Protein 2KTL (pdb70)

Solvent-accessible surface area: 11667 Å² total; per-residue (Å²): 192,119,231,100,67,79,136,83,109,117,158,105,101,78,78,72,169,108,105,81,183,107,28,140,74,141,75,99,147,66,104,118,41,83,112,13,72,33,111,57,96,18,63,37,64,79,0,128,82,59,1,4,6,8,0,3,69,51,12,19,47,62,67,7,97,91,89,0,77,154,12,7,106,73,71,31,11,93,0,6,0,120,18,42,106,122,175,104,140,54,71,67,58,125,28,55,19,69,14,133,2,79,1,131,112,42,79,62,89,46,0,82,49,0,1,40,0,38,93,35,0,34,0,72,11,74,55,154,57,23,0,30,0,34,0,81,2,102,111,126,98,74,124,132,13,107,119,48,114,31,41,85,83,58,101,58,96,56,168,50,173,112,95,170

Organism: Emericella nidulans (strain FGSC A4 / ATCC 38163 / CBS 112.46 / NRRL 194 / M139) (NCBI:txid227321)

InterPro domains:
  IPR002305 Aminoacyl-tRNA synthetase, class Ic [PF00579] (32-252)
  IPR002307 Tyrosine-tRNA ligase [PR01040] (77-92)
  IPR002307 Tyrosine-tRNA ligase [PR01040] (97-119)
  IPR002307 Tyrosine-tRNA ligase [PR01040] (145-157)
  IPR002307 Tyrosine-tRNA ligase [TIGR00234] (33-342)
  IPR014729 Rossmann-like alpha/beta/alpha sandwich fold [G3DSA:3.40.50.620] (1-151)
  IPR024088 Tyrosine-tRNA ligase, bacterial-type [PTHR11766] (2-399)
  IPR032005 Tyrosyl-tRNA synthetase, C-terminal [PF16714] (293-415)
  IPR036986 RNA-binding S4 domain superfamily [G3DSA:3.10.290.10] (290-406)

Structure (mmCIF, N/CA/C/O backbone):
data_2KTL
#
_entry.id   2KTL
#
loop_
_atom_site.group_PDB
_atom_site.id
_atom_site.type_symbol
_atom_site.label_atom_id
_atom_site.label_alt_id
_atom_site.label_comp_id
_atom_site.label_asym_id
_atom_site.label_entity_id
_atom_site.label_seq_id
_atom_site.pdbx_PDB_ins_code
_atom_site.Cartn_x
_atom_site.Cartn_y
_atom_site.Cartn_z
_atom_site.occupancy
_atom_site.B_iso_or_equiv
_atom_site.auth_seq_id
_atom_site.auth_comp_id
_atom_site.auth_asym_id
_atom_site.auth_atom_id
_atom_site.pdbx_PDB_model_num
ATOM 1 N N . MET A 1 1 ? -22.124 19.666 -49.625 1.00 0.00 454 MET A N 1
ATOM 2 C CA . MET A 1 1 ? -21.421 19.716 -48.310 1.00 0.00 454 MET A CA 1
ATOM 3 C C . MET A 1 1 ? -21.386 18.341 -47.641 1.00 0.00 454 MET A C 1
ATOM 4 O O . MET A 1 1 ? -20.313 17.802 -47.372 1.00 0.00 454 MET A O 1
ATOM 20 N N . PRO A 1 2 ? -22.564 17.754 -47.362 1.00 0.00 455 PRO A N 1
ATOM 21 C CA . PRO A 1 2 ? -22.654 16.439 -46.722 1.00 0.00 455 PRO A CA 1
ATOM 22 C C . PRO A 1 2 ? -22.283 15.305 -47.672 1.00 0.00 455 PRO A C 1
ATOM 23 O O . PRO A 1 2 ? -21.555 14.384 -47.300 1.00 0.00 455 PRO A O 1
ATOM 34 N N . ARG A 1 3 ? -22.787 15.379 -48.899 1.00 0.00 456 ARG A N 1
ATOM 35 C CA . ARG A 1 3 ? -22.507 14.358 -49.902 1.00 0.00 456 ARG A CA 1
ATOM 36 C C . ARG A 1 3 ? -21.095 14.511 -50.459 1.00 0.00 456 ARG A C 1
ATOM 37 O O . ARG A 1 3 ? -20.489 13.541 -50.916 1.00 0.00 456 ARG A O 1
ATOM 58 N N . THR A 1 4 ? -20.574 15.734 -50.418 1.00 0.00 457 THR A N 1
ATOM 59 C CA . THR A 1 4 ? -19.233 16.010 -50.918 1.00 0.00 457 THR A CA 1
ATOM 60 C C . THR A 1 4 ? -18.256 16.227 -49.767 1.00 0.00 457 THR A C 1
ATOM 61 O O . THR A 1 4 ? -17.308 17.003 -49.881 1.00 0.00 457 THR A O 1
ATOM 72 N N . ALA A 1 5 ? -18.495 15.535 -48.657 1.00 0.00 458 ALA A N 1
ATOM 73 C CA . ALA A 1 5 ? -17.638 15.651 -47.484 1.00 0.00 458 ALA A CA 1
ATOM 74 C C . ALA A 1 5 ? -16.219 15.186 -47.793 1.00 0.00 458 ALA A C 1
ATOM 75 O O . ALA A 1 5 ? -15.958 14.617 -48.853 1.00 0.00 458 ALA A O 1
ATOM 82 N N . SER A 1 6 ? -15.304 15.433 -46.861 1.00 0.00 459 SER A N 1
ATOM 83 C CA . SER A 1 6 ? -13.911 15.039 -47.033 1.00 0.00 459 SER A CA 1
ATOM 84 C C . SER A 1 6 ? -13.546 13.899 -46.084 1.00 0.00 459 SER A C 1
ATOM 85 O O . SER A 1 6 ? -13.227 14.131 -44.918 1.00 0.00 459 SER A O 1
ATOM 93 N N . PRO A 1 7 ? -13.586 12.646 -46.572 1.00 0.00 460 PRO A N 1
ATOM 94 C CA . PRO A 1 7 ? -13.257 11.471 -45.757 1.00 0.00 460 PRO A CA 1
ATOM 95 C C . PRO A 1 7 ? -11.904 11.607 -45.066 1.00 0.00 460 PRO A C 1
ATOM 96 O O . PRO A 1 7 ? -10.867 11.698 -45.723 1.00 0.00 460 PRO A O 1
ATOM 107 N N . GLY A 1 8 ? -11.922 11.618 -43.737 1.00 0.00 461 GLY A N 1
ATOM 108 C CA . GLY A 1 8 ? -10.691 11.742 -42.980 1.00 0.00 461 GLY A CA 1
ATOM 109 C C . GLY A 1 8 ? -10.290 13.187 -42.756 1.00 0.00 461 GLY A C 1
ATOM 110 O O . GLY A 1 8 ? -9.188 13.596 -43.122 1.00 0.00 461 GLY A O 1
ATOM 114 N N . ASN A 1 9 ? -11.187 13.961 -42.153 1.00 0.00 462 ASN A N 1
ATOM 115 C CA . ASN A 1 9 ? -10.921 15.369 -41.881 1.00 0.00 462 ASN A CA 1
ATOM 116 C C . ASN A 1 9 ? -10.513 15.574 -40.424 1.00 0.00 462 ASN A C 1
ATOM 117 O O . ASN A 1 9 ? -10.950 14.838 -39.539 1.00 0.00 462 ASN A O 1
ATOM 128 N N . PRO A 1 10 ? -9.666 16.583 -40.155 1.00 0.00 463 PRO A N 1
ATOM 129 C CA . PRO A 1 10 ? -9.201 16.882 -38.797 1.00 0.00 463 PRO A CA 1
ATOM 130 C C . PRO A 1 10 ? -10.305 17.469 -37.923 1.00 0.00 463 PRO A C 1
ATOM 131 O O . PRO A 1 10 ? -11.462 17.546 -38.335 1.00 0.00 463 PRO A O 1
ATOM 142 N N . LYS A 1 11 ? -9.938 17.882 -36.714 1.00 0.00 464 LYS A N 1
ATOM 143 C CA . LYS A 1 11 ? -10.897 18.463 -35.781 1.00 0.00 464 LYS A CA 1
ATOM 144 C C . LYS A 1 11 ? -10.780 19.984 -35.757 1.00 0.00 464 LYS A C 1
ATOM 145 O O . LYS A 1 11 ? -10.002 20.569 -36.512 1.00 0.00 464 LYS A O 1
ATOM 164 N N . SER A 1 12 ? -11.558 20.619 -34.887 1.00 0.00 465 SER A N 1
ATOM 165 C CA . SER A 1 12 ? -11.542 22.072 -34.765 1.00 0.00 465 SER A CA 1
ATOM 166 C C . SER A 1 12 ? -10.767 22.507 -33.525 1.00 0.00 465 SER A C 1
ATOM 167 O O . SER A 1 12 ? -9.650 23.013 -33.626 1.00 0.00 465 SER A O 1
ATOM 175 N N . SER A 1 13 ? -11.368 22.305 -32.357 1.00 0.00 466 SER A N 1
ATOM 176 C CA . SER A 1 13 ? -10.734 22.676 -31.097 1.00 0.00 466 SER A CA 1
ATOM 177 C C . SER A 1 13 ? -9.411 21.940 -30.916 1.00 0.00 466 SER A C 1
ATOM 178 O O . SER A 1 13 ? -8.451 22.490 -30.376 1.00 0.00 466 SER A O 1
ATOM 186 N N . LEU A 1 14 ? -9.368 20.692 -31.372 1.00 0.00 467 LEU A N 1
ATOM 187 C CA . LEU A 1 14 ? -8.162 19.879 -31.262 1.00 0.00 467 LEU A CA 1
ATOM 188 C C . LEU A 1 14 ? -7.595 19.561 -32.642 1.00 0.00 467 LEU A C 1
ATOM 189 O O . LEU A 1 14 ? -7.661 18.422 -33.106 1.00 0.00 467 LEU A O 1
ATOM 205 N N . SER A 1 15 ? -7.038 20.576 -33.294 1.00 0.00 468 SER A N 1
ATOM 206 C CA . SER A 1 15 ? -6.458 20.407 -34.621 1.00 0.00 468 SER A CA 1
ATOM 207 C C . SER A 1 15 ? -4.942 20.261 -34.536 1.00 0.00 468 SER A C 1
ATOM 208 O O . SER A 1 15 ? -4.205 20.855 -35.324 1.00 0.00 468 SER A O 1
ATOM 216 N N . GLY A 1 16 ? -4.482 19.469 -33.573 1.00 0.00 469 GLY A N 1
ATOM 217 C CA . GLY A 1 16 ? -3.057 19.261 -33.401 1.00 0.00 469 GLY A CA 1
ATOM 218 C C . GLY A 1 16 ? -2.612 19.492 -31.971 1.00 0.00 469 GLY A C 1
ATOM 219 O O . GLY A 1 16 ? -1.740 18.787 -31.464 1.00 0.00 469 GLY A O 1
ATOM 223 N N . PHE A 1 17 ? -3.218 20.478 -31.319 1.00 0.00 470 PHE A N 1
ATOM 224 C CA . PHE A 1 17 ? -2.885 20.796 -29.936 1.00 0.00 470 PHE A CA 1
ATOM 225 C C . PHE A 1 17 ? -4.036 20.428 -29.009 1.00 0.00 470 PHE A C 1
ATOM 226 O O . PHE A 1 17 ? -5.133 20.976 -29.116 1.00 0.00 470 PHE A O 1
ATOM 243 N N . VAL A 1 18 ? -3.778 19.498 -28.097 1.00 0.00 471 VAL A N 1
ATOM 244 C CA . VAL A 1 18 ? -4.792 19.058 -27.149 1.00 0.00 471 VAL A CA 1
ATOM 245 C C . VAL A 1 18 ? -4.426 19.462 -25.726 1.00 0.00 471 VAL A C 1
ATOM 246 O O . VAL A 1 18 ? -3.505 18.907 -25.127 1.00 0.00 471 VAL A O 1
ATOM 259 N N . ASN A 1 19 ? -5.154 20.435 -25.194 1.00 0.00 472 ASN A N 1
ATOM 260 C CA . ASN A 1 19 ? -4.911 20.921 -23.841 1.00 0.00 472 ASN A CA 1
ATOM 261 C C . ASN A 1 19 ? -6.113 21.708 -23.319 1.00 0.00 472 ASN A C 1
ATOM 262 O O . ASN A 1 19 ? -6.279 22.884 -23.641 1.00 0.00 472 ASN A O 1
ATOM 273 N N . PRO A 1 20 ? -6.971 21.068 -22.502 1.00 0.00 473 PRO A N 1
ATOM 274 C CA . PRO A 1 20 ? -8.157 21.722 -21.940 1.00 0.00 473 PRO A CA 1
ATOM 275 C C . PRO A 1 20 ? -7.796 22.797 -20.921 1.00 0.00 473 PRO A C 1
ATOM 276 O O . PRO A 1 20 ? -6.637 23.195 -20.807 1.00 0.00 473 PRO A O 1
ATOM 287 N N . GLN A 1 21 ? -8.797 23.265 -20.182 1.00 0.00 474 GLN A N 1
ATOM 288 C CA . GLN A 1 21 ? -8.584 24.296 -19.172 1.00 0.00 474 GLN A CA 1
ATOM 289 C C . GLN A 1 21 ? -9.328 23.957 -17.884 1.00 0.00 474 GLN A C 1
ATOM 290 O O . GLN A 1 21 ? -9.854 24.841 -17.208 1.00 0.00 474 GLN A O 1
ATOM 304 N N . SER A 1 22 ? -9.368 22.671 -17.550 1.00 0.00 475 SER A N 1
ATOM 305 C CA . SER A 1 22 ? -10.047 22.216 -16.342 1.00 0.00 475 SER A CA 1
ATOM 306 C C . SER A 1 22 ? -9.048 21.951 -15.221 1.00 0.00 475 SER A C 1
ATOM 307 O O . SER A 1 22 ? -9.365 22.115 -14.042 1.00 0.00 475 SER A O 1
ATOM 315 N N . GLY A 1 23 ? -7.840 21.541 -15.594 1.00 0.00 476 GLY A N 1
ATOM 316 C CA . GLY A 1 23 ? -6.814 21.259 -14.607 1.00 0.00 476 GLY A CA 1
ATOM 317 C C . GLY A 1 23 ? -6.317 19.826 -14.668 1.00 0.00 476 GLY A C 1
ATOM 318 O O . GLY A 1 23 ? -5.313 19.485 -14.043 1.00 0.00 476 GLY A O 1
ATOM 322 N N . ASN A 1 24 ? -7.021 18.983 -15.421 1.00 0.00 477 ASN A N 1
ATOM 323 C CA . ASN A 1 24 ? -6.644 17.579 -15.559 1.00 0.00 477 ASN A CA 1
ATOM 324 C C . ASN A 1 24 ? -5.165 17.429 -15.921 1.00 0.00 477 ASN A C 1
ATOM 325 O O . ASN A 1 24 ? -4.435 16.683 -15.269 1.00 0.00 477 ASN A O 1
ATOM 336 N N . PRO A 1 25 ? -4.701 18.134 -16.970 1.00 0.00 478 PRO A N 1
ATOM 337 C CA . PRO A 1 25 ? -3.305 18.064 -17.405 1.00 0.00 478 PRO A CA 1
ATOM 338 C C . PRO A 1 25 ? -2.367 18.840 -16.486 1.00 0.00 478 PRO A C 1
ATOM 339 O O . PRO A 1 25 ? -1.175 18.545 -16.408 1.00 0.00 478 PRO A O 1
ATOM 350 N N . HIS A 1 26 ? -2.912 19.834 -15.792 1.00 0.00 479 HIS A N 1
ATOM 351 C CA . HIS A 1 26 ? -2.121 20.650 -14.878 1.00 0.00 479 HIS A CA 1
ATOM 352 C C . HIS A 1 26 ? -1.559 19.804 -13.740 1.00 0.00 479 HIS A C 1
ATOM 353 O O . HIS A 1 26 ? -2.143 19.732 -12.659 1.00 0.00 479 HIS A O 1
ATOM 368 N N . ALA A 1 27 ? -0.420 19.166 -13.990 1.00 0.00 480 ALA A N 1
ATOM 369 C CA . ALA A 1 27 ? 0.223 18.326 -12.987 1.00 0.00 480 ALA A CA 1
ATOM 370 C C . ALA A 1 27 ? 0.948 19.176 -11.944 1.00 0.00 480 ALA A C 1
ATOM 371 O O . ALA A 1 27 ? 1.926 19.853 -12.260 1.00 0.00 480 ALA A O 1
ATOM 378 N N . PRO A 1 28 ? 0.478 19.157 -10.682 1.00 0.00 481 PRO A N 1
ATOM 379 C CA . PRO A 1 28 ? 1.093 19.936 -9.602 1.00 0.00 481 PRO A CA 1
ATOM 380 C C . PRO A 1 28 ? 2.608 19.739 -9.529 1.00 0.00 481 PRO A C 1
ATOM 381 O O . PRO A 1 28 ? 3.372 20.596 -9.973 1.00 0.00 481 PRO A O 1
ATOM 392 N N . GLN A 1 29 ? 3.039 18.610 -8.973 1.00 0.00 482 GLN A N 1
ATOM 393 C CA . GLN A 1 29 ? 4.462 18.312 -8.854 1.00 0.00 482 GLN A CA 1
ATOM 394 C C . GLN A 1 29 ? 4.746 16.869 -9.254 1.00 0.00 482 GLN A C 1
ATOM 395 O O . GLN A 1 29 ? 5.313 16.605 -10.314 1.00 0.00 482 GLN A O 1
ATOM 409 N N . THR A 1 30 ? 4.341 15.940 -8.395 1.00 0.00 483 THR A N 1
ATOM 410 C CA . THR A 1 30 ? 4.543 14.520 -8.650 1.00 0.00 483 THR A CA 1
ATOM 411 C C . THR A 1 30 ? 3.292 13.725 -8.294 1.00 0.00 483 THR A C 1
ATOM 412 O O . THR A 1 30 ? 2.640 13.993 -7.285 1.00 0.00 483 THR A O 1
ATOM 423 N N . ASN A 1 31 ? 2.963 12.747 -9.130 1.00 0.00 484 ASN A N 1
ATOM 424 C CA . ASN A 1 31 ? 1.789 11.908 -8.908 1.00 0.00 484 ASN A CA 1
ATOM 425 C C . ASN A 1 31 ? 1.779 11.341 -7.491 1.00 0.00 484 ASN A C 1
ATOM 426 O O . ASN A 1 31 ? 0.825 11.535 -6.751 1.00 0.00 484 ASN A O 1
ATOM 437 N N . PHE A 1 32 ? 2.860 10.654 -7.130 1.00 0.00 485 PHE A N 1
ATOM 438 C CA . PHE A 1 32 ? 3.012 10.046 -5.804 1.00 0.00 485 PHE A CA 1
ATOM 439 C C . PHE A 1 32 ? 2.687 11.026 -4.681 1.00 0.00 485 PHE A C 1
ATOM 440 O O . PHE A 1 32 ? 2.032 10.672 -3.701 1.00 0.00 485 PHE A O 1
ATOM 457 N N . ALA A 1 33 ? 3.210 12.233 -4.798 1.00 0.00 486 ALA A N 1
ATOM 458 C CA . ALA A 1 33 ? 3.048 13.251 -3.774 1.00 0.00 486 ALA A CA 1
ATOM 459 C C . ALA A 1 33 ? 1.602 13.474 -3.315 1.00 0.00 486 ALA A C 1
ATOM 460 O O . ALA A 1 33 ? 1.284 13.204 -2.162 1.00 0.00 486 ALA A O 1
ATOM 467 N N . ASN A 1 34 ? 0.746 14.048 -4.157 1.00 0.00 487 ASN A N 1
ATOM 468 C CA . ASN A 1 34 ? -0.616 14.361 -3.703 1.00 0.00 487 ASN A CA 1
ATOM 469 C C . ASN A 1 34 ? -1.568 13.160 -3.522 1.00 0.00 487 ASN A C 1
ATOM 470 O O . ASN A 1 34 ? -1.860 12.769 -2.392 1.00 0.00 487 ASN A O 1
ATOM 481 N N . MET A 1 35 ? -2.089 12.612 -4.623 1.00 0.00 488 MET A N 1
ATOM 482 C CA . MET A 1 35 ? -3.053 11.499 -4.553 1.00 0.00 488 MET A CA 1
ATOM 483 C C . MET A 1 35 ? -2.561 10.283 -3.757 1.00 0.00 488 MET A C 1
ATOM 484 O O . MET A 1 35 ? -3.255 9.785 -2.870 1.00 0.00 488 MET A O 1
ATOM 498 N N . PRO A 1 36 ? -1.380 9.760 -4.114 1.00 0.00 489 PRO A N 1
ATOM 499 C CA . PRO A 1 36 ? -0.784 8.561 -3.511 1.00 0.00 489 PRO A CA 1
ATOM 500 C C . PRO A 1 36 ? 0.077 8.838 -2.280 1.00 0.00 489 PRO A C 1
ATOM 501 O O . PRO A 1 36 ? 1.151 8.255 -2.130 1.00 0.00 489 PRO A O 1
ATOM 512 N N . SER A 1 37 ? -0.379 9.724 -1.405 1.00 0.00 490 SER A N 1
ATOM 513 C CA . SER A 1 37 ? 0.387 10.051 -0.206 1.00 0.00 490 SER A CA 1
ATOM 514 C C . SER A 1 37 ? -0.391 9.760 1.071 1.00 0.00 490 SER A C 1
ATOM 515 O O . SER A 1 37 ? -0.316 10.517 2.039 1.00 0.00 490 SER A O 1
ATOM 523 N N . ALA A 1 38 ? -1.130 8.661 1.082 1.00 0.00 491 ALA A N 1
ATOM 524 C CA . ALA A 1 38 ? -1.898 8.302 2.270 1.00 0.00 491 ALA A CA 1
ATOM 525 C C . ALA A 1 38 ? -1.245 7.132 3.001 1.00 0.00 491 ALA A C 1
ATOM 526 O O . ALA A 1 38 ? -0.833 6.150 2.383 1.00 0.00 491 ALA A O 1
ATOM 533 N N . ARG A 1 39 ? -1.153 7.251 4.324 1.00 0.00 492 ARG A N 1
ATOM 534 C CA . ARG A 1 39 ? -0.553 6.220 5.150 1.00 0.00 492 ARG A CA 1
ATOM 535 C C . ARG A 1 39 ? -1.388 5.938 6.392 1.00 0.00 492 ARG A C 1
ATOM 536 O O . ARG A 1 39 ? -1.843 6.856 7.074 1.00 0.00 492 ARG A O 1
ATOM 557 N N . VAL A 1 40 ? -1.555 4.661 6.690 1.00 0.00 493 VAL A N 1
ATOM 558 C CA . VAL A 1 40 ? -2.301 4.238 7.864 1.00 0.00 493 VAL A CA 1
ATOM 559 C C . VAL A 1 40 ? -1.547 3.144 8.627 1.00 0.00 493 VAL A C 1
ATOM 560 O O . VAL A 1 40 ? -0.639 2.515 8.080 1.00 0.00 493 VAL A O 1
ATOM 573 N N . THR A 1 41 ? -1.925 2.896 9.883 1.00 0.00 494 THR A N 1
ATOM 574 C CA . THR A 1 41 ? -1.269 1.847 10.660 1.00 0.00 494 THR A CA 1
ATOM 575 C C . THR A 1 41 ? -2.277 0.819 11.170 1.00 0.00 494 THR A C 1
ATOM 576 O O . THR A 1 41 ? -3.335 1.169 11.694 1.00 0.00 494 THR A O 1
ATOM 587 N N . LEU A 1 42 ? -1.922 -0.455 11.018 1.00 0.00 495 LEU A N 1
ATOM 588 C CA . LEU A 1 42 ? -2.759 -1.562 11.464 1.00 0.00 495 LEU A CA 1
ATOM 589 C C . LEU A 1 42 ? -1.913 -2.614 12.187 1.00 0.00 495 LEU A C 1
ATOM 590 O O . LEU A 1 42 ? -0.689 -2.628 12.052 1.00 0.00 495 LEU A O 1
ATOM 606 N N . PRO A 1 43 ? -2.546 -3.519 12.953 1.00 0.00 496 PRO A N 1
ATOM 607 C CA . PRO A 1 43 ? -1.825 -4.576 13.675 1.00 0.00 496 PRO A CA 1
ATOM 608 C C . PRO A 1 43 ? -1.012 -5.470 12.733 1.00 0.00 496 PRO A C 1
ATOM 609 O O . PRO A 1 43 ? -1.557 -6.100 11.827 1.00 0.00 496 PRO A O 1
ATOM 620 N N . LYS A 1 44 ? 0.298 -5.495 12.954 1.00 0.00 497 LYS A N 1
ATOM 621 C CA . LYS A 1 44 ? 1.232 -6.278 12.142 1.00 0.00 497 LYS A CA 1
ATOM 622 C C . LYS A 1 44 ? 0.914 -7.777 12.110 1.00 0.00 497 LYS A C 1
ATOM 623 O O . LYS A 1 44 ? 1.256 -8.465 11.147 1.00 0.00 497 LYS A O 1
ATOM 642 N N . SER A 1 45 ? 0.327 -8.293 13.180 1.00 0.00 498 SER A N 1
ATOM 643 C CA . SER A 1 45 ? 0.048 -9.730 13.279 1.00 0.00 498 SER A CA 1
ATOM 644 C C . SER A 1 45 ? -0.891 -10.269 12.192 1.00 0.00 498 SER A C 1
ATOM 645 O O . SER A 1 45 ? -0.597 -11.294 11.577 1.00 0.00 498 SER A O 1
ATOM 653 N N . LEU A 1 46 ? -2.020 -9.608 11.966 1.00 0.00 499 LEU A N 1
ATOM 654 C CA . LEU A 1 46 ? -2.982 -10.073 10.962 1.00 0.00 499 LEU A CA 1
ATOM 655 C C . LEU A 1 46 ? -2.509 -9.815 9.531 1.00 0.00 499 LEU A C 1
ATOM 656 O O . LEU A 1 46 ? -3.138 -10.267 8.575 1.00 0.00 499 LEU A O 1
ATOM 672 N N . VAL A 1 47 ? -1.417 -9.078 9.385 1.00 0.00 500 VAL A N 1
ATOM 673 C CA . VAL A 1 47 ? -0.887 -8.754 8.067 1.00 0.00 500 VAL A CA 1
ATOM 674 C C . VAL A 1 47 ? -0.232 -9.967 7.419 1.00 0.00 500 VAL A C 1
ATOM 675 O O . VAL A 1 47 ? -0.128 -10.060 6.198 1.00 0.00 500 VAL A O 1
ATOM 688 N N . TYR A 1 48 ? 0.225 -10.875 8.262 1.00 0.00 501 TYR A N 1
ATOM 689 C CA . TYR A 1 48 ? 0.905 -12.086 7.831 1.00 0.00 501 TYR A CA 1
ATOM 690 C C . TYR A 1 48 ? 0.110 -12.915 6.812 1.00 0.00 501 TYR A C 1
ATOM 691 O O . TYR A 1 48 ? 0.699 -13.666 6.043 1.00 0.00 501 TYR A O 1
ATOM 709 N N . ASP A 1 49 ? -1.216 -12.863 6.863 1.00 0.00 502 ASP A N 1
ATOM 710 C CA . ASP A 1 49 ? -2.028 -13.708 5.973 1.00 0.00 502 ASP A CA 1
ATOM 711 C C . ASP A 1 49 ? -2.025 -13.283 4.492 1.00 0.00 502 ASP A C 1
ATOM 712 O O . ASP A 1 49 ? -1.793 -14.120 3.620 1.00 0.00 502 ASP A O 1
ATOM 721 N N . LYS A 1 50 ? -2.277 -12.008 4.191 1.00 0.00 503 LYS A N 1
ATOM 722 C CA . LYS A 1 50 ? -2.288 -11.548 2.810 1.00 0.00 503 LYS A CA 1
ATOM 723 C C . LYS A 1 50 ? -1.235 -10.473 2.581 1.00 0.00 503 LYS A C 1
ATOM 724 O O . LYS A 1 50 ? -1.087 -9.548 3.375 1.00 0.00 503 LYS A O 1
ATOM 743 N N . THR A 1 51 ? -0.493 -10.608 1.506 1.00 0.00 504 THR A N 1
ATOM 744 C CA . THR A 1 51 ? 0.548 -9.640 1.193 1.00 0.00 504 THR A CA 1
ATOM 745 C C . THR A 1 51 ? -0.013 -8.302 0.691 1.00 0.00 504 THR A C 1
ATOM 746 O O . THR A 1 51 ? -0.039 -7.315 1.425 1.00 0.00 504 THR A O 1
ATOM 757 N N . PHE A 1 52 ? -0.450 -8.278 -0.572 1.00 0.00 505 PHE A N 1
ATOM 758 C CA . PHE A 1 52 ? -0.999 -7.069 -1.186 1.00 0.00 505 PHE A CA 1
ATOM 759 C C . PHE A 1 52 ? -2.417 -6.725 -0.730 1.00 0.00 505 PHE A C 1
ATOM 760 O O . PHE A 1 52 ? -2.672 -5.630 -0.235 1.00 0.00 505 PHE A O 1
ATOM 777 N N . SER A 1 53 ? -3.344 -7.644 -0.978 1.00 0.00 506 SER A N 1
ATOM 778 C CA . SER A 1 53 ? -4.759 -7.442 -0.684 1.00 0.00 506 SER A CA 1
ATOM 779 C C . SER A 1 53 ? -5.053 -6.923 0.721 1.00 0.00 506 SER A C 1
ATOM 780 O O . SER A 1 53 ? -5.450 -5.774 0.893 1.00 0.00 506 SER A O 1
ATOM 788 N N . LYS A 1 54 ? -4.898 -7.776 1.719 1.00 0.00 507 LYS A N 1
ATOM 789 C CA . LYS A 1 54 ? -5.218 -7.397 3.091 1.00 0.00 507 LYS A CA 1
ATOM 790 C C . LYS A 1 54 ? -4.602 -6.062 3.483 1.00 0.00 507 LYS A C 1
ATOM 791 O O . LYS A 1 54 ? -5.288 -5.200 4.039 1.00 0.00 507 LYS A O 1
ATOM 810 N N . VAL A 1 55 ? -3.323 -5.886 3.210 1.00 0.00 508 VAL A N 1
ATOM 811 C CA . VAL A 1 55 ? -2.642 -4.648 3.562 1.00 0.00 508 VAL A CA 1
ATOM 812 C C . VAL A 1 55 ? -3.342 -3.420 2.984 1.00 0.00 508 VAL A C 1
ATOM 813 O O . VAL A 1 55 ? -3.713 -2.504 3.718 1.00 0.00 508 VAL A O 1
ATOM 826 N N . LEU A 1 56 ? -3.472 -3.384 1.673 1.00 0.00 509 LEU A N 1
ATOM 827 C CA . LEU A 1 56 ? -4.062 -2.244 0.985 1.00 0.00 509 LEU A CA 1
ATOM 828 C C . LEU A 1 56 ? -5.482 -1.873 1.429 1.00 0.00 509 LEU A C 1
ATOM 829 O O . LEU A 1 56 ? -5.721 -0.734 1.832 1.00 0.00 509 LEU A O 1
ATOM 845 N N . TRP A 1 57 ? -6.436 -2.785 1.290 1.00 0.00 510 TRP A N 1
ATOM 846 C CA . TRP A 1 57 ? -7.826 -2.468 1.612 1.00 0.00 510 TRP A CA 1
ATOM 847 C C . TRP A 1 57 ? -8.121 -2.339 3.099 1.00 0.00 510 TRP A C 1
ATOM 848 O O . TRP A 1 57 ? -8.740 -1.374 3.547 1.00 0.00 510 TRP A O 1
ATOM 869 N N . SER A 1 58 ? -7.729 -3.340 3.840 1.00 0.00 511 SER A N 1
ATOM 870 C CA . SER A 1 58 ? -7.995 -3.400 5.261 1.00 0.00 511 SER A CA 1
ATOM 871 C C . SER A 1 58 ? -7.268 -2.332 6.045 1.00 0.00 511 SER A C 1
ATOM 872 O O . SER A 1 58 ? -7.828 -1.718 6.954 1.00 0.00 511 SER A O 1
ATOM 880 N N . ALA A 1 59 ? -5.995 -2.197 5.763 1.00 0.00 512 ALA A N 1
ATOM 881 C CA . ALA A 1 59 ? -5.151 -1.304 6.514 1.00 0.00 512 ALA A CA 1
ATOM 882 C C . ALA A 1 59 ? -5.352 0.185 6.322 1.00 0.00 512 ALA A C 1
ATOM 883 O O . ALA A 1 59 ? -5.759 0.874 7.258 1.00 0.00 512 ALA A O 1
ATOM 890 N N . GLY A 1 60 ? -4.937 0.710 5.183 1.00 0.00 513 GLY A N 1
ATOM 891 C CA . GLY A 1 60 ? -4.964 2.150 5.042 1.00 0.00 513 GLY A CA 1
ATOM 892 C C . GLY A 1 60 ? -5.866 2.821 4.049 1.00 0.00 513 GLY A C 1
ATOM 893 O O . GLY A 1 60 ? -6.240 3.974 4.273 1.00 0.00 513 GLY A O 1
ATOM 897 N N . LEU A 1 61 ? -6.089 2.232 2.892 1.00 0.00 514 LEU A N 1
ATOM 898 C CA . LEU A 1 61 ? -6.795 3.000 1.875 1.00 0.00 514 LEU A CA 1
ATOM 899 C C . LEU A 1 61 ? -8.223 2.647 1.523 1.00 0.00 514 LEU A C 1
ATOM 900 O O . LEU A 1 61 ? -9.013 3.574 1.338 1.00 0.00 514 LEU A O 1
ATOM 916 N N . VAL A 1 62 ? -8.579 1.391 1.299 1.00 0.00 515 VAL A N 1
ATOM 917 C CA . VAL A 1 62 ? -9.936 1.183 0.807 1.00 0.00 515 VAL A CA 1
ATOM 918 C C . VAL A 1 62 ? -10.598 -0.169 1.128 1.00 0.00 515 VAL A C 1
ATOM 919 O O . VAL A 1 62 ? -9.977 -1.118 1.572 1.00 0.00 515 VAL A O 1
ATOM 932 N N . ALA A 1 63 ? -11.888 -0.210 0.794 1.00 0.00 516 ALA A N 1
ATOM 933 C CA . ALA A 1 63 ? -12.770 -1.363 0.891 1.00 0.00 516 ALA A CA 1
ATOM 934 C C . ALA A 1 63 ? -12.353 -2.408 -0.142 1.00 0.00 516 ALA A C 1
ATOM 935 O O . ALA A 1 63 ? -13.060 -3.384 -0.394 1.00 0.00 516 ALA A O 1
ATOM 942 N N . SER A 1 64 ? -11.273 -2.082 -0.839 1.00 0.00 517 SER A N 1
ATOM 943 C CA . SER A 1 64 ? -10.763 -2.796 -1.967 1.00 0.00 517 SER A CA 1
ATOM 944 C C . SER A 1 64 ? -10.410 -4.257 -1.712 1.00 0.00 517 SER A C 1
ATOM 945 O O . SER A 1 64 ? -9.880 -4.900 -2.613 1.00 0.00 517 SER A O 1
ATOM 953 N N . LYS A 1 65 ? -10.738 -4.841 -0.564 1.00 0.00 518 LYS A N 1
ATOM 954 C CA . LYS A 1 65 ? -10.449 -6.269 -0.436 1.00 0.00 518 LYS A CA 1
ATOM 955 C C . LYS A 1 65 ? -10.942 -6.872 -1.745 1.00 0.00 518 LYS A C 1
ATOM 956 O O . LYS A 1 65 ? -10.223 -7.599 -2.431 1.00 0.00 518 LYS A O 1
ATOM 975 N N . SER A 1 66 ? -12.141 -6.445 -2.130 1.00 0.00 519 SER A N 1
ATOM 976 C CA . SER A 1 66 ? -12.719 -6.804 -3.412 1.00 0.00 519 SER A CA 1
ATOM 977 C C . SER A 1 66 ? -12.019 -6.017 -4.536 1.00 0.00 519 SER A C 1
ATOM 978 O O . SER A 1 66 ? -11.485 -6.597 -5.491 1.00 0.00 519 SER A O 1
ATOM 986 N N . GLU A 1 67 ? -12.039 -4.672 -4.410 1.00 0.00 520 GLU A N 1
ATOM 987 C CA . GLU A 1 67 ? -11.434 -3.787 -5.408 1.00 0.00 520 GLU A CA 1
ATOM 988 C C . GLU A 1 67 ? -9.924 -3.984 -5.507 1.00 0.00 520 GLU A C 1
ATOM 989 O O . GLU A 1 67 ? -9.369 -4.126 -6.596 1.00 0.00 520 GLU A O 1
ATOM 1001 N N . GLY A 1 68 ? -9.277 -3.994 -4.361 1.00 0.00 521 GLY A N 1
ATOM 1002 C CA . GLY A 1 68 ? -7.848 -4.177 -4.286 1.00 0.00 521 GLY A CA 1
ATOM 1003 C C . GLY A 1 68 ? -7.419 -5.433 -4.983 1.00 0.00 521 GLY A C 1
ATOM 1004 O O . GLY A 1 68 ? -6.568 -5.385 -5.858 1.00 0.00 521 GLY A O 1
ATOM 1008 N N . GLN A 1 69 ? -8.023 -6.560 -4.617 1.00 0.00 522 GLN A N 1
ATOM 1009 C CA . GLN A 1 69 ? -7.697 -7.833 -5.242 1.00 0.00 522 GLN A CA 1
ATOM 1010 C C . GLN A 1 69 ? -7.691 -7.673 -6.762 1.00 0.00 522 GLN A C 1
ATOM 1011 O O . GLN A 1 69 ? -6.741 -8.075 -7.433 1.00 0.00 522 GLN A O 1
ATOM 1025 N N . ARG A 1 70 ? -8.743 -7.053 -7.294 1.00 0.00 523 ARG A N 1
ATOM 1026 C CA . ARG A 1 70 ? -8.841 -6.803 -8.727 1.00 0.00 523 ARG A CA 1
ATOM 1027 C C . ARG A 1 70 ? -7.563 -6.137 -9.232 1.00 0.00 523 ARG A C 1
ATOM 1028 O O . ARG A 1 70 ? -6.982 -6.570 -10.221 1.00 0.00 523 ARG A O 1
ATOM 1049 N N . ILE A 1 71 ? -7.127 -5.092 -8.534 1.00 0.00 524 ILE A N 1
ATOM 1050 C CA . ILE A 1 71 ? -5.907 -4.377 -8.898 1.00 0.00 524 ILE A CA 1
ATOM 1051 C C . ILE A 1 71 ? -4.738 -5.347 -8.975 1.00 0.00 524 ILE A C 1
ATOM 1052 O O . ILE A 1 71 ? -4.064 -5.457 -9.998 1.00 0.00 524 ILE A O 1
ATOM 1068 N N . ILE A 1 72 ? -4.543 -6.081 -7.894 1.00 0.00 525 ILE A N 1
ATOM 1069 C CA . ILE A 1 72 ? -3.503 -7.089 -7.818 1.00 0.00 525 ILE A CA 1
ATOM 1070 C C . ILE A 1 72 ? -3.633 -7.974 -9.051 1.00 0.00 525 ILE A C 1
ATOM 1071 O O . ILE A 1 72 ? -2.667 -8.236 -9.767 1.00 0.00 525 ILE A O 1
ATOM 1087 N N . ASN A 1 73 ? -4.879 -8.382 -9.297 1.00 0.00 526 ASN A N 1
ATOM 1088 C CA . ASN A 1 73 ? -5.237 -9.195 -10.456 1.00 0.00 526 ASN A CA 1
ATOM 1089 C C . ASN A 1 73 ? -4.800 -8.466 -11.708 1.00 0.00 526 ASN A C 1
ATOM 1090 O O . ASN A 1 73 ? -4.118 -9.012 -12.576 1.00 0.00 526 ASN A O 1
ATOM 1101 N N . ASN A 1 74 ? -5.163 -7.194 -11.739 1.00 0.00 527 ASN A N 1
ATOM 1102 C CA . ASN A 1 74 ? -4.793 -6.293 -12.815 1.00 0.00 527 ASN A CA 1
ATOM 1103 C C . ASN A 1 74 ? -3.299 -6.446 -13.064 1.00 0.00 527 ASN A C 1
ATOM 1104 O O . ASN A 1 74 ? -2.831 -6.413 -14.202 1.00 0.00 527 ASN A O 1
ATOM 1115 N N . ASN A 1 75 ? -2.559 -6.588 -11.967 1.00 0.00 528 ASN A N 1
ATOM 1116 C CA . ASN A 1 75 ? -1.113 -6.720 -12.017 1.00 0.00 528 ASN A CA 1
ATOM 1117 C C . ASN A 1 75 ? -0.451 -5.389 -12.323 1.00 0.00 528 ASN A C 1
ATOM 1118 O O . ASN A 1 75 ? 0.533 -5.311 -13.059 1.00 0.00 528 ASN A O 1
ATOM 1129 N N . GLY A 1 76 ? -0.999 -4.344 -11.709 1.00 0.00 529 GLY A N 1
ATOM 1130 C CA . GLY A 1 76 ? -0.454 -3.008 -11.872 1.00 0.00 529 GLY A CA 1
ATOM 1131 C C . GLY A 1 76 ? 0.008 -2.420 -10.547 1.00 0.00 529 GLY A C 1
ATOM 1132 O O . GLY A 1 76 ? -0.172 -1.229 -10.293 1.00 0.00 529 GLY A O 1
ATOM 1136 N N . ALA A 1 77 ? 0.591 -3.266 -9.694 1.00 0.00 530 ALA A N 1
ATOM 1137 C CA . ALA A 1 77 ? 1.065 -2.838 -8.382 1.00 0.00 530 ALA A CA 1
ATOM 1138 C C . ALA A 1 77 ? 2.490 -3.337 -8.081 1.00 0.00 530 ALA A C 1
ATOM 1139 O O . ALA A 1 77 ? 3.019 -4.227 -8.744 1.00 0.00 530 ALA A O 1
ATOM 1146 N N . TYR A 1 78 ? 3.084 -2.724 -7.069 1.00 0.00 531 TYR A N 1
ATOM 1147 C CA . TYR A 1 78 ? 4.432 -3.018 -6.589 1.00 0.00 531 TYR A CA 1
ATOM 1148 C C . TYR A 1 78 ? 4.413 -3.093 -5.060 1.00 0.00 531 TYR A C 1
ATOM 1149 O O . TYR A 1 78 ? 3.583 -2.442 -4.424 1.00 0.00 531 TYR A O 1
ATOM 1167 N N . VAL A 1 79 ? 5.326 -3.853 -4.459 1.00 0.00 532 VAL A N 1
ATOM 1168 C CA . VAL A 1 79 ? 5.370 -3.937 -2.999 1.00 0.00 532 VAL A CA 1
ATOM 1169 C C . VAL A 1 79 ? 6.790 -3.781 -2.472 1.00 0.00 532 VAL A C 1
ATOM 1170 O O . VAL A 1 79 ? 7.748 -4.367 -2.994 1.00 0.00 532 VAL A O 1
ATOM 1183 N N . GLY A 1 80 ? 6.901 -2.979 -1.423 1.00 0.00 533 GLY A N 1
ATOM 1184 C CA . GLY A 1 80 ? 8.185 -2.731 -0.813 1.00 0.00 533 GLY A CA 1
ATOM 1185 C C . GLY A 1 80 ? 8.166 -2.845 0.696 1.00 0.00 533 GLY A C 1
ATOM 1186 O O . GLY A 1 80 ? 7.153 -2.576 1.343 1.00 0.00 533 GLY A O 1
ATOM 1190 N N . SER A 1 81 ? 9.298 -3.239 1.251 1.00 0.00 534 SER A N 1
ATOM 1191 C CA . SER A 1 81 ? 9.437 -3.371 2.703 1.00 0.00 534 SER A CA 1
ATOM 1192 C C . SER A 1 81 ? 10.745 -2.760 3.192 1.00 0.00 534 SER A C 1
ATOM 1193 O O . SER A 1 81 ? 11.791 -2.965 2.581 1.00 0.00 534 SER A O 1
ATOM 1201 N N . ARG A 1 82 ? 10.693 -2.029 4.302 1.00 0.00 535 ARG A N 1
ATOM 1202 C CA . ARG A 1 82 ? 11.904 -1.427 4.855 1.00 0.00 535 ARG A CA 1
ATOM 1203 C C . ARG A 1 82 ? 11.746 -1.073 6.333 1.00 0.00 535 ARG A C 1
ATOM 1204 O O . ARG A 1 82 ? 11.347 0.039 6.672 1.00 0.00 535 ARG A O 1
ATOM 1225 N N . PRO A 1 83 ? 12.092 -2.009 7.235 1.00 0.00 536 PRO A N 1
ATOM 1226 C CA . PRO A 1 83 ? 12.004 -1.786 8.679 1.00 0.00 536 PRO A CA 1
ATOM 1227 C C . PRO A 1 83 ? 13.164 -0.951 9.211 1.00 0.00 536 PRO A C 1
ATOM 1228 O O . PRO A 1 83 ? 12.968 -0.044 10.021 1.00 0.00 536 PRO A O 1
ATOM 1239 N N . GLY A 1 84 ? 14.372 -1.263 8.752 1.00 0.00 537 GLY A N 1
ATOM 1240 C CA . GLY A 1 84 ? 15.545 -0.532 9.195 1.00 0.00 537 GLY A CA 1
ATOM 1241 C C . GLY A 1 84 ? 16.210 -1.177 10.395 1.00 0.00 537 GLY A C 1
ATOM 1242 O O . GLY A 1 84 ? 16.483 -0.511 11.394 1.00 0.00 537 GLY A O 1
ATOM 1246 N N . VAL A 1 85 ? 16.469 -2.477 10.298 1.00 0.00 538 VAL A N 1
ATOM 1247 C CA . VAL A 1 85 ? 17.104 -3.213 11.383 1.00 0.00 538 VAL A CA 1
ATOM 1248 C C . VAL A 1 85 ? 18.458 -3.750 10.967 1.00 0.00 538 VAL A C 1
ATOM 1249 O O . VAL A 1 85 ? 19.434 -3.654 11.710 1.00 0.00 538 VAL A O 1
ATOM 1262 N N . LYS A 1 86 ? 18.502 -4.340 9.788 1.00 0.00 539 LYS A N 1
ATOM 1263 C CA . LYS A 1 86 ? 19.726 -4.923 9.284 1.00 0.00 539 LYS A CA 1
ATOM 1264 C C . LYS A 1 86 ? 20.326 -4.110 8.150 1.00 0.00 539 LYS A C 1
ATOM 1265 O O . LYS A 1 86 ? 19.658 -3.286 7.526 1.00 0.00 539 LYS A O 1
ATOM 1284 N N . LYS A 1 87 ? 21.599 -4.362 7.899 1.00 0.00 540 LYS A N 1
ATOM 1285 C CA . LYS A 1 87 ? 22.334 -3.675 6.843 1.00 0.00 540 LYS A CA 1
ATOM 1286 C C . LYS A 1 87 ? 22.568 -4.604 5.655 1.00 0.00 540 LYS A C 1
ATOM 1287 O O . LYS A 1 87 ? 23.569 -4.486 4.949 1.00 0.00 540 LYS A O 1
ATOM 1306 N N . ASN A 1 88 ? 21.637 -5.529 5.444 1.00 0.00 541 ASN A N 1
ATOM 1307 C CA . ASN A 1 88 ? 21.735 -6.480 4.350 1.00 0.00 541 ASN A CA 1
ATOM 1308 C C . ASN A 1 88 ? 20.982 -5.973 3.129 1.00 0.00 541 ASN A C 1
ATOM 1309 O O . ASN A 1 88 ? 19.759 -6.086 3.042 1.00 0.00 541 ASN A O 1
ATOM 1320 N N . GLU A 1 89 ? 21.731 -5.415 2.190 1.00 0.00 542 GLU A N 1
ATOM 1321 C CA . GLU A 1 89 ? 21.163 -4.880 0.954 1.00 0.00 542 GLU A CA 1
ATOM 1322 C C . GLU A 1 89 ? 20.218 -5.890 0.299 1.00 0.00 542 GLU A C 1
ATOM 1323 O O . GLU A 1 89 ? 20.062 -7.010 0.784 1.00 0.00 542 GLU A O 1
ATOM 1335 N N . PRO A 1 90 ? 19.569 -5.507 -0.818 1.00 0.00 543 PRO A N 1
ATOM 1336 C CA . PRO A 1 90 ? 18.637 -6.386 -1.529 1.00 0.00 543 PRO A CA 1
ATOM 1337 C C . PRO A 1 90 ? 19.172 -7.808 -1.681 1.00 0.00 543 PRO A C 1
ATOM 1338 O O . PRO A 1 90 ? 18.501 -8.777 -1.329 1.00 0.00 543 PRO A O 1
ATOM 1349 N N . GLY A 1 91 ? 20.390 -7.924 -2.198 1.00 0.00 544 GLY A N 1
ATOM 1350 C CA . GLY A 1 91 ? 21.005 -9.228 -2.380 1.00 0.00 544 GLY A CA 1
ATOM 1351 C C . GLY A 1 91 ? 20.088 -10.245 -3.040 1.00 0.00 544 GLY A C 1
ATOM 1352 O O . GLY A 1 91 ? 20.292 -11.446 -2.885 1.00 0.00 544 GLY A O 1
ATOM 1356 N N . GLY A 1 92 ? 19.098 -9.761 -3.793 1.00 0.00 545 GLY A N 1
ATOM 1357 C CA . GLY A 1 92 ? 18.152 -10.633 -4.493 1.00 0.00 545 GLY A CA 1
ATOM 1358 C C . GLY A 1 92 ? 17.457 -11.683 -3.623 1.00 0.00 545 GLY A C 1
ATOM 1359 O O . GLY A 1 92 ? 16.242 -11.833 -3.710 1.00 0.00 545 GLY A O 1
ATOM 1363 N N . GLY A 1 93 ? 18.222 -12.420 -2.819 1.00 0.00 546 GLY A N 1
ATOM 1364 C CA . GLY A 1 93 ? 17.681 -13.471 -1.956 1.00 0.00 546 GLY A CA 1
ATOM 1365 C C . GLY A 1 93 ? 16.491 -13.065 -1.088 1.00 0.00 546 GLY A C 1
ATOM 1366 O O . GLY A 1 93 ? 16.534 -13.236 0.131 1.00 0.00 546 GLY A O 1
ATOM 1370 N N . MET A 1 94 ? 15.427 -12.547 -1.696 1.00 0.00 547 ME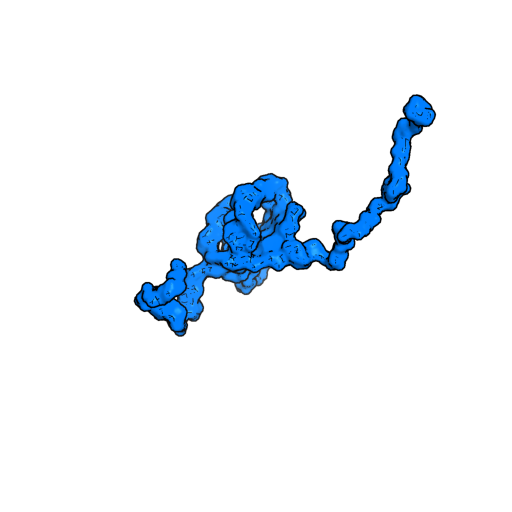T A N 1
ATOM 1371 C CA . MET A 1 94 ? 14.236 -12.146 -0.949 1.00 0.00 547 MET A CA 1
ATOM 1372 C C . MET A 1 94 ? 14.587 -11.224 0.219 1.00 0.00 547 MET A C 1
ATOM 1373 O O . MET A 1 94 ? 14.214 -11.485 1.363 1.00 0.00 547 MET A O 1
ATOM 1387 N N . PRO A 1 95 ? 15.306 -10.126 -0.061 1.00 0.00 548 PRO A N 1
ATOM 1388 C CA . PRO A 1 95 ? 15.707 -9.150 0.957 1.00 0.00 548 PRO A CA 1
ATOM 1389 C C . PRO A 1 95 ? 14.551 -8.742 1.865 1.00 0.00 548 PRO A C 1
ATOM 1390 O O . PRO A 1 95 ? 13.387 -9.009 1.567 1.00 0.00 548 PRO A O 1
ATOM 1401 N N . ASP A 1 96 ? 14.885 -8.080 2.968 1.00 0.00 549 ASP A N 1
ATOM 1402 C CA . ASP A 1 96 ? 13.893 -7.614 3.919 1.00 0.00 549 ASP A CA 1
ATOM 1403 C C . ASP A 1 96 ? 14.042 -6.113 4.113 1.00 0.00 549 ASP A C 1
ATOM 1404 O O . ASP A 1 96 ? 13.088 -5.423 4.472 1.00 0.00 549 ASP A O 1
ATOM 1413 N N . ASP A 1 97 ? 15.249 -5.611 3.854 1.00 0.00 550 ASP A N 1
ATOM 1414 C CA . ASP A 1 97 ? 15.519 -4.195 3.981 1.00 0.00 550 ASP A CA 1
ATOM 1415 C C . ASP A 1 97 ? 14.707 -3.429 2.948 1.00 0.00 550 ASP A C 1
ATOM 1416 O O . ASP A 1 97 ? 14.063 -2.430 3.254 1.00 0.00 550 ASP A O 1
ATOM 1425 N N . LEU A 1 98 ? 14.736 -3.931 1.722 1.00 0.00 551 LEU A N 1
ATOM 1426 C CA . LEU A 1 98 ? 13.993 -3.337 0.622 1.00 0.00 551 LEU A CA 1
ATOM 1427 C C . LEU A 1 98 ? 13.223 -4.423 -0.113 1.00 0.00 551 LEU A C 1
ATOM 1428 O O . LEU A 1 98 ? 13.726 -5.528 -0.290 1.00 0.00 551 LEU A O 1
ATOM 1444 N N . THR A 1 99 ? 12.013 -4.118 -0.552 1.00 0.00 552 THR A N 1
ATOM 1445 C CA . THR A 1 99 ? 11.228 -5.103 -1.278 1.00 0.00 552 THR A CA 1
ATOM 1446 C C . THR A 1 99 ? 10.633 -4.514 -2.546 1.00 0.00 552 THR A C 1
ATOM 1447 O O . THR A 1 99 ? 10.291 -3.336 -2.607 1.00 0.00 552 THR A O 1
ATOM 1458 N N . PHE A 1 100 ? 10.507 -5.372 -3.540 1.00 0.00 553 PHE A N 1
ATOM 1459 C CA . PHE A 1 100 ? 9.947 -5.031 -4.833 1.00 0.00 553 PHE A CA 1
ATOM 1460 C C . PHE A 1 100 ? 8.929 -6.102 -5.200 1.00 0.00 553 PHE A C 1
ATOM 1461 O O . PHE A 1 100 ? 9.164 -7.280 -4.940 1.00 0.00 553 PHE A O 1
ATOM 1478 N N . THR A 1 101 ? 7.793 -5.727 -5.772 1.00 0.00 554 THR A N 1
ATOM 1479 C CA . THR A 1 101 ? 6.790 -6.736 -6.107 1.00 0.00 554 THR A CA 1
ATOM 1480 C C . THR A 1 101 ? 6.271 -6.637 -7.533 1.00 0.00 554 THR A C 1
ATOM 1481 O O . THR A 1 101 ? 6.033 -5.548 -8.056 1.00 0.00 554 THR A O 1
ATOM 1492 N N . PRO A 1 102 ? 6.043 -7.806 -8.160 1.00 0.00 555 PRO A N 1
ATOM 1493 C CA . PRO A 1 102 ? 5.497 -7.891 -9.498 1.00 0.00 555 PRO A CA 1
ATOM 1494 C C . PRO A 1 102 ? 3.973 -7.899 -9.444 1.00 0.00 555 PRO A C 1
ATOM 1495 O O . PRO A 1 102 ? 3.307 -7.976 -10.475 1.00 0.00 555 PRO A O 1
ATOM 1506 N N . ILE A 1 103 ? 3.437 -7.805 -8.216 1.00 0.00 556 ILE A N 1
ATOM 1507 C CA . ILE A 1 103 ? 2.000 -7.773 -7.987 1.00 0.00 556 ILE A CA 1
ATOM 1508 C C . ILE A 1 103 ? 1.280 -9.041 -8.432 1.00 0.00 556 ILE A C 1
ATOM 1509 O O . ILE A 1 103 ? 0.137 -8.984 -8.885 1.00 0.00 556 ILE A O 1
ATOM 1525 N N . LYS A 1 104 ? 1.933 -10.182 -8.303 1.00 0.00 557 LYS A N 1
ATOM 1526 C CA . LYS A 1 104 ? 1.316 -11.437 -8.700 1.00 0.00 557 LYS A CA 1
ATOM 1527 C C . LYS A 1 104 ? 0.897 -12.109 -7.415 1.00 0.00 557 LYS A C 1
ATOM 1528 O O . LYS A 1 104 ? 1.522 -11.912 -6.380 1.00 0.00 557 LYS A O 1
ATOM 1547 N N . THR A 1 105 ? -0.248 -12.764 -7.434 1.00 0.00 558 THR A N 1
ATOM 1548 C CA . THR A 1 105 ? -0.793 -13.271 -6.193 1.00 0.00 558 THR A CA 1
ATOM 1549 C C . THR A 1 105 ? 0.124 -14.220 -5.428 1.00 0.00 558 THR A C 1
ATOM 1550 O O . THR A 1 105 ? 0.391 -15.350 -5.836 1.00 0.00 558 THR A O 1
ATOM 1561 N N . TRP A 1 106 ? 0.492 -13.739 -4.243 1.00 0.00 559 TRP A N 1
ATOM 1562 C CA . TRP A 1 106 ? 1.267 -14.473 -3.253 1.00 0.00 559 TRP A CA 1
ATOM 1563 C C . TRP A 1 106 ? 0.646 -14.133 -1.905 1.00 0.00 559 TRP A C 1
ATOM 1564 O O . TRP A 1 106 ? 0.694 -12.973 -1.500 1.00 0.00 559 TRP A O 1
ATOM 1585 N N . ASN A 1 107 ? 0.009 -15.071 -1.223 1.00 0.00 560 ASN A N 1
ATOM 1586 C CA . ASN A 1 107 ? -0.638 -14.692 0.027 1.00 0.00 560 ASN A CA 1
ATOM 1587 C C . ASN A 1 107 ? 0.307 -14.686 1.225 1.00 0.00 560 ASN A C 1
ATOM 1588 O O . ASN A 1 107 ? 0.712 -13.623 1.683 1.00 0.00 560 ASN A O 1
ATOM 1599 N N . ALA A 1 108 ? 0.631 -15.864 1.736 1.00 0.00 561 ALA A N 1
ATOM 1600 C CA . ALA A 1 108 ? 1.504 -15.994 2.903 1.00 0.00 561 ALA A CA 1
ATOM 1601 C C . ALA A 1 108 ? 2.993 -15.765 2.637 1.00 0.00 561 ALA A C 1
ATOM 1602 O O . ALA A 1 108 ? 3.663 -15.038 3.374 1.00 0.00 561 ALA A O 1
ATOM 1609 N N . SER A 1 109 ? 3.522 -16.436 1.628 1.00 0.00 562 SER A N 1
ATOM 1610 C CA . SER A 1 109 ? 4.945 -16.351 1.314 1.00 0.00 562 SER A CA 1
ATOM 1611 C C . SER A 1 109 ? 5.457 -14.914 1.230 1.00 0.00 562 SER A C 1
ATOM 1612 O O . SER A 1 109 ? 6.428 -14.548 1.902 1.00 0.00 562 SER A O 1
ATOM 1620 N N . LYS A 1 110 ? 4.821 -14.107 0.397 1.00 0.00 563 LYS A N 1
ATOM 1621 C CA . LYS A 1 110 ? 5.247 -12.726 0.214 1.00 0.00 563 LYS A CA 1
ATOM 1622 C C . LYS A 1 110 ? 4.955 -11.873 1.433 1.00 0.00 563 LYS A C 1
ATOM 1623 O O . LYS A 1 110 ? 5.813 -11.124 1.885 1.00 0.00 563 LYS A O 1
ATOM 1642 N N . THR A 1 111 ? 3.745 -11.966 1.953 1.00 0.00 564 THR A N 1
ATOM 1643 C CA . THR A 1 111 ? 3.354 -11.169 3.110 1.00 0.00 564 THR A CA 1
ATOM 1644 C C . THR A 1 111 ? 4.389 -11.261 4.231 1.00 0.00 564 THR A C 1
ATOM 1645 O O . THR A 1 111 ? 5.114 -10.306 4.491 1.00 0.00 564 THR A O 1
ATOM 1656 N N . GLN A 1 112 ? 4.464 -12.410 4.882 1.00 0.00 565 GLN A N 1
ATOM 1657 C CA . GLN A 1 112 ? 5.413 -12.617 5.964 1.00 0.00 565 GLN A CA 1
ATOM 1658 C C . GLN A 1 112 ? 6.822 -12.187 5.563 1.00 0.00 565 GLN A C 1
ATOM 1659 O O . GLN A 1 112 ? 7.519 -11.523 6.328 1.00 0.00 565 GLN A O 1
ATOM 1673 N N . GLU A 1 113 ? 7.246 -12.601 4.376 1.00 0.00 566 GLU A N 1
ATOM 1674 C CA . GLU A 1 113 ? 8.587 -12.293 3.888 1.00 0.00 566 GLU A CA 1
ATOM 1675 C C . GLU A 1 113 ? 8.938 -10.811 4.027 1.00 0.00 566 GLU A C 1
ATOM 1676 O O . GLU A 1 113 ? 9.912 -10.459 4.693 1.00 0.00 566 GLU A O 1
ATOM 1688 N N . PHE A 1 114 ? 8.177 -9.956 3.361 1.00 0.00 567 PHE A N 1
ATOM 1689 C CA . PHE A 1 114 ? 8.448 -8.527 3.375 1.00 0.00 567 PHE A CA 1
ATOM 1690 C C . PHE A 1 114 ? 7.608 -7.768 4.405 1.00 0.00 567 PHE A C 1
ATOM 1691 O O . PHE A 1 114 ? 8.098 -6.867 5.082 1.00 0.00 567 PHE A O 1
ATOM 1708 N N . ILE A 1 115 ? 6.349 -8.142 4.511 1.00 0.00 568 ILE A N 1
ATOM 1709 C CA . ILE A 1 115 ? 5.407 -7.516 5.434 1.00 0.00 568 ILE A CA 1
ATOM 1710 C C . ILE A 1 115 ? 5.781 -7.674 6.883 1.00 0.00 568 ILE A C 1
ATOM 1711 O O . ILE A 1 115 ? 5.010 -7.298 7.767 1.00 0.00 568 ILE A O 1
ATOM 1727 N N . ILE A 1 116 ? 6.957 -8.192 7.145 1.00 0.00 569 ILE A N 1
ATOM 1728 C CA . ILE A 1 116 ? 7.374 -8.333 8.516 1.00 0.00 569 ILE A CA 1
ATOM 1729 C C . ILE A 1 116 ? 7.252 -6.950 9.104 1.00 0.00 569 ILE A C 1
ATOM 1730 O O . ILE A 1 116 ? 6.705 -6.758 10.190 1.00 0.00 569 ILE A O 1
ATOM 1746 N N . ASP A 1 117 ? 7.653 -5.979 8.291 1.00 0.00 570 ASP A N 1
ATOM 1747 C CA . ASP A 1 117 ? 7.484 -4.578 8.616 1.00 0.00 570 ASP A CA 1
ATOM 1748 C C . ASP A 1 117 ? 7.612 -4.307 10.094 1.00 0.00 570 ASP A C 1
ATOM 1749 O O . ASP A 1 117 ? 6.651 -3.828 10.702 1.00 0.00 570 ASP A O 1
ATOM 1758 N N . GLY A 1 118 ? 8.753 -4.586 10.701 1.00 0.00 571 GLY A N 1
ATOM 1759 C CA . GLY A 1 118 ? 8.827 -4.300 12.110 1.00 0.00 571 GLY A CA 1
ATOM 1760 C C . GLY A 1 118 ? 8.397 -2.873 12.324 1.00 0.00 571 GLY A C 1
ATOM 1761 O O . GLY A 1 118 ? 7.556 -2.584 13.176 1.00 0.00 571 GLY A O 1
ATOM 1765 N N . ASP A 1 119 ? 8.920 -1.987 11.481 1.00 0.00 572 ASP A N 1
ATOM 1766 C CA . ASP A 1 119 ? 8.526 -0.598 11.514 1.00 0.00 572 ASP A CA 1
ATOM 1767 C C . ASP A 1 119 ? 7.927 -0.112 10.184 1.00 0.00 572 ASP A C 1
ATOM 1768 O O . ASP A 1 119 ? 7.339 0.970 10.147 1.00 0.00 572 ASP A O 1
ATOM 1777 N N . LEU A 1 120 ? 8.118 -0.852 9.066 1.00 0.00 573 LEU A N 1
ATOM 1778 C CA . LEU A 1 120 ? 7.616 -0.351 7.787 1.00 0.00 573 LEU A CA 1
ATOM 1779 C C . LEU A 1 120 ? 6.989 -1.369 6.860 1.00 0.00 573 LEU A C 1
ATOM 1780 O O . LEU A 1 120 ? 7.539 -2.432 6.594 1.00 0.00 573 LEU A O 1
ATOM 1796 N N . LEU A 1 121 ? 5.881 -0.950 6.289 1.00 0.00 574 LEU A N 1
ATOM 1797 C CA . LEU A 1 121 ? 5.192 -1.699 5.269 1.00 0.00 574 LEU A CA 1
ATOM 1798 C C . LEU A 1 121 ? 4.827 -0.687 4.181 1.00 0.00 574 LEU A C 1
ATOM 1799 O O . LEU A 1 121 ? 4.289 0.371 4.498 1.00 0.00 574 LEU A O 1
ATOM 1815 N N . ILE A 1 122 ? 5.066 -0.987 2.922 1.00 0.00 575 ILE A N 1
ATOM 1816 C CA . ILE A 1 122 ? 4.682 -0.051 1.855 1.00 0.00 575 ILE A CA 1
ATOM 1817 C C . ILE A 1 122 ? 4.000 -0.767 0.710 1.00 0.00 575 ILE A C 1
ATOM 1818 O O . ILE A 1 122 ? 4.440 -1.831 0.270 1.00 0.00 575 ILE A O 1
ATOM 1834 N N . LEU A 1 123 ? 2.952 -0.152 0.203 1.00 0.00 576 LEU A N 1
ATOM 1835 C CA . LEU A 1 123 ? 2.225 -0.688 -0.921 1.00 0.00 576 LEU A CA 1
ATOM 1836 C C . LEU A 1 123 ? 2.010 0.418 -1.924 1.00 0.00 576 LEU A C 1
ATOM 1837 O O . LEU A 1 123 ? 1.618 1.525 -1.555 1.00 0.00 576 LEU A O 1
ATOM 1853 N N . LYS A 1 124 ? 2.225 0.135 -3.185 1.00 0.00 577 LYS A N 1
ATOM 1854 C CA . LYS A 1 124 ? 1.997 1.149 -4.195 1.00 0.00 577 LYS A CA 1
ATOM 1855 C C . LYS A 1 124 ? 1.193 0.584 -5.343 1.00 0.00 577 LYS A C 1
ATOM 1856 O O . LYS A 1 124 ? 1.482 -0.500 -5.837 1.00 0.00 577 LYS A O 1
ATOM 1875 N N . LEU A 1 125 ? 0.212 1.338 -5.797 1.00 0.00 578 LEU A N 1
ATOM 1876 C CA . LEU A 1 125 ? -0.586 0.916 -6.926 1.00 0.00 578 LEU A CA 1
ATOM 1877 C C . LEU A 1 125 ? -0.572 2.031 -7.954 1.00 0.00 578 LEU A C 1
ATOM 1878 O O . LEU A 1 125 ? -0.806 3.206 -7.624 1.00 0.00 578 LEU A O 1
ATOM 1894 N N . GLY A 1 126 ? -0.308 1.655 -9.199 1.00 0.00 579 GLY A N 1
ATOM 1895 C CA . GLY A 1 126 ? -0.238 2.624 -10.263 1.00 0.00 579 GLY A CA 1
ATOM 1896 C C . GLY A 1 126 ? -1.552 2.854 -10.947 1.00 0.00 579 GLY A C 1
ATOM 1897 O O . GLY A 1 126 ? -1.644 3.697 -11.840 1.00 0.00 579 GLY A O 1
ATOM 1901 N N . LYS A 1 127 ? -2.583 2.129 -10.540 1.00 0.00 580 LYS A N 1
ATOM 1902 C CA . LYS A 1 127 ? -3.867 2.329 -11.161 1.00 0.00 580 LYS A CA 1
ATOM 1903 C C . LYS A 1 127 ? -4.449 3.641 -10.683 1.00 0.00 580 LYS A C 1
ATOM 1904 O O . LYS A 1 127 ? -4.870 4.464 -11.493 1.00 0.00 580 LYS A O 1
ATOM 1923 N N . TRP A 1 128 ? -4.431 3.865 -9.370 1.00 0.00 581 TRP A N 1
ATOM 1924 C CA . TRP A 1 128 ? -4.929 5.121 -8.841 1.00 0.00 581 TRP A CA 1
ATOM 1925 C C . TRP A 1 128 ? -4.091 5.711 -7.709 1.00 0.00 581 TRP A C 1
ATOM 1926 O O . TRP A 1 128 ? -3.780 6.902 -7.721 1.00 0.00 581 TRP A O 1
ATOM 1947 N N . LYS A 1 129 ? -3.821 4.910 -6.674 1.00 0.00 582 LYS A N 1
ATOM 1948 C CA . LYS A 1 129 ? -3.138 5.429 -5.503 1.00 0.00 582 LYS A CA 1
ATOM 1949 C C . LYS A 1 129 ? -2.098 4.505 -4.912 1.00 0.00 582 LYS A C 1
ATOM 1950 O O . LYS A 1 129 ? -2.091 3.294 -5.141 1.00 0.00 582 LYS A O 1
ATOM 1969 N N . MET A 1 130 ? -1.288 5.093 -4.057 1.00 0.00 583 MET A N 1
ATOM 1970 C CA . MET A 1 130 ? -0.306 4.376 -3.290 1.00 0.00 583 MET A CA 1
ATOM 1971 C C . MET A 1 130 ? -0.682 4.558 -1.834 1.00 0.00 583 MET A C 1
ATOM 1972 O O . MET A 1 130 ? -0.961 5.670 -1.376 1.00 0.00 583 MET A O 1
ATOM 1986 N N . LYS A 1 131 ? -0.651 3.473 -1.114 1.00 0.00 584 LYS A N 1
ATOM 1987 C CA . LYS A 1 131 ? -0.948 3.492 0.294 1.00 0.00 584 LYS A CA 1
ATOM 1988 C C . LYS A 1 131 ? 0.187 2.799 0.992 1.00 0.00 584 LYS A C 1
ATOM 1989 O O . LYS A 1 131 ? 0.623 1.725 0.582 1.00 0.00 584 LYS A O 1
ATOM 2008 N N . LEU A 1 132 ? 0.661 3.403 2.043 1.00 0.00 585 LEU A N 1
ATOM 2009 C CA . LEU A 1 132 ? 1.749 2.841 2.802 1.00 0.00 585 LEU A CA 1
ATOM 2010 C C . LEU A 1 132 ? 1.321 2.746 4.243 1.00 0.00 585 LEU A C 1
ATOM 2011 O O . LEU A 1 132 ? 0.667 3.644 4.772 1.00 0.00 585 LEU A O 1
ATOM 2027 N N . VAL A 1 133 ? 1.632 1.635 4.858 1.00 0.00 586 VAL A N 1
ATOM 2028 C CA . VAL A 1 133 ? 1.222 1.403 6.217 1.00 0.00 586 VAL A CA 1
ATOM 2029 C C . VAL A 1 133 ? 2.362 0.929 7.095 1.00 0.00 586 VAL A C 1
ATOM 2030 O O . VAL A 1 133 ? 3.213 0.155 6.667 1.00 0.00 586 VAL A O 1
ATOM 2043 N N . SER A 1 134 ? 2.337 1.356 8.345 1.00 0.00 587 SER A N 1
ATOM 2044 C CA . SER A 1 134 ? 3.339 0.923 9.308 1.00 0.00 587 SER A CA 1
ATOM 2045 C C . SER A 1 134 ? 2.664 -0.049 10.265 1.00 0.00 587 SER A C 1
ATOM 2046 O O . SER A 1 134 ? 1.538 0.197 10.699 1.00 0.00 587 SER A O 1
ATOM 2054 N N . ILE A 1 135 ? 3.315 -1.162 10.578 1.00 0.00 588 ILE A N 1
ATOM 2055 C CA . ILE A 1 135 ? 2.707 -2.142 11.458 1.00 0.00 588 ILE A CA 1
ATOM 2056 C C . ILE A 1 135 ? 3.643 -2.635 12.538 1.00 0.00 588 ILE A C 1
ATOM 2057 O O . ILE A 1 135 ? 4.815 -2.924 12.298 1.00 0.00 588 ILE A O 1
ATOM 2073 N N . VAL A 1 136 ? 3.086 -2.746 13.732 1.00 0.00 589 VAL A N 1
ATOM 2074 C CA . VAL A 1 136 ? 3.827 -3.228 14.886 1.00 0.00 589 VAL A CA 1
ATOM 2075 C C . VAL A 1 136 ? 3.026 -4.283 15.634 1.00 0.00 589 VAL A C 1
ATOM 2076 O O . VAL A 1 136 ? 1.820 -4.138 15.833 1.00 0.00 589 VAL A O 1
ATOM 2089 N N . SER A 1 137 ? 3.702 -5.348 16.042 1.00 0.00 590 SER A N 1
ATOM 2090 C CA . SER A 1 137 ? 3.052 -6.429 16.764 1.00 0.00 590 SER A CA 1
ATOM 2091 C C . SER A 1 137 ? 2.731 -6.008 18.191 1.00 0.00 590 SER A C 1
ATOM 2092 O O . SER A 1 137 ? 3.588 -5.483 18.902 1.00 0.00 590 SER A O 1
ATOM 2100 N N . ASP A 1 138 ? 1.493 -6.248 18.608 1.00 0.00 591 ASP A N 1
ATOM 2101 C CA . ASP A 1 138 ? 1.059 -5.902 19.955 1.00 0.00 591 ASP A CA 1
ATOM 2102 C C . ASP A 1 138 ? 2.041 -6.440 20.983 1.00 0.00 591 ASP A C 1
ATOM 2103 O O . ASP A 1 138 ? 2.480 -5.721 21.878 1.00 0.00 591 ASP A O 1
ATOM 2112 N N . GLU A 1 139 ? 2.380 -7.714 20.841 1.00 0.00 592 GLU A N 1
ATOM 2113 C CA . GLU A 1 139 ? 3.317 -8.376 21.748 1.00 0.00 592 GLU A CA 1
ATOM 2114 C C . GLU A 1 139 ? 4.607 -7.571 21.887 1.00 0.00 592 GLU A C 1
ATOM 2115 O O . GLU A 1 139 ? 5.061 -7.292 22.999 1.00 0.00 592 GLU A O 1
ATOM 2127 N N . LYS A 1 140 ? 5.184 -7.182 20.752 1.00 0.00 593 LYS A N 1
ATOM 2128 C CA . LYS A 1 140 ? 6.412 -6.387 20.754 1.00 0.00 593 LYS A CA 1
ATOM 2129 C C . LYS A 1 140 ? 6.229 -5.179 21.659 1.00 0.00 593 LYS A C 1
ATOM 2130 O O . LYS A 1 140 ? 7.054 -4.891 22.532 1.00 0.00 593 LYS A O 1
ATOM 2149 N N . PHE A 1 141 ? 5.112 -4.494 21.451 1.00 0.00 594 PHE A N 1
ATOM 2150 C CA . PHE A 1 141 ? 4.762 -3.333 22.245 1.00 0.00 594 PHE A CA 1
ATOM 2151 C C . PHE A 1 141 ? 4.879 -3.665 23.725 1.00 0.00 594 PHE A C 1
ATOM 2152 O O . PHE A 1 141 ? 5.494 -2.931 24.488 1.00 0.00 594 PHE A O 1
ATOM 2169 N N . LYS A 1 142 ? 4.302 -4.785 24.129 1.00 0.00 595 LYS A N 1
ATOM 2170 C CA . LYS A 1 142 ? 4.370 -5.210 25.517 1.00 0.00 595 LYS A CA 1
ATOM 2171 C C . LYS A 1 142 ? 5.812 -5.157 26.006 1.00 0.00 595 LYS A C 1
ATOM 2172 O O . LYS A 1 142 ? 6.095 -4.631 27.077 1.00 0.00 595 LYS A O 1
ATOM 2191 N N . GLU A 1 143 ? 6.716 -5.710 25.207 1.00 0.00 596 GLU A N 1
ATOM 2192 C CA . GLU A 1 143 ? 8.137 -5.738 25.546 1.00 0.00 596 GLU A CA 1
ATOM 2193 C C . GLU A 1 143 ? 8.694 -4.345 25.879 1.00 0.00 596 GLU A C 1
ATOM 2194 O O . GLU A 1 143 ? 9.226 -4.135 26.968 1.00 0.00 596 GLU A O 1
ATOM 2206 N N . LEU A 1 144 ? 8.603 -3.404 24.936 1.00 0.00 597 LEU A N 1
ATOM 2207 C CA . LEU A 1 144 ? 9.144 -2.049 25.158 1.00 0.00 597 LEU A CA 1
ATOM 2208 C C . LEU A 1 144 ? 8.481 -1.347 26.348 1.00 0.00 597 LEU A C 1
ATOM 2209 O O . LEU A 1 144 ? 9.146 -0.942 27.302 1.00 0.00 597 LEU A O 1
ATOM 2225 N N . GLY A 1 145 ? 7.170 -1.214 26.268 1.00 0.00 598 GLY A N 1
ATOM 2226 C CA . GLY A 1 145 ? 6.374 -0.575 27.300 1.00 0.00 598 GLY A CA 1
ATOM 2227 C C . GLY A 1 145 ? 6.049 -1.503 28.454 1.00 0.00 598 GLY A C 1
ATOM 2228 O O . GLY A 1 145 ? 5.136 -1.226 29.231 1.00 0.00 598 GLY A O 1
ATOM 2232 N N . LEU A 1 146 ? 6.732 -2.646 28.520 1.00 0.00 599 LEU A N 1
ATOM 2233 C CA . LEU A 1 146 ? 6.439 -3.667 29.531 1.00 0.00 599 LEU A CA 1
ATOM 2234 C C . LEU A 1 146 ? 6.323 -3.104 30.947 1.00 0.00 599 LEU A C 1
ATOM 2235 O O . LEU A 1 146 ? 5.835 -3.796 31.840 1.00 0.00 599 LEU A O 1
ATOM 2251 N N . THR A 1 147 ? 6.714 -1.853 31.161 1.00 0.00 600 THR A N 1
ATOM 2252 C CA . THR A 1 147 ? 6.569 -1.264 32.483 1.00 0.00 600 THR A CA 1
ATOM 2253 C C . THR A 1 147 ? 6.123 0.181 32.385 1.00 0.00 600 THR A C 1
ATOM 2254 O O . THR A 1 147 ? 6.836 1.111 32.763 1.00 0.00 600 THR A O 1
ATOM 2265 N N . ALA A 1 148 ? 4.907 0.334 31.888 1.00 0.00 601 ALA A N 1
ATOM 2266 C CA . ALA A 1 148 ? 4.275 1.625 31.733 1.00 0.00 601 ALA A CA 1
ATOM 2267 C C . ALA A 1 148 ? 2.857 1.563 32.289 1.00 0.00 601 ALA A C 1
ATOM 2268 O O . ALA A 1 148 ? 2.415 0.507 32.741 1.00 0.00 601 ALA A O 1
ATOM 2275 N N . PRO A 1 149 ? 2.106 2.670 32.240 1.00 0.00 602 PRO A N 1
ATOM 2276 C CA . PRO A 1 149 ? 0.726 2.688 32.718 1.00 0.00 602 PRO A CA 1
ATOM 2277 C C . PRO A 1 149 ? -0.225 2.072 31.691 1.00 0.00 602 PRO A C 1
ATOM 2278 O O . PRO A 1 149 ? -1.412 1.884 31.959 1.00 0.00 602 PRO A O 1
ATOM 2289 N N . GLY A 1 150 ? 0.314 1.773 30.507 1.00 0.00 603 GLY A N 1
ATOM 2290 C CA . GLY A 1 150 ? -0.480 1.196 29.440 1.00 0.00 603 GLY A CA 1
ATOM 2291 C C . GLY A 1 150 ? -0.886 -0.246 29.688 1.00 0.00 603 GLY A C 1
ATOM 2292 O O . GLY A 1 150 ? -2.060 -0.589 29.551 1.00 0.00 603 GLY A O 1
ATOM 2296 N N . TRP A 1 151 ? 0.073 -1.099 30.042 1.00 0.00 604 TRP A N 1
ATOM 2297 C CA . TRP A 1 151 ? -0.219 -2.505 30.289 1.00 0.00 604 TRP A CA 1
ATOM 2298 C C . TRP A 1 151 ? -0.997 -2.696 31.576 1.00 0.00 604 TRP A C 1
ATOM 2299 O O . TRP A 1 151 ? -1.973 -3.441 31.614 1.00 0.00 604 TRP A O 1
ATOM 2320 N N . ASP A 1 152 ? -0.557 -2.039 32.632 1.00 0.00 605 ASP A N 1
ATOM 2321 C CA . ASP A 1 152 ? -1.208 -2.155 33.921 1.00 0.00 605 ASP A CA 1
ATOM 2322 C C . ASP A 1 152 ? -2.699 -1.918 33.779 1.00 0.00 605 ASP A C 1
ATOM 2323 O O . ASP A 1 152 ? -3.514 -2.760 34.165 1.00 0.00 605 ASP A O 1
ATOM 2332 N N . GLU A 1 153 ? -3.042 -0.778 33.208 1.00 0.00 606 GLU A N 1
ATOM 2333 C CA . GLU A 1 153 ? -4.430 -0.406 32.997 1.00 0.00 606 GLU A CA 1
ATOM 2334 C C . GLU A 1 153 ? -5.173 -1.391 32.096 1.00 0.00 606 GLU A C 1
ATOM 2335 O O . GLU A 1 153 ? -6.132 -2.034 32.528 1.00 0.00 606 GLU A O 1
ATOM 2347 N N . VAL A 1 154 ? -4.736 -1.488 30.851 1.00 0.00 607 VAL A N 1
ATOM 2348 C CA . VAL A 1 154 ? -5.369 -2.364 29.861 1.00 0.00 607 VAL A CA 1
ATOM 2349 C C . VAL A 1 154 ? -5.568 -3.804 30.339 1.00 0.00 607 VAL A C 1
ATOM 2350 O O . VAL A 1 154 ? -6.693 -4.254 30.555 1.00 0.00 607 VAL A O 1
ATOM 2363 N N . VAL A 1 155 ? -4.469 -4.522 30.444 1.00 0.00 608 VAL A N 1
ATOM 2364 C CA . VAL A 1 155 ? -4.466 -5.926 30.829 1.00 0.00 608 VAL A CA 1
ATOM 2365 C C . VAL A 1 155 ? -4.852 -6.156 32.292 1.00 0.00 608 VAL A C 1
ATOM 2366 O O . VAL A 1 155 ? -5.813 -6.867 32.584 1.00 0.00 608 VAL A O 1
ATOM 2379 N N . GLY A 1 156 ? -4.087 -5.572 33.205 1.00 0.00 609 GLY A N 1
ATOM 2380 C CA . GLY A 1 156 ? -4.348 -5.745 34.621 1.00 0.00 609 GLY A CA 1
ATOM 2381 C C . GLY A 1 156 ? -5.737 -5.303 35.028 1.00 0.00 609 GLY A C 1
ATOM 2382 O O . GLY A 1 156 ? -6.547 -6.112 35.479 1.00 0.00 609 GLY A O 1
ATOM 2386 N N . LYS A 1 157 ? -6.011 -4.016 34.870 1.00 0.00 610 LYS A N 1
ATOM 2387 C CA . LYS A 1 157 ? -7.313 -3.464 35.224 1.00 0.00 610 LYS A CA 1
ATOM 2388 C C . LYS A 1 157 ? -8.393 -3.966 34.271 1.00 0.00 610 LYS A C 1
ATOM 2389 O O . LYS A 1 157 ? -9.369 -4.586 34.693 1.00 0.00 610 LYS A O 1
ATOM 2408 N N . GLY A 1 158 ? -8.212 -3.694 32.982 1.00 0.00 611 GLY A N 1
ATOM 2409 C CA . GLY A 1 158 ? -9.178 -4.125 31.989 1.00 0.00 611 GLY A CA 1
ATOM 2410 C C . GLY A 1 158 ? -10.571 -3.592 32.263 1.00 0.00 611 GLY A C 1
ATOM 2411 O O . GLY A 1 158 ? -11.566 -4.222 31.905 1.00 0.00 611 GLY A O 1
ATOM 2415 N N . LYS A 1 159 ? -10.641 -2.429 32.902 1.00 0.00 612 LYS A N 1
ATOM 2416 C CA . LYS A 1 159 ? -11.922 -1.811 33.226 1.00 0.00 612 LYS A CA 1
ATOM 2417 C C . LYS A 1 159 ? -11.981 -0.377 32.709 1.00 0.00 612 LYS A C 1
ATOM 2418 O O . LYS A 1 159 ? -12.515 0.512 33.373 1.00 0.00 612 LYS A O 1
ATOM 2437 N N . GLU A 1 160 ? -11.429 -0.159 31.520 1.00 0.00 613 GLU A N 1
ATOM 2438 C CA . GLU A 1 160 ? -11.419 1.168 30.914 1.00 0.00 613 GLU A CA 1
ATOM 2439 C C . GLU A 1 160 ? -12.547 1.309 29.897 1.00 0.00 613 GLU A C 1
ATOM 2440 O O . GLU A 1 160 ? -13.047 0.316 29.368 1.00 0.00 613 GLU A O 1
ATOM 2452 N N . GLU A 1 161 ? -12.943 2.549 29.628 1.00 0.00 614 GLU A N 1
ATOM 2453 C CA . GLU A 1 161 ? -14.012 2.820 28.674 1.00 0.00 614 GLU A CA 1
ATOM 2454 C C . GLU A 1 161 ? -13.655 2.283 27.289 1.00 0.00 614 GLU A C 1
ATOM 2455 O O . GLU A 1 161 ? -14.354 1.427 26.748 1.00 0.00 614 GLU A O 1
ATOM 2467 N N . PRO A 1 162 ? -12.557 2.782 26.694 1.00 0.00 615 PRO A N 1
ATOM 2468 C CA . PRO A 1 162 ? -12.114 2.346 25.366 1.00 0.00 615 PRO A CA 1
ATOM 2469 C C . PRO A 1 162 ? -11.528 0.938 25.385 1.00 0.00 615 PRO A C 1
ATOM 2470 O O . PRO A 1 162 ? -10.351 0.749 25.692 1.00 0.00 615 PRO A O 1
ATOM 2481 N N . SER A 1 163 ? -12.358 -0.046 25.055 1.00 0.00 616 SER A N 1
ATOM 2482 C CA . SER A 1 163 ? -11.922 -1.438 25.035 1.00 0.00 616 SER A CA 1
ATOM 2483 C C . SER A 1 163 ? -10.910 -1.675 23.916 1.00 0.00 616 SER A C 1
ATOM 2484 O O . SER A 1 163 ? -10.956 -1.018 22.876 1.00 0.00 616 SER A O 1
ATOM 2492 N N . PRO A 1 164 ? -9.977 -2.623 24.117 1.00 0.00 617 PRO A N 1
ATOM 2493 C CA . PRO A 1 164 ? -8.952 -2.944 23.120 1.00 0.00 617 PRO A CA 1
ATOM 2494 C C . PRO A 1 164 ? -9.533 -3.645 21.896 1.00 0.00 617 PRO A C 1
ATOM 2495 O O . PRO A 1 164 ? -10.317 -4.599 22.079 1.00 0.00 617 PRO A O 1
ATOM 2507 N N . MET A 1 1 ? -13.021 49.523 -14.722 1.00 0.00 454 MET A N 2
ATOM 2508 C CA . MET A 1 1 ? -14.141 49.054 -15.585 1.00 0.00 454 MET A CA 2
ATOM 2509 C C . MET A 1 1 ? -14.995 50.223 -16.078 1.00 0.00 454 MET A C 2
ATOM 2510 O O . MET A 1 1 ? -15.227 50.367 -17.277 1.00 0.00 454 MET A O 2
ATOM 2526 N N . PRO A 1 2 ? -15.476 51.076 -15.155 1.00 0.00 455 PRO A N 2
ATOM 2527 C CA . PRO A 1 2 ? -16.307 52.233 -15.510 1.00 0.00 455 PRO A CA 2
ATOM 2528 C C . PRO A 1 2 ? -15.683 53.076 -16.618 1.00 0.00 455 PRO A C 2
ATOM 2529 O O . PRO A 1 2 ? -14.500 52.938 -16.926 1.00 0.00 455 PRO A O 2
ATOM 2540 N N . ARG A 1 3 ? -16.489 53.949 -17.214 1.00 0.00 456 ARG A N 2
ATOM 2541 C CA . ARG A 1 3 ? -16.017 54.815 -18.288 1.00 0.00 456 ARG A CA 2
ATOM 2542 C C . ARG A 1 3 ? -15.309 56.046 -17.727 1.00 0.00 456 ARG A C 2
ATOM 2543 O O . ARG A 1 3 ? -14.446 56.629 -18.383 1.00 0.00 456 ARG A O 2
ATOM 2564 N N . THR A 1 4 ? -15.679 56.434 -16.510 1.00 0.00 457 THR A N 2
ATOM 2565 C CA . THR A 1 4 ? -15.077 57.595 -15.864 1.00 0.00 457 THR A CA 2
ATOM 2566 C C . THR A 1 4 ? -14.382 57.196 -14.567 1.00 0.00 457 THR A C 2
ATOM 2567 O O . THR A 1 4 ? -14.392 57.944 -13.589 1.00 0.00 457 THR A O 2
ATOM 2578 N N . ALA A 1 5 ? -13.778 56.012 -14.566 1.00 0.00 458 ALA A N 2
ATOM 2579 C CA . ALA A 1 5 ? -13.077 55.513 -13.389 1.00 0.00 458 ALA A CA 2
ATOM 2580 C C . ALA A 1 5 ? -11.655 56.056 -13.326 1.00 0.00 458 ALA A C 2
ATOM 2581 O O . ALA A 1 5 ? -10.913 55.998 -14.307 1.00 0.00 458 ALA A O 2
ATOM 2588 N N . SER A 1 6 ? -11.279 56.584 -12.165 1.00 0.00 459 SER A N 2
ATOM 2589 C CA . SER A 1 6 ? -9.943 57.138 -11.974 1.00 0.00 459 SER A CA 2
ATOM 2590 C C . SER A 1 6 ? -8.912 56.025 -11.801 1.00 0.00 459 SER A C 2
ATOM 2591 O O . SER A 1 6 ? -9.263 54.846 -11.737 1.00 0.00 459 SER A O 2
ATOM 2599 N N . PRO A 1 7 ? -7.620 56.386 -11.723 1.00 0.00 460 PRO A N 2
ATOM 2600 C CA . PRO A 1 7 ? -6.536 55.412 -11.556 1.00 0.00 460 PRO A CA 2
ATOM 2601 C C . PRO A 1 7 ? -6.776 54.476 -10.376 1.00 0.00 460 PRO A C 2
ATOM 2602 O O . PRO A 1 7 ? -7.233 54.903 -9.316 1.00 0.00 460 PRO A O 2
ATOM 2613 N N . GLY A 1 8 ? -6.464 53.198 -10.566 1.00 0.00 461 GLY A N 2
ATOM 2614 C CA . GLY A 1 8 ? -6.652 52.222 -9.510 1.00 0.00 461 GLY A CA 2
ATOM 2615 C C . GLY A 1 8 ? -7.396 50.989 -9.984 1.00 0.00 461 GLY A C 2
ATOM 2616 O O . GLY A 1 8 ? -8.283 50.488 -9.294 1.00 0.00 461 GLY A O 2
ATOM 2620 N N . ASN A 1 9 ? -7.032 50.500 -11.165 1.00 0.00 462 ASN A N 2
ATOM 2621 C CA . ASN A 1 9 ? -7.671 49.317 -11.731 1.00 0.00 462 ASN A CA 2
ATOM 2622 C C . ASN A 1 9 ? -6.715 48.126 -11.725 1.00 0.00 462 ASN A C 2
ATOM 2623 O O . ASN A 1 9 ? -5.497 48.298 -11.727 1.00 0.00 462 ASN A O 2
ATOM 2634 N N . PRO A 1 10 ? -7.259 46.897 -11.719 1.00 0.00 463 PRO A N 2
ATOM 2635 C CA . PRO A 1 10 ? -6.450 45.675 -11.713 1.00 0.00 463 PRO A CA 2
ATOM 2636 C C . PRO A 1 10 ? -5.735 45.447 -13.041 1.00 0.00 463 PRO A C 2
ATOM 2637 O O . PRO A 1 10 ? -6.184 45.916 -14.087 1.00 0.00 463 PRO A O 2
ATOM 2648 N N . LYS A 1 11 ? -4.621 44.725 -12.991 1.00 0.00 464 LYS A N 2
ATOM 2649 C CA . LYS A 1 11 ? -3.844 44.434 -14.191 1.00 0.00 464 LYS A CA 2
ATOM 2650 C C . LYS A 1 11 ? -4.682 43.669 -15.209 1.00 0.00 464 LYS A C 2
ATOM 2651 O O . LYS A 1 11 ? -5.614 42.950 -14.846 1.00 0.00 464 LYS A O 2
ATOM 2670 N N . SER A 1 12 ? -4.347 43.828 -16.485 1.00 0.00 465 SER A N 2
ATOM 2671 C CA . SER A 1 12 ? -5.071 43.151 -17.555 1.00 0.00 465 SER A CA 2
ATOM 2672 C C . SER A 1 12 ? -4.358 41.869 -17.978 1.00 0.00 465 SER A C 2
ATOM 2673 O O . SER A 1 12 ? -4.557 41.376 -19.088 1.00 0.00 465 SER A O 2
ATOM 2681 N N . SER A 1 13 ? -3.530 41.332 -17.086 1.00 0.00 466 SER A N 2
ATOM 2682 C CA . SER A 1 13 ? -2.793 40.106 -17.372 1.00 0.00 466 SER A CA 2
ATOM 2683 C C . SER A 1 13 ? -3.731 38.902 -17.423 1.00 0.00 466 SER A C 2
ATOM 2684 O O . SER A 1 13 ? -3.399 37.871 -18.009 1.00 0.00 466 SER A O 2
ATOM 2692 N N . LEU A 1 14 ? -4.902 39.038 -16.806 1.00 0.00 467 LEU A N 2
ATOM 2693 C CA . LEU A 1 14 ? -5.883 37.959 -16.783 1.00 0.00 467 LEU A CA 2
ATOM 2694 C C . LEU A 1 14 ? -6.515 37.768 -18.159 1.00 0.00 467 LEU A C 2
ATOM 2695 O O . LEU A 1 14 ? -7.664 38.146 -18.384 1.00 0.00 467 LEU A O 2
ATOM 2711 N N . SER A 1 15 ? -5.755 37.177 -19.075 1.00 0.00 468 SER A N 2
ATOM 2712 C CA . SER A 1 15 ? -6.239 36.932 -20.428 1.00 0.00 468 SER A CA 2
ATOM 2713 C C . SER A 1 15 ? -6.110 35.457 -20.793 1.00 0.00 468 SER A C 2
ATOM 2714 O O . SER A 1 15 ? -5.686 35.112 -21.896 1.00 0.00 468 SER A O 2
ATOM 2722 N N . GLY A 1 16 ? -6.475 34.588 -19.854 1.00 0.00 469 GLY A N 2
ATOM 2723 C CA . GLY A 1 16 ? -6.390 33.159 -20.092 1.00 0.00 469 GLY A CA 2
ATOM 2724 C C . GLY A 1 16 ? -5.652 32.435 -18.984 1.00 0.00 469 GLY A C 2
ATOM 2725 O O . GLY A 1 16 ? -6.011 31.318 -18.613 1.00 0.00 469 GLY A O 2
ATOM 2729 N N . PHE A 1 17 ? -4.618 33.078 -18.451 1.00 0.00 470 PHE A N 2
ATOM 2730 C CA . PHE A 1 17 ? -3.826 32.495 -17.374 1.00 0.00 470 PHE A CA 2
ATOM 2731 C C . PHE A 1 17 ? -3.936 33.336 -16.109 1.00 0.00 470 PHE A C 2
ATOM 2732 O O . PHE A 1 17 ? -3.543 34.503 -16.090 1.00 0.00 470 PHE A O 2
ATOM 2749 N N . VAL A 1 18 ? -4.476 32.738 -15.053 1.00 0.00 471 VAL A N 2
ATOM 2750 C CA . VAL A 1 18 ? -4.639 33.433 -13.784 1.00 0.00 471 VAL A CA 2
ATOM 2751 C C . VAL A 1 18 ? -3.741 32.833 -12.708 1.00 0.00 471 VAL A C 2
ATOM 2752 O O . VAL A 1 18 ? -3.985 31.728 -12.223 1.00 0.00 471 VAL A O 2
ATOM 2765 N N . ASN A 1 19 ? -2.702 33.572 -12.344 1.00 0.00 472 ASN A N 2
ATOM 2766 C CA . ASN A 1 19 ? -1.758 33.122 -11.327 1.00 0.00 472 ASN A CA 2
ATOM 2767 C C . ASN A 1 19 ? -1.878 33.969 -10.061 1.00 0.00 472 ASN A C 2
ATOM 2768 O O . ASN A 1 19 ? -1.226 35.005 -9.935 1.00 0.00 472 ASN A O 2
ATOM 2779 N N . PRO A 1 20 ? -2.716 33.537 -9.101 1.00 0.00 473 PRO A N 2
ATOM 2780 C CA . PRO A 1 20 ? -2.915 34.264 -7.843 1.00 0.00 473 PRO A CA 2
ATOM 2781 C C . PRO A 1 20 ? -1.673 34.237 -6.956 1.00 0.00 473 PRO A C 2
ATOM 2782 O O . PRO A 1 20 ? -0.662 33.628 -7.307 1.00 0.00 473 PRO A O 2
ATOM 2793 N N . GLN A 1 21 ? -1.757 34.900 -5.809 1.00 0.00 474 GLN A N 2
ATOM 2794 C CA . GLN A 1 21 ? -0.640 34.953 -4.872 1.00 0.00 474 GLN A CA 2
ATOM 2795 C C . GLN A 1 21 ? -0.810 33.920 -3.763 1.00 0.00 474 GLN A C 2
ATOM 2796 O O . GLN A 1 21 ? -0.461 34.170 -2.609 1.00 0.00 474 GLN A O 2
ATOM 2810 N N . SER A 1 22 ? -1.348 32.758 -4.121 1.00 0.00 475 SER A N 2
ATOM 2811 C CA . SER A 1 22 ? -1.564 31.686 -3.156 1.00 0.00 475 SER A CA 2
ATOM 2812 C C . SER A 1 22 ? -0.245 31.247 -2.527 1.00 0.00 475 SER A C 2
ATOM 2813 O O . SER A 1 22 ? -0.208 30.819 -1.374 1.00 0.00 475 SER A O 2
ATOM 2821 N N . GLY A 1 23 ? 0.835 31.357 -3.294 1.00 0.00 476 GLY A N 2
ATOM 2822 C CA . GLY A 1 23 ? 2.141 30.967 -2.795 1.00 0.00 476 GLY A CA 2
ATOM 2823 C C . GLY A 1 23 ? 2.771 29.861 -3.619 1.00 0.00 476 GLY A C 2
ATOM 2824 O O . GLY A 1 23 ? 3.994 29.774 -3.724 1.00 0.00 476 GLY A O 2
ATOM 2828 N N . ASN A 1 24 ? 1.931 29.013 -4.208 1.00 0.00 477 ASN A N 2
ATOM 2829 C CA . ASN A 1 24 ? 2.408 27.904 -5.028 1.00 0.00 477 ASN A CA 2
ATOM 2830 C C . ASN A 1 24 ? 3.466 27.082 -4.289 1.00 0.00 477 ASN A C 2
ATOM 2831 O O . ASN A 1 24 ? 4.562 26.860 -4.805 1.00 0.00 477 ASN A O 2
ATOM 2842 N N . PRO A 1 25 ? 3.152 26.619 -3.066 1.00 0.00 478 PRO A N 2
ATOM 2843 C CA . PRO A 1 25 ? 4.078 25.823 -2.258 1.00 0.00 478 PRO A CA 2
ATOM 2844 C C . PRO A 1 25 ? 4.042 24.336 -2.604 1.00 0.00 478 PRO A C 2
ATOM 2845 O O . PRO A 1 25 ? 4.210 23.485 -1.730 1.00 0.00 478 PRO A O 2
ATOM 2856 N N . HIS A 1 26 ? 3.823 24.024 -3.878 1.00 0.00 479 HIS A N 2
ATOM 2857 C CA . HIS A 1 26 ? 3.768 22.638 -4.326 1.00 0.00 479 HIS A CA 2
ATOM 2858 C C . HIS A 1 26 ? 5.048 22.249 -5.059 1.00 0.00 479 HIS A C 2
ATOM 2859 O O . HIS A 1 26 ? 5.119 22.323 -6.286 1.00 0.00 479 HIS A O 2
ATOM 2874 N N . ALA A 1 27 ? 6.057 21.835 -4.300 1.00 0.00 480 ALA A N 2
ATOM 2875 C CA . ALA A 1 27 ? 7.334 21.434 -4.875 1.00 0.00 480 ALA A CA 2
ATOM 2876 C C . ALA A 1 27 ? 7.626 19.964 -4.589 1.00 0.00 480 ALA A C 2
ATOM 2877 O O . ALA A 1 27 ? 7.195 19.424 -3.570 1.00 0.00 480 ALA A O 2
ATOM 2884 N N . PRO A 1 28 ? 8.363 19.292 -5.491 1.00 0.00 481 PRO A N 2
ATOM 2885 C CA . PRO A 1 28 ? 8.709 17.879 -5.337 1.00 0.00 481 PRO A CA 2
ATOM 2886 C C . PRO A 1 28 ? 9.958 17.663 -4.486 1.00 0.00 481 PRO A C 2
ATOM 2887 O O . PRO A 1 28 ? 10.782 16.800 -4.790 1.00 0.00 481 PRO A O 2
ATOM 2898 N N . GLN A 1 29 ? 10.094 18.444 -3.418 1.00 0.00 482 GLN A N 2
ATOM 2899 C CA . GLN A 1 29 ? 11.244 18.326 -2.526 1.00 0.00 482 GLN A CA 2
ATOM 2900 C C . GLN A 1 29 ? 11.424 16.884 -2.068 1.00 0.00 482 GLN A C 2
ATOM 2901 O O . GLN A 1 29 ? 12.544 16.383 -1.971 1.00 0.00 482 GLN A O 2
ATOM 2915 N N . THR A 1 30 ? 10.306 16.226 -1.788 1.00 0.00 483 THR A N 2
ATOM 2916 C CA . THR A 1 30 ? 10.321 14.842 -1.338 1.00 0.00 483 THR A CA 2
ATOM 2917 C C . THR A 1 30 ? 9.252 14.033 -2.062 1.00 0.00 483 THR A C 2
ATOM 2918 O O . THR A 1 30 ? 8.418 14.586 -2.777 1.00 0.00 483 THR A O 2
ATOM 2929 N N . ASN A 1 31 ? 9.278 12.723 -1.861 1.00 0.00 484 ASN A N 2
ATOM 2930 C CA . ASN A 1 31 ? 8.307 11.835 -2.482 1.00 0.00 484 ASN A CA 2
ATOM 2931 C C . ASN A 1 31 ? 7.280 11.382 -1.454 1.00 0.00 484 ASN A C 2
ATOM 2932 O O . ASN A 1 31 ? 6.188 10.960 -1.806 1.00 0.00 484 ASN A O 2
ATOM 2943 N N . PHE A 1 32 ? 7.647 11.488 -0.179 1.00 0.00 485 PHE A N 2
ATOM 2944 C CA . PHE A 1 32 ? 6.775 11.101 0.923 1.00 0.00 485 PHE A CA 2
ATOM 2945 C C . PHE A 1 32 ? 5.381 11.706 0.775 1.00 0.00 485 PHE A C 2
ATOM 2946 O O . PHE A 1 32 ? 4.372 11.032 0.967 1.00 0.00 485 PHE A O 2
ATOM 2963 N N . ALA A 1 33 ? 5.334 12.994 0.481 1.00 0.00 486 ALA A N 2
ATOM 2964 C CA . ALA A 1 33 ? 4.070 13.705 0.350 1.00 0.00 486 ALA A CA 2
ATOM 2965 C C . ALA A 1 33 ? 3.284 13.337 -0.916 1.00 0.00 486 ALA A C 2
ATOM 2966 O O . ALA A 1 33 ? 2.071 13.134 -0.854 1.00 0.00 486 ALA A O 2
ATOM 2973 N N . ASN A 1 34 ? 3.950 13.319 -2.072 1.00 0.00 487 ASN A N 2
ATOM 2974 C CA . ASN A 1 34 ? 3.256 13.053 -3.339 1.00 0.00 487 ASN A CA 2
ATOM 2975 C C . ASN A 1 34 ? 2.779 11.605 -3.526 1.00 0.00 487 ASN A C 2
ATOM 2976 O O . ASN A 1 34 ? 1.579 11.337 -3.456 1.00 0.00 487 ASN A O 2
ATOM 2987 N N . MET A 1 35 ? 3.699 10.676 -3.803 1.00 0.00 488 MET A N 2
ATOM 2988 C CA . MET A 1 35 ? 3.311 9.275 -4.037 1.00 0.00 488 MET A CA 2
ATOM 2989 C C . MET A 1 35 ? 2.446 8.723 -2.903 1.00 0.00 488 MET A C 2
ATOM 2990 O O . MET A 1 35 ? 1.368 8.177 -3.141 1.00 0.00 488 MET A O 2
ATOM 3004 N N . PRO A 1 36 ? 2.918 8.851 -1.654 1.00 0.00 489 PRO A N 2
ATOM 3005 C CA . PRO A 1 36 ? 2.218 8.366 -0.453 1.00 0.00 489 PRO A CA 2
ATOM 3006 C C . PRO A 1 36 ? 1.025 9.240 -0.070 1.00 0.00 489 PRO A C 2
ATOM 3007 O O . PRO A 1 36 ? 0.824 9.544 1.106 1.00 0.00 489 PRO A O 2
ATOM 3018 N N . SER A 1 37 ? 0.248 9.654 -1.071 1.00 0.00 490 SER A N 2
ATOM 3019 C CA . SER A 1 37 ? -0.918 10.508 -0.855 1.00 0.00 490 SER A CA 2
ATOM 3020 C C . SER A 1 37 ? -1.676 10.137 0.417 1.00 0.00 490 SER A C 2
ATOM 3021 O O . SER A 1 37 ? -2.192 11.011 1.113 1.00 0.00 490 SER A O 2
ATOM 3029 N N . ALA A 1 38 ? -1.740 8.847 0.724 1.00 0.00 491 ALA A N 2
ATOM 3030 C CA . ALA A 1 38 ? -2.441 8.402 1.925 1.00 0.00 491 ALA A CA 2
ATOM 3031 C C . ALA A 1 38 ? -1.618 7.399 2.732 1.00 0.00 491 ALA A C 2
ATOM 3032 O O . ALA A 1 38 ? -1.038 6.467 2.176 1.00 0.00 491 ALA A O 2
ATOM 3039 N N . ARG A 1 39 ? -1.596 7.586 4.053 1.00 0.00 492 ARG A N 2
ATOM 3040 C CA . ARG A 1 39 ? -0.875 6.692 4.945 1.00 0.00 492 ARG A CA 2
ATOM 3041 C C . ARG A 1 39 ? -1.717 6.342 6.169 1.00 0.00 492 ARG A C 2
ATOM 3042 O O . ARG A 1 39 ? -2.305 7.217 6.803 1.00 0.00 492 ARG A O 2
ATOM 3063 N N . VAL A 1 40 ? -1.745 5.063 6.508 1.00 0.00 493 VAL A N 2
ATOM 3064 C CA . VAL A 1 40 ? -2.482 4.589 7.669 1.00 0.00 493 VAL A CA 2
ATOM 3065 C C . VAL A 1 40 ? -1.661 3.576 8.477 1.00 0.00 493 VAL A C 2
ATOM 3066 O O . VAL A 1 40 ? -0.700 3.002 7.962 1.00 0.00 493 VAL A O 2
ATOM 3079 N N . THR A 1 41 ? -2.057 3.317 9.725 1.00 0.00 494 THR A N 2
ATOM 3080 C CA . THR A 1 41 ? -1.357 2.320 10.535 1.00 0.00 494 THR A CA 2
ATOM 3081 C C . THR A 1 41 ? -2.343 1.275 11.059 1.00 0.00 494 THR A C 2
ATOM 3082 O O . THR A 1 41 ? -3.414 1.609 11.568 1.00 0.00 494 THR A O 2
ATOM 3093 N N . LEU A 1 42 ? -1.960 0.006 10.931 1.00 0.00 495 LEU A N 2
ATOM 3094 C CA . LEU A 1 42 ? -2.781 -1.112 11.386 1.00 0.00 495 LEU A CA 2
ATOM 3095 C C . LEU A 1 42 ? -1.924 -2.144 12.122 1.00 0.00 495 LEU A C 2
ATOM 3096 O O . LEU A 1 42 ? -0.701 -2.139 11.997 1.00 0.00 495 LEU A O 2
ATOM 3112 N N . PRO A 1 43 ? -2.546 -3.058 12.884 1.00 0.00 496 PRO A N 2
ATOM 3113 C CA . PRO A 1 43 ? -1.807 -4.100 13.604 1.00 0.00 496 PRO A CA 2
ATOM 3114 C C . PRO A 1 43 ? -0.904 -4.902 12.661 1.00 0.00 496 PRO A C 2
ATOM 3115 O O . PRO A 1 43 ? -1.382 -5.518 11.708 1.00 0.00 496 PRO A O 2
ATOM 3126 N N . LYS A 1 44 ? 0.401 -4.875 12.921 1.00 0.00 497 LYS A N 2
ATOM 3127 C CA . LYS A 1 44 ? 1.375 -5.584 12.088 1.00 0.00 497 LYS A CA 2
ATOM 3128 C C . LYS A 1 44 ? 1.149 -7.095 12.086 1.00 0.00 497 LYS A C 2
ATOM 3129 O O . LYS A 1 44 ? 1.475 -7.778 11.117 1.00 0.00 497 LYS A O 2
ATOM 3148 N N . SER A 1 45 ? 0.626 -7.610 13.188 1.00 0.00 498 SER A N 2
ATOM 3149 C CA . SER A 1 45 ? 0.397 -9.049 13.332 1.00 0.00 498 SER A CA 2
ATOM 3150 C C . SER A 1 45 ? -0.521 -9.620 12.247 1.00 0.00 498 SER A C 2
ATOM 3151 O O . SER A 1 45 ? -0.220 -10.661 11.662 1.00 0.00 498 SER A O 2
ATOM 3159 N N . LEU A 1 46 ? -1.643 -8.957 11.995 1.00 0.00 499 LEU A N 2
ATOM 3160 C CA . LEU A 1 46 ? -2.603 -9.427 10.997 1.00 0.00 499 LEU A CA 2
ATOM 3161 C C . LEU A 1 46 ? -2.103 -9.225 9.566 1.00 0.00 499 LEU A C 2
ATOM 3162 O O . LEU A 1 46 ? -2.730 -9.691 8.613 1.00 0.00 499 LEU A O 2
ATOM 3178 N N . VAL A 1 47 ? -0.984 -8.528 9.414 1.00 0.00 500 VAL A N 2
ATOM 3179 C CA . VAL A 1 47 ? -0.418 -8.269 8.095 1.00 0.00 500 VAL A CA 2
ATOM 3180 C C . VAL A 1 47 ? 0.242 -9.520 7.521 1.00 0.00 500 VAL A C 2
ATOM 3181 O O . VAL A 1 47 ? 0.382 -9.671 6.309 1.00 0.00 500 VAL A O 2
ATOM 3194 N N . TYR A 1 48 ? 0.668 -10.389 8.421 1.00 0.00 501 TYR A N 2
ATOM 3195 C CA . TYR A 1 48 ? 1.353 -11.628 8.080 1.00 0.00 501 TYR A CA 2
ATOM 3196 C C . TYR A 1 48 ? 0.599 -12.522 7.082 1.00 0.00 501 TYR A C 2
ATOM 3197 O O . TYR A 1 48 ? 1.220 -13.327 6.400 1.00 0.00 501 TYR A O 2
ATOM 3215 N N . ASP A 1 49 ? -0.729 -12.473 7.069 1.00 0.00 502 ASP A N 2
ATOM 3216 C CA . ASP A 1 49 ? -1.501 -13.384 6.207 1.00 0.00 502 ASP A CA 2
ATOM 3217 C C . ASP A 1 49 ? -1.509 -13.027 4.706 1.00 0.00 502 ASP A C 2
ATOM 3218 O O . ASP A 1 49 ? -1.243 -13.896 3.877 1.00 0.00 502 ASP A O 2
ATOM 3227 N N . LYS A 1 50 ? -1.812 -11.779 4.342 1.00 0.00 503 LYS A N 2
ATOM 3228 C CA . LYS A 1 50 ? -1.841 -11.392 2.938 1.00 0.00 503 LYS A CA 2
ATOM 3229 C C . LYS A 1 50 ? -0.831 -10.293 2.647 1.00 0.00 503 LYS A C 2
ATOM 3230 O O . LYS A 1 50 ? -0.700 -9.331 3.401 1.00 0.00 503 LYS A O 2
ATOM 3249 N N . THR A 1 51 ? -0.104 -10.448 1.563 1.00 0.00 504 THR A N 2
ATOM 3250 C CA . THR A 1 51 ? 0.898 -9.459 1.191 1.00 0.00 504 THR A CA 2
ATOM 3251 C C . THR A 1 51 ? 0.284 -8.161 0.646 1.00 0.00 504 THR A C 2
ATOM 3252 O O . THR A 1 51 ? 0.243 -7.147 1.340 1.00 0.00 504 THR A O 2
ATOM 3263 N N . PHE A 1 52 ? -0.179 -8.198 -0.608 1.00 0.00 505 PHE A N 2
ATOM 3264 C CA . PHE A 1 52 ? -0.776 -7.026 -1.250 1.00 0.00 505 PHE A CA 2
ATOM 3265 C C . PHE A 1 52 ? -2.194 -6.707 -0.777 1.00 0.00 505 PHE A C 2
ATOM 3266 O O . PHE A 1 52 ? -2.471 -5.605 -0.310 1.00 0.00 505 PHE A O 2
ATOM 3283 N N . SER A 1 53 ? -3.100 -7.659 -0.982 1.00 0.00 506 SER A N 2
ATOM 3284 C CA . SER A 1 53 ? -4.513 -7.482 -0.669 1.00 0.00 506 SER A CA 2
ATOM 3285 C C . SER A 1 53 ? -4.793 -6.927 0.725 1.00 0.00 506 SER A C 2
ATOM 3286 O O . SER A 1 53 ? -5.212 -5.780 0.869 1.00 0.00 506 SER A O 2
ATOM 3294 N N . LYS A 1 54 ? -4.601 -7.746 1.747 1.00 0.00 507 LYS A N 2
ATOM 3295 C CA . LYS A 1 54 ? -4.904 -7.325 3.111 1.00 0.00 507 LYS A CA 2
ATOM 3296 C C . LYS A 1 54 ? -4.294 -5.973 3.440 1.00 0.00 507 LYS A C 2
ATOM 3297 O O . LYS A 1 54 ? -4.976 -5.095 3.973 1.00 0.00 507 LYS A O 2
ATOM 3316 N N . VAL A 1 55 ? -3.024 -5.800 3.134 1.00 0.00 508 VAL A N 2
ATOM 3317 C CA . VAL A 1 55 ? -2.342 -4.548 3.416 1.00 0.00 508 VAL A CA 2
ATOM 3318 C C . VAL A 1 55 ? -3.104 -3.342 2.872 1.00 0.00 508 VAL A C 2
ATOM 3319 O O . VAL A 1 55 ? -3.472 -2.439 3.624 1.00 0.00 508 VAL A O 2
ATOM 3332 N N . LEU A 1 56 ? -3.293 -3.312 1.567 1.00 0.00 509 LEU A N 2
ATOM 3333 C CA . LEU A 1 56 ? -3.945 -2.189 0.906 1.00 0.00 509 LEU A CA 2
ATOM 3334 C C . LEU A 1 56 ? -5.365 -1.870 1.382 1.00 0.00 509 LEU A C 2
ATOM 3335 O O . LEU A 1 56 ? -5.627 -0.748 1.813 1.00 0.00 509 LEU A O 2
ATOM 3351 N N . TRP A 1 57 ? -6.296 -2.803 1.240 1.00 0.00 510 TRP A N 2
ATOM 3352 C CA . TRP A 1 57 ? -7.685 -2.524 1.596 1.00 0.00 510 TRP A CA 2
ATOM 3353 C C . TRP A 1 57 ? -7.948 -2.432 3.091 1.00 0.00 510 TRP A C 2
ATOM 3354 O O . TRP A 1 57 ? -8.564 -1.483 3.576 1.00 0.00 510 TRP A O 2
ATOM 3375 N N . SER A 1 58 ? -7.524 -3.442 3.801 1.00 0.00 511 SER A N 2
ATOM 3376 C CA . SER A 1 58 ? -7.750 -3.534 5.226 1.00 0.00 511 SER A CA 2
ATOM 3377 C C . SER A 1 58 ? -7.044 -2.449 6.008 1.00 0.00 511 SER A C 2
ATOM 3378 O O . SER A 1 58 ? -7.606 -1.867 6.935 1.00 0.00 511 SER A O 2
ATOM 3386 N N . ALA A 1 59 ? -5.781 -2.262 5.701 1.00 0.00 512 ALA A N 2
ATOM 3387 C CA . ALA A 1 59 ? -4.957 -1.343 6.445 1.00 0.00 512 ALA A CA 2
ATOM 3388 C C . ALA A 1 59 ? -5.218 0.139 6.269 1.00 0.00 512 ALA A C 2
ATOM 3389 O O . ALA A 1 59 ? -5.637 0.806 7.217 1.00 0.00 512 ALA A O 2
ATOM 3396 N N . GLY A 1 60 ? -4.843 0.687 5.127 1.00 0.00 513 GLY A N 2
ATOM 3397 C CA . GLY A 1 60 ? -4.927 2.128 4.993 1.00 0.00 513 GLY A CA 2
ATOM 3398 C C . GLY A 1 60 ? -5.874 2.766 4.016 1.00 0.00 513 GLY A C 2
ATOM 3399 O O . GLY A 1 60 ? -6.285 3.905 4.246 1.00 0.00 513 GLY A O 2
ATOM 3403 N N . LEU A 1 61 ? -6.102 2.166 2.865 1.00 0.00 514 LEU A N 2
ATOM 3404 C CA . LEU A 1 61 ? -6.857 2.900 1.857 1.00 0.00 514 LEU A CA 2
ATOM 3405 C C . LEU A 1 61 ? -8.284 2.492 1.555 1.00 0.00 514 LEU A C 2
ATOM 3406 O O . LEU A 1 61 ? -9.112 3.383 1.352 1.00 0.00 514 LEU A O 2
ATOM 3422 N N . VAL A 1 62 ? -8.603 1.217 1.374 1.00 0.00 515 VAL A N 2
ATOM 3423 C CA . VAL A 1 62 ? -9.962 0.961 0.925 1.00 0.00 515 VAL A CA 2
ATOM 3424 C C . VAL A 1 62 ? -10.578 -0.411 1.259 1.00 0.00 515 VAL A C 2
ATOM 3425 O O . VAL A 1 62 ? -9.926 -1.326 1.726 1.00 0.00 515 VAL A O 2
ATOM 3438 N N . ALA A 1 63 ? -11.868 -0.503 0.939 1.00 0.00 516 ALA A N 2
ATOM 3439 C CA . ALA A 1 63 ? -12.716 -1.681 1.077 1.00 0.00 516 ALA A CA 2
ATOM 3440 C C . ALA A 1 63 ? -12.268 -2.760 0.096 1.00 0.00 516 ALA A C 2
ATOM 3441 O O . ALA A 1 63 ? -12.959 -3.754 -0.127 1.00 0.00 516 ALA A O 2
ATOM 3448 N N . SER A 1 64 ? -11.183 -2.450 -0.596 1.00 0.00 517 SER A N 2
ATOM 3449 C CA . SER A 1 64 ? -10.651 -3.206 -1.687 1.00 0.00 517 SER A CA 2
ATOM 3450 C C . SER A 1 64 ? -10.297 -4.659 -1.388 1.00 0.00 517 SER A C 2
ATOM 3451 O O . SER A 1 64 ? -9.747 -5.319 -2.264 1.00 0.00 517 SER A O 2
ATOM 3459 N N . LYS A 1 65 ? -10.647 -5.220 -0.235 1.00 0.00 518 LYS A N 2
ATOM 3460 C CA . LYS A 1 65 ? -10.359 -6.640 -0.076 1.00 0.00 518 LYS A CA 2
ATOM 3461 C C . LYS A 1 65 ? -10.818 -7.266 -1.389 1.00 0.00 518 LYS A C 2
ATOM 3462 O O . LYS A 1 65 ? -10.066 -7.968 -2.064 1.00 0.00 518 LYS A O 2
ATOM 3481 N N . SER A 1 66 ? -12.027 -6.881 -1.792 1.00 0.00 519 SER A N 2
ATOM 3482 C CA . SER A 1 66 ? -12.578 -7.261 -3.084 1.00 0.00 519 SER A CA 2
ATOM 3483 C C . SER A 1 66 ? -11.909 -6.444 -4.209 1.00 0.00 519 SER A C 2
ATOM 3484 O O . SER A 1 66 ? -11.319 -6.996 -5.150 1.00 0.00 519 SER A O 2
ATOM 3492 N N . GLU A 1 67 ? -12.026 -5.104 -4.097 1.00 0.00 520 GLU A N 2
ATOM 3493 C CA . GLU A 1 67 ? -11.470 -4.186 -5.090 1.00 0.00 520 GLU A CA 2
ATOM 3494 C C . GLU A 1 67 ? -9.960 -4.344 -5.222 1.00 0.00 520 GLU A C 2
ATOM 3495 O O . GLU A 1 67 ? -9.422 -4.438 -6.323 1.00 0.00 520 GLU A O 2
ATOM 3507 N N . GLY A 1 68 ? -9.290 -4.373 -4.091 1.00 0.00 521 GLY A N 2
ATOM 3508 C CA . GLY A 1 68 ? -7.854 -4.521 -4.054 1.00 0.00 521 GLY A CA 2
ATOM 3509 C C . GLY A 1 68 ? -7.408 -5.667 -4.901 1.00 0.00 521 GLY A C 2
ATOM 3510 O O . GLY A 1 68 ? -6.601 -5.487 -5.801 1.00 0.00 521 GLY A O 2
ATOM 3514 N N . GLN A 1 69 ? -7.952 -6.848 -4.638 1.00 0.00 522 GLN A N 2
ATOM 3515 C CA . GLN A 1 69 ? -7.613 -8.026 -5.413 1.00 0.00 522 GLN A CA 2
ATOM 3516 C C . GLN A 1 69 ? -7.683 -7.698 -6.903 1.00 0.00 522 GLN A C 2
ATOM 3517 O O . GLN A 1 69 ? -6.756 -7.996 -7.655 1.00 0.00 522 GLN A O 2
ATOM 3531 N N . ARG A 1 70 ? -8.774 -7.055 -7.320 1.00 0.00 523 ARG A N 2
ATOM 3532 C CA . ARG A 1 70 ? -8.938 -6.659 -8.717 1.00 0.00 523 ARG A CA 2
ATOM 3533 C C . ARG A 1 70 ? -7.701 -5.905 -9.210 1.00 0.00 523 ARG A C 2
ATOM 3534 O O . ARG A 1 70 ? -7.156 -6.222 -10.263 1.00 0.00 523 ARG A O 2
ATOM 3555 N N . ILE A 1 71 ? -7.258 -4.917 -8.435 1.00 0.00 524 ILE A N 2
ATOM 3556 C CA . ILE A 1 71 ? -6.075 -4.134 -8.788 1.00 0.00 524 ILE A CA 2
ATOM 3557 C C . ILE A 1 71 ? -4.882 -5.056 -8.975 1.00 0.00 524 ILE A C 2
ATOM 3558 O O . ILE A 1 71 ? -4.253 -5.082 -10.031 1.00 0.00 524 ILE A O 2
ATOM 3574 N N . ILE A 1 72 ? -4.612 -5.846 -7.951 1.00 0.00 525 ILE A N 2
ATOM 3575 C CA . ILE A 1 72 ? -3.537 -6.817 -7.989 1.00 0.00 525 ILE A CA 2
ATOM 3576 C C . ILE A 1 72 ? -3.696 -7.623 -9.273 1.00 0.00 525 ILE A C 2
ATOM 3577 O O . ILE A 1 72 ? -2.758 -7.806 -10.048 1.00 0.00 525 ILE A O 2
ATOM 3593 N N . ASN A 1 73 ? -4.940 -8.051 -9.488 1.00 0.00 526 ASN A N 2
ATOM 3594 C CA . ASN A 1 73 ? -5.335 -8.797 -10.679 1.00 0.00 526 ASN A CA 2
ATOM 3595 C C . ASN A 1 73 ? -4.946 -7.994 -11.899 1.00 0.00 526 ASN A C 2
ATOM 3596 O O . ASN A 1 73 ? -4.298 -8.489 -12.823 1.00 0.00 526 ASN A O 2
ATOM 3607 N N . ASN A 1 74 ? -5.310 -6.722 -11.844 1.00 0.00 527 ASN A N 2
ATOM 3608 C CA . ASN A 1 74 ? -4.979 -5.766 -12.886 1.00 0.00 527 ASN A CA 2
ATOM 3609 C C . ASN A 1 74 ? -3.497 -5.915 -13.198 1.00 0.00 527 ASN A C 2
ATOM 3610 O O . ASN A 1 74 ? -3.073 -5.849 -14.352 1.00 0.00 527 ASN A O 2
ATOM 3621 N N . ASN A 1 75 ? -2.717 -6.107 -12.136 1.00 0.00 528 ASN A N 2
ATOM 3622 C CA . ASN A 1 75 ? -1.277 -6.256 -12.247 1.00 0.00 528 ASN A CA 2
ATOM 3623 C C . ASN A 1 75 ? -0.606 -4.929 -12.551 1.00 0.00 528 ASN A C 2
ATOM 3624 O O . ASN A 1 75 ? 0.342 -4.852 -13.332 1.00 0.00 528 ASN A O 2
ATOM 3635 N N . GLY A 1 76 ? -1.105 -3.884 -11.897 1.00 0.00 529 GLY A N 2
ATOM 3636 C CA . GLY A 1 76 ? -0.538 -2.556 -12.078 1.00 0.00 529 GLY A CA 2
ATOM 3637 C C . GLY A 1 76 ? 0.002 -1.968 -10.780 1.00 0.00 529 GLY A C 2
ATOM 3638 O O . GLY A 1 76 ? -0.057 -0.757 -10.573 1.00 0.00 529 GLY A O 2
ATOM 3642 N N . ALA A 1 77 ? 0.515 -2.829 -9.899 1.00 0.00 530 ALA A N 2
ATOM 3643 C CA . ALA A 1 77 ? 1.047 -2.389 -8.612 1.00 0.00 530 ALA A CA 2
ATOM 3644 C C . ALA A 1 77 ? 2.417 -3.020 -8.295 1.00 0.00 530 ALA A C 2
ATOM 3645 O O . ALA A 1 77 ? 2.816 -4.013 -8.898 1.00 0.00 530 ALA A O 2
ATOM 3652 N N . TYR A 1 78 ? 3.108 -2.442 -7.318 1.00 0.00 531 TYR A N 2
ATOM 3653 C CA . TYR A 1 78 ? 4.404 -2.935 -6.848 1.00 0.00 531 TYR A CA 2
ATOM 3654 C C . TYR A 1 78 ? 4.395 -2.957 -5.317 1.00 0.00 531 TYR A C 2
ATOM 3655 O O . TYR A 1 78 ? 3.632 -2.213 -4.696 1.00 0.00 531 TYR A O 2
ATOM 3673 N N . VAL A 1 79 ? 5.230 -3.796 -4.695 1.00 0.00 532 VAL A N 2
ATOM 3674 C CA . VAL A 1 79 ? 5.257 -3.850 -3.235 1.00 0.00 532 VAL A CA 2
ATOM 3675 C C . VAL A 1 79 ? 6.675 -3.720 -2.687 1.00 0.00 532 VAL A C 2
ATOM 3676 O O . VAL A 1 79 ? 7.629 -4.327 -3.194 1.00 0.00 532 VAL A O 2
ATOM 3689 N N . GLY A 1 80 ? 6.788 -2.908 -1.641 1.00 0.00 533 GLY A N 2
ATOM 3690 C CA . GLY A 1 80 ? 8.071 -2.675 -1.017 1.00 0.00 533 GLY A CA 2
ATOM 3691 C C . GLY A 1 80 ? 8.039 -2.794 0.493 1.00 0.00 533 GLY A C 2
ATOM 3692 O O . GLY A 1 80 ? 7.040 -2.476 1.135 1.00 0.00 533 GLY A O 2
ATOM 3696 N N . SER A 1 81 ? 9.151 -3.262 1.048 1.00 0.00 534 SER A N 2
ATOM 3697 C CA . SER A 1 81 ? 9.283 -3.427 2.498 1.00 0.00 534 SER A CA 2
ATOM 3698 C C . SER A 1 81 ? 10.621 -2.894 3.000 1.00 0.00 534 SER A C 2
ATOM 3699 O O . SER A 1 81 ? 11.659 -3.156 2.396 1.00 0.00 534 SER A O 2
ATOM 3707 N N . ARG A 1 82 ? 10.605 -2.174 4.118 1.00 0.00 535 ARG A N 2
ATOM 3708 C CA . ARG A 1 82 ? 11.843 -1.656 4.688 1.00 0.00 535 ARG A CA 2
ATOM 3709 C C . ARG A 1 82 ? 11.686 -1.297 6.163 1.00 0.00 535 ARG A C 2
ATOM 3710 O O . ARG A 1 82 ? 11.322 -0.171 6.501 1.00 0.00 535 ARG A O 2
ATOM 3731 N N . PRO A 1 83 ? 11.974 -2.251 7.067 1.00 0.00 536 PRO A N 2
ATOM 3732 C CA . PRO A 1 83 ? 11.874 -2.025 8.510 1.00 0.00 536 PRO A CA 2
ATOM 3733 C C . PRO A 1 83 ? 13.060 -1.233 9.052 1.00 0.00 536 PRO A C 2
ATOM 3734 O O . PRO A 1 83 ? 12.921 -0.459 10.000 1.00 0.00 536 PRO A O 2
ATOM 3745 N N . GLY A 1 84 ? 14.225 -1.432 8.442 1.00 0.00 537 GLY A N 2
ATOM 3746 C CA . GLY A 1 84 ? 15.420 -0.730 8.873 1.00 0.00 537 GLY A CA 2
ATOM 3747 C C . GLY A 1 84 ? 15.949 -1.241 10.200 1.00 0.00 537 GLY A C 2
ATOM 3748 O O . GLY A 1 84 ? 16.134 -0.469 11.140 1.00 0.00 537 GLY A O 2
ATOM 3752 N N . VAL A 1 85 ? 16.190 -2.547 10.276 1.00 0.00 538 VAL A N 2
ATOM 3753 C CA . VAL A 1 85 ? 16.699 -3.158 11.498 1.00 0.00 538 VAL A CA 2
ATOM 3754 C C . VAL A 1 85 ? 18.079 -3.754 11.294 1.00 0.00 538 VAL A C 2
ATOM 3755 O O . VAL A 1 85 ? 18.973 -3.580 12.121 1.00 0.00 538 VAL A O 2
ATOM 3768 N N . LYS A 1 86 ? 18.235 -4.480 10.203 1.00 0.00 539 LYS A N 2
ATOM 3769 C CA . LYS A 1 86 ? 19.494 -5.131 9.903 1.00 0.00 539 LYS A CA 2
ATOM 3770 C C . LYS A 1 86 ? 20.226 -4.452 8.754 1.00 0.00 539 LYS A C 2
ATOM 3771 O O . LYS A 1 86 ? 19.612 -3.847 7.875 1.00 0.00 539 LYS A O 2
ATOM 3790 N N . LYS A 1 87 ? 21.544 -4.567 8.774 1.00 0.00 540 LYS A N 2
ATOM 3791 C CA . LYS A 1 87 ? 22.390 -3.978 7.742 1.00 0.00 540 LYS A CA 2
ATOM 3792 C C . LYS A 1 87 ? 22.773 -5.022 6.696 1.00 0.00 540 LYS A C 2
ATOM 3793 O O . LYS A 1 87 ? 23.847 -4.953 6.097 1.00 0.00 540 LYS A O 2
ATOM 3812 N N . ASN A 1 88 ? 21.885 -5.987 6.483 1.00 0.00 541 ASN A N 2
ATOM 3813 C CA . ASN A 1 88 ? 22.115 -7.046 5.516 1.00 0.00 541 ASN A CA 2
ATOM 3814 C C . ASN A 1 88 ? 21.612 -6.632 4.142 1.00 0.00 541 ASN A C 2
ATOM 3815 O O . ASN A 1 88 ? 20.415 -6.693 3.858 1.00 0.00 541 ASN A O 2
ATOM 3826 N N . GLU A 1 89 ? 22.537 -6.205 3.298 1.00 0.00 542 GLU A N 2
ATOM 3827 C CA . GLU A 1 89 ? 22.207 -5.767 1.945 1.00 0.00 542 GLU A CA 2
ATOM 3828 C C . GLU A 1 89 ? 21.305 -6.783 1.245 1.00 0.00 542 GLU A C 2
ATOM 3829 O O . GLU A 1 89 ? 21.315 -7.969 1.578 1.00 0.00 542 GLU A O 2
ATOM 3841 N N . PRO A 1 90 ? 20.499 -6.325 0.272 1.00 0.00 543 PRO A N 2
ATOM 3842 C CA . PRO A 1 90 ? 19.574 -7.195 -0.462 1.00 0.00 543 PRO A CA 2
ATOM 3843 C C . PRO A 1 90 ? 20.244 -8.453 -1.008 1.00 0.00 543 PRO A C 2
ATOM 3844 O O . PRO A 1 90 ? 19.771 -9.564 -0.772 1.00 0.00 543 PRO A O 2
ATOM 3855 N N . GLY A 1 91 ? 21.345 -8.272 -1.733 1.00 0.00 544 GLY A N 2
ATOM 3856 C CA . GLY A 1 91 ? 22.064 -9.404 -2.303 1.00 0.00 544 GLY A CA 2
ATOM 3857 C C . GLY A 1 91 ? 21.142 -10.483 -2.850 1.00 0.00 544 GLY A C 2
ATOM 3858 O O . GLY A 1 91 ? 21.406 -11.671 -2.675 1.00 0.00 544 GLY A O 2
ATOM 3862 N N . GLY A 1 92 ? 20.067 -10.059 -3.518 1.00 0.00 545 GLY A N 2
ATOM 3863 C CA . GLY A 1 92 ? 19.086 -10.982 -4.096 1.00 0.00 545 GLY A CA 2
ATOM 3864 C C . GLY A 1 92 ? 18.495 -12.007 -3.121 1.00 0.00 545 GLY A C 2
ATOM 3865 O O . GLY A 1 92 ? 17.353 -12.423 -3.301 1.00 0.00 545 GLY A O 2
ATOM 3869 N N . GLY A 1 93 ? 19.256 -12.412 -2.106 1.00 0.00 546 GLY A N 2
ATOM 3870 C CA . GLY A 1 93 ? 18.799 -13.379 -1.112 1.00 0.00 546 GLY A CA 2
ATOM 3871 C C . GLY A 1 93 ? 17.458 -13.053 -0.455 1.00 0.00 546 GLY A C 2
ATOM 3872 O O . GLY A 1 93 ? 17.385 -12.979 0.772 1.00 0.00 546 GLY A O 2
ATOM 3876 N N . MET A 1 94 ? 16.397 -12.856 -1.237 1.00 0.00 547 MET A N 2
ATOM 3877 C CA . MET A 1 94 ? 15.088 -12.539 -0.664 1.00 0.00 547 MET A CA 2
ATOM 3878 C C . MET A 1 94 ? 15.185 -11.355 0.301 1.00 0.00 547 MET A C 2
ATOM 3879 O O . MET A 1 94 ? 14.805 -11.457 1.468 1.00 0.00 547 MET A O 2
ATOM 3893 N N . PRO A 1 95 ? 15.723 -10.219 -0.176 1.00 0.00 548 PRO A N 2
ATOM 3894 C CA . PRO A 1 95 ? 15.901 -9.014 0.639 1.00 0.00 548 PRO A CA 2
ATOM 3895 C C . PRO A 1 95 ? 14.674 -8.659 1.473 1.00 0.00 548 PRO A C 2
ATOM 3896 O O . PRO A 1 95 ? 13.541 -8.967 1.104 1.00 0.00 548 PRO A O 2
ATOM 3907 N N . ASP A 1 96 ? 14.924 -7.987 2.591 1.00 0.00 549 ASP A N 2
ATOM 3908 C CA . ASP A 1 96 ? 13.875 -7.547 3.491 1.00 0.00 549 ASP A CA 2
ATOM 3909 C C . ASP A 1 96 ? 13.993 -6.046 3.699 1.00 0.00 549 ASP A C 2
ATOM 3910 O O . ASP A 1 96 ? 13.007 -5.361 3.970 1.00 0.00 549 ASP A O 2
ATOM 3919 N N . ASP A 1 97 ? 15.220 -5.539 3.555 1.00 0.00 550 ASP A N 2
ATOM 3920 C CA . ASP A 1 97 ? 15.481 -4.121 3.711 1.00 0.00 550 ASP A CA 2
ATOM 3921 C C . ASP A 1 97 ? 14.640 -3.341 2.716 1.00 0.00 550 ASP A C 2
ATOM 3922 O O . ASP A 1 97 ? 13.968 -2.380 3.068 1.00 0.00 550 ASP A O 2
ATOM 3931 N N . LEU A 1 98 ? 14.669 -3.791 1.471 1.00 0.00 551 LEU A N 2
ATOM 3932 C CA . LEU A 1 98 ? 13.891 -3.177 0.408 1.00 0.00 551 LEU A CA 2
ATOM 3933 C C . LEU A 1 98 ? 13.149 -4.262 -0.350 1.00 0.00 551 LEU A C 2
ATOM 3934 O O . LEU A 1 98 ? 13.681 -5.349 -0.554 1.00 0.00 551 LEU A O 2
ATOM 3950 N N . THR A 1 99 ? 11.927 -3.986 -0.769 1.00 0.00 552 THR A N 2
ATOM 3951 C CA . THR A 1 99 ? 11.170 -4.983 -1.504 1.00 0.00 552 THR A CA 2
ATOM 3952 C C . THR A 1 99 ? 10.518 -4.411 -2.752 1.00 0.00 552 THR A C 2
ATOM 3953 O O . THR A 1 99 ? 10.083 -3.261 -2.786 1.00 0.00 552 THR A O 2
ATOM 3964 N N . PHE A 1 100 ? 10.415 -5.260 -3.752 1.00 0.00 553 PHE A N 2
ATOM 3965 C CA . PHE A 1 100 ? 9.766 -4.932 -4.996 1.00 0.00 553 PHE A CA 2
ATOM 3966 C C . PHE A 1 100 ? 8.854 -6.085 -5.346 1.00 0.00 553 PHE A C 2
ATOM 3967 O O . PHE A 1 100 ? 9.239 -7.238 -5.207 1.00 0.00 553 PHE A O 2
ATOM 3984 N N . THR A 1 101 ? 7.657 -5.806 -5.793 1.00 0.00 554 THR A N 2
ATOM 3985 C CA . THR A 1 101 ? 6.753 -6.878 -6.145 1.00 0.00 554 THR A CA 2
ATOM 3986 C C . THR A 1 101 ? 6.100 -6.603 -7.485 1.00 0.00 554 THR A C 2
ATOM 3987 O O . THR A 1 101 ? 5.705 -5.476 -7.769 1.00 0.00 554 THR A O 2
ATOM 3998 N N . PRO A 1 102 ? 5.966 -7.626 -8.332 1.00 0.00 555 PRO A N 2
ATOM 3999 C CA . PRO A 1 102 ? 5.344 -7.468 -9.631 1.00 0.00 555 PRO A CA 2
ATOM 4000 C C . PRO A 1 102 ? 3.822 -7.553 -9.544 1.00 0.00 555 PRO A C 2
ATOM 4001 O O . PRO A 1 102 ? 3.147 -7.754 -10.552 1.00 0.00 555 PRO A O 2
ATOM 4012 N N . ILE A 1 103 ? 3.298 -7.351 -8.327 1.00 0.00 556 ILE A N 2
ATOM 4013 C CA . ILE A 1 103 ? 1.863 -7.333 -8.078 1.00 0.00 556 ILE A CA 2
ATOM 4014 C C . ILE A 1 103 ? 1.133 -8.642 -8.372 1.00 0.00 556 ILE A C 2
ATOM 4015 O O . ILE A 1 103 ? -0.021 -8.623 -8.799 1.00 0.00 556 ILE A O 2
ATOM 4031 N N . LYS A 1 104 ? 1.780 -9.773 -8.147 1.00 0.00 557 LYS A N 2
ATOM 4032 C CA . LYS A 1 104 ? 1.133 -11.052 -8.407 1.00 0.00 557 LYS A CA 2
ATOM 4033 C C . LYS A 1 104 ? 0.735 -11.615 -7.059 1.00 0.00 557 LYS A C 2
ATOM 4034 O O . LYS A 1 104 ? 1.514 -11.621 -6.115 1.00 0.00 557 LYS A O 2
ATOM 4053 N N . THR A 1 105 ? -0.543 -11.944 -6.945 1.00 0.00 558 THR A N 2
ATOM 4054 C CA . THR A 1 105 ? -1.105 -12.345 -5.669 1.00 0.00 558 THR A CA 2
ATOM 4055 C C . THR A 1 105 ? -0.437 -13.548 -5.008 1.00 0.00 558 THR A C 2
ATOM 4056 O O . THR A 1 105 ? -0.491 -14.679 -5.492 1.00 0.00 558 THR A O 2
ATOM 4067 N N . TRP A 1 106 ? 0.106 -13.259 -3.831 1.00 0.00 559 TRP A N 2
ATOM 4068 C CA . TRP A 1 106 ? 0.720 -14.231 -2.936 1.00 0.00 559 TRP A CA 2
ATOM 4069 C C . TRP A 1 106 ? 0.263 -13.853 -1.536 1.00 0.00 559 TRP A C 2
ATOM 4070 O O . TRP A 1 106 ? 0.321 -12.672 -1.189 1.00 0.00 559 TRP A O 2
ATOM 4091 N N . ASN A 1 107 ? -0.236 -14.784 -0.739 1.00 0.00 560 ASN A N 2
ATOM 4092 C CA . ASN A 1 107 ? -0.724 -14.381 0.573 1.00 0.00 560 ASN A CA 2
ATOM 4093 C C . ASN A 1 107 ? 0.329 -14.447 1.678 1.00 0.00 560 ASN A C 2
ATOM 4094 O O . ASN A 1 107 ? 0.827 -13.416 2.117 1.00 0.00 560 ASN A O 2
ATOM 4105 N N . ALA A 1 108 ? 0.629 -15.651 2.147 1.00 0.00 561 ALA A N 2
ATOM 4106 C CA . ALA A 1 108 ? 1.585 -15.852 3.240 1.00 0.00 561 ALA A CA 2
ATOM 4107 C C . ALA A 1 108 ? 3.066 -15.697 2.885 1.00 0.00 561 ALA A C 2
ATOM 4108 O O . ALA A 1 108 ? 3.793 -14.938 3.528 1.00 0.00 561 ALA A O 2
ATOM 4115 N N . SER A 1 109 ? 3.529 -16.475 1.923 1.00 0.00 562 SER A N 2
ATOM 4116 C CA . SER A 1 109 ? 4.943 -16.472 1.555 1.00 0.00 562 SER A CA 2
ATOM 4117 C C . SER A 1 109 ? 5.507 -15.071 1.339 1.00 0.00 562 SER A C 2
ATOM 4118 O O . SER A 1 109 ? 6.541 -14.711 1.914 1.00 0.00 562 SER A O 2
ATOM 4126 N N . LYS A 1 110 ? 4.848 -14.290 0.504 1.00 0.00 563 LYS A N 2
ATOM 4127 C CA . LYS A 1 110 ? 5.320 -12.945 0.200 1.00 0.00 563 LYS A CA 2
ATOM 4128 C C . LYS A 1 110 ? 5.153 -11.995 1.375 1.00 0.00 563 LYS A C 2
ATOM 4129 O O . LYS A 1 110 ? 6.077 -11.263 1.722 1.00 0.00 563 LYS A O 2
ATOM 4148 N N . THR A 1 111 ? 3.976 -11.992 1.976 1.00 0.00 564 THR A N 2
ATOM 4149 C CA . THR A 1 111 ? 3.702 -11.108 3.100 1.00 0.00 564 THR A CA 2
ATOM 4150 C C . THR A 1 111 ? 4.800 -11.197 4.155 1.00 0.00 564 THR A C 2
ATOM 4151 O O . THR A 1 111 ? 5.570 -10.260 4.343 1.00 0.00 564 THR A O 2
ATOM 4162 N N . GLN A 1 112 ? 4.877 -12.324 4.838 1.00 0.00 565 GLN A N 2
ATOM 4163 C CA . GLN A 1 112 ? 5.884 -12.515 5.863 1.00 0.00 565 GLN A CA 2
ATOM 4164 C C . GLN A 1 112 ? 7.280 -12.159 5.361 1.00 0.00 565 GLN A C 2
ATOM 4165 O O . GLN A 1 112 ? 8.036 -11.484 6.048 1.00 0.00 565 GLN A O 2
ATOM 4179 N N . GLU A 1 113 ? 7.634 -12.637 4.177 1.00 0.00 566 GLU A N 2
ATOM 4180 C CA . GLU A 1 113 ? 8.963 -12.379 3.628 1.00 0.00 566 GLU A CA 2
ATOM 4181 C C . GLU A 1 113 ? 9.331 -10.896 3.700 1.00 0.00 566 GLU A C 2
ATOM 4182 O O . GLU A 1 113 ? 10.271 -10.514 4.399 1.00 0.00 566 GLU A O 2
ATOM 4194 N N . PHE A 1 114 ? 8.603 -10.075 2.961 1.00 0.00 567 PHE A N 2
ATOM 4195 C CA . PHE A 1 114 ? 8.862 -8.638 2.920 1.00 0.00 567 PHE A CA 2
ATOM 4196 C C . PHE A 1 114 ? 7.955 -7.870 3.862 1.00 0.00 567 PHE A C 2
ATOM 4197 O O . PHE A 1 114 ? 8.401 -7.057 4.671 1.00 0.00 567 PHE A O 2
ATOM 4214 N N . ILE A 1 115 ? 6.675 -8.140 3.722 1.00 0.00 568 ILE A N 2
ATOM 4215 C CA . ILE A 1 115 ? 5.627 -7.513 4.511 1.00 0.00 568 ILE A CA 2
ATOM 4216 C C . ILE A 1 115 ? 5.804 -7.702 5.996 1.00 0.00 568 ILE A C 2
ATOM 4217 O O . ILE A 1 115 ? 4.919 -7.352 6.776 1.00 0.00 568 ILE A O 2
ATOM 4233 N N . ILE A 1 116 ? 6.951 -8.221 6.407 1.00 0.00 569 ILE A N 2
ATOM 4234 C CA . ILE A 1 116 ? 7.188 -8.386 7.822 1.00 0.00 569 ILE A CA 2
ATOM 4235 C C . ILE A 1 116 ? 6.945 -7.020 8.400 1.00 0.00 569 ILE A C 2
ATOM 4236 O O . ILE A 1 116 ? 6.281 -6.861 9.425 1.00 0.00 569 ILE A O 2
ATOM 4252 N N . ASP A 1 117 ? 7.398 -6.030 7.640 1.00 0.00 570 ASP A N 2
ATOM 4253 C CA . ASP A 1 117 ? 7.152 -4.649 7.955 1.00 0.00 570 ASP A CA 2
ATOM 4254 C C . ASP A 1 117 ? 7.160 -4.417 9.439 1.00 0.00 570 ASP A C 2
ATOM 4255 O O . ASP A 1 117 ? 6.231 -3.816 9.983 1.00 0.00 570 ASP A O 2
ATOM 4264 N N . GLY A 1 118 ? 8.192 -4.897 10.106 1.00 0.00 571 GLY A N 2
ATOM 4265 C CA . GLY A 1 118 ? 8.234 -4.705 11.532 1.00 0.00 571 GLY A CA 2
ATOM 4266 C C . GLY A 1 118 ? 7.993 -3.253 11.839 1.00 0.00 571 GLY A C 2
ATOM 4267 O O . GLY A 1 118 ? 7.174 -2.920 12.695 1.00 0.00 571 GLY A O 2
ATOM 4271 N N . ASP A 1 119 ? 8.643 -2.377 11.077 1.00 0.00 572 ASP A N 2
ATOM 4272 C CA . ASP A 1 119 ? 8.406 -0.962 11.232 1.00 0.00 572 ASP A CA 2
ATOM 4273 C C . ASP A 1 119 ? 7.844 -0.326 9.954 1.00 0.00 572 ASP A C 2
ATOM 4274 O O . ASP A 1 119 ? 7.285 0.769 10.017 1.00 0.00 572 ASP A O 2
ATOM 4283 N N . LEU A 1 120 ? 7.979 -0.988 8.782 1.00 0.00 573 LEU A N 2
ATOM 4284 C CA . LEU A 1 120 ? 7.450 -0.394 7.559 1.00 0.00 573 LEU A CA 2
ATOM 4285 C C . LEU A 1 120 ? 6.809 -1.365 6.603 1.00 0.00 573 LEU A C 2
ATOM 4286 O O . LEU A 1 120 ? 7.353 -2.416 6.289 1.00 0.00 573 LEU A O 2
ATOM 4302 N N . LEU A 1 121 ? 5.693 -0.934 6.069 1.00 0.00 574 LEU A N 2
ATOM 4303 C CA . LEU A 1 121 ? 4.994 -1.666 5.045 1.00 0.00 574 LEU A CA 2
ATOM 4304 C C . LEU A 1 121 ? 4.628 -0.650 3.976 1.00 0.00 574 LEU A C 2
ATOM 4305 O O . LEU A 1 121 ? 4.087 0.400 4.303 1.00 0.00 574 LEU A O 2
ATOM 4321 N N . ILE A 1 122 ? 4.885 -0.939 2.721 1.00 0.00 575 ILE A N 2
ATOM 4322 C CA . ILE A 1 122 ? 4.523 0.004 1.657 1.00 0.00 575 ILE A CA 2
ATOM 4323 C C . ILE A 1 122 ? 3.857 -0.695 0.498 1.00 0.00 575 ILE A C 2
ATOM 4324 O O . ILE A 1 122 ? 4.315 -1.743 0.036 1.00 0.00 575 ILE A O 2
ATOM 4340 N N . LEU A 1 123 ? 2.809 -0.081 -0.004 1.00 0.00 576 LEU A N 2
ATOM 4341 C CA . LEU A 1 123 ? 2.111 -0.605 -1.146 1.00 0.00 576 LEU A CA 2
ATOM 4342 C C . LEU A 1 123 ? 1.877 0.515 -2.127 1.00 0.00 576 LEU A C 2
ATOM 4343 O O . LEU A 1 123 ? 1.446 1.601 -1.739 1.00 0.00 576 LEU A O 2
ATOM 4359 N N . LYS A 1 124 ? 2.112 0.263 -3.388 1.00 0.00 577 LYS A N 2
ATOM 4360 C CA . LYS A 1 124 ? 1.855 1.287 -4.378 1.00 0.00 577 LYS A CA 2
ATOM 4361 C C . LYS A 1 124 ? 1.038 0.720 -5.518 1.00 0.00 577 LYS A C 2
ATOM 4362 O O . LYS A 1 124 ? 1.336 -0.357 -6.027 1.00 0.00 577 LYS A O 2
ATOM 4381 N N . LEU A 1 125 ? 0.033 1.458 -5.948 1.00 0.00 578 LEU A N 2
ATOM 4382 C CA . LEU A 1 125 ? -0.781 1.026 -7.064 1.00 0.00 578 LEU A CA 2
ATOM 4383 C C . LEU A 1 125 ? -0.775 2.124 -8.110 1.00 0.00 578 LEU A C 2
ATOM 4384 O O . LEU A 1 125 ? -0.996 3.306 -7.797 1.00 0.00 578 LEU A O 2
ATOM 4400 N N . GLY A 1 126 ? -0.532 1.722 -9.350 1.00 0.00 579 GLY A N 2
ATOM 4401 C CA . GLY A 1 126 ? -0.471 2.669 -10.435 1.00 0.00 579 GLY A CA 2
ATOM 4402 C C . GLY A 1 126 ? -1.799 2.908 -11.087 1.00 0.00 579 GLY A C 2
ATOM 4403 O O . GLY A 1 126 ? -1.901 3.737 -11.993 1.00 0.00 579 GLY A O 2
ATOM 4407 N N . LYS A 1 127 ? -2.833 2.211 -10.637 1.00 0.00 580 LYS A N 2
ATOM 4408 C CA . LYS A 1 127 ? -4.128 2.425 -11.228 1.00 0.00 580 LYS A CA 2
ATOM 4409 C C . LYS A 1 127 ? -4.656 3.767 -10.773 1.00 0.00 580 LYS A C 2
ATOM 4410 O O . LYS A 1 127 ? -5.068 4.582 -11.597 1.00 0.00 580 LYS A O 2
ATOM 4429 N N . TRP A 1 128 ? -4.596 4.028 -9.468 1.00 0.00 581 TRP A N 2
ATOM 4430 C CA . TRP A 1 128 ? -5.033 5.317 -8.966 1.00 0.00 581 TRP A CA 2
ATOM 4431 C C . TRP A 1 128 ? -4.146 5.902 -7.870 1.00 0.00 581 TRP A C 2
ATOM 4432 O O . TRP A 1 128 ? -3.771 7.073 -7.932 1.00 0.00 581 TRP A O 2
ATOM 4453 N N . LYS A 1 129 ? -3.897 5.123 -6.815 1.00 0.00 582 LYS A N 2
ATOM 4454 C CA . LYS A 1 129 ? -3.160 5.642 -5.676 1.00 0.00 582 LYS A CA 2
ATOM 4455 C C . LYS A 1 129 ? -2.172 4.675 -5.062 1.00 0.00 582 LYS A C 2
ATOM 4456 O O . LYS A 1 129 ? -2.254 3.456 -5.237 1.00 0.00 582 LYS A O 2
ATOM 4475 N N . MET A 1 130 ? -1.304 5.239 -4.247 1.00 0.00 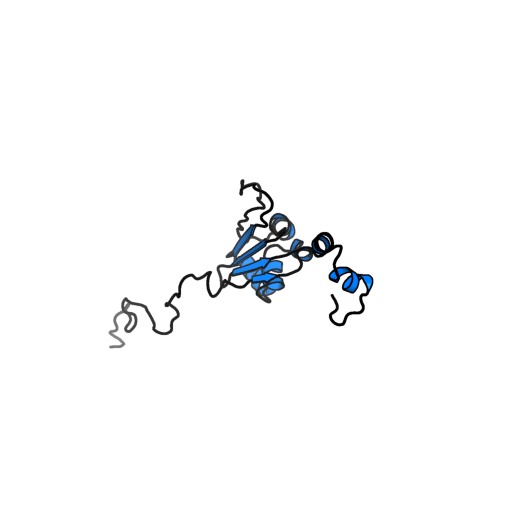583 MET A N 2
ATOM 4476 C CA . MET A 1 130 ? -0.360 4.486 -3.467 1.00 0.00 583 MET A CA 2
ATOM 4477 C C . MET A 1 130 ? -0.743 4.683 -2.010 1.00 0.00 583 MET A C 2
ATOM 4478 O O . MET A 1 130 ? -0.986 5.806 -1.558 1.00 0.00 583 MET A O 2
ATOM 4492 N N . LYS A 1 131 ? -0.753 3.600 -1.280 1.00 0.00 584 LYS A N 2
ATOM 4493 C CA . LYS A 1 131 ? -1.054 3.643 0.130 1.00 0.00 584 LYS A CA 2
ATOM 4494 C C . LYS A 1 131 ? 0.142 3.084 0.866 1.00 0.00 584 LYS A C 2
ATOM 4495 O O . LYS A 1 131 ? 0.683 2.042 0.501 1.00 0.00 584 LYS A O 2
ATOM 4514 N N . LEU A 1 132 ? 0.542 3.774 1.899 1.00 0.00 585 LEU A N 2
ATOM 4515 C CA . LEU A 1 132 ? 1.669 3.359 2.701 1.00 0.00 585 LEU A CA 2
ATOM 4516 C C . LEU A 1 132 ? 1.173 3.118 4.102 1.00 0.00 585 LEU A C 2
ATOM 4517 O O . LEU A 1 132 ? 0.365 3.885 4.620 1.00 0.00 585 LEU A O 2
ATOM 4533 N N . VAL A 1 133 ? 1.613 2.039 4.701 1.00 0.00 586 VAL A N 2
ATOM 4534 C CA . VAL A 1 133 ? 1.160 1.701 6.027 1.00 0.00 586 VAL A CA 2
ATOM 4535 C C . VAL A 1 133 ? 2.304 1.325 6.950 1.00 0.00 586 VAL A C 2
ATOM 4536 O O . VAL A 1 133 ? 3.192 0.563 6.581 1.00 0.00 586 VAL A O 2
ATOM 4549 N N . SER A 1 134 ? 2.245 1.825 8.173 1.00 0.00 587 SER A N 2
ATOM 4550 C CA . SER A 1 134 ? 3.248 1.489 9.172 1.00 0.00 587 SER A CA 2
ATOM 4551 C C . SER A 1 134 ? 2.585 0.595 10.207 1.00 0.00 587 SER A C 2
ATOM 4552 O O . SER A 1 134 ? 1.461 0.870 10.629 1.00 0.00 587 SER A O 2
ATOM 4560 N N . ILE A 1 135 ? 3.246 -0.482 10.602 1.00 0.00 588 ILE A N 2
ATOM 4561 C CA . ILE A 1 135 ? 2.649 -1.387 11.566 1.00 0.00 588 ILE A CA 2
ATOM 4562 C C . ILE A 1 135 ? 3.595 -1.811 12.667 1.00 0.00 588 ILE A C 2
ATOM 4563 O O . ILE A 1 135 ? 4.812 -1.868 12.494 1.00 0.00 588 ILE A O 2
ATOM 4579 N N . VAL A 1 136 ? 2.994 -2.127 13.801 1.00 0.00 589 VAL A N 2
ATOM 4580 C CA . VAL A 1 136 ? 3.732 -2.580 14.972 1.00 0.00 589 VAL A CA 2
ATOM 4581 C C . VAL A 1 136 ? 3.242 -3.950 15.423 1.00 0.00 589 VAL A C 2
ATOM 4582 O O . VAL A 1 136 ? 2.041 -4.223 15.423 1.00 0.00 589 VAL A O 2
ATOM 4595 N N . SER A 1 137 ? 4.180 -4.810 15.800 1.00 0.00 590 SER A N 2
ATOM 4596 C CA . SER A 1 137 ? 3.848 -6.156 16.247 1.00 0.00 590 SER A CA 2
ATOM 4597 C C . SER A 1 137 ? 3.099 -6.126 17.574 1.00 0.00 590 SER A C 2
ATOM 4598 O O . SER A 1 137 ? 3.377 -5.294 18.439 1.00 0.00 590 SER A O 2
ATOM 4606 N N . ASP A 1 138 ? 2.149 -7.043 17.729 1.00 0.00 591 ASP A N 2
ATOM 4607 C CA . ASP A 1 138 ? 1.357 -7.131 18.951 1.00 0.00 591 ASP A CA 2
ATOM 4608 C C . ASP A 1 138 ? 2.256 -7.212 20.178 1.00 0.00 591 ASP A C 2
ATOM 4609 O O . ASP A 1 138 ? 2.092 -6.456 21.132 1.00 0.00 591 ASP A O 2
ATOM 4618 N N . GLU A 1 139 ? 3.200 -8.143 20.142 1.00 0.00 592 GLU A N 2
ATOM 4619 C CA . GLU A 1 139 ? 4.137 -8.347 21.249 1.00 0.00 592 GLU A CA 2
ATOM 4620 C C . GLU A 1 139 ? 4.797 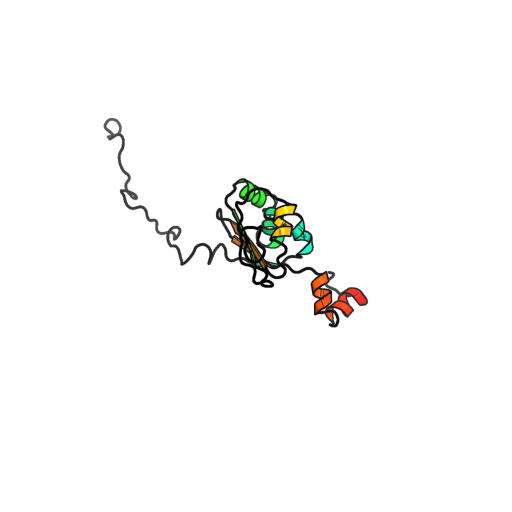-7.034 21.662 1.00 0.00 592 GLU A C 2
ATOM 4621 O O . GLU A 1 139 ? 4.796 -6.672 22.840 1.00 0.00 592 GLU A O 2
ATOM 4633 N N . LYS A 1 140 ? 5.339 -6.310 20.684 1.00 0.00 593 LYS A N 2
ATOM 4634 C CA . LYS A 1 140 ? 5.977 -5.020 20.955 1.00 0.00 593 LYS A CA 2
ATOM 4635 C C . LYS A 1 140 ? 5.034 -4.163 21.781 1.00 0.00 593 LYS A C 2
ATOM 4636 O O . LYS A 1 140 ? 5.405 -3.596 22.815 1.00 0.00 593 LYS A O 2
ATOM 4655 N N . PHE A 1 141 ? 3.792 -4.104 21.318 1.00 0.00 594 PHE A N 2
ATOM 4656 C CA . PHE A 1 141 ? 2.755 -3.362 21.999 1.00 0.00 594 PHE A CA 2
ATOM 4657 C C . PHE A 1 141 ? 2.732 -3.748 23.470 1.00 0.00 594 PHE A C 2
ATOM 4658 O O . PHE A 1 141 ? 2.730 -2.889 24.343 1.00 0.00 594 PHE A O 2
ATOM 4675 N N . LYS A 1 142 ? 2.738 -5.041 23.751 1.00 0.00 595 LYS A N 2
ATOM 4676 C CA . LYS A 1 142 ? 2.739 -5.511 25.127 1.00 0.00 595 LYS A CA 2
ATOM 4677 C C . LYS A 1 142 ? 3.824 -4.789 25.915 1.00 0.00 595 LYS A C 2
ATOM 4678 O O . LYS A 1 142 ? 3.583 -4.291 27.008 1.00 0.00 595 LYS A O 2
ATOM 4697 N N . GLU A 1 143 ? 5.019 -4.733 25.339 1.00 0.00 596 GLU A N 2
ATOM 4698 C CA . GLU A 1 143 ? 6.153 -4.068 25.974 1.00 0.00 596 GLU A CA 2
ATOM 4699 C C . GLU A 1 143 ? 5.808 -2.647 26.437 1.00 0.00 596 GLU A C 2
ATOM 4700 O O . GLU A 1 143 ? 5.910 -2.338 27.624 1.00 0.00 596 GLU A O 2
ATOM 4712 N N . LEU A 1 144 ? 5.423 -1.775 25.501 1.00 0.00 597 LEU A N 2
ATOM 4713 C CA . LEU A 1 144 ? 5.097 -0.377 25.850 1.00 0.00 597 LEU A CA 2
ATOM 4714 C C . LEU A 1 144 ? 3.894 -0.284 26.800 1.00 0.00 597 LEU A C 2
ATOM 4715 O O . LEU A 1 144 ? 4.010 0.176 27.936 1.00 0.00 597 LEU A O 2
ATOM 4731 N N . GLY A 1 145 ? 2.754 -0.729 26.306 1.00 0.00 598 GLY A N 2
ATOM 4732 C CA . GLY A 1 145 ? 1.503 -0.730 27.044 1.00 0.00 598 GLY A CA 2
ATOM 4733 C C . GLY A 1 145 ? 1.420 -1.817 28.101 1.00 0.00 598 GLY A C 2
ATOM 4734 O O . GLY A 1 145 ? 0.327 -2.144 28.564 1.00 0.00 598 GLY A O 2
ATOM 4738 N N . LEU A 1 146 ? 2.553 -2.441 28.432 1.00 0.00 599 LEU A N 2
ATOM 4739 C CA . LEU A 1 146 ? 2.564 -3.567 29.372 1.00 0.00 599 LEU A CA 2
ATOM 4740 C C . LEU A 1 146 ? 1.766 -3.286 30.643 1.00 0.00 599 LEU A C 2
ATOM 4741 O O . LEU A 1 146 ? 1.411 -4.221 31.361 1.00 0.00 599 LEU A O 2
ATOM 4757 N N . THR A 1 147 ? 1.428 -2.029 30.904 1.00 0.00 600 THR A N 2
ATOM 4758 C CA . THR A 1 147 ? 0.613 -1.720 32.069 1.00 0.00 600 THR A CA 2
ATOM 4759 C C . THR A 1 147 ? -0.540 -0.801 31.689 1.00 0.00 600 THR A C 2
ATOM 4760 O O . THR A 1 147 ? -0.608 0.351 32.121 1.00 0.00 600 THR A O 2
ATOM 4771 N N . ALA A 1 148 ? -1.456 -1.332 30.889 1.00 0.00 601 ALA A N 2
ATOM 4772 C CA . ALA A 1 148 ? -2.627 -0.587 30.454 1.00 0.00 601 ALA A CA 2
ATOM 4773 C C . ALA A 1 148 ? -3.891 -1.416 30.656 1.00 0.00 601 ALA A C 2
ATOM 4774 O O . ALA A 1 148 ? -3.818 -2.626 30.868 1.00 0.00 601 ALA A O 2
ATOM 4781 N N . PRO A 1 149 ? -5.073 -0.787 30.567 1.00 0.00 602 PRO A N 2
ATOM 4782 C CA . PRO A 1 149 ? -6.345 -1.495 30.715 1.00 0.00 602 PRO A CA 2
ATOM 4783 C C . PRO A 1 149 ? -6.597 -2.442 29.542 1.00 0.00 602 PRO A C 2
ATOM 4784 O O . PRO A 1 149 ? -7.479 -3.298 29.595 1.00 0.00 602 PRO A O 2
ATOM 4795 N N . GLY A 1 150 ? -5.805 -2.270 28.484 1.00 0.00 603 GLY A N 2
ATOM 4796 C CA . GLY A 1 150 ? -5.932 -3.097 27.300 1.00 0.00 603 GLY A CA 2
ATOM 4797 C C . GLY A 1 150 ? -5.505 -4.534 27.527 1.00 0.00 603 GLY A C 2
ATOM 4798 O O . GLY A 1 150 ? -6.223 -5.464 27.161 1.00 0.00 603 GLY A O 2
ATOM 4802 N N . TRP A 1 151 ? -4.331 -4.722 28.122 1.00 0.00 604 TRP A N 2
ATOM 4803 C CA . TRP A 1 151 ? -3.810 -6.057 28.385 1.00 0.00 604 TRP A CA 2
ATOM 4804 C C . TRP A 1 151 ? -4.694 -6.809 29.364 1.00 0.00 604 TRP A C 2
ATOM 4805 O O . TRP A 1 151 ? -5.009 -7.979 29.157 1.00 0.00 604 TRP A O 2
ATOM 4826 N N . ASP A 1 152 ? -5.067 -6.145 30.441 1.00 0.00 605 ASP A N 2
ATOM 4827 C CA . ASP A 1 152 ? -5.889 -6.755 31.468 1.00 0.00 605 ASP A CA 2
ATOM 4828 C C . ASP A 1 152 ? -7.119 -7.424 30.870 1.00 0.00 605 ASP A C 2
ATOM 4829 O O . ASP A 1 152 ? -7.306 -8.633 31.019 1.00 0.00 605 ASP A O 2
ATOM 4838 N N . GLU A 1 153 ? -7.947 -6.643 30.197 1.00 0.00 606 GLU A N 2
ATOM 4839 C CA . GLU A 1 153 ? -9.164 -7.167 29.585 1.00 0.00 606 GLU A CA 2
ATOM 4840 C C . GLU A 1 153 ? -8.875 -8.233 28.527 1.00 0.00 606 GLU A C 2
ATOM 4841 O O . GLU A 1 153 ? -9.344 -9.367 28.645 1.00 0.00 606 GLU A O 2
ATOM 4853 N N . VAL A 1 154 ? -8.118 -7.871 27.502 1.00 0.00 607 VAL A N 2
ATOM 4854 C CA . VAL A 1 154 ? -7.794 -8.794 26.408 1.00 0.00 607 VAL A CA 2
ATOM 4855 C C . VAL A 1 154 ? -7.251 -10.145 26.880 1.00 0.00 607 VAL A C 2
ATOM 4856 O O . VAL A 1 154 ? -7.915 -11.173 26.761 1.00 0.00 607 VAL A O 2
ATOM 4869 N N . VAL A 1 155 ? -6.028 -10.128 27.371 1.00 0.00 608 VAL A N 2
ATOM 4870 C CA . VAL A 1 155 ? -5.336 -11.326 27.824 1.00 0.00 608 VAL A CA 2
ATOM 4871 C C . VAL A 1 155 ? -5.915 -11.903 29.117 1.00 0.00 608 VAL A C 2
ATOM 4872 O O . VAL A 1 155 ? -6.354 -13.054 29.154 1.00 0.00 608 VAL A O 2
ATOM 4885 N N . GLY A 1 156 ? -5.890 -11.107 30.178 1.00 0.00 609 GLY A N 2
ATOM 4886 C CA . GLY A 1 156 ? -6.385 -11.552 31.466 1.00 0.00 609 GLY A CA 2
ATOM 4887 C C . GLY A 1 156 ? -7.813 -12.050 31.425 1.00 0.00 609 GLY A C 2
ATOM 4888 O O . GLY A 1 156 ? -8.073 -13.228 31.672 1.00 0.00 609 GLY A O 2
ATOM 4892 N N . LYS A 1 157 ? -8.744 -11.156 31.119 1.00 0.00 610 LYS A N 2
ATOM 4893 C CA . LYS A 1 157 ? -10.156 -11.524 31.055 1.00 0.00 610 LYS A CA 2
ATOM 4894 C C . LYS A 1 157 ? -10.434 -12.413 29.846 1.00 0.00 610 LYS A C 2
ATOM 4895 O O . LYS A 1 157 ? -10.835 -13.566 29.992 1.00 0.00 610 LYS A O 2
ATOM 4914 N N . GLY A 1 158 ? -10.218 -11.869 28.652 1.00 0.00 611 GLY A N 2
ATOM 4915 C CA . GLY A 1 158 ? -10.451 -12.631 27.440 1.00 0.00 611 GLY A CA 2
ATOM 4916 C C . GLY A 1 158 ? -11.917 -12.687 27.057 1.00 0.00 611 GLY A C 2
ATOM 4917 O O . GLY A 1 158 ? -12.486 -13.770 26.912 1.00 0.00 611 GLY A O 2
ATOM 4921 N N . LYS A 1 159 ? -12.530 -11.519 26.893 1.00 0.00 612 LYS A N 2
ATOM 4922 C CA . LYS A 1 159 ? -13.938 -11.441 26.524 1.00 0.00 612 LYS A CA 2
ATOM 4923 C C . LYS A 1 159 ? -14.098 -11.261 25.017 1.00 0.00 612 LYS A C 2
ATOM 4924 O O . LYS A 1 159 ? -14.984 -10.540 24.558 1.00 0.00 612 LYS A O 2
ATOM 4943 N N . GLU A 1 160 ? -13.235 -11.922 24.251 1.00 0.00 613 GLU A N 2
ATOM 4944 C CA . GLU A 1 160 ? -13.280 -11.835 22.796 1.00 0.00 613 GLU A CA 2
ATOM 4945 C C . GLU A 1 160 ? -13.509 -13.212 22.178 1.00 0.00 613 GLU A C 2
ATOM 4946 O O . GLU A 1 160 ? -13.743 -14.190 22.886 1.00 0.00 613 GLU A O 2
ATOM 4958 N N . GLU A 1 161 ? -13.439 -13.278 20.853 1.00 0.00 614 GLU A N 2
ATOM 4959 C CA . GLU A 1 161 ? -13.639 -14.534 20.140 1.00 0.00 614 GLU A CA 2
ATOM 4960 C C . GLU A 1 161 ? -12.487 -15.502 20.405 1.00 0.00 614 GLU A C 2
ATOM 4961 O O . GLU A 1 161 ? -12.692 -16.592 20.937 1.00 0.00 614 GLU A O 2
ATOM 4973 N N . PRO A 1 162 ? -11.253 -15.113 20.036 1.00 0.00 615 PRO A N 2
ATOM 4974 C CA . PRO A 1 162 ? -10.068 -15.953 20.238 1.00 0.00 615 PRO A CA 2
ATOM 4975 C C . PRO A 1 162 ? -9.658 -16.031 21.705 1.00 0.00 615 PRO A C 2
ATOM 4976 O O . PRO A 1 162 ? -9.198 -15.047 22.284 1.00 0.00 615 PRO A O 2
ATOM 4987 N N . SER A 1 163 ? -9.827 -17.208 22.299 1.00 0.00 616 SER A N 2
ATOM 4988 C CA . SER A 1 163 ? -9.474 -17.414 23.699 1.00 0.00 616 SER A CA 2
ATOM 4989 C C . SER A 1 163 ? -8.608 -18.662 23.864 1.00 0.00 616 SER A C 2
ATOM 4990 O O . SER A 1 163 ? -8.734 -19.620 23.101 1.00 0.00 616 SER A O 2
ATOM 4998 N N . PRO A 1 164 ? -7.715 -18.666 24.868 1.00 0.00 617 PRO A N 2
ATOM 4999 C CA . PRO A 1 164 ? -6.827 -19.803 25.130 1.00 0.00 617 PRO A CA 2
ATOM 5000 C C . PRO A 1 164 ? -7.581 -21.013 25.670 1.00 0.00 617 PRO A C 2
ATOM 5001 O O . PRO A 1 164 ? -7.744 -21.994 24.914 1.00 0.00 617 PRO A O 2
ATOM 5013 N N . MET A 1 1 ? 26.626 20.463 1.894 1.00 0.00 454 MET A N 3
ATOM 5014 C CA . MET A 1 1 ? 27.083 20.004 3.232 1.00 0.00 454 MET A CA 3
ATOM 5015 C C . MET A 1 1 ? 26.094 20.408 4.322 1.00 0.00 454 MET A C 3
ATOM 5016 O O . MET A 1 1 ? 25.287 21.319 4.134 1.00 0.00 454 MET A O 3
ATOM 5032 N N . PRO A 1 2 ? 26.143 19.732 5.483 1.00 0.00 455 PRO A N 3
ATOM 5033 C CA . PRO A 1 2 ? 25.246 20.025 6.606 1.00 0.00 455 PRO A CA 3
ATOM 5034 C C . PRO A 1 2 ? 25.552 21.370 7.259 1.00 0.00 455 PRO A C 3
ATOM 5035 O O . PRO A 1 2 ? 24.675 21.997 7.851 1.00 0.00 455 PRO A O 3
ATOM 5046 N N . ARG A 1 3 ? 26.803 21.806 7.147 1.00 0.00 456 ARG A N 3
ATOM 5047 C CA . ARG A 1 3 ? 27.225 23.076 7.727 1.00 0.00 456 ARG A CA 3
ATOM 5048 C C . ARG A 1 3 ? 26.383 24.231 7.189 1.00 0.00 456 ARG A C 3
ATOM 5049 O O . ARG A 1 3 ? 26.222 25.256 7.853 1.00 0.00 456 ARG A O 3
ATOM 5070 N N . THR A 1 4 ? 25.848 24.059 5.984 1.00 0.00 457 THR A N 3
ATOM 5071 C CA . THR A 1 4 ? 25.022 25.087 5.361 1.00 0.00 457 THR A CA 3
ATOM 5072 C C . THR A 1 4 ? 23.540 24.802 5.581 1.00 0.00 457 THR A C 3
ATOM 5073 O O . THR A 1 4 ? 22.719 25.001 4.686 1.00 0.00 457 THR A O 3
ATOM 5084 N N . ALA A 1 5 ? 23.204 24.335 6.780 1.00 0.00 458 ALA A N 3
ATOM 5085 C CA . ALA A 1 5 ? 21.821 24.023 7.117 1.00 0.00 458 ALA A CA 3
ATOM 5086 C C . ALA A 1 5 ? 21.120 25.228 7.736 1.00 0.00 458 ALA A C 3
ATOM 5087 O O . ALA A 1 5 ? 21.535 25.730 8.780 1.00 0.00 458 ALA A O 3
ATOM 5094 N N . SER A 1 6 ? 20.057 25.686 7.085 1.00 0.00 459 SER A N 3
ATOM 5095 C CA . SER A 1 6 ? 19.298 26.832 7.571 1.00 0.00 459 SER A CA 3
ATOM 5096 C C . SER A 1 6 ? 18.692 26.542 8.944 1.00 0.00 459 SER A C 3
ATOM 5097 O O . SER A 1 6 ? 17.788 25.715 9.066 1.00 0.00 459 SER A O 3
ATOM 5105 N N . PRO A 1 7 ? 19.180 27.218 10.001 1.00 0.00 460 PRO A N 3
ATOM 5106 C CA . PRO A 1 7 ? 18.675 27.020 11.363 1.00 0.00 460 PRO A CA 3
ATOM 5107 C C . PRO A 1 7 ? 17.156 27.122 11.439 1.00 0.00 460 PRO A C 3
ATOM 5108 O O . PRO A 1 7 ? 16.516 27.685 10.550 1.00 0.00 460 PRO A O 3
ATOM 5119 N N . GLY A 1 8 ? 16.584 26.571 12.504 1.00 0.00 461 GLY A N 3
ATOM 5120 C CA . GLY A 1 8 ? 15.143 26.610 12.676 1.00 0.00 461 GLY A CA 3
ATOM 5121 C C . GLY A 1 8 ? 14.496 25.259 12.446 1.00 0.00 461 GLY A C 3
ATOM 5122 O O . GLY A 1 8 ? 13.534 25.144 11.686 1.00 0.00 461 GLY A O 3
ATOM 5126 N N . ASN A 1 9 ? 15.024 24.232 13.105 1.00 0.00 462 ASN A N 3
ATOM 5127 C CA . ASN A 1 9 ? 14.493 22.882 12.970 1.00 0.00 462 ASN A CA 3
ATOM 5128 C C . ASN A 1 9 ? 13.660 22.497 14.192 1.00 0.00 462 ASN A C 3
ATOM 5129 O O . ASN A 1 9 ? 14.190 21.977 15.174 1.00 0.00 462 ASN A O 3
ATOM 5140 N N . PRO A 1 10 ? 12.340 22.752 14.148 1.00 0.00 463 PRO A N 3
ATOM 5141 C CA . PRO A 1 10 ? 11.439 22.427 15.260 1.00 0.00 463 PRO A CA 3
ATOM 5142 C C . PRO A 1 10 ? 11.279 20.924 15.455 1.00 0.00 463 PRO A C 3
ATOM 5143 O O . PRO A 1 10 ? 11.226 20.164 14.488 1.00 0.00 463 PRO A O 3
ATOM 5154 N N . LYS A 1 11 ? 11.204 20.501 16.713 1.00 0.00 464 LYS A N 3
ATOM 5155 C CA . LYS A 1 11 ? 11.050 19.088 17.036 1.00 0.00 464 LYS A CA 3
ATOM 5156 C C . LYS A 1 11 ? 9.769 18.525 16.429 1.00 0.00 464 LYS A C 3
ATOM 5157 O O . LYS A 1 11 ? 8.675 19.032 16.681 1.00 0.00 464 LYS A O 3
ATOM 5176 N N . SER A 1 12 ? 9.912 17.475 15.627 1.00 0.00 465 SER A N 3
ATOM 5177 C CA . SER A 1 12 ? 8.766 16.842 14.984 1.00 0.00 465 SER A CA 3
ATOM 5178 C C . SER A 1 12 ? 8.552 15.431 15.523 1.00 0.00 465 SER A C 3
ATOM 5179 O O . SER A 1 12 ? 7.427 15.039 15.836 1.00 0.00 465 SER A O 3
ATOM 5187 N N . SER A 1 13 ? 9.638 14.673 15.629 1.00 0.00 466 SER A N 3
ATOM 5188 C CA . SER A 1 13 ? 9.570 13.304 16.132 1.00 0.00 466 SER A CA 3
ATOM 5189 C C . SER A 1 13 ? 10.492 13.121 17.332 1.00 0.00 466 SER A C 3
ATOM 5190 O O . SER A 1 13 ? 11.030 12.036 17.555 1.00 0.00 466 SER A O 3
ATOM 5198 N N . LEU A 1 14 ? 10.671 14.188 18.104 1.00 0.00 467 LEU A N 3
ATOM 5199 C CA . LEU A 1 14 ? 11.528 14.146 19.283 1.00 0.00 467 LEU A CA 3
ATOM 5200 C C . LEU A 1 14 ? 10.696 14.189 20.562 1.00 0.00 467 LEU A C 3
ATOM 5201 O O . LEU A 1 14 ? 10.465 15.257 21.129 1.00 0.00 467 LEU A O 3
ATOM 5217 N N . SER A 1 15 ? 10.248 13.021 21.008 1.00 0.00 468 SER A N 3
ATOM 5218 C CA . SER A 1 15 ? 9.441 12.920 22.219 1.00 0.00 468 SER A CA 3
ATOM 5219 C C . SER A 1 15 ? 10.129 12.037 23.255 1.00 0.00 468 SER A C 3
ATOM 5220 O O . SER A 1 15 ? 9.493 11.197 23.892 1.00 0.00 468 SER A O 3
ATOM 5228 N N . GLY A 1 16 ? 11.435 12.230 23.416 1.00 0.00 469 GLY A N 3
ATOM 5229 C CA . GLY A 1 16 ? 12.190 11.440 24.370 1.00 0.00 469 GLY A CA 3
ATOM 5230 C C . GLY A 1 16 ? 13.427 10.827 23.749 1.00 0.00 469 GLY A C 3
ATOM 5231 O O . GLY A 1 16 ? 14.475 10.740 24.390 1.00 0.00 469 GLY A O 3
ATOM 5235 N N . PHE A 1 17 ? 13.309 10.412 22.493 1.00 0.00 470 PHE A N 3
ATOM 5236 C CA . PHE A 1 17 ? 14.429 9.814 21.778 1.00 0.00 470 PHE A CA 3
ATOM 5237 C C . PHE A 1 17 ? 14.982 10.788 20.747 1.00 0.00 470 PHE A C 3
ATOM 5238 O O . PHE A 1 17 ? 14.283 11.184 19.814 1.00 0.00 470 PHE A O 3
ATOM 5255 N N . VAL A 1 18 ? 16.239 11.176 20.924 1.00 0.00 471 VAL A N 3
ATOM 5256 C CA . VAL A 1 18 ? 16.883 12.109 20.009 1.00 0.00 471 VAL A CA 3
ATOM 5257 C C . VAL A 1 18 ? 18.008 11.434 19.234 1.00 0.00 471 VAL A C 3
ATOM 5258 O O . VAL A 1 18 ? 19.064 11.127 19.786 1.00 0.00 471 VAL A O 3
ATOM 5271 N N . ASN A 1 19 ? 17.768 11.208 17.949 1.00 0.00 472 ASN A N 3
ATOM 5272 C CA . ASN A 1 19 ? 18.754 10.570 17.085 1.00 0.00 472 ASN A CA 3
ATOM 5273 C C . ASN A 1 19 ? 18.523 10.951 15.625 1.00 0.00 472 ASN A C 3
ATOM 5274 O O . ASN A 1 19 ? 17.814 10.254 14.899 1.00 0.00 472 ASN A O 3
ATOM 5285 N N . PRO A 1 20 ? 19.117 12.070 15.176 1.00 0.00 473 PRO A N 3
ATOM 5286 C CA . PRO A 1 20 ? 18.972 12.548 13.795 1.00 0.00 473 PRO A CA 3
ATOM 5287 C C . PRO A 1 20 ? 19.491 11.540 12.773 1.00 0.00 473 PRO A C 3
ATOM 5288 O O . PRO A 1 20 ? 20.584 11.698 12.228 1.00 0.00 473 PRO A O 3
ATOM 5299 N N . GLN A 1 21 ? 18.699 10.505 12.515 1.00 0.00 474 GLN A N 3
ATOM 5300 C CA . GLN A 1 21 ? 19.076 9.472 11.558 1.00 0.00 474 GLN A CA 3
ATOM 5301 C C . GLN A 1 21 ? 17.899 9.107 10.660 1.00 0.00 474 GLN A C 3
ATOM 5302 O O . GLN A 1 21 ? 17.786 7.972 10.197 1.00 0.00 474 GLN A O 3
ATOM 5316 N N . SER A 1 22 ? 17.022 10.076 10.419 1.00 0.00 475 SER A N 3
ATOM 5317 C CA . SER A 1 22 ? 15.851 9.855 9.577 1.00 0.00 475 SER A CA 3
ATOM 5318 C C . SER A 1 22 ? 16.169 10.142 8.113 1.00 0.00 475 SER A C 3
ATOM 5319 O O . SER A 1 22 ? 15.922 9.311 7.241 1.00 0.00 475 SER A O 3
ATOM 5327 N N . GLY A 1 23 ? 16.719 11.324 7.852 1.00 0.00 476 GLY A N 3
ATOM 5328 C CA . GLY A 1 23 ? 17.061 11.698 6.492 1.00 0.00 476 GLY A CA 3
ATOM 5329 C C . GLY A 1 23 ? 16.115 12.739 5.923 1.00 0.00 476 GLY A C 3
ATOM 5330 O O . GLY A 1 23 ? 15.679 12.632 4.779 1.00 0.00 476 GLY A O 3
ATOM 5334 N N . ASN A 1 24 ? 15.799 13.748 6.726 1.00 0.00 477 ASN A N 3
ATOM 5335 C CA . ASN A 1 24 ? 14.897 14.818 6.303 1.00 0.00 477 ASN A CA 3
ATOM 5336 C C . ASN A 1 24 ? 15.310 15.405 4.950 1.00 0.00 477 ASN A C 3
ATOM 5337 O O . ASN A 1 24 ? 14.473 15.579 4.063 1.00 0.00 477 ASN A O 3
ATOM 5348 N N . PRO A 1 25 ? 16.604 15.733 4.776 1.00 0.00 478 PRO A N 3
ATOM 5349 C CA . PRO A 1 25 ? 17.115 16.316 3.531 1.00 0.00 478 PRO A CA 3
ATOM 5350 C C . PRO A 1 25 ? 16.599 15.613 2.276 1.00 0.00 478 PRO A C 3
ATOM 5351 O O . PRO A 1 25 ? 15.843 16.196 1.499 1.00 0.00 478 PRO A O 3
ATOM 5362 N N . HIS A 1 26 ? 17.014 14.365 2.072 1.00 0.00 479 HIS A N 3
ATOM 5363 C CA . HIS A 1 26 ? 16.590 13.604 0.900 1.00 0.00 479 HIS A CA 3
ATOM 5364 C C . HIS A 1 26 ? 15.941 12.284 1.303 1.00 0.00 479 HIS A C 3
ATOM 5365 O O . HIS A 1 26 ? 15.902 11.935 2.482 1.00 0.00 479 HIS A O 3
ATOM 5380 N N . ALA A 1 27 ? 15.434 11.552 0.315 1.00 0.00 480 ALA A N 3
ATOM 5381 C CA . ALA A 1 27 ? 14.786 10.269 0.566 1.00 0.00 480 ALA A CA 3
ATOM 5382 C C . ALA A 1 27 ? 15.727 9.313 1.297 1.00 0.00 480 ALA A C 3
ATOM 5383 O O . ALA A 1 27 ? 16.692 8.815 0.716 1.00 0.00 480 ALA A O 3
ATOM 5390 N N . PRO A 1 28 ? 15.465 9.046 2.591 1.00 0.00 481 PRO A N 3
ATOM 5391 C CA . PRO A 1 28 ? 16.302 8.149 3.396 1.00 0.00 481 PRO A CA 3
ATOM 5392 C C . PRO A 1 28 ? 16.517 6.789 2.728 1.00 0.00 481 PRO A C 3
ATOM 5393 O O . PRO A 1 28 ? 17.563 6.542 2.128 1.00 0.00 481 PRO A O 3
ATOM 5404 N N . GLN A 1 29 ? 15.519 5.918 2.827 1.00 0.00 482 GLN A N 3
ATOM 5405 C CA . GLN A 1 29 ? 15.587 4.593 2.229 1.00 0.00 482 GLN A CA 3
ATOM 5406 C C . GLN A 1 29 ? 14.270 4.278 1.538 1.00 0.00 482 GLN A C 3
ATOM 5407 O O . GLN A 1 29 ? 14.237 3.877 0.374 1.00 0.00 482 GLN A O 3
ATOM 5421 N N . THR A 1 30 ? 13.188 4.475 2.278 1.00 0.00 483 THR A N 3
ATOM 5422 C CA . THR A 1 30 ? 11.848 4.233 1.772 1.00 0.00 483 THR A CA 3
ATOM 5423 C C . THR A 1 30 ? 10.999 5.491 1.911 1.00 0.00 483 THR A C 3
ATOM 5424 O O . THR A 1 30 ? 11.423 6.473 2.520 1.00 0.00 483 THR A O 3
ATOM 5435 N N . ASN A 1 31 ? 9.807 5.456 1.338 1.00 0.00 484 ASN A N 3
ATOM 5436 C CA . ASN A 1 31 ? 8.898 6.597 1.388 1.00 0.00 484 ASN A CA 3
ATOM 5437 C C . ASN A 1 31 ? 8.059 6.598 2.667 1.00 0.00 484 ASN A C 3
ATOM 5438 O O . ASN A 1 31 ? 7.024 7.262 2.733 1.00 0.00 484 ASN A O 3
ATOM 5449 N N . PHE A 1 32 ? 8.505 5.863 3.685 1.00 0.00 485 PHE A N 3
ATOM 5450 C CA . PHE A 1 32 ? 7.782 5.804 4.950 1.00 0.00 485 PHE A CA 3
ATOM 5451 C C . PHE A 1 32 ? 7.638 7.201 5.547 1.00 0.00 485 PHE A C 3
ATOM 5452 O O . PHE A 1 32 ? 6.533 7.635 5.874 1.00 0.00 485 PHE A O 3
ATOM 5469 N N . ALA A 1 33 ? 8.757 7.909 5.664 1.00 0.00 486 ALA A N 3
ATOM 5470 C CA . ALA A 1 33 ? 8.752 9.266 6.193 1.00 0.00 486 ALA A CA 3
ATOM 5471 C C . ALA A 1 33 ? 8.143 10.221 5.175 1.00 0.00 486 ALA A C 3
ATOM 5472 O O . ALA A 1 33 ? 7.286 11.042 5.500 1.00 0.00 486 ALA A O 3
ATOM 5479 N N . ASN A 1 34 ? 8.601 10.092 3.935 1.00 0.00 487 ASN A N 3
ATOM 5480 C CA . ASN A 1 34 ? 8.127 10.922 2.832 1.00 0.00 487 ASN A CA 3
ATOM 5481 C C . ASN A 1 34 ? 6.602 10.950 2.764 1.00 0.00 487 ASN A C 3
ATOM 5482 O O . ASN A 1 34 ? 6.000 12.015 2.632 1.00 0.00 487 ASN A O 3
ATOM 5493 N N . MET A 1 35 ? 5.978 9.773 2.829 1.00 0.00 488 MET A N 3
ATOM 5494 C CA . MET A 1 35 ? 4.522 9.681 2.745 1.00 0.00 488 MET A CA 3
ATOM 5495 C C . MET A 1 35 ? 4.013 10.413 1.503 1.00 0.00 488 MET A C 3
ATOM 5496 O O . MET A 1 35 ? 3.123 11.260 1.584 1.00 0.00 488 MET A O 3
ATOM 5510 N N . PRO A 1 36 ? 4.600 10.091 0.332 1.00 0.00 489 PRO A N 3
ATOM 5511 C CA . PRO A 1 36 ? 4.251 10.701 -0.950 1.00 0.00 489 PRO A CA 3
ATOM 5512 C C . PRO A 1 36 ? 2.779 11.086 -1.086 1.00 0.00 489 PRO A C 3
ATOM 5513 O O . PRO A 1 36 ? 2.464 12.244 -1.361 1.00 0.00 489 PRO A O 3
ATOM 5524 N N . SER A 1 37 ? 1.876 10.121 -0.920 1.00 0.00 490 SER A N 3
ATOM 5525 C CA . SER A 1 37 ? 0.451 10.408 -1.062 1.00 0.00 490 SER A CA 3
ATOM 5526 C C . SER A 1 37 ? -0.344 10.116 0.208 1.00 0.00 490 SER A C 3
ATOM 5527 O O . SER A 1 37 ? -0.880 11.032 0.832 1.00 0.00 490 SER A O 3
ATOM 5535 N N . ALA A 1 38 ? -0.441 8.843 0.582 1.00 0.00 491 ALA A N 3
ATOM 5536 C CA . ALA A 1 38 ? -1.207 8.472 1.774 1.00 0.00 491 ALA A CA 3
ATOM 5537 C C . ALA A 1 38 ? -0.467 7.485 2.673 1.00 0.00 491 ALA A C 3
ATOM 5538 O O . ALA A 1 38 ? 0.146 6.532 2.196 1.00 0.00 491 ALA A O 3
ATOM 5545 N N . ARG A 1 39 ? -0.574 7.697 3.985 1.00 0.00 492 ARG A N 3
ATOM 5546 C CA . ARG A 1 39 ? 0.032 6.803 4.965 1.00 0.00 492 ARG A CA 3
ATOM 5547 C C . ARG A 1 39 ? -0.972 6.499 6.076 1.00 0.00 492 ARG A C 3
ATOM 5548 O O . ARG A 1 39 ? -1.615 7.404 6.608 1.00 0.00 492 ARG A O 3
ATOM 5569 N N . VAL A 1 40 ? -1.096 5.228 6.424 1.00 0.00 493 VAL A N 3
ATOM 5570 C CA . VAL A 1 40 ? -2.008 4.803 7.474 1.00 0.00 493 VAL A CA 3
ATOM 5571 C C . VAL A 1 40 ? -1.375 3.760 8.401 1.00 0.00 493 VAL A C 3
ATOM 5572 O O . VAL A 1 40 ? -0.382 3.118 8.045 1.00 0.00 493 VAL A O 3
ATOM 5585 N N . THR A 1 41 ? -1.983 3.554 9.573 1.00 0.00 494 THR A N 3
ATOM 5586 C CA . THR A 1 41 ? -1.495 2.540 10.499 1.00 0.00 494 THR A CA 3
ATOM 5587 C C . THR A 1 41 ? -2.565 1.467 10.717 1.00 0.00 494 THR A C 3
ATOM 5588 O O . THR A 1 41 ? -3.739 1.772 10.928 1.00 0.00 494 THR A O 3
ATOM 5599 N N . LEU A 1 42 ? -2.138 0.210 10.662 1.00 0.00 495 LEU A N 3
ATOM 5600 C CA . LEU A 1 42 ? -3.024 -0.939 10.848 1.00 0.00 495 LEU A CA 3
ATOM 5601 C C . LEU A 1 42 ? -2.375 -1.967 11.774 1.00 0.00 495 LEU A C 3
ATOM 5602 O O . LEU A 1 42 ? -1.171 -1.918 12.005 1.00 0.00 495 LEU A O 3
ATOM 5618 N N . PRO A 1 43 ? -3.156 -2.923 12.309 1.00 0.00 496 PRO A N 3
ATOM 5619 C CA . PRO A 1 43 ? -2.617 -3.970 13.182 1.00 0.00 496 PRO A CA 3
ATOM 5620 C C . PRO A 1 43 ? -1.737 -4.950 12.395 1.00 0.00 496 PRO A C 3
ATOM 5621 O O . PRO A 1 43 ? -2.197 -5.588 11.449 1.00 0.00 496 PRO A O 3
ATOM 5632 N N . LYS A 1 44 ? -0.465 -5.040 12.777 1.00 0.00 497 LYS A N 3
ATOM 5633 C CA . LYS A 1 44 ? 0.505 -5.909 12.102 1.00 0.00 497 LYS A CA 3
ATOM 5634 C C . LYS A 1 44 ? 0.091 -7.381 12.072 1.00 0.00 497 LYS A C 3
ATOM 5635 O O . LYS A 1 44 ? 0.488 -8.123 11.174 1.00 0.00 497 LYS A O 3
ATOM 5654 N N . SER A 1 45 ? -0.647 -7.814 13.079 1.00 0.00 498 SER A N 3
ATOM 5655 C CA . SER A 1 45 ? -1.042 -9.220 13.190 1.00 0.00 498 SER A CA 3
ATOM 5656 C C . SER A 1 45 ? -1.857 -9.746 12.000 1.00 0.00 498 SER A C 3
ATOM 5657 O O . SER A 1 45 ? -1.565 -10.823 11.482 1.00 0.00 498 SER A O 3
ATOM 5665 N N . LEU A 1 46 ? -2.890 -9.020 11.586 1.00 0.00 499 LEU A N 3
ATOM 5666 C CA . LEU A 1 46 ? -3.740 -9.473 10.480 1.00 0.00 499 LEU A CA 3
ATOM 5667 C C . LEU A 1 46 ? -3.071 -9.333 9.114 1.00 0.00 499 LEU A C 3
ATOM 5668 O O . LEU A 1 46 ? -3.585 -9.835 8.114 1.00 0.00 499 LEU A O 3
ATOM 5684 N N . VAL A 1 47 ? -1.939 -8.650 9.065 1.00 0.00 500 VAL A N 3
ATOM 5685 C CA . VAL A 1 47 ? -1.226 -8.447 7.811 1.00 0.00 500 VAL A CA 3
ATOM 5686 C C . VAL A 1 47 ? -0.471 -9.698 7.378 1.00 0.00 500 VAL A C 3
ATOM 5687 O O . VAL A 1 47 ? -0.200 -9.905 6.195 1.00 0.00 500 VAL A O 3
ATOM 5700 N N . TYR A 1 48 ? -0.104 -10.497 8.361 1.00 0.00 501 TYR A N 3
ATOM 5701 C CA . TYR A 1 48 ? 0.668 -11.715 8.153 1.00 0.00 501 TYR A CA 3
ATOM 5702 C C . TYR A 1 48 ? 0.060 -12.693 7.136 1.00 0.00 501 TYR A C 3
ATOM 5703 O O . TYR A 1 48 ? 0.792 -13.472 6.536 1.00 0.00 501 TYR A O 3
ATOM 5721 N N . ASP A 1 49 ? -1.262 -12.734 7.004 1.00 0.00 502 ASP A N 3
ATOM 5722 C CA . ASP A 1 49 ? -1.884 -13.722 6.110 1.00 0.00 502 ASP A CA 3
ATOM 5723 C C . ASP A 1 49 ? -1.770 -13.394 4.612 1.00 0.00 502 ASP A C 3
ATOM 5724 O O . ASP A 1 49 ? -1.323 -14.241 3.838 1.00 0.00 502 ASP A O 3
ATOM 5733 N N . LYS A 1 50 ? -2.145 -12.185 4.189 1.00 0.00 503 LYS A N 3
ATOM 5734 C CA . LYS A 1 50 ? -2.034 -11.820 2.784 1.00 0.00 503 LYS A CA 3
ATOM 5735 C C . LYS A 1 50 ? -1.133 -10.614 2.617 1.00 0.00 503 LYS A C 3
ATOM 5736 O O . LYS A 1 50 ? -1.144 -9.691 3.433 1.00 0.00 503 LYS A O 3
ATOM 5755 N N . THR A 1 51 ? -0.334 -10.649 1.579 1.00 0.00 504 THR A N 3
ATOM 5756 C CA . THR A 1 51 ? 0.617 -9.579 1.308 1.00 0.00 504 THR A CA 3
ATOM 5757 C C . THR A 1 51 ? -0.012 -8.273 0.801 1.00 0.00 504 THR A C 3
ATOM 5758 O O . THR A 1 51 ? -0.058 -7.281 1.524 1.00 0.00 504 THR A O 3
ATOM 5769 N N . PHE A 1 52 ? -0.443 -8.262 -0.462 1.00 0.00 505 PHE A N 3
ATOM 5770 C CA . PHE A 1 52 ? -1.006 -7.057 -1.074 1.00 0.00 505 PHE A CA 3
ATOM 5771 C C . PHE A 1 52 ? -2.406 -6.692 -0.589 1.00 0.00 505 PHE A C 3
ATOM 5772 O O . PHE A 1 52 ? -2.639 -5.571 -0.141 1.00 0.00 505 PHE A O 3
ATOM 5789 N N . SER A 1 53 ? -3.350 -7.608 -0.744 1.00 0.00 506 SER A N 3
ATOM 5790 C CA . SER A 1 53 ? -4.738 -7.350 -0.392 1.00 0.00 506 SER A CA 3
ATOM 5791 C C . SER A 1 53 ? -4.925 -6.739 1.000 1.00 0.00 506 SER A C 3
ATOM 5792 O O . SER A 1 53 ? -5.384 -5.608 1.127 1.00 0.00 506 SER A O 3
ATOM 5800 N N . LYS A 1 54 ? -4.609 -7.492 2.041 1.00 0.00 507 LYS A N 3
ATOM 5801 C CA . LYS A 1 54 ? -4.823 -7.008 3.413 1.00 0.00 507 LYS A CA 3
ATOM 5802 C C . LYS A 1 54 ? -4.274 -5.612 3.619 1.00 0.00 507 LYS A C 3
ATOM 5803 O O . LYS A 1 54 ? -4.995 -4.706 4.038 1.00 0.00 507 LYS A O 3
ATOM 5822 N N . VAL A 1 55 ? -3.003 -5.445 3.340 1.00 0.00 508 VAL A N 3
ATOM 5823 C CA . VAL A 1 55 ? -2.349 -4.164 3.510 1.00 0.00 508 VAL A CA 3
ATOM 5824 C C . VAL A 1 55 ? -3.120 -3.021 2.860 1.00 0.00 508 VAL A C 3
ATOM 5825 O O . VAL A 1 55 ? -3.511 -2.066 3.530 1.00 0.00 508 VAL A O 3
ATOM 5838 N N . LEU A 1 56 ? -3.293 -3.100 1.558 1.00 0.00 509 LEU A N 3
ATOM 5839 C CA . LEU A 1 56 ? -3.956 -2.047 0.801 1.00 0.00 509 LEU A CA 3
ATOM 5840 C C . LEU A 1 56 ? -5.351 -1.651 1.298 1.00 0.00 509 LEU A C 3
ATOM 5841 O O . LEU A 1 56 ? -5.571 -0.490 1.645 1.00 0.00 509 LEU A O 3
ATOM 5857 N N . TRP A 1 57 ? -6.309 -2.567 1.263 1.00 0.00 510 TRP A N 3
ATOM 5858 C CA . TRP A 1 57 ? -7.680 -2.227 1.640 1.00 0.00 510 TRP A CA 3
ATOM 5859 C C . TRP A 1 57 ? -7.905 -2.018 3.130 1.00 0.00 510 TRP A C 3
ATOM 5860 O O . TRP A 1 57 ? -8.506 -1.032 3.557 1.00 0.00 510 TRP A O 3
ATOM 5881 N N . SER A 1 58 ? -7.473 -2.977 3.898 1.00 0.00 511 SER A N 3
ATOM 5882 C CA . SER A 1 58 ? -7.666 -2.973 5.331 1.00 0.00 511 SER A CA 3
ATOM 5883 C C . SER A 1 58 ? -6.947 -1.841 6.028 1.00 0.00 511 SER A C 3
ATOM 5884 O O . SER A 1 58 ? -7.484 -1.217 6.942 1.00 0.00 511 SER A O 3
ATOM 5892 N N . ALA A 1 59 ? -5.696 -1.666 5.675 1.00 0.00 512 ALA A N 3
ATOM 5893 C CA . ALA A 1 59 ? -4.859 -0.709 6.352 1.00 0.00 512 ALA A CA 3
ATOM 5894 C C . ALA A 1 59 ? -5.133 0.765 6.129 1.00 0.00 512 ALA A C 3
ATOM 5895 O O . ALA A 1 59 ? -5.542 1.463 7.059 1.00 0.00 512 ALA A O 3
ATOM 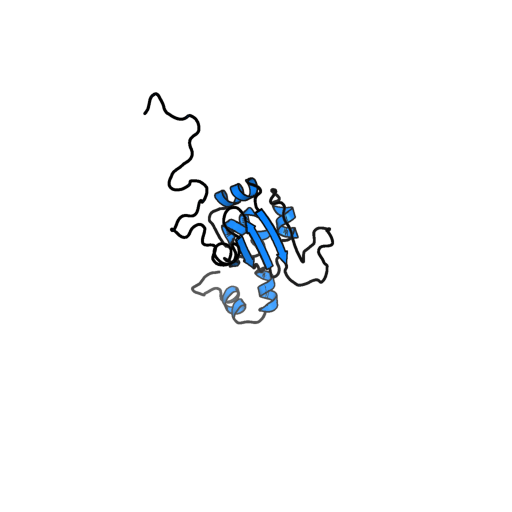5902 N N . GLY A 1 60 ? -4.779 1.272 4.962 1.00 0.00 513 GLY A N 3
ATOM 5903 C CA . GLY A 1 60 ? -4.875 2.704 4.768 1.00 0.00 513 GLY A CA 3
ATOM 5904 C C . GLY A 1 60 ? -5.827 3.282 3.762 1.00 0.00 513 GLY A C 3
ATOM 5905 O O . GLY A 1 60 ? -6.243 4.430 3.920 1.00 0.00 513 GLY A O 3
ATOM 5909 N N . LEU A 1 61 ? -6.032 2.611 2.648 1.00 0.00 514 LEU A N 3
ATOM 5910 C CA . LEU A 1 61 ? -6.771 3.265 1.580 1.00 0.00 514 LEU A CA 3
ATOM 5911 C C . LEU A 1 61 ? -8.192 2.836 1.287 1.00 0.00 514 LEU A C 3
ATOM 5912 O O . LEU A 1 61 ? -9.015 3.712 1.009 1.00 0.00 514 LEU A O 3
ATOM 5928 N N . VAL A 1 62 ? -8.513 1.553 1.192 1.00 0.00 515 VAL A N 3
ATOM 5929 C CA . VAL A 1 62 ? -9.865 1.281 0.742 1.00 0.00 515 VAL A CA 3
ATOM 5930 C C . VAL A 1 62 ? -10.511 -0.055 1.159 1.00 0.00 515 VAL A C 3
ATOM 5931 O O . VAL A 1 62 ? -9.883 -0.952 1.691 1.00 0.00 515 VAL A O 3
ATOM 5944 N N . ALA A 1 63 ? -11.802 -0.136 0.835 1.00 0.00 516 ALA A N 3
ATOM 5945 C CA . ALA A 1 63 ? -12.682 -1.279 1.040 1.00 0.00 516 ALA A CA 3
ATOM 5946 C C . ALA A 1 63 ? -12.270 -2.426 0.123 1.00 0.00 516 ALA A C 3
ATOM 5947 O O . ALA A 1 63 ? -12.988 -3.412 -0.039 1.00 0.00 516 ALA A O 3
ATOM 5954 N N . SER A 1 64 ? -11.183 -2.186 -0.592 1.00 0.00 517 SER A N 3
ATOM 5955 C CA . SER A 1 64 ? -10.683 -3.018 -1.640 1.00 0.00 517 SER A CA 3
ATOM 5956 C C . SER A 1 64 ? -10.365 -4.458 -1.260 1.00 0.00 517 SER A C 3
ATOM 5957 O O . SER A 1 64 ? -9.840 -5.182 -2.101 1.00 0.00 517 SER A O 3
ATOM 5965 N N . LYS A 1 65 ? -10.714 -4.945 -0.074 1.00 0.00 518 LYS A N 3
ATOM 5966 C CA . LYS A 1 65 ? -10.459 -6.360 0.159 1.00 0.00 518 LYS A CA 3
ATOM 5967 C C . LYS A 1 65 ? -10.948 -7.046 -1.116 1.00 0.00 518 LYS A C 3
ATOM 5968 O O . LYS A 1 65 ? -10.221 -7.807 -1.754 1.00 0.00 518 LYS A O 3
ATOM 5987 N N . SER A 1 66 ? -12.147 -6.648 -1.536 1.00 0.00 519 SER A N 3
ATOM 5988 C CA . SER A 1 66 ? -12.718 -7.080 -2.805 1.00 0.00 519 SER A CA 3
ATOM 5989 C C . SER A 1 66 ? -12.033 -6.342 -3.975 1.00 0.00 519 SER A C 3
ATOM 5990 O O . SER A 1 66 ? -11.434 -6.955 -4.871 1.00 0.00 519 SER A O 3
ATOM 5998 N N . GLU A 1 67 ? -12.147 -4.999 -3.951 1.00 0.00 520 GLU A N 3
ATOM 5999 C CA . GLU A 1 67 ? -11.576 -4.145 -4.991 1.00 0.00 520 GLU A CA 3
ATOM 6000 C C . GLU A 1 67 ? -10.074 -4.354 -5.122 1.00 0.00 520 GLU A C 3
ATOM 6001 O O . GLU A 1 67 ? -9.546 -4.515 -6.223 1.00 0.00 520 GLU A O 3
ATOM 6013 N N . GLY A 1 68 ? -9.404 -4.350 -3.990 1.00 0.00 521 GLY A N 3
ATOM 6014 C CA . GLY A 1 68 ? -7.973 -4.536 -3.938 1.00 0.00 521 GLY A CA 3
ATOM 6015 C C . GLY A 1 68 ? -7.558 -5.726 -4.738 1.00 0.00 521 GLY A C 3
ATOM 6016 O O . GLY A 1 68 ? -6.736 -5.604 -5.633 1.00 0.00 521 GLY A O 3
ATOM 6020 N N . GLN A 1 69 ? -8.152 -6.875 -4.448 1.00 0.00 522 GLN A N 3
ATOM 6021 C CA . GLN A 1 69 ? -7.848 -8.088 -5.186 1.00 0.00 522 GLN A CA 3
ATOM 6022 C C . GLN A 1 69 ? -7.883 -7.781 -6.680 1.00 0.00 522 GLN A C 3
ATOM 6023 O O . GLN A 1 69 ? -6.964 -8.131 -7.419 1.00 0.00 522 GLN A O 3
ATOM 6037 N N . ARG A 1 70 ? -8.938 -7.093 -7.110 1.00 0.00 523 ARG A N 3
ATOM 6038 C CA . ARG A 1 70 ? -9.083 -6.699 -8.508 1.00 0.00 523 ARG A CA 3
ATOM 6039 C C . ARG A 1 70 ? -7.814 -6.011 -9.014 1.00 0.00 523 ARG A C 3
ATOM 6040 O O . ARG A 1 70 ? -7.295 -6.355 -10.072 1.00 0.00 523 ARG A O 3
ATOM 6061 N N . ILE A 1 71 ? -7.318 -5.044 -8.248 1.00 0.00 524 ILE A N 3
ATOM 6062 C CA . ILE A 1 71 ? -6.103 -4.322 -8.616 1.00 0.00 524 ILE A CA 3
ATOM 6063 C C . ILE A 1 71 ? -4.950 -5.299 -8.771 1.00 0.00 524 ILE A C 3
ATOM 6064 O O . ILE A 1 71 ? -4.319 -5.384 -9.823 1.00 0.00 524 ILE A O 3
ATOM 6080 N N . ILE A 1 72 ? -4.717 -6.067 -7.722 1.00 0.00 525 ILE A N 3
ATOM 6081 C CA . ILE A 1 72 ? -3.686 -7.084 -7.721 1.00 0.00 525 ILE A CA 3
ATOM 6082 C C . ILE A 1 72 ? -3.857 -7.931 -8.976 1.00 0.00 525 ILE A C 3
ATOM 6083 O O . ILE A 1 72 ? -2.912 -8.173 -9.727 1.00 0.00 525 ILE A O 3
ATOM 6099 N N . ASN A 1 73 ? -5.109 -8.333 -9.202 1.00 0.00 526 ASN A N 3
ATOM 6100 C CA . ASN A 1 73 ? -5.490 -9.112 -10.379 1.00 0.00 526 ASN A CA 3
ATOM 6101 C C . ASN A 1 73 ? -5.072 -8.344 -11.609 1.00 0.00 526 ASN A C 3
ATOM 6102 O O . ASN A 1 73 ? -4.413 -8.866 -12.508 1.00 0.00 526 ASN A O 3
ATOM 6113 N N . ASN A 1 74 ? -5.424 -7.067 -11.592 1.00 0.00 527 ASN A N 3
ATOM 6114 C CA . ASN A 1 74 ? -5.058 -6.143 -12.648 1.00 0.00 527 ASN A CA 3
ATOM 6115 C C . ASN A 1 74 ? -3.570 -6.325 -12.922 1.00 0.00 527 ASN A C 3
ATOM 6116 O O . ASN A 1 74 ? -3.120 -6.303 -14.068 1.00 0.00 527 ASN A O 3
ATOM 6127 N N . ASN A 1 75 ? -2.818 -6.498 -11.837 1.00 0.00 528 ASN A N 3
ATOM 6128 C CA . ASN A 1 75 ? -1.378 -6.679 -11.910 1.00 0.00 528 ASN A CA 3
ATOM 6129 C C . ASN A 1 75 ? -0.672 -5.380 -12.245 1.00 0.00 528 ASN A C 3
ATOM 6130 O O . ASN A 1 75 ? 0.297 -5.352 -13.005 1.00 0.00 528 ASN A O 3
ATOM 6141 N N . GLY A 1 76 ? -1.161 -4.304 -11.641 1.00 0.00 529 GLY A N 3
ATOM 6142 C CA . GLY A 1 76 ? -0.559 -2.997 -11.852 1.00 0.00 529 GLY A CA 3
ATOM 6143 C C . GLY A 1 76 ? 0.033 -2.417 -10.575 1.00 0.00 529 GLY A C 3
ATOM 6144 O O . GLY A 1 76 ? 0.032 -1.202 -10.382 1.00 0.00 529 GLY A O 3
ATOM 6148 N N . ALA A 1 77 ? 0.523 -3.289 -9.691 1.00 0.00 530 ALA A N 3
ATOM 6149 C CA . ALA A 1 77 ? 1.097 -2.856 -8.421 1.00 0.00 530 ALA A CA 3
ATOM 6150 C C . ALA A 1 77 ? 2.445 -3.539 -8.112 1.00 0.00 530 ALA A C 3
ATOM 6151 O O . ALA A 1 77 ? 2.798 -4.557 -8.699 1.00 0.00 530 ALA A O 3
ATOM 6158 N N . TYR A 1 78 ? 3.163 -2.962 -7.155 1.00 0.00 531 TYR A N 3
ATOM 6159 C CA . TYR A 1 78 ? 4.446 -3.474 -6.675 1.00 0.00 531 TYR A CA 3
ATOM 6160 C C . TYR A 1 78 ? 4.435 -3.432 -5.140 1.00 0.00 531 TYR A C 3
ATOM 6161 O O . TYR A 1 78 ? 3.668 -2.665 -4.553 1.00 0.00 531 TYR A O 3
ATOM 6179 N N . VAL A 1 79 ? 5.273 -4.236 -4.480 1.00 0.00 532 VAL A N 3
ATOM 6180 C CA . VAL A 1 79 ? 5.300 -4.229 -3.016 1.00 0.00 532 VAL A CA 3
ATOM 6181 C C . VAL A 1 79 ? 6.721 -4.157 -2.468 1.00 0.00 532 VAL A C 3
ATOM 6182 O O . VAL A 1 79 ? 7.639 -4.841 -2.938 1.00 0.00 532 VAL A O 3
ATOM 6195 N N . GLY A 1 80 ? 6.870 -3.314 -1.456 1.00 0.00 533 GLY A N 3
ATOM 6196 C CA . GLY A 1 80 ? 8.147 -3.125 -0.816 1.00 0.00 533 GLY A CA 3
ATOM 6197 C C . GLY A 1 80 ? 8.071 -3.270 0.687 1.00 0.00 533 GLY A C 3
ATOM 6198 O O . GLY A 1 80 ? 7.050 -2.965 1.301 1.00 0.00 533 GLY A O 3
ATOM 6202 N N . SER A 1 81 ? 9.156 -3.746 1.268 1.00 0.00 534 SER A N 3
ATOM 6203 C CA . SER A 1 81 ? 9.250 -3.940 2.717 1.00 0.00 534 SER A CA 3
ATOM 6204 C C . SER A 1 81 ? 10.585 -3.411 3.246 1.00 0.00 534 SER A C 3
ATOM 6205 O O . SER A 1 81 ? 11.598 -3.486 2.559 1.00 0.00 534 SER A O 3
ATOM 6213 N N . ARG A 1 82 ? 10.584 -2.890 4.471 1.00 0.00 535 ARG A N 3
ATOM 6214 C CA . ARG A 1 82 ? 11.815 -2.378 5.075 1.00 0.00 535 ARG A CA 3
ATOM 6215 C C . ARG A 1 82 ? 11.716 -2.299 6.598 1.00 0.00 535 ARG A C 3
ATOM 6216 O O . ARG A 1 82 ? 11.349 -1.260 7.142 1.00 0.00 535 ARG A O 3
ATOM 6237 N N . PRO A 1 83 ? 12.089 -3.377 7.310 1.00 0.00 536 PRO A N 3
ATOM 6238 C CA . PRO A 1 83 ? 12.064 -3.397 8.777 1.00 0.00 536 PRO A CA 3
ATOM 6239 C C . PRO A 1 83 ? 13.036 -2.387 9.379 1.00 0.00 536 PRO A C 3
ATOM 6240 O O . PRO A 1 83 ? 12.756 -1.782 10.414 1.00 0.00 536 PRO A O 3
ATOM 6251 N N . GLY A 1 84 ? 14.178 -2.207 8.721 1.00 0.00 537 GLY A N 3
ATOM 6252 C CA . GLY A 1 84 ? 15.174 -1.267 9.202 1.00 0.00 537 GLY A CA 3
ATOM 6253 C C . GLY A 1 84 ? 16.195 -1.913 10.118 1.00 0.00 537 GLY A C 3
ATOM 6254 O O . GLY A 1 84 ? 16.369 -1.487 11.260 1.00 0.00 537 GLY A O 3
ATOM 6258 N N . VAL A 1 85 ? 16.872 -2.943 9.619 1.00 0.00 538 VAL A N 3
ATOM 6259 C CA . VAL A 1 85 ? 17.880 -3.645 10.404 1.00 0.00 538 VAL A CA 3
ATOM 6260 C C . VAL A 1 85 ? 19.259 -3.507 9.796 1.00 0.00 538 VAL A C 3
ATOM 6261 O O . VAL A 1 85 ? 20.239 -3.245 10.495 1.00 0.00 538 VAL A O 3
ATOM 6274 N N . LYS A 1 86 ? 19.336 -3.709 8.497 1.00 0.00 539 LYS A N 3
ATOM 6275 C CA . LYS A 1 86 ? 20.597 -3.633 7.796 1.00 0.00 539 LYS A CA 3
ATOM 6276 C C . LYS A 1 86 ? 20.688 -2.389 6.922 1.00 0.00 539 LYS A C 3
ATOM 6277 O O . LYS A 1 86 ? 19.896 -2.202 6.000 1.00 0.00 539 LYS A O 3
ATOM 6296 N N . LYS A 1 87 ? 21.666 -1.544 7.221 1.00 0.00 540 LYS A N 3
ATOM 6297 C CA . LYS A 1 87 ? 21.875 -0.315 6.464 1.00 0.00 540 LYS A CA 3
ATOM 6298 C C . LYS A 1 87 ? 22.210 -0.624 5.010 1.00 0.00 540 LYS A C 3
ATOM 6299 O O . LYS A 1 87 ? 21.531 -0.160 4.095 1.00 0.00 540 LYS A O 3
ATOM 6318 N N . ASN A 1 88 ? 23.252 -1.422 4.803 1.00 0.00 541 ASN A N 3
ATOM 6319 C CA . ASN A 1 88 ? 23.660 -1.803 3.464 1.00 0.00 541 ASN A CA 3
ATOM 6320 C C . ASN A 1 88 ? 23.064 -3.155 3.108 1.00 0.00 541 ASN A C 3
ATOM 6321 O O . ASN A 1 88 ? 23.578 -4.201 3.505 1.00 0.00 541 ASN A O 3
ATOM 6332 N N . GLU A 1 89 ? 21.971 -3.119 2.368 1.00 0.00 542 GLU A N 3
ATOM 6333 C CA . GLU A 1 89 ? 21.279 -4.335 1.958 1.00 0.00 542 GLU A CA 3
ATOM 6334 C C . GLU A 1 89 ? 21.149 -4.420 0.436 1.00 0.00 542 GLU A C 3
ATOM 6335 O O . GLU A 1 89 ? 20.396 -3.659 -0.172 1.00 0.00 542 GLU A O 3
ATOM 6347 N N . PRO A 1 90 ? 21.874 -5.362 -0.203 1.00 0.00 543 PRO A N 3
ATOM 6348 C CA . PRO A 1 90 ? 21.825 -5.556 -1.661 1.00 0.00 543 PRO A CA 3
ATOM 6349 C C . PRO A 1 90 ? 20.399 -5.684 -2.203 1.00 0.00 543 PRO A C 3
ATOM 6350 O O . PRO A 1 90 ? 20.181 -5.641 -3.414 1.00 0.00 543 PRO A O 3
ATOM 6361 N N . GLY A 1 91 ? 19.432 -5.852 -1.302 1.00 0.00 544 GLY A N 3
ATOM 6362 C CA . GLY A 1 91 ? 18.043 -5.997 -1.703 1.00 0.00 544 GLY A CA 3
ATOM 6363 C C . GLY A 1 91 ? 17.820 -7.079 -2.746 1.00 0.00 544 GLY A C 3
ATOM 6364 O O . GLY A 1 91 ? 16.773 -7.104 -3.388 1.00 0.00 544 GLY A O 3
ATOM 6368 N N . GLY A 1 92 ? 18.797 -7.976 -2.899 1.00 0.00 545 GLY A N 3
ATOM 6369 C CA . GLY A 1 92 ? 18.698 -9.088 -3.844 1.00 0.00 545 GLY A CA 3
ATOM 6370 C C . GLY A 1 92 ? 17.428 -9.919 -3.686 1.00 0.00 545 GLY A C 3
ATOM 6371 O O . GLY A 1 92 ? 17.514 -11.129 -3.494 1.00 0.00 545 GLY A O 3
ATOM 6375 N N . GLY A 1 93 ? 16.263 -9.276 -3.744 1.00 0.00 546 GLY A N 3
ATOM 6376 C CA . GLY A 1 93 ? 14.981 -9.958 -3.570 1.00 0.00 546 GLY A CA 3
ATOM 6377 C C . GLY A 1 93 ? 14.878 -10.776 -2.284 1.00 0.00 546 GLY A C 3
ATOM 6378 O O . GLY A 1 93 ? 13.941 -10.580 -1.509 1.00 0.00 546 GLY A O 3
ATOM 6382 N N . MET A 1 94 ? 15.829 -11.670 -2.032 1.00 0.00 547 MET A N 3
ATOM 6383 C CA . MET A 1 94 ? 15.818 -12.478 -0.814 1.00 0.00 547 MET A CA 3
ATOM 6384 C C . MET A 1 94 ? 15.650 -11.598 0.428 1.00 0.00 547 MET A C 3
ATOM 6385 O O . MET A 1 94 ? 14.782 -11.846 1.264 1.00 0.00 547 MET A O 3
ATOM 6399 N N . PRO A 1 95 ? 16.487 -10.550 0.557 1.00 0.00 548 PRO A N 3
ATOM 6400 C CA . PRO A 1 95 ? 16.445 -9.620 1.691 1.00 0.00 548 PRO A CA 3
ATOM 6401 C C . PRO A 1 95 ? 15.033 -9.148 2.020 1.00 0.00 548 PRO A C 3
ATOM 6402 O O . PRO A 1 95 ? 14.101 -9.340 1.240 1.00 0.00 548 PRO A O 3
ATOM 6413 N N . ASP A 1 96 ? 14.890 -8.520 3.183 1.00 0.00 549 ASP A N 3
ATOM 6414 C CA . ASP A 1 96 ? 13.609 -8.005 3.632 1.00 0.00 549 ASP A CA 3
ATOM 6415 C C . ASP A 1 96 ? 13.705 -6.500 3.836 1.00 0.00 549 ASP A C 3
ATOM 6416 O O . ASP A 1 96 ? 12.692 -5.808 3.924 1.00 0.00 549 ASP A O 3
ATOM 6425 N N . ASP A 1 97 ? 14.940 -5.994 3.889 1.00 0.00 550 ASP A N 3
ATOM 6426 C CA . ASP A 1 97 ? 15.167 -4.572 4.057 1.00 0.00 550 ASP A CA 3
ATOM 6427 C C . ASP A 1 97 ? 14.454 -3.823 2.943 1.00 0.00 550 ASP A C 3
ATOM 6428 O O . ASP A 1 97 ? 13.869 -2.765 3.148 1.00 0.00 550 ASP A O 3
ATOM 6437 N N . LEU A 1 98 ? 14.490 -4.421 1.766 1.00 0.00 551 LEU A N 3
ATOM 6438 C CA . LEU A 1 98 ? 13.836 -3.880 0.594 1.00 0.00 551 LEU A CA 3
ATOM 6439 C C . LEU A 1 98 ? 13.039 -4.982 -0.076 1.00 0.00 551 LEU A C 3
ATOM 6440 O O . LEU A 1 98 ? 13.500 -6.120 -0.159 1.00 0.00 551 LEU A O 3
ATOM 6456 N N . THR A 1 99 ? 11.857 -4.659 -0.566 1.00 0.00 552 THR A N 3
ATOM 6457 C CA . THR A 1 99 ? 11.050 -5.660 -1.234 1.00 0.00 552 THR A CA 3
ATOM 6458 C C . THR A 1 99 ? 10.496 -5.148 -2.550 1.00 0.00 552 THR A C 3
ATOM 6459 O O . THR A 1 99 ? 10.228 -3.960 -2.720 1.00 0.00 552 THR A O 3
ATOM 6470 N N . PHE A 1 100 ? 10.307 -6.078 -3.459 1.00 0.00 553 PHE A N 3
ATOM 6471 C CA . PHE A 1 100 ? 9.751 -5.802 -4.762 1.00 0.00 553 PHE A CA 3
ATOM 6472 C C . PHE A 1 100 ? 8.677 -6.832 -5.045 1.00 0.00 553 PHE A C 3
ATOM 6473 O O . PHE A 1 100 ? 8.849 -8.008 -4.741 1.00 0.00 553 PHE A O 3
ATOM 6490 N N . THR A 1 101 ? 7.572 -6.408 -5.611 1.00 0.00 554 THR A N 3
ATOM 6491 C CA . THR A 1 101 ? 6.501 -7.334 -5.905 1.00 0.00 554 THR A CA 3
ATOM 6492 C C . THR A 1 101 ? 6.011 -7.169 -7.326 1.00 0.00 554 THR A C 3
ATOM 6493 O O . THR A 1 101 ? 5.878 -6.051 -7.825 1.00 0.00 554 THR A O 3
ATOM 6504 N N . PRO A 1 102 ? 5.703 -8.280 -7.990 1.00 0.00 555 PRO A N 3
ATOM 6505 C CA . PRO A 1 102 ? 5.188 -8.254 -9.332 1.00 0.00 555 PRO A CA 3
ATOM 6506 C C . PRO A 1 102 ? 3.663 -8.210 -9.314 1.00 0.00 555 PRO A C 3
ATOM 6507 O O . PRO A 1 102 ? 3.017 -8.291 -10.355 1.00 0.00 555 PRO A O 3
ATOM 6518 N N . ILE A 1 103 ? 3.112 -8.041 -8.101 1.00 0.00 556 ILE A N 3
ATOM 6519 C CA . ILE A 1 103 ? 1.677 -7.921 -7.890 1.00 0.00 556 ILE A CA 3
ATOM 6520 C C . ILE A 1 103 ? 0.876 -9.154 -8.300 1.00 0.00 556 ILE A C 3
ATOM 6521 O O . ILE A 1 103 ? -0.266 -9.037 -8.743 1.00 0.00 556 ILE A O 3
ATOM 6537 N N . LYS A 1 104 ? 1.457 -10.332 -8.145 1.00 0.00 557 LYS A N 3
ATOM 6538 C CA . LYS A 1 104 ? 0.757 -11.558 -8.499 1.00 0.00 557 LYS A CA 3
ATOM 6539 C C . LYS A 1 104 ? 0.330 -12.186 -7.191 1.00 0.00 557 LYS A C 3
ATOM 6540 O O . LYS A 1 104 ? 1.002 -12.030 -6.182 1.00 0.00 557 LYS A O 3
ATO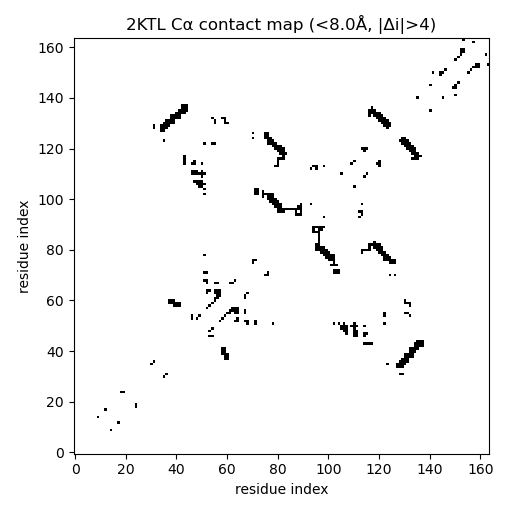M 6559 N N . THR A 1 105 ? -0.856 -12.761 -7.161 1.00 0.00 558 THR A N 3
ATOM 6560 C CA . THR A 1 105 ? -1.388 -13.222 -5.905 1.00 0.00 558 THR A CA 3
ATOM 6561 C C . THR A 1 105 ? -0.508 -14.231 -5.180 1.00 0.00 558 THR A C 3
ATOM 6562 O O . THR A 1 105 ? -0.331 -15.377 -5.595 1.00 0.00 558 THR A O 3
ATOM 6573 N N . TRP A 1 106 ? -0.060 -13.769 -4.024 1.00 0.00 559 TRP A N 3
ATOM 6574 C CA . TRP A 1 106 ? 0.716 -14.543 -3.059 1.00 0.00 559 TRP A CA 3
ATOM 6575 C C . TRP A 1 106 ? 0.187 -14.174 -1.679 1.00 0.00 559 TRP A C 3
ATOM 6576 O O . TRP A 1 106 ? 0.178 -12.993 -1.338 1.00 0.00 559 TRP A O 3
ATOM 6597 N N . ASN A 1 107 ? -0.298 -15.120 -0.890 1.00 0.00 560 ASN A N 3
ATOM 6598 C CA . ASN A 1 107 ? -0.846 -14.726 0.404 1.00 0.00 560 ASN A CA 3
ATOM 6599 C C . ASN A 1 107 ? 0.176 -14.747 1.543 1.00 0.00 560 ASN A C 3
ATOM 6600 O O . ASN A 1 107 ? 0.634 -13.698 1.986 1.00 0.00 560 ASN A O 3
ATOM 6611 N N . ALA A 1 108 ? 0.493 -15.940 2.031 1.00 0.00 561 ALA A N 3
ATOM 6612 C CA . ALA A 1 108 ? 1.423 -16.107 3.150 1.00 0.00 561 ALA A CA 3
ATOM 6613 C C . ALA A 1 108 ? 2.905 -15.923 2.822 1.00 0.00 561 ALA A C 3
ATOM 6614 O O . ALA A 1 108 ? 3.628 -15.237 3.548 1.00 0.00 561 ALA A O 3
ATOM 6621 N N . SER A 1 109 ? 3.372 -16.588 1.779 1.00 0.00 562 SER A N 3
ATOM 6622 C CA . SER A 1 109 ? 4.786 -16.545 1.416 1.00 0.00 562 SER A CA 3
ATOM 6623 C C . SER A 1 109 ? 5.349 -15.132 1.365 1.00 0.00 562 SER A C 3
ATOM 6624 O O . SER A 1 109 ? 6.348 -14.823 2.022 1.00 0.00 562 SER A O 3
ATOM 6632 N N . LYS A 1 110 ? 4.726 -14.285 0.574 1.00 0.00 563 LYS A N 3
ATOM 6633 C CA . LYS A 1 110 ? 5.193 -12.919 0.415 1.00 0.00 563 LYS A CA 3
ATOM 6634 C C . LYS A 1 110 ? 4.957 -12.076 1.659 1.00 0.00 563 LYS A C 3
ATOM 6635 O O . LYS A 1 110 ? 5.854 -11.368 2.113 1.00 0.00 563 LYS A O 3
ATOM 6654 N N . THR A 1 111 ? 3.754 -12.136 2.198 1.00 0.00 564 THR A N 3
ATOM 6655 C CA . THR A 1 111 ? 3.414 -11.357 3.381 1.00 0.00 564 THR A CA 3
ATOM 6656 C C . THR A 1 111 ? 4.452 -11.532 4.491 1.00 0.00 564 THR A C 3
ATOM 6657 O O . THR A 1 111 ? 5.232 -10.625 4.772 1.00 0.00 564 THR A O 3
ATOM 6668 N N . GLN A 1 112 ? 4.466 -12.694 5.115 1.00 0.00 565 GLN A N 3
ATOM 6669 C CA . GLN A 1 112 ? 5.406 -12.971 6.185 1.00 0.00 565 GLN A CA 3
ATOM 6670 C C . GLN A 1 112 ? 6.842 -12.645 5.792 1.00 0.00 565 GLN A C 3
ATOM 6671 O O . GLN A 1 112 ? 7.577 -12.037 6.564 1.00 0.00 565 GLN A O 3
ATOM 6685 N N . GLU A 1 113 ? 7.256 -13.078 4.609 1.00 0.00 566 GLU A N 3
ATOM 6686 C CA . GLU A 1 113 ? 8.627 -12.847 4.163 1.00 0.00 566 GLU A CA 3
ATOM 6687 C C . GLU A 1 113 ? 9.040 -11.387 4.340 1.00 0.00 566 GLU A C 3
ATOM 6688 O O . GLU A 1 113 ? 9.924 -11.073 5.137 1.00 0.00 566 GLU A O 3
ATOM 6700 N N . PHE A 1 114 ? 8.406 -10.504 3.584 1.00 0.00 567 PHE A N 3
ATOM 6701 C CA . PHE A 1 114 ? 8.712 -9.079 3.640 1.00 0.00 567 PHE A CA 3
ATOM 6702 C C . PHE A 1 114 ? 7.744 -8.333 4.535 1.00 0.00 567 PHE A C 3
ATOM 6703 O O . PHE A 1 114 ? 8.139 -7.615 5.453 1.00 0.00 567 PHE A O 3
ATOM 6720 N N . ILE A 1 115 ? 6.472 -8.518 4.239 1.00 0.00 568 ILE A N 3
ATOM 6721 C CA . ILE A 1 115 ? 5.376 -7.895 4.967 1.00 0.00 568 ILE A CA 3
ATOM 6722 C C . ILE A 1 115 ? 5.415 -8.137 6.450 1.00 0.00 568 ILE A C 3
ATOM 6723 O O . ILE A 1 115 ? 4.464 -7.804 7.151 1.00 0.00 568 ILE A O 3
ATOM 6739 N N . ILE A 1 116 ? 6.508 -8.681 6.953 1.00 0.00 569 ILE A N 3
ATOM 6740 C CA . ILE A 1 116 ? 6.598 -8.880 8.374 1.00 0.00 569 ILE A CA 3
ATOM 6741 C C . ILE A 1 116 ? 6.360 -7.510 8.944 1.00 0.00 569 ILE A C 3
ATOM 6742 O O . ILE A 1 116 ? 5.696 -7.341 9.966 1.00 0.00 569 ILE A O 3
ATOM 6758 N N . ASP A 1 117 ? 6.842 -6.525 8.179 1.00 0.00 570 ASP A N 3
ATOM 6759 C CA . ASP A 1 117 ? 6.631 -5.136 8.476 1.00 0.00 570 ASP A CA 3
ATOM 6760 C C . ASP A 1 117 ? 6.617 -4.911 9.951 1.00 0.00 570 ASP A C 3
ATOM 6761 O O . ASP A 1 117 ? 5.777 -4.167 10.462 1.00 0.00 570 ASP A O 3
ATOM 6770 N N . GLY A 1 118 ? 7.541 -5.549 10.646 1.00 0.00 571 GLY A N 3
ATOM 6771 C CA . GLY A 1 118 ? 7.567 -5.359 12.069 1.00 0.00 571 GLY A CA 3
ATOM 6772 C C . GLY A 1 118 ? 7.523 -3.882 12.314 1.00 0.00 571 GLY A C 3
ATOM 6773 O O . GLY A 1 118 ? 6.732 -3.395 13.121 1.00 0.00 571 GLY A O 3
ATOM 6777 N N . ASP A 1 119 ? 8.309 -3.156 11.526 1.00 0.00 572 ASP A N 3
ATOM 6778 C CA . ASP A 1 119 ? 8.274 -1.722 11.581 1.00 0.00 572 ASP A CA 3
ATOM 6779 C C . ASP A 1 119 ? 7.858 -1.097 10.240 1.00 0.00 572 ASP A C 3
ATOM 6780 O O . ASP A 1 119 ? 7.483 0.077 10.220 1.00 0.00 572 ASP A O 3
ATOM 6789 N N . LEU A 1 120 ? 7.929 -1.834 9.097 1.00 0.00 573 LEU A N 3
ATOM 6790 C CA . LEU A 1 120 ? 7.549 -1.197 7.834 1.00 0.00 573 LEU A CA 3
ATOM 6791 C C . LEU A 1 120 ? 6.807 -2.062 6.850 1.00 0.00 573 LEU A C 3
ATOM 6792 O O . LEU A 1 120 ? 7.210 -3.179 6.537 1.00 0.00 573 LEU A O 3
ATOM 6808 N N . LEU A 1 121 ? 5.788 -1.474 6.276 1.00 0.00 574 LEU A N 3
ATOM 6809 C CA . LEU A 1 121 ? 5.056 -2.100 5.212 1.00 0.00 574 LEU A CA 3
ATOM 6810 C C . LEU A 1 121 ? 4.811 -1.045 4.137 1.00 0.00 574 LEU A C 3
ATOM 6811 O O . LEU A 1 121 ? 4.382 0.062 4.453 1.00 0.00 574 LEU A O 3
ATOM 6827 N N . ILE A 1 122 ? 5.042 -1.371 2.885 1.00 0.00 575 ILE A N 3
ATOM 6828 C CA . ILE A 1 122 ? 4.789 -0.412 1.801 1.00 0.00 575 ILE A CA 3
ATOM 6829 C C . ILE A 1 122 ? 4.045 -1.071 0.667 1.00 0.00 575 ILE A C 3
ATOM 6830 O O . ILE A 1 122 ? 4.387 -2.177 0.240 1.00 0.00 575 ILE A O 3
ATOM 6846 N N . LEU A 1 123 ? 3.069 -0.368 0.146 1.00 0.00 576 LEU A N 3
ATOM 6847 C CA . LEU A 1 123 ? 2.312 -0.851 -0.973 1.00 0.00 576 LEU A CA 3
ATOM 6848 C C . LEU A 1 123 ? 2.190 0.253 -1.987 1.00 0.00 576 LEU A C 3
ATOM 6849 O O . LEU A 1 123 ? 1.860 1.383 -1.634 1.00 0.00 576 LEU A O 3
ATOM 6865 N N . LYS A 1 124 ? 2.393 -0.055 -3.239 1.00 0.00 577 LYS A N 3
ATOM 6866 C CA . LYS A 1 124 ? 2.222 0.962 -4.252 1.00 0.00 577 LYS A CA 3
ATOM 6867 C C . LYS A 1 124 ? 1.396 0.417 -5.398 1.00 0.00 577 LYS A C 3
ATOM 6868 O O . LYS A 1 124 ? 1.639 -0.685 -5.876 1.00 0.00 577 LYS A O 3
ATOM 6887 N N . LEU A 1 125 ? 0.442 1.202 -5.860 1.00 0.00 578 LEU A N 3
ATOM 6888 C CA . LEU A 1 125 ? -0.379 0.793 -6.980 1.00 0.00 578 LEU A CA 3
ATOM 6889 C C . LEU A 1 125 ? -0.297 1.866 -8.049 1.00 0.00 578 LEU A C 3
ATOM 6890 O O . LEU A 1 125 ? -0.457 3.065 -7.765 1.00 0.00 578 LEU A O 3
ATOM 6906 N N . GLY A 1 126 ? -0.060 1.425 -9.278 1.00 0.00 579 GLY A N 3
ATOM 6907 C CA . GLY A 1 126 ? 0.065 2.344 -10.382 1.00 0.00 579 GLY A CA 3
ATOM 6908 C C . GLY A 1 126 ? -1.241 2.633 -11.060 1.00 0.00 579 GLY A C 3
ATOM 6909 O O . GLY A 1 126 ? -1.289 3.445 -11.986 1.00 0.00 579 GLY A O 3
ATOM 6913 N N . LYS A 1 127 ? -2.312 1.997 -10.610 1.00 0.00 580 LYS A N 3
ATOM 6914 C CA . LYS A 1 127 ? -3.591 2.256 -11.221 1.00 0.00 580 LYS A CA 3
ATOM 6915 C C . LYS A 1 127 ? -4.068 3.627 -10.797 1.00 0.00 580 LYS A C 3
ATOM 6916 O O . LYS A 1 127 ? -4.453 4.441 -11.638 1.00 0.00 580 LYS A O 3
ATOM 6935 N N . TRP A 1 128 ? -4.005 3.909 -9.498 1.00 0.00 581 TRP A N 3
ATOM 6936 C CA . TRP A 1 128 ? -4.399 5.220 -9.027 1.00 0.00 581 TRP A CA 3
ATOM 6937 C C . TRP A 1 128 ? -3.506 5.797 -7.932 1.00 0.00 581 TRP A C 3
ATOM 6938 O O . TRP A 1 128 ? -3.087 6.950 -8.015 1.00 0.00 581 TRP A O 3
ATOM 6959 N N . LYS A 1 129 ? -3.293 5.032 -6.858 1.00 0.00 582 LYS A N 3
ATOM 6960 C CA . LYS A 1 129 ? -2.544 5.550 -5.727 1.00 0.00 582 LYS A CA 3
ATOM 6961 C C . LYS A 1 129 ? -1.593 4.561 -5.090 1.00 0.00 582 LYS A C 3
ATOM 6962 O O . LYS A 1 129 ? -1.720 3.344 -5.240 1.00 0.00 582 LYS A O 3
ATOM 6981 N N . MET A 1 130 ? -0.705 5.110 -4.286 1.00 0.00 583 MET A N 3
ATOM 6982 C CA . MET A 1 130 ? 0.210 4.337 -3.489 1.00 0.00 583 MET A CA 3
ATOM 6983 C C . MET A 1 130 ? -0.173 4.575 -2.040 1.00 0.00 583 MET A C 3
ATOM 6984 O O . MET A 1 130 ? -0.394 5.710 -1.611 1.00 0.00 583 MET A O 3
ATOM 6998 N N . LYS A 1 131 ? -0.225 3.504 -1.299 1.00 0.00 584 LYS A N 3
ATOM 6999 C CA . LYS A 1 131 ? -0.552 3.560 0.103 1.00 0.00 584 LYS A CA 3
ATOM 7000 C C . LYS A 1 131 ? 0.594 2.928 0.863 1.00 0.00 584 LYS A C 3
ATOM 7001 O O . LYS A 1 131 ? 1.072 1.853 0.507 1.00 0.00 584 LYS A O 3
ATOM 7020 N N . LEU A 1 132 ? 1.024 3.585 1.908 1.00 0.00 585 LEU A N 3
ATOM 7021 C CA . LEU A 1 132 ? 2.112 3.089 2.723 1.00 0.00 585 LEU A CA 3
ATOM 7022 C C . LEU A 1 132 ? 1.591 2.916 4.121 1.00 0.00 585 LEU A C 3
ATOM 7023 O O . LEU A 1 132 ? 0.859 3.766 4.621 1.00 0.00 585 LEU A O 3
ATOM 7039 N N . VAL A 1 133 ? 1.918 1.809 4.742 1.00 0.00 586 VAL A N 3
ATOM 7040 C CA . VAL A 1 133 ? 1.420 1.547 6.069 1.00 0.00 586 VAL A CA 3
ATOM 7041 C C . VAL A 1 133 ? 2.497 1.049 7.020 1.00 0.00 586 VAL A C 3
ATOM 7042 O O . VAL A 1 133 ? 3.365 0.260 6.648 1.00 0.00 586 VAL A O 3
ATOM 7055 N N . SER A 1 134 ? 2.385 1.468 8.271 1.00 0.00 587 SER A N 3
ATOM 7056 C CA . SER A 1 134 ? 3.296 1.008 9.309 1.00 0.00 587 SER A CA 3
ATOM 7057 C C . SER A 1 134 ? 2.500 0.053 10.186 1.00 0.00 587 SER A C 3
ATOM 7058 O O . SER A 1 134 ? 1.339 0.325 10.492 1.00 0.00 587 SER A O 3
ATOM 7066 N N . ILE A 1 135 ? 3.077 -1.083 10.553 1.00 0.00 588 ILE A N 3
ATOM 7067 C CA . ILE A 1 135 ? 2.336 -2.052 11.341 1.00 0.00 588 ILE A CA 3
ATOM 7068 C C . ILE A 1 135 ? 3.123 -2.569 12.525 1.00 0.00 588 ILE A C 3
ATOM 7069 O O . ILE A 1 135 ? 4.307 -2.891 12.424 1.00 0.00 588 ILE A O 3
ATOM 7085 N N . VAL A 1 136 ? 2.426 -2.658 13.648 1.00 0.00 589 VAL A N 3
ATOM 7086 C CA . VAL A 1 136 ? 3.016 -3.152 14.881 1.00 0.00 589 VAL A CA 3
ATOM 7087 C C . VAL A 1 136 ? 2.203 -4.309 15.445 1.00 0.00 589 VAL A C 3
ATOM 7088 O O . VAL A 1 136 ? 0.992 -4.391 15.244 1.00 0.00 589 VAL A O 3
ATOM 7101 N N . SER A 1 137 ? 2.886 -5.205 16.144 1.00 0.00 590 SER A N 3
ATOM 7102 C CA . SER A 1 137 ? 2.239 -6.370 16.733 1.00 0.00 590 SER A CA 3
ATOM 7103 C C . SER A 1 137 ? 1.399 -5.980 17.943 1.00 0.00 590 SER A C 3
ATOM 7104 O O . SER A 1 137 ? 1.643 -4.956 18.581 1.00 0.00 590 SER A O 3
ATOM 7112 N N . ASP A 1 138 ? 0.413 -6.812 18.256 1.00 0.00 591 ASP A N 3
ATOM 7113 C CA . ASP A 1 138 ? -0.471 -6.581 19.389 1.00 0.00 591 ASP A CA 3
ATOM 7114 C C . ASP A 1 138 ? 0.323 -6.303 20.657 1.00 0.00 591 ASP A C 3
ATOM 7115 O O . ASP A 1 138 ? 0.036 -5.357 21.386 1.00 0.00 591 ASP A O 3
ATOM 7124 N N . GLU A 1 139 ? 1.307 -7.148 20.922 1.00 0.00 592 GLU A N 3
ATOM 7125 C CA . GLU A 1 139 ? 2.139 -7.014 22.115 1.00 0.00 592 GLU A CA 3
ATOM 7126 C C . GLU A 1 139 ? 2.766 -5.623 22.224 1.00 0.00 592 GLU A C 3
ATOM 7127 O O . GLU A 1 139 ? 2.720 -4.990 23.280 1.00 0.00 592 GLU A O 3
ATOM 7139 N N . LYS A 1 140 ? 3.373 -5.165 21.138 1.00 0.00 593 LYS A N 3
ATOM 7140 C CA . LYS A 1 140 ? 4.039 -3.860 21.121 1.00 0.00 593 LYS A CA 3
ATOM 7141 C C . LYS A 1 140 ? 3.065 -2.706 21.377 1.00 0.00 593 LYS A C 3
ATOM 7142 O O . LYS A 1 140 ? 3.238 -1.930 22.323 1.00 0.00 593 LYS A O 3
ATOM 7161 N N . PHE A 1 141 ? 2.054 -2.586 20.521 1.00 0.00 594 PHE A N 3
ATOM 7162 C CA . PHE A 1 141 ? 1.069 -1.516 20.648 1.00 0.00 594 PHE A CA 3
ATOM 7163 C C . PHE A 1 141 ? 0.518 -1.440 22.061 1.00 0.00 594 PHE A C 3
ATOM 7164 O O . PHE A 1 141 ? 0.478 -0.370 22.655 1.00 0.00 594 PHE A O 3
ATOM 7181 N N . LYS A 1 142 ? 0.105 -2.569 22.606 1.00 0.00 595 LYS A N 3
ATOM 7182 C CA . LYS A 1 142 ? -0.420 -2.599 23.960 1.00 0.00 595 LYS A CA 3
ATOM 7183 C C . LYS A 1 142 ? 0.573 -1.944 24.914 1.00 0.00 595 LYS A C 3
ATOM 7184 O O . LYS A 1 142 ? 0.197 -1.121 25.735 1.00 0.00 595 LYS A O 3
ATOM 7203 N N . GLU A 1 143 ? 1.841 -2.324 24.797 1.00 0.00 596 GLU A N 3
ATOM 7204 C CA . GLU A 1 143 ? 2.895 -1.781 25.651 1.00 0.00 596 GLU A CA 3
ATOM 7205 C C . GLU A 1 143 ? 2.867 -0.250 25.693 1.00 0.00 596 GLU A C 3
ATOM 7206 O O . GLU A 1 143 ? 2.619 0.340 26.743 1.00 0.00 596 GLU A O 3
ATOM 7218 N N . LEU A 1 144 ? 3.137 0.390 24.557 1.00 0.00 597 LEU A N 3
ATOM 7219 C CA . LEU A 1 144 ? 3.152 1.860 24.500 1.00 0.00 597 LEU A CA 3
ATOM 7220 C C . LEU A 1 144 ? 1.826 2.452 24.988 1.00 0.00 597 LEU A C 3
ATOM 7221 O O . LEU A 1 144 ? 1.786 3.214 25.955 1.00 0.00 597 LEU A O 3
ATOM 7237 N N . GLY A 1 145 ? 0.754 2.080 24.309 1.00 0.00 598 GLY A N 3
ATOM 7238 C CA . GLY A 1 145 ? -0.584 2.539 24.641 1.00 0.00 598 GLY A CA 3
ATOM 7239 C C . GLY A 1 145 ? -1.185 1.815 25.836 1.00 0.00 598 GLY A C 3
ATOM 7240 O O . GLY A 1 145 ? -2.390 1.898 26.065 1.00 0.00 598 GLY A O 3
ATOM 7244 N N . LEU A 1 146 ? -0.361 1.057 26.562 1.00 0.00 599 LEU A N 3
ATOM 7245 C CA . LEU A 1 146 ? -0.824 0.257 27.703 1.00 0.00 599 LEU A CA 3
ATOM 7246 C C . LEU A 1 146 ? -1.653 1.040 28.725 1.00 0.00 599 LEU A C 3
ATOM 7247 O O . LEU A 1 146 ? -2.077 0.467 29.729 1.00 0.00 599 LEU A O 3
ATOM 7263 N N . THR A 1 147 ? -1.921 2.320 28.485 1.00 0.00 600 THR A N 3
ATOM 7264 C CA . THR A 1 147 ? -2.742 3.080 29.417 1.00 0.00 600 THR A CA 3
ATOM 7265 C C . THR A 1 147 ? -4.154 3.235 28.857 1.00 0.00 600 THR A C 3
ATOM 7266 O O . THR A 1 147 ? -4.592 4.338 28.532 1.00 0.00 600 THR A O 3
ATOM 7277 N N . ALA A 1 148 ? -4.858 2.113 28.758 1.00 0.00 601 ALA A N 3
ATOM 7278 C CA . ALA A 1 148 ? -6.224 2.097 28.251 1.00 0.00 601 ALA A CA 3
ATOM 7279 C C . ALA A 1 148 ? -7.133 1.304 29.184 1.00 0.00 601 ALA A C 3
ATOM 7280 O O . ALA A 1 148 ? -6.671 0.729 30.168 1.00 0.00 601 ALA A O 3
ATOM 7287 N N . PRO A 1 149 ? -8.441 1.246 28.883 1.00 0.00 602 PRO A N 3
ATOM 7288 C CA . PRO A 1 149 ? -9.400 0.500 29.701 1.00 0.00 602 PRO A CA 3
ATOM 7289 C C . PRO A 1 149 ? -9.011 -0.970 29.825 1.00 0.00 602 PRO A C 3
ATOM 7290 O O . PRO A 1 149 ? -9.046 -1.545 30.913 1.00 0.00 602 PRO A O 3
ATOM 7301 N N . GLY A 1 150 ? -8.633 -1.568 28.699 1.00 0.00 603 GLY A N 3
ATOM 7302 C CA . GLY A 1 150 ? -8.231 -2.961 28.684 1.00 0.00 603 GLY A CA 3
ATOM 7303 C C . GLY A 1 150 ? -6.889 -3.188 29.354 1.00 0.00 603 GLY A C 3
ATOM 7304 O O . GLY A 1 150 ? -6.743 -4.080 30.190 1.00 0.00 603 GLY A O 3
ATOM 7308 N N . TRP A 1 151 ? -5.906 -2.379 28.975 1.00 0.00 604 TRP A N 3
ATOM 7309 C CA . TRP A 1 151 ? -4.564 -2.482 29.522 1.00 0.00 604 TRP A CA 3
ATOM 7310 C C . TRP A 1 151 ? -4.549 -2.149 31.001 1.00 0.00 604 TRP A C 3
ATOM 7311 O O . TRP A 1 151 ? -3.947 -2.858 31.802 1.00 0.00 604 TRP A O 3
ATOM 7332 N N . ASP A 1 152 ? -5.196 -1.056 31.353 1.00 0.00 605 ASP A N 3
ATOM 7333 C CA . ASP A 1 152 ? -5.244 -0.607 32.731 1.00 0.00 605 ASP A CA 3
ATOM 7334 C C . ASP A 1 152 ? -5.670 -1.734 33.662 1.00 0.00 605 ASP A C 3
ATOM 7335 O O . ASP A 1 152 ? -4.943 -2.085 34.593 1.00 0.00 605 ASP A O 3
ATOM 7344 N N . GLU A 1 153 ? -6.841 -2.296 33.406 1.00 0.00 606 GLU A N 3
ATOM 7345 C CA . GLU A 1 153 ? -7.363 -3.378 34.231 1.00 0.00 606 GLU A CA 3
ATOM 7346 C C . GLU A 1 153 ? -6.443 -4.603 34.253 1.00 0.00 606 GLU A C 3
ATOM 7347 O O . GLU A 1 153 ? -6.017 -5.034 35.326 1.00 0.00 606 GLU A O 3
ATOM 7359 N N . VAL A 1 154 ? -6.146 -5.163 33.088 1.00 0.00 607 VAL A N 3
ATOM 7360 C CA . VAL A 1 154 ? -5.300 -6.360 33.001 1.00 0.00 607 VAL A CA 3
ATOM 7361 C C . VAL A 1 154 ? -3.905 -6.186 33.606 1.00 0.00 607 VAL A C 3
ATOM 7362 O O . VAL A 1 154 ? -3.588 -6.761 34.647 1.00 0.00 607 VAL A O 3
ATOM 7375 N N . VAL A 1 155 ? -3.075 -5.426 32.920 1.00 0.00 608 VAL A N 3
ATOM 7376 C CA . VAL A 1 155 ? -1.697 -5.185 33.322 1.00 0.00 608 VAL A CA 3
ATOM 7377 C C . VAL A 1 155 ? -1.579 -4.407 34.634 1.00 0.00 608 VAL A C 3
ATOM 7378 O O . VAL A 1 155 ? -0.954 -4.869 35.588 1.00 0.00 608 VAL A O 3
ATOM 7391 N N . GLY A 1 156 ? -2.159 -3.216 34.661 1.00 0.00 609 GLY A N 3
ATOM 7392 C CA . GLY A 1 156 ? -2.091 -2.371 35.836 1.00 0.00 609 GLY A CA 3
ATOM 7393 C C . GLY A 1 156 ? -2.691 -3.003 37.074 1.00 0.00 609 GLY A C 3
ATOM 7394 O O . GLY A 1 156 ? -1.997 -3.211 38.070 1.00 0.00 609 GLY A O 3
ATOM 7398 N N . LYS A 1 157 ? -3.982 -3.304 37.022 1.00 0.00 610 LYS A N 3
ATOM 7399 C CA . LYS A 1 157 ? -4.668 -3.910 38.159 1.00 0.00 610 LYS A CA 3
ATOM 7400 C C . LYS A 1 157 ? -4.017 -5.235 38.541 1.00 0.00 610 LYS A C 3
ATOM 7401 O O . LYS A 1 157 ? -3.703 -5.469 39.709 1.00 0.00 610 LYS A O 3
ATOM 7420 N N . GLY A 1 158 ? -3.814 -6.096 37.552 1.00 0.00 611 GLY A N 3
ATOM 7421 C CA . GLY A 1 158 ? -3.197 -7.383 37.807 1.00 0.00 611 GLY A CA 3
ATOM 7422 C C . GLY A 1 158 ? -4.182 -8.532 37.711 1.00 0.00 611 GLY A C 3
ATOM 7423 O O . GLY A 1 158 ? -4.344 -9.299 38.659 1.00 0.00 611 GLY A O 3
ATOM 7427 N N . LYS A 1 159 ? -4.839 -8.652 36.563 1.00 0.00 612 LYS A N 3
ATOM 7428 C CA . LYS A 1 159 ? -5.813 -9.717 36.347 1.00 0.00 612 LYS A CA 3
ATOM 7429 C C . LYS A 1 159 ? -5.159 -10.928 35.687 1.00 0.00 612 LYS A C 3
ATOM 7430 O O . LYS A 1 159 ? -5.753 -11.571 34.820 1.00 0.00 612 LYS A O 3
ATOM 7449 N N . GLU A 1 160 ? -3.935 -11.237 36.103 1.00 0.00 613 GLU A N 3
ATOM 7450 C CA . GLU A 1 160 ? -3.202 -12.371 35.554 1.00 0.00 613 GLU A CA 3
ATOM 7451 C C . GLU A 1 160 ? -3.177 -13.532 36.546 1.00 0.00 613 GLU A C 3
ATOM 7452 O O . GLU A 1 160 ? -3.922 -13.539 37.525 1.00 0.00 613 GLU A O 3
ATOM 7464 N N . GLU A 1 161 ? -2.318 -14.513 36.283 1.00 0.00 614 GLU A N 3
ATOM 7465 C CA . GLU A 1 161 ? -2.200 -15.680 37.153 1.00 0.00 614 GLU A CA 3
ATOM 7466 C C . GLU A 1 161 ? -1.916 -15.266 38.597 1.00 0.00 614 GLU A C 3
ATOM 7467 O O . GLU A 1 161 ? -2.720 -15.526 39.493 1.00 0.00 614 GLU A O 3
ATOM 7479 N N . PRO A 1 162 ? -0.766 -14.615 38.846 1.00 0.00 615 PRO A N 3
ATOM 7480 C CA . PRO A 1 162 ? -0.387 -14.170 40.191 1.00 0.00 615 PRO A CA 3
ATOM 7481 C C . PRO A 1 162 ? -1.294 -13.059 40.709 1.00 0.00 615 PRO A C 3
ATOM 7482 O O . PRO A 1 162 ? -1.652 -12.141 39.971 1.00 0.00 615 PRO A O 3
ATOM 7493 N N . SER A 1 163 ? -1.662 -13.149 41.983 1.00 0.00 616 SER A N 3
ATOM 7494 C CA . SER A 1 163 ? -2.528 -12.151 42.601 1.00 0.00 616 SER A CA 3
ATOM 7495 C C . SER A 1 163 ? -1.739 -11.263 43.559 1.00 0.00 616 SER A C 3
ATOM 7496 O O . SER A 1 163 ? -0.710 -11.674 44.094 1.00 0.00 616 SER A O 3
ATOM 7504 N N . PRO A 1 164 ? -2.214 -10.026 43.789 1.00 0.00 617 PRO A N 3
ATOM 7505 C CA . PRO A 1 164 ? -1.547 -9.079 44.688 1.00 0.00 617 PRO A CA 3
ATOM 7506 C C . PRO A 1 164 ? -1.273 -9.680 46.063 1.00 0.00 617 PRO A C 3
ATOM 7507 O O . PRO A 1 164 ? -1.644 -10.853 46.280 1.00 0.00 617 PRO A O 3
ATOM 7519 N N . MET A 1 1 ? 29.232 42.317 -25.886 1.00 0.00 454 MET A N 4
ATOM 7520 C CA . MET A 1 1 ? 28.468 43.131 -26.869 1.00 0.00 454 MET A CA 4
ATOM 7521 C C . MET A 1 1 ? 28.636 44.624 -26.597 1.00 0.00 454 MET A C 4
ATOM 7522 O O . MET A 1 1 ? 27.849 45.222 -25.863 1.00 0.00 454 MET A O 4
ATOM 7538 N N . PRO A 1 2 ? 29.668 45.248 -27.191 1.00 0.00 455 PRO A N 4
ATOM 7539 C CA . PRO A 1 2 ? 29.934 46.679 -27.011 1.00 0.00 455 PRO A CA 4
ATOM 7540 C C . PRO A 1 2 ? 28.887 47.553 -27.689 1.00 0.00 455 PRO A C 4
ATOM 7541 O O . PRO A 1 2 ? 27.902 47.051 -28.234 1.00 0.00 455 PRO A O 4
ATOM 7552 N N . ARG A 1 3 ? 29.103 48.863 -27.654 1.00 0.00 456 ARG A N 4
ATOM 7553 C CA . ARG A 1 3 ? 28.176 49.809 -28.265 1.00 0.00 456 ARG A CA 4
ATOM 7554 C C . ARG A 1 3 ? 28.036 49.547 -29.762 1.00 0.00 456 ARG A C 4
ATOM 7555 O O . ARG A 1 3 ? 27.009 49.862 -30.364 1.00 0.00 456 ARG A O 4
ATOM 7576 N N . THR A 1 4 ? 29.074 48.968 -30.359 1.00 0.00 457 THR A N 4
ATOM 7577 C CA . THR A 1 4 ? 29.063 48.664 -31.786 1.00 0.00 457 THR A CA 4
ATOM 7578 C C . THR A 1 4 ? 28.782 47.184 -32.024 1.00 0.00 457 THR A C 4
ATOM 7579 O O . THR A 1 4 ? 29.322 46.581 -32.951 1.00 0.00 457 THR A O 4
ATOM 7590 N N . ALA A 1 5 ? 27.933 46.605 -31.181 1.00 0.00 458 ALA A N 4
ATOM 7591 C CA . ALA A 1 5 ? 27.580 45.196 -31.300 1.00 0.00 458 ALA A CA 4
ATOM 7592 C C . ALA A 1 5 ? 26.471 44.992 -32.326 1.00 0.00 458 ALA A C 4
ATOM 7593 O O . ALA A 1 5 ? 25.490 45.735 -32.349 1.00 0.00 458 ALA A O 4
ATOM 7600 N N . SER A 1 6 ? 26.633 43.981 -33.173 1.00 0.00 459 SER A N 4
ATOM 7601 C CA . SER A 1 6 ? 25.644 43.679 -34.202 1.00 0.00 459 SER A CA 4
ATOM 7602 C C . SER A 1 6 ? 24.421 42.995 -33.597 1.00 0.00 459 SER A C 4
ATOM 7603 O O . SER A 1 6 ? 24.469 42.504 -32.470 1.00 0.00 459 SER A O 4
ATOM 7611 N N . PRO A 1 7 ? 23.304 42.953 -34.344 1.00 0.00 460 PRO A N 4
ATOM 7612 C CA . PRO A 1 7 ? 22.064 42.324 -33.874 1.00 0.00 460 PRO A CA 4
ATOM 7613 C C . PRO A 1 7 ? 22.289 40.900 -33.381 1.00 0.00 460 PRO A C 4
ATOM 7614 O O . PRO A 1 7 ? 23.322 40.291 -33.659 1.00 0.00 460 PRO A O 4
ATOM 7625 N N . GLY A 1 8 ? 21.313 40.372 -32.647 1.00 0.00 461 GLY A N 4
ATOM 7626 C CA . GLY A 1 8 ? 21.423 39.022 -32.126 1.00 0.00 461 GLY A CA 4
ATOM 7627 C C . GLY A 1 8 ? 21.418 38.984 -30.610 1.00 0.00 461 GLY A C 4
ATOM 7628 O O . GLY A 1 8 ? 22.345 38.460 -29.993 1.00 0.00 461 GLY A O 4
ATOM 7632 N N . ASN A 1 9 ? 20.371 39.540 -30.009 1.00 0.00 462 ASN A N 4
ATOM 7633 C CA . ASN A 1 9 ? 20.250 39.567 -28.557 1.00 0.00 462 ASN A CA 4
ATOM 7634 C C . ASN A 1 9 ? 19.561 38.304 -28.044 1.00 0.00 462 ASN A C 4
ATOM 7635 O O . ASN A 1 9 ? 18.920 37.582 -28.808 1.00 0.00 462 ASN A O 4
ATOM 7646 N N . PRO A 1 10 ? 19.685 38.021 -26.735 1.00 0.00 463 PRO A N 4
ATOM 7647 C CA . PRO A 1 10 ? 19.072 36.838 -26.122 1.00 0.00 463 PRO A CA 4
ATOM 7648 C C . PRO A 1 10 ? 17.552 36.942 -26.058 1.00 0.00 463 PRO A C 4
ATOM 7649 O O . PRO A 1 10 ? 16.963 37.900 -26.558 1.00 0.00 463 PRO A O 4
ATOM 7660 N N . LYS A 1 11 ? 16.922 35.948 -25.438 1.00 0.00 464 LYS A N 4
ATOM 7661 C CA . LYS A 1 11 ? 15.470 35.927 -25.307 1.00 0.00 464 LYS A CA 4
ATOM 7662 C C . LYS A 1 11 ? 15.022 36.716 -24.081 1.00 0.00 464 LYS A C 4
ATOM 7663 O O . LYS A 1 11 ? 15.825 37.015 -23.196 1.00 0.00 464 LYS A O 4
ATOM 7682 N N . SER A 1 12 ? 13.737 37.049 -24.035 1.00 0.00 465 SER A N 4
ATOM 7683 C CA . SER A 1 12 ? 13.181 37.803 -22.916 1.00 0.00 465 SER A CA 4
ATOM 7684 C C . SER A 1 12 ? 12.148 36.977 -22.154 1.00 0.00 465 SER A C 4
ATOM 7685 O O . SER A 1 12 ? 11.291 37.526 -21.462 1.00 0.00 465 SER A O 4
ATOM 7693 N N . SER A 1 13 ? 12.235 35.656 -22.283 1.00 0.00 466 SER A N 4
ATOM 7694 C CA . SER A 1 13 ? 11.306 34.759 -21.603 1.00 0.00 466 SER A CA 4
ATOM 7695 C C . SER A 1 13 ? 11.333 34.984 -20.094 1.00 0.00 466 SER A C 4
ATOM 7696 O O . SER A 1 13 ? 10.333 34.777 -19.407 1.00 0.00 466 SER A O 4
ATOM 7704 N N . LEU A 1 14 ? 12.485 35.410 -19.584 1.00 0.00 467 LEU A N 4
ATOM 7705 C CA . LEU A 1 14 ? 12.642 35.665 -18.157 1.00 0.00 467 LEU A CA 4
ATOM 7706 C C . LEU A 1 14 ? 12.719 37.163 -17.877 1.00 0.00 467 LEU A C 4
ATOM 7707 O O . LEU A 1 14 ? 12.724 37.978 -18.800 1.00 0.00 467 LEU A O 4
ATOM 7723 N N . SER A 1 15 ? 12.768 37.519 -16.597 1.00 0.00 468 SER A N 4
ATOM 7724 C CA . SER A 1 15 ? 12.833 38.920 -16.188 1.00 0.00 468 SER A CA 4
ATOM 7725 C C . SER A 1 15 ? 14.258 39.472 -16.267 1.00 0.00 468 SER A C 4
ATOM 7726 O O . SER A 1 15 ? 14.707 40.176 -15.361 1.00 0.00 468 SER A O 4
ATOM 7734 N N . GLY A 1 16 ? 14.964 39.161 -17.352 1.00 0.00 469 GLY A N 4
ATOM 7735 C CA . GLY A 1 16 ? 16.322 39.649 -17.513 1.00 0.00 469 GLY A CA 4
ATOM 7736 C C . GLY A 1 16 ? 17.306 38.547 -17.855 1.00 0.00 469 GLY A C 4
ATOM 7737 O O . GLY A 1 16 ? 18.229 38.755 -18.643 1.00 0.00 469 GLY A O 4
ATOM 7741 N N . PHE A 1 17 ? 17.110 37.373 -17.267 1.00 0.00 470 PHE A N 4
ATOM 7742 C CA . PHE A 1 17 ? 17.990 36.238 -17.521 1.00 0.00 470 PHE A CA 4
ATOM 7743 C C . PHE A 1 17 ? 17.187 34.952 -17.671 1.00 0.00 470 PHE A C 4
ATOM 7744 O O . PHE A 1 17 ? 16.512 34.518 -16.738 1.00 0.00 470 PHE A O 4
ATOM 7761 N N . VAL A 1 18 ? 17.267 34.345 -18.849 1.00 0.00 471 VAL A N 4
ATOM 7762 C CA . VAL A 1 18 ? 16.550 33.106 -19.119 1.00 0.00 471 VAL A CA 4
ATOM 7763 C C . VAL A 1 18 ? 17.515 31.944 -19.315 1.00 0.00 471 VAL A C 4
ATOM 7764 O O . VAL A 1 18 ? 18.199 31.852 -20.334 1.00 0.00 471 VAL A O 4
ATOM 7777 N N . ASN A 1 19 ? 17.565 31.059 -18.327 1.00 0.00 472 ASN A N 4
ATOM 7778 C CA . ASN A 1 19 ? 18.446 29.896 -18.380 1.00 0.00 472 ASN A CA 4
ATOM 7779 C C . ASN A 1 19 ? 18.373 29.096 -17.079 1.00 0.00 472 ASN A C 4
ATOM 7780 O O . ASN A 1 19 ? 18.865 29.542 -16.042 1.00 0.00 472 ASN A O 4
ATOM 7791 N N . PRO A 1 20 ? 17.759 27.898 -17.112 1.00 0.00 473 PRO A N 4
ATOM 7792 C CA . PRO A 1 20 ? 17.635 27.047 -15.924 1.00 0.00 473 PRO A CA 4
ATOM 7793 C C . PRO A 1 20 ? 18.981 26.500 -15.464 1.00 0.00 473 PRO A C 4
ATOM 7794 O O . PRO A 1 20 ? 19.974 26.579 -16.189 1.00 0.00 473 PRO A O 4
ATOM 7805 N N . GLN A 1 21 ? 19.011 25.946 -14.256 1.00 0.00 474 GLN A N 4
ATOM 7806 C CA . GLN A 1 21 ? 20.240 25.389 -13.704 1.00 0.00 474 GLN A CA 4
ATOM 7807 C C . GLN A 1 21 ? 20.489 23.984 -14.240 1.00 0.00 474 GLN A C 4
ATOM 7808 O O . GLN A 1 21 ? 21.434 23.753 -14.994 1.00 0.00 474 GLN A O 4
ATOM 7822 N N . SER A 1 22 ? 19.631 23.051 -13.847 1.00 0.00 475 SER A N 4
ATOM 7823 C CA . SER A 1 22 ? 19.749 21.667 -14.289 1.00 0.00 475 SER A CA 4
ATOM 7824 C C . SER A 1 22 ? 18.380 21.094 -14.630 1.00 0.00 475 SER A C 4
ATOM 7825 O O . SER A 1 22 ? 18.192 20.487 -15.684 1.00 0.00 475 SER A O 4
ATOM 7833 N N . GLY A 1 23 ? 17.425 21.292 -13.727 1.00 0.00 476 GLY A N 4
ATOM 7834 C CA . GLY A 1 23 ? 16.079 20.793 -13.941 1.00 0.00 476 GLY A CA 4
ATOM 7835 C C . GLY A 1 23 ? 15.893 19.370 -13.444 1.00 0.00 476 GLY A C 4
ATOM 7836 O O . GLY A 1 23 ? 14.869 19.046 -12.843 1.00 0.00 476 GLY A O 4
ATOM 7840 N N . ASN A 1 24 ? 16.883 18.517 -13.698 1.00 0.00 477 ASN A N 4
ATOM 7841 C CA . ASN A 1 24 ? 16.825 17.120 -13.275 1.00 0.00 477 ASN A CA 4
ATOM 7842 C C . ASN A 1 24 ? 16.459 17.000 -11.794 1.00 0.00 477 ASN A C 4
ATOM 7843 O O . ASN A 1 24 ? 15.545 16.259 -11.432 1.00 0.00 477 ASN A O 4
ATOM 7854 N N . PRO A 1 25 ? 17.178 17.722 -10.916 1.00 0.00 478 PRO A N 4
ATOM 7855 C CA . PRO A 1 25 ? 16.935 17.688 -9.474 1.00 0.00 478 PRO A CA 4
ATOM 7856 C C . PRO A 1 25 ? 15.842 18.657 -9.027 1.00 0.00 478 PRO A C 4
ATOM 7857 O O . PRO A 1 25 ? 15.915 19.223 -7.935 1.00 0.00 478 PRO A O 4
ATOM 7868 N N . HIS A 1 26 ? 14.831 18.848 -9.869 1.00 0.00 479 HIS A N 4
ATOM 7869 C CA . HIS A 1 26 ? 13.733 19.752 -9.546 1.00 0.00 479 HIS A CA 4
ATOM 7870 C C . HIS A 1 26 ? 12.669 19.041 -8.712 1.00 0.00 479 HIS A C 4
ATOM 7871 O O . HIS A 1 26 ? 11.674 18.551 -9.245 1.00 0.00 479 HIS A O 4
ATOM 7886 N N . ALA A 1 27 ? 12.887 18.995 -7.401 1.00 0.00 480 ALA A N 4
ATOM 7887 C CA . ALA A 1 27 ? 11.946 18.350 -6.491 1.00 0.00 480 ALA A CA 4
ATOM 7888 C C . ALA A 1 27 ? 11.807 19.150 -5.198 1.00 0.00 480 ALA A C 4
ATOM 7889 O O . ALA A 1 27 ? 12.798 19.638 -4.653 1.00 0.00 480 ALA A O 4
ATOM 7896 N N . PRO A 1 28 ? 10.572 19.303 -4.684 1.00 0.00 481 PRO A N 4
ATOM 7897 C CA . PRO A 1 28 ? 10.321 20.056 -3.450 1.00 0.00 481 PRO A CA 4
ATOM 7898 C C . PRO A 1 28 ? 11.275 19.660 -2.320 1.00 0.00 481 PRO A C 4
ATOM 7899 O O . PRO A 1 28 ? 12.263 20.349 -2.062 1.00 0.00 481 PRO A O 4
ATOM 7910 N N . GLN A 1 29 ? 10.986 18.542 -1.661 1.00 0.00 482 GLN A N 4
ATOM 7911 C CA . GLN A 1 29 ? 11.824 18.046 -0.581 1.00 0.00 482 GLN A CA 4
ATOM 7912 C C . GLN A 1 29 ? 12.008 16.544 -0.726 1.00 0.00 482 GLN A C 4
ATOM 7913 O O . GLN A 1 29 ? 13.096 16.059 -1.039 1.00 0.00 482 GLN A O 4
ATOM 7927 N N . THR A 1 30 ? 10.919 15.820 -0.507 1.00 0.00 483 THR A N 4
ATOM 7928 C CA . THR A 1 30 ? 10.913 14.370 -0.619 1.00 0.00 483 THR A CA 4
ATOM 7929 C C . THR A 1 30 ? 9.657 13.907 -1.350 1.00 0.00 483 THR A C 4
ATOM 7930 O O . THR A 1 30 ? 8.749 14.699 -1.604 1.00 0.00 483 THR A O 4
ATOM 7941 N N . ASN A 1 31 ? 9.603 12.624 -1.673 1.00 0.00 484 ASN A N 4
ATOM 7942 C CA . ASN A 1 31 ? 8.451 12.057 -2.360 1.00 0.00 484 ASN A CA 4
ATOM 7943 C C . ASN A 1 31 ? 7.471 11.462 -1.355 1.00 0.00 484 ASN A C 4
ATOM 7944 O O . ASN A 1 31 ? 6.442 10.914 -1.734 1.00 0.00 484 ASN A O 4
ATOM 7955 N N . PHE A 1 32 ? 7.802 11.585 -0.071 1.00 0.00 485 PHE A N 4
ATOM 7956 C CA . PHE A 1 32 ? 6.966 11.069 1.007 1.00 0.00 485 PHE A CA 4
ATOM 7957 C C . PHE A 1 32 ? 5.512 11.509 0.849 1.00 0.00 485 PHE A C 4
ATOM 7958 O O . PHE A 1 32 ? 4.587 10.717 1.015 1.00 0.00 485 PHE A O 4
ATOM 7975 N N . ALA A 1 33 ? 5.322 12.790 0.581 1.00 0.00 486 ALA A N 4
ATOM 7976 C CA . ALA A 1 33 ? 3.987 13.360 0.447 1.00 0.00 486 ALA A CA 4
ATOM 7977 C C . ALA A 1 33 ? 3.241 12.915 -0.820 1.00 0.00 486 ALA A C 4
ATOM 7978 O O . ALA A 1 33 ? 2.056 12.590 -0.753 1.00 0.00 486 ALA A O 4
ATOM 7985 N N . ASN A 1 34 ? 3.899 12.966 -1.981 1.00 0.00 487 ASN A N 4
ATOM 7986 C CA . ASN A 1 34 ? 3.221 12.633 -3.241 1.00 0.00 487 ASN A CA 4
ATOM 7987 C C . ASN A 1 34 ? 2.887 11.145 -3.421 1.00 0.00 487 ASN A C 4
ATOM 7988 O O . ASN A 1 34 ? 1.723 10.759 -3.319 1.00 0.00 487 ASN A O 4
ATOM 7999 N N . MET A 1 35 ? 3.888 10.308 -3.713 1.00 0.00 488 MET A N 4
ATOM 8000 C CA . MET A 1 35 ? 3.632 8.877 -3.927 1.00 0.00 488 MET A CA 4
ATOM 8001 C C . MET A 1 35 ? 2.857 8.267 -2.758 1.00 0.00 488 MET A C 4
ATOM 8002 O O . MET A 1 35 ? 1.814 7.641 -2.944 1.00 0.00 488 MET A O 4
ATOM 8016 N N . PRO A 1 36 ? 3.367 8.456 -1.533 1.00 0.00 489 PRO A N 4
ATOM 8017 C CA . PRO A 1 36 ? 2.764 7.952 -0.294 1.00 0.00 489 PRO A CA 4
ATOM 8018 C C . PRO A 1 36 ? 1.610 8.832 0.184 1.00 0.00 489 PRO A C 4
ATOM 8019 O O . PRO A 1 36 ? 1.518 9.154 1.370 1.00 0.00 489 PRO A O 4
ATOM 8030 N N . SER A 1 37 ? 0.756 9.248 -0.752 1.00 0.00 490 SER A N 4
ATOM 8031 C CA . SER A 1 37 ? -0.374 10.128 -0.445 1.00 0.00 490 SER A CA 4
ATOM 8032 C C . SER A 1 37 ? -1.011 9.808 0.904 1.00 0.00 490 SER A C 4
ATOM 8033 O O . SER A 1 37 ? -0.953 10.626 1.823 1.00 0.00 490 SER A O 4
ATOM 8041 N N . ALA A 1 38 ? -1.623 8.637 1.034 1.00 0.00 491 ALA A N 4
ATOM 8042 C CA . ALA A 1 38 ? -2.259 8.282 2.302 1.00 0.00 491 ALA A CA 4
ATOM 8043 C C . ALA A 1 38 ? -1.627 7.049 2.943 1.00 0.00 491 ALA A C 4
ATOM 8044 O O . ALA A 1 38 ? -1.379 6.044 2.277 1.00 0.00 491 ALA A O 4
ATOM 8051 N N . ARG A 1 39 ? -1.388 7.134 4.254 1.00 0.00 492 ARG A N 4
ATOM 8052 C CA . ARG A 1 39 ? -0.810 6.036 5.017 1.00 0.00 492 ARG A CA 4
ATOM 8053 C C . ARG A 1 39 ? -1.545 5.841 6.343 1.00 0.00 492 ARG A C 4
ATOM 8054 O O . ARG A 1 39 ? -1.857 6.809 7.038 1.00 0.00 492 ARG A O 4
ATOM 8075 N N . VAL A 1 40 ? -1.808 4.589 6.692 1.00 0.00 493 VAL A N 4
ATOM 8076 C CA . VAL A 1 40 ? -2.494 4.270 7.940 1.00 0.00 493 VAL A CA 4
ATOM 8077 C C . VAL A 1 40 ? -1.784 3.142 8.694 1.00 0.00 493 VAL A C 4
ATOM 8078 O O . VAL A 1 40 ? -0.965 2.418 8.118 1.00 0.00 493 VAL A O 4
ATOM 8091 N N . THR A 1 41 ? -2.098 2.984 9.983 1.00 0.00 494 THR A N 4
ATOM 8092 C CA . THR A 1 41 ? -1.482 1.927 10.776 1.00 0.00 494 THR A CA 4
ATOM 8093 C C . THR A 1 41 ? -2.510 0.884 11.228 1.00 0.00 494 THR A C 4
ATOM 8094 O O . THR A 1 41 ? -3.607 1.216 11.675 1.00 0.00 494 THR A O 4
ATOM 8105 N N . LEU A 1 42 ? -2.118 -0.380 11.099 1.00 0.00 495 LEU A N 4
ATOM 8106 C CA . LEU A 1 42 ? -2.946 -1.524 11.474 1.00 0.00 495 LEU A CA 4
ATOM 8107 C C . LEU A 1 42 ? -2.117 -2.534 12.272 1.00 0.00 495 LEU A C 4
ATOM 8108 O O . LEU A 1 42 ? -0.893 -2.464 12.267 1.00 0.00 495 LEU A O 4
ATOM 8124 N N . PRO A 1 43 ? -2.761 -3.489 12.967 1.00 0.00 496 PRO A N 4
ATOM 8125 C CA . PRO A 1 43 ? -2.039 -4.509 13.742 1.00 0.00 496 PRO A CA 4
ATOM 8126 C C . PRO A 1 43 ? -1.184 -5.412 12.837 1.00 0.00 496 PRO A C 4
ATOM 8127 O O . PRO A 1 43 ? -1.702 -6.077 11.941 1.00 0.00 496 PRO A O 4
ATOM 8138 N N . LYS A 1 44 ? 0.130 -5.412 13.069 1.00 0.00 497 LYS A N 4
ATOM 8139 C CA . LYS A 1 44 ? 1.076 -6.205 12.274 1.00 0.00 497 LYS A CA 4
ATOM 8140 C C . LYS A 1 44 ? 0.706 -7.684 12.186 1.00 0.00 497 LYS A C 4
ATOM 8141 O O . LYS A 1 44 ? 1.052 -8.356 11.216 1.00 0.00 497 LYS A O 4
ATOM 8160 N N . SER A 1 45 ? 0.055 -8.201 13.210 1.00 0.00 498 SER A N 4
ATOM 8161 C CA . SER A 1 45 ? -0.294 -9.619 13.245 1.00 0.00 498 SER A CA 4
ATOM 8162 C C . SER A 1 45 ? -1.146 -10.064 12.050 1.00 0.00 498 SER A C 4
ATOM 8163 O O . SER A 1 45 ? -0.855 -11.084 11.426 1.00 0.00 498 SER A O 4
ATOM 8171 N N . LEU A 1 46 ? -2.204 -9.321 11.748 1.00 0.00 499 LEU A N 4
ATOM 8172 C CA . LEU A 1 46 ? -3.095 -9.676 10.643 1.00 0.00 499 LEU A CA 4
ATOM 8173 C C . LEU A 1 46 ? -2.492 -9.392 9.262 1.00 0.00 499 LEU A C 4
ATOM 8174 O O . LEU A 1 46 ? -3.066 -9.783 8.245 1.00 0.00 499 LEU A O 4
ATOM 8190 N N . VAL A 1 47 ? -1.354 -8.707 9.216 1.00 0.00 500 VAL A N 4
ATOM 8191 C CA . VAL A 1 47 ? -0.721 -8.380 7.940 1.00 0.00 500 VAL A CA 4
ATOM 8192 C C . VAL A 1 47 ? -0.028 -9.592 7.327 1.00 0.00 500 VAL A C 4
ATOM 8193 O O . VAL A 1 47 ? 0.157 -9.678 6.113 1.00 0.00 500 VAL A O 4
ATOM 8206 N N . TYR A 1 48 ? 0.369 -10.504 8.191 1.00 0.00 501 TYR A N 4
ATOM 8207 C CA . TYR A 1 48 ? 1.072 -11.716 7.802 1.00 0.00 501 TYR A CA 4
ATOM 8208 C C . TYR A 1 48 ? 0.345 -12.539 6.730 1.00 0.00 501 TYR A C 4
ATOM 8209 O O . TYR A 1 48 ? 0.978 -13.297 6.006 1.00 0.00 501 TYR A O 4
ATOM 8227 N N . ASP A 1 49 ? -0.981 -12.480 6.695 1.00 0.00 502 ASP A N 4
ATOM 8228 C CA . ASP A 1 49 ? -1.748 -13.316 5.759 1.00 0.00 502 ASP A CA 4
ATOM 8229 C C . ASP A 1 49 ? -1.736 -12.850 4.290 1.00 0.00 502 ASP A C 4
ATOM 8230 O O . ASP A 1 49 ? -1.480 -13.662 3.400 1.00 0.00 502 ASP A O 4
ATOM 8239 N N . LYS A 1 50 ? -2.021 -11.574 4.013 1.00 0.00 503 LYS A N 4
ATOM 8240 C CA . LYS A 1 50 ? -2.040 -11.094 2.637 1.00 0.00 503 LYS A CA 4
ATOM 8241 C C . LYS A 1 50 ? -1.020 -9.989 2.402 1.00 0.00 503 LYS A C 4
ATOM 8242 O O . LYS A 1 50 ? -0.893 -9.055 3.188 1.00 0.00 503 LYS A O 4
ATOM 8261 N N . THR A 1 51 ? -0.289 -10.112 1.319 1.00 0.00 504 THR A N 4
ATOM 8262 C CA . THR A 1 51 ? 0.721 -9.120 0.971 1.00 0.00 504 THR A CA 4
ATOM 8263 C C . THR A 1 51 ? 0.115 -7.805 0.451 1.00 0.00 504 THR A C 4
ATOM 8264 O O . THR A 1 51 ? 0.104 -6.795 1.152 1.00 0.00 504 THR A O 4
ATOM 8275 N N . PHE A 1 52 ? -0.367 -7.831 -0.794 1.00 0.00 505 PHE A N 4
ATOM 8276 C CA . PHE A 1 52 ? -0.956 -6.655 -1.441 1.00 0.00 505 PHE A CA 4
ATOM 8277 C C . PHE A 1 52 ? -2.351 -6.301 -0.927 1.00 0.00 505 PHE A C 4
ATOM 8278 O O . PHE A 1 52 ? -2.592 -5.201 -0.428 1.00 0.00 505 PHE A O 4
ATOM 8295 N N . SER A 1 53 ? -3.275 -7.228 -1.143 1.00 0.00 506 SER A N 4
ATOM 8296 C CA . SER A 1 53 ? -4.681 -7.044 -0.809 1.00 0.00 506 SER A CA 4
ATOM 8297 C C . SER A 1 53 ? -4.948 -6.532 0.603 1.00 0.00 506 SER A C 4
ATOM 8298 O O . SER A 1 53 ? -5.367 -5.392 0.790 1.00 0.00 506 SER A O 4
ATOM 8306 N N . LYS A 1 54 ? -4.754 -7.388 1.590 1.00 0.00 507 LYS A N 4
ATOM 8307 C CA . LYS A 1 54 ? -5.055 -7.025 2.970 1.00 0.00 507 LYS A CA 4
ATOM 8308 C C . LYS A 1 54 ? -4.461 -5.683 3.367 1.00 0.00 507 LYS A C 4
ATOM 8309 O O . LYS A 1 54 ? -5.156 -4.844 3.941 1.00 0.00 507 LYS A O 4
ATOM 8328 N N . VAL A 1 55 ? -3.192 -5.477 3.079 1.00 0.00 508 VAL A N 4
ATOM 8329 C CA . VAL A 1 55 ? -2.537 -4.228 3.435 1.00 0.00 508 VAL A CA 4
ATOM 8330 C C . VAL A 1 55 ? -3.297 -3.008 2.927 1.00 0.00 508 VAL A C 4
ATOM 8331 O O . VAL A 1 55 ? -3.666 -2.128 3.706 1.00 0.00 508 VAL A O 4
ATOM 8344 N N . LEU A 1 56 ? -3.481 -2.936 1.622 1.00 0.00 509 LEU A N 4
ATOM 8345 C CA . LEU A 1 56 ? -4.133 -1.788 1.004 1.00 0.00 509 LEU A CA 4
ATOM 8346 C C . LEU A 1 56 ? -5.579 -1.520 1.461 1.00 0.00 509 LEU A C 4
ATOM 8347 O O . LEU A 1 56 ? -5.869 -0.437 1.966 1.00 0.00 509 LEU A O 4
ATOM 8363 N N . TRP A 1 57 ? -6.496 -2.454 1.229 1.00 0.00 510 TRP A N 4
ATOM 8364 C CA . TRP A 1 57 ? -7.906 -2.222 1.565 1.00 0.00 510 TRP A CA 4
ATOM 8365 C C . TRP A 1 57 ? -8.213 -2.235 3.052 1.00 0.00 510 TRP A C 4
ATOM 8366 O O . TRP A 1 57 ? -8.902 -1.358 3.573 1.00 0.00 510 TRP A O 4
ATOM 8387 N N . SER A 1 58 ? -7.745 -3.262 3.706 1.00 0.00 511 SER A N 4
ATOM 8388 C CA . SER A 1 58 ? -7.994 -3.468 5.113 1.00 0.00 511 SER A CA 4
ATOM 8389 C C . SER A 1 58 ? -7.371 -2.404 5.981 1.00 0.00 511 SER A C 4
ATOM 8390 O O . SER A 1 58 ? -7.982 -1.928 6.939 1.00 0.00 511 SER A O 4
ATOM 8398 N N . ALA A 1 59 ? -6.118 -2.116 5.713 1.00 0.00 512 ALA A N 4
ATOM 8399 C CA . ALA A 1 59 ? -5.375 -1.209 6.544 1.00 0.00 512 ALA A CA 4
ATOM 8400 C C . ALA A 1 59 ? -5.742 0.260 6.475 1.00 0.00 512 ALA A C 4
ATOM 8401 O O . ALA A 1 59 ? -6.246 0.814 7.453 1.00 0.00 512 ALA A O 4
ATOM 8408 N N . GLY A 1 60 ? -5.367 0.926 5.394 1.00 0.00 513 GLY A N 4
ATOM 8409 C CA . GLY A 1 60 ? -5.562 2.363 5.375 1.00 0.00 513 GLY A CA 4
ATOM 8410 C C . GLY A 1 60 ? -6.498 3.024 4.393 1.00 0.00 513 GLY A C 4
ATOM 8411 O O . GLY A 1 60 ? -7.010 4.104 4.692 1.00 0.00 513 GLY A O 4
ATOM 8415 N N . LEU A 1 61 ? -6.586 2.524 3.171 1.00 0.00 514 LEU A N 4
ATOM 8416 C CA . LEU A 1 61 ? -7.311 3.298 2.162 1.00 0.00 514 LEU A CA 4
ATOM 8417 C C . LEU A 1 61 ? -8.661 2.826 1.655 1.00 0.00 514 LEU A C 4
ATOM 8418 O O . LEU A 1 61 ? -9.478 3.685 1.317 1.00 0.00 514 LEU A O 4
ATOM 8434 N N . VAL A 1 62 ? -8.905 1.540 1.437 1.00 0.00 515 VAL A N 4
ATOM 8435 C CA . VAL A 1 62 ? -10.168 1.244 0.783 1.00 0.00 515 VAL A CA 4
ATOM 8436 C C . VAL A 1 62 ? -10.814 -0.128 1.044 1.00 0.00 515 VAL A C 4
ATOM 8437 O O . VAL A 1 62 ? -10.236 -1.032 1.632 1.00 0.00 515 VAL A O 4
ATOM 8450 N N . ALA A 1 63 ? -12.044 -0.222 0.529 1.00 0.00 516 ALA A N 4
ATOM 8451 C CA . ALA A 1 63 ? -12.917 -1.385 0.556 1.00 0.00 516 ALA A CA 4
ATOM 8452 C C . ALA A 1 63 ? -12.370 -2.491 -0.336 1.00 0.00 516 ALA A C 4
ATOM 8453 O O . ALA A 1 63 ? -13.045 -3.485 -0.605 1.00 0.00 516 ALA A O 4
ATOM 8460 N N . SER A 1 64 ? -11.208 -2.225 -0.912 1.00 0.00 517 SER A N 4
ATOM 8461 C CA . SER A 1 64 ? -10.596 -3.054 -1.909 1.00 0.00 517 SER A CA 4
ATOM 8462 C C . SER A 1 64 ? -10.336 -4.497 -1.485 1.00 0.00 517 SER A C 4
ATOM 8463 O O . SER A 1 64 ? -9.743 -5.241 -2.259 1.00 0.00 517 SER A O 4
ATOM 8471 N N . LYS A 1 65 ? -10.819 -4.959 -0.334 1.00 0.00 518 LYS A N 4
ATOM 8472 C CA . LYS A 1 65 ? -10.624 -6.377 -0.052 1.00 0.00 518 LYS A CA 4
ATOM 8473 C C . LYS A 1 65 ? -11.025 -7.080 -1.348 1.00 0.00 518 LYS A C 4
ATOM 8474 O O . LYS A 1 65 ? -10.237 -7.809 -1.950 1.00 0.00 518 LYS A O 4
ATOM 8493 N N . SER A 1 66 ? -12.220 -6.737 -1.824 1.00 0.00 519 SER A N 4
ATOM 8494 C CA . SER A 1 66 ? -12.709 -7.197 -3.116 1.00 0.00 519 SER A CA 4
ATOM 8495 C C . SER A 1 66 ? -12.008 -6.426 -4.255 1.00 0.00 519 SER A C 4
ATOM 8496 O O . SER A 1 66 ? -11.377 -7.011 -5.148 1.00 0.00 519 SER A O 4
ATOM 8504 N N . GLU A 1 67 ? -12.148 -5.085 -4.203 1.00 0.00 520 GLU A N 4
ATOM 8505 C CA . GLU A 1 67 ? -11.573 -4.191 -5.205 1.00 0.00 520 GLU A CA 4
ATOM 8506 C C . GLU A 1 67 ? -10.071 -4.393 -5.344 1.00 0.00 520 GLU A C 4
ATOM 8507 O O . GLU A 1 67 ? -9.541 -4.511 -6.449 1.00 0.00 520 GLU A O 4
ATOM 8519 N N . GLY A 1 68 ? -9.402 -4.427 -4.210 1.00 0.00 521 GLY A N 4
ATOM 8520 C CA . GLY A 1 68 ? -7.970 -4.608 -4.158 1.00 0.00 521 GLY A CA 4
ATOM 8521 C C . GLY A 1 68 ? -7.534 -5.767 -4.989 1.00 0.00 521 GLY A C 4
ATOM 8522 O O . GLY A 1 68 ? -6.714 -5.607 -5.879 1.00 0.00 521 GLY A O 4
ATOM 8526 N N . GLN A 1 69 ? -8.102 -6.935 -4.726 1.00 0.00 522 GLN A N 4
ATOM 8527 C CA . GLN A 1 69 ? -7.767 -8.120 -5.492 1.00 0.00 522 GLN A CA 4
ATOM 8528 C C . GLN A 1 69 ? -7.813 -7.784 -6.977 1.00 0.00 522 GLN A C 4
ATOM 8529 O O . GLN A 1 69 ? -6.887 -8.095 -7.725 1.00 0.00 522 GLN A O 4
ATOM 8543 N N . ARG A 1 70 ? -8.889 -7.119 -7.389 1.00 0.00 523 ARG A N 4
ATOM 8544 C CA . ARG A 1 70 ? -9.044 -6.705 -8.781 1.00 0.00 523 ARG A CA 4
ATOM 8545 C C . ARG A 1 70 ? -7.796 -5.970 -9.277 1.00 0.00 523 ARG A C 4
ATOM 8546 O O . ARG A 1 70 ? -7.268 -6.284 -10.340 1.00 0.00 523 ARG A O 4
ATOM 8567 N N . ILE A 1 71 ? -7.331 -4.996 -8.497 1.00 0.00 524 ILE A N 4
ATOM 8568 C CA . ILE A 1 71 ? -6.144 -4.222 -8.852 1.00 0.00 524 ILE A CA 4
ATOM 8569 C C . ILE A 1 71 ? -4.941 -5.141 -9.000 1.00 0.00 524 ILE A C 4
ATOM 8570 O O . ILE A 1 71 ? -4.298 -5.186 -10.047 1.00 0.00 524 ILE A O 4
ATOM 8586 N N . ILE A 1 72 ? -4.676 -5.901 -7.952 1.00 0.00 525 ILE A N 4
ATOM 8587 C CA . ILE A 1 72 ? -3.594 -6.863 -7.946 1.00 0.00 525 ILE A CA 4
ATOM 8588 C C . ILE A 1 72 ? -3.724 -7.710 -9.205 1.00 0.00 525 ILE A C 4
ATOM 8589 O O . ILE A 1 72 ? -2.771 -7.900 -9.960 1.00 0.00 525 ILE A O 4
ATOM 8605 N N . ASN A 1 73 ? -4.957 -8.166 -9.430 1.00 0.00 526 ASN A N 4
ATOM 8606 C CA . ASN A 1 73 ? -5.312 -8.949 -10.609 1.00 0.00 526 ASN A CA 4
ATOM 8607 C C . ASN A 1 73 ? -4.935 -8.153 -11.838 1.00 0.00 526 ASN A C 4
ATOM 8608 O O . ASN A 1 73 ? -4.246 -8.632 -12.737 1.00 0.00 526 ASN A O 4
ATOM 8619 N N . ASN A 1 74 ? -5.355 -6.898 -11.810 1.00 0.00 527 ASN A N 4
ATOM 8620 C CA . ASN A 1 74 ? -5.043 -5.941 -12.852 1.00 0.00 527 ASN A CA 4
ATOM 8621 C C . ASN A 1 74 ? -3.546 -6.017 -13.120 1.00 0.00 527 ASN A C 4
ATOM 8622 O O . ASN A 1 74 ? -3.091 -5.931 -14.260 1.00 0.00 527 ASN A O 4
ATOM 8633 N N . ASN A 1 75 ? -2.791 -6.161 -12.033 1.00 0.00 528 ASN A N 4
ATOM 8634 C CA . ASN A 1 75 ? -1.341 -6.231 -12.096 1.00 0.00 528 ASN A CA 4
ATOM 8635 C C . ASN A 1 75 ? -0.737 -4.868 -12.376 1.00 0.00 528 ASN A C 4
ATOM 8636 O O . ASN A 1 75 ? 0.239 -4.734 -13.113 1.00 0.00 528 ASN A O 4
ATOM 8647 N N . GLY A 1 76 ? -1.320 -3.862 -11.734 1.00 0.00 529 GLY A N 4
ATOM 8648 C CA . GLY A 1 76 ? -0.828 -2.505 -11.867 1.00 0.00 529 GLY A CA 4
ATOM 8649 C C . GLY A 1 76 ? -0.308 -1.967 -10.544 1.00 0.00 529 GLY A C 4
ATOM 8650 O O . GLY A 1 76 ? -0.482 -0.788 -10.234 1.00 0.00 529 GLY A O 4
ATOM 8654 N N . ALA A 1 77 ? 0.320 -2.842 -9.754 1.00 0.00 530 ALA A N 4
ATOM 8655 C CA . ALA A 1 77 ? 0.851 -2.459 -8.450 1.00 0.00 530 ALA A CA 4
ATOM 8656 C C . ALA A 1 77 ? 2.292 -2.957 -8.235 1.00 0.00 530 ALA A C 4
ATOM 8657 O O . ALA A 1 77 ? 2.794 -3.813 -8.961 1.00 0.00 530 ALA A O 4
ATOM 8664 N N . TYR A 1 78 ? 2.932 -2.388 -7.225 1.00 0.00 531 TYR A N 4
ATOM 8665 C CA . TYR A 1 78 ? 4.300 -2.701 -6.829 1.00 0.00 531 TYR A CA 4
ATOM 8666 C C . TYR A 1 78 ? 4.351 -2.860 -5.305 1.00 0.00 531 TYR A C 4
ATOM 8667 O O . TYR A 1 78 ? 3.574 -2.205 -4.608 1.00 0.00 531 TYR A O 4
ATOM 8685 N N . VAL A 1 79 ? 5.244 -3.699 -4.758 1.00 0.00 532 VAL A N 4
ATOM 8686 C CA . VAL A 1 79 ? 5.295 -3.834 -3.299 1.00 0.00 532 VAL A CA 4
ATOM 8687 C C . VAL A 1 79 ? 6.711 -3.687 -2.756 1.00 0.00 532 VAL A C 4
ATOM 8688 O O . VAL A 1 79 ? 7.681 -4.242 -3.292 1.00 0.00 532 VAL A O 4
ATOM 8701 N N . GLY A 1 80 ? 6.797 -2.927 -1.670 1.00 0.00 533 GLY A N 4
ATOM 8702 C CA . GLY A 1 80 ? 8.064 -2.686 -1.028 1.00 0.00 533 GLY A CA 4
ATOM 8703 C C . GLY A 1 80 ? 8.009 -2.867 0.472 1.00 0.00 533 GLY A C 4
ATOM 8704 O O . GLY A 1 80 ? 6.989 -2.597 1.109 1.00 0.00 533 GLY A O 4
ATOM 8708 N N . SER A 1 81 ? 9.114 -3.321 1.032 1.00 0.00 534 SER A N 4
ATOM 8709 C CA . SER A 1 81 ? 9.213 -3.524 2.476 1.00 0.00 534 SER A CA 4
ATOM 8710 C C . SER A 1 81 ? 10.524 -2.974 3.017 1.00 0.00 534 SER A C 4
ATOM 8711 O O . SER A 1 81 ? 11.558 -3.086 2.365 1.00 0.00 534 SER A O 4
ATOM 8719 N N . ARG A 1 82 ? 10.493 -2.405 4.219 1.00 0.00 535 ARG A N 4
ATOM 8720 C CA . ARG A 1 82 ? 11.715 -1.884 4.823 1.00 0.00 535 ARG A CA 4
ATOM 8721 C C . ARG A 1 82 ? 11.603 -1.748 6.340 1.00 0.00 535 ARG A C 4
ATOM 8722 O O . ARG A 1 82 ? 11.238 -0.691 6.852 1.00 0.00 535 ARG A O 4
ATOM 8743 N N . PRO A 1 83 ? 11.953 -2.820 7.074 1.00 0.00 536 PRO A N 4
ATOM 8744 C CA . PRO A 1 83 ? 11.924 -2.858 8.523 1.00 0.00 536 PRO A CA 4
ATOM 8745 C C . PRO A 1 83 ? 13.319 -2.711 9.132 1.00 0.00 536 PRO A C 4
ATOM 8746 O O . PRO A 1 83 ? 13.918 -3.695 9.566 1.00 0.00 536 PRO A O 4
ATOM 8757 N N . GLY A 1 84 ? 13.838 -1.488 9.156 1.00 0.00 537 GLY A N 4
ATOM 8758 C CA . GLY A 1 84 ? 15.163 -1.269 9.710 1.00 0.00 537 GLY A CA 4
ATOM 8759 C C . GLY A 1 84 ? 16.157 -0.779 8.674 1.00 0.00 537 GLY A C 4
ATOM 8760 O O . GLY A 1 84 ? 16.526 -1.517 7.760 1.00 0.00 537 GLY A O 4
ATOM 8764 N N . VAL A 1 85 ? 16.584 0.473 8.815 1.00 0.00 538 VAL A N 4
ATOM 8765 C CA . VAL A 1 85 ? 17.539 1.085 7.888 1.00 0.00 538 VAL A CA 4
ATOM 8766 C C . VAL A 1 85 ? 18.686 0.149 7.529 1.00 0.00 538 VAL A C 4
ATOM 8767 O O . VAL A 1 85 ? 19.307 0.286 6.475 1.00 0.00 538 VAL A O 4
ATOM 8780 N N . LYS A 1 86 ? 18.960 -0.797 8.408 1.00 0.00 539 LYS A N 4
ATOM 8781 C CA . LYS A 1 86 ? 20.029 -1.762 8.194 1.00 0.00 539 LYS A CA 4
ATOM 8782 C C . LYS A 1 86 ? 19.982 -2.338 6.779 1.00 0.00 539 LYS A C 4
ATOM 8783 O O . LYS A 1 86 ? 18.908 -2.483 6.193 1.00 0.00 539 LYS A O 4
ATOM 8802 N N . LYS A 1 87 ? 21.153 -2.655 6.231 1.00 0.00 540 LYS A N 4
ATOM 8803 C CA . LYS A 1 87 ? 21.242 -3.203 4.881 1.00 0.00 540 LYS A CA 4
ATOM 8804 C C . LYS A 1 87 ? 22.053 -4.496 4.852 1.00 0.00 540 LYS A C 4
ATOM 8805 O O . LYS A 1 87 ? 22.700 -4.808 3.853 1.00 0.00 540 LYS A O 4
ATOM 8824 N N . ASN A 1 88 ? 22.010 -5.249 5.946 1.00 0.00 541 ASN A N 4
ATOM 8825 C CA . ASN A 1 88 ? 22.735 -6.505 6.032 1.00 0.00 541 ASN A CA 4
ATOM 8826 C C . ASN A 1 88 ? 22.070 -7.555 5.157 1.00 0.00 541 ASN A C 4
ATOM 8827 O O . ASN A 1 88 ? 21.071 -8.165 5.540 1.00 0.00 541 ASN A O 4
ATOM 8838 N N . GLU A 1 89 ? 22.629 -7.746 3.976 1.00 0.00 542 GLU A N 4
ATOM 8839 C CA . GLU A 1 89 ? 22.099 -8.711 3.017 1.00 0.00 542 GLU A CA 4
ATOM 8840 C C . GLU A 1 89 ? 23.039 -9.907 2.844 1.00 0.00 542 GLU A C 4
ATOM 8841 O O . GLU A 1 89 ? 23.994 -9.838 2.075 1.00 0.00 542 GLU A O 4
ATOM 8853 N N . PRO A 1 90 ? 22.766 -11.018 3.562 1.00 0.00 543 PRO A N 4
ATOM 8854 C CA . PRO A 1 90 ? 23.565 -12.264 3.501 1.00 0.00 543 PRO A CA 4
ATOM 8855 C C . PRO A 1 90 ? 23.798 -12.794 2.079 1.00 0.00 543 PRO A C 4
ATOM 8856 O O . PRO A 1 90 ? 23.472 -13.942 1.790 1.00 0.00 543 PRO A O 4
ATOM 8867 N N . GLY A 1 91 ? 24.354 -11.956 1.202 1.00 0.00 544 GLY A N 4
ATOM 8868 C CA . GLY A 1 91 ? 24.613 -12.334 -0.188 1.00 0.00 544 GLY A CA 4
ATOM 8869 C C . GLY A 1 91 ? 23.395 -12.876 -0.932 1.00 0.00 544 GLY A C 4
ATOM 8870 O O . GLY A 1 91 ? 23.066 -12.371 -2.005 1.00 0.00 544 GLY A O 4
ATOM 8874 N N . GLY A 1 92 ? 22.722 -13.884 -0.378 1.00 0.00 545 GLY A N 4
ATOM 8875 C CA . GLY A 1 92 ? 21.528 -14.455 -1.001 1.00 0.00 545 GLY A CA 4
ATOM 8876 C C . GLY A 1 92 ? 20.436 -13.436 -1.348 1.00 0.00 545 GLY A C 4
ATOM 8877 O O . GLY A 1 92 ? 19.277 -13.814 -1.485 1.00 0.00 545 GLY A O 4
ATOM 8881 N N . GLY A 1 93 ? 20.802 -12.161 -1.474 1.00 0.00 546 GLY A N 4
ATOM 8882 C CA . GLY A 1 93 ? 19.858 -11.089 -1.776 1.00 0.00 546 GLY A CA 4
ATOM 8883 C C . GLY A 1 93 ? 18.659 -11.027 -0.836 1.00 0.00 546 GLY A C 4
ATOM 8884 O O . GLY A 1 93 ? 18.432 -9.984 -0.224 1.00 0.00 546 GLY A O 4
ATOM 8888 N N . MET A 1 94 ? 17.919 -12.135 -0.685 1.00 0.00 547 MET A N 4
ATOM 8889 C CA . MET A 1 94 ? 16.760 -12.202 0.222 1.00 0.00 547 MET A CA 4
ATOM 8890 C C . MET A 1 94 ? 16.290 -10.818 0.680 1.00 0.00 547 MET A C 4
ATOM 8891 O O . MET A 1 94 ? 16.255 -10.541 1.879 1.00 0.00 547 MET A O 4
ATOM 8905 N N . PRO A 1 95 ? 15.957 -9.906 -0.257 1.00 0.00 548 PRO A N 4
ATOM 8906 C CA . PRO A 1 95 ? 15.544 -8.550 0.104 1.00 0.00 548 PRO A CA 4
ATOM 8907 C C . PRO A 1 95 ? 14.522 -8.515 1.235 1.00 0.00 548 PRO A C 4
ATOM 8908 O O . PRO A 1 95 ? 13.412 -9.032 1.114 1.00 0.00 548 PRO A O 4
ATOM 8919 N N . ASP A 1 96 ? 14.913 -7.860 2.321 1.00 0.00 549 ASP A N 4
ATOM 8920 C CA . ASP A 1 96 ? 14.069 -7.685 3.485 1.00 0.00 549 ASP A CA 4
ATOM 8921 C C . ASP A 1 96 ? 13.998 -6.203 3.803 1.00 0.00 549 ASP A C 4
ATOM 8922 O O . ASP A 1 96 ? 12.960 -5.681 4.205 1.00 0.00 549 ASP A O 4
ATOM 8931 N N . ASP A 1 97 ? 15.134 -5.534 3.603 1.00 0.00 550 ASP A N 4
ATOM 8932 C CA . ASP A 1 97 ? 15.242 -4.111 3.848 1.00 0.00 550 ASP A CA 4
ATOM 8933 C C . ASP A 1 97 ? 14.460 -3.342 2.794 1.00 0.00 550 ASP A C 4
ATOM 8934 O O . ASP A 1 97 ? 13.770 -2.374 3.094 1.00 0.00 550 ASP A O 4
ATOM 8943 N N . LEU A 1 98 ? 14.563 -3.795 1.554 1.00 0.00 551 LEU A N 4
ATOM 8944 C CA . LEU A 1 98 ? 13.844 -3.171 0.455 1.00 0.00 551 LEU A CA 4
ATOM 8945 C C . LEU A 1 98 ? 13.132 -4.242 -0.356 1.00 0.00 551 LEU A C 4
ATOM 8946 O O . LEU A 1 98 ? 13.682 -5.314 -0.588 1.00 0.00 551 LEU A O 4
ATOM 8962 N N . THR A 1 99 ? 11.916 -3.959 -0.796 1.00 0.00 552 THR A N 4
ATOM 8963 C CA . THR A 1 99 ? 11.185 -4.931 -1.591 1.00 0.00 552 THR A CA 4
ATOM 8964 C C . THR A 1 99 ? 10.557 -4.302 -2.821 1.00 0.00 552 THR A C 4
ATOM 8965 O O . THR A 1 99 ? 10.109 -3.158 -2.801 1.00 0.00 552 THR A O 4
ATOM 8976 N N . PHE A 1 100 ? 10.490 -5.101 -3.865 1.00 0.00 553 PHE A N 4
ATOM 8977 C CA . PHE A 1 100 ? 9.874 -4.725 -5.116 1.00 0.00 553 PHE A CA 4
ATOM 8978 C C . PHE A 1 100 ? 8.972 -5.880 -5.516 1.00 0.00 553 PHE A C 4
ATOM 8979 O O . PHE A 1 100 ? 9.373 -7.027 -5.386 1.00 0.00 553 PHE A O 4
ATOM 8996 N N . THR A 1 101 ? 7.767 -5.624 -5.972 1.00 0.00 554 THR A N 4
ATOM 8997 C CA . THR A 1 101 ? 6.902 -6.739 -6.339 1.00 0.00 554 THR A CA 4
ATOM 8998 C C . THR A 1 101 ? 6.187 -6.533 -7.668 1.00 0.00 554 THR A C 4
ATOM 8999 O O . THR A 1 101 ? 5.714 -5.436 -7.963 1.00 0.00 554 THR A O 4
ATOM 9010 N N . PRO A 1 102 ? 6.081 -7.597 -8.488 1.00 0.00 555 PRO A N 4
ATOM 9011 C CA . PRO A 1 102 ? 5.405 -7.535 -9.778 1.00 0.00 555 PRO A CA 4
ATOM 9012 C C . PRO A 1 102 ? 3.877 -7.565 -9.650 1.00 0.00 555 PRO A C 4
ATOM 9013 O O . PRO A 1 102 ? 3.184 -7.714 -10.654 1.00 0.00 555 PRO A O 4
ATOM 9024 N N . ILE A 1 103 ? 3.357 -7.393 -8.423 1.00 0.00 556 ILE A N 4
ATOM 9025 C CA . ILE A 1 103 ? 1.911 -7.354 -8.195 1.00 0.00 556 ILE A CA 4
ATOM 9026 C C . ILE A 1 103 ? 1.164 -8.636 -8.554 1.00 0.00 556 ILE A C 4
ATOM 9027 O O . ILE A 1 103 ? 0.023 -8.581 -9.009 1.00 0.00 556 ILE A O 4
ATOM 9043 N N . LYS A 1 104 ? 1.782 -9.784 -8.357 1.00 0.00 557 LYS A N 4
ATOM 9044 C CA . LYS A 1 104 ? 1.113 -11.038 -8.677 1.00 0.00 557 LYS A CA 4
ATOM 9045 C C . LYS A 1 104 ? 0.669 -11.626 -7.357 1.00 0.00 557 LYS A C 4
ATOM 9046 O O . LYS A 1 104 ? 1.376 -11.547 -6.363 1.00 0.00 557 LYS A O 4
ATOM 9065 N N . THR A 1 105 ? -0.576 -12.069 -7.312 1.00 0.00 558 THR A N 4
ATOM 9066 C CA . THR A 1 105 ? -1.151 -12.491 -6.050 1.00 0.00 558 THR A CA 4
ATOM 9067 C C . THR A 1 105 ? -0.395 -13.611 -5.343 1.00 0.00 558 THR A C 4
ATOM 9068 O O . THR A 1 105 ? -0.350 -14.758 -5.790 1.00 0.00 558 THR A O 4
ATOM 9079 N N . TRP A 1 106 ? 0.108 -13.242 -4.170 1.00 0.00 559 TRP A N 4
ATOM 9080 C CA . TRP A 1 106 ? 0.786 -14.134 -3.239 1.00 0.00 559 TRP A CA 4
ATOM 9081 C C . TRP A 1 106 ? 0.316 -13.737 -1.850 1.00 0.00 559 TRP A C 4
ATOM 9082 O O . TRP A 1 106 ? 0.598 -12.619 -1.418 1.00 0.00 559 TRP A O 4
ATOM 9103 N N . ASN A 1 107 ? -0.437 -14.575 -1.163 1.00 0.00 560 ASN A N 4
ATOM 9104 C CA . ASN A 1 107 ? -0.941 -14.156 0.136 1.00 0.00 560 ASN A CA 4
ATOM 9105 C C . ASN A 1 107 ? 0.104 -14.235 1.244 1.00 0.00 560 ASN A C 4
ATOM 9106 O O . ASN A 1 107 ? 0.619 -13.212 1.683 1.00 0.00 560 ASN A O 4
ATOM 9117 N N . ALA A 1 108 ? 0.385 -15.443 1.711 1.00 0.00 561 ALA A N 4
ATOM 9118 C CA . ALA A 1 108 ? 1.337 -15.660 2.801 1.00 0.00 561 ALA A CA 4
ATOM 9119 C C . ALA A 1 108 ? 2.816 -15.524 2.435 1.00 0.00 561 ALA A C 4
ATOM 9120 O O . ALA A 1 108 ? 3.570 -14.832 3.119 1.00 0.00 561 ALA A O 4
ATOM 9127 N N . SER A 1 109 ? 3.246 -16.242 1.413 1.00 0.00 562 SER A N 4
ATOM 9128 C CA . SER A 1 109 ? 4.654 -16.248 1.026 1.00 0.00 562 SER A CA 4
ATOM 9129 C C . SER A 1 109 ? 5.256 -14.849 0.896 1.00 0.00 562 SER A C 4
ATOM 9130 O O . SER A 1 109 ? 6.285 -14.544 1.510 1.00 0.00 562 SER A O 4
ATOM 9138 N N . LYS A 1 110 ? 4.636 -14.012 0.085 1.00 0.00 563 LYS A N 4
ATOM 9139 C CA . LYS A 1 110 ? 5.147 -12.666 -0.143 1.00 0.00 563 LYS A CA 4
ATOM 9140 C C . LYS A 1 110 ? 4.978 -11.771 1.074 1.00 0.00 563 LYS A C 4
ATOM 9141 O O . LYS A 1 110 ? 5.912 -11.080 1.476 1.00 0.00 563 LYS A O 4
ATOM 9160 N N . THR A 1 111 ? 3.790 -11.769 1.652 1.00 0.00 564 THR A N 4
ATOM 9161 C CA . THR A 1 111 ? 3.514 -10.935 2.815 1.00 0.00 564 THR A CA 4
ATOM 9162 C C . THR A 1 111 ? 4.588 -11.107 3.888 1.00 0.00 564 THR A C 4
ATOM 9163 O O . THR A 1 111 ? 5.362 -10.194 4.155 1.00 0.00 564 THR A O 4
ATOM 9174 N N . GLN A 1 112 ? 4.640 -12.277 4.495 1.00 0.00 565 GLN A N 4
ATOM 9175 C CA . GLN A 1 112 ? 5.621 -12.552 5.526 1.00 0.00 565 GLN A CA 4
ATOM 9176 C C . GLN A 1 112 ? 7.031 -12.176 5.081 1.00 0.00 565 GLN A C 4
ATOM 9177 O O . GLN A 1 112 ? 7.774 -11.551 5.829 1.00 0.00 565 GLN A O 4
ATOM 9191 N N . GLU A 1 113 ? 7.413 -12.578 3.875 1.00 0.00 566 GLU A N 4
ATOM 9192 C CA . GLU A 1 113 ? 8.758 -12.291 3.381 1.00 0.00 566 GLU A CA 4
ATOM 9193 C C . GLU A 1 113 ? 9.127 -10.819 3.558 1.00 0.00 566 GLU A C 4
ATOM 9194 O O . GLU A 1 113 ? 10.088 -10.489 4.253 1.00 0.00 566 GLU A O 4
ATOM 9206 N N . PHE A 1 114 ? 8.372 -9.944 2.911 1.00 0.00 567 PHE A N 4
ATOM 9207 C CA . PHE A 1 114 ? 8.627 -8.509 2.974 1.00 0.00 567 PHE A CA 4
ATOM 9208 C C . PHE A 1 114 ? 7.751 -7.824 4.006 1.00 0.00 567 PHE A C 4
ATOM 9209 O O . PHE A 1 114 ? 8.229 -7.112 4.890 1.00 0.00 567 PHE A O 4
ATOM 9226 N N . ILE A 1 115 ? 6.460 -8.041 3.857 1.00 0.00 568 ILE A N 4
ATOM 9227 C CA . ILE A 1 115 ? 5.441 -7.472 4.722 1.00 0.00 568 ILE A CA 4
ATOM 9228 C C . ILE A 1 115 ? 5.635 -7.795 6.181 1.00 0.00 568 ILE A C 4
ATOM 9229 O O . ILE A 1 115 ? 4.781 -7.483 7.006 1.00 0.00 568 ILE A O 4
ATOM 9245 N N . ILE A 1 116 ? 6.765 -8.376 6.529 1.00 0.00 569 ILE A N 4
ATOM 9246 C CA . ILE A 1 116 ? 7.006 -8.646 7.927 1.00 0.00 569 ILE A CA 4
ATOM 9247 C C . ILE A 1 116 ? 6.829 -7.305 8.602 1.00 0.00 569 ILE A C 4
ATOM 9248 O O . ILE A 1 116 ? 6.235 -7.198 9.674 1.00 0.00 569 ILE A O 4
ATOM 9264 N N . ASP A 1 117 ? 7.274 -6.276 7.877 1.00 0.00 570 ASP A N 4
ATOM 9265 C CA . ASP A 1 117 ? 7.100 -4.896 8.279 1.00 0.00 570 ASP A CA 4
ATOM 9266 C C . ASP A 1 117 ? 7.165 -4.731 9.770 1.00 0.00 570 ASP A C 4
ATOM 9267 O O . ASP A 1 117 ? 6.217 -4.224 10.373 1.00 0.00 570 ASP A O 4
ATOM 9276 N N . GLY A 1 118 ? 8.260 -5.136 10.384 1.00 0.00 571 GLY A N 4
ATOM 9277 C CA . GLY A 1 118 ? 8.322 -4.966 11.811 1.00 0.00 571 GLY A CA 4
ATOM 9278 C C . GLY A 1 118 ? 7.971 -3.538 12.124 1.00 0.00 571 GLY A C 4
ATOM 9279 O O . GLY A 1 118 ? 7.128 -3.263 12.978 1.00 0.00 571 GLY A O 4
ATOM 9283 N N . ASP A 1 119 ? 8.559 -2.626 11.355 1.00 0.00 572 ASP A N 4
ATOM 9284 C CA . ASP A 1 119 ? 8.234 -1.225 11.480 1.00 0.00 572 ASP A CA 4
ATOM 9285 C C . ASP A 1 119 ? 7.680 -0.628 10.176 1.00 0.00 572 ASP A C 4
ATOM 9286 O O . ASP A 1 119 ? 7.121 0.469 10.203 1.00 0.00 572 ASP A O 4
ATOM 9295 N N . LEU A 1 120 ? 7.867 -1.301 9.015 1.00 0.00 573 LEU A N 4
ATOM 9296 C CA . LEU A 1 120 ? 7.394 -0.713 7.762 1.00 0.00 573 LEU A CA 4
ATOM 9297 C C . LEU A 1 120 ? 6.774 -1.675 6.773 1.00 0.00 573 LEU A C 4
ATOM 9298 O O . LEU A 1 120 ? 7.330 -2.719 6.454 1.00 0.00 573 LEU A O 4
ATOM 9314 N N . LEU A 1 121 ? 5.672 -1.235 6.211 1.00 0.00 574 LEU A N 4
ATOM 9315 C CA . LEU A 1 121 ? 5.013 -1.948 5.142 1.00 0.00 574 LEU A CA 4
ATOM 9316 C C . LEU A 1 121 ? 4.625 -0.908 4.094 1.00 0.00 574 LEU A C 4
ATOM 9317 O O . LEU A 1 121 ? 4.052 0.118 4.445 1.00 0.00 574 LEU A O 4
ATOM 9333 N N . ILE A 1 122 ? 4.897 -1.150 2.825 1.00 0.00 575 ILE A N 4
ATOM 9334 C CA . ILE A 1 122 ? 4.506 -0.181 1.789 1.00 0.00 575 ILE A CA 4
ATOM 9335 C C . ILE A 1 122 ? 3.856 -0.855 0.602 1.00 0.00 575 ILE A C 4
ATOM 9336 O O . ILE A 1 122 ? 4.305 -1.905 0.133 1.00 0.00 575 ILE A O 4
ATOM 9352 N N . LEU A 1 123 ? 2.825 -0.211 0.093 1.00 0.00 576 LEU A N 4
ATOM 9353 C CA . LEU A 1 123 ? 2.119 -0.691 -1.065 1.00 0.00 576 LEU A CA 4
ATOM 9354 C C . LEU A 1 123 ? 1.925 0.456 -2.025 1.00 0.00 576 LEU A C 4
ATOM 9355 O O . LEU A 1 123 ? 1.532 1.548 -1.619 1.00 0.00 576 LEU A O 4
ATOM 9371 N N . LYS A 1 124 ? 2.143 0.214 -3.287 1.00 0.00 577 LYS A N 4
ATOM 9372 C CA . LYS A 1 124 ? 1.921 1.248 -4.274 1.00 0.00 577 LYS A CA 4
ATOM 9373 C C . LYS A 1 124 ? 0.987 0.721 -5.343 1.00 0.00 577 LYS A C 4
ATOM 9374 O O . LYS A 1 124 ? 1.171 -0.390 -5.831 1.00 0.00 577 LYS A O 4
ATOM 9393 N N . LEU A 1 125 ? 0.011 1.512 -5.740 1.00 0.00 578 LEU A N 4
ATOM 9394 C CA . LEU A 1 125 ? -0.893 1.088 -6.791 1.00 0.00 578 LEU A CA 4
ATOM 9395 C C . LEU A 1 125 ? -0.922 2.161 -7.861 1.00 0.00 578 LEU A C 4
ATOM 9396 O O . LEU A 1 125 ? -1.077 3.358 -7.565 1.00 0.00 578 LEU A O 4
ATOM 9412 N N . GLY A 1 126 ? -0.779 1.720 -9.104 1.00 0.00 579 GLY A N 4
ATOM 9413 C CA . GLY A 1 126 ? -0.759 2.636 -10.216 1.00 0.00 579 GLY A CA 4
ATOM 9414 C C . GLY A 1 126 ? -2.114 2.895 -10.801 1.00 0.00 579 GLY A C 4
ATOM 9415 O O . GLY A 1 126 ? -2.241 3.705 -11.720 1.00 0.00 579 GLY A O 4
ATOM 9419 N N . LYS A 1 127 ? -3.142 2.239 -10.280 1.00 0.00 580 LYS A N 4
ATOM 9420 C CA . LYS A 1 127 ? -4.459 2.483 -10.809 1.00 0.00 580 LYS A CA 4
ATOM 9421 C C . LYS A 1 127 ? -4.897 3.868 -10.390 1.00 0.00 580 LYS A C 4
ATOM 9422 O O . LYS A 1 127 ? -5.316 4.669 -11.225 1.00 0.00 580 LYS A O 4
ATOM 9441 N N . TRP A 1 128 ? -4.744 4.179 -9.104 1.00 0.00 581 TRP A N 4
ATOM 9442 C CA . TRP A 1 128 ? -5.080 5.507 -8.633 1.00 0.00 581 TRP A CA 4
ATOM 9443 C C . TRP A 1 128 ? -4.099 6.073 -7.608 1.00 0.00 581 TRP A C 4
ATOM 9444 O O . TRP A 1 128 ? -3.646 7.210 -7.737 1.00 0.00 581 TRP A O 4
ATOM 9465 N N . LYS A 1 129 ? -3.850 5.314 -6.540 1.00 0.00 582 LYS A N 4
ATOM 9466 C CA . LYS A 1 129 ? -3.014 5.804 -5.458 1.00 0.00 582 LYS A CA 4
ATOM 9467 C C . LYS A 1 129 ? -2.079 4.771 -4.870 1.00 0.00 582 LYS A C 4
ATOM 9468 O O . LYS A 1 129 ? -2.275 3.562 -5.006 1.00 0.00 582 LYS A O 4
ATOM 9487 N N . MET A 1 130 ? -1.124 5.266 -4.114 1.00 0.00 583 MET A N 4
ATOM 9488 C CA . MET A 1 130 ? -0.222 4.429 -3.366 1.00 0.00 583 MET A CA 4
ATOM 9489 C C . MET A 1 130 ? -0.601 4.598 -1.905 1.00 0.00 583 MET A C 4
ATOM 9490 O O . MET A 1 130 ? -0.801 5.717 -1.420 1.00 0.00 583 MET A O 4
ATOM 9504 N N . LYS A 1 131 ? -0.673 3.495 -1.211 1.00 0.00 584 LYS A N 4
ATOM 9505 C CA . LYS A 1 131 ? -0.998 3.510 0.189 1.00 0.00 584 LYS A CA 4
ATOM 9506 C C . LYS A 1 131 ? 0.150 2.890 0.944 1.00 0.00 584 LYS A C 4
ATOM 9507 O O . LYS A 1 131 ? 0.659 1.831 0.582 1.00 0.00 584 LYS A O 4
ATOM 9526 N N . LEU A 1 132 ? 0.544 3.552 1.997 1.00 0.00 585 LEU A N 4
ATOM 9527 C CA . LEU A 1 132 ? 1.626 3.087 2.823 1.00 0.00 585 LEU A CA 4
ATOM 9528 C C . LEU A 1 132 ? 1.073 2.779 4.194 1.00 0.00 585 LEU A C 4
ATOM 9529 O O . LEU A 1 132 ? 0.260 3.529 4.729 1.00 0.00 585 LEU A O 4
ATOM 9545 N N . VAL A 1 133 ? 1.482 1.664 4.746 1.00 0.00 586 VAL A N 4
ATOM 9546 C CA . VAL A 1 133 ? 0.987 1.256 6.036 1.00 0.00 586 VAL A CA 4
ATOM 9547 C C . VAL A 1 133 ? 2.114 0.816 6.958 1.00 0.00 586 VAL A C 4
ATOM 9548 O O . VAL A 1 133 ? 3.014 0.083 6.554 1.00 0.00 586 VAL A O 4
ATOM 9561 N N . SER A 1 134 ? 2.036 1.236 8.210 1.00 0.00 587 SER A N 4
ATOM 9562 C CA . SER A 1 134 ? 3.033 0.842 9.198 1.00 0.00 587 SER A CA 4
ATOM 9563 C C . SER A 1 134 ? 2.390 -0.174 10.126 1.00 0.00 587 SER A C 4
ATOM 9564 O O . SER A 1 134 ? 1.236 -0.007 10.523 1.00 0.00 587 SER A O 4
ATOM 9572 N N . ILE A 1 135 ? 3.102 -1.249 10.441 1.00 0.00 588 ILE A N 4
ATOM 9573 C CA . ILE A 1 135 ? 2.533 -2.285 11.279 1.00 0.00 588 ILE A CA 4
ATOM 9574 C C . ILE A 1 135 ? 3.467 -2.733 12.384 1.00 0.00 588 ILE A C 4
ATOM 9575 O O . ILE A 1 135 ? 4.661 -2.949 12.173 1.00 0.00 588 ILE A O 4
ATOM 9591 N N . VAL A 1 136 ? 2.886 -2.890 13.564 1.00 0.00 589 VAL A N 4
ATOM 9592 C CA . VAL A 1 136 ? 3.623 -3.341 14.734 1.00 0.00 589 VAL A CA 4
ATOM 9593 C C . VAL A 1 136 ? 2.865 -4.451 15.451 1.00 0.00 589 VAL A C 4
ATOM 9594 O O . VAL A 1 136 ? 1.647 -4.378 15.616 1.00 0.00 589 VAL A O 4
ATOM 9607 N N . SER A 1 137 ? 3.591 -5.480 15.869 1.00 0.00 590 SER A N 4
ATOM 9608 C CA . SER A 1 137 ? 2.983 -6.607 16.564 1.00 0.00 590 SER A CA 4
ATOM 9609 C C . SER A 1 137 ? 2.473 -6.190 17.938 1.00 0.00 590 SER A C 4
ATOM 9610 O O . SER A 1 137 ? 2.868 -5.156 18.469 1.00 0.00 590 SER A O 4
ATOM 9618 N N . ASP A 1 138 ? 1.594 -7.004 18.505 1.00 0.00 591 ASP A N 4
ATOM 9619 C CA . ASP A 1 138 ? 1.019 -6.740 19.816 1.00 0.00 591 ASP A CA 4
ATOM 9620 C C . ASP A 1 138 ? 2.091 -6.439 20.856 1.00 0.00 591 ASP A C 4
ATOM 9621 O O . ASP A 1 138 ? 1.981 -5.475 21.611 1.00 0.00 591 ASP A O 4
ATOM 9630 N N . GLU A 1 139 ? 3.109 -7.285 20.910 1.00 0.00 592 GLU A N 4
ATOM 9631 C CA . GLU A 1 139 ? 4.193 -7.133 21.881 1.00 0.00 592 GLU A CA 4
ATOM 9632 C C . GLU A 1 139 ? 4.946 -5.814 21.711 1.00 0.00 592 GLU A C 4
ATOM 9633 O O . GLU A 1 139 ? 5.078 -5.037 22.659 1.00 0.00 592 GLU A O 4
ATOM 9645 N N . LYS A 1 140 ? 5.448 -5.571 20.506 1.00 0.00 593 LYS A N 4
ATOM 9646 C CA . LYS A 1 140 ? 6.203 -4.344 20.222 1.00 0.00 593 LYS A CA 4
ATOM 9647 C C . LYS A 1 140 ? 5.421 -3.112 20.665 1.00 0.00 593 LYS A C 4
ATOM 9648 O O . LYS A 1 140 ? 5.902 -2.293 21.453 1.00 0.00 593 LYS A O 4
ATOM 9667 N N . PHE A 1 141 ? 4.203 -3.008 20.157 1.00 0.00 594 PHE A N 4
ATOM 9668 C CA . PHE A 1 141 ? 3.308 -1.912 20.481 1.00 0.00 594 PHE A CA 4
ATOM 9669 C C . PHE A 1 141 ? 3.212 -1.727 21.991 1.00 0.00 594 PHE A C 4
ATOM 9670 O O . PHE A 1 141 ? 3.322 -0.617 22.500 1.00 0.00 594 PHE A O 4
ATOM 9687 N N . LYS A 1 142 ? 3.013 -2.824 22.700 1.00 0.00 595 LYS A N 4
ATOM 9688 C CA . LYS A 1 142 ? 2.914 -2.795 24.151 1.00 0.00 595 LYS A CA 4
ATOM 9689 C C . LYS A 1 142 ? 4.077 -2.010 24.745 1.00 0.00 595 LYS A C 4
ATOM 9690 O O . LYS A 1 142 ? 3.886 -1.153 25.602 1.00 0.00 595 LYS A O 4
ATOM 9709 N N . GLU A 1 143 ? 5.283 -2.325 24.285 1.00 0.00 596 GLU A N 4
ATOM 9710 C CA . GLU A 1 143 ? 6.495 -1.668 24.769 1.00 0.00 596 GLU A CA 4
ATOM 9711 C C . GLU A 1 143 ? 6.469 -0.151 24.551 1.00 0.00 596 GLU A C 4
ATOM 9712 O O . GLU A 1 143 ? 6.518 0.618 25.508 1.00 0.00 596 GLU A O 4
ATOM 9724 N N . LEU A 1 144 ? 6.418 0.277 23.290 1.00 0.00 597 LEU A N 4
ATOM 9725 C CA . LEU A 1 144 ? 6.420 1.712 22.969 1.00 0.00 597 LEU A CA 4
ATOM 9726 C C . LEU A 1 144 ? 5.401 2.488 23.799 1.00 0.00 597 LEU A C 4
ATOM 9727 O O . LEU A 1 144 ? 5.720 3.509 24.408 1.00 0.00 597 LEU A O 4
ATOM 9743 N N . GLY A 1 145 ? 4.179 1.995 23.797 1.00 0.00 598 GLY A N 4
ATOM 9744 C CA . GLY A 1 145 ? 3.097 2.622 24.522 1.00 0.00 598 GLY A CA 4
ATOM 9745 C C . GLY A 1 145 ? 2.910 2.044 25.905 1.00 0.00 598 GLY A C 4
ATOM 9746 O O . GLY A 1 145 ? 1.898 2.293 26.543 1.00 0.00 598 GLY A O 4
ATOM 9750 N N . LEU A 1 146 ? 3.863 1.235 26.358 1.00 0.00 599 LEU A N 4
ATOM 9751 C CA . LEU A 1 146 ? 3.751 0.571 27.661 1.00 0.00 599 LEU A CA 4
ATOM 9752 C C . LEU A 1 146 ? 3.390 1.527 28.806 1.00 0.00 599 LEU A C 4
ATOM 9753 O O . LEU A 1 146 ? 3.140 1.074 29.923 1.00 0.00 599 LEU A O 4
ATOM 9769 N N . THR A 1 147 ? 3.324 2.833 28.546 1.00 0.00 600 THR A N 4
ATOM 9770 C CA . THR A 1 147 ? 2.947 3.778 29.592 1.00 0.00 600 THR A CA 4
ATOM 9771 C C . THR A 1 147 ? 1.844 4.708 29.113 1.00 0.00 600 THR A C 4
ATOM 9772 O O . THR A 1 147 ? 2.036 5.914 28.960 1.00 0.00 600 THR A O 4
ATOM 9783 N N . ALA A 1 148 ? 0.680 4.114 28.900 1.00 0.00 601 ALA A N 4
ATOM 9784 C CA . ALA A 1 148 ? -0.504 4.829 28.457 1.00 0.00 601 ALA A CA 4
ATOM 9785 C C . ALA A 1 148 ? -1.695 4.439 29.336 1.00 0.00 601 ALA A C 4
ATOM 9786 O O . ALA A 1 148 ? -1.522 3.724 30.321 1.00 0.00 601 ALA A O 4
ATOM 9793 N N . PRO A 1 149 ? -2.922 4.889 29.012 1.00 0.00 602 PRO A N 4
ATOM 9794 C CA . PRO A 1 149 ? -4.101 4.549 29.813 1.00 0.00 602 PRO A CA 4
ATOM 9795 C C . PRO A 1 149 ? -4.499 3.078 29.680 1.00 0.00 602 PRO A C 4
ATOM 9796 O O . PRO A 1 149 ? -4.988 2.474 30.635 1.00 0.00 602 PRO A O 4
ATOM 9807 N N . GLY A 1 150 ? -4.292 2.507 28.495 1.00 0.00 603 GLY A N 4
ATOM 9808 C CA . GLY A 1 150 ? -4.638 1.116 28.267 1.00 0.00 603 GLY A CA 4
ATOM 9809 C C . GLY A 1 150 ? -3.714 0.143 28.978 1.00 0.00 603 GLY A C 4
ATOM 9810 O O . GLY A 1 150 ? -4.167 -0.788 29.644 1.00 0.00 603 GLY A O 4
ATOM 9814 N N . TRP A 1 151 ? -2.415 0.357 28.816 1.00 0.00 604 TRP A N 4
ATOM 9815 C CA . TRP A 1 151 ? -1.393 -0.496 29.411 1.00 0.00 604 TRP A CA 4
ATOM 9816 C C . TRP A 1 151 ? -1.317 -0.306 30.909 1.00 0.00 604 TRP A C 4
ATOM 9817 O O . TRP A 1 151 ? -1.255 -1.271 31.665 1.00 0.00 604 TRP A O 4
ATOM 9838 N N . ASP A 1 152 ? -1.302 0.937 31.332 1.00 0.00 605 ASP A N 4
ATOM 9839 C CA . ASP A 1 152 ? -1.213 1.254 32.744 1.00 0.00 605 ASP A CA 4
ATOM 9840 C C . ASP A 1 152 ? -2.248 0.465 33.528 1.00 0.00 605 ASP A C 4
ATOM 9841 O O . ASP A 1 152 ? -1.903 -0.300 34.432 1.00 0.00 605 ASP A O 4
ATOM 9850 N N . GLU A 1 153 ? -3.505 0.632 33.159 1.00 0.00 606 GLU A N 4
ATOM 9851 C CA . GLU A 1 153 ? -4.598 -0.068 33.813 1.00 0.00 606 GLU A CA 4
ATOM 9852 C C . GLU A 1 153 ? -4.478 -1.593 33.685 1.00 0.00 606 GLU A C 4
ATOM 9853 O O . GLU A 1 153 ? -4.365 -2.295 34.690 1.00 0.00 606 GLU A O 4
ATOM 9865 N N . VAL A 1 154 ? -4.524 -2.095 32.459 1.00 0.00 607 VAL A N 4
ATOM 9866 C CA . VAL A 1 154 ? -4.463 -3.540 32.202 1.00 0.00 607 VAL A CA 4
ATOM 9867 C C . VAL A 1 154 ? -3.225 -4.236 32.775 1.00 0.00 607 VAL A C 4
ATOM 9868 O O . VAL A 1 154 ? -3.311 -5.005 33.731 1.00 0.00 607 VAL A O 4
ATOM 9881 N N . VAL A 1 155 ? -2.096 -3.986 32.149 1.00 0.00 608 VAL A N 4
ATOM 9882 C CA . VAL A 1 155 ? -0.824 -4.589 32.516 1.00 0.00 608 VAL A CA 4
ATOM 9883 C C . VAL A 1 155 ? -0.338 -4.172 33.905 1.00 0.00 608 VAL A C 4
ATOM 9884 O O . VAL A 1 155 ? -0.022 -5.020 34.741 1.00 0.00 608 VAL A O 4
ATOM 9897 N N . GLY A 1 156 ? -0.252 -2.869 34.132 1.00 0.00 609 GLY A N 4
ATOM 9898 C CA . GLY A 1 156 ? 0.227 -2.358 35.401 1.00 0.00 609 GLY A CA 4
ATOM 9899 C C . GLY A 1 156 ? -0.636 -2.754 36.580 1.00 0.00 609 GLY A C 4
ATOM 9900 O O . GLY A 1 156 ? -0.181 -3.463 37.478 1.00 0.00 609 GLY A O 4
ATOM 9904 N N . LYS A 1 157 ? -1.878 -2.289 36.588 1.00 0.00 610 LYS A N 4
ATOM 9905 C CA . LYS A 1 157 ? -2.794 -2.598 37.682 1.00 0.00 610 LYS A CA 4
ATOM 9906 C C . LYS A 1 157 ? -3.157 -4.079 37.694 1.00 0.00 610 LYS A C 4
ATOM 9907 O O . LYS A 1 157 ? -3.056 -4.743 38.727 1.00 0.00 610 LYS A O 4
ATOM 9926 N N . GLY A 1 158 ? -3.578 -4.595 36.545 1.00 0.00 611 GLY A N 4
ATOM 9927 C CA . GLY A 1 158 ? -3.946 -5.996 36.453 1.00 0.00 611 GLY A CA 4
ATOM 9928 C C . GLY A 1 158 ? -5.352 -6.261 36.955 1.00 0.00 611 GLY A C 4
ATOM 9929 O O . GLY A 1 158 ? -5.553 -7.076 37.855 1.00 0.00 611 GLY A O 4
ATOM 9933 N N . LYS A 1 159 ? -6.326 -5.572 36.371 1.00 0.00 612 LYS A N 4
ATOM 9934 C CA . LYS A 1 159 ? -7.722 -5.736 36.763 1.00 0.00 612 LYS A CA 4
ATOM 9935 C C . LYS A 1 159 ? -8.158 -7.194 36.638 1.00 0.00 612 LYS A C 4
ATOM 9936 O O . LYS A 1 159 ? -9.044 -7.650 37.361 1.00 0.00 612 LYS A O 4
ATOM 9955 N N . GLU A 1 160 ? -7.530 -7.919 35.717 1.00 0.00 613 GLU A N 4
ATOM 9956 C CA . GLU A 1 160 ? -7.855 -9.323 35.498 1.00 0.00 613 GLU A CA 4
ATOM 9957 C C . GLU A 1 160 ? -7.623 -10.139 36.766 1.00 0.00 613 GLU A C 4
ATOM 9958 O O . GLU A 1 160 ? -7.305 -9.589 37.821 1.00 0.00 613 GLU A O 4
ATOM 9970 N N . GLU A 1 161 ? -7.784 -11.453 36.655 1.00 0.00 614 GLU A N 4
ATOM 9971 C CA . GLU A 1 161 ? -7.592 -12.346 37.793 1.00 0.00 614 GLU A CA 4
ATOM 9972 C C . GLU A 1 161 ? -6.110 -12.482 38.137 1.00 0.00 614 GLU A C 4
ATOM 9973 O O . GLU A 1 161 ? -5.687 -12.140 39.241 1.00 0.00 614 GLU A O 4
ATOM 9985 N N . PRO A 1 162 ? -5.297 -12.988 37.192 1.00 0.00 615 PRO A N 4
ATOM 9986 C CA . PRO A 1 162 ? -3.858 -13.168 37.404 1.00 0.00 615 PRO A CA 4
ATOM 9987 C C . PRO A 1 162 ? -3.106 -11.841 37.422 1.00 0.00 615 PRO A C 4
ATOM 9988 O O . PRO A 1 162 ? -2.737 -11.311 36.373 1.00 0.00 615 PRO A O 4
ATOM 9999 N N . SER A 1 163 ? -2.882 -11.310 38.620 1.00 0.00 616 SER A N 4
ATOM 10000 C CA . SER A 1 163 ? -2.172 -10.046 38.774 1.00 0.00 616 SER A CA 4
ATOM 10001 C C . SER A 1 163 ? -0.661 -10.252 38.665 1.00 0.00 616 SER A C 4
ATOM 10002 O O . SER A 1 163 ? -0.054 -10.896 39.520 1.00 0.00 616 SER A O 4
ATOM 10010 N N . PRO A 1 164 ? -0.029 -9.706 37.608 1.00 0.00 617 PRO A N 4
ATOM 10011 C CA . PRO A 1 164 ? 1.417 -9.840 37.402 1.00 0.00 617 PRO A CA 4
ATOM 10012 C C . PRO A 1 164 ? 2.218 -9.423 38.631 1.00 0.00 617 PRO A C 4
ATOM 10013 O O . PRO A 1 164 ? 1.940 -8.334 39.176 1.00 0.00 617 PRO A O 4
ATOM 10025 N N . MET A 1 1 ? 31.941 18.298 24.307 1.00 0.00 454 MET A N 5
ATOM 10026 C CA . MET A 1 1 ? 31.887 19.719 23.875 1.00 0.00 454 MET A CA 5
ATOM 10027 C C . MET A 1 1 ? 32.670 20.617 24.829 1.00 0.00 454 MET A C 5
ATOM 10028 O O . MET A 1 1 ? 32.114 21.154 25.787 1.00 0.00 454 MET A O 5
ATOM 10044 N N . PRO A 1 2 ? 33.979 20.793 24.578 1.00 0.00 455 PRO A N 5
ATOM 10045 C CA . PRO A 1 2 ? 34.838 21.631 25.420 1.00 0.00 455 PRO A CA 5
ATOM 10046 C C . PRO A 1 2 ? 34.510 23.115 25.286 1.00 0.00 455 PRO A C 5
ATOM 10047 O O . PRO A 1 2 ? 33.938 23.546 24.285 1.00 0.00 455 PRO A O 5
ATOM 10058 N N . ARG A 1 3 ? 34.877 23.890 26.301 1.00 0.00 456 ARG A N 5
ATOM 10059 C CA . ARG A 1 3 ? 34.621 25.326 26.298 1.00 0.00 456 ARG A CA 5
ATOM 10060 C C . ARG A 1 3 ? 35.536 26.044 25.309 1.00 0.00 456 ARG A C 5
ATOM 10061 O O . ARG A 1 3 ? 35.201 27.116 24.807 1.00 0.00 456 ARG A O 5
ATOM 10082 N N . THR A 1 4 ? 36.692 25.446 25.034 1.00 0.00 457 THR A N 5
ATOM 10083 C CA . THR A 1 4 ? 37.653 26.032 24.106 1.00 0.00 457 THR A CA 5
ATOM 10084 C C . THR A 1 4 ? 37.488 25.446 22.707 1.00 0.00 457 THR A C 5
ATOM 10085 O O . THR A 1 4 ? 38.471 25.191 22.011 1.00 0.00 457 THR A O 5
ATOM 10096 N N . ALA A 1 5 ? 36.240 25.236 22.300 1.00 0.00 458 ALA A N 5
ATOM 10097 C CA . ALA A 1 5 ? 35.949 24.682 20.984 1.00 0.00 458 ALA A CA 5
ATOM 10098 C C . ALA A 1 5 ? 35.476 25.768 20.024 1.00 0.00 458 ALA A C 5
ATOM 10099 O O . ALA A 1 5 ? 34.873 26.757 20.440 1.00 0.00 458 ALA A O 5
ATOM 10106 N N . SER A 1 6 ? 35.754 25.578 18.739 1.00 0.00 459 SER A N 5
ATOM 10107 C CA . SER A 1 6 ? 35.355 26.543 17.720 1.00 0.00 459 SER A CA 5
ATOM 10108 C C . SER A 1 6 ? 34.062 26.108 17.034 1.00 0.00 459 SER A C 5
ATOM 10109 O O . SER A 1 6 ? 33.795 24.915 16.894 1.00 0.00 459 SER A O 5
ATOM 10117 N N . PRO A 1 7 ? 33.239 27.076 16.596 1.00 0.00 460 PRO A N 5
ATOM 10118 C CA . PRO A 1 7 ? 31.969 26.787 15.922 1.00 0.00 460 PRO A CA 5
ATOM 10119 C C . PRO A 1 7 ? 32.142 25.833 14.745 1.00 0.00 460 PRO A C 5
ATOM 10120 O O . PRO A 1 7 ? 33.249 25.371 14.465 1.00 0.00 460 PRO A O 5
ATOM 10131 N N . GLY A 1 8 ? 31.043 25.541 14.058 1.00 0.00 461 GLY A N 5
ATOM 10132 C CA . GLY A 1 8 ? 31.095 24.643 12.919 1.00 0.00 461 GLY A CA 5
ATOM 10133 C C . GLY A 1 8 ? 30.778 23.209 13.296 1.00 0.00 461 GLY A C 5
ATOM 10134 O O . GLY A 1 8 ? 31.577 22.306 13.052 1.00 0.00 461 GLY A O 5
ATOM 10138 N N . ASN A 1 9 ? 29.608 23.000 13.891 1.00 0.00 462 ASN A N 5
ATOM 10139 C CA . ASN A 1 9 ? 29.187 21.666 14.302 1.00 0.00 462 ASN A CA 5
ATOM 10140 C C . ASN A 1 9 ? 28.579 20.902 13.126 1.00 0.00 462 ASN A C 5
ATOM 10141 O O . ASN A 1 9 ? 27.892 21.485 12.288 1.00 0.00 462 ASN A O 5
ATOM 10152 N N . PRO A 1 10 ? 28.826 19.582 13.048 1.00 0.00 463 PRO A N 5
ATOM 10153 C CA . PRO A 1 10 ? 28.298 18.745 11.966 1.00 0.00 463 PRO A CA 5
ATOM 10154 C C . PRO A 1 10 ? 26.795 18.516 12.092 1.00 0.00 463 PRO A C 5
ATOM 10155 O O . PRO A 1 10 ? 26.169 18.958 13.055 1.00 0.00 463 PRO A O 5
ATOM 10166 N N . LYS A 1 11 ? 26.223 17.824 11.113 1.00 0.00 464 LYS A N 5
ATOM 10167 C CA . LYS A 1 11 ? 24.793 17.535 11.114 1.00 0.00 464 LYS A CA 5
ATOM 10168 C C . LYS A 1 11 ? 24.542 16.030 11.128 1.00 0.00 464 LYS A C 5
ATOM 10169 O O . LYS A 1 11 ? 25.459 15.236 10.917 1.00 0.00 464 LYS A O 5
ATOM 10188 N N . SER A 1 12 ? 23.294 15.646 11.378 1.00 0.00 465 SER A N 5
ATOM 10189 C CA . SER A 1 12 ? 22.923 14.237 11.419 1.00 0.00 465 SER A CA 5
ATOM 10190 C C . SER A 1 12 ? 22.270 13.808 10.109 1.00 0.00 465 SER A C 5
ATOM 10191 O O . SER A 1 12 ? 22.727 12.871 9.453 1.00 0.00 465 SER A O 5
ATOM 10199 N N . SER A 1 13 ? 21.198 14.498 9.734 1.00 0.00 466 SER A N 5
ATOM 10200 C CA . SER A 1 13 ? 20.482 14.188 8.501 1.00 0.00 466 SER A CA 5
ATOM 10201 C C . SER A 1 13 ? 21.390 14.356 7.287 1.00 0.00 466 SER A C 5
ATOM 10202 O O . SER A 1 13 ? 21.347 13.557 6.352 1.00 0.00 466 SER A O 5
ATOM 10210 N N . LEU A 1 14 ? 22.210 15.403 7.308 1.00 0.00 467 LEU A N 5
ATOM 10211 C CA . LEU A 1 14 ? 23.128 15.677 6.208 1.00 0.00 467 LEU A CA 5
ATOM 10212 C C . LEU A 1 14 ? 24.578 15.624 6.683 1.00 0.00 467 LEU A C 5
ATOM 10213 O O . LEU A 1 14 ? 24.845 15.453 7.873 1.00 0.00 467 LEU A O 5
ATOM 10229 N N . SER A 1 15 ? 25.509 15.761 5.745 1.00 0.00 468 SER A N 5
ATOM 10230 C CA . SER A 1 15 ? 26.932 15.715 6.065 1.00 0.00 468 SER A CA 5
ATOM 10231 C C . SER A 1 15 ? 27.479 17.098 6.421 1.00 0.00 468 SER A C 5
ATOM 10232 O O . SER A 1 15 ? 28.566 17.475 5.984 1.00 0.00 468 SER A O 5
ATOM 10240 N N . GLY A 1 16 ? 26.729 17.848 7.225 1.00 0.00 469 GLY A N 5
ATOM 10241 C CA . GLY A 1 16 ? 27.174 19.172 7.626 1.00 0.00 469 GLY A CA 5
ATOM 10242 C C . GLY A 1 16 ? 26.125 20.241 7.396 1.00 0.00 469 GLY A C 5
ATOM 10243 O O . GLY A 1 16 ? 25.989 21.167 8.197 1.00 0.00 469 GLY A O 5
ATOM 10247 N N . PHE A 1 17 ? 25.381 20.118 6.303 1.00 0.00 470 PHE A N 5
ATOM 10248 C CA . PHE A 1 17 ? 24.341 21.086 5.978 1.00 0.00 470 PHE A CA 5
ATOM 10249 C C . PHE A 1 17 ? 23.040 20.381 5.618 1.00 0.00 470 PHE A C 5
ATOM 10250 O O . PHE A 1 17 ? 22.978 19.634 4.644 1.00 0.00 470 PHE A O 5
ATOM 10267 N N . VAL A 1 18 ? 22.003 20.627 6.411 1.00 0.00 471 VAL A N 5
ATOM 10268 C CA . VAL A 1 18 ? 20.701 20.018 6.176 1.00 0.00 471 VAL A CA 5
ATOM 10269 C C . VAL A 1 18 ? 19.668 21.063 5.777 1.00 0.00 471 VAL A C 5
ATOM 10270 O O . VAL A 1 18 ? 19.232 21.870 6.599 1.00 0.00 471 VAL A O 5
ATOM 10283 N N . ASN A 1 19 ? 19.282 21.042 4.508 1.00 0.00 472 ASN A N 5
ATOM 10284 C CA . ASN A 1 19 ? 18.299 21.985 3.989 1.00 0.00 472 ASN A CA 5
ATOM 10285 C C . ASN A 1 19 ? 17.993 21.700 2.520 1.00 0.00 472 ASN A C 5
ATOM 10286 O O . ASN A 1 19 ? 18.869 21.276 1.766 1.00 0.00 472 ASN A O 5
ATOM 10297 N N . PRO A 1 20 ? 16.739 21.930 2.091 1.00 0.00 473 PRO A N 5
ATOM 10298 C CA . PRO A 1 20 ? 16.323 21.696 0.706 1.00 0.00 473 PRO A CA 5
ATOM 10299 C C . PRO A 1 20 ? 16.871 22.751 -0.250 1.00 0.00 473 PRO A C 5
ATOM 10300 O O . PRO A 1 20 ? 16.289 23.824 -0.406 1.00 0.00 473 PRO A O 5
ATOM 10311 N N . GLN A 1 21 ? 17.995 22.438 -0.888 1.00 0.00 474 GLN A N 5
ATOM 10312 C CA . GLN A 1 21 ? 18.621 23.360 -1.829 1.00 0.00 474 GLN A CA 5
ATOM 10313 C C . GLN A 1 21 ? 19.073 22.629 -3.088 1.00 0.00 474 GLN A C 5
ATOM 10314 O O . GLN A 1 21 ? 20.091 22.976 -3.687 1.00 0.00 474 GLN A O 5
ATOM 10328 N N . SER A 1 22 ? 18.310 21.615 -3.485 1.00 0.00 475 SER A N 5
ATOM 10329 C CA . SER A 1 22 ? 18.633 20.834 -4.673 1.00 0.00 475 SER A CA 5
ATOM 10330 C C . SER A 1 22 ? 17.378 20.542 -5.489 1.00 0.00 475 SER A C 5
ATOM 10331 O O . SER A 1 22 ? 17.245 19.471 -6.080 1.00 0.00 475 SER A O 5
ATOM 10339 N N . GLY A 1 23 ? 16.460 21.503 -5.516 1.00 0.00 476 GLY A N 5
ATOM 10340 C CA . GLY A 1 23 ? 15.227 21.329 -6.263 1.00 0.00 476 GLY A CA 5
ATOM 10341 C C . GLY A 1 23 ? 14.002 21.725 -5.461 1.00 0.00 476 GLY A C 5
ATOM 10342 O O . GLY A 1 23 ? 13.120 20.902 -5.216 1.00 0.00 476 GLY A O 5
ATOM 10346 N N . ASN A 1 24 ? 13.950 22.988 -5.049 1.00 0.00 477 ASN A N 5
ATOM 10347 C CA . ASN A 1 24 ? 12.826 23.496 -4.266 1.00 0.00 477 ASN A CA 5
ATOM 10348 C C . ASN A 1 24 ? 11.489 23.147 -4.924 1.00 0.00 477 ASN A C 5
ATOM 10349 O O . ASN A 1 24 ? 10.597 22.599 -4.277 1.00 0.00 477 ASN A O 5
ATOM 10360 N N . PRO A 1 25 ? 11.333 23.464 -6.222 1.00 0.00 478 PRO A N 5
ATOM 10361 C CA . PRO A 1 25 ? 10.099 23.185 -6.957 1.00 0.00 478 PRO A CA 5
ATOM 10362 C C . PRO A 1 25 ? 10.024 21.742 -7.448 1.00 0.00 478 PRO A C 5
ATOM 10363 O O . PRO A 1 25 ? 8.964 21.119 -7.411 1.00 0.00 478 PRO A O 5
ATOM 10374 N N . HIS A 1 26 ? 11.155 21.220 -7.912 1.00 0.00 479 HIS A N 5
ATOM 10375 C CA . HIS A 1 26 ? 11.214 19.851 -8.414 1.00 0.00 479 HIS A CA 5
ATOM 10376 C C . HIS A 1 26 ? 11.573 18.873 -7.301 1.00 0.00 479 HIS A C 5
ATOM 10377 O O . HIS A 1 26 ? 12.642 18.969 -6.696 1.00 0.00 479 HIS A O 5
ATOM 10392 N N . ALA A 1 27 ? 10.675 17.929 -7.039 1.00 0.00 480 ALA A N 5
ATOM 10393 C CA . ALA A 1 27 ? 10.894 16.928 -6.003 1.00 0.00 480 ALA A CA 5
ATOM 10394 C C . ALA A 1 27 ? 11.890 15.866 -6.469 1.00 0.00 480 ALA A C 5
ATOM 10395 O O . ALA A 1 27 ? 11.656 15.188 -7.469 1.00 0.00 480 ALA A O 5
ATOM 10402 N N . PRO A 1 28 ? 13.022 15.706 -5.757 1.00 0.00 481 PRO A N 5
ATOM 10403 C CA . PRO A 1 28 ? 14.046 14.720 -6.122 1.00 0.00 481 PRO A CA 5
ATOM 10404 C C . PRO A 1 28 ? 13.509 13.288 -6.110 1.00 0.00 481 PRO A C 5
ATOM 10405 O O . PRO A 1 28 ? 13.213 12.724 -7.162 1.00 0.00 481 PRO A O 5
ATOM 10416 N N . GLN A 1 29 ? 13.382 12.702 -4.921 1.00 0.00 482 GLN A N 5
ATOM 10417 C CA . GLN A 1 29 ? 12.880 11.338 -4.794 1.00 0.00 482 GLN A CA 5
ATOM 10418 C C . GLN A 1 29 ? 11.863 11.231 -3.661 1.00 0.00 482 GLN A C 5
ATOM 10419 O O . GLN A 1 29 ? 11.688 10.163 -3.075 1.00 0.00 482 GLN A O 5
ATOM 10433 N N . THR A 1 30 ? 11.200 12.340 -3.351 1.00 0.00 483 THR A N 5
ATOM 10434 C CA . THR A 1 30 ? 10.210 12.355 -2.280 1.00 0.00 483 THR A CA 5
ATOM 10435 C C . THR A 1 30 ? 8.959 11.580 -2.682 1.00 0.00 483 THR A C 5
ATOM 10436 O O . THR A 1 30 ? 7.880 12.153 -2.831 1.00 0.00 483 THR A O 5
ATOM 10447 N N . ASN A 1 31 ? 9.111 10.271 -2.841 1.00 0.00 484 ASN A N 5
ATOM 10448 C CA . ASN A 1 31 ? 7.993 9.409 -3.211 1.00 0.00 484 ASN A CA 5
ATOM 10449 C C . ASN A 1 31 ? 7.913 8.204 -2.280 1.00 0.00 484 ASN A C 5
ATOM 10450 O O . ASN A 1 31 ? 6.995 8.093 -1.467 1.00 0.00 484 ASN A O 5
ATOM 10461 N N . PHE A 1 32 ? 8.888 7.310 -2.403 1.00 0.00 485 PHE A N 5
ATOM 10462 C CA . PHE A 1 32 ? 8.944 6.110 -1.574 1.00 0.00 485 PHE A CA 5
ATOM 10463 C C . PHE A 1 32 ? 9.298 6.461 -0.135 1.00 0.00 485 PHE A C 5
ATOM 10464 O O . PHE A 1 32 ? 8.636 6.023 0.804 1.00 0.00 485 PHE A O 5
ATOM 10481 N N . ALA A 1 33 ? 10.351 7.255 0.030 1.00 0.00 486 ALA A N 5
ATOM 10482 C CA . ALA A 1 33 ? 10.800 7.668 1.352 1.00 0.00 486 ALA A CA 5
ATOM 10483 C C . ALA A 1 33 ? 9.797 8.619 1.995 1.00 0.00 486 ALA A C 5
ATOM 10484 O O . ALA A 1 33 ? 9.423 8.454 3.156 1.00 0.00 486 ALA A O 5
ATOM 10491 N N . ASN A 1 34 ? 9.372 9.618 1.229 1.00 0.00 487 ASN A N 5
ATOM 10492 C CA . ASN A 1 34 ? 8.416 10.606 1.711 1.00 0.00 487 ASN A CA 5
ATOM 10493 C C . ASN A 1 34 ? 7.045 9.980 1.967 1.00 0.00 487 ASN A C 5
ATOM 10494 O O . ASN A 1 34 ? 6.448 10.194 3.022 1.00 0.00 487 ASN A O 5
ATOM 10505 N N . MET A 1 35 ? 6.540 9.213 1.000 1.00 0.00 488 MET A N 5
ATOM 10506 C CA . MET A 1 35 ? 5.230 8.571 1.140 1.00 0.00 488 MET A CA 5
ATOM 10507 C C . MET A 1 35 ? 4.161 9.596 1.529 1.00 0.00 488 MET A C 5
ATOM 10508 O O . MET A 1 35 ? 3.443 9.412 2.511 1.00 0.00 488 MET A O 5
ATOM 10522 N N . PRO A 1 36 ? 4.064 10.707 0.778 1.00 0.00 489 PRO A N 5
ATOM 10523 C CA . PRO A 1 36 ? 3.108 11.772 1.067 1.00 0.00 489 PRO A CA 5
ATOM 10524 C C . PRO A 1 36 ? 1.741 11.583 0.410 1.00 0.00 489 PRO A C 5
ATOM 10525 O O . PRO A 1 36 ? 1.011 12.556 0.225 1.00 0.00 489 PRO A O 5
ATOM 10536 N N . SER A 1 37 ? 1.378 10.348 0.061 1.00 0.00 490 SER A N 5
ATOM 10537 C CA . SER A 1 37 ? 0.075 10.122 -0.561 1.00 0.00 490 SER A CA 5
ATOM 10538 C C . SER A 1 37 ? -0.937 9.616 0.462 1.00 0.00 490 SER A C 5
ATOM 10539 O O . SER A 1 37 ? -1.848 10.347 0.851 1.00 0.00 490 SER A O 5
ATOM 10547 N N . ALA A 1 38 ? -0.759 8.384 0.933 1.00 0.00 491 ALA A N 5
ATOM 10548 C CA . ALA A 1 38 ? -1.653 7.835 1.948 1.00 0.00 491 ALA A CA 5
ATOM 10549 C C . ALA A 1 38 ? -0.868 7.112 3.040 1.00 0.00 491 ALA A C 5
ATOM 10550 O O . ALA A 1 38 ? 0.007 6.300 2.736 1.00 0.00 491 ALA A O 5
ATOM 10557 N N . ARG A 1 39 ? -1.210 7.346 4.306 1.00 0.00 492 ARG A N 5
ATOM 10558 C CA . ARG A 1 39 ? -0.555 6.642 5.400 1.00 0.00 492 ARG A CA 5
ATOM 10559 C C . ARG A 1 39 ? -1.576 6.213 6.447 1.00 0.00 492 ARG A C 5
ATOM 10560 O O . ARG A 1 39 ? -2.401 7.018 6.881 1.00 0.00 492 ARG A O 5
ATOM 10581 N N . VAL A 1 40 ? -1.502 4.966 6.874 1.00 0.00 493 VAL A N 5
ATOM 10582 C CA . VAL A 1 40 ? -2.406 4.462 7.900 1.00 0.00 493 VAL A CA 5
ATOM 10583 C C . VAL A 1 40 ? -1.689 3.581 8.924 1.00 0.00 493 VAL A C 5
ATOM 10584 O O . VAL A 1 40 ? -0.603 3.066 8.653 1.00 0.00 493 VAL A O 5
ATOM 10597 N N . THR A 1 41 ? -2.329 3.343 10.072 1.00 0.00 494 THR A N 5
ATOM 10598 C CA . THR A 1 41 ? -1.758 2.446 11.074 1.00 0.00 494 THR A CA 5
ATOM 10599 C C . THR A 1 41 ? -2.687 1.243 11.262 1.00 0.00 494 THR A C 5
ATOM 10600 O O . THR A 1 41 ? -3.901 1.395 11.401 1.00 0.00 494 THR A O 5
ATOM 10611 N N . LEU A 1 42 ? -2.100 0.053 11.252 1.00 0.00 495 LEU A N 5
ATOM 10612 C CA . LEU A 1 42 ? -2.846 -1.194 11.409 1.00 0.00 495 LEU A CA 5
ATOM 10613 C C . LEU A 1 42 ? -2.120 -2.160 12.351 1.00 0.00 495 LEU A C 5
ATOM 10614 O O . LEU A 1 42 ? -0.937 -1.981 12.627 1.00 0.00 495 LEU A O 5
ATOM 10630 N N . PRO A 1 43 ? -2.813 -3.205 12.848 1.00 0.00 496 PRO A N 5
ATOM 10631 C CA . PRO A 1 43 ? -2.215 -4.216 13.729 1.00 0.00 496 PRO A CA 5
ATOM 10632 C C . PRO A 1 43 ? -1.353 -5.206 12.925 1.00 0.00 496 PRO A C 5
ATOM 10633 O O . PRO A 1 43 ? -1.843 -5.860 12.004 1.00 0.00 496 PRO A O 5
ATOM 10644 N N . LYS A 1 44 ? -0.062 -5.273 13.254 1.00 0.00 497 LYS A N 5
ATOM 10645 C CA . LYS A 1 44 ? 0.898 -6.134 12.548 1.00 0.00 497 LYS A CA 5
ATOM 10646 C C . LYS A 1 44 ? 0.468 -7.596 12.457 1.00 0.00 497 LYS A C 5
ATOM 10647 O O . LYS A 1 44 ? 0.863 -8.304 11.530 1.00 0.00 497 LYS A O 5
ATOM 10666 N N . SER A 1 45 ? -0.286 -8.064 13.434 1.00 0.00 498 SER A N 5
ATOM 10667 C CA . SER A 1 45 ? -0.695 -9.470 13.466 1.00 0.00 498 SER A CA 5
ATOM 10668 C C . SER A 1 45 ? -1.535 -9.902 12.255 1.00 0.00 498 SER A C 5
ATOM 10669 O O . SER A 1 45 ? -1.259 -10.937 11.649 1.00 0.00 498 SER A O 5
ATOM 10677 N N . LEU A 1 46 ? -2.567 -9.136 11.916 1.00 0.00 499 LEU A N 5
ATOM 10678 C CA . LEU A 1 46 ? -3.443 -9.483 10.791 1.00 0.00 499 LEU A CA 5
ATOM 10679 C C . LEU A 1 46 ? -2.800 -9.233 9.423 1.00 0.00 499 LEU A C 5
ATOM 10680 O O . LEU A 1 46 ? -3.361 -9.611 8.394 1.00 0.00 499 LEU A O 5
ATOM 10696 N N . VAL A 1 47 ? -1.644 -8.584 9.407 1.00 0.00 500 VAL A N 5
ATOM 10697 C CA . VAL A 1 47 ? -0.958 -8.276 8.156 1.00 0.00 500 VAL A CA 5
ATOM 10698 C C . VAL A 1 47 ? -0.291 -9.516 7.557 1.00 0.00 500 VAL A C 5
ATOM 10699 O O . VAL A 1 47 ? -0.047 -9.596 6.352 1.00 0.00 500 VAL A O 5
ATOM 10712 N N . TYR A 1 48 ? 0.027 -10.455 8.430 1.00 0.00 501 TYR A N 5
ATOM 10713 C CA . TYR A 1 48 ? 0.701 -11.696 8.071 1.00 0.00 501 TYR A CA 5
ATOM 10714 C C . TYR A 1 48 ? -0.025 -12.548 7.013 1.00 0.00 501 TYR A C 5
ATOM 10715 O O . TYR A 1 48 ? 0.609 -13.348 6.340 1.00 0.00 501 TYR A O 5
ATOM 10733 N N . ASP A 1 49 ? -1.352 -12.479 6.947 1.00 0.00 502 ASP A N 5
ATOM 10734 C CA . ASP A 1 49 ? -2.105 -13.358 6.033 1.00 0.00 502 ASP A CA 5
ATOM 10735 C C . ASP A 1 49 ? -2.071 -12.979 4.536 1.00 0.00 502 ASP A C 5
ATOM 10736 O O . ASP A 1 49 ? -1.804 -13.845 3.701 1.00 0.00 502 ASP A O 5
ATOM 10745 N N . LYS A 1 50 ? -2.352 -11.723 4.173 1.00 0.00 503 LYS A N 5
ATOM 10746 C CA . LYS A 1 50 ? -2.356 -11.332 2.766 1.00 0.00 503 LYS A CA 5
ATOM 10747 C C . LYS A 1 50 ? -1.329 -10.247 2.467 1.00 0.00 503 LYS A C 5
ATOM 10748 O O . LYS A 1 50 ? -1.151 -9.303 3.234 1.00 0.00 503 LYS A O 5
ATOM 10767 N N . THR A 1 51 ? -0.645 -10.401 1.353 1.00 0.00 504 THR A N 5
ATOM 10768 C CA . THR A 1 51 ? 0.373 -9.435 0.948 1.00 0.00 504 THR A CA 5
ATOM 10769 C C . THR A 1 51 ? -0.212 -8.109 0.434 1.00 0.00 504 THR A C 5
ATOM 10770 O O . THR A 1 51 ? -0.195 -7.100 1.137 1.00 0.00 504 THR A O 5
ATOM 10781 N N . PHE A 1 52 ? -0.710 -8.121 -0.806 1.00 0.00 505 PHE A N 5
ATOM 10782 C CA . PHE A 1 52 ? -1.283 -6.927 -1.433 1.00 0.00 505 PHE A CA 5
ATOM 10783 C C . PHE A 1 52 ? -2.679 -6.566 -0.919 1.00 0.00 505 PHE A C 5
ATOM 10784 O O . PHE A 1 52 ? -2.912 -5.461 -0.428 1.00 0.00 505 PHE A O 5
ATOM 10801 N N . SER A 1 53 ? -3.616 -7.489 -1.119 1.00 0.00 506 SER A N 5
ATOM 10802 C CA . SER A 1 53 ? -5.020 -7.288 -0.775 1.00 0.00 506 SER A CA 5
ATOM 10803 C C . SER A 1 53 ? -5.266 -6.752 0.634 1.00 0.00 506 SER A C 5
ATOM 10804 O O . SER A 1 53 ? -5.664 -5.602 0.804 1.00 0.00 506 SER A O 5
ATOM 10812 N N . LYS A 1 54 ? -5.073 -7.592 1.636 1.00 0.00 507 LYS A N 5
ATOM 10813 C CA . LYS A 1 54 ? -5.350 -7.199 3.015 1.00 0.00 507 LYS A CA 5
ATOM 10814 C C . LYS A 1 54 ? -4.723 -5.861 3.377 1.00 0.00 507 LYS A C 5
ATOM 10815 O O . LYS A 1 54 ? -5.392 -5.000 3.949 1.00 0.00 507 LYS A O 5
ATOM 10834 N N . VAL A 1 55 ? -3.456 -5.680 3.064 1.00 0.00 508 VAL A N 5
ATOM 10835 C CA . VAL A 1 55 ? -2.774 -4.435 3.388 1.00 0.00 508 VAL A CA 5
ATOM 10836 C C . VAL A 1 55 ? -3.534 -3.214 2.879 1.00 0.00 508 VAL A C 5
ATOM 10837 O O . VAL A 1 55 ? -3.882 -2.318 3.651 1.00 0.00 508 VAL A O 5
ATOM 10850 N N . LEU A 1 56 ? -3.744 -3.162 1.576 1.00 0.00 509 LEU A N 5
ATOM 10851 C CA . LEU A 1 56 ? -4.401 -2.023 0.945 1.00 0.00 509 LEU A CA 5
ATOM 10852 C C . LEU A 1 56 ? -5.832 -1.738 1.428 1.00 0.00 509 LEU A C 5
ATOM 10853 O O . LEU A 1 56 ? -6.113 -0.634 1.895 1.00 0.00 509 LEU A O 5
ATOM 10869 N N . TRP A 1 57 ? -6.750 -2.684 1.252 1.00 0.00 510 TRP A N 5
ATOM 10870 C CA . TRP A 1 57 ? -8.150 -2.450 1.611 1.00 0.00 510 TRP A CA 5
ATOM 10871 C C . TRP A 1 57 ? -8.418 -2.414 3.108 1.00 0.00 510 TRP A C 5
ATOM 10872 O O . TRP A 1 57 ? -9.063 -1.499 3.622 1.00 0.00 510 TRP A O 5
ATOM 10893 N N . SER A 1 58 ? -7.964 -3.432 3.785 1.00 0.00 511 SER A N 5
ATOM 10894 C CA . SER A 1 58 ? -8.184 -3.581 5.204 1.00 0.00 511 SER A CA 5
ATOM 10895 C C . SER A 1 58 ? -7.527 -2.493 6.017 1.00 0.00 511 SER A C 5
ATOM 10896 O O . SER A 1 58 ? -8.118 -1.962 6.958 1.00 0.00 511 SER A O 5
ATOM 10904 N N . ALA A 1 59 ? -6.274 -2.240 5.721 1.00 0.00 512 ALA A N 5
ATOM 10905 C CA . ALA A 1 59 ? -5.508 -1.305 6.498 1.00 0.00 512 ALA A CA 5
ATOM 10906 C C . ALA A 1 59 ? -5.856 0.167 6.349 1.00 0.00 512 ALA A C 5
ATOM 10907 O O . ALA A 1 59 ? -6.346 0.780 7.298 1.00 0.00 512 ALA A O 5
ATOM 10914 N N . GLY A 1 60 ? -5.487 0.770 5.227 1.00 0.00 513 GLY A N 5
ATOM 10915 C CA . GLY A 1 60 ? -5.669 2.205 5.124 1.00 0.00 513 GLY A CA 5
ATOM 10916 C C . GLY A 1 60 ? -6.610 2.810 4.115 1.00 0.00 513 GLY A C 5
ATOM 10917 O O . GLY A 1 60 ? -7.101 3.918 4.341 1.00 0.00 513 GLY A O 5
ATOM 10921 N N . LEU A 1 61 ? -6.714 2.227 2.937 1.00 0.00 514 LEU A N 5
ATOM 10922 C CA . LEU A 1 61 ? -7.430 2.930 1.877 1.00 0.00 514 LEU A CA 5
ATOM 10923 C C . LEU A 1 61 ? -8.796 2.449 1.443 1.00 0.00 514 LEU A C 5
ATOM 10924 O O . LEU A 1 61 ? -9.642 3.295 1.144 1.00 0.00 514 LEU A O 5
ATOM 10940 N N . VAL A 1 62 ? -9.014 1.164 1.236 1.00 0.00 515 VAL A N 5
ATOM 10941 C CA . VAL A 1 62 ? -10.290 0.820 0.635 1.00 0.00 515 VAL A CA 5
ATOM 10942 C C . VAL A 1 62 ? -10.964 -0.490 1.076 1.00 0.00 515 VAL A C 5
ATOM 10943 O O . VAL A 1 62 ? -10.409 -1.311 1.783 1.00 0.00 515 VAL A O 5
ATOM 10956 N N . ALA A 1 63 ? -12.197 -0.635 0.594 1.00 0.00 516 ALA A N 5
ATOM 10957 C CA . ALA A 1 63 ? -13.073 -1.780 0.808 1.00 0.00 516 ALA A CA 5
ATOM 10958 C C . ALA A 1 63 ? -12.827 -2.797 -0.302 1.00 0.00 516 ALA A C 5
ATOM 10959 O O . ALA A 1 63 ? -13.525 -3.802 -0.433 1.00 0.00 516 ALA A O 5
ATOM 10966 N N . SER A 1 64 ? -11.897 -2.418 -1.165 1.00 0.00 517 SER A N 5
ATOM 10967 C CA . SER A 1 64 ? -11.543 -3.092 -2.371 1.00 0.00 517 SER A CA 5
ATOM 10968 C C . SER A 1 64 ? -11.011 -4.507 -2.193 1.00 0.00 517 SER A C 5
ATOM 10969 O O . SER A 1 64 ? -10.539 -5.082 -3.165 1.00 0.00 517 SER A O 5
ATOM 10977 N N . LYS A 1 65 ? -11.084 -5.122 -1.015 1.00 0.00 518 LYS A N 5
ATOM 10978 C CA . LYS A 1 65 ? -10.586 -6.495 -0.939 1.00 0.00 518 LYS A CA 5
ATOM 10979 C C . LYS A 1 65 ? -11.097 -7.182 -2.200 1.00 0.00 518 LYS A C 5
ATOM 10980 O O . LYS A 1 65 ? -10.355 -7.872 -2.898 1.00 0.00 518 LYS A O 5
ATOM 10999 N N . SER A 1 66 ? -12.338 -6.858 -2.550 1.00 0.00 519 SER A N 5
ATOM 11000 C CA . SER A 1 66 ? -12.918 -7.302 -3.801 1.00 0.00 519 SER A CA 5
ATOM 11001 C C . SER A 1 66 ? -12.281 -6.489 -4.942 1.00 0.00 519 SER A C 5
ATOM 11002 O O . SER A 1 66 ? -11.728 -7.044 -5.902 1.00 0.00 519 SER A O 5
ATOM 11010 N N . GLU A 1 67 ? -12.355 -5.147 -4.811 1.00 0.00 520 GLU A N 5
ATOM 11011 C CA . GLU A 1 67 ? -11.793 -4.241 -5.811 1.00 0.00 520 GLU A CA 5
ATOM 11012 C C . GLU A 1 67 ? -10.264 -4.320 -5.839 1.00 0.00 520 GLU A C 5
ATOM 11013 O O . GLU A 1 67 ? -9.660 -4.461 -6.904 1.00 0.00 520 GLU A O 5
ATOM 11025 N N . GLY A 1 68 ? -9.651 -4.253 -4.666 1.00 0.00 521 GLY A N 5
ATOM 11026 C CA . GLY A 1 68 ? -8.216 -4.339 -4.544 1.00 0.00 521 GLY A CA 5
ATOM 11027 C C . GLY A 1 68 ? -7.704 -5.519 -5.304 1.00 0.00 521 GLY A C 5
ATOM 11028 O O . GLY A 1 68 ? -6.841 -5.373 -6.156 1.00 0.00 521 GLY A O 5
ATOM 11032 N N . GLN A 1 69 ? -8.273 -6.688 -5.029 1.00 0.00 522 GLN A N 5
ATOM 11033 C CA . GLN A 1 69 ? -7.895 -7.905 -5.728 1.00 0.00 522 GLN A CA 5
ATOM 11034 C C . GLN A 1 69 ? -7.878 -7.642 -7.231 1.00 0.00 522 GLN A C 5
ATOM 11035 O O . GLN A 1 69 ? -6.920 -7.985 -7.920 1.00 0.00 522 GLN A O 5
ATOM 11049 N N . ARG A 1 70 ? -8.940 -7.008 -7.729 1.00 0.00 523 ARG A N 5
ATOM 11050 C CA . ARG A 1 70 ? -9.042 -6.671 -9.148 1.00 0.00 523 ARG A CA 5
ATOM 11051 C C . ARG A 1 70 ? -7.775 -5.967 -9.629 1.00 0.00 523 ARG A C 5
ATOM 11052 O O . ARG A 1 70 ? -7.200 -6.344 -10.645 1.00 0.00 523 ARG A O 5
ATOM 11073 N N . ILE A 1 71 ? -7.336 -4.952 -8.890 1.00 0.00 524 ILE A N 5
ATOM 11074 C CA . ILE A 1 71 ? -6.123 -4.221 -9.245 1.00 0.00 524 ILE A CA 5
ATOM 11075 C C . ILE A 1 71 ? -4.942 -5.184 -9.276 1.00 0.00 524 ILE A C 5
ATOM 11076 O O . ILE A 1 71 ? -4.218 -5.280 -10.265 1.00 0.00 524 ILE A O 5
ATOM 11092 N N . ILE A 1 72 ? -4.796 -5.924 -8.191 1.00 0.00 525 ILE A N 5
ATOM 11093 C CA . ILE A 1 72 ? -3.757 -6.924 -8.065 1.00 0.00 525 ILE A CA 5
ATOM 11094 C C . ILE A 1 72 ? -3.809 -7.814 -9.301 1.00 0.00 525 ILE A C 5
ATOM 11095 O O . ILE A 1 72 ? -2.800 -8.067 -9.960 1.00 0.00 525 ILE A O 5
ATOM 11111 N N . ASN A 1 73 ? -5.032 -8.237 -9.620 1.00 0.00 526 ASN A N 5
ATOM 11112 C CA . ASN A 1 73 ? -5.309 -9.055 -10.797 1.00 0.00 526 ASN A CA 5
ATOM 11113 C C . ASN A 1 73 ? -4.853 -8.295 -12.022 1.00 0.00 526 ASN A C 5
ATOM 11114 O O . ASN A 1 73 ? -4.115 -8.805 -12.865 1.00 0.00 526 ASN A O 5
ATOM 11125 N N . ASN A 1 74 ? -5.261 -7.034 -12.057 1.00 0.00 527 ASN A N 5
ATOM 11126 C CA . ASN A 1 74 ? -4.872 -6.113 -13.111 1.00 0.00 527 ASN A CA 5
ATOM 11127 C C . ASN A 1 74 ? -3.365 -6.229 -13.286 1.00 0.00 527 ASN A C 5
ATOM 11128 O O . ASN A 1 74 ? -2.843 -6.197 -14.401 1.00 0.00 527 ASN A O 5
ATOM 11139 N N . ASN A 1 75 ? -2.680 -6.358 -12.152 1.00 0.00 528 ASN A N 5
ATOM 11140 C CA . ASN A 1 75 ? -1.232 -6.473 -12.129 1.00 0.00 528 ASN A CA 5
ATOM 11141 C C . ASN A 1 75 ? -0.555 -5.145 -12.413 1.00 0.00 528 ASN A C 5
ATOM 11142 O O . ASN A 1 75 ? 0.456 -5.078 -13.114 1.00 0.00 528 ASN A O 5
ATOM 11153 N N . GLY A 1 76 ? -1.115 -4.091 -11.831 1.00 0.00 529 GLY A N 5
ATOM 11154 C CA . GLY A 1 76 ? -0.545 -2.762 -11.996 1.00 0.00 529 GLY A CA 5
ATOM 11155 C C . GLY A 1 76 ? 0.004 -2.196 -10.691 1.00 0.00 529 GLY A C 5
ATOM 11156 O O . GLY A 1 76 ? 0.005 -0.982 -10.490 1.00 0.00 529 GLY A O 5
ATOM 11160 N N . ALA A 1 77 ? 0.455 -3.079 -9.796 1.00 0.00 530 ALA A N 5
ATOM 11161 C CA . ALA A 1 77 ? 0.988 -2.662 -8.499 1.00 0.00 530 ALA A CA 5
ATOM 11162 C C . ALA A 1 77 ? 2.316 -3.366 -8.155 1.00 0.00 530 ALA A C 5
ATOM 11163 O O . ALA A 1 77 ? 2.669 -4.382 -8.746 1.00 0.00 530 ALA A O 5
ATOM 11170 N N . TYR A 1 78 ? 3.027 -2.822 -7.172 1.00 0.00 531 TYR A N 5
ATOM 11171 C CA . TYR A 1 78 ? 4.288 -3.389 -6.680 1.00 0.00 531 TYR A CA 5
ATOM 11172 C C . TYR A 1 78 ? 4.263 -3.385 -5.145 1.00 0.00 531 TYR A C 5
ATOM 11173 O O . TYR A 1 78 ? 3.590 -2.541 -4.550 1.00 0.00 531 TYR A O 5
ATOM 11191 N N . VAL A 1 79 ? 4.983 -4.305 -4.488 1.00 0.00 532 VAL A N 5
ATOM 11192 C CA . VAL A 1 79 ? 4.973 -4.319 -3.024 1.00 0.00 532 VAL A CA 5
ATOM 11193 C C . VAL A 1 79 ? 6.380 -4.344 -2.441 1.00 0.00 532 VAL A C 5
ATOM 11194 O O . VAL A 1 79 ? 7.267 -5.078 -2.898 1.00 0.00 532 VAL A O 5
ATOM 11207 N N . GLY A 1 80 ? 6.565 -3.511 -1.420 1.00 0.00 533 GLY A N 5
ATOM 11208 C CA . GLY A 1 80 ? 7.848 -3.412 -0.772 1.00 0.00 533 GLY A CA 5
ATOM 11209 C C . GLY A 1 80 ? 7.790 -3.433 0.743 1.00 0.00 533 GLY A C 5
ATOM 11210 O O . GLY A 1 80 ? 6.748 -3.176 1.349 1.00 0.00 533 GLY A O 5
ATOM 11214 N N . SER A 1 81 ? 8.939 -3.724 1.341 1.00 0.00 534 SER A N 5
ATOM 11215 C CA . SER A 1 81 ? 9.093 -3.761 2.798 1.00 0.00 534 SER A CA 5
ATOM 11216 C C . SER A 1 81 ? 10.357 -3.024 3.223 1.00 0.00 534 SER A C 5
ATOM 11217 O O . SER A 1 81 ? 11.387 -3.126 2.557 1.00 0.00 534 SER A O 5
ATOM 11225 N N . ARG A 1 82 ? 10.292 -2.306 4.338 1.00 0.00 535 ARG A N 5
ATOM 11226 C CA . ARG A 1 82 ? 11.471 -1.592 4.823 1.00 0.00 535 ARG A CA 5
ATOM 11227 C C . ARG A 1 82 ? 11.383 -1.248 6.311 1.00 0.00 535 ARG A C 5
ATOM 11228 O O . ARG A 1 82 ? 10.911 -0.176 6.679 1.00 0.00 535 ARG A O 5
ATOM 11249 N N . PRO A 1 83 ? 11.879 -2.141 7.185 1.00 0.00 536 PRO A N 5
ATOM 11250 C CA . PRO A 1 83 ? 11.878 -1.915 8.632 1.00 0.00 536 PRO A CA 5
ATOM 11251 C C . PRO A 1 83 ? 12.954 -0.923 9.067 1.00 0.00 536 PRO A C 5
ATOM 11252 O O . PRO A 1 83 ? 12.750 -0.137 9.992 1.00 0.00 536 PRO A O 5
ATOM 11263 N N . GLY A 1 84 ? 14.099 -0.965 8.392 1.00 0.00 537 GLY A N 5
ATOM 11264 C CA . GLY A 1 84 ? 15.191 -0.065 8.720 1.00 0.00 537 GLY A CA 5
ATOM 11265 C C . GLY A 1 84 ? 16.418 -0.797 9.236 1.00 0.00 537 GLY A C 5
ATOM 11266 O O . GLY A 1 84 ? 17.254 -0.212 9.926 1.00 0.00 537 GLY A O 5
ATOM 11270 N N . VAL A 1 85 ? 16.525 -2.080 8.903 1.00 0.00 538 VAL A N 5
ATOM 11271 C CA . VAL A 1 85 ? 17.655 -2.897 9.336 1.00 0.00 538 VAL A CA 5
ATOM 11272 C C . VAL A 1 85 ? 18.480 -3.376 8.144 1.00 0.00 538 VAL A C 5
ATOM 11273 O O . VAL A 1 85 ? 19.239 -4.339 8.251 1.00 0.00 538 VAL A O 5
ATOM 11286 N N . LYS A 1 86 ? 18.314 -2.711 7.007 1.00 0.00 539 LYS A N 5
ATOM 11287 C CA . LYS A 1 86 ? 19.028 -3.078 5.786 1.00 0.00 539 LYS A CA 5
ATOM 11288 C C . LYS A 1 86 ? 20.518 -3.309 6.044 1.00 0.00 539 LYS A C 5
ATOM 11289 O O . LYS A 1 86 ? 21.318 -2.375 6.092 1.00 0.00 539 LYS A O 5
ATOM 11308 N N . LYS A 1 87 ? 20.874 -4.572 6.198 1.00 0.00 540 LYS A N 5
ATOM 11309 C CA . LYS A 1 87 ? 22.258 -4.968 6.434 1.00 0.00 540 LYS A CA 5
ATOM 11310 C C . LYS A 1 87 ? 22.682 -6.053 5.445 1.00 0.00 540 LYS A C 5
ATOM 11311 O O . LYS A 1 87 ? 23.677 -6.747 5.657 1.00 0.00 540 LYS A O 5
ATOM 11330 N N . ASN A 1 88 ? 21.916 -6.198 4.366 1.00 0.00 541 ASN A N 5
ATOM 11331 C CA . ASN A 1 88 ? 22.197 -7.195 3.348 1.00 0.00 541 ASN A CA 5
ATOM 11332 C C . ASN A 1 88 ? 22.973 -6.589 2.189 1.00 0.00 541 ASN A C 5
ATOM 11333 O O . ASN A 1 88 ? 22.402 -5.947 1.309 1.00 0.00 541 ASN A O 5
ATOM 11344 N N . GLU A 1 89 ? 24.278 -6.809 2.198 1.00 0.00 542 GLU A N 5
ATOM 11345 C CA . GLU A 1 89 ? 25.162 -6.303 1.149 1.00 0.00 542 GLU A CA 5
ATOM 11346 C C . GLU A 1 89 ? 24.607 -6.636 -0.240 1.00 0.00 542 GLU A C 5
ATOM 11347 O O . GLU A 1 89 ? 23.574 -7.295 -0.356 1.00 0.00 542 GLU A O 5
ATOM 11359 N N . PRO A 1 90 ? 25.282 -6.185 -1.317 1.00 0.00 543 PRO A N 5
ATOM 11360 C CA . PRO A 1 90 ? 24.842 -6.439 -2.692 1.00 0.00 543 PRO A CA 5
ATOM 11361 C C . PRO A 1 90 ? 24.284 -7.848 -2.889 1.00 0.00 543 PRO A C 5
ATOM 11362 O O . PRO A 1 90 ? 23.276 -8.035 -3.570 1.00 0.00 543 PRO A O 5
ATOM 11373 N N . GLY A 1 91 ? 24.939 -8.833 -2.281 1.00 0.00 544 GLY A N 5
ATOM 11374 C CA . GLY A 1 91 ? 24.486 -10.212 -2.392 1.00 0.00 544 GLY A CA 5
ATOM 11375 C C . GLY A 1 91 ? 23.008 -10.373 -2.072 1.00 0.00 544 GLY A C 5
ATOM 11376 O O . GLY A 1 91 ? 22.381 -11.339 -2.501 1.00 0.00 544 GLY A O 5
ATOM 11380 N N . GLY A 1 92 ? 22.465 -9.414 -1.322 1.00 0.00 545 GLY A N 5
ATOM 11381 C CA . GLY A 1 92 ? 21.059 -9.423 -0.921 1.00 0.00 545 GLY A CA 5
ATOM 11382 C C . GLY A 1 92 ? 20.593 -10.708 -0.244 1.00 0.00 545 GLY A C 5
ATOM 11383 O O . GLY A 1 92 ? 20.044 -10.652 0.857 1.00 0.00 545 GLY A O 5
ATOM 11387 N N . GLY A 1 93 ? 20.809 -11.861 -0.868 1.00 0.00 546 GLY A N 5
ATOM 11388 C CA . GLY A 1 93 ? 20.391 -13.113 -0.260 1.00 0.00 546 GLY A CA 5
ATOM 11389 C C . GLY A 1 93 ? 18.934 -13.117 0.184 1.00 0.00 546 GLY A C 5
ATOM 11390 O O . GLY A 1 93 ? 18.642 -13.388 1.348 1.00 0.00 546 GLY A O 5
ATOM 11394 N N . MET A 1 94 ? 18.012 -12.816 -0.737 1.00 0.00 547 MET A N 5
ATOM 11395 C CA . MET A 1 94 ? 16.585 -12.795 -0.402 1.00 0.00 547 MET A CA 5
ATOM 11396 C C . MET A 1 94 ? 16.322 -11.901 0.810 1.00 0.00 547 MET A C 5
ATOM 11397 O O . MET A 1 94 ? 15.757 -12.339 1.813 1.00 0.00 547 MET A O 5
ATOM 11411 N N . PRO A 1 95 ? 16.748 -10.628 0.728 1.00 0.00 548 PRO A N 5
ATOM 11412 C CA . PRO A 1 95 ? 16.579 -9.657 1.813 1.00 0.00 548 PRO A CA 5
ATOM 11413 C C . PRO A 1 95 ? 15.129 -9.229 2.012 1.00 0.00 548 PRO A C 5
ATOM 11414 O O . PRO A 1 95 ? 14.272 -9.475 1.164 1.00 0.00 548 PRO A O 5
ATOM 11425 N N . ASP A 1 96 ? 14.873 -8.573 3.138 1.00 0.00 549 ASP A N 5
ATOM 11426 C CA . ASP A 1 96 ? 13.547 -8.086 3.469 1.00 0.00 549 ASP A CA 5
ATOM 11427 C C . ASP A 1 96 ? 13.599 -6.585 3.731 1.00 0.00 549 ASP A C 5
ATOM 11428 O O . ASP A 1 96 ? 12.570 -5.911 3.734 1.00 0.00 549 ASP A O 5
ATOM 11437 N N . ASP A 1 97 ? 14.813 -6.062 3.932 1.00 0.00 550 ASP A N 5
ATOM 11438 C CA . ASP A 1 97 ? 14.999 -4.641 4.170 1.00 0.00 550 ASP A CA 5
ATOM 11439 C C . ASP A 1 97 ? 14.277 -3.860 3.087 1.00 0.00 550 ASP A C 5
ATOM 11440 O O . ASP A 1 97 ? 13.681 -2.815 3.333 1.00 0.00 550 ASP A O 5
ATOM 11449 N N . LEU A 1 98 ? 14.318 -4.417 1.889 1.00 0.00 551 LEU A N 5
ATOM 11450 C CA . LEU A 1 98 ? 13.650 -3.846 0.739 1.00 0.00 551 LEU A CA 5
ATOM 11451 C C . LEU A 1 98 ? 12.862 -4.951 0.062 1.00 0.00 551 LEU A C 5
ATOM 11452 O O . LEU A 1 98 ? 13.347 -6.072 -0.056 1.00 0.00 551 LEU A O 5
ATOM 11468 N N . THR A 1 99 ? 11.659 -4.653 -0.387 1.00 0.00 552 THR A N 5
ATOM 11469 C CA . THR A 1 99 ? 10.864 -5.669 -1.049 1.00 0.00 552 THR A CA 5
ATOM 11470 C C . THR A 1 99 ? 10.236 -5.149 -2.331 1.00 0.00 552 THR A C 5
ATOM 11471 O O . THR A 1 99 ? 9.870 -3.981 -2.443 1.00 0.00 552 THR A O 5
ATOM 11482 N N . PHE A 1 100 ? 10.086 -6.050 -3.276 1.00 0.00 553 PHE A N 5
ATOM 11483 C CA . PHE A 1 100 ? 9.458 -5.756 -4.541 1.00 0.00 553 PHE A CA 5
ATOM 11484 C C . PHE A 1 100 ? 8.476 -6.866 -4.857 1.00 0.00 553 PHE A C 5
ATOM 11485 O O . PHE A 1 100 ? 8.784 -8.033 -4.673 1.00 0.00 553 PHE A O 5
ATOM 11502 N N . THR A 1 101 ? 7.314 -6.527 -5.349 1.00 0.00 554 THR A N 5
ATOM 11503 C CA . THR A 1 101 ? 6.348 -7.547 -5.704 1.00 0.00 554 THR A CA 5
ATOM 11504 C C . THR A 1 101 ? 5.811 -7.245 -7.086 1.00 0.00 554 THR A C 5
ATOM 11505 O O . THR A 1 101 ? 5.550 -6.091 -7.416 1.00 0.00 554 THR A O 5
ATOM 11516 N N . PRO A 1 102 ? 5.643 -8.265 -7.927 1.00 0.00 555 PRO A N 5
ATOM 11517 C CA . PRO A 1 102 ? 5.140 -8.068 -9.268 1.00 0.00 555 PRO A CA 5
ATOM 11518 C C . PRO A 1 102 ? 3.622 -8.028 -9.304 1.00 0.00 555 PRO A C 5
ATOM 11519 O O . PRO A 1 102 ? 3.018 -8.202 -10.359 1.00 0.00 555 PRO A O 5
ATOM 11530 N N . ILE A 1 103 ? 3.019 -7.775 -8.136 1.00 0.00 556 ILE A N 5
ATOM 11531 C CA . ILE A 1 103 ? 1.577 -7.661 -8.010 1.00 0.00 556 ILE A CA 5
ATOM 11532 C C . ILE A 1 103 ? 0.844 -8.932 -8.396 1.00 0.00 556 ILE A C 5
ATOM 11533 O O . ILE A 1 103 ? -0.284 -8.887 -8.884 1.00 0.00 556 ILE A O 5
ATOM 11549 N N . LYS A 1 104 ? 1.473 -10.065 -8.161 1.00 0.00 557 LYS A N 5
ATOM 11550 C CA . LYS A 1 104 ? 0.856 -11.337 -8.470 1.00 0.00 557 LYS A CA 5
ATOM 11551 C C . LYS A 1 104 ? 0.442 -11.884 -7.135 1.00 0.00 557 LYS A C 5
ATOM 11552 O O . LYS A 1 104 ? 1.245 -11.964 -6.204 1.00 0.00 557 LYS A O 5
ATOM 11571 N N . THR A 1 105 ? -0.853 -12.104 -6.995 1.00 0.00 558 THR A N 5
ATOM 11572 C CA . THR A 1 105 ? -1.389 -12.456 -5.706 1.00 0.00 558 THR A CA 5
ATOM 11573 C C . THR A 1 105 ? -0.759 -13.689 -5.090 1.00 0.00 558 THR A C 5
ATOM 11574 O O . THR A 1 105 ? -0.912 -14.815 -5.559 1.00 0.00 558 THR A O 5
ATOM 11585 N N . TRP A 1 106 ? -0.128 -13.418 -3.958 1.00 0.00 559 TRP A N 5
ATOM 11586 C CA . TRP A 1 106 ? 0.492 -14.402 -3.098 1.00 0.00 559 TRP A CA 5
ATOM 11587 C C . TRP A 1 106 ? 0.098 -13.981 -1.691 1.00 0.00 559 TRP A C 5
ATOM 11588 O O . TRP A 1 106 ? 0.485 -12.899 -1.250 1.00 0.00 559 TRP A O 5
ATOM 11609 N N . ASN A 1 107 ? -0.736 -14.754 -1.015 1.00 0.00 560 ASN A N 5
ATOM 11610 C CA . ASN A 1 107 ? -1.213 -14.315 0.288 1.00 0.00 560 ASN A CA 5
ATOM 11611 C C . ASN A 1 107 ? -0.207 -14.480 1.418 1.00 0.00 560 ASN A C 5
ATOM 11612 O O . ASN A 1 107 ? 0.353 -13.499 1.891 1.00 0.00 560 ASN A O 5
ATOM 11623 N N . ALA A 1 108 ? -0.020 -15.706 1.879 1.00 0.00 561 ALA A N 5
ATOM 11624 C CA . ALA A 1 108 ? 0.875 -15.979 3.001 1.00 0.00 561 ALA A CA 5
ATOM 11625 C C . ALA A 1 108 ? 2.371 -15.903 2.700 1.00 0.00 561 ALA A C 5
ATOM 11626 O O . ALA A 1 108 ? 3.106 -15.182 3.371 1.00 0.00 561 ALA A O 5
ATOM 11633 N N . SER A 1 109 ? 2.837 -16.684 1.743 1.00 0.00 562 SER A N 5
ATOM 11634 C CA . SER A 1 109 ? 4.263 -16.723 1.429 1.00 0.00 562 SER A CA 5
ATOM 11635 C C . SER A 1 109 ? 4.861 -15.329 1.246 1.00 0.00 562 SER A C 5
ATOM 11636 O O . SER A 1 109 ? 5.867 -14.979 1.875 1.00 0.00 562 SER A O 5
ATOM 11644 N N . LYS A 1 110 ? 4.251 -14.549 0.374 1.00 0.00 563 LYS A N 5
ATOM 11645 C CA . LYS A 1 110 ? 4.738 -13.209 0.080 1.00 0.00 563 LYS A CA 5
ATOM 11646 C C . LYS A 1 110 ? 4.548 -12.251 1.248 1.00 0.00 563 LYS A C 5
ATOM 11647 O O . LYS A 1 110 ? 5.472 -11.531 1.621 1.00 0.00 563 LYS A O 5
ATOM 11666 N N . THR A 1 111 ? 3.348 -12.223 1.806 1.00 0.00 564 THR A N 5
ATOM 11667 C CA . THR A 1 111 ? 3.045 -11.322 2.914 1.00 0.00 564 THR A CA 5
ATOM 11668 C C . THR A 1 111 ? 4.082 -11.441 4.031 1.00 0.00 564 THR A C 5
ATOM 11669 O O . THR A 1 111 ? 4.829 -10.505 4.290 1.00 0.00 564 THR A O 5
ATOM 11680 N N . GLN A 1 112 ? 4.145 -12.597 4.672 1.00 0.00 565 GLN A N 5
ATOM 11681 C CA . GLN A 1 112 ? 5.102 -12.835 5.741 1.00 0.00 565 GLN A CA 5
ATOM 11682 C C . GLN A 1 112 ? 6.509 -12.416 5.321 1.00 0.00 565 GLN A C 5
ATOM 11683 O O . GLN A 1 112 ? 7.220 -11.752 6.073 1.00 0.00 565 GLN A O 5
ATOM 11697 N N . GLU A 1 113 ? 6.911 -12.830 4.123 1.00 0.00 566 GLU A N 5
ATOM 11698 C CA . GLU A 1 113 ? 8.244 -12.519 3.613 1.00 0.00 566 GLU A CA 5
ATOM 11699 C C . GLU A 1 113 ? 8.582 -11.032 3.746 1.00 0.00 566 GLU A C 5
ATOM 11700 O O . GLU A 1 113 ? 9.609 -10.674 4.323 1.00 0.00 566 GLU A O 5
ATOM 11712 N N . PHE A 1 114 ? 7.738 -10.172 3.187 1.00 0.00 567 PHE A N 5
ATOM 11713 C CA . PHE A 1 114 ? 7.986 -8.736 3.224 1.00 0.00 567 PHE A CA 5
ATOM 11714 C C . PHE A 1 114 ? 7.235 -8.043 4.360 1.00 0.00 567 PHE A C 5
ATOM 11715 O O . PHE A 1 114 ? 7.772 -7.180 5.047 1.00 0.00 567 PHE A O 5
ATOM 11732 N N . ILE A 1 115 ? 5.993 -8.432 4.537 1.00 0.00 568 ILE A N 5
ATOM 11733 C CA . ILE A 1 115 ? 5.117 -7.880 5.563 1.00 0.00 568 ILE A CA 5
ATOM 11734 C C . ILE A 1 115 ? 5.612 -8.092 6.966 1.00 0.00 568 ILE A C 5
ATOM 11735 O O . ILE A 1 115 ? 4.893 -7.799 7.918 1.00 0.00 568 ILE A O 5
ATOM 11751 N N . ILE A 1 116 ? 6.824 -8.566 7.124 1.00 0.00 569 ILE A N 5
ATOM 11752 C CA . ILE A 1 116 ? 7.325 -8.739 8.465 1.00 0.00 569 ILE A CA 5
ATOM 11753 C C . ILE A 1 116 ? 7.153 -7.378 9.098 1.00 0.00 569 ILE A C 5
ATOM 11754 O O . ILE A 1 116 ? 6.640 -7.247 10.208 1.00 0.00 569 ILE A O 5
ATOM 11770 N N . ASP A 1 117 ? 7.453 -6.368 8.286 1.00 0.00 570 ASP A N 5
ATOM 11771 C CA . ASP A 1 117 ? 7.202 -4.982 8.627 1.00 0.00 570 ASP A CA 5
ATOM 11772 C C . ASP A 1 117 ? 7.320 -4.694 10.104 1.00 0.00 570 ASP A C 5
ATOM 11773 O O . ASP A 1 117 ? 6.360 -4.192 10.695 1.00 0.00 570 ASP A O 5
ATOM 11782 N N . GLY A 1 118 ? 8.447 -4.977 10.732 1.00 0.00 571 GLY A N 5
ATOM 11783 C CA . GLY A 1 118 ? 8.501 -4.673 12.139 1.00 0.00 571 GLY A CA 5
ATOM 11784 C C . GLY A 1 118 ? 8.069 -3.244 12.338 1.00 0.00 571 GLY A C 5
ATOM 11785 O O . GLY A 1 118 ? 7.228 -2.950 13.188 1.00 0.00 571 GLY A O 5
ATOM 11789 N N . ASP A 1 119 ? 8.589 -2.363 11.490 1.00 0.00 572 ASP A N 5
ATOM 11790 C CA . ASP A 1 119 ? 8.187 -0.977 11.520 1.00 0.00 572 ASP A CA 5
ATOM 11791 C C . ASP A 1 119 ? 7.573 -0.507 10.192 1.00 0.00 572 ASP A C 5
ATOM 11792 O O . ASP A 1 119 ? 6.979 0.572 10.152 1.00 0.00 572 ASP A O 5
ATOM 11801 N N . LEU A 1 120 ? 7.756 -1.256 9.080 1.00 0.00 573 LEU A N 5
ATOM 11802 C CA . LEU A 1 120 ? 7.238 -0.767 7.804 1.00 0.00 573 LEU A CA 5
ATOM 11803 C C . LEU A 1 120 ? 6.601 -1.788 6.887 1.00 0.00 573 LEU A C 5
ATOM 11804 O O . LEU A 1 120 ? 7.128 -2.868 6.641 1.00 0.00 573 LEU A O 5
ATOM 11820 N N . LEU A 1 121 ? 5.522 -1.337 6.286 1.00 0.00 574 LEU A N 5
ATOM 11821 C CA . LEU A 1 121 ? 4.830 -2.068 5.251 1.00 0.00 574 LEU A CA 5
ATOM 11822 C C . LEU A 1 121 ? 4.529 -1.052 4.155 1.00 0.00 574 LEU A C 5
ATOM 11823 O O . LEU A 1 121 ? 4.036 0.036 4.454 1.00 0.00 574 LEU A O 5
ATOM 11839 N N . ILE A 1 122 ? 4.784 -1.378 2.906 1.00 0.00 575 ILE A N 5
ATOM 11840 C CA . ILE A 1 122 ? 4.484 -0.438 1.822 1.00 0.00 575 ILE A CA 5
ATOM 11841 C C . ILE A 1 122 ? 3.783 -1.120 0.674 1.00 0.00 575 ILE A C 5
ATOM 11842 O O . ILE A 1 122 ? 4.178 -2.203 0.235 1.00 0.00 575 ILE A O 5
ATOM 11858 N N . LEU A 1 123 ? 2.778 -0.451 0.157 1.00 0.00 576 LEU A N 5
ATOM 11859 C CA . LEU A 1 123 ? 2.047 -0.944 -0.978 1.00 0.00 576 LEU A CA 5
ATOM 11860 C C . LEU A 1 123 ? 1.894 0.183 -1.965 1.00 0.00 576 LEU A C 5
ATOM 11861 O O . LEU A 1 123 ? 1.528 1.293 -1.582 1.00 0.00 576 LEU A O 5
ATOM 11877 N N . LYS A 1 124 ? 2.117 -0.082 -3.226 1.00 0.00 577 LYS A N 5
ATOM 11878 C CA . LYS A 1 124 ? 1.924 0.962 -4.209 1.00 0.00 577 LYS A CA 5
ATOM 11879 C C . LYS A 1 124 ? 1.092 0.442 -5.361 1.00 0.00 577 LYS A C 5
ATOM 11880 O O . LYS A 1 124 ? 1.350 -0.640 -5.880 1.00 0.00 577 LYS A O 5
ATOM 11899 N N . LEU A 1 125 ? 0.116 1.227 -5.787 1.00 0.00 578 LEU A N 5
ATOM 11900 C CA . LEU A 1 125 ? -0.710 0.839 -6.910 1.00 0.00 578 LEU A CA 5
ATOM 11901 C C . LEU A 1 125 ? -0.609 1.919 -7.971 1.00 0.00 578 LEU A C 5
ATOM 11902 O O . LEU A 1 125 ? -0.740 3.120 -7.679 1.00 0.00 578 LEU A O 5
ATOM 11918 N N . GLY A 1 126 ? -0.381 1.475 -9.200 1.00 0.00 579 GLY A N 5
ATOM 11919 C CA . GLY A 1 126 ? -0.230 2.390 -10.302 1.00 0.00 579 GLY A CA 5
ATOM 11920 C C . GLY A 1 126 ? -1.528 2.747 -10.962 1.00 0.00 579 GLY A C 5
ATOM 11921 O O . GLY A 1 126 ? -1.544 3.559 -11.887 1.00 0.00 579 GLY A O 5
ATOM 11925 N N . LYS A 1 127 ? -2.629 2.169 -10.502 1.00 0.00 580 LYS A N 5
ATOM 11926 C CA . LYS A 1 127 ? -3.893 2.507 -11.109 1.00 0.00 580 LYS A CA 5
ATOM 11927 C C . LYS A 1 127 ? -4.255 3.921 -10.706 1.00 0.00 580 LYS A C 5
ATOM 11928 O O . LYS A 1 127 ? -4.526 4.762 -11.564 1.00 0.00 580 LYS A O 5
ATOM 11947 N N . TRP A 1 128 ? -4.185 4.216 -9.410 1.00 0.00 581 TRP A N 5
ATOM 11948 C CA . TRP A 1 128 ? -4.430 5.574 -8.968 1.00 0.00 581 TRP A CA 5
ATOM 11949 C C . TRP A 1 128 ? -3.515 6.051 -7.839 1.00 0.00 581 TRP A C 5
ATOM 11950 O O . TRP A 1 128 ? -2.975 7.156 -7.906 1.00 0.00 581 TRP A O 5
ATOM 11971 N N . LYS A 1 129 ? -3.414 5.271 -6.758 1.00 0.00 582 LYS A N 5
ATOM 11972 C CA . LYS A 1 129 ? -2.647 5.711 -5.601 1.00 0.00 582 LYS A CA 5
ATOM 11973 C C . LYS A 1 129 ? -1.818 4.631 -4.944 1.00 0.00 582 LYS A C 5
ATOM 11974 O O . LYS A 1 129 ? -2.045 3.432 -5.125 1.00 0.00 582 LYS A O 5
ATOM 11993 N N . MET A 1 130 ? -0.905 5.083 -4.106 1.00 0.00 583 MET A N 5
ATOM 11994 C CA . MET A 1 130 ? -0.085 4.211 -3.306 1.00 0.00 583 MET A CA 5
ATOM 11995 C C . MET A 1 130 ? -0.531 4.372 -1.861 1.00 0.00 583 MET A C 5
ATOM 11996 O O . MET A 1 130 ? -0.715 5.488 -1.368 1.00 0.00 583 MET A O 5
ATOM 12010 N N . LYS A 1 131 ? -0.674 3.257 -1.192 1.00 0.00 584 LYS A N 5
ATOM 12011 C CA . LYS A 1 131 ? -1.067 3.242 0.196 1.00 0.00 584 LYS A CA 5
ATOM 12012 C C . LYS A 1 131 ? 0.078 2.647 0.989 1.00 0.00 584 LYS A C 5
ATOM 12013 O O . LYS A 1 131 ? 0.643 1.623 0.615 1.00 0.00 584 LYS A O 5
ATOM 12032 N N . LEU A 1 132 ? 0.417 3.293 2.079 1.00 0.00 585 LEU A N 5
ATOM 12033 C CA . LEU A 1 132 ? 1.493 2.844 2.923 1.00 0.00 585 LEU A CA 5
ATOM 12034 C C . LEU A 1 132 ? 0.948 2.583 4.301 1.00 0.00 585 LEU A C 5
ATOM 12035 O O . LEU A 1 132 ? 0.132 3.349 4.814 1.00 0.00 585 LEU A O 5
ATOM 12051 N N . VAL A 1 133 ? 1.371 1.492 4.885 1.00 0.00 586 VAL A N 5
ATOM 12052 C CA . VAL A 1 133 ? 0.891 1.121 6.189 1.00 0.00 586 VAL A CA 5
ATOM 12053 C C . VAL A 1 133 ? 2.032 0.744 7.125 1.00 0.00 586 VAL A C 5
ATOM 12054 O O . VAL A 1 133 ? 2.936 0.002 6.747 1.00 0.00 586 VAL A O 5
ATOM 12067 N N . SER A 1 134 ? 1.958 1.215 8.365 1.00 0.00 587 SER A N 5
ATOM 12068 C CA . SER A 1 134 ? 2.961 0.867 9.361 1.00 0.00 587 SER A CA 5
ATOM 12069 C C . SER A 1 134 ? 2.305 -0.100 10.330 1.00 0.00 587 SER A C 5
ATOM 12070 O O . SER A 1 134 ? 1.160 0.111 10.731 1.00 0.00 587 SER A O 5
ATOM 12078 N N . ILE A 1 135 ? 2.990 -1.177 10.676 1.00 0.00 588 ILE A N 5
ATOM 12079 C CA . ILE A 1 135 ? 2.398 -2.161 11.559 1.00 0.00 588 ILE A CA 5
ATOM 12080 C C . ILE A 1 135 ? 3.340 -2.647 12.640 1.00 0.00 588 ILE A C 5
ATOM 12081 O O . ILE A 1 135 ? 4.505 -2.958 12.390 1.00 0.00 588 ILE A O 5
ATOM 12097 N N . VAL A 1 136 ? 2.796 -2.740 13.842 1.00 0.00 589 VAL A N 5
ATOM 12098 C CA . VAL A 1 136 ? 3.545 -3.224 14.990 1.00 0.00 589 VAL A CA 5
ATOM 12099 C C . VAL A 1 136 ? 2.735 -4.246 15.777 1.00 0.00 589 VAL A C 5
ATOM 12100 O O . VAL A 1 136 ? 1.542 -4.058 16.015 1.00 0.00 589 VAL A O 5
ATOM 12113 N N . SER A 1 137 ? 3.394 -5.324 16.185 1.00 0.00 590 SER A N 5
ATOM 12114 C CA . SER A 1 137 ? 2.737 -6.374 16.953 1.00 0.00 590 SER A CA 5
ATOM 12115 C C . SER A 1 137 ? 2.681 -6.002 18.429 1.00 0.00 590 SER A C 5
ATOM 12116 O O . SER A 1 137 ? 3.414 -5.125 18.883 1.00 0.00 590 SER A O 5
ATOM 12124 N N . ASP A 1 138 ? 1.814 -6.675 19.174 1.00 0.00 591 ASP A N 5
ATOM 12125 C CA . ASP A 1 138 ? 1.661 -6.420 20.601 1.00 0.00 591 ASP A CA 5
ATOM 12126 C C . ASP A 1 138 ? 3.010 -6.437 21.313 1.00 0.00 591 ASP A C 5
ATOM 12127 O O . ASP A 1 138 ? 3.326 -5.530 22.080 1.00 0.00 591 ASP A O 5
ATOM 12136 N N . GLU A 1 139 ? 3.797 -7.479 21.064 1.00 0.00 592 GLU A N 5
ATOM 12137 C CA . GLU A 1 139 ? 5.111 -7.620 21.689 1.00 0.00 592 GLU A CA 5
ATOM 12138 C C . GLU A 1 139 ? 5.955 -6.361 21.499 1.00 0.00 592 GLU A C 5
ATOM 12139 O O . GLU A 1 139 ? 6.523 -5.826 22.456 1.00 0.00 592 GLU A O 5
ATOM 12151 N N . LYS A 1 140 ? 6.029 -5.891 20.259 1.00 0.00 593 LYS A N 5
ATOM 12152 C CA . LYS A 1 140 ? 6.803 -4.694 19.938 1.00 0.00 593 LYS A CA 5
ATOM 12153 C C . LYS A 1 140 ? 6.329 -3.511 20.773 1.00 0.00 593 LYS A C 5
ATOM 12154 O O . LYS A 1 140 ? 7.127 -2.811 21.399 1.00 0.00 593 LYS A O 5
ATOM 12173 N N . PHE A 1 141 ? 5.019 -3.305 20.784 1.00 0.00 594 PHE A N 5
ATOM 12174 C CA . PHE A 1 141 ? 4.417 -2.223 21.545 1.00 0.00 594 PHE A CA 5
ATOM 12175 C C . PHE A 1 141 ? 4.920 -2.237 22.982 1.00 0.00 594 PHE A C 5
ATOM 12176 O O . PHE A 1 141 ? 5.339 -1.218 23.514 1.00 0.00 594 PHE A O 5
ATOM 12193 N N . LYS A 1 142 ? 4.888 -3.401 23.606 1.00 0.00 595 LYS A N 5
ATOM 12194 C CA . LYS A 1 142 ? 5.363 -3.537 24.975 1.00 0.00 595 LYS A CA 5
ATOM 12195 C C . LYS A 1 142 ? 6.759 -2.943 25.104 1.00 0.00 595 LYS A C 5
ATOM 12196 O O . LYS A 1 142 ? 7.030 -2.138 25.988 1.00 0.00 595 LYS A O 5
ATOM 12215 N N . GLU A 1 143 ? 7.634 -3.362 24.201 1.00 0.00 596 GLU A N 5
ATOM 12216 C CA . GLU A 1 143 ? 9.019 -2.905 24.177 1.00 0.00 596 GLU A CA 5
ATOM 12217 C C . GLU A 1 143 ? 9.146 -1.379 24.230 1.00 0.00 596 GLU A C 5
ATOM 12218 O O . GLU A 1 143 ? 9.954 -0.849 24.990 1.00 0.00 596 GLU A O 5
ATOM 12230 N N . LEU A 1 144 ? 8.387 -0.678 23.391 1.00 0.00 597 LEU A N 5
ATOM 12231 C CA . LEU A 1 144 ? 8.476 0.791 23.334 1.00 0.00 597 LEU A CA 5
ATOM 12232 C C . LEU A 1 144 ? 7.864 1.473 24.560 1.00 0.00 597 LEU A C 5
ATOM 12233 O O . LEU A 1 144 ? 8.526 2.244 25.253 1.00 0.00 597 LEU A O 5
ATOM 12249 N N . GLY A 1 145 ? 6.596 1.196 24.797 1.00 0.00 598 GLY A N 5
ATOM 12250 C CA . GLY A 1 145 ? 5.873 1.783 25.905 1.00 0.00 598 GLY A CA 5
ATOM 12251 C C . GLY A 1 145 ? 6.029 1.013 27.197 1.00 0.00 598 GLY A C 5
ATOM 12252 O O . GLY A 1 145 ? 5.284 1.244 28.140 1.00 0.00 598 GLY A O 5
ATOM 12256 N N . LEU A 1 146 ? 6.965 0.068 27.237 1.00 0.00 599 LEU A N 5
ATOM 12257 C CA . LEU A 1 146 ? 7.144 -0.778 28.423 1.00 0.00 599 LEU A CA 5
ATOM 12258 C C . LEU A 1 146 ? 7.213 0.022 29.727 1.00 0.00 599 LEU A C 5
ATOM 12259 O O . LEU A 1 146 ? 7.092 -0.560 30.805 1.00 0.00 599 LEU A O 5
ATOM 12275 N N . THR A 1 147 ? 7.365 1.340 29.650 1.00 0.00 600 THR A N 5
ATOM 12276 C CA . THR A 1 147 ? 7.390 2.145 30.866 1.00 0.00 600 THR A CA 5
ATOM 12277 C C . THR A 1 147 ? 6.085 2.924 31.004 1.00 0.00 600 THR A C 5
ATOM 12278 O O . THR A 1 147 ? 6.073 4.155 30.986 1.00 0.00 600 THR A O 5
ATOM 12289 N N . ALA A 1 148 ? 4.992 2.192 31.166 1.00 0.00 601 ALA A N 5
ATOM 12290 C CA . ALA A 1 148 ? 3.677 2.795 31.338 1.00 0.00 601 ALA A CA 5
ATOM 12291 C C . ALA A 1 148 ? 2.940 2.135 32.499 1.00 0.00 601 ALA A C 5
ATOM 12292 O O . ALA A 1 148 ? 3.506 1.296 33.198 1.00 0.00 601 ALA A O 5
ATOM 12299 N N . PRO A 1 149 ? 1.660 2.479 32.714 1.00 0.00 602 PRO A N 5
ATOM 12300 C CA . PRO A 1 149 ? 0.857 1.891 33.781 1.00 0.00 602 PRO A CA 5
ATOM 12301 C C . PRO A 1 149 ? 0.397 0.477 33.426 1.00 0.00 602 PRO A C 5
ATOM 12302 O O . PRO A 1 149 ? 0.265 -0.381 34.297 1.00 0.00 602 PRO A O 5
ATOM 12313 N N . GLY A 1 150 ? 0.154 0.247 32.135 1.00 0.00 603 GLY A N 5
ATOM 12314 C CA . GLY A 1 150 ? -0.288 -1.056 31.677 1.00 0.00 603 GLY A CA 5
ATOM 12315 C C . GLY A 1 150 ? 0.802 -2.107 31.735 1.00 0.00 603 GLY A C 5
ATOM 12316 O O . GLY A 1 150 ? 0.590 -3.207 32.250 1.00 0.00 603 GLY A O 5
ATOM 12320 N N . TRP A 1 151 ? 1.968 -1.773 31.194 1.00 0.00 604 TRP A N 5
ATOM 12321 C CA . TRP A 1 151 ? 3.101 -2.691 31.165 1.00 0.00 604 TRP A CA 5
ATOM 12322 C C . TRP A 1 151 ? 3.684 -2.883 32.547 1.00 0.00 604 TRP A C 5
ATOM 12323 O O . TRP A 1 151 ? 3.946 -4.005 32.969 1.00 0.00 604 TRP A O 5
ATOM 12344 N N . ASP A 1 152 ? 3.895 -1.789 33.243 1.00 0.00 605 ASP A N 5
ATOM 12345 C CA . ASP A 1 152 ? 4.460 -1.840 34.578 1.00 0.00 605 ASP A CA 5
ATOM 12346 C C . ASP A 1 152 ? 3.694 -2.832 35.435 1.00 0.00 605 ASP A C 5
ATOM 12347 O O . ASP A 1 152 ? 4.270 -3.782 35.970 1.00 0.00 605 ASP A O 5
ATOM 12356 N N . GLU A 1 153 ? 2.395 -2.612 35.542 1.00 0.00 606 GLU A N 5
ATOM 12357 C CA . GLU A 1 153 ? 1.529 -3.477 36.325 1.00 0.00 606 GLU A CA 5
ATOM 12358 C C . GLU A 1 153 ? 1.584 -4.940 35.870 1.00 0.00 606 GLU A C 5
ATOM 12359 O O . GLU A 1 153 ? 1.962 -5.816 36.648 1.00 0.00 606 GLU A O 5
ATOM 12371 N N . VAL A 1 154 ? 1.189 -5.204 34.633 1.00 0.00 607 VAL A N 5
ATOM 12372 C CA . VAL A 1 154 ? 1.158 -6.577 34.111 1.00 0.00 607 VAL A CA 5
ATOM 12373 C C . VAL A 1 154 ? 2.532 -7.247 34.012 1.00 0.00 607 VAL A C 5
ATOM 12374 O O . VAL A 1 154 ? 2.845 -8.170 34.763 1.00 0.00 607 VAL A O 5
ATOM 12387 N N . VAL A 1 155 ? 3.319 -6.790 33.061 1.00 0.00 608 VAL A N 5
ATOM 12388 C CA . VAL A 1 155 ? 4.646 -7.326 32.794 1.00 0.00 608 VAL A CA 5
ATOM 12389 C C . VAL A 1 155 ? 5.556 -7.291 34.020 1.00 0.00 608 VAL A C 5
ATOM 12390 O O . VAL A 1 155 ? 6.096 -8.316 34.435 1.00 0.00 608 VAL A O 5
ATOM 12403 N N . GLY A 1 156 ? 5.739 -6.102 34.576 1.00 0.00 609 GLY A N 5
ATOM 12404 C CA . GLY A 1 156 ? 6.603 -5.938 35.725 1.00 0.00 609 GLY A CA 5
ATOM 12405 C C . GLY A 1 156 ? 6.101 -6.653 36.962 1.00 0.00 609 GLY A C 5
ATOM 12406 O O . GLY A 1 156 ? 6.756 -7.567 37.465 1.00 0.00 609 GLY A O 5
ATOM 12410 N N . LYS A 1 157 ? 4.944 -6.236 37.456 1.00 0.00 610 LYS A N 5
ATOM 12411 C CA . LYS A 1 157 ? 4.365 -6.848 38.648 1.00 0.00 610 LYS A CA 5
ATOM 12412 C C . LYS A 1 157 ? 4.073 -8.326 38.414 1.00 0.00 610 LYS A C 5
ATOM 12413 O O . LYS A 1 157 ? 4.456 -9.179 39.215 1.00 0.00 610 LYS A O 5
ATOM 12432 N N . GLY A 1 158 ? 3.394 -8.624 37.311 1.00 0.00 611 GLY A N 5
ATOM 12433 C CA . GLY A 1 158 ? 3.066 -10.001 36.991 1.00 0.00 611 GLY A CA 5
ATOM 12434 C C . GLY A 1 158 ? 1.936 -10.544 37.844 1.00 0.00 611 GLY A C 5
ATOM 12435 O O . GLY A 1 158 ? 2.091 -11.561 38.518 1.00 0.00 611 GLY A O 5
ATOM 12439 N N . LYS A 1 159 ? 0.795 -9.864 37.812 1.00 0.00 612 LYS A N 5
ATOM 12440 C CA . LYS A 1 159 ? -0.367 -10.285 38.588 1.00 0.00 612 LYS A CA 5
ATOM 12441 C C . LYS A 1 159 ? -0.934 -11.595 38.050 1.00 0.00 612 LYS A C 5
ATOM 12442 O O . LYS A 1 159 ? -1.507 -12.387 38.798 1.00 0.00 612 LYS A O 5
ATOM 12461 N N . GLU A 1 160 ? -0.770 -11.818 36.750 1.00 0.00 613 GLU A N 5
ATOM 12462 C CA . GLU A 1 160 ? -1.266 -13.033 36.114 1.00 0.00 613 GLU A CA 5
ATOM 12463 C C . GLU A 1 160 ? -0.491 -14.255 36.596 1.00 0.00 613 GLU A C 5
ATOM 12464 O O . GLU A 1 160 ? 0.455 -14.136 37.375 1.00 0.00 613 GLU A O 5
ATOM 12476 N N . GLU A 1 161 ? -0.899 -15.431 36.129 1.00 0.00 614 GLU A N 5
ATOM 12477 C CA . GLU A 1 161 ? -0.242 -16.675 36.512 1.00 0.00 614 GLU A CA 5
ATOM 12478 C C . GLU A 1 161 ? 1.122 -16.804 35.838 1.00 0.00 614 GLU A C 5
ATOM 12479 O O . GLU A 1 161 ? 2.150 -16.880 36.511 1.00 0.00 614 GLU A O 5
ATOM 12491 N N . PRO A 1 162 ? 1.151 -16.830 34.493 1.00 0.00 615 PRO A N 5
ATOM 12492 C CA . PRO A 1 162 ? 2.399 -16.951 33.734 1.00 0.00 615 PRO A CA 5
ATOM 12493 C C . PRO A 1 162 ? 3.232 -15.675 33.782 1.00 0.00 615 PRO A C 5
ATOM 12494 O O . PRO A 1 162 ? 3.022 -14.754 32.992 1.00 0.00 615 PRO A O 5
ATOM 12505 N N . SER A 1 163 ? 4.178 -15.626 34.715 1.00 0.00 616 SER A N 5
ATOM 12506 C CA . SER A 1 163 ? 5.043 -14.462 34.866 1.00 0.00 616 SER A CA 5
ATOM 12507 C C . SER A 1 163 ? 6.098 -14.422 33.763 1.00 0.00 616 SER A C 5
ATOM 12508 O O . SER A 1 163 ? 6.430 -15.450 33.172 1.00 0.00 616 SER A O 5
ATOM 12516 N N . PRO A 1 164 ? 6.643 -13.228 33.471 1.00 0.00 617 PRO A N 5
ATOM 12517 C CA . PRO A 1 164 ? 7.665 -13.059 32.433 1.00 0.00 617 PRO A CA 5
ATOM 12518 C C . PRO A 1 164 ? 8.837 -14.019 32.613 1.00 0.00 617 PRO A C 5
ATOM 12519 O O . PRO A 1 164 ? 8.839 -15.078 31.953 1.00 0.00 617 PRO A O 5
ATOM 12531 N N . MET A 1 1 ? -20.029 20.485 0.882 1.00 0.00 454 MET A N 6
ATOM 12532 C CA . MET A 1 1 ? -20.279 21.419 2.012 1.00 0.00 454 MET A CA 6
ATOM 12533 C C . MET A 1 1 ? -21.284 20.833 3.001 1.00 0.00 454 MET A C 6
ATOM 12534 O O . MET A 1 1 ? -22.488 21.053 2.878 1.00 0.00 454 MET A O 6
ATOM 12550 N N . PRO A 1 2 ? -20.798 20.075 3.999 1.00 0.00 455 PRO A N 6
ATOM 12551 C CA . PRO A 1 2 ? -21.660 19.457 5.012 1.00 0.00 455 PRO A CA 6
ATOM 12552 C C . PRO A 1 2 ? -22.594 20.466 5.672 1.00 0.00 455 PRO A C 6
ATOM 12553 O O . PRO A 1 2 ? -22.145 21.419 6.308 1.00 0.00 455 PRO A O 6
ATOM 12564 N N . ARG A 1 3 ? -23.896 20.250 5.515 1.00 0.00 456 ARG A N 6
ATOM 12565 C CA . ARG A 1 3 ? -24.894 21.141 6.095 1.00 0.00 456 ARG A CA 6
ATOM 12566 C C . ARG A 1 3 ? -24.869 21.073 7.619 1.00 0.00 456 ARG A C 6
ATOM 12567 O O . ARG A 1 3 ? -25.240 22.030 8.299 1.00 0.00 456 ARG A O 6
ATOM 12588 N N . THR A 1 4 ? -24.428 19.936 8.151 1.00 0.00 457 THR A N 6
ATOM 12589 C CA . THR A 1 4 ? -24.356 19.747 9.596 1.00 0.00 457 THR A CA 6
ATOM 12590 C C . THR A 1 4 ? -23.247 20.602 10.201 1.00 0.00 457 THR A C 6
ATOM 12591 O O . THR A 1 4 ? -23.471 21.336 11.163 1.00 0.00 457 THR A O 6
ATOM 12602 N N . ALA A 1 5 ? -22.051 20.500 9.632 1.00 0.00 458 ALA A N 6
ATOM 12603 C CA . ALA A 1 5 ? -20.907 21.263 10.115 1.00 0.00 458 ALA A CA 6
ATOM 12604 C C . ALA A 1 5 ? -21.172 22.762 10.032 1.00 0.00 458 ALA A C 6
ATOM 12605 O O . ALA A 1 5 ? -21.342 23.313 8.944 1.00 0.00 458 ALA A O 6
ATOM 12612 N N . SER A 1 6 ? -21.208 23.417 11.187 1.00 0.00 459 SER A N 6
ATOM 12613 C CA . SER A 1 6 ? -21.453 24.853 11.245 1.00 0.00 459 SER A CA 6
ATOM 12614 C C . SER A 1 6 ? -20.142 25.633 11.179 1.00 0.00 459 SER A C 6
ATOM 12615 O O . SER A 1 6 ? -19.102 25.154 11.631 1.00 0.00 459 SER A O 6
ATOM 12623 N N . PRO A 1 7 ? -20.174 26.852 10.612 1.00 0.00 460 PRO A N 6
ATOM 12624 C CA . PRO A 1 7 ? -18.983 27.698 10.490 1.00 0.00 460 PRO A CA 6
ATOM 12625 C C . PRO A 1 7 ? -18.513 28.233 11.837 1.00 0.00 460 PRO A C 6
ATOM 12626 O O . PRO A 1 7 ? -18.988 27.802 12.888 1.00 0.00 460 PRO A O 6
ATOM 12637 N N . GLY A 1 8 ? -17.576 29.175 11.801 1.00 0.00 461 GLY A N 6
ATOM 12638 C CA . GLY A 1 8 ? -17.057 29.753 13.026 1.00 0.00 461 GLY A CA 6
ATOM 12639 C C . GLY A 1 8 ? -15.852 29.004 13.557 1.00 0.00 461 GLY A C 6
ATOM 12640 O O . GLY A 1 8 ? -15.853 28.541 14.697 1.00 0.00 461 GLY A O 6
ATOM 12644 N N . ASN A 1 9 ? -14.820 28.882 12.727 1.00 0.00 462 ASN A N 6
ATOM 12645 C CA . ASN A 1 9 ? -13.602 28.181 13.118 1.00 0.00 462 ASN A CA 6
ATOM 12646 C C . ASN A 1 9 ? -12.394 28.727 12.363 1.00 0.00 462 ASN A C 6
ATOM 12647 O O . ASN A 1 9 ? -12.534 29.303 11.283 1.00 0.00 462 ASN A O 6
ATOM 12658 N N . PRO A 1 10 ? -11.184 28.553 12.921 1.00 0.00 463 PRO A N 6
ATOM 12659 C CA . PRO A 1 10 ? -9.947 29.030 12.294 1.00 0.00 463 PRO A CA 6
ATOM 12660 C C . PRO A 1 10 ? -9.609 28.259 11.022 1.00 0.00 463 PRO A C 6
ATOM 12661 O O . PRO A 1 10 ? -9.404 27.046 11.056 1.00 0.00 463 PRO A O 6
ATOM 12672 N N . LYS A 1 11 ? -9.553 28.972 9.902 1.00 0.00 464 LYS A N 6
ATOM 12673 C CA . LYS A 1 11 ? -9.240 28.353 8.619 1.00 0.00 464 LYS A CA 6
ATOM 12674 C C . LYS A 1 11 ? -7.776 28.572 8.252 1.00 0.00 464 LYS A C 6
ATOM 12675 O O . LYS A 1 11 ? -7.294 29.705 8.229 1.00 0.00 464 LYS A O 6
ATOM 12694 N N . SER A 1 12 ? -7.074 27.482 7.963 1.00 0.00 465 SER A N 6
ATOM 12695 C CA . SER A 1 12 ? -5.665 27.554 7.595 1.00 0.00 465 SER A CA 6
ATOM 12696 C C . SER A 1 12 ? -5.499 27.535 6.079 1.00 0.00 465 SER A C 6
ATOM 12697 O O . SER A 1 12 ? -5.197 28.557 5.464 1.00 0.00 465 SER A O 6
ATOM 12705 N N . SER A 1 13 ? -5.698 26.363 5.482 1.00 0.00 466 SER A N 6
ATOM 12706 C CA . SER A 1 13 ? -5.572 26.210 4.038 1.00 0.00 466 SER A CA 6
ATOM 12707 C C . SER A 1 13 ? -6.930 25.932 3.401 1.00 0.00 466 SER A C 6
ATOM 12708 O O . SER A 1 13 ? -7.026 25.203 2.415 1.00 0.00 466 SER A O 6
ATOM 12716 N N . LEU A 1 14 ? -7.976 26.519 3.973 1.00 0.00 467 LEU A N 6
ATOM 12717 C CA . LEU A 1 14 ? -9.329 26.335 3.462 1.00 0.00 467 LEU A CA 6
ATOM 12718 C C . LEU A 1 14 ? -10.084 27.661 3.430 1.00 0.00 467 LEU A C 6
ATOM 12719 O O . LEU A 1 14 ? -10.862 27.967 4.334 1.00 0.00 467 LEU A O 6
ATOM 12735 N N . SER A 1 15 ? -9.848 28.443 2.382 1.00 0.00 468 SER A N 6
ATOM 12736 C CA . SER A 1 15 ? -10.506 29.736 2.226 1.00 0.00 468 SER A CA 6
ATOM 12737 C C . SER A 1 15 ? -11.755 29.606 1.359 1.00 0.00 468 SER A C 6
ATOM 12738 O O . SER A 1 15 ? -12.002 30.431 0.479 1.00 0.00 468 SER A O 6
ATOM 12746 N N . GLY A 1 16 ? -12.536 28.560 1.609 1.00 0.00 469 GLY A N 6
ATOM 12747 C CA . GLY A 1 16 ? -13.745 28.333 0.842 1.00 0.00 469 GLY A CA 6
ATOM 12748 C C . GLY A 1 16 ? -13.817 26.922 0.299 1.00 0.00 469 GLY A C 6
ATOM 12749 O O . GLY A 1 16 ? -14.895 26.335 0.212 1.00 0.00 469 GLY A O 6
ATOM 12753 N N . PHE A 1 17 ? -12.660 26.373 -0.059 1.00 0.00 470 PHE A N 6
ATOM 12754 C CA . PHE A 1 17 ? -12.588 25.017 -0.586 1.00 0.00 470 PHE A CA 6
ATOM 12755 C C . PHE A 1 17 ? -11.856 24.106 0.391 1.00 0.00 470 PHE A C 6
ATOM 12756 O O . PHE A 1 17 ? -10.680 24.315 0.688 1.00 0.00 470 PHE A O 6
ATOM 12773 N N . VAL A 1 18 ? -12.558 23.096 0.890 1.00 0.00 471 VAL A N 6
ATOM 12774 C CA . VAL A 1 18 ? -11.974 22.157 1.837 1.00 0.00 471 VAL A CA 6
ATOM 12775 C C . VAL A 1 18 ? -11.848 20.766 1.229 1.00 0.00 471 VAL A C 6
ATOM 12776 O O . VAL A 1 18 ? -12.842 20.064 1.038 1.00 0.00 471 VAL A O 6
ATOM 12789 N N . ASN A 1 19 ? -10.617 20.374 0.931 1.00 0.00 472 ASN A N 6
ATOM 12790 C CA . ASN A 1 19 ? -10.347 19.066 0.346 1.00 0.00 472 ASN A CA 6
ATOM 12791 C C . ASN A 1 19 ? -8.847 18.856 0.154 1.00 0.00 472 ASN A C 6
ATOM 12792 O O . ASN A 1 19 ? -8.308 19.115 -0.923 1.00 0.00 472 ASN A O 6
ATOM 12803 N N . PRO A 1 20 ? -8.151 18.381 1.202 1.00 0.00 473 PRO A N 6
ATOM 12804 C CA . PRO A 1 20 ? -6.706 18.136 1.146 1.00 0.00 473 PRO A CA 6
ATOM 12805 C C . PRO A 1 20 ? -6.344 17.051 0.138 1.00 0.00 473 PRO A C 6
ATOM 12806 O O . PRO A 1 20 ? -7.173 16.209 -0.208 1.00 0.00 473 PRO A O 6
ATOM 12817 N N . GLN A 1 21 ? -5.099 17.075 -0.328 1.00 0.00 474 GLN A N 6
ATOM 12818 C CA . GLN A 1 21 ? -4.627 16.090 -1.294 1.00 0.00 474 GLN A CA 6
ATOM 12819 C C . GLN A 1 21 ? -4.144 14.828 -0.588 1.00 0.00 474 GLN A C 6
ATOM 12820 O O . GLN A 1 21 ? -4.553 13.718 -0.929 1.00 0.00 474 GLN A O 6
ATOM 12834 N N . SER A 1 22 ? -3.275 15.007 0.400 1.00 0.00 475 SER A N 6
ATOM 12835 C CA . SER A 1 22 ? -2.737 13.885 1.160 1.00 0.00 475 SER A CA 6
ATOM 12836 C C . SER A 1 22 ? -2.683 14.214 2.648 1.00 0.00 475 SER A C 6
ATOM 12837 O O . SER A 1 22 ? -3.090 13.410 3.487 1.00 0.00 475 SER A O 6
ATOM 12845 N N . GLY A 1 23 ? -2.179 15.401 2.967 1.00 0.00 476 GLY A N 6
ATOM 12846 C CA . GLY A 1 23 ? -2.081 15.821 4.353 1.00 0.00 476 GLY A CA 6
ATOM 12847 C C . GLY A 1 23 ? -0.684 16.278 4.724 1.00 0.00 476 GLY A C 6
ATOM 12848 O O . GLY A 1 23 ? -0.517 17.275 5.426 1.00 0.00 476 GLY A O 6
ATOM 12852 N N . ASN A 1 24 ? 0.322 15.548 4.251 1.00 0.00 477 ASN A N 6
ATOM 12853 C CA . ASN A 1 24 ? 1.716 15.883 4.534 1.00 0.00 477 ASN A CA 6
ATOM 12854 C C . ASN A 1 24 ? 1.934 16.163 6.024 1.00 0.00 477 ASN A C 6
ATOM 12855 O O . ASN A 1 24 ? 2.463 17.212 6.392 1.00 0.00 477 ASN A O 6
ATOM 12866 N N . PRO A 1 25 ? 1.528 15.230 6.905 1.00 0.00 478 PRO A N 6
ATOM 12867 C CA . PRO A 1 25 ? 1.688 15.399 8.353 1.00 0.00 478 PRO A CA 6
ATOM 12868 C C . PRO A 1 25 ? 3.139 15.665 8.749 1.00 0.00 478 PRO A C 6
ATOM 12869 O O . PRO A 1 25 ? 3.482 16.767 9.177 1.00 0.00 478 PRO A O 6
ATOM 12880 N N . HIS A 1 26 ? 3.987 14.651 8.606 1.00 0.00 479 HIS A N 6
ATOM 12881 C CA . HIS A 1 26 ? 5.400 14.780 8.951 1.00 0.00 479 HIS A CA 6
ATOM 12882 C C . HIS A 1 26 ? 6.289 14.409 7.768 1.00 0.00 479 HIS A C 6
ATOM 12883 O O . HIS A 1 26 ? 6.743 13.270 7.655 1.00 0.00 479 HIS A O 6
ATOM 12898 N N . ALA A 1 27 ? 6.536 15.374 6.889 1.00 0.00 480 ALA A N 6
ATOM 12899 C CA . ALA A 1 27 ? 7.372 15.141 5.717 1.00 0.00 480 ALA A CA 6
ATOM 12900 C C . ALA A 1 27 ? 8.276 16.341 5.435 1.00 0.00 480 ALA A C 6
ATOM 12901 O O . ALA A 1 27 ? 7.811 17.480 5.407 1.00 0.00 480 ALA A O 6
ATOM 12908 N N . PRO A 1 28 ? 9.585 16.106 5.213 1.00 0.00 481 PRO A N 6
ATOM 12909 C CA . PRO A 1 28 ? 10.535 17.185 4.927 1.00 0.00 481 PRO A CA 6
ATOM 12910 C C . PRO A 1 28 ? 10.144 17.973 3.680 1.00 0.00 481 PRO A C 6
ATOM 12911 O O . PRO A 1 28 ? 9.733 19.129 3.771 1.00 0.00 481 PRO A O 6
ATOM 12922 N N . GLN A 1 29 ? 10.260 17.337 2.516 1.00 0.00 482 GLN A N 6
ATOM 12923 C CA . GLN A 1 29 ? 9.903 17.982 1.258 1.00 0.00 482 GLN A CA 6
ATOM 12924 C C . GLN A 1 29 ? 9.088 17.038 0.382 1.00 0.00 482 GLN A C 6
ATOM 12925 O O . GLN A 1 29 ? 7.876 17.197 0.244 1.00 0.00 482 GLN A O 6
ATOM 12939 N N . THR A 1 30 ? 9.757 16.042 -0.191 1.00 0.00 483 THR A N 6
ATOM 12940 C CA . THR A 1 30 ? 9.080 15.063 -1.032 1.00 0.00 483 THR A CA 6
ATOM 12941 C C . THR A 1 30 ? 9.583 13.653 -0.737 1.00 0.00 483 THR A C 6
ATOM 12942 O O . THR A 1 30 ? 10.181 13.000 -1.592 1.00 0.00 483 THR A O 6
ATOM 12953 N N . ASN A 1 31 ? 9.315 13.186 0.475 1.00 0.00 484 ASN A N 6
ATOM 12954 C CA . ASN A 1 31 ? 9.711 11.846 0.892 1.00 0.00 484 ASN A CA 6
ATOM 12955 C C . ASN A 1 31 ? 8.524 11.135 1.523 1.00 0.00 484 ASN A C 6
ATOM 12956 O O . ASN A 1 31 ? 7.967 10.196 0.962 1.00 0.00 484 ASN A O 6
ATOM 12967 N N . PHE A 1 32 ? 8.143 11.621 2.696 1.00 0.00 485 PHE A N 6
ATOM 12968 C CA . PHE A 1 32 ? 7.014 11.086 3.443 1.00 0.00 485 PHE A CA 6
ATOM 12969 C C . PHE A 1 32 ? 5.695 11.432 2.757 1.00 0.00 485 PHE A C 6
ATOM 12970 O O . PHE A 1 32 ? 4.801 10.598 2.635 1.00 0.00 485 PHE A O 6
ATOM 12987 N N . ALA A 1 33 ? 5.563 12.693 2.368 1.00 0.00 486 ALA A N 6
ATOM 12988 C CA . ALA A 1 33 ? 4.341 13.187 1.744 1.00 0.00 486 ALA A CA 6
ATOM 12989 C C . ALA A 1 33 ? 4.125 12.695 0.306 1.00 0.00 486 ALA A C 6
ATOM 12990 O O . ALA A 1 33 ? 3.011 12.314 -0.052 1.00 0.00 486 ALA A O 6
ATOM 12997 N N . ASN A 1 34 ? 5.152 12.773 -0.543 1.00 0.00 487 ASN A N 6
ATOM 12998 C CA . ASN A 1 34 ? 4.987 12.401 -1.954 1.00 0.00 487 ASN A CA 6
ATOM 12999 C C . ASN A 1 34 ? 4.741 10.905 -2.196 1.00 0.00 487 ASN A C 6
ATOM 13000 O O . ASN A 1 34 ? 3.619 10.511 -2.513 1.00 0.00 487 ASN A O 6
ATOM 13011 N N . MET A 1 35 ? 5.776 10.070 -2.073 1.00 0.00 488 MET A N 6
ATOM 13012 C CA . MET A 1 35 ? 5.610 8.630 -2.314 1.00 0.00 488 MET A CA 6
ATOM 13013 C C . MET A 1 35 ? 4.460 8.056 -1.485 1.00 0.00 488 MET A C 6
ATOM 13014 O O . MET A 1 35 ? 3.560 7.402 -2.011 1.00 0.00 488 MET A O 6
ATOM 13028 N N . PRO A 1 36 ? 4.493 8.303 -0.168 1.00 0.00 489 PRO A N 6
ATOM 13029 C CA . PRO A 1 36 ? 3.490 7.840 0.790 1.00 0.00 489 PRO A CA 6
ATOM 13030 C C . PRO A 1 36 ? 2.306 8.798 0.896 1.00 0.00 489 PRO A C 6
ATOM 13031 O O . PRO A 1 36 ? 1.861 9.122 1.997 1.00 0.00 489 PRO A O 6
ATOM 13042 N N . SER A 1 37 ? 1.821 9.276 -0.253 1.00 0.00 490 SER A N 6
ATOM 13043 C CA . SER A 1 37 ? 0.711 10.231 -0.292 1.00 0.00 490 SER A CA 6
ATOM 13044 C C . SER A 1 37 ? -0.316 9.944 0.798 1.00 0.00 490 SER A C 6
ATOM 13045 O O . SER A 1 37 ? -0.855 10.868 1.407 1.00 0.00 490 SER A O 6
ATOM 13053 N N . ALA A 1 38 ? -0.556 8.671 1.072 1.00 0.00 491 ALA A N 6
ATOM 13054 C CA . ALA A 1 38 ? -1.490 8.303 2.130 1.00 0.00 491 ALA A CA 6
ATOM 13055 C C . ALA A 1 38 ? -0.892 7.219 3.022 1.00 0.00 491 ALA A C 6
ATOM 13056 O O . ALA A 1 38 ? -0.327 6.242 2.529 1.00 0.00 491 ALA A O 6
ATOM 13063 N N . ARG A 1 39 ? -1.026 7.383 4.338 1.00 0.00 492 ARG A N 6
ATOM 13064 C CA . ARG A 1 39 ? -0.506 6.407 5.284 1.00 0.00 492 ARG A CA 6
ATOM 13065 C C . ARG A 1 39 ? -1.494 6.112 6.408 1.00 0.00 492 ARG A C 6
ATOM 13066 O O . ARG A 1 39 ? -2.057 7.026 7.011 1.00 0.00 492 ARG A O 6
ATOM 13087 N N . VAL A 1 40 ? -1.658 4.836 6.714 1.00 0.00 493 VAL A N 6
ATOM 13088 C CA . VAL A 1 40 ? -2.528 4.406 7.801 1.00 0.00 493 VAL A CA 6
ATOM 13089 C C . VAL A 1 40 ? -1.842 3.330 8.650 1.00 0.00 493 VAL A C 6
ATOM 13090 O O . VAL A 1 40 ? -0.870 2.715 8.208 1.00 0.00 493 VAL A O 6
ATOM 13103 N N . THR A 1 41 ? -2.351 3.078 9.857 1.00 0.00 494 THR A N 6
ATOM 13104 C CA . THR A 1 41 ? -1.767 2.042 10.708 1.00 0.00 494 THR A CA 6
ATOM 13105 C C . THR A 1 41 ? -2.817 1.004 11.117 1.00 0.00 494 THR A C 6
ATOM 13106 O O . THR A 1 41 ? -3.935 1.347 11.505 1.00 0.00 494 THR A O 6
ATOM 13117 N N . LEU A 1 42 ? -2.430 -0.269 11.029 1.00 0.00 495 LEU A N 6
ATOM 13118 C CA . LEU A 1 42 ? -3.300 -1.387 11.388 1.00 0.00 495 LEU A CA 6
ATOM 13119 C C . LEU A 1 42 ? -2.536 -2.401 12.244 1.00 0.00 495 LEU A C 6
ATOM 13120 O O . LEU A 1 42 ? -1.308 -2.377 12.291 1.00 0.00 495 LEU A O 6
ATOM 13136 N N . PRO A 1 43 ? -3.248 -3.307 12.935 1.00 0.00 496 PRO A N 6
ATOM 13137 C CA . PRO A 1 43 ? -2.610 -4.326 13.780 1.00 0.00 496 PRO A CA 6
ATOM 13138 C C . PRO A 1 43 ? -1.627 -5.201 12.996 1.00 0.00 496 PRO A C 6
ATOM 13139 O O . PRO A 1 43 ? -2.006 -5.869 12.034 1.00 0.00 496 PRO A O 6
ATOM 13150 N N . LYS A 1 44 ? -0.365 -5.182 13.415 1.00 0.00 497 LYS A N 6
ATOM 13151 C CA . LYS A 1 44 ? 0.690 -5.959 12.764 1.00 0.00 497 LYS A CA 6
ATOM 13152 C C . LYS A 1 44 ? 0.370 -7.452 12.720 1.00 0.00 497 LYS A C 6
ATOM 13153 O O . LYS A 1 44 ? 0.815 -8.163 11.820 1.00 0.00 497 LYS A O 6
ATOM 13172 N N . SER A 1 45 ? -0.368 -7.931 13.709 1.00 0.00 498 SER A N 6
ATOM 13173 C CA . SER A 1 45 ? -0.702 -9.354 13.785 1.00 0.00 498 SER A CA 6
ATOM 13174 C C . SER A 1 45 ? -1.329 -9.880 12.489 1.00 0.00 498 SER A C 6
ATOM 13175 O O . SER A 1 45 ? -0.920 -10.922 11.980 1.00 0.00 498 SER A O 6
ATOM 13183 N N . LEU A 1 46 ? -2.320 -9.167 11.962 1.00 0.00 499 LEU A N 6
ATOM 13184 C CA . LEU A 1 46 ? -2.995 -9.586 10.728 1.00 0.00 499 LEU A CA 6
ATOM 13185 C C . LEU A 1 46 ? -2.128 -9.369 9.494 1.00 0.00 499 LEU A C 6
ATOM 13186 O O . LEU A 1 46 ? -2.472 -9.816 8.402 1.00 0.00 499 LEU A O 6
ATOM 13202 N N . VAL A 1 47 ? -1.007 -8.687 9.677 1.00 0.00 500 VAL A N 6
ATOM 13203 C CA . VAL A 1 47 ? -0.083 -8.399 8.595 1.00 0.00 500 VAL A CA 6
ATOM 13204 C C . VAL A 1 47 ? 0.442 -9.681 7.967 1.00 0.00 500 VAL A C 6
ATOM 13205 O O . VAL A 1 47 ? 0.889 -9.696 6.823 1.00 0.00 500 VAL A O 6
ATOM 13218 N N . TYR A 1 48 ? 0.423 -10.736 8.759 1.00 0.00 501 TYR A N 6
ATOM 13219 C CA . TYR A 1 48 ? 0.929 -12.033 8.357 1.00 0.00 501 TYR A CA 6
ATOM 13220 C C . TYR A 1 48 ? 0.070 -12.773 7.314 1.00 0.00 501 TYR A C 6
ATOM 13221 O O . TYR A 1 48 ? 0.590 -13.620 6.595 1.00 0.00 501 TYR A O 6
ATOM 13239 N N . ASP A 1 49 ? -1.246 -12.561 7.296 1.00 0.00 502 ASP A N 6
ATOM 13240 C CA . ASP A 1 49 ? -2.099 -13.345 6.385 1.00 0.00 502 ASP A CA 6
ATOM 13241 C C . ASP A 1 49 ? -2.043 -12.948 4.893 1.00 0.00 502 ASP A C 6
ATOM 13242 O O . ASP A 1 49 ? -1.839 -13.818 4.047 1.00 0.00 502 ASP A O 6
ATOM 13251 N N . LYS A 1 50 ? -2.216 -11.669 4.549 1.00 0.00 503 LYS A N 6
ATOM 13252 C CA . LYS A 1 50 ? -2.170 -11.258 3.150 1.00 0.00 503 LYS A CA 6
ATOM 13253 C C . LYS A 1 50 ? -1.077 -10.228 2.905 1.00 0.00 503 LYS A C 6
ATOM 13254 O O . LYS A 1 50 ? -0.918 -9.280 3.668 1.00 0.00 503 LYS A O 6
ATOM 13273 N N . THR A 1 51 ? -0.318 -10.420 1.850 1.00 0.00 504 THR A N 6
ATOM 13274 C CA . THR A 1 51 ? 0.758 -9.488 1.526 1.00 0.00 504 THR A CA 6
ATOM 13275 C C . THR A 1 51 ? 0.238 -8.146 0.976 1.00 0.00 504 THR A C 6
ATOM 13276 O O . THR A 1 51 ? 0.236 -7.136 1.679 1.00 0.00 504 THR A O 6
ATOM 13287 N N . PHE A 1 52 ? -0.187 -8.148 -0.293 1.00 0.00 505 PHE A N 6
ATOM 13288 C CA . PHE A 1 52 ? -0.697 -6.942 -0.959 1.00 0.00 505 PHE A CA 6
ATOM 13289 C C . PHE A 1 52 ? -2.109 -6.535 -0.529 1.00 0.00 505 PHE A C 6
ATOM 13290 O O . PHE A 1 52 ? -2.346 -5.405 -0.103 1.00 0.00 505 PHE A O 6
ATOM 13307 N N . SER A 1 53 ? -3.050 -7.451 -0.738 1.00 0.00 506 SER A N 6
ATOM 13308 C CA . SER A 1 53 ? -4.464 -7.219 -0.484 1.00 0.00 506 SER A CA 6
ATOM 13309 C C . SER A 1 53 ? -4.785 -6.628 0.881 1.00 0.00 506 SER A C 6
ATOM 13310 O O . SER A 1 53 ? -5.192 -5.472 0.982 1.00 0.00 506 SER A O 6
ATOM 13318 N N . LYS A 1 54 ? -4.655 -7.427 1.922 1.00 0.00 507 LYS A N 6
ATOM 13319 C CA . LYS A 1 54 ? -5.017 -6.977 3.259 1.00 0.00 507 LYS A CA 6
ATOM 13320 C C . LYS A 1 54 ? -4.418 -5.626 3.597 1.00 0.00 507 LYS A C 6
ATOM 13321 O O . LYS A 1 54 ? -5.121 -4.732 4.074 1.00 0.00 507 LYS A O 6
ATOM 13340 N N . VAL A 1 55 ? -3.133 -5.479 3.365 1.00 0.00 508 VAL A N 6
ATOM 13341 C CA . VAL A 1 55 ? -2.453 -4.236 3.669 1.00 0.00 508 VAL A CA 6
ATOM 13342 C C . VAL A 1 55 ? -3.132 -3.029 3.034 1.00 0.00 508 VAL A C 6
ATOM 13343 O O . VAL A 1 55 ? -3.541 -2.100 3.730 1.00 0.00 508 VAL A O 6
ATOM 13356 N N . LEU A 1 56 ? -3.223 -3.030 1.720 1.00 0.00 509 LEU A N 6
ATOM 13357 C CA . LEU A 1 56 ? -3.803 -1.908 0.997 1.00 0.00 509 LEU A CA 6
ATOM 13358 C C . LEU A 1 56 ? -5.266 -1.593 1.335 1.00 0.00 509 LEU A C 6
ATOM 13359 O O . LEU A 1 56 ? -5.570 -0.482 1.772 1.00 0.00 509 LEU A O 6
ATOM 13375 N N . TRP A 1 57 ? -6.179 -2.519 1.071 1.00 0.00 510 TRP A N 6
ATOM 13376 C CA . TRP A 1 57 ? -7.599 -2.256 1.290 1.00 0.00 510 TRP A CA 6
ATOM 13377 C C . TRP A 1 57 ? -8.020 -2.223 2.750 1.00 0.00 510 TRP A C 6
ATOM 13378 O O . TRP A 1 57 ? -8.666 -1.282 3.210 1.00 0.00 510 TRP A O 6
ATOM 13399 N N . SER A 1 58 ? -7.694 -3.274 3.452 1.00 0.00 511 SER A N 6
ATOM 13400 C CA . SER A 1 58 ? -8.071 -3.427 4.838 1.00 0.00 511 SER A CA 6
ATOM 13401 C C . SER A 1 58 ? -7.418 -2.408 5.740 1.00 0.00 511 SER A C 6
ATOM 13402 O O . SER A 1 58 ? -8.058 -1.844 6.628 1.00 0.00 511 SER A O 6
ATOM 13410 N N . ALA A 1 59 ? -6.123 -2.253 5.576 1.00 0.00 512 ALA A N 6
ATOM 13411 C CA . ALA A 1 59 ? -5.366 -1.395 6.445 1.00 0.00 512 ALA A CA 6
ATOM 13412 C C . ALA A 1 59 ? -5.573 0.104 6.294 1.00 0.00 512 ALA A C 6
ATOM 13413 O O . ALA A 1 59 ? -6.077 0.752 7.212 1.00 0.00 512 ALA A O 6
ATOM 13420 N N . GLY A 1 60 ? -5.061 0.679 5.213 1.00 0.00 513 GLY A N 6
ATOM 13421 C CA . GLY A 1 60 ? -5.094 2.122 5.111 1.00 0.00 513 GLY A CA 6
ATOM 13422 C C . GLY A 1 60 ? -5.913 2.815 4.053 1.00 0.00 513 GLY A C 6
ATOM 13423 O O . GLY A 1 60 ? -6.305 3.964 4.262 1.00 0.00 513 GLY A O 6
ATOM 13427 N N . LEU A 1 61 ? -6.031 2.249 2.867 1.00 0.00 514 LEU A N 6
ATOM 13428 C CA . LEU A 1 61 ? -6.640 3.034 1.797 1.00 0.00 514 LEU A CA 6
ATOM 13429 C C . LEU A 1 61 ? -8.042 2.698 1.327 1.00 0.00 514 LEU A C 6
ATOM 13430 O O . LEU A 1 61 ? -8.797 3.630 1.043 1.00 0.00 514 LEU A O 6
ATOM 13446 N N . VAL A 1 62 ? -8.388 1.445 1.081 1.00 0.00 515 VAL A N 6
ATOM 13447 C CA . VAL A 1 62 ? -9.689 1.254 0.460 1.00 0.00 515 VAL A CA 6
ATOM 13448 C C . VAL A 1 62 ? -10.400 -0.092 0.692 1.00 0.00 515 VAL A C 6
ATOM 13449 O O . VAL A 1 62 ? -9.853 -1.041 1.229 1.00 0.00 515 VAL A O 6
ATOM 13462 N N . ALA A 1 63 ? -11.642 -0.124 0.209 1.00 0.00 516 ALA A N 6
ATOM 13463 C CA . ALA A 1 63 ? -12.548 -1.263 0.224 1.00 0.00 516 ALA A CA 6
ATOM 13464 C C . ALA A 1 63 ? -12.028 -2.358 -0.702 1.00 0.00 516 ALA A C 6
ATOM 13465 O O . ALA A 1 63 ? -12.725 -3.323 -1.011 1.00 0.00 516 ALA A O 6
ATOM 13472 N N . SER A 1 64 ? -10.852 -2.095 -1.253 1.00 0.00 517 SER A N 6
ATOM 13473 C CA . SER A 1 64 ? -10.227 -2.883 -2.274 1.00 0.00 517 SER A CA 6
ATOM 13474 C C . SER A 1 64 ? -9.980 -4.347 -1.930 1.00 0.00 517 SER A C 6
ATOM 13475 O O . SER A 1 64 ? -9.359 -5.041 -2.730 1.00 0.00 517 SER A O 6
ATOM 13483 N N . LYS A 1 65 ? -10.491 -4.882 -0.824 1.00 0.00 518 LYS A N 6
ATOM 13484 C CA . LYS A 1 65 ? -10.294 -6.312 -0.626 1.00 0.00 518 LYS A CA 6
ATOM 13485 C C . LYS A 1 65 ? -10.628 -6.929 -1.983 1.00 0.00 518 LYS A C 6
ATOM 13486 O O . LYS A 1 65 ? -9.820 -7.640 -2.580 1.00 0.00 518 LYS A O 6
ATOM 13505 N N . SER A 1 66 ? -11.784 -6.530 -2.507 1.00 0.00 519 SER A N 6
ATOM 13506 C CA . SER A 1 66 ? -12.205 -6.900 -3.851 1.00 0.00 519 SER A CA 6
ATOM 13507 C C . SER A 1 66 ? -11.418 -6.084 -4.900 1.00 0.00 519 SER A C 6
ATOM 13508 O O . SER A 1 66 ? -10.761 -6.636 -5.795 1.00 0.00 519 SER A O 6
ATOM 13516 N N . GLU A 1 67 ? -11.515 -4.742 -4.776 1.00 0.00 520 GLU A N 6
ATOM 13517 C CA . GLU A 1 67 ? -10.853 -3.818 -5.699 1.00 0.00 520 GLU A CA 6
ATOM 13518 C C . GLU A 1 67 ? -9.346 -4.031 -5.737 1.00 0.00 520 GLU A C 6
ATOM 13519 O O . GLU A 1 67 ? -8.739 -4.102 -6.805 1.00 0.00 520 GLU A O 6
ATOM 13531 N N . GLY A 1 68 ? -8.757 -4.125 -4.560 1.00 0.00 521 GLY A N 6
ATOM 13532 C CA . GLY A 1 68 ? -7.331 -4.321 -4.422 1.00 0.00 521 GLY A CA 6
ATOM 13533 C C . GLY A 1 68 ? -6.852 -5.438 -5.287 1.00 0.00 521 GLY A C 6
ATOM 13534 O O . GLY A 1 68 ? -5.987 -5.237 -6.128 1.00 0.00 521 GLY A O 6
ATOM 13538 N N . GLN A 1 69 ? -7.440 -6.613 -5.114 1.00 0.00 522 GLN A N 6
ATOM 13539 C CA . GLN A 1 69 ? -7.081 -7.763 -5.922 1.00 0.00 522 GLN A CA 6
ATOM 13540 C C . GLN A 1 69 ? -7.054 -7.351 -7.393 1.00 0.00 522 GLN A C 6
ATOM 13541 O O . GLN A 1 69 ? -6.097 -7.637 -8.108 1.00 0.00 522 GLN A O 6
ATOM 13555 N N . ARG A 1 70 ? -8.101 -6.652 -7.825 1.00 0.00 523 ARG A N 6
ATOM 13556 C CA . ARG A 1 70 ? -8.185 -6.169 -9.202 1.00 0.00 523 ARG A CA 6
ATOM 13557 C C . ARG A 1 70 ? -6.904 -5.432 -9.598 1.00 0.00 523 ARG A C 6
ATOM 13558 O O . ARG A 1 70 ? -6.327 -5.701 -10.647 1.00 0.00 523 ARG A O 6
ATOM 13579 N N . ILE A 1 71 ? -6.462 -4.508 -8.749 1.00 0.00 524 ILE A N 6
ATOM 13580 C CA . ILE A 1 71 ? -5.239 -3.747 -9.010 1.00 0.00 524 ILE A CA 6
ATOM 13581 C C . ILE A 1 71 ? -4.073 -4.702 -9.188 1.00 0.00 524 ILE A C 6
ATOM 13582 O O . ILE A 1 71 ? -3.398 -4.710 -10.217 1.00 0.00 524 ILE A O 6
ATOM 13598 N N . ILE A 1 72 ? -3.878 -5.533 -8.181 1.00 0.00 525 ILE A N 6
ATOM 13599 C CA . ILE A 1 72 ? -2.837 -6.539 -8.194 1.00 0.00 525 ILE A CA 6
ATOM 13600 C C . ILE A 1 72 ? -2.943 -7.309 -9.505 1.00 0.00 525 ILE A C 6
ATOM 13601 O O . ILE A 1 72 ? -1.964 -7.496 -10.227 1.00 0.00 525 ILE A O 6
ATOM 13617 N N . ASN A 1 73 ? -4.179 -7.703 -9.813 1.00 0.00 526 ASN A N 6
ATOM 13618 C CA . ASN A 1 73 ? -4.500 -8.407 -11.053 1.00 0.00 526 ASN A CA 6
ATOM 13619 C C . ASN A 1 73 ? -4.049 -7.552 -12.215 1.00 0.00 526 ASN A C 6
ATOM 13620 O O . ASN A 1 73 ? -3.342 -8.002 -13.117 1.00 0.00 526 ASN A O 6
ATOM 13631 N N . ASN A 1 74 ? -4.426 -6.284 -12.132 1.00 0.00 527 ASN A N 6
ATOM 13632 C CA . ASN A 1 74 ? -4.035 -5.283 -13.110 1.00 0.00 527 ASN A CA 6
ATOM 13633 C C . ASN A 1 74 ? -2.535 -5.418 -13.328 1.00 0.00 527 ASN A C 6
ATOM 13634 O O . ASN A 1 74 ? -2.033 -5.308 -14.446 1.00 0.00 527 ASN A O 6
ATOM 13645 N N . ASN A 1 75 ? -1.833 -5.651 -12.223 1.00 0.00 528 ASN A N 6
ATOM 13646 C CA . ASN A 1 75 ? -0.388 -5.798 -12.229 1.00 0.00 528 ASN A CA 6
ATOM 13647 C C . ASN A 1 75 ? 0.303 -4.471 -12.430 1.00 0.00 528 ASN A C 6
ATOM 13648 O O . ASN A 1 75 ? 1.320 -4.370 -13.117 1.00 0.00 528 ASN A O 6
ATOM 13659 N N . GLY A 1 76 ? -0.252 -3.460 -11.783 1.00 0.00 529 GLY A N 6
ATOM 13660 C CA . GLY A 1 76 ? 0.324 -2.133 -11.847 1.00 0.00 529 GLY A CA 6
ATOM 13661 C C . GLY A 1 76 ? 0.859 -1.688 -10.498 1.00 0.00 529 GLY A C 6
ATOM 13662 O O . GLY A 1 76 ? 0.997 -0.492 -10.243 1.00 0.00 529 GLY A O 6
ATOM 13666 N N . ALA A 1 77 ? 1.148 -2.656 -9.623 1.00 0.00 530 ALA A N 6
ATOM 13667 C CA . ALA A 1 77 ? 1.653 -2.354 -8.291 1.00 0.00 530 ALA A CA 6
ATOM 13668 C C . ALA A 1 77 ? 2.856 -3.227 -7.915 1.00 0.00 530 ALA A C 6
ATOM 13669 O O . ALA A 1 77 ? 3.090 -4.275 -8.505 1.00 0.00 530 ALA A O 6
ATOM 13676 N N . TYR A 1 78 ? 3.581 -2.791 -6.894 1.00 0.00 531 TYR A N 6
ATOM 13677 C CA . TYR A 1 78 ? 4.730 -3.513 -6.358 1.00 0.00 531 TYR A CA 6
ATOM 13678 C C . TYR A 1 78 ? 4.616 -3.533 -4.836 1.00 0.00 531 TYR A C 6
ATOM 13679 O O . TYR A 1 78 ? 3.866 -2.738 -4.259 1.00 0.00 531 TYR A O 6
ATOM 13697 N N . VAL A 1 79 ? 5.352 -4.424 -4.179 1.00 0.00 532 VAL A N 6
ATOM 13698 C CA . VAL A 1 79 ? 5.288 -4.486 -2.725 1.00 0.00 532 VAL A CA 6
ATOM 13699 C C . VAL A 1 79 ? 6.681 -4.507 -2.094 1.00 0.00 532 VAL A C 6
ATOM 13700 O O . VAL A 1 79 ? 7.598 -5.210 -2.543 1.00 0.00 532 VAL A O 6
ATOM 13713 N N . GLY A 1 80 ? 6.817 -3.698 -1.044 1.00 0.00 533 GLY A N 6
ATOM 13714 C CA . GLY A 1 80 ? 8.076 -3.589 -0.345 1.00 0.00 533 GLY A CA 6
ATOM 13715 C C . GLY A 1 80 ? 7.950 -3.654 1.164 1.00 0.00 533 GLY A C 6
ATOM 13716 O O . GLY A 1 80 ? 6.914 -3.302 1.733 1.00 0.00 533 GLY A O 6
ATOM 13720 N N . SER A 1 81 ? 9.026 -4.094 1.807 1.00 0.00 534 SER A N 6
ATOM 13721 C CA . SER A 1 81 ? 9.072 -4.190 3.270 1.00 0.00 534 SER A CA 6
ATOM 13722 C C . SER A 1 81 ? 10.370 -3.626 3.823 1.00 0.00 534 SER A C 6
ATOM 13723 O O . SER A 1 81 ? 11.445 -3.914 3.301 1.00 0.00 534 SER A O 6
ATOM 13731 N N . ARG A 1 82 ? 10.282 -2.851 4.896 1.00 0.00 535 ARG A N 6
ATOM 13732 C CA . ARG A 1 82 ? 11.485 -2.301 5.509 1.00 0.00 535 ARG A CA 6
ATOM 13733 C C . ARG A 1 82 ? 11.260 -1.848 6.952 1.00 0.00 535 ARG A C 6
ATOM 13734 O O . ARG A 1 82 ? 10.917 -0.694 7.200 1.00 0.00 535 ARG A O 6
ATOM 13755 N N . PRO A 1 83 ? 11.486 -2.745 7.927 1.00 0.00 536 PRO A N 6
ATOM 13756 C CA . PRO A 1 83 ? 11.330 -2.431 9.348 1.00 0.00 536 PRO A CA 6
ATOM 13757 C C . PRO A 1 83 ? 12.518 -1.640 9.897 1.00 0.00 536 PRO A C 6
ATOM 13758 O O . PRO A 1 83 ? 13.112 -2.015 10.908 1.00 0.00 536 PRO A O 6
ATOM 13769 N N . GLY A 1 84 ? 12.863 -0.545 9.223 1.00 0.00 537 GLY A N 6
ATOM 13770 C CA . GLY A 1 84 ? 13.982 0.274 9.657 1.00 0.00 537 GLY A CA 6
ATOM 13771 C C . GLY A 1 84 ? 15.316 -0.442 9.529 1.00 0.00 537 GLY A C 6
ATOM 13772 O O . GLY A 1 84 ? 16.330 0.025 10.049 1.00 0.00 537 GLY A O 6
ATOM 13776 N N . VAL A 1 85 ? 15.314 -1.579 8.840 1.00 0.00 538 VAL A N 6
ATOM 13777 C CA . VAL A 1 85 ? 16.527 -2.366 8.645 1.00 0.00 538 VAL A CA 6
ATOM 13778 C C . VAL A 1 85 ? 16.907 -2.445 7.169 1.00 0.00 538 VAL A C 6
ATOM 13779 O O . VAL A 1 85 ? 17.659 -3.330 6.761 1.00 0.00 538 VAL A O 6
ATOM 13792 N N . LYS A 1 86 ? 16.370 -1.527 6.369 1.00 0.00 539 LYS A N 6
ATOM 13793 C CA . LYS A 1 86 ? 16.634 -1.505 4.931 1.00 0.00 539 LYS A CA 6
ATOM 13794 C C . LYS A 1 86 ? 18.122 -1.683 4.629 1.00 0.00 539 LYS A C 6
ATOM 13795 O O . LYS A 1 86 ? 18.960 -0.886 5.052 1.00 0.00 539 LYS A O 6
ATOM 13814 N N . LYS A 1 87 ? 18.431 -2.744 3.894 1.00 0.00 540 LYS A N 6
ATOM 13815 C CA . LYS A 1 87 ? 19.804 -3.062 3.518 1.00 0.00 540 LYS A CA 6
ATOM 13816 C C . LYS A 1 87 ? 19.919 -3.280 2.019 1.00 0.00 540 LYS A C 6
ATOM 13817 O O . LYS A 1 87 ? 20.737 -4.079 1.566 1.00 0.00 540 LYS A O 6
ATOM 13836 N N . ASN A 1 88 ? 19.081 -2.578 1.255 1.00 0.00 541 ASN A N 6
ATOM 13837 C CA . ASN A 1 88 ? 19.071 -2.701 -0.197 1.00 0.00 541 ASN A CA 6
ATOM 13838 C C . ASN A 1 88 ? 20.476 -2.911 -0.739 1.00 0.00 541 ASN A C 6
ATOM 13839 O O . ASN A 1 88 ? 21.249 -1.968 -0.916 1.00 0.00 541 ASN A O 6
ATOM 13850 N N . GLU A 1 89 ? 20.784 -4.168 -0.991 1.00 0.00 542 GLU A N 6
ATOM 13851 C CA . GLU A 1 89 ? 22.089 -4.564 -1.510 1.00 0.00 542 GLU A CA 6
ATOM 13852 C C . GLU A 1 89 ? 21.942 -5.527 -2.688 1.00 0.00 542 GLU A C 6
ATOM 13853 O O . GLU A 1 89 ? 20.892 -6.137 -2.861 1.00 0.00 542 GLU A O 6
ATOM 13865 N N . PRO A 1 90 ? 23.015 -5.672 -3.499 1.00 0.00 543 PRO A N 6
ATOM 13866 C CA . PRO A 1 90 ? 23.081 -6.555 -4.672 1.00 0.00 543 PRO A CA 6
ATOM 13867 C C . PRO A 1 90 ? 22.132 -7.759 -4.645 1.00 0.00 543 PRO A C 6
ATOM 13868 O O . PRO A 1 90 ? 22.574 -8.903 -4.762 1.00 0.00 543 PRO A O 6
ATOM 13879 N N . GLY A 1 91 ? 20.837 -7.507 -4.487 1.00 0.00 544 GLY A N 6
ATOM 13880 C CA . GLY A 1 91 ? 19.866 -8.589 -4.444 1.00 0.00 544 GLY A CA 6
ATOM 13881 C C . GLY A 1 91 ? 20.226 -9.660 -3.433 1.00 0.00 544 GLY A C 6
ATOM 13882 O O . GLY A 1 91 ? 20.305 -10.839 -3.771 1.00 0.00 544 GLY A O 6
ATOM 13886 N N . GLY A 1 92 ? 20.449 -9.226 -2.194 1.00 0.00 545 GLY A N 6
ATOM 13887 C CA . GLY A 1 92 ? 20.802 -10.116 -1.092 1.00 0.00 545 GLY A CA 6
ATOM 13888 C C . GLY A 1 92 ? 19.878 -11.317 -0.914 1.00 0.00 545 GLY A C 6
ATOM 13889 O O . GLY A 1 92 ? 19.332 -11.514 0.173 1.00 0.00 545 GLY A O 6
ATOM 13893 N N . GLY A 1 93 ? 19.695 -12.122 -1.955 1.00 0.00 546 GLY A N 6
ATOM 13894 C CA . GLY A 1 93 ? 18.827 -13.282 -1.845 1.00 0.00 546 GLY A CA 6
ATOM 13895 C C . GLY A 1 93 ? 17.428 -12.957 -1.340 1.00 0.00 546 GLY A C 6
ATOM 13896 O O . GLY A 1 93 ? 16.970 -13.530 -0.353 1.00 0.00 546 GLY A O 6
ATOM 13900 N N . MET A 1 94 ? 16.741 -12.042 -2.029 1.00 0.00 547 MET A N 6
ATOM 13901 C CA . MET A 1 94 ? 15.379 -11.654 -1.651 1.00 0.00 547 MET A CA 6
ATOM 13902 C C . MET A 1 94 ? 15.291 -11.225 -0.187 1.00 0.00 547 MET A C 6
ATOM 13903 O O . MET A 1 94 ? 14.493 -11.759 0.584 1.00 0.00 547 MET A O 6
ATOM 13917 N N . PRO A 1 95 ? 16.109 -10.235 0.208 1.00 0.00 548 PRO A N 6
ATOM 13918 C CA . PRO A 1 95 ? 16.131 -9.706 1.575 1.00 0.00 548 PRO A CA 6
ATOM 13919 C C . PRO A 1 95 ? 14.738 -9.343 2.081 1.00 0.00 548 PRO A C 6
ATOM 13920 O O . PRO A 1 95 ? 13.784 -9.265 1.306 1.00 0.00 548 PRO A O 6
ATOM 13931 N N . ASP A 1 96 ? 14.637 -9.100 3.382 1.00 0.00 549 ASP A N 6
ATOM 13932 C CA . ASP A 1 96 ? 13.386 -8.720 4.004 1.00 0.00 549 ASP A CA 6
ATOM 13933 C C . ASP A 1 96 ? 13.486 -7.272 4.437 1.00 0.00 549 ASP A C 6
ATOM 13934 O O . ASP A 1 96 ? 12.479 -6.580 4.587 1.00 0.00 549 ASP A O 6
ATOM 13943 N N . ASP A 1 97 ? 14.727 -6.811 4.611 1.00 0.00 550 ASP A N 6
ATOM 13944 C CA . ASP A 1 97 ? 14.976 -5.440 4.993 1.00 0.00 550 ASP A CA 6
ATOM 13945 C C . ASP A 1 97 ? 14.314 -4.527 3.978 1.00 0.00 550 ASP A C 6
ATOM 13946 O O . ASP A 1 97 ? 13.685 -3.532 4.321 1.00 0.00 550 ASP A O 6
ATOM 13955 N N . LEU A 1 98 ? 14.440 -4.915 2.718 1.00 0.00 551 LEU A N 6
ATOM 13956 C CA . LEU A 1 98 ? 13.834 -4.192 1.616 1.00 0.00 551 LEU A CA 6
ATOM 13957 C C . LEU A 1 98 ? 13.101 -5.182 0.728 1.00 0.00 551 LEU A C 6
ATOM 13958 O O . LEU A 1 98 ? 13.600 -6.275 0.482 1.00 0.00 551 LEU A O 6
ATOM 13974 N N . THR A 1 99 ? 11.933 -4.815 0.234 1.00 0.00 552 THR A N 6
ATOM 13975 C CA . THR A 1 99 ? 11.207 -5.720 -0.635 1.00 0.00 552 THR A CA 6
ATOM 13976 C C . THR A 1 99 ? 10.671 -5.036 -1.876 1.00 0.00 552 THR A C 6
ATOM 13977 O O . THR A 1 99 ? 10.293 -3.865 -1.866 1.00 0.00 552 THR A O 6
ATOM 13988 N N . PHE A 1 100 ? 10.593 -5.823 -2.921 1.00 0.00 553 PHE A N 6
ATOM 13989 C CA . PHE A 1 100 ? 10.043 -5.412 -4.184 1.00 0.00 553 PHE A CA 6
ATOM 13990 C C . PHE A 1 100 ? 9.123 -6.522 -4.626 1.00 0.00 553 PHE A C 6
ATOM 13991 O O . PHE A 1 100 ? 9.471 -7.690 -4.493 1.00 0.00 553 PHE A O 6
ATOM 14008 N N . THR A 1 101 ? 7.967 -6.204 -5.139 1.00 0.00 554 THR A N 6
ATOM 14009 C CA . THR A 1 101 ? 7.074 -7.255 -5.570 1.00 0.00 554 THR A CA 6
ATOM 14010 C C . THR A 1 101 ? 6.535 -6.961 -6.946 1.00 0.00 554 THR A C 6
ATOM 14011 O O . THR A 1 101 ? 6.174 -5.828 -7.250 1.00 0.00 554 THR A O 6
ATOM 14022 N N . PRO A 1 102 ? 6.457 -7.977 -7.804 1.00 0.00 555 PRO A N 6
ATOM 14023 C CA . PRO A 1 102 ? 5.939 -7.803 -9.135 1.00 0.00 555 PRO A CA 6
ATOM 14024 C C . PRO A 1 102 ? 4.422 -7.894 -9.149 1.00 0.00 555 PRO A C 6
ATOM 14025 O O . PRO A 1 102 ? 3.816 -7.969 -10.214 1.00 0.00 555 PRO A O 6
ATOM 14036 N N . ILE A 1 103 ? 3.810 -7.815 -7.955 1.00 0.00 556 ILE A N 6
ATOM 14037 C CA . ILE A 1 103 ? 2.362 -7.813 -7.851 1.00 0.00 556 ILE A CA 6
ATOM 14038 C C . ILE A 1 103 ? 1.682 -9.149 -8.196 1.00 0.00 556 ILE A C 6
ATOM 14039 O O . ILE A 1 103 ? 0.576 -9.159 -8.738 1.00 0.00 556 ILE A O 6
ATOM 14055 N N . LYS A 1 104 ? 2.318 -10.272 -7.897 1.00 0.00 557 LYS A N 6
ATOM 14056 C CA . LYS A 1 104 ? 1.718 -11.566 -8.220 1.00 0.00 557 LYS A CA 6
ATOM 14057 C C . LYS A 1 104 ? 1.172 -12.166 -6.936 1.00 0.00 557 LYS A C 6
ATOM 14058 O O . LYS A 1 104 ? 1.628 -11.833 -5.846 1.00 0.00 557 LYS A O 6
ATOM 14077 N N . THR A 1 105 ? 0.092 -12.935 -7.053 1.00 0.00 558 THR A N 6
ATOM 14078 C CA . THR A 1 105 ? -0.586 -13.417 -5.862 1.00 0.00 558 THR A CA 6
ATOM 14079 C C . THR A 1 105 ? 0.165 -14.466 -5.044 1.00 0.00 558 THR A C 6
ATOM 14080 O O . THR A 1 105 ? 0.344 -15.615 -5.446 1.00 0.00 558 THR A O 6
ATOM 14091 N N . TRP A 1 106 ? 0.483 -14.035 -3.828 1.00 0.00 559 TRP A N 6
ATOM 14092 C CA . TRP A 1 106 ? 1.091 -14.842 -2.781 1.00 0.00 559 TRP A CA 6
ATOM 14093 C C . TRP A 1 106 ? 0.426 -14.402 -1.488 1.00 0.00 559 TRP A C 6
ATOM 14094 O O . TRP A 1 106 ? 0.447 -13.205 -1.194 1.00 0.00 559 TRP A O 6
ATOM 14115 N N . ASN A 1 107 ? -0.196 -15.281 -0.722 1.00 0.00 560 ASN A N 6
ATOM 14116 C CA . ASN A 1 107 ? -0.855 -14.784 0.479 1.00 0.00 560 ASN A CA 6
ATOM 14117 C C . ASN A 1 107 ? 0.051 -14.791 1.706 1.00 0.00 560 ASN A C 6
ATOM 14118 O O . ASN A 1 107 ? 0.542 -13.744 2.122 1.00 0.00 560 ASN A O 6
ATOM 14129 N N . ALA A 1 108 ? 0.253 -15.960 2.287 1.00 0.00 561 ALA A N 6
ATOM 14130 C CA . ALA A 1 108 ? 1.082 -16.096 3.480 1.00 0.00 561 ALA A CA 6
ATOM 14131 C C . ALA A 1 108 ? 2.590 -16.031 3.244 1.00 0.00 561 ALA A C 6
ATOM 14132 O O . ALA A 1 108 ? 3.307 -15.329 3.955 1.00 0.00 561 ALA A O 6
ATOM 14139 N N . SER A 1 109 ? 3.077 -16.815 2.299 1.00 0.00 562 SER A N 6
ATOM 14140 C CA . SER A 1 109 ? 4.511 -16.888 2.035 1.00 0.00 562 SER A CA 6
ATOM 14141 C C . SER A 1 109 ? 5.170 -15.516 1.886 1.00 0.00 562 SER A C 6
ATOM 14142 O O . SER A 1 109 ? 6.132 -15.197 2.593 1.00 0.00 562 SER A O 6
ATOM 14150 N N . LYS A 1 110 ? 4.670 -14.720 0.958 1.00 0.00 563 LYS A N 6
ATOM 14151 C CA . LYS A 1 110 ? 5.244 -13.403 0.704 1.00 0.00 563 LYS A CA 6
ATOM 14152 C C . LYS A 1 110 ? 4.996 -12.438 1.853 1.00 0.00 563 LYS A C 6
ATOM 14153 O O . LYS A 1 110 ? 5.913 -11.756 2.304 1.00 0.00 563 LYS A O 6
ATOM 14172 N N . THR A 1 111 ? 3.759 -12.364 2.311 1.00 0.00 564 THR A N 6
ATOM 14173 C CA . THR A 1 111 ? 3.404 -11.458 3.397 1.00 0.00 564 THR A CA 6
ATOM 14174 C C . THR A 1 111 ? 4.349 -11.603 4.591 1.00 0.00 564 THR A C 6
ATOM 14175 O O . THR A 1 111 ? 5.130 -10.704 4.887 1.00 0.00 564 THR A O 6
ATOM 14186 N N . GLN A 1 112 ? 4.287 -12.732 5.271 1.00 0.00 565 GLN A N 6
ATOM 14187 C CA . GLN A 1 112 ? 5.137 -12.975 6.420 1.00 0.00 565 GLN A CA 6
ATOM 14188 C C . GLN A 1 112 ? 6.600 -12.681 6.109 1.00 0.00 565 GLN A C 6
ATOM 14189 O O . GLN A 1 112 ? 7.290 -12.036 6.892 1.00 0.00 565 GLN A O 6
ATOM 14203 N N . GLU A 1 113 ? 7.079 -13.183 4.979 1.00 0.00 566 GLU A N 6
ATOM 14204 C CA . GLU A 1 113 ? 8.476 -12.995 4.595 1.00 0.00 566 GLU A CA 6
ATOM 14205 C C . GLU A 1 113 ? 8.913 -11.534 4.697 1.00 0.00 566 GLU A C 6
ATOM 14206 O O . GLU A 1 113 ? 9.821 -11.199 5.458 1.00 0.00 566 GLU A O 6
ATOM 14218 N N . PHE A 1 114 ? 8.284 -10.678 3.906 1.00 0.00 567 PHE A N 6
ATOM 14219 C CA . PHE A 1 114 ? 8.621 -9.257 3.876 1.00 0.00 567 PHE A CA 6
ATOM 14220 C C . PHE A 1 114 ? 7.692 -8.430 4.748 1.00 0.00 567 PHE A C 6
ATOM 14221 O O . PHE A 1 114 ? 8.130 -7.626 5.571 1.00 0.00 567 PHE A O 6
ATOM 14238 N N . ILE A 1 115 ? 6.408 -8.638 4.540 1.00 0.00 568 ILE A N 6
ATOM 14239 C CA . ILE A 1 115 ? 5.355 -7.942 5.265 1.00 0.00 568 ILE A CA 6
ATOM 14240 C C . ILE A 1 115 ? 5.434 -8.133 6.760 1.00 0.00 568 ILE A C 6
ATOM 14241 O O . ILE A 1 115 ? 4.531 -7.732 7.494 1.00 0.00 568 ILE A O 6
ATOM 14257 N N . ILE A 1 116 ? 6.525 -8.709 7.226 1.00 0.00 569 ILE A N 6
ATOM 14258 C CA . ILE A 1 116 ? 6.682 -8.887 8.650 1.00 0.00 569 ILE A CA 6
ATOM 14259 C C . ILE A 1 116 ? 6.455 -7.512 9.223 1.00 0.00 569 ILE A C 6
ATOM 14260 O O . ILE A 1 116 ? 5.742 -7.334 10.209 1.00 0.00 569 ILE A O 6
ATOM 14276 N N . ASP A 1 117 ? 6.968 -6.534 8.484 1.00 0.00 570 ASP A N 6
ATOM 14277 C CA . ASP A 1 117 ? 6.735 -5.142 8.778 1.00 0.00 570 ASP A CA 6
ATOM 14278 C C . ASP A 1 117 ? 6.644 -4.882 10.258 1.00 0.00 570 ASP A C 6
ATOM 14279 O O . ASP A 1 117 ? 5.670 -4.285 10.723 1.00 0.00 570 ASP A O 6
ATOM 14288 N N . GLY A 1 118 ? 7.634 -5.322 11.014 1.00 0.00 571 GLY A N 6
ATOM 14289 C CA . GLY A 1 118 ? 7.563 -5.088 12.434 1.00 0.00 571 GLY A CA 6
ATOM 14290 C C . GLY A 1 118 ? 7.294 -3.629 12.679 1.00 0.00 571 GLY A C 6
ATOM 14291 O O . GLY A 1 118 ? 6.409 -3.275 13.459 1.00 0.00 571 GLY A O 6
ATOM 14295 N N . ASP A 1 119 ? 8.006 -2.774 11.951 1.00 0.00 572 ASP A N 6
ATOM 14296 C CA . ASP A 1 119 ? 7.767 -1.353 12.044 1.00 0.00 572 ASP A CA 6
ATOM 14297 C C . ASP A 1 119 ? 7.329 -0.750 10.704 1.00 0.00 572 ASP A C 6
ATOM 14298 O O . ASP A 1 119 ? 6.805 0.365 10.683 1.00 0.00 572 ASP A O 6
ATOM 14307 N N . LEU A 1 120 ? 7.550 -1.451 9.570 1.00 0.00 573 LEU A N 6
ATOM 14308 C CA . LEU A 1 120 ? 7.162 -0.879 8.287 1.00 0.00 573 LEU A CA 6
ATOM 14309 C C . LEU A 1 120 ? 6.556 -1.855 7.311 1.00 0.00 573 LEU A C 6
ATOM 14310 O O . LEU A 1 120 ? 7.077 -2.936 7.077 1.00 0.00 573 LEU A O 6
ATOM 14326 N N . LEU A 1 121 ? 5.508 -1.396 6.675 1.00 0.00 574 LEU A N 6
ATOM 14327 C CA . LEU A 1 121 ? 4.862 -2.130 5.616 1.00 0.00 574 LEU A CA 6
ATOM 14328 C C . LEU A 1 121 ? 4.621 -1.123 4.500 1.00 0.00 574 LEU A C 6
ATOM 14329 O O . LEU A 1 121 ? 4.119 -0.034 4.769 1.00 0.00 574 LEU A O 6
ATOM 14345 N N . ILE A 1 122 ? 4.944 -1.451 3.265 1.00 0.00 575 ILE A N 6
ATOM 14346 C CA . ILE A 1 122 ? 4.704 -0.505 2.167 1.00 0.00 575 ILE A CA 6
ATOM 14347 C C . ILE A 1 122 ? 4.061 -1.172 0.973 1.00 0.00 575 ILE A C 6
ATOM 14348 O O . ILE A 1 122 ? 4.475 -2.249 0.540 1.00 0.00 575 ILE A O 6
ATOM 14364 N N . LEU A 1 123 ? 3.087 -0.489 0.410 1.00 0.00 576 LEU A N 6
ATOM 14365 C CA . LEU A 1 123 ? 2.417 -0.956 -0.774 1.00 0.00 576 LEU A CA 6
ATOM 14366 C C . LEU A 1 123 ? 2.318 0.196 -1.736 1.00 0.00 576 LEU A C 6
ATOM 14367 O O . LEU A 1 123 ? 1.947 1.302 -1.341 1.00 0.00 576 LEU A O 6
ATOM 14383 N N . LYS A 1 124 ? 2.605 -0.037 -2.990 1.00 0.00 577 LYS A N 6
ATOM 14384 C CA . LYS A 1 124 ? 2.477 1.040 -3.949 1.00 0.00 577 LYS A CA 6
ATOM 14385 C C . LYS A 1 124 ? 1.729 0.569 -5.182 1.00 0.00 577 LYS A C 6
ATOM 14386 O O . LYS A 1 124 ? 2.018 -0.494 -5.724 1.00 0.00 577 LYS A O 6
ATOM 14405 N N . LEU A 1 125 ? 0.795 1.381 -5.648 1.00 0.00 578 LEU A N 6
ATOM 14406 C CA . LEU A 1 125 ? 0.052 1.053 -6.846 1.00 0.00 578 LEU A CA 6
ATOM 14407 C C . LEU A 1 125 ? 0.228 2.199 -7.828 1.00 0.00 578 LEU A C 6
ATOM 14408 O O . LEU A 1 125 ? 0.075 3.378 -7.466 1.00 0.00 578 LEU A O 6
ATOM 14424 N N . GLY A 1 126 ? 0.559 1.844 -9.065 1.00 0.00 579 GLY A N 6
ATOM 14425 C CA . GLY A 1 126 ? 0.804 2.842 -10.080 1.00 0.00 579 GLY A CA 6
ATOM 14426 C C . GLY A 1 126 ? -0.406 3.223 -10.881 1.00 0.00 579 GLY A C 6
ATOM 14427 O O . GLY A 1 126 ? -0.321 4.108 -11.733 1.00 0.00 579 GLY A O 6
ATOM 14431 N N . LYS A 1 127 ? -1.541 2.593 -10.625 1.00 0.00 580 LYS A N 6
ATOM 14432 C CA . LYS A 1 127 ? -2.719 2.957 -11.369 1.00 0.00 580 LYS A CA 6
ATOM 14433 C C . LYS A 1 127 ? -3.245 4.280 -10.851 1.00 0.00 580 LYS A C 6
ATOM 14434 O O . LYS A 1 127 ? -3.530 5.185 -11.636 1.00 0.00 580 LYS A O 6
ATOM 14453 N N . TRP A 1 128 ? -3.336 4.421 -9.529 1.00 0.00 581 TRP A N 6
ATOM 14454 C CA . TRP A 1 128 ? -3.788 5.677 -8.973 1.00 0.00 581 TRP A CA 6
ATOM 14455 C C . TRP A 1 128 ? -3.024 6.153 -7.733 1.00 0.00 581 TRP A C 6
ATOM 14456 O O . TRP A 1 128 ? -2.634 7.319 -7.663 1.00 0.00 581 TRP A O 6
ATOM 14477 N N . LYS A 1 129 ? -2.885 5.297 -6.719 1.00 0.00 582 LYS A N 6
ATOM 14478 C CA . LYS A 1 129 ? -2.261 5.720 -5.479 1.00 0.00 582 LYS A CA 6
ATOM 14479 C C . LYS A 1 129 ? -1.334 4.694 -4.868 1.00 0.00 582 LYS A C 6
ATOM 14480 O O . LYS A 1 129 ? -1.404 3.497 -5.156 1.00 0.00 582 LYS A O 6
ATOM 14499 N N . MET A 1 130 ? -0.540 5.175 -3.935 1.00 0.00 583 MET A N 6
ATOM 14500 C CA . MET A 1 130 ? 0.332 4.344 -3.149 1.00 0.00 583 MET A CA 6
ATOM 14501 C C . MET A 1 130 ? -0.100 4.510 -1.710 1.00 0.00 583 MET A C 6
ATOM 14502 O O . MET A 1 130 ? -0.332 5.624 -1.233 1.00 0.00 583 MET A O 6
ATOM 14516 N N . LYS A 1 131 ? -0.194 3.401 -1.031 1.00 0.00 584 LYS A N 6
ATOM 14517 C CA . LYS A 1 131 ? -0.584 3.402 0.352 1.00 0.00 584 LYS A CA 6
ATOM 14518 C C . LYS A 1 131 ? 0.518 2.754 1.157 1.00 0.00 584 LYS A C 6
ATOM 14519 O O . LYS A 1 131 ? 1.017 1.686 0.813 1.00 0.00 584 LYS A O 6
ATOM 14538 N N . LEU A 1 132 ? 0.876 3.400 2.236 1.00 0.00 585 LEU A N 6
ATOM 14539 C CA . LEU A 1 132 ? 1.901 2.901 3.114 1.00 0.00 585 LEU A CA 6
ATOM 14540 C C . LEU A 1 132 ? 1.275 2.688 4.464 1.00 0.00 585 LEU A C 6
ATOM 14541 O O . LEU A 1 132 ? 0.483 3.507 4.927 1.00 0.00 585 LEU A O 6
ATOM 14557 N N . VAL A 1 133 ? 1.594 1.581 5.079 1.00 0.00 586 VAL A N 6
ATOM 14558 C CA . VAL A 1 133 ? 1.021 1.264 6.358 1.00 0.00 586 VAL A CA 6
ATOM 14559 C C . VAL A 1 133 ? 2.081 0.828 7.356 1.00 0.00 586 VAL A C 6
ATOM 14560 O O . VAL A 1 133 ? 2.963 0.039 7.037 1.00 0.00 586 VAL A O 6
ATOM 14573 N N . SER A 1 134 ? 1.965 1.324 8.576 1.00 0.00 587 SER A N 6
ATOM 14574 C CA . SER A 1 134 ? 2.890 0.949 9.637 1.00 0.00 587 SER A CA 6
ATOM 14575 C C . SER A 1 134 ? 2.132 0.094 10.640 1.00 0.00 587 SER A C 6
ATOM 14576 O O . SER A 1 134 ? 0.994 0.413 10.987 1.00 0.00 587 SER A O 6
ATOM 14584 N N . ILE A 1 135 ? 2.730 -0.999 11.092 1.00 0.00 588 ILE A N 6
ATOM 14585 C CA . ILE A 1 135 ? 2.047 -1.873 12.028 1.00 0.00 588 ILE A CA 6
ATOM 14586 C C . ILE A 1 135 ? 2.907 -2.290 13.196 1.00 0.00 588 ILE A C 6
ATOM 14587 O O . ILE A 1 135 ? 4.110 -2.513 13.069 1.00 0.00 588 ILE A O 6
ATOM 14603 N N . VAL A 1 136 ? 2.250 -2.411 14.337 1.00 0.00 589 VAL A N 6
ATOM 14604 C CA . VAL A 1 136 ? 2.907 -2.827 15.566 1.00 0.00 589 VAL A CA 6
ATOM 14605 C C . VAL A 1 136 ? 2.100 -3.909 16.269 1.00 0.00 589 VAL A C 6
ATOM 14606 O O . VAL A 1 136 ? 0.875 -3.826 16.358 1.00 0.00 589 VAL A O 6
ATOM 14619 N N . SER A 1 137 ? 2.794 -4.925 16.768 1.00 0.00 590 SER A N 6
ATOM 14620 C CA . SER A 1 137 ? 2.140 -6.023 17.462 1.00 0.00 590 SER A CA 6
ATOM 14621 C C . SER A 1 137 ? 1.608 -5.563 18.812 1.00 0.00 590 SER A C 6
ATOM 14622 O O . SER A 1 137 ? 2.296 -4.864 19.555 1.00 0.00 590 SER A O 6
ATOM 14630 N N . ASP A 1 138 ? 0.380 -5.961 19.126 1.00 0.00 591 ASP A N 6
ATOM 14631 C CA . ASP A 1 138 ? -0.245 -5.592 20.391 1.00 0.00 591 ASP A CA 6
ATOM 14632 C C . ASP A 1 138 ? 0.680 -5.902 21.560 1.00 0.00 591 ASP A C 6
ATOM 14633 O O . ASP A 1 138 ? 0.928 -5.054 22.414 1.00 0.00 591 ASP A O 6
ATOM 14642 N N . GLU A 1 139 ? 1.186 -7.127 21.582 1.00 0.00 592 GLU A N 6
ATOM 14643 C CA . GLU A 1 139 ? 2.092 -7.580 22.638 1.00 0.00 592 GLU A CA 6
ATOM 14644 C C . GLU A 1 139 ? 3.252 -6.604 22.821 1.00 0.00 592 GLU A C 6
ATOM 14645 O O . GLU A 1 139 ? 3.535 -6.160 23.936 1.00 0.00 592 GLU A O 6
ATOM 14657 N N . LYS A 1 140 ? 3.909 -6.256 21.717 1.00 0.00 593 LYS A N 6
ATOM 14658 C CA . LYS A 1 140 ? 5.025 -5.312 21.756 1.00 0.00 593 LYS A CA 6
ATOM 14659 C C . LYS A 1 140 ? 4.602 -4.068 22.519 1.00 0.00 593 LYS A C 6
ATOM 14660 O O . LYS A 1 140 ? 5.291 -3.601 23.435 1.00 0.00 593 LYS A O 6
ATOM 14679 N N . PHE A 1 141 ? 3.438 -3.558 22.143 1.00 0.00 594 PHE A N 6
ATOM 14680 C CA . PHE A 1 141 ? 2.866 -2.394 22.783 1.00 0.00 594 PHE A CA 6
ATOM 14681 C C . PHE A 1 141 ? 2.868 -2.586 24.292 1.00 0.00 594 PHE A C 6
ATOM 14682 O O . PHE A 1 141 ? 3.307 -1.717 25.035 1.00 0.00 594 PHE A O 6
ATOM 14699 N N . LYS A 1 142 ? 2.395 -3.734 24.748 1.00 0.00 595 LYS A N 6
ATOM 14700 C CA . LYS A 1 142 ? 2.372 -4.025 26.171 1.00 0.00 595 LYS A CA 6
ATOM 14701 C C . LYS A 1 142 ? 3.739 -3.733 26.780 1.00 0.00 595 LYS A C 6
ATOM 14702 O O . LYS A 1 142 ? 3.844 -3.079 27.811 1.00 0.00 595 LYS A O 6
ATOM 14721 N N . GLU A 1 143 ? 4.783 -4.225 26.124 1.00 0.00 596 GLU A N 6
ATOM 14722 C CA . GLU A 1 143 ? 6.153 -4.023 26.586 1.00 0.00 596 GLU A CA 6
ATOM 14723 C C . GLU A 1 143 ? 6.470 -2.543 26.852 1.00 0.00 596 GLU A C 6
ATOM 14724 O O . GLU A 1 143 ? 6.831 -2.178 27.970 1.00 0.00 596 GLU A O 6
ATOM 14736 N N . LEU A 1 144 ? 6.362 -1.699 25.822 1.00 0.00 597 LEU A N 6
ATOM 14737 C CA . LEU A 1 144 ? 6.674 -0.265 25.977 1.00 0.00 597 LEU A CA 6
ATOM 14738 C C . LEU A 1 144 ? 5.755 0.419 26.997 1.00 0.00 597 LEU A C 6
ATOM 14739 O O . LEU A 1 144 ? 6.203 0.927 28.025 1.00 0.00 597 LEU A O 6
ATOM 14755 N N . GLY A 1 145 ? 4.473 0.416 26.684 1.00 0.00 598 GLY A N 6
ATOM 14756 C CA . GLY A 1 145 ? 3.442 1.010 27.517 1.00 0.00 598 GLY A CA 6
ATOM 14757 C C . GLY A 1 145 ? 3.074 0.160 28.718 1.00 0.00 598 GLY A C 6
ATOM 14758 O O . GLY A 1 145 ? 2.014 0.358 29.311 1.00 0.00 598 GLY A O 6
ATOM 14762 N N . LEU A 1 146 ? 3.896 -0.843 29.035 1.00 0.00 599 LEU A N 6
ATOM 14763 C CA . LEU A 1 146 ? 3.582 -1.785 30.113 1.00 0.00 599 LEU A CA 6
ATOM 14764 C C . LEU A 1 146 ? 3.128 -1.089 31.393 1.00 0.00 599 LEU A C 6
ATOM 14765 O O . LEU A 1 146 ? 2.504 -1.723 32.244 1.00 0.00 599 LEU A O 6
ATOM 14781 N N . THR A 1 147 ? 3.367 0.210 31.519 1.00 0.00 600 THR A N 6
ATOM 14782 C CA . THR A 1 147 ? 2.886 0.926 32.689 1.00 0.00 600 THR A CA 6
ATOM 14783 C C . THR A 1 147 ? 2.137 2.184 32.271 1.00 0.00 600 THR A C 6
ATOM 14784 O O . THR A 1 147 ? 2.560 3.306 32.554 1.00 0.00 600 THR A O 6
ATOM 14795 N N . ALA A 1 148 ? 1.007 1.976 31.609 1.00 0.00 601 ALA A N 6
ATOM 14796 C CA . ALA A 1 148 ? 0.161 3.070 31.157 1.00 0.00 601 ALA A CA 6
ATOM 14797 C C . ALA A 1 148 ? -1.293 2.809 31.533 1.00 0.00 601 ALA A C 6
ATOM 14798 O O . ALA A 1 148 ? -1.700 1.658 31.689 1.00 0.00 601 ALA A O 6
ATOM 14805 N N . PRO A 1 149 ? -2.110 3.866 31.657 1.00 0.00 602 PRO A N 6
ATOM 14806 C CA . PRO A 1 149 ? -3.530 3.714 31.986 1.00 0.00 602 PRO A CA 6
ATOM 14807 C C . PRO A 1 149 ? -4.245 2.846 30.952 1.00 0.00 602 PRO A C 6
ATOM 14808 O O . PRO A 1 149 ? -5.317 2.299 31.214 1.00 0.00 602 PRO A O 6
ATOM 14819 N N . GLY A 1 150 ? -3.632 2.729 29.775 1.00 0.00 603 GLY A N 6
ATOM 14820 C CA . GLY A 1 150 ? -4.195 1.934 28.703 1.00 0.00 603 GLY A CA 6
ATOM 14821 C C . GLY A 1 150 ? -4.344 0.468 29.065 1.00 0.00 603 GLY A C 6
ATOM 14822 O O . GLY A 1 150 ? -5.404 -0.119 28.855 1.00 0.00 603 GLY A O 6
ATOM 14826 N N . TRP A 1 151 ? -3.283 -0.128 29.598 1.00 0.00 604 TRP A N 6
ATOM 14827 C CA . TRP A 1 151 ? -3.305 -1.535 29.977 1.00 0.00 604 TRP A CA 6
ATOM 14828 C C . TRP A 1 151 ? -4.252 -1.782 31.137 1.00 0.00 604 TRP A C 6
ATOM 14829 O O . TRP A 1 151 ? -5.040 -2.726 31.116 1.00 0.00 604 TRP A O 6
ATOM 14850 N N . ASP A 1 152 ? -4.158 -0.948 32.155 1.00 0.00 605 ASP A N 6
ATOM 14851 C CA . ASP A 1 152 ? -4.990 -1.088 33.332 1.00 0.00 605 ASP A CA 6
ATOM 14852 C C . ASP A 1 152 ? -6.454 -1.178 32.944 1.00 0.00 605 ASP A C 6
ATOM 14853 O O . ASP A 1 152 ? -7.144 -2.137 33.299 1.00 0.00 605 ASP A O 6
ATOM 14862 N N . GLU A 1 153 ? -6.912 -0.182 32.209 1.00 0.00 606 GLU A N 6
ATOM 14863 C CA . GLU A 1 153 ? -8.293 -0.127 31.761 1.00 0.00 606 GLU A CA 6
ATOM 14864 C C . GLU A 1 153 ? -8.681 -1.324 30.896 1.00 0.00 606 GLU A C 6
ATOM 14865 O O . GLU A 1 153 ? -9.561 -2.104 31.265 1.00 0.00 606 GLU A O 6
ATOM 14877 N N . VAL A 1 154 ? -8.035 -1.449 29.750 1.00 0.00 607 VAL A N 6
ATOM 14878 C CA . VAL A 1 154 ? -8.320 -2.525 28.798 1.00 0.00 607 VAL A CA 6
ATOM 14879 C C . VAL A 1 154 ? -8.324 -3.923 29.420 1.00 0.00 607 VAL A C 6
ATOM 14880 O O . VAL A 1 154 ? -9.362 -4.580 29.500 1.00 0.00 607 VAL A O 6
ATOM 14893 N N . VAL A 1 155 ? -7.149 -4.377 29.801 1.00 0.00 608 VAL A N 6
ATOM 14894 C CA . VAL A 1 155 ? -6.954 -5.708 30.358 1.00 0.00 608 VAL A CA 6
ATOM 14895 C C . VAL A 1 155 ? -7.539 -5.871 31.763 1.00 0.00 608 VAL A C 6
ATOM 14896 O O . VAL A 1 155 ? -8.406 -6.716 31.989 1.00 0.00 608 VAL A O 6
ATOM 14909 N N . GLY A 1 156 ? -7.045 -5.079 32.704 1.00 0.00 609 GLY A N 6
ATOM 14910 C CA . GLY A 1 156 ? -7.509 -5.166 34.076 1.00 0.00 609 GLY A CA 6
ATOM 14911 C C . GLY A 1 156 ? -9.000 -4.953 34.216 1.00 0.00 609 GLY A C 6
ATOM 14912 O O . GLY A 1 156 ? -9.725 -5.846 34.652 1.00 0.00 609 GLY A O 6
ATOM 14916 N N . LYS A 1 157 ? -9.459 -3.766 33.845 1.00 0.00 610 LYS A N 6
ATOM 14917 C CA . LYS A 1 157 ? -10.877 -3.435 33.930 1.00 0.00 610 LYS A CA 6
ATOM 14918 C C . LYS A 1 157 ? -11.684 -4.235 32.912 1.00 0.00 610 LYS A C 6
ATOM 14919 O O . LYS A 1 157 ? -12.447 -5.130 33.275 1.00 0.00 610 LYS A O 6
ATOM 14938 N N . GLY A 1 158 ? -11.509 -3.905 31.637 1.00 0.00 611 GLY A N 6
ATOM 14939 C CA . GLY A 1 158 ? -12.227 -4.603 30.586 1.00 0.00 611 GLY A CA 6
ATOM 14940 C C . GLY A 1 158 ? -13.519 -3.906 30.204 1.00 0.00 611 GLY A C 6
ATOM 14941 O O . GLY A 1 158 ? -14.588 -4.516 30.216 1.00 0.00 611 GLY A O 6
ATOM 14945 N N . LYS A 1 159 ? -13.420 -2.624 29.867 1.00 0.00 612 LYS A N 6
ATOM 14946 C CA . LYS A 1 159 ? -14.589 -1.844 29.480 1.00 0.00 612 LYS A CA 6
ATOM 14947 C C . LYS A 1 159 ? -15.266 -2.446 28.254 1.00 0.00 612 LYS A C 6
ATOM 14948 O O . LYS A 1 159 ? -16.483 -2.357 28.096 1.00 0.00 612 LYS A O 6
ATOM 14967 N N . GLU A 1 160 ? -14.468 -3.061 27.386 1.00 0.00 613 GLU A N 6
ATOM 14968 C CA . GLU A 1 160 ? -14.989 -3.680 26.173 1.00 0.00 613 GLU A CA 6
ATOM 14969 C C . GLU A 1 160 ? -15.315 -5.151 26.409 1.00 0.00 613 GLU A C 6
ATOM 14970 O O . GLU A 1 160 ? -14.987 -5.709 27.457 1.00 0.00 613 GLU A O 6
ATOM 14982 N N . GLU A 1 161 ? -15.965 -5.772 25.431 1.00 0.00 614 GLU A N 6
ATOM 14983 C CA . GLU A 1 161 ? -16.336 -7.180 25.533 1.00 0.00 614 GLU A CA 6
ATOM 14984 C C . GLU A 1 161 ? -15.098 -8.062 25.674 1.00 0.00 614 GLU A C 6
ATOM 14985 O O . GLU A 1 161 ? -14.934 -8.760 26.675 1.00 0.00 614 GLU A O 6
ATOM 14997 N N . PRO A 1 162 ? -14.203 -8.043 24.670 1.00 0.00 615 PRO A N 6
ATOM 14998 C CA . PRO A 1 162 ? -12.977 -8.847 24.691 1.00 0.00 615 PRO A CA 6
ATOM 14999 C C . PRO A 1 162 ? -11.961 -8.327 25.702 1.00 0.00 615 PRO A C 6
ATOM 15000 O O . PRO A 1 162 ? -11.475 -7.202 25.586 1.00 0.00 615 PRO A O 6
ATOM 15011 N N . SER A 1 163 ? -11.644 -9.153 26.694 1.00 0.00 616 SER A N 6
ATOM 15012 C CA . SER A 1 163 ? -10.686 -8.776 27.725 1.00 0.00 616 SER A CA 6
ATOM 15013 C C . SER A 1 163 ? -9.359 -9.508 27.531 1.00 0.00 616 SER A C 6
ATOM 15014 O O . SER A 1 163 ? -9.142 -10.578 28.099 1.00 0.00 616 SER A O 6
ATOM 15022 N N . PRO A 1 164 ? -8.451 -8.937 26.720 1.00 0.00 617 PRO A N 6
ATOM 15023 C CA . PRO A 1 164 ? -7.142 -9.540 26.452 1.00 0.00 617 PRO A CA 6
ATOM 15024 C C . PRO A 1 164 ? -6.226 -9.497 27.671 1.00 0.00 617 PRO A C 6
ATOM 15025 O O . PRO A 1 164 ? -4.991 -9.478 27.480 1.00 0.00 617 PRO A O 6
ATOM 15037 N N . MET A 1 1 ? 31.142 61.017 11.340 1.00 0.00 454 MET A N 7
ATOM 15038 C CA . MET A 1 1 ? 30.598 62.134 12.157 1.00 0.00 454 MET A CA 7
ATOM 15039 C C . MET A 1 1 ? 29.301 61.727 12.853 1.00 0.00 454 MET A C 7
ATOM 15040 O O . MET A 1 1 ? 28.533 60.920 12.327 1.00 0.00 454 MET A O 7
ATOM 15056 N N . PRO A 1 2 ? 29.039 62.283 14.048 1.00 0.00 455 PRO A N 7
ATOM 15057 C CA . PRO A 1 2 ? 27.826 61.974 14.812 1.00 0.00 455 PRO A CA 7
ATOM 15058 C C . PRO A 1 2 ? 26.571 62.551 14.167 1.00 0.00 455 PRO A C 7
ATOM 15059 O O . PRO A 1 2 ? 25.475 62.013 14.328 1.00 0.00 455 PRO A O 7
ATOM 15070 N N . ARG A 1 3 ? 26.739 63.649 13.438 1.00 0.00 456 ARG A N 7
ATOM 15071 C CA . ARG A 1 3 ? 25.618 64.300 12.768 1.00 0.00 456 ARG A CA 7
ATOM 15072 C C . ARG A 1 3 ? 25.323 63.639 11.424 1.00 0.00 456 ARG A C 7
ATOM 15073 O O . ARG A 1 3 ? 24.194 63.679 10.937 1.00 0.00 456 ARG A O 7
ATOM 15094 N N . THR A 1 4 ? 26.345 63.030 10.830 1.00 0.00 457 THR A N 7
ATOM 15095 C CA . THR A 1 4 ? 26.193 62.362 9.543 1.00 0.00 457 THR A CA 7
ATOM 15096 C C . THR A 1 4 ? 25.669 60.940 9.725 1.00 0.00 457 THR A C 7
ATOM 15097 O O . THR A 1 4 ? 24.955 60.417 8.870 1.00 0.00 457 THR A O 7
ATOM 15108 N N . ALA A 1 5 ? 26.030 60.321 10.845 1.00 0.00 458 ALA A N 7
ATOM 15109 C CA . ALA A 1 5 ? 25.597 58.960 11.139 1.00 0.00 458 ALA A CA 7
ATOM 15110 C C . ALA A 1 5 ? 24.095 58.904 11.395 1.00 0.00 458 ALA A C 7
ATOM 15111 O O . ALA A 1 5 ? 23.583 59.575 12.293 1.00 0.00 458 ALA A O 7
ATOM 15118 N N . SER A 1 6 ? 23.393 58.100 10.602 1.00 0.00 459 SER A N 7
ATOM 15119 C CA . SER A 1 6 ? 21.948 57.957 10.744 1.00 0.00 459 SER A CA 7
ATOM 15120 C C . SER A 1 6 ? 21.581 56.537 11.171 1.00 0.00 459 SER A C 7
ATOM 15121 O O . SER A 1 6 ? 21.483 55.637 10.337 1.00 0.00 459 SER A O 7
ATOM 15129 N N . PRO A 1 7 ? 21.372 56.314 12.482 1.00 0.00 460 PRO A N 7
ATOM 15130 C CA . PRO A 1 7 ? 21.015 54.994 13.011 1.00 0.00 460 PRO A CA 7
ATOM 15131 C C . PRO A 1 7 ? 19.761 54.426 12.351 1.00 0.00 460 PRO A C 7
ATOM 15132 O O . PRO A 1 7 ? 19.108 55.100 11.555 1.00 0.00 460 PRO A O 7
ATOM 15143 N N . GLY A 1 8 ? 19.433 53.183 12.688 1.00 0.00 461 GLY A N 7
ATOM 15144 C CA . GLY A 1 8 ? 18.258 52.546 12.120 1.00 0.00 461 GLY A CA 7
ATOM 15145 C C . GLY A 1 8 ? 18.605 51.352 11.251 1.00 0.00 461 GLY A C 7
ATOM 15146 O O . GLY A 1 8 ? 18.237 51.304 10.078 1.00 0.00 461 GLY A O 7
ATOM 15150 N N . ASN A 1 9 ? 19.317 50.389 11.828 1.00 0.00 462 ASN A N 7
ATOM 15151 C CA . ASN A 1 9 ? 19.712 49.190 11.096 1.00 0.00 462 ASN A CA 7
ATOM 15152 C C . ASN A 1 9 ? 20.036 48.047 12.056 1.00 0.00 462 ASN A C 7
ATOM 15153 O O . ASN A 1 9 ? 20.599 48.267 13.128 1.00 0.00 462 ASN A O 7
ATOM 15164 N N . PRO A 1 10 ? 19.684 46.802 11.681 1.00 0.00 463 PRO A N 7
ATOM 15165 C CA . PRO A 1 10 ? 19.942 45.624 12.516 1.00 0.00 463 PRO A CA 7
ATOM 15166 C C . PRO A 1 10 ? 21.418 45.241 12.535 1.00 0.00 463 PRO A C 7
ATOM 15167 O O . PRO A 1 10 ? 22.006 44.946 11.495 1.00 0.00 463 PRO A O 7
ATOM 15178 N N . LYS A 1 11 ? 22.013 45.251 13.724 1.00 0.00 464 LYS A N 7
ATOM 15179 C CA . LYS A 1 11 ? 23.422 44.906 13.877 1.00 0.00 464 LYS A CA 7
ATOM 15180 C C . LYS A 1 11 ? 23.597 43.707 14.804 1.00 0.00 464 LYS A C 7
ATOM 15181 O O . LYS A 1 11 ? 22.621 43.085 15.225 1.00 0.00 464 LYS A O 7
ATOM 15200 N N . SER A 1 12 ? 24.849 43.390 15.119 1.00 0.00 465 SER A N 7
ATOM 15201 C CA . SER A 1 12 ? 25.164 42.268 15.997 1.00 0.00 465 SER A CA 7
ATOM 15202 C C . SER A 1 12 ? 25.338 42.733 17.441 1.00 0.00 465 SER A C 7
ATOM 15203 O O . SER A 1 12 ? 26.001 42.071 18.241 1.00 0.00 465 SER A O 7
ATOM 15211 N N . SER A 1 13 ? 24.749 43.880 17.768 1.00 0.00 466 SER A N 7
ATOM 15212 C CA . SER A 1 13 ? 24.842 44.448 19.111 1.00 0.00 466 SER A CA 7
ATOM 15213 C C . SER A 1 13 ? 23.942 43.715 20.111 1.00 0.00 466 SER A C 7
ATOM 15214 O O . SER A 1 13 ? 23.263 44.350 20.916 1.00 0.00 466 SER A O 7
ATOM 15222 N N . LEU A 1 14 ? 23.942 42.380 20.056 1.00 0.00 467 LEU A N 7
ATOM 15223 C CA . LEU A 1 14 ? 23.131 41.561 20.958 1.00 0.00 467 LEU A CA 7
ATOM 15224 C C . LEU A 1 14 ? 23.061 42.167 22.358 1.00 0.00 467 LEU A C 7
ATOM 15225 O O . LEU A 1 14 ? 23.980 42.866 22.788 1.00 0.00 467 LEU A O 7
ATOM 15241 N N . SER A 1 15 ? 21.972 41.890 23.064 1.00 0.00 468 SER A N 7
ATOM 15242 C CA . SER A 1 15 ? 21.789 42.404 24.414 1.00 0.00 468 SER A CA 7
ATOM 15243 C C . SER A 1 15 ? 22.197 41.360 25.448 1.00 0.00 468 SER A C 7
ATOM 15244 O O . SER A 1 15 ? 21.692 41.356 26.571 1.00 0.00 468 SER A O 7
ATOM 15252 N N . GLY A 1 16 ? 23.112 40.474 25.063 1.00 0.00 469 GLY A N 7
ATOM 15253 C CA . GLY A 1 16 ? 23.564 39.438 25.971 1.00 0.00 469 GLY A CA 7
ATOM 15254 C C . GLY A 1 16 ? 23.494 38.060 25.349 1.00 0.00 469 GLY A C 7
ATOM 15255 O O . GLY A 1 16 ? 24.238 37.158 25.735 1.00 0.00 469 GLY A O 7
ATOM 15259 N N . PHE A 1 17 ? 22.600 37.895 24.378 1.00 0.00 470 PHE A N 7
ATOM 15260 C CA . PHE A 1 17 ? 22.442 36.617 23.700 1.00 0.00 470 PHE A CA 7
ATOM 15261 C C . PHE A 1 17 ? 22.794 36.737 22.223 1.00 0.00 470 PHE A C 7
ATOM 15262 O O . PHE A 1 17 ? 22.134 37.456 21.473 1.00 0.00 470 PHE A O 7
ATOM 15279 N N . VAL A 1 18 ? 23.830 36.019 21.812 1.00 0.00 471 VAL A N 7
ATOM 15280 C CA . VAL A 1 18 ? 24.263 36.035 20.423 1.00 0.00 471 VAL A CA 7
ATOM 15281 C C . VAL A 1 18 ? 24.063 34.672 19.771 1.00 0.00 471 VAL A C 7
ATOM 15282 O O . VAL A 1 18 ? 24.780 33.717 20.071 1.00 0.00 471 VAL A O 7
ATOM 15295 N N . ASN A 1 19 ? 23.086 34.588 18.879 1.00 0.00 472 ASN A N 7
ATOM 15296 C CA . ASN A 1 19 ? 22.795 33.338 18.186 1.00 0.00 472 ASN A CA 7
ATOM 15297 C C . ASN A 1 19 ? 21.674 33.522 17.166 1.00 0.00 472 ASN A C 7
ATOM 15298 O O . ASN A 1 19 ? 20.740 34.293 17.391 1.00 0.00 472 ASN A O 7
ATOM 15309 N N . PRO A 1 20 ? 21.750 32.811 16.026 1.00 0.00 473 PRO A N 7
ATOM 15310 C CA . PRO A 1 20 ? 20.732 32.902 14.973 1.00 0.00 473 PRO A CA 7
ATOM 15311 C C . PRO A 1 20 ? 19.338 32.559 15.486 1.00 0.00 473 PRO A C 7
ATOM 15312 O O . PRO A 1 20 ? 19.170 32.156 16.636 1.00 0.00 473 PRO A O 7
ATOM 15323 N N . GLN A 1 21 ? 18.342 32.724 14.623 1.00 0.00 474 GLN A N 7
ATOM 15324 C CA . GLN A 1 21 ? 16.958 32.434 14.984 1.00 0.00 474 GLN A CA 7
ATOM 15325 C C . GLN A 1 21 ? 16.439 31.217 14.225 1.00 0.00 474 GLN A C 7
ATOM 15326 O O . GLN A 1 21 ? 15.275 31.172 13.825 1.00 0.00 474 GLN A O 7
ATOM 15340 N N . SER A 1 22 ? 17.310 30.231 14.025 1.00 0.00 475 SER A N 7
ATOM 15341 C CA . SER A 1 22 ? 16.941 29.011 13.310 1.00 0.00 475 SER A CA 7
ATOM 15342 C C . SER A 1 22 ? 15.648 28.414 13.862 1.00 0.00 475 SER A C 7
ATOM 15343 O O . SER A 1 22 ? 14.672 28.241 13.133 1.00 0.00 475 SER A O 7
ATOM 15351 N N . GLY A 1 23 ? 15.647 28.104 15.155 1.00 0.00 476 GLY A N 7
ATOM 15352 C CA . GLY A 1 23 ? 14.467 27.534 15.778 1.00 0.00 476 GLY A CA 7
ATOM 15353 C C . GLY A 1 23 ? 14.516 26.018 15.861 1.00 0.00 476 GLY A C 7
ATOM 15354 O O . GLY A 1 23 ? 13.812 25.414 16.669 1.00 0.00 476 GLY A O 7
ATOM 15358 N N . ASN A 1 24 ? 15.346 25.402 15.022 1.00 0.00 477 ASN A N 7
ATOM 15359 C CA . ASN A 1 24 ? 15.479 23.948 15.006 1.00 0.00 477 ASN A CA 7
ATOM 15360 C C . ASN A 1 24 ? 14.111 23.268 14.899 1.00 0.00 477 ASN A C 7
ATOM 15361 O O . ASN A 1 24 ? 13.767 22.414 15.715 1.00 0.00 477 ASN A O 7
ATOM 15372 N N . PRO A 1 25 ? 13.307 23.648 13.888 1.00 0.00 478 PRO A N 7
ATOM 15373 C CA . PRO A 1 25 ? 11.972 23.082 13.680 1.00 0.00 478 PRO A CA 7
ATOM 15374 C C . PRO A 1 25 ? 11.990 21.748 12.932 1.00 0.00 478 PRO A C 7
ATOM 15375 O O . PRO A 1 25 ? 11.082 21.454 12.155 1.00 0.00 478 PRO A O 7
ATOM 15386 N N . HIS A 1 26 ? 13.023 20.940 13.166 1.00 0.00 479 HIS A N 7
ATOM 15387 C CA . HIS A 1 26 ? 13.141 19.640 12.509 1.00 0.00 479 HIS A CA 7
ATOM 15388 C C . HIS A 1 26 ? 11.873 18.813 12.711 1.00 0.00 479 HIS A C 7
ATOM 15389 O O . HIS A 1 26 ? 11.306 18.787 13.803 1.00 0.00 479 HIS A O 7
ATOM 15404 N N . ALA A 1 27 ? 11.431 18.144 11.650 1.00 0.00 480 ALA A N 7
ATOM 15405 C CA . ALA A 1 27 ? 10.225 17.325 11.717 1.00 0.00 480 ALA A CA 7
ATOM 15406 C C . ALA A 1 27 ? 10.386 16.023 10.932 1.00 0.00 480 ALA A C 7
ATOM 15407 O O . ALA A 1 27 ? 11.409 15.798 10.285 1.00 0.00 480 ALA A O 7
ATOM 15414 N N . PRO A 1 28 ? 9.366 15.145 10.983 1.00 0.00 481 PRO A N 7
ATOM 15415 C CA . PRO A 1 28 ? 9.370 13.856 10.288 1.00 0.00 481 PRO A CA 7
ATOM 15416 C C . PRO A 1 28 ? 8.991 13.981 8.812 1.00 0.00 481 PRO A C 7
ATOM 15417 O O . PRO A 1 28 ? 8.248 13.153 8.286 1.00 0.00 481 PRO A O 7
ATOM 15428 N N . GLN A 1 29 ? 9.499 15.028 8.155 1.00 0.00 482 GLN A N 7
ATOM 15429 C CA . GLN A 1 29 ? 9.217 15.290 6.738 1.00 0.00 482 GLN A CA 7
ATOM 15430 C C . GLN A 1 29 ? 9.079 14.007 5.916 1.00 0.00 482 GLN A C 7
ATOM 15431 O O . GLN A 1 29 ? 8.328 13.971 4.941 1.00 0.00 482 GLN A O 7
ATOM 15445 N N . THR A 1 30 ? 9.801 12.958 6.307 1.00 0.00 483 THR A N 7
ATOM 15446 C CA . THR A 1 30 ? 9.748 11.678 5.598 1.00 0.00 483 THR A CA 7
ATOM 15447 C C . THR A 1 30 ? 8.306 11.263 5.300 1.00 0.00 483 THR A C 7
ATOM 15448 O O . THR A 1 30 ? 7.360 11.895 5.770 1.00 0.00 483 THR A O 7
ATOM 15459 N N . ASN A 1 31 ? 8.153 10.198 4.507 1.00 0.00 484 ASN A N 7
ATOM 15460 C CA . ASN A 1 31 ? 6.837 9.680 4.121 1.00 0.00 484 ASN A CA 7
ATOM 15461 C C . ASN A 1 31 ? 5.797 9.847 5.229 1.00 0.00 484 ASN A C 7
ATOM 15462 O O . ASN A 1 31 ? 4.624 10.101 4.953 1.00 0.00 484 ASN A O 7
ATOM 15473 N N . PHE A 1 32 ? 6.227 9.712 6.481 1.00 0.00 485 PHE A N 7
ATOM 15474 C CA . PHE A 1 32 ? 5.318 9.859 7.614 1.00 0.00 485 PHE A CA 7
ATOM 15475 C C . PHE A 1 32 ? 4.646 11.227 7.576 1.00 0.00 485 PHE A C 7
ATOM 15476 O O . PHE A 1 32 ? 3.423 11.328 7.466 1.00 0.00 485 PHE A O 7
ATOM 15493 N N . ALA A 1 33 ? 5.457 12.275 7.642 1.00 0.00 486 ALA A N 7
ATOM 15494 C CA . ALA A 1 33 ? 4.949 13.639 7.589 1.00 0.00 486 ALA A CA 7
ATOM 15495 C C . ALA A 1 33 ? 4.467 13.958 6.182 1.00 0.00 486 ALA A C 7
ATOM 15496 O O . ALA A 1 33 ? 3.370 14.482 5.987 1.00 0.00 486 ALA A O 7
ATOM 15503 N N . ASN A 1 34 ? 5.301 13.622 5.200 1.00 0.00 487 ASN A N 7
ATOM 15504 C CA . ASN A 1 34 ? 4.980 13.851 3.796 1.00 0.00 487 ASN A CA 7
ATOM 15505 C C . ASN A 1 34 ? 3.593 13.311 3.463 1.00 0.00 487 ASN A C 7
ATOM 15506 O O . ASN A 1 34 ? 2.780 14.001 2.849 1.00 0.00 487 ASN A O 7
ATOM 15517 N N . MET A 1 35 ? 3.326 12.071 3.871 1.00 0.00 488 MET A N 7
ATOM 15518 C CA . MET A 1 35 ? 2.033 11.446 3.609 1.00 0.00 488 MET A CA 7
ATOM 15519 C C . MET A 1 35 ? 1.675 11.529 2.127 1.00 0.00 488 MET A C 7
ATOM 15520 O O . MET A 1 35 ? 0.590 11.985 1.767 1.00 0.00 488 MET A O 7
ATOM 15534 N N . PRO A 1 36 ? 2.600 11.086 1.247 1.00 0.00 489 PRO A N 7
ATOM 15535 C CA . PRO A 1 36 ? 2.424 11.092 -0.200 1.00 0.00 489 PRO A CA 7
ATOM 15536 C C . PRO A 1 36 ? 0.959 11.095 -0.634 1.00 0.00 489 PRO A C 7
ATOM 15537 O O . PRO A 1 36 ? 0.514 12.019 -1.315 1.00 0.00 489 PRO A O 7
ATOM 15548 N N . SER A 1 37 ? 0.206 10.080 -0.223 1.00 0.00 490 SER A N 7
ATOM 15549 C CA . SER A 1 37 ? -1.210 10.017 -0.568 1.00 0.00 490 SER A CA 7
ATOM 15550 C C . SER A 1 37 ? -2.046 9.541 0.616 1.00 0.00 490 SER A C 7
ATOM 15551 O O . SER A 1 37 ? -2.814 10.313 1.191 1.00 0.00 490 SER A O 7
ATOM 15559 N N . ALA A 1 38 ? -1.880 8.278 0.994 1.00 0.00 491 ALA A N 7
ATOM 15560 C CA . ALA A 1 38 ? -2.611 7.726 2.131 1.00 0.00 491 ALA A CA 7
ATOM 15561 C C . ALA A 1 38 ? -1.701 6.900 3.037 1.00 0.00 491 ALA A C 7
ATOM 15562 O O . ALA A 1 38 ? -0.931 6.070 2.556 1.00 0.00 491 ALA A O 7
ATOM 15569 N N . ARG A 1 39 ? -1.822 7.090 4.349 1.00 0.00 492 ARG A N 7
ATOM 15570 C CA . ARG A 1 39 ? -1.038 6.312 5.299 1.00 0.00 492 ARG A CA 7
ATOM 15571 C C . ARG A 1 39 ? -1.907 5.843 6.464 1.00 0.00 492 ARG A C 7
ATOM 15572 O O . ARG A 1 39 ? -2.619 6.641 7.076 1.00 0.00 492 ARG A O 7
ATOM 15593 N N . VAL A 1 40 ? -1.812 4.566 6.798 1.00 0.00 493 VAL A N 7
ATOM 15594 C CA . VAL A 1 40 ? -2.555 4.016 7.929 1.00 0.00 493 VAL A CA 7
ATOM 15595 C C . VAL A 1 40 ? -1.692 3.056 8.754 1.00 0.00 493 VAL A C 7
ATOM 15596 O O . VAL A 1 40 ? -0.680 2.543 8.264 1.00 0.00 493 VAL A O 7
ATOM 15609 N N . THR A 1 41 ? -2.119 2.760 9.982 1.00 0.00 494 THR A N 7
ATOM 15610 C CA . THR A 1 41 ? -1.395 1.800 10.802 1.00 0.00 494 THR A CA 7
ATOM 15611 C C . THR A 1 41 ? -2.345 0.715 11.315 1.00 0.00 494 THR A C 7
ATOM 15612 O O . THR A 1 41 ? -3.440 1.005 11.796 1.00 0.00 494 THR A O 7
ATOM 15623 N N . LEU A 1 42 ? -1.905 -0.535 11.201 1.00 0.00 495 LEU A N 7
ATOM 15624 C CA . LEU A 1 42 ? -2.683 -1.692 11.640 1.00 0.00 495 LEU A CA 7
ATOM 15625 C C . LEU A 1 42 ? -1.797 -2.677 12.400 1.00 0.00 495 LEU A C 7
ATOM 15626 O O . LEU A 1 42 ? -0.574 -2.603 12.318 1.00 0.00 495 LEU A O 7
ATOM 15642 N N . PRO A 1 43 ? -2.386 -3.629 13.140 1.00 0.00 496 PRO A N 7
ATOM 15643 C CA . PRO A 1 43 ? -1.604 -4.628 13.872 1.00 0.00 496 PRO A CA 7
ATOM 15644 C C . PRO A 1 43 ? -0.767 -5.487 12.915 1.00 0.00 496 PRO A C 7
ATOM 15645 O O . PRO A 1 43 ? -1.307 -6.158 12.036 1.00 0.00 496 PRO A O 7
ATOM 15656 N N . LYS A 1 44 ? 0.552 -5.441 13.084 1.00 0.00 497 LYS A N 7
ATOM 15657 C CA . LYS A 1 44 ? 1.481 -6.190 12.232 1.00 0.00 497 LYS A CA 7
ATOM 15658 C C . LYS A 1 44 ? 1.138 -7.676 12.134 1.00 0.00 497 LYS A C 7
ATOM 15659 O O . LYS A 1 44 ? 1.449 -8.326 11.136 1.00 0.00 497 LYS A O 7
ATOM 15678 N N . SER A 1 45 ? 0.549 -8.216 13.186 1.00 0.00 498 SER A N 7
ATOM 15679 C CA . SER A 1 45 ? 0.221 -9.643 13.232 1.00 0.00 498 SER A CA 7
ATOM 15680 C C . SER A 1 45 ? -0.702 -10.099 12.095 1.00 0.00 498 SER A C 7
ATOM 15681 O O . SER A 1 45 ? -0.443 -11.118 11.456 1.00 0.00 498 SER A O 7
ATOM 15689 N N . LEU A 1 46 ? -1.784 -9.366 11.861 1.00 0.00 499 LEU A N 7
ATOM 15690 C CA . LEU A 1 46 ? -2.745 -9.731 10.817 1.00 0.00 499 LEU A CA 7
ATOM 15691 C C . LEU A 1 46 ? -2.217 -9.460 9.405 1.00 0.00 499 LEU A C 7
ATOM 15692 O O . LEU A 1 46 ? -2.849 -9.841 8.419 1.00 0.00 499 LEU A O 7
ATOM 15708 N N . VAL A 1 47 ? -1.073 -8.796 9.309 1.00 0.00 500 VAL A N 7
ATOM 15709 C CA . VAL A 1 47 ? -0.481 -8.471 8.016 1.00 0.00 500 VAL A CA 7
ATOM 15710 C C . VAL A 1 47 ? 0.147 -9.702 7.362 1.00 0.00 500 VAL A C 7
ATOM 15711 O O . VAL A 1 47 ? 0.303 -9.772 6.144 1.00 0.00 500 VAL A O 7
ATOM 15724 N N . TYR A 1 48 ? 0.527 -10.648 8.202 1.00 0.00 501 TYR A N 7
ATOM 15725 C CA . TYR A 1 48 ? 1.172 -11.883 7.781 1.00 0.00 501 TYR A CA 7
ATOM 15726 C C . TYR A 1 48 ? 0.402 -12.661 6.706 1.00 0.00 501 TYR A C 7
ATOM 15727 O O . TYR A 1 48 ? 0.999 -13.447 5.974 1.00 0.00 501 TYR A O 7
ATOM 15745 N N . ASP A 1 49 ? -0.920 -12.541 6.681 1.00 0.00 502 ASP A N 7
ATOM 15746 C CA . ASP A 1 49 ? -1.730 -13.335 5.745 1.00 0.00 502 ASP A CA 7
ATOM 15747 C C . ASP A 1 49 ? -1.728 -12.873 4.269 1.00 0.00 502 ASP A C 7
ATOM 15748 O O . ASP A 1 49 ? -1.528 -13.702 3.385 1.00 0.00 502 ASP A O 7
ATOM 15757 N N . LYS A 1 50 ? -1.975 -11.587 3.977 1.00 0.00 503 LYS A N 7
ATOM 15758 C CA . LYS A 1 50 ? -2.012 -11.127 2.593 1.00 0.00 503 LYS A CA 7
ATOM 15759 C C . LYS A 1 50 ? -0.979 -10.045 2.306 1.00 0.00 503 LYS A C 7
ATOM 15760 O O . LYS A 1 50 ? -0.794 -9.116 3.089 1.00 0.00 503 LYS A O 7
ATOM 15779 N N . THR A 1 51 ? -0.313 -10.171 1.179 1.00 0.00 504 THR A N 7
ATOM 15780 C CA . THR A 1 51 ? 0.694 -9.189 0.782 1.00 0.00 504 THR A CA 7
ATOM 15781 C C . THR A 1 51 ? 0.081 -7.861 0.309 1.00 0.00 504 THR A C 7
ATOM 15782 O O . THR A 1 51 ? 0.089 -6.867 1.034 1.00 0.00 504 THR A O 7
ATOM 15793 N N . PHE A 1 52 ? -0.432 -7.858 -0.924 1.00 0.00 505 PHE A N 7
ATOM 15794 C CA . PHE A 1 52 ? -1.036 -6.666 -1.526 1.00 0.00 505 PHE A CA 7
ATOM 15795 C C . PHE A 1 52 ? -2.433 -6.334 -0.998 1.00 0.00 505 PHE A C 7
ATOM 15796 O O . PHE A 1 52 ? -2.686 -5.235 -0.503 1.00 0.00 505 PHE A O 7
ATOM 15813 N N . SER A 1 53 ? -3.348 -7.279 -1.192 1.00 0.00 506 SER A N 7
ATOM 15814 C CA . SER A 1 53 ? -4.753 -7.115 -0.839 1.00 0.00 506 SER A CA 7
ATOM 15815 C C . SER A 1 53 ? -4.999 -6.581 0.569 1.00 0.00 506 SER A C 7
ATOM 15816 O O . SER A 1 53 ? -5.447 -5.450 0.743 1.00 0.00 506 SER A O 7
ATOM 15824 N N . LYS A 1 54 ? -4.759 -7.411 1.569 1.00 0.00 507 LYS A N 7
ATOM 15825 C CA . LYS A 1 54 ? -5.034 -7.025 2.946 1.00 0.00 507 LYS A CA 7
ATOM 15826 C C . LYS A 1 54 ? -4.463 -5.659 3.291 1.00 0.00 507 LYS A C 7
ATOM 15827 O O . LYS A 1 54 ? -5.168 -4.821 3.854 1.00 0.00 507 LYS A O 7
ATOM 15846 N N . VAL A 1 55 ? -3.210 -5.423 2.967 1.00 0.00 508 VAL A N 7
ATOM 15847 C CA . VAL A 1 55 ? -2.593 -4.141 3.273 1.00 0.00 508 VAL A CA 7
ATOM 15848 C C . VAL A 1 55 ? -3.418 -2.967 2.749 1.00 0.00 508 VAL A C 7
ATOM 15849 O O . VAL A 1 55 ? -3.800 -2.081 3.512 1.00 0.00 508 VAL A O 7
ATOM 15862 N N . LEU A 1 56 ? -3.661 -2.944 1.450 1.00 0.00 509 LEU A N 7
ATOM 15863 C CA . LEU A 1 56 ? -4.392 -1.843 0.829 1.00 0.00 509 LEU A CA 7
ATOM 15864 C C . LEU A 1 56 ? -5.821 -1.619 1.360 1.00 0.00 509 LEU A C 7
ATOM 15865 O O . LEU A 1 56 ? -6.108 -0.561 1.920 1.00 0.00 509 LEU A O 7
ATOM 15881 N N . TRP A 1 57 ? -6.730 -2.567 1.135 1.00 0.00 510 TRP A N 7
ATOM 15882 C CA . TRP A 1 57 ? -8.132 -2.397 1.545 1.00 0.00 510 TRP A CA 7
ATOM 15883 C C . TRP A 1 57 ? -8.367 -2.507 3.041 1.00 0.00 510 TRP A C 7
ATOM 15884 O O . TRP A 1 57 ? -9.037 -1.678 3.657 1.00 0.00 510 TRP A O 7
ATOM 15905 N N . SER A 1 58 ? -7.854 -3.567 3.589 1.00 0.00 511 SER A N 7
ATOM 15906 C CA . SER A 1 58 ? -8.015 -3.893 4.982 1.00 0.00 511 SER A CA 7
ATOM 15907 C C . SER A 1 58 ? -7.415 -2.864 5.900 1.00 0.00 511 SER A C 7
ATOM 15908 O O . SER A 1 58 ? -7.996 -2.524 6.931 1.00 0.00 511 SER A O 7
ATOM 15916 N N . ALA A 1 59 ? -6.204 -2.452 5.591 1.00 0.00 512 ALA A N 7
ATOM 15917 C CA . ALA A 1 59 ? -5.503 -1.570 6.472 1.00 0.00 512 ALA A CA 7
ATOM 15918 C C . ALA A 1 59 ? -6.015 -0.153 6.546 1.00 0.00 512 ALA A C 7
ATOM 15919 O O . ALA A 1 59 ? -6.562 0.248 7.575 1.00 0.00 512 ALA A O 7
ATOM 15926 N N . GLY A 1 60 ? -5.747 0.646 5.525 1.00 0.00 513 GLY A N 7
ATOM 15927 C CA . GLY A 1 60 ? -6.121 2.040 5.654 1.00 0.00 513 GLY A CA 7
ATOM 15928 C C . GLY A 1 60 ? -7.143 2.679 4.742 1.00 0.00 513 GLY A C 7
ATOM 15929 O O . GLY A 1 60 ? -7.843 3.591 5.183 1.00 0.00 513 GLY A O 7
ATOM 15933 N N . LEU A 1 61 ? -7.139 2.357 3.457 1.00 0.00 514 LEU A N 7
ATOM 15934 C CA . LEU A 1 61 ? -8.001 3.130 2.555 1.00 0.00 514 LEU A CA 7
ATOM 15935 C C . LEU A 1 61 ? -9.199 2.490 1.874 1.00 0.00 514 LEU A C 7
ATOM 15936 O O . LEU A 1 61 ? -10.157 3.211 1.591 1.00 0.00 514 LEU A O 7
ATOM 15952 N N . VAL A 1 62 ? -9.142 1.234 1.455 1.00 0.00 515 VAL A N 7
ATOM 15953 C CA . VAL A 1 62 ? -10.251 0.753 0.646 1.00 0.00 515 VAL A CA 7
ATOM 15954 C C . VAL A 1 62 ? -10.975 -0.523 1.101 1.00 0.00 515 VAL A C 7
ATOM 15955 O O . VAL A 1 62 ? -10.513 -1.290 1.936 1.00 0.00 515 VAL A O 7
ATOM 15968 N N . ALA A 1 63 ? -12.140 -0.700 0.473 1.00 0.00 516 ALA A N 7
ATOM 15969 C CA . ALA A 1 63 ? -13.060 -1.816 0.651 1.00 0.00 516 ALA A CA 7
ATOM 15970 C C . ALA A 1 63 ? -12.707 -2.916 -0.343 1.00 0.00 516 ALA A C 7
ATOM 15971 O O . ALA A 1 63 ? -13.420 -3.908 -0.498 1.00 0.00 516 ALA A O 7
ATOM 15978 N N . SER A 1 64 ? -11.665 -2.623 -1.101 1.00 0.00 517 SER A N 7
ATOM 15979 C CA . SER A 1 64 ? -11.189 -3.389 -2.210 1.00 0.00 517 SER A CA 7
ATOM 15980 C C . SER A 1 64 ? -10.766 -4.817 -1.880 1.00 0.00 517 SER A C 7
ATOM 15981 O O . SER A 1 64 ? -10.212 -5.483 -2.747 1.00 0.00 517 SER A O 7
ATOM 15989 N N . LYS A 1 65 ? -11.035 -5.345 -0.687 1.00 0.00 518 LYS A N 7
ATOM 15990 C CA . LYS A 1 65 ? -10.655 -6.737 -0.464 1.00 0.00 518 LYS A CA 7
ATOM 15991 C C . LYS A 1 65 ? -11.071 -7.471 -1.734 1.00 0.00 518 LYS A C 7
ATOM 15992 O O . LYS A 1 65 ? -10.269 -8.165 -2.361 1.00 0.00 518 LYS A O 7
ATOM 16011 N N . SER A 1 66 ? -12.294 -7.195 -2.169 1.00 0.00 519 SER A N 7
ATOM 16012 C CA . SER A 1 66 ? -12.792 -7.697 -3.438 1.00 0.00 519 SER A CA 7
ATOM 16013 C C . SER A 1 66 ? -12.144 -6.907 -4.593 1.00 0.00 519 SER A C 7
ATOM 16014 O O . SER A 1 66 ? -11.519 -7.472 -5.503 1.00 0.00 519 SER A O 7
ATOM 16022 N N . GLU A 1 67 ? -12.316 -5.570 -4.537 1.00 0.00 520 GLU A N 7
ATOM 16023 C CA . GLU A 1 67 ? -11.785 -4.673 -5.558 1.00 0.00 520 GLU A CA 7
ATOM 16024 C C . GLU A 1 67 ? -10.263 -4.735 -5.632 1.00 0.00 520 GLU A C 7
ATOM 16025 O O . GLU A 1 67 ? -9.685 -4.839 -6.711 1.00 0.00 520 GLU A O 7
ATOM 16037 N N . GLY A 1 68 ? -9.627 -4.666 -4.479 1.00 0.00 521 GLY A N 7
ATOM 16038 C CA . GLY A 1 68 ? -8.188 -4.710 -4.393 1.00 0.00 521 GLY A CA 7
ATOM 16039 C C . GLY A 1 68 ? -7.643 -5.852 -5.186 1.00 0.00 521 GLY A C 7
ATOM 16040 O O . GLY A 1 68 ? -6.803 -5.653 -6.050 1.00 0.00 521 GLY A O 7
ATOM 16044 N N . GLN A 1 69 ? -8.152 -7.049 -4.926 1.00 0.00 522 GLN A N 7
ATOM 16045 C CA . GLN A 1 69 ? -7.731 -8.223 -5.665 1.00 0.00 522 GLN A CA 7
ATOM 16046 C C . GLN A 1 69 ? -7.763 -7.903 -7.156 1.00 0.00 522 GLN A C 7
ATOM 16047 O O . GLN A 1 69 ? -6.804 -8.164 -7.881 1.00 0.00 522 GLN A O 7
ATOM 16061 N N . ARG A 1 70 ? -8.870 -7.305 -7.599 1.00 0.00 523 ARG A N 7
ATOM 16062 C CA . ARG A 1 70 ? -9.021 -6.913 -8.998 1.00 0.00 523 ARG A CA 7
ATOM 16063 C C . ARG A 1 70 ? -7.806 -6.116 -9.474 1.00 0.00 523 ARG A C 7
ATOM 16064 O O . ARG A 1 70 ? -7.240 -6.409 -10.523 1.00 0.00 523 ARG A O 7
ATOM 16085 N N . ILE A 1 71 ? -7.405 -5.113 -8.698 1.00 0.00 524 ILE A N 7
ATOM 16086 C CA . ILE A 1 71 ? -6.248 -4.294 -9.043 1.00 0.00 524 ILE A CA 7
ATOM 16087 C C . ILE A 1 71 ? -5.023 -5.181 -9.196 1.00 0.00 524 ILE A C 7
ATOM 16088 O O . ILE A 1 71 ? -4.364 -5.191 -10.234 1.00 0.00 524 ILE A O 7
ATOM 16104 N N . ILE A 1 72 ? -4.762 -5.958 -8.160 1.00 0.00 525 ILE A N 7
ATOM 16105 C CA . ILE A 1 72 ? -3.661 -6.897 -8.158 1.00 0.00 525 ILE A CA 7
ATOM 16106 C C . ILE A 1 72 ? -3.743 -7.725 -9.437 1.00 0.00 525 ILE A C 7
ATOM 16107 O O . ILE A 1 72 ? -2.769 -7.882 -10.172 1.00 0.00 525 ILE A O 7
ATOM 16123 N N . ASN A 1 73 ? -4.960 -8.210 -9.699 1.00 0.00 526 ASN A N 7
ATOM 16124 C CA . ASN A 1 73 ? -5.268 -8.989 -10.899 1.00 0.00 526 ASN A CA 7
ATOM 16125 C C . ASN A 1 73 ? -4.924 -8.158 -12.114 1.00 0.00 526 ASN A C 7
ATOM 16126 O O . ASN A 1 73 ? -4.234 -8.603 -13.031 1.00 0.00 526 ASN A O 7
ATOM 16137 N N . ASN A 1 74 ? -5.381 -6.917 -12.064 1.00 0.00 527 ASN A N 7
ATOM 16138 C CA . ASN A 1 74 ? -5.113 -5.936 -13.100 1.00 0.00 527 ASN A CA 7
ATOM 16139 C C . ASN A 1 74 ? -3.625 -5.987 -13.413 1.00 0.00 527 ASN A C 7
ATOM 16140 O O . ASN A 1 74 ? -3.207 -5.875 -14.566 1.00 0.00 527 ASN A O 7
ATOM 16151 N N . ASN A 1 75 ? -2.836 -6.148 -12.356 1.00 0.00 528 ASN A N 7
ATOM 16152 C CA . ASN A 1 75 ? -1.390 -6.205 -12.468 1.00 0.00 528 ASN A CA 7
ATOM 16153 C C . ASN A 1 75 ? -0.798 -4.832 -12.734 1.00 0.00 528 ASN A C 7
ATOM 16154 O O . ASN A 1 75 ? 0.144 -4.678 -13.511 1.00 0.00 528 ASN A O 7
ATOM 16165 N N . GLY A 1 76 ? -1.357 -3.839 -12.050 1.00 0.00 529 GLY A N 7
ATOM 16166 C CA . GLY A 1 76 ? -0.870 -2.474 -12.188 1.00 0.00 529 GLY A CA 7
ATOM 16167 C C . GLY A 1 76 ? -0.321 -1.916 -10.881 1.00 0.00 529 GLY A C 7
ATOM 16168 O O . GLY A 1 76 ? -0.422 -0.717 -10.624 1.00 0.00 529 GLY A O 7
ATOM 16172 N N . ALA A 1 77 ? 0.245 -2.791 -10.048 1.00 0.00 530 ALA A N 7
ATOM 16173 C CA . ALA A 1 77 ? 0.792 -2.385 -8.755 1.00 0.00 530 ALA A CA 7
ATOM 16174 C C . ALA A 1 77 ? 2.193 -2.978 -8.501 1.00 0.00 530 ALA A C 7
ATOM 16175 O O . ALA A 1 77 ? 2.606 -3.934 -9.152 1.00 0.00 530 ALA A O 7
ATOM 16182 N N . TYR A 1 78 ? 2.899 -2.412 -7.526 1.00 0.00 531 TYR A N 7
ATOM 16183 C CA . TYR A 1 78 ? 4.227 -2.883 -7.120 1.00 0.00 531 TYR A CA 7
ATOM 16184 C C . TYR A 1 78 ? 4.288 -2.950 -5.588 1.00 0.00 531 TYR A C 7
ATOM 16185 O O . TYR A 1 78 ? 3.576 -2.200 -4.917 1.00 0.00 531 TYR A O 7
ATOM 16203 N N . VAL A 1 79 ? 5.129 -3.825 -5.019 1.00 0.00 532 VAL A N 7
ATOM 16204 C CA . VAL A 1 79 ? 5.212 -3.903 -3.559 1.00 0.00 532 VAL A CA 7
ATOM 16205 C C . VAL A 1 79 ? 6.646 -3.768 -3.058 1.00 0.00 532 VAL A C 7
ATOM 16206 O O . VAL A 1 79 ? 7.587 -4.371 -3.592 1.00 0.00 532 VAL A O 7
ATOM 16219 N N . GLY A 1 80 ? 6.785 -2.960 -2.011 1.00 0.00 533 GLY A N 7
ATOM 16220 C CA . GLY A 1 80 ? 8.076 -2.722 -1.416 1.00 0.00 533 GLY A CA 7
ATOM 16221 C C . GLY A 1 80 ? 8.068 -2.815 0.094 1.00 0.00 533 GLY A C 7
ATOM 16222 O O . GLY A 1 80 ? 7.054 -2.556 0.742 1.00 0.00 533 GLY A O 7
ATOM 16226 N N . SER A 1 81 ? 9.214 -3.186 0.648 1.00 0.00 534 SER A N 7
ATOM 16227 C CA . SER A 1 81 ? 9.373 -3.304 2.097 1.00 0.00 534 SER A CA 7
ATOM 16228 C C . SER A 1 81 ? 10.675 -2.657 2.559 1.00 0.00 534 SER A C 7
ATOM 16229 O O . SER A 1 81 ? 11.710 -2.833 1.922 1.00 0.00 534 SER A O 7
ATOM 16237 N N . ARG A 1 82 ? 10.634 -1.920 3.667 1.00 0.00 535 ARG A N 7
ATOM 16238 C CA . ARG A 1 82 ? 11.842 -1.279 4.178 1.00 0.00 535 ARG A CA 7
ATOM 16239 C C . ARG A 1 82 ? 11.739 -0.919 5.661 1.00 0.00 535 ARG A C 7
ATOM 16240 O O . ARG A 1 82 ? 11.324 0.185 6.010 1.00 0.00 535 ARG A O 7
ATOM 16261 N N . PRO A 1 83 ? 12.160 -1.833 6.555 1.00 0.00 536 PRO A N 7
ATOM 16262 C CA . PRO A 1 83 ? 12.139 -1.588 8.000 1.00 0.00 536 PRO A CA 7
ATOM 16263 C C . PRO A 1 83 ? 13.105 -0.479 8.406 1.00 0.00 536 PRO A C 7
ATOM 16264 O O . PRO A 1 83 ? 12.723 0.469 9.093 1.00 0.00 536 PRO A O 7
ATOM 16275 N N . GLY A 1 84 ? 14.356 -0.599 7.969 1.00 0.00 537 GLY A N 7
ATOM 16276 C CA . GLY A 1 84 ? 15.353 0.407 8.289 1.00 0.00 537 GLY A CA 7
ATOM 16277 C C . GLY A 1 84 ? 16.443 -0.102 9.216 1.00 0.00 537 GLY A C 7
ATOM 16278 O O . GLY A 1 84 ? 17.511 0.504 9.312 1.00 0.00 537 GLY A O 7
ATOM 16282 N N . VAL A 1 85 ? 16.179 -1.206 9.907 1.00 0.00 538 VAL A N 7
ATOM 16283 C CA . VAL A 1 85 ? 17.155 -1.774 10.834 1.00 0.00 538 VAL A CA 7
ATOM 16284 C C . VAL A 1 85 ? 17.617 -3.156 10.398 1.00 0.00 538 VAL A C 7
ATOM 16285 O O . VAL A 1 85 ? 18.147 -3.926 11.200 1.00 0.00 538 VAL A O 7
ATOM 16298 N N . LYS A 1 86 ? 17.405 -3.478 9.135 1.00 0.00 539 LYS A N 7
ATOM 16299 C CA . LYS A 1 86 ? 17.793 -4.778 8.620 1.00 0.00 539 LYS A CA 7
ATOM 16300 C C . LYS A 1 86 ? 19.008 -4.694 7.709 1.00 0.00 539 LYS A C 7
ATOM 16301 O O . LYS A 1 86 ? 18.944 -4.164 6.600 1.00 0.00 539 LYS A O 7
ATOM 16320 N N . LYS A 1 87 ? 20.113 -5.239 8.198 1.00 0.00 540 LYS A N 7
ATOM 16321 C CA . LYS A 1 87 ? 21.368 -5.254 7.453 1.00 0.00 540 LYS A CA 7
ATOM 16322 C C . LYS A 1 87 ? 21.584 -6.609 6.794 1.00 0.00 540 LYS A C 7
ATOM 16323 O O . LYS A 1 87 ? 22.718 -7.053 6.616 1.00 0.00 540 LYS A O 7
ATOM 16342 N N . ASN A 1 88 ? 20.484 -7.264 6.436 1.00 0.00 541 ASN A N 7
ATOM 16343 C CA . ASN A 1 88 ? 20.539 -8.567 5.802 1.00 0.00 541 ASN A CA 7
ATOM 16344 C C . ASN A 1 88 ? 21.535 -8.574 4.653 1.00 0.00 541 ASN A C 7
ATOM 16345 O O . ASN A 1 88 ? 21.236 -8.141 3.540 1.00 0.00 541 ASN A O 7
ATOM 16356 N N . GLU A 1 89 ? 22.719 -9.084 4.946 1.00 0.00 542 GLU A N 7
ATOM 16357 C CA . GLU A 1 89 ? 23.799 -9.184 3.964 1.00 0.00 542 GLU A CA 7
ATOM 16358 C C . GLU A 1 89 ? 23.292 -9.814 2.663 1.00 0.00 542 GLU A C 7
ATOM 16359 O O . GLU A 1 89 ? 22.126 -10.199 2.573 1.00 0.00 542 GLU A O 7
ATOM 16371 N N . PRO A 1 90 ? 24.155 -9.927 1.629 1.00 0.00 543 PRO A N 7
ATOM 16372 C CA . PRO A 1 90 ? 23.770 -10.507 0.340 1.00 0.00 543 PRO A CA 7
ATOM 16373 C C . PRO A 1 90 ? 22.808 -11.684 0.486 1.00 0.00 543 PRO A C 7
ATOM 16374 O O . PRO A 1 90 ? 21.736 -11.687 -0.117 1.00 0.00 543 PRO A O 7
ATOM 16385 N N . GLY A 1 91 ? 23.183 -12.658 1.318 1.00 0.00 544 GLY A N 7
ATOM 16386 C CA . GLY A 1 91 ? 22.330 -13.817 1.569 1.00 0.00 544 GLY A CA 7
ATOM 16387 C C . GLY A 1 91 ? 21.399 -14.162 0.416 1.00 0.00 544 GLY A C 7
ATOM 16388 O O . GLY A 1 91 ? 20.183 -14.225 0.600 1.00 0.00 544 GLY A O 7
ATOM 16392 N N . GLY A 1 92 ? 21.955 -14.361 -0.779 1.00 0.00 545 GLY A N 7
ATOM 16393 C CA . GLY A 1 92 ? 21.119 -14.665 -1.930 1.00 0.00 545 GLY A CA 7
ATOM 16394 C C . GLY A 1 92 ? 20.016 -13.639 -2.106 1.00 0.00 545 GLY A C 7
ATOM 16395 O O . GLY A 1 92 ? 18.837 -13.981 -2.155 1.00 0.00 545 GLY A O 7
ATOM 16399 N N . GLY A 1 93 ? 20.434 -12.378 -2.181 1.00 0.00 546 GLY A N 7
ATOM 16400 C CA . GLY A 1 93 ? 19.531 -11.241 -2.321 1.00 0.00 546 GLY A CA 7
ATOM 16401 C C . GLY A 1 93 ? 18.433 -11.171 -1.269 1.00 0.00 546 GLY A C 7
ATOM 16402 O O . GLY A 1 93 ? 18.318 -10.151 -0.591 1.00 0.00 546 GLY A O 7
ATOM 16406 N N . MET A 1 94 ? 17.646 -12.242 -1.099 1.00 0.00 547 MET A N 7
ATOM 16407 C CA . MET A 1 94 ? 16.576 -12.278 -0.087 1.00 0.00 547 MET A CA 7
ATOM 16408 C C . MET A 1 94 ? 16.178 -10.870 0.371 1.00 0.00 547 MET A C 7
ATOM 16409 O O . MET A 1 94 ? 16.250 -10.559 1.560 1.00 0.00 547 MET A O 7
ATOM 16423 N N . PRO A 1 95 ? 15.792 -9.983 -0.567 1.00 0.00 548 PRO A N 7
ATOM 16424 C CA . PRO A 1 95 ? 15.439 -8.602 -0.231 1.00 0.00 548 PRO A CA 7
ATOM 16425 C C . PRO A 1 95 ? 14.513 -8.488 0.974 1.00 0.00 548 PRO A C 7
ATOM 16426 O O . PRO A 1 95 ? 13.388 -8.989 0.968 1.00 0.00 548 PRO A O 7
ATOM 16437 N N . ASP A 1 96 ? 14.999 -7.790 1.995 1.00 0.00 549 ASP A N 7
ATOM 16438 C CA . ASP A 1 96 ? 14.251 -7.545 3.211 1.00 0.00 549 ASP A CA 7
ATOM 16439 C C . ASP A 1 96 ? 14.217 -6.048 3.467 1.00 0.00 549 ASP A C 7
ATOM 16440 O O . ASP A 1 96 ? 13.221 -5.500 3.940 1.00 0.00 549 ASP A O 7
ATOM 16449 N N . ASP A 1 97 ? 15.333 -5.395 3.139 1.00 0.00 550 ASP A N 7
ATOM 16450 C CA . ASP A 1 97 ? 15.465 -3.962 3.314 1.00 0.00 550 ASP A CA 7
ATOM 16451 C C . ASP A 1 97 ? 14.629 -3.225 2.277 1.00 0.00 550 ASP A C 7
ATOM 16452 O O . ASP A 1 97 ? 13.955 -2.246 2.583 1.00 0.00 550 ASP A O 7
ATOM 16461 N N . LEU A 1 98 ? 14.674 -3.718 1.048 1.00 0.00 551 LEU A N 7
ATOM 16462 C CA . LEU A 1 98 ? 13.910 -3.135 -0.045 1.00 0.00 551 LEU A CA 7
ATOM 16463 C C . LEU A 1 98 ? 13.169 -4.236 -0.784 1.00 0.00 551 LEU A C 7
ATOM 16464 O O . LEU A 1 98 ? 13.710 -5.316 -0.990 1.00 0.00 551 LEU A O 7
ATOM 16480 N N . THR A 1 99 ? 11.940 -3.973 -1.191 1.00 0.00 552 THR A N 7
ATOM 16481 C CA . THR A 1 99 ? 11.180 -4.977 -1.917 1.00 0.00 552 THR A CA 7
ATOM 16482 C C . THR A 1 99 ? 10.512 -4.398 -3.155 1.00 0.00 552 THR A C 7
ATOM 16483 O O . THR A 1 99 ? 10.086 -3.244 -3.178 1.00 0.00 552 THR A O 7
ATOM 16494 N N . PHE A 1 100 ? 10.392 -5.238 -4.162 1.00 0.00 553 PHE A N 7
ATOM 16495 C CA . PHE A 1 100 ? 9.730 -4.887 -5.398 1.00 0.00 553 PHE A CA 7
ATOM 16496 C C . PHE A 1 100 ? 8.801 -6.024 -5.764 1.00 0.00 553 PHE A C 7
ATOM 16497 O O . PHE A 1 100 ? 9.175 -7.184 -5.657 1.00 0.00 553 PHE A O 7
ATOM 16514 N N . THR A 1 101 ? 7.603 -5.721 -6.193 1.00 0.00 554 THR A N 7
ATOM 16515 C CA . THR A 1 101 ? 6.681 -6.773 -6.565 1.00 0.00 554 THR A CA 7
ATOM 16516 C C . THR A 1 101 ? 6.014 -6.446 -7.891 1.00 0.00 554 THR A C 7
ATOM 16517 O O . THR A 1 101 ? 5.627 -5.306 -8.130 1.00 0.00 554 THR A O 7
ATOM 16528 N N . PRO A 1 102 ? 5.850 -7.440 -8.769 1.00 0.00 555 PRO A N 7
ATOM 16529 C CA . PRO A 1 102 ? 5.207 -7.234 -10.047 1.00 0.00 555 PRO A CA 7
ATOM 16530 C C . PRO A 1 102 ? 3.693 -7.373 -9.927 1.00 0.00 555 PRO A C 7
ATOM 16531 O O . PRO A 1 102 ? 2.994 -7.569 -10.918 1.00 0.00 555 PRO A O 7
ATOM 16542 N N . ILE A 1 103 ? 3.208 -7.226 -8.688 1.00 0.00 556 ILE A N 7
ATOM 16543 C CA . ILE A 1 103 ? 1.787 -7.270 -8.379 1.00 0.00 556 ILE A CA 7
ATOM 16544 C C . ILE A 1 103 ? 1.106 -8.600 -8.668 1.00 0.00 556 ILE A C 7
ATOM 16545 O O . ILE A 1 103 ? -0.059 -8.630 -9.063 1.00 0.00 556 ILE A O 7
ATOM 16561 N N . LYS A 1 104 ? 1.812 -9.698 -8.466 1.00 0.00 557 LYS A N 7
ATOM 16562 C CA . LYS A 1 104 ? 1.226 -11.005 -8.706 1.00 0.00 557 LYS A CA 7
ATOM 16563 C C . LYS A 1 104 ? 0.888 -11.553 -7.338 1.00 0.00 557 LYS A C 7
ATOM 16564 O O . LYS A 1 104 ? 1.713 -11.554 -6.423 1.00 0.00 557 LYS A O 7
ATOM 16583 N N . THR A 1 105 ? -0.393 -11.860 -7.172 1.00 0.00 558 THR A N 7
ATOM 16584 C CA . THR A 1 105 ? -0.925 -12.228 -5.876 1.00 0.00 558 THR A CA 7
ATOM 16585 C C . THR A 1 105 ? -0.251 -13.412 -5.201 1.00 0.00 558 THR A C 7
ATOM 16586 O O . THR A 1 105 ? -0.307 -14.554 -5.654 1.00 0.00 558 THR A O 7
ATOM 16597 N N . TRP A 1 106 ? 0.308 -13.084 -4.042 1.00 0.00 559 TRP A N 7
ATOM 16598 C CA . TRP A 1 106 ? 0.940 -14.022 -3.132 1.00 0.00 559 TRP A CA 7
ATOM 16599 C C . TRP A 1 106 ? 0.495 -13.607 -1.738 1.00 0.00 559 TRP A C 7
ATOM 16600 O O . TRP A 1 106 ? 0.831 -12.509 -1.293 1.00 0.00 559 TRP A O 7
ATOM 16621 N N . ASN A 1 107 ? -0.310 -14.411 -1.070 1.00 0.00 560 ASN A N 7
ATOM 16622 C CA . ASN A 1 107 ? -0.817 -13.991 0.228 1.00 0.00 560 ASN A CA 7
ATOM 16623 C C . ASN A 1 107 ? 0.167 -14.191 1.375 1.00 0.00 560 ASN A C 7
ATOM 16624 O O . ASN A 1 107 ? 0.716 -13.230 1.901 1.00 0.00 560 ASN A O 7
ATOM 16635 N N . ALA A 1 108 ? 0.338 -15.428 1.796 1.00 0.00 561 ALA A N 7
ATOM 16636 C CA . ALA A 1 108 ? 1.203 -15.740 2.929 1.00 0.00 561 ALA A CA 7
ATOM 16637 C C . ALA A 1 108 ? 2.706 -15.653 2.673 1.00 0.00 561 ALA A C 7
ATOM 16638 O O . ALA A 1 108 ? 3.406 -14.862 3.302 1.00 0.00 561 ALA A O 7
ATOM 16645 N N . SER A 1 109 ? 3.209 -16.521 1.815 1.00 0.00 562 SER A N 7
ATOM 16646 C CA . SER A 1 109 ? 4.642 -16.597 1.550 1.00 0.00 562 SER A CA 7
ATOM 16647 C C . SER A 1 109 ? 5.278 -15.245 1.260 1.00 0.00 562 SER A C 7
ATOM 16648 O O . SER A 1 109 ? 6.292 -14.882 1.867 1.00 0.00 562 SER A O 7
ATOM 16656 N N . LYS A 1 110 ? 4.710 -14.513 0.324 1.00 0.00 563 LYS A N 7
ATOM 16657 C CA . LYS A 1 110 ? 5.270 -13.224 -0.050 1.00 0.00 563 LYS A CA 7
ATOM 16658 C C . LYS A 1 110 ? 5.079 -12.167 1.028 1.00 0.00 563 LYS A C 7
ATOM 16659 O O . LYS A 1 110 ? 6.025 -11.469 1.386 1.00 0.00 563 LYS A O 7
ATOM 16678 N N . THR A 1 111 ? 3.860 -12.032 1.534 1.00 0.00 564 THR A N 7
ATOM 16679 C CA . THR A 1 111 ? 3.577 -11.029 2.557 1.00 0.00 564 THR A CA 7
ATOM 16680 C C . THR A 1 111 ? 4.595 -11.119 3.693 1.00 0.00 564 THR A C 7
ATOM 16681 O O . THR A 1 111 ? 5.368 -10.195 3.912 1.00 0.00 564 THR A O 7
ATOM 16692 N N . GLN A 1 112 ? 4.630 -12.248 4.382 1.00 0.00 565 GLN A N 7
ATOM 16693 C CA . GLN A 1 112 ? 5.583 -12.453 5.464 1.00 0.00 565 GLN A CA 7
ATOM 16694 C C . GLN A 1 112 ? 7.005 -12.084 5.032 1.00 0.00 565 GLN A C 7
ATOM 16695 O O . GLN A 1 112 ? 7.720 -11.396 5.757 1.00 0.00 565 GLN A O 7
ATOM 16709 N N . GLU A 1 113 ? 7.418 -12.569 3.862 1.00 0.00 566 GLU A N 7
ATOM 16710 C CA . GLU A 1 113 ? 8.767 -12.313 3.351 1.00 0.00 566 GLU A CA 7
ATOM 16711 C C . GLU A 1 113 ? 9.144 -10.831 3.399 1.00 0.00 566 GLU A C 7
ATOM 16712 O O . GLU A 1 113 ? 10.172 -10.471 3.970 1.00 0.00 566 GLU A O 7
ATOM 16724 N N . PHE A 1 114 ? 8.337 -9.985 2.769 1.00 0.00 567 PHE A N 7
ATOM 16725 C CA . PHE A 1 114 ? 8.623 -8.554 2.719 1.00 0.00 567 PHE A CA 7
ATOM 16726 C C . PHE A 1 114 ? 7.862 -7.780 3.800 1.00 0.00 567 PHE A C 7
ATOM 16727 O O . PHE A 1 114 ? 8.423 -6.940 4.503 1.00 0.00 567 PHE A O 7
ATOM 16744 N N . ILE A 1 115 ? 6.587 -8.094 3.917 1.00 0.00 568 ILE A N 7
ATOM 16745 C CA . ILE A 1 115 ? 5.673 -7.483 4.879 1.00 0.00 568 ILE A CA 7
ATOM 16746 C C . ILE A 1 115 ? 6.098 -7.628 6.314 1.00 0.00 568 ILE A C 7
ATOM 16747 O O . ILE A 1 115 ? 5.320 -7.307 7.211 1.00 0.00 568 ILE A O 7
ATOM 16763 N N . ILE A 1 116 ? 7.301 -8.099 6.564 1.00 0.00 569 ILE A N 7
ATOM 16764 C CA . ILE A 1 116 ? 7.717 -8.222 7.938 1.00 0.00 569 ILE A CA 7
ATOM 16765 C C . ILE A 1 116 ? 7.532 -6.842 8.527 1.00 0.00 569 ILE A C 7
ATOM 16766 O O . ILE A 1 116 ? 7.008 -6.685 9.629 1.00 0.00 569 ILE A O 7
ATOM 16782 N N . ASP A 1 117 ? 7.866 -5.846 7.706 1.00 0.00 570 ASP A N 7
ATOM 16783 C CA . ASP A 1 117 ? 7.636 -4.451 8.027 1.00 0.00 570 ASP A CA 7
ATOM 16784 C C . ASP A 1 117 ? 7.729 -4.181 9.511 1.00 0.00 570 ASP A C 7
ATOM 16785 O O . ASP A 1 117 ? 6.757 -3.698 10.096 1.00 0.00 570 ASP A O 7
ATOM 16794 N N . GLY A 1 118 ? 8.853 -4.479 10.145 1.00 0.00 571 GLY A N 7
ATOM 16795 C CA . GLY A 1 118 ? 8.904 -4.212 11.561 1.00 0.00 571 GLY A CA 7
ATOM 16796 C C . GLY A 1 118 ? 8.482 -2.789 11.801 1.00 0.00 571 GLY A C 7
ATOM 16797 O O . GLY A 1 118 ? 7.636 -2.514 12.652 1.00 0.00 571 GLY A O 7
ATOM 16801 N N . ASP A 1 119 ? 9.014 -1.886 10.986 1.00 0.00 572 ASP A N 7
ATOM 16802 C CA . ASP A 1 119 ? 8.617 -0.500 11.056 1.00 0.00 572 ASP A CA 7
ATOM 16803 C C . ASP A 1 119 ? 8.003 0.000 9.741 1.00 0.00 572 ASP A C 7
ATOM 16804 O O . ASP A 1 119 ? 7.376 1.060 9.731 1.00 0.00 572 ASP A O 7
ATOM 16813 N N . LEU A 1 120 ? 8.203 -0.718 8.614 1.00 0.00 573 LEU A N 7
ATOM 16814 C CA . LEU A 1 120 ? 7.663 -0.226 7.350 1.00 0.00 573 LEU A CA 7
ATOM 16815 C C . LEU A 1 120 ? 7.073 -1.274 6.436 1.00 0.00 573 LEU A C 7
ATOM 16816 O O . LEU A 1 120 ? 7.674 -2.306 6.164 1.00 0.00 573 LEU A O 7
ATOM 16832 N N . LEU A 1 121 ? 5.941 -0.916 5.884 1.00 0.00 574 LEU A N 7
ATOM 16833 C CA . LEU A 1 121 ? 5.277 -1.708 4.880 1.00 0.00 574 LEU A CA 7
ATOM 16834 C C . LEU A 1 121 ? 4.853 -0.730 3.792 1.00 0.00 574 LEU A C 7
ATOM 16835 O O . LEU A 1 121 ? 4.284 0.315 4.105 1.00 0.00 574 LEU A O 7
ATOM 16851 N N . ILE A 1 122 ? 5.085 -1.045 2.536 1.00 0.00 575 ILE A N 7
ATOM 16852 C CA . ILE A 1 122 ? 4.663 -0.140 1.465 1.00 0.00 575 ILE A CA 7
ATOM 16853 C C . ILE A 1 122 ? 3.963 -0.887 0.357 1.00 0.00 575 ILE A C 7
ATOM 16854 O O . ILE A 1 122 ? 4.431 -1.927 -0.112 1.00 0.00 575 ILE A O 7
ATOM 16870 N N . LEU A 1 123 ? 2.874 -0.313 -0.095 1.00 0.00 576 LEU A N 7
ATOM 16871 C CA . LEU A 1 123 ? 2.123 -0.861 -1.189 1.00 0.00 576 LEU A CA 7
ATOM 16872 C C . LEU A 1 123 ? 1.798 0.263 -2.134 1.00 0.00 576 LEU A C 7
ATOM 16873 O O . LEU A 1 123 ? 1.366 1.327 -1.695 1.00 0.00 576 LEU A O 7
ATOM 16889 N N . LYS A 1 124 ? 1.956 0.052 -3.414 1.00 0.00 577 LYS A N 7
ATOM 16890 C CA . LYS A 1 124 ? 1.604 1.104 -4.345 1.00 0.00 577 LYS A CA 7
ATOM 16891 C C . LYS A 1 124 ? 0.759 0.553 -5.473 1.00 0.00 577 LYS A C 7
ATOM 16892 O O . LYS A 1 124 ? 1.081 -0.481 -6.053 1.00 0.00 577 LYS A O 7
ATOM 16911 N N . LEU A 1 125 ? -0.300 1.266 -5.811 1.00 0.00 578 LEU A N 7
ATOM 16912 C CA . LEU A 1 125 ? -1.156 0.860 -6.906 1.00 0.00 578 LEU A CA 7
ATOM 16913 C C . LEU A 1 125 ? -1.212 1.999 -7.907 1.00 0.00 578 LEU A C 7
ATOM 16914 O O . LEU A 1 125 ? -1.431 3.164 -7.538 1.00 0.00 578 LEU A O 7
ATOM 16930 N N . GLY A 1 126 ? -1.019 1.650 -9.173 1.00 0.00 579 GLY A N 7
ATOM 16931 C CA . GLY A 1 126 ? -1.017 2.643 -10.220 1.00 0.00 579 GLY A CA 7
ATOM 16932 C C . GLY A 1 126 ? -2.373 2.890 -10.810 1.00 0.00 579 GLY A C 7
ATOM 16933 O O . GLY A 1 126 ? -2.519 3.752 -11.679 1.00 0.00 579 GLY A O 7
ATOM 16937 N N . LYS A 1 127 ? -3.381 2.162 -10.352 1.00 0.00 580 LYS A N 7
ATOM 16938 C CA . LYS A 1 127 ? -4.700 2.381 -10.887 1.00 0.00 580 LYS A CA 7
ATOM 16939 C C . LYS A 1 127 ? -5.233 3.696 -10.359 1.00 0.00 580 LYS A C 7
ATOM 16940 O O . LYS A 1 127 ? -5.692 4.534 -11.134 1.00 0.00 580 LYS A O 7
ATOM 16959 N N . TRP A 1 128 ? -5.126 3.909 -9.049 1.00 0.00 581 TRP A N 7
ATOM 16960 C CA . TRP A 1 128 ? -5.566 5.169 -8.480 1.00 0.00 581 TRP A CA 7
ATOM 16961 C C . TRP A 1 128 ? -4.641 5.730 -7.402 1.00 0.00 581 TRP A C 7
ATOM 16962 O O . TRP A 1 128 ? -4.292 6.909 -7.433 1.00 0.00 581 TRP A O 7
ATOM 16983 N N . LYS A 1 129 ? -4.328 4.914 -6.393 1.00 0.00 582 LYS A N 7
ATOM 16984 C CA . LYS A 1 129 ? -3.546 5.399 -5.270 1.00 0.00 582 LYS A CA 7
ATOM 16985 C C . LYS A 1 129 ? -2.508 4.429 -4.757 1.00 0.00 582 LYS A C 7
ATOM 16986 O O . LYS A 1 129 ? -2.574 3.219 -4.988 1.00 0.00 582 LYS A O 7
ATOM 17005 N N . MET A 1 130 ? -1.610 4.972 -3.960 1.00 0.00 583 MET A N 7
ATOM 17006 C CA . MET A 1 130 ? -0.612 4.203 -3.271 1.00 0.00 583 MET A CA 7
ATOM 17007 C C . MET A 1 130 ? -0.952 4.284 -1.797 1.00 0.00 583 MET A C 7
ATOM 17008 O O . MET A 1 130 ? -1.253 5.357 -1.270 1.00 0.00 583 MET A O 7
ATOM 17022 N N . LYS A 1 131 ? -0.894 3.158 -1.142 1.00 0.00 584 LYS A N 7
ATOM 17023 C CA . LYS A 1 131 ? -1.180 3.082 0.270 1.00 0.00 584 LYS A CA 7
ATOM 17024 C C . LYS A 1 131 ? 0.067 2.626 0.990 1.00 0.00 584 LYS A C 7
ATOM 17025 O O . LYS A 1 131 ? 0.718 1.667 0.583 1.00 0.00 584 LYS A O 7
ATOM 17044 N N . LEU A 1 132 ? 0.382 3.293 2.073 1.00 0.00 585 LEU A N 7
ATOM 17045 C CA . LEU A 1 132 ? 1.532 2.940 2.864 1.00 0.00 585 LEU A CA 7
ATOM 17046 C C . LEU A 1 132 ? 1.062 2.633 4.259 1.00 0.00 585 LEU A C 7
ATOM 17047 O O . LEU A 1 132 ? 0.213 3.336 4.807 1.00 0.00 585 LEU A O 7
ATOM 17063 N N . VAL A 1 133 ? 1.578 1.569 4.819 1.00 0.00 586 VAL A N 7
ATOM 17064 C CA . VAL A 1 133 ? 1.167 1.161 6.135 1.00 0.00 586 VAL A CA 7
ATOM 17065 C C . VAL A 1 133 ? 2.351 0.823 7.028 1.00 0.00 586 VAL A C 7
ATOM 17066 O O . VAL A 1 133 ? 3.276 0.125 6.614 1.00 0.00 586 VAL A O 7
ATOM 17079 N N . SER A 1 134 ? 2.289 1.277 8.271 1.00 0.00 587 SER A N 7
ATOM 17080 C CA . SER A 1 134 ? 3.330 0.964 9.241 1.00 0.00 587 SER A CA 7
ATOM 17081 C C . SER A 1 134 ? 2.720 0.010 10.259 1.00 0.00 587 SER A C 7
ATOM 17082 O O . SER A 1 134 ? 1.584 0.218 10.690 1.00 0.00 587 SER A O 7
ATOM 17090 N N . ILE A 1 135 ? 3.427 -1.052 10.621 1.00 0.00 588 ILE A N 7
ATOM 17091 C CA . ILE A 1 135 ? 2.868 -2.015 11.554 1.00 0.00 588 ILE A CA 7
ATOM 17092 C C . ILE A 1 135 ? 3.822 -2.441 12.650 1.00 0.00 588 ILE A C 7
ATOM 17093 O O . ILE A 1 135 ? 5.015 -2.648 12.428 1.00 0.00 588 ILE A O 7
ATOM 17109 N N . VAL A 1 136 ? 3.251 -2.605 13.831 1.00 0.00 589 VAL A N 7
ATOM 17110 C CA . VAL A 1 136 ? 3.992 -3.053 14.998 1.00 0.00 589 VAL A CA 7
ATOM 17111 C C . VAL A 1 136 ? 3.231 -4.155 15.719 1.00 0.00 589 VAL A C 7
ATOM 17112 O O . VAL A 1 136 ? 2.016 -4.071 15.896 1.00 0.00 589 VAL A O 7
ATOM 17125 N N . SER A 1 137 ? 3.952 -5.187 16.135 1.00 0.00 590 SER A N 7
ATOM 17126 C CA . SER A 1 137 ? 3.342 -6.302 16.838 1.00 0.00 590 SER A CA 7
ATOM 17127 C C . SER A 1 137 ? 3.169 -5.970 18.312 1.00 0.00 590 SER A C 7
ATOM 17128 O O . SER A 1 137 ? 4.131 -5.611 18.992 1.00 0.00 590 SER A O 7
ATOM 17136 N N . ASP A 1 138 ? 1.943 -6.093 18.806 1.00 0.00 591 ASP A N 7
ATOM 17137 C CA . ASP A 1 138 ? 1.655 -5.807 20.206 1.00 0.00 591 ASP A CA 7
ATOM 17138 C C . ASP A 1 138 ? 2.635 -6.542 21.105 1.00 0.00 591 ASP A C 7
ATOM 17139 O O . ASP A 1 138 ? 3.238 -5.956 22.002 1.00 0.00 591 ASP A O 7
ATOM 17148 N N . GLU A 1 139 ? 2.791 -7.832 20.845 1.00 0.00 592 GLU A N 7
ATOM 17149 C CA . GLU A 1 139 ? 3.704 -8.679 21.609 1.00 0.00 592 GLU A CA 7
ATOM 17150 C C . GLU A 1 139 ? 5.100 -8.065 21.676 1.00 0.00 592 GLU A C 7
ATOM 17151 O O . GLU A 1 139 ? 5.683 -7.941 22.756 1.00 0.00 592 GLU A O 7
ATOM 17163 N N . LYS A 1 140 ? 5.630 -7.663 20.520 1.00 0.00 593 LYS A N 7
ATOM 17164 C CA . LYS A 1 140 ? 6.955 -7.041 20.467 1.00 0.00 593 LYS A CA 7
ATOM 17165 C C . LYS A 1 140 ? 7.016 -5.911 21.480 1.00 0.00 593 LYS A C 7
ATOM 17166 O O . LYS A 1 140 ? 7.941 -5.816 22.293 1.00 0.00 593 LYS A O 7
ATOM 17185 N N . PHE A 1 141 ? 5.990 -5.075 21.436 1.00 0.00 594 PHE A N 7
ATOM 17186 C CA . PHE A 1 141 ? 5.866 -3.962 22.353 1.00 0.00 594 PHE A CA 7
ATOM 17187 C C . PHE A 1 141 ? 6.059 -4.453 23.779 1.00 0.00 594 PHE A C 7
ATOM 17188 O O . PHE A 1 141 ? 6.826 -3.880 24.542 1.00 0.00 594 PHE A O 7
ATOM 17205 N N . LYS A 1 142 ? 5.374 -5.526 24.138 1.00 0.00 595 LYS A N 7
ATOM 17206 C CA . LYS A 1 142 ? 5.497 -6.089 25.472 1.00 0.00 595 LYS A CA 7
ATOM 17207 C C . LYS A 1 142 ? 6.966 -6.261 25.833 1.00 0.00 595 LYS A C 7
ATOM 17208 O O . LYS A 1 142 ? 7.398 -5.876 26.913 1.00 0.00 595 LYS A O 7
ATOM 17227 N N . GLU A 1 143 ? 7.722 -6.851 24.916 1.00 0.00 596 GLU A N 7
ATOM 17228 C CA . GLU A 1 143 ? 9.146 -7.091 25.125 1.00 0.00 596 GLU A CA 7
ATOM 17229 C C . GLU A 1 143 ? 9.906 -5.820 25.525 1.00 0.00 596 GLU A C 7
ATOM 17230 O O . GLU A 1 143 ? 10.599 -5.806 26.541 1.00 0.00 596 GLU A O 7
ATOM 17242 N N . LEU A 1 144 ? 9.804 -4.762 24.718 1.00 0.00 597 LEU A N 7
ATOM 17243 C CA . LEU A 1 144 ? 10.529 -3.512 25.018 1.00 0.00 597 LEU A CA 7
ATOM 17244 C C . LEU A 1 144 ? 10.017 -2.843 26.298 1.00 0.00 597 LEU A C 7
ATOM 17245 O O . LEU A 1 144 ? 10.758 -2.661 27.265 1.00 0.00 597 LEU A O 7
ATOM 17261 N N . GLY A 1 145 ? 8.746 -2.486 26.278 1.00 0.00 598 GLY A N 7
ATOM 17262 C CA . GLY A 1 145 ? 8.084 -1.840 27.398 1.00 0.00 598 GLY A CA 7
ATOM 17263 C C . GLY A 1 145 ? 7.686 -2.803 28.502 1.00 0.00 598 GLY A C 7
ATOM 17264 O O . GLY A 1 145 ? 6.859 -2.461 29.346 1.00 0.00 598 GLY A O 7
ATOM 17268 N N . LEU A 1 146 ? 8.206 -4.033 28.460 1.00 0.00 599 LEU A N 7
ATOM 17269 C CA . LEU A 1 146 ? 7.819 -5.069 29.424 1.00 0.00 599 LEU A CA 7
ATOM 17270 C C . LEU A 1 146 ? 7.847 -4.584 30.874 1.00 0.00 599 LEU A C 7
ATOM 17271 O O . LEU A 1 146 ? 7.310 -5.259 31.753 1.00 0.00 599 LEU A O 7
ATOM 17287 N N . THR A 1 147 ? 8.419 -3.414 31.136 1.00 0.00 600 THR A N 7
ATOM 17288 C CA . THR A 1 147 ? 8.421 -2.892 32.495 1.00 0.00 600 THR A CA 7
ATOM 17289 C C . THR A 1 147 ? 8.204 -1.391 32.500 1.00 0.00 600 THR A C 7
ATOM 17290 O O . THR A 1 147 ? 9.073 -0.610 32.889 1.00 0.00 600 THR A O 7
ATOM 17301 N N . ALA A 1 148 ? 7.007 -1.017 32.079 1.00 0.00 601 ALA A N 7
ATOM 17302 C CA . ALA A 1 148 ? 6.587 0.367 32.030 1.00 0.00 601 ALA A CA 7
ATOM 17303 C C . ALA A 1 148 ? 5.207 0.505 32.662 1.00 0.00 601 ALA A C 7
ATOM 17304 O O . ALA A 1 148 ? 4.602 -0.494 33.053 1.00 0.00 601 ALA A O 7
ATOM 17311 N N . PRO A 1 149 ? 4.666 1.726 32.748 1.00 0.00 602 PRO A N 7
ATOM 17312 C CA . PRO A 1 149 ? 3.332 1.943 33.308 1.00 0.00 602 PRO A CA 7
ATOM 17313 C C . PRO A 1 149 ? 2.242 1.544 32.312 1.00 0.00 602 PRO A C 7
ATOM 17314 O O . PRO A 1 149 ? 1.057 1.515 32.647 1.00 0.00 602 PRO A O 7
ATOM 17325 N N . GLY A 1 150 ? 2.663 1.245 31.084 1.00 0.00 603 GLY A N 7
ATOM 17326 C CA . GLY A 1 150 ? 1.738 0.859 30.035 1.00 0.00 603 GLY A CA 7
ATOM 17327 C C . GLY A 1 150 ? 1.136 -0.521 30.233 1.00 0.00 603 GLY A C 7
ATOM 17328 O O . GLY A 1 150 ? -0.080 -0.686 30.136 1.00 0.00 603 GLY A O 7
ATOM 17332 N N . TRP A 1 151 ? 1.977 -1.519 30.493 1.00 0.00 604 TRP A N 7
ATOM 17333 C CA . TRP A 1 151 ? 1.503 -2.882 30.683 1.00 0.00 604 TRP A CA 7
ATOM 17334 C C . TRP A 1 151 ? 0.726 -3.029 31.975 1.00 0.00 604 TRP A C 7
ATOM 17335 O O . TRP A 1 151 ? -0.334 -3.649 31.999 1.00 0.00 604 TRP A O 7
ATOM 17356 N N . ASP A 1 152 ? 1.259 -2.488 33.050 1.00 0.00 605 ASP A N 7
ATOM 17357 C CA . ASP A 1 152 ? 0.611 -2.593 34.343 1.00 0.00 605 ASP A CA 7
ATOM 17358 C C . ASP A 1 152 ? -0.857 -2.198 34.247 1.00 0.00 605 ASP A C 7
ATOM 17359 O O . ASP A 1 152 ? -1.739 -2.968 34.638 1.00 0.00 605 ASP A O 7
ATOM 17368 N N . GLU A 1 153 ? -1.116 -1.012 33.712 1.00 0.00 606 GLU A N 7
ATOM 17369 C CA . GLU A 1 153 ? -2.482 -0.524 33.564 1.00 0.00 606 GLU A CA 7
ATOM 17370 C C . GLU A 1 153 ? -3.305 -1.376 32.591 1.00 0.00 606 GLU A C 7
ATOM 17371 O O . GLU A 1 153 ? -4.365 -1.886 32.963 1.00 0.00 606 GLU A O 7
ATOM 17383 N N . VAL A 1 154 ? -2.828 -1.526 31.362 1.00 0.00 607 VAL A N 7
ATOM 17384 C CA . VAL A 1 154 ? -3.537 -2.296 30.333 1.00 0.00 607 VAL A CA 7
ATOM 17385 C C . VAL A 1 154 ? -3.882 -3.731 30.751 1.00 0.00 607 VAL A C 7
ATOM 17386 O O . VAL A 1 154 ? -5.047 -4.068 30.963 1.00 0.00 607 VAL A O 7
ATOM 17399 N N . VAL A 1 155 ? -2.863 -4.568 30.817 1.00 0.00 608 VAL A N 7
ATOM 17400 C CA . VAL A 1 155 ? -3.009 -5.978 31.150 1.00 0.00 608 VAL A CA 7
ATOM 17401 C C . VAL A 1 155 ? -3.425 -6.218 32.603 1.00 0.00 608 VAL A C 7
ATOM 17402 O O . VAL A 1 155 ? -4.412 -6.904 32.866 1.00 0.00 608 VAL A O 7
ATOM 17415 N N . GLY A 1 156 ? -2.656 -5.678 33.540 1.00 0.00 609 GLY A N 7
ATOM 17416 C CA . GLY A 1 156 ? -2.948 -5.870 34.947 1.00 0.00 609 GLY A CA 7
ATOM 17417 C C . GLY A 1 156 ? -4.268 -5.267 35.374 1.00 0.00 609 GLY A C 7
ATOM 17418 O O . GLY A 1 156 ? -5.176 -5.980 35.801 1.00 0.00 609 GLY A O 7
ATOM 17422 N N . LYS A 1 157 ? -4.375 -3.951 35.260 1.00 0.00 610 LYS A N 7
ATOM 17423 C CA . LYS A 1 157 ? -5.595 -3.248 35.639 1.00 0.00 610 LYS A CA 7
ATOM 17424 C C . LYS A 1 157 ? -6.741 -3.597 34.696 1.00 0.00 610 LYS A C 7
ATOM 17425 O O . LYS A 1 157 ? -7.707 -4.250 35.092 1.00 0.00 610 LYS A O 7
ATOM 17444 N N . GLY A 1 158 ? -6.629 -3.156 33.447 1.00 0.00 611 GLY A N 7
ATOM 17445 C CA . GLY A 1 158 ? -7.664 -3.430 32.468 1.00 0.00 611 GLY A CA 7
ATOM 17446 C C . GLY A 1 158 ? -8.526 -2.217 32.181 1.00 0.00 611 GLY A C 7
ATOM 17447 O O . GLY A 1 158 ? -9.747 -2.265 32.330 1.00 0.00 611 GLY A O 7
ATOM 17451 N N . LYS A 1 159 ? -7.888 -1.126 31.771 1.00 0.00 612 LYS A N 7
ATOM 17452 C CA . LYS A 1 159 ? -8.602 0.108 31.463 1.00 0.00 612 LYS A CA 7
ATOM 17453 C C . LYS A 1 159 ? -8.870 0.224 29.966 1.00 0.00 612 LYS A C 7
ATOM 17454 O O . LYS A 1 159 ? -8.789 1.312 29.393 1.00 0.00 612 LYS A O 7
ATOM 17473 N N . GLU A 1 160 ? -9.189 -0.902 29.336 1.00 0.00 613 GLU A N 7
ATOM 17474 C CA . GLU A 1 160 ? -9.469 -0.926 27.905 1.00 0.00 613 GLU A CA 7
ATOM 17475 C C . GLU A 1 160 ? -10.884 -1.426 27.636 1.00 0.00 613 GLU A C 7
ATOM 17476 O O . GLU A 1 160 ? -11.642 -1.705 28.566 1.00 0.00 613 GLU A O 7
ATOM 17488 N N . GLU A 1 161 ? -11.235 -1.540 26.359 1.00 0.00 614 GLU A N 7
ATOM 17489 C CA . GLU A 1 161 ? -12.560 -2.007 25.968 1.00 0.00 614 GLU A CA 7
ATOM 17490 C C . GLU A 1 161 ? -12.833 -3.404 26.524 1.00 0.00 614 GLU A C 7
ATOM 17491 O O . GLU A 1 161 ? -13.771 -3.599 27.299 1.00 0.00 614 GLU A O 7
ATOM 17503 N N . PRO A 1 162 ? -12.015 -4.399 26.137 1.00 0.00 615 PRO A N 7
ATOM 17504 C CA . PRO A 1 162 ? -12.177 -5.779 26.602 1.00 0.00 615 PRO A CA 7
ATOM 17505 C C . PRO A 1 162 ? -11.773 -5.949 28.063 1.00 0.00 615 PRO A C 7
ATOM 17506 O O . PRO A 1 162 ? -11.571 -4.969 28.780 1.00 0.00 615 PRO A O 7
ATOM 17517 N N . SER A 1 163 ? -11.658 -7.200 28.498 1.00 0.00 616 SER A N 7
ATOM 17518 C CA . SER A 1 163 ? -11.278 -7.498 29.874 1.00 0.00 616 SER A CA 7
ATOM 17519 C C . SER A 1 163 ? -10.667 -8.894 29.981 1.00 0.00 616 SER A C 7
ATOM 17520 O O . SER A 1 163 ? -11.366 -9.864 30.272 1.00 0.00 616 SER A O 7
ATOM 17528 N N . PRO A 1 164 ? -9.349 -9.012 29.747 1.00 0.00 617 PRO A N 7
ATOM 17529 C CA . PRO A 1 164 ? -8.647 -10.297 29.817 1.00 0.00 617 PRO A CA 7
ATOM 17530 C C . PRO A 1 164 ? -8.531 -10.814 31.248 1.00 0.00 617 PRO A C 7
ATOM 17531 O O . PRO A 1 164 ? -9.164 -10.217 32.145 1.00 0.00 617 PRO A O 7
ATOM 17543 N N . MET A 1 1 ? 15.793 20.081 8.231 1.00 0.00 454 MET A N 8
ATOM 17544 C CA . MET A 1 1 ? 15.572 20.446 6.803 1.00 0.00 454 MET A CA 8
ATOM 17545 C C . MET A 1 1 ? 15.229 21.929 6.652 1.00 0.00 454 MET A C 8
ATOM 17546 O O . MET A 1 1 ? 15.857 22.639 5.866 1.00 0.00 454 MET A O 8
ATOM 17562 N N . PRO A 1 2 ? 14.226 22.418 7.403 1.00 0.00 455 PRO A N 8
ATOM 17563 C CA . PRO A 1 2 ? 13.810 23.824 7.342 1.00 0.00 455 PRO A CA 8
ATOM 17564 C C . PRO A 1 2 ? 14.976 24.782 7.553 1.00 0.00 455 PRO A C 8
ATOM 17565 O O . PRO A 1 2 ? 16.132 24.364 7.626 1.00 0.00 455 PRO A O 8
ATOM 17576 N N . ARG A 1 3 ? 14.666 26.072 7.651 1.00 0.00 456 ARG A N 8
ATOM 17577 C CA . ARG A 1 3 ? 15.688 27.091 7.855 1.00 0.00 456 ARG A CA 8
ATOM 17578 C C . ARG A 1 3 ? 16.485 26.822 9.129 1.00 0.00 456 ARG A C 8
ATOM 17579 O O . ARG A 1 3 ? 17.643 27.226 9.245 1.00 0.00 456 ARG A O 8
ATOM 17600 N N . THR A 1 4 ? 15.860 26.138 10.082 1.00 0.00 457 THR A N 8
ATOM 17601 C CA . THR A 1 4 ? 16.513 25.816 11.346 1.00 0.00 457 THR A CA 8
ATOM 17602 C C . THR A 1 4 ? 17.795 25.023 11.112 1.00 0.00 457 THR A C 8
ATOM 17603 O O . THR A 1 4 ? 18.751 25.128 11.880 1.00 0.00 457 THR A O 8
ATOM 17614 N N . ALA A 1 5 ? 17.808 24.229 10.046 1.00 0.00 458 ALA A N 8
ATOM 17615 C CA . ALA A 1 5 ? 18.972 23.418 9.712 1.00 0.00 458 ALA A CA 8
ATOM 17616 C C . ALA A 1 5 ? 20.022 24.245 8.977 1.00 0.00 458 ALA A C 8
ATOM 17617 O O . ALA A 1 5 ? 19.837 24.614 7.818 1.00 0.00 458 ALA A O 8
ATOM 17624 N N . SER A 1 6 ? 21.125 24.532 9.660 1.00 0.00 459 SER A N 8
ATOM 17625 C CA . SER A 1 6 ? 22.205 25.316 9.073 1.00 0.00 459 SER A CA 8
ATOM 17626 C C . SER A 1 6 ? 23.205 24.414 8.352 1.00 0.00 459 SER A C 8
ATOM 17627 O O . SER A 1 6 ? 23.406 23.263 8.740 1.00 0.00 459 SER A O 8
ATOM 17635 N N . PRO A 1 7 ? 23.847 24.927 7.288 1.00 0.00 460 PRO A N 8
ATOM 17636 C CA . PRO A 1 7 ? 24.829 24.161 6.514 1.00 0.00 460 PRO A CA 8
ATOM 17637 C C . PRO A 1 7 ? 25.919 23.561 7.395 1.00 0.00 460 PRO A C 8
ATOM 17638 O O . PRO A 1 7 ? 25.863 23.655 8.621 1.00 0.00 460 PRO A O 8
ATOM 17649 N N . GLY A 1 8 ? 26.912 22.944 6.762 1.00 0.00 461 GLY A N 8
ATOM 17650 C CA . GLY A 1 8 ? 28.002 22.337 7.503 1.00 0.00 461 GLY A CA 8
ATOM 17651 C C . GLY A 1 8 ? 28.269 20.907 7.076 1.00 0.00 461 GLY A C 8
ATOM 17652 O O . GLY A 1 8 ? 29.397 20.423 7.176 1.00 0.00 461 GLY A O 8
ATOM 17656 N N . ASN A 1 9 ? 27.229 20.230 6.601 1.00 0.00 462 ASN A N 8
ATOM 17657 C CA . ASN A 1 9 ? 27.356 18.847 6.157 1.00 0.00 462 ASN A CA 8
ATOM 17658 C C . ASN A 1 9 ? 26.701 18.650 4.792 1.00 0.00 462 ASN A C 8
ATOM 17659 O O . ASN A 1 9 ? 25.525 18.297 4.703 1.00 0.00 462 ASN A O 8
ATOM 17670 N N . PRO A 1 10 ? 27.459 18.876 3.704 1.00 0.00 463 PRO A N 8
ATOM 17671 C CA . PRO A 1 10 ? 26.945 18.722 2.339 1.00 0.00 463 PRO A CA 8
ATOM 17672 C C . PRO A 1 10 ? 26.675 17.263 1.984 1.00 0.00 463 PRO A C 8
ATOM 17673 O O . PRO A 1 10 ? 27.557 16.563 1.485 1.00 0.00 463 PRO A O 8
ATOM 17684 N N . LYS A 1 11 ? 25.453 16.812 2.244 1.00 0.00 464 LYS A N 8
ATOM 17685 C CA . LYS A 1 11 ? 25.067 15.436 1.952 1.00 0.00 464 LYS A CA 8
ATOM 17686 C C . LYS A 1 11 ? 23.937 15.394 0.928 1.00 0.00 464 LYS A C 8
ATOM 17687 O O . LYS A 1 11 ? 22.851 15.923 1.165 1.00 0.00 464 LYS A O 8
ATOM 17706 N N . SER A 1 12 ? 24.201 14.761 -0.210 1.00 0.00 465 SER A N 8
ATOM 17707 C CA . SER A 1 12 ? 23.206 14.650 -1.271 1.00 0.00 465 SER A CA 8
ATOM 17708 C C . SER A 1 12 ? 22.622 13.242 -1.324 1.00 0.00 465 SER A C 8
ATOM 17709 O O . SER A 1 12 ? 21.491 13.010 -0.897 1.00 0.00 465 SER A O 8
ATOM 17717 N N . SER A 1 13 ? 23.402 12.302 -1.851 1.00 0.00 466 SER A N 8
ATOM 17718 C CA . SER A 1 13 ? 22.963 10.916 -1.958 1.00 0.00 466 SER A CA 8
ATOM 17719 C C . SER A 1 13 ? 23.898 9.987 -1.192 1.00 0.00 466 SER A C 8
ATOM 17720 O O . SER A 1 13 ? 24.079 8.827 -1.563 1.00 0.00 466 SER A O 8
ATOM 17728 N N . LEU A 1 14 ? 24.492 10.504 -0.121 1.00 0.00 467 LEU A N 8
ATOM 17729 C CA . LEU A 1 14 ? 25.409 9.720 0.697 1.00 0.00 467 LEU A CA 8
ATOM 17730 C C . LEU A 1 14 ? 25.142 9.947 2.183 1.00 0.00 467 LEU A C 8
ATOM 17731 O O . LEU A 1 14 ? 25.933 10.586 2.877 1.00 0.00 467 LEU A O 8
ATOM 17747 N N . SER A 1 15 ? 24.022 9.418 2.664 1.00 0.00 468 SER A N 8
ATOM 17748 C CA . SER A 1 15 ? 23.649 9.562 4.067 1.00 0.00 468 SER A CA 8
ATOM 17749 C C . SER A 1 15 ? 23.093 8.255 4.620 1.00 0.00 468 SER A C 8
ATOM 17750 O O . SER A 1 15 ? 22.178 8.256 5.442 1.00 0.00 468 SER A O 8
ATOM 17758 N N . GLY A 1 16 ? 23.653 7.139 4.162 1.00 0.00 469 GLY A N 8
ATOM 17759 C CA . GLY A 1 16 ? 23.199 5.838 4.621 1.00 0.00 469 GLY A CA 8
ATOM 17760 C C . GLY A 1 16 ? 22.884 4.900 3.474 1.00 0.00 469 GLY A C 8
ATOM 17761 O O . GLY A 1 16 ? 23.145 3.699 3.557 1.00 0.00 469 GLY A O 8
ATOM 17765 N N . PHE A 1 17 ? 22.327 5.448 2.400 1.00 0.00 470 PHE A N 8
ATOM 17766 C CA . PHE A 1 17 ? 21.980 4.653 1.229 1.00 0.00 470 PHE A CA 8
ATOM 17767 C C . PHE A 1 17 ? 22.710 5.166 -0.007 1.00 0.00 470 PHE A C 8
ATOM 17768 O O . PHE A 1 17 ? 22.515 6.306 -0.427 1.00 0.00 470 PHE A O 8
ATOM 17785 N N . VAL A 1 18 ? 23.551 4.315 -0.585 1.00 0.00 471 VAL A N 8
ATOM 17786 C CA . VAL A 1 18 ? 24.310 4.683 -1.773 1.00 0.00 471 VAL A CA 8
ATOM 17787 C C . VAL A 1 18 ? 23.860 3.874 -2.984 1.00 0.00 471 VAL A C 8
ATOM 17788 O O . VAL A 1 18 ? 24.134 2.677 -3.084 1.00 0.00 471 VAL A O 8
ATOM 17801 N N . ASN A 1 19 ? 23.169 4.539 -3.899 1.00 0.00 472 ASN A N 8
ATOM 17802 C CA . ASN A 1 19 ? 22.676 3.891 -5.108 1.00 0.00 472 ASN A CA 8
ATOM 17803 C C . ASN A 1 19 ? 22.305 4.926 -6.167 1.00 0.00 472 ASN A C 8
ATOM 17804 O O . ASN A 1 19 ? 22.115 6.102 -5.858 1.00 0.00 472 ASN A O 8
ATOM 17815 N N . PRO A 1 20 ? 22.195 4.500 -7.437 1.00 0.00 473 PRO A N 8
ATOM 17816 C CA . PRO A 1 20 ? 21.843 5.398 -8.543 1.00 0.00 473 PRO A CA 8
ATOM 17817 C C . PRO A 1 20 ? 20.435 5.965 -8.397 1.00 0.00 473 PRO A C 8
ATOM 17818 O O . PRO A 1 20 ? 19.505 5.529 -9.076 1.00 0.00 473 PRO A O 8
ATOM 17829 N N . GLN A 1 21 ? 20.287 6.940 -7.506 1.00 0.00 474 GLN A N 8
ATOM 17830 C CA . GLN A 1 21 ? 18.992 7.568 -7.267 1.00 0.00 474 GLN A CA 8
ATOM 17831 C C . GLN A 1 21 ? 18.865 8.872 -8.050 1.00 0.00 474 GLN A C 8
ATOM 17832 O O . GLN A 1 21 ? 18.279 9.841 -7.569 1.00 0.00 474 GLN A O 8
ATOM 17846 N N . SER A 1 22 ? 19.419 8.888 -9.259 1.00 0.00 475 SER A N 8
ATOM 17847 C CA . SER A 1 22 ? 19.366 10.074 -10.110 1.00 0.00 475 SER A CA 8
ATOM 17848 C C . SER A 1 22 ? 17.927 10.546 -10.297 1.00 0.00 475 SER A C 8
ATOM 17849 O O . SER A 1 22 ? 17.590 11.685 -9.972 1.00 0.00 475 SER A O 8
ATOM 17857 N N . GLY A 1 23 ? 17.083 9.664 -10.822 1.00 0.00 476 GLY A N 8
ATOM 17858 C CA . GLY A 1 23 ? 15.690 10.008 -11.039 1.00 0.00 476 GLY A CA 8
ATOM 17859 C C . GLY A 1 23 ? 15.520 11.224 -11.927 1.00 0.00 476 GLY A C 8
ATOM 17860 O O . GLY A 1 23 ? 15.110 12.287 -11.462 1.00 0.00 476 GLY A O 8
ATOM 17864 N N . ASN A 1 24 ? 15.834 11.070 -13.212 1.00 0.00 477 ASN A N 8
ATOM 17865 C CA . ASN A 1 24 ? 15.712 12.166 -14.170 1.00 0.00 477 ASN A CA 8
ATOM 17866 C C . ASN A 1 24 ? 14.350 12.851 -14.051 1.00 0.00 477 ASN A C 8
ATOM 17867 O O . ASN A 1 24 ? 14.270 14.073 -13.924 1.00 0.00 477 ASN A O 8
ATOM 17878 N N . PRO A 1 25 ? 13.257 12.068 -14.088 1.00 0.00 478 PRO A N 8
ATOM 17879 C CA . PRO A 1 25 ? 11.898 12.596 -13.983 1.00 0.00 478 PRO A CA 8
ATOM 17880 C C . PRO A 1 25 ? 11.433 12.738 -12.536 1.00 0.00 478 PRO A C 8
ATOM 17881 O O . PRO A 1 25 ? 10.256 12.544 -12.232 1.00 0.00 478 PRO A O 8
ATOM 17892 N N . HIS A 1 26 ? 12.364 13.074 -11.644 1.00 0.00 479 HIS A N 8
ATOM 17893 C CA . HIS A 1 26 ? 12.051 13.238 -10.227 1.00 0.00 479 HIS A CA 8
ATOM 17894 C C . HIS A 1 26 ? 10.800 14.092 -10.027 1.00 0.00 479 HIS A C 8
ATOM 17895 O O . HIS A 1 26 ? 10.285 14.689 -10.973 1.00 0.00 479 HIS A O 8
ATOM 17910 N N . ALA A 1 27 ? 10.319 14.140 -8.790 1.00 0.00 480 ALA A N 8
ATOM 17911 C CA . ALA A 1 27 ? 9.130 14.915 -8.460 1.00 0.00 480 ALA A CA 8
ATOM 17912 C C . ALA A 1 27 ? 9.496 16.340 -8.050 1.00 0.00 480 ALA A C 8
ATOM 17913 O O . ALA A 1 27 ? 10.675 16.686 -7.964 1.00 0.00 480 ALA A O 8
ATOM 17920 N N . PRO A 1 28 ? 8.484 17.190 -7.788 1.00 0.00 481 PRO A N 8
ATOM 17921 C CA . PRO A 1 28 ? 8.698 18.584 -7.384 1.00 0.00 481 PRO A CA 8
ATOM 17922 C C . PRO A 1 28 ? 9.832 18.742 -6.372 1.00 0.00 481 PRO A C 8
ATOM 17923 O O . PRO A 1 28 ? 10.897 19.269 -6.694 1.00 0.00 481 PRO A O 8
ATOM 17934 N N . GLN A 1 29 ? 9.595 18.277 -5.151 1.00 0.00 482 GLN A N 8
ATOM 17935 C CA . GLN A 1 29 ? 10.591 18.356 -4.091 1.00 0.00 482 GLN A CA 8
ATOM 17936 C C . GLN A 1 29 ? 10.662 17.031 -3.350 1.00 0.00 482 GLN A C 8
ATOM 17937 O O . GLN A 1 29 ? 11.739 16.468 -3.150 1.00 0.00 482 GLN A O 8
ATOM 17951 N N . THR A 1 30 ? 9.496 16.536 -2.956 1.00 0.00 483 THR A N 8
ATOM 17952 C CA . THR A 1 30 ? 9.396 15.272 -2.248 1.00 0.00 483 THR A CA 8
ATOM 17953 C C . THR A 1 30 ? 8.237 14.452 -2.802 1.00 0.00 483 THR A C 8
ATOM 17954 O O . THR A 1 30 ? 7.181 14.993 -3.125 1.00 0.00 483 THR A O 8
ATOM 17965 N N . ASN A 1 31 ? 8.439 13.146 -2.898 1.00 0.00 484 ASN A N 8
ATOM 17966 C CA . ASN A 1 31 ? 7.409 12.253 -3.400 1.00 0.00 484 ASN A CA 8
ATOM 17967 C C . ASN A 1 31 ? 6.493 11.822 -2.265 1.00 0.00 484 ASN A C 8
ATOM 17968 O O . ASN A 1 31 ? 5.437 11.251 -2.497 1.00 0.00 484 ASN A O 8
ATOM 17979 N N . PHE A 1 32 ? 6.910 12.116 -1.035 1.00 0.00 485 PHE A N 8
ATOM 17980 C CA . PHE A 1 32 ? 6.143 11.772 0.155 1.00 0.00 485 PHE A CA 8
ATOM 17981 C C . PHE A 1 32 ? 4.685 12.206 0.028 1.00 0.00 485 PHE A C 8
ATOM 17982 O O . PHE A 1 32 ? 3.768 11.454 0.356 1.00 0.00 485 PHE A O 8
ATOM 17999 N N . ALA A 1 33 ? 4.483 13.441 -0.402 1.00 0.00 486 ALA A N 8
ATOM 18000 C CA . ALA A 1 33 ? 3.144 14.002 -0.530 1.00 0.00 486 ALA A CA 8
ATOM 18001 C C . ALA A 1 33 ? 2.334 13.426 -1.700 1.00 0.00 486 ALA A C 8
ATOM 18002 O O . ALA A 1 33 ? 1.154 13.116 -1.538 1.00 0.00 486 ALA A O 8
ATOM 18009 N N . ASN A 1 34 ? 2.931 13.350 -2.892 1.00 0.00 487 ASN A N 8
ATOM 18010 C CA . ASN A 1 34 ? 2.191 12.886 -4.072 1.00 0.00 487 ASN A CA 8
ATOM 18011 C C . ASN A 1 34 ? 1.853 11.387 -4.077 1.00 0.00 487 ASN A C 8
ATOM 18012 O O . ASN A 1 34 ? 0.695 11.018 -3.882 1.00 0.00 487 ASN A O 8
ATOM 18023 N N . MET A 1 35 ? 2.841 10.524 -4.326 1.00 0.00 488 MET A N 8
ATOM 18024 C CA . MET A 1 35 ? 2.578 9.076 -4.379 1.00 0.00 488 MET A CA 8
ATOM 18025 C C . MET A 1 35 ? 1.860 8.586 -3.122 1.00 0.00 488 MET A C 8
ATOM 18026 O O . MET A 1 35 ? 0.825 7.925 -3.203 1.00 0.00 488 MET A O 8
ATOM 18040 N N . PRO A 1 36 ? 2.413 8.906 -1.942 1.00 0.00 489 PRO A N 8
ATOM 18041 C CA . PRO A 1 36 ? 1.863 8.511 -0.639 1.00 0.00 489 PRO A CA 8
ATOM 18042 C C . PRO A 1 36 ? 0.701 9.399 -0.201 1.00 0.00 489 PRO A C 8
ATOM 18043 O O . PRO A 1 36 ? 0.609 9.782 0.966 1.00 0.00 489 PRO A O 8
ATOM 18054 N N . SER A 1 37 ? -0.179 9.731 -1.144 1.00 0.00 490 SER A N 8
ATOM 18055 C CA . SER A 1 37 ? -1.332 10.584 -0.867 1.00 0.00 490 SER A CA 8
ATOM 18056 C C . SER A 1 37 ? -2.009 10.216 0.450 1.00 0.00 490 SER A C 8
ATOM 18057 O O . SER A 1 37 ? -2.485 11.088 1.178 1.00 0.00 490 SER A O 8
ATOM 18065 N N . ALA A 1 38 ? -2.052 8.925 0.750 1.00 0.00 491 ALA A N 8
ATOM 18066 C CA . ALA A 1 38 ? -2.680 8.457 1.983 1.00 0.00 491 ALA A CA 8
ATOM 18067 C C . ALA A 1 38 ? -1.804 7.449 2.722 1.00 0.00 491 ALA A C 8
ATOM 18068 O O . ALA A 1 38 ? -1.232 6.543 2.114 1.00 0.00 491 ALA A O 8
ATOM 18075 N N . ARG A 1 39 ? -1.718 7.604 4.043 1.00 0.00 492 ARG A N 8
ATOM 18076 C CA . ARG A 1 39 ? -0.935 6.706 4.877 1.00 0.00 492 ARG A CA 8
ATOM 18077 C C . ARG A 1 39 ? -1.720 6.296 6.120 1.00 0.00 492 ARG A C 8
ATOM 18078 O O . ARG A 1 39 ? -2.322 7.133 6.794 1.00 0.00 492 ARG A O 8
ATOM 18099 N N . VAL A 1 40 ? -1.683 5.009 6.427 1.00 0.00 493 VAL A N 8
ATOM 18100 C CA . VAL A 1 40 ? -2.359 4.474 7.599 1.00 0.00 493 VAL A CA 8
ATOM 18101 C C . VAL A 1 40 ? -1.459 3.493 8.360 1.00 0.00 493 VAL A C 8
ATOM 18102 O O . VAL A 1 40 ? -0.463 3.004 7.821 1.00 0.00 493 VAL A O 8
ATOM 18115 N N . THR A 1 41 ? -1.811 3.188 9.611 1.00 0.00 494 THR A N 8
ATOM 18116 C CA . THR A 1 41 ? -1.024 2.242 10.397 1.00 0.00 494 THR A CA 8
ATOM 18117 C C . THR A 1 41 ? -1.901 1.108 10.942 1.00 0.00 494 THR A C 8
ATOM 18118 O O . THR A 1 41 ? -3.001 1.335 11.444 1.00 0.00 494 THR A O 8
ATOM 18129 N N . LEU A 1 42 ? -1.382 -0.115 10.832 1.00 0.00 495 LEU A N 8
ATOM 18130 C CA . LEU A 1 42 ? -2.069 -1.320 11.298 1.00 0.00 495 LEU A CA 8
ATOM 18131 C C . LEU A 1 42 ? -1.102 -2.205 12.089 1.00 0.00 495 LEU A C 8
ATOM 18132 O O . LEU A 1 42 ? 0.111 -2.039 11.987 1.00 0.00 495 LEU A O 8
ATOM 18148 N N . PRO A 1 43 ? -1.612 -3.168 12.876 1.00 0.00 496 PRO A N 8
ATOM 18149 C CA . PRO A 1 43 ? -0.750 -4.071 13.647 1.00 0.00 496 PRO A CA 8
ATOM 18150 C C . PRO A 1 43 ? 0.120 -4.934 12.725 1.00 0.00 496 PRO A C 8
ATOM 18151 O O . PRO A 1 43 ? -0.389 -5.708 11.917 1.00 0.00 496 PRO A O 8
ATOM 18162 N N . LYS A 1 44 ? 1.436 -4.784 12.851 1.00 0.00 497 LYS A N 8
ATOM 18163 C CA . LYS A 1 44 ? 2.399 -5.522 12.030 1.00 0.00 497 LYS A CA 8
ATOM 18164 C C . LYS A 1 44 ? 2.138 -7.027 12.001 1.00 0.00 497 LYS A C 8
ATOM 18165 O O . LYS A 1 44 ? 2.489 -7.705 11.035 1.00 0.00 497 LYS A O 8
ATOM 18184 N N . SER A 1 45 ? 1.577 -7.551 13.074 1.00 0.00 498 SER A N 8
ATOM 18185 C CA . SER A 1 45 ? 1.330 -8.988 13.188 1.00 0.00 498 SER A CA 8
ATOM 18186 C C . SER A 1 45 ? 0.478 -9.562 12.046 1.00 0.00 498 SER A C 8
ATOM 18187 O O . SER A 1 45 ? 0.823 -10.596 11.474 1.00 0.00 498 SER A O 8
ATOM 18195 N N . LEU A 1 46 ? -0.640 -8.914 11.736 1.00 0.00 499 LEU A N 8
ATOM 18196 C CA . LEU A 1 46 ? -1.539 -9.395 10.685 1.00 0.00 499 LEU A CA 8
ATOM 18197 C C . LEU A 1 46 ? -0.993 -9.169 9.273 1.00 0.00 499 LEU A C 8
ATOM 18198 O O . LEU A 1 46 ? -1.576 -9.647 8.301 1.00 0.00 499 LEU A O 8
ATOM 18214 N N . VAL A 1 47 ? 0.105 -8.434 9.153 1.00 0.00 500 VAL A N 8
ATOM 18215 C CA . VAL A 1 47 ? 0.688 -8.146 7.846 1.00 0.00 500 VAL A CA 8
ATOM 18216 C C . VAL A 1 47 ? 1.408 -9.363 7.271 1.00 0.00 500 VAL A C 8
ATOM 18217 O O . VAL A 1 47 ? 1.580 -9.490 6.059 1.00 0.00 500 VAL A O 8
ATOM 18230 N N . TYR A 1 48 ? 1.848 -10.228 8.165 1.00 0.00 501 TYR A N 8
ATOM 18231 C CA . TYR A 1 48 ? 2.584 -11.430 7.805 1.00 0.00 501 TYR A CA 8
ATOM 18232 C C . TYR A 1 48 ? 1.872 -12.320 6.778 1.00 0.00 501 TYR A C 8
ATOM 18233 O O . TYR A 1 48 ? 2.529 -13.065 6.057 1.00 0.00 501 TYR A O 8
ATOM 18251 N N . ASP A 1 49 ? 0.541 -12.330 6.771 1.00 0.00 502 ASP A N 8
ATOM 18252 C CA . ASP A 1 49 ? -0.191 -13.231 5.868 1.00 0.00 502 ASP A CA 8
ATOM 18253 C C . ASP A 1 49 ? -0.268 -12.793 4.387 1.00 0.00 502 ASP A C 8
ATOM 18254 O O . ASP A 1 49 ? 0.038 -13.592 3.503 1.00 0.00 502 ASP A O 8
ATOM 18263 N N . LYS A 1 50 ? -0.684 -11.553 4.100 1.00 0.00 503 LYS A N 8
ATOM 18264 C CA . LYS A 1 50 ? -0.794 -11.094 2.721 1.00 0.00 503 LYS A CA 8
ATOM 18265 C C . LYS A 1 50 ? 0.069 -9.870 2.447 1.00 0.00 503 LYS A C 8
ATOM 18266 O O . LYS A 1 50 ? 0.112 -8.931 3.238 1.00 0.00 503 LYS A O 8
ATOM 18285 N N . THR A 1 51 ? 0.749 -9.887 1.325 1.00 0.00 504 THR A N 8
ATOM 18286 C CA . THR A 1 51 ? 1.597 -8.763 0.939 1.00 0.00 504 THR A CA 8
ATOM 18287 C C . THR A 1 51 ? 0.791 -7.533 0.477 1.00 0.00 504 THR A C 8
ATOM 18288 O O . THR A 1 51 ? 0.677 -6.544 1.195 1.00 0.00 504 THR A O 8
ATOM 18299 N N . PHE A 1 52 ? 0.259 -7.613 -0.745 1.00 0.00 505 PHE A N 8
ATOM 18300 C CA . PHE A 1 52 ? -0.521 -6.522 -1.356 1.00 0.00 505 PHE A CA 8
ATOM 18301 C C . PHE A 1 52 ? -1.929 -6.376 -0.788 1.00 0.00 505 PHE A C 8
ATOM 18302 O O . PHE A 1 52 ? -2.302 -5.322 -0.278 1.00 0.00 505 PHE A O 8
ATOM 18319 N N . SER A 1 53 ? -2.727 -7.420 -0.969 1.00 0.00 506 SER A N 8
ATOM 18320 C CA . SER A 1 53 ? -4.131 -7.423 -0.575 1.00 0.00 506 SER A CA 8
ATOM 18321 C C . SER A 1 53 ? -4.406 -6.954 0.851 1.00 0.00 506 SER A C 8
ATOM 18322 O O . SER A 1 53 ? -4.952 -5.874 1.064 1.00 0.00 506 SER A O 8
ATOM 18330 N N . LYS A 1 54 ? -4.073 -7.785 1.820 1.00 0.00 507 LYS A N 8
ATOM 18331 C CA . LYS A 1 54 ? -4.363 -7.469 3.214 1.00 0.00 507 LYS A CA 8
ATOM 18332 C C . LYS A 1 54 ? -3.919 -6.070 3.598 1.00 0.00 507 LYS A C 8
ATOM 18333 O O . LYS A 1 54 ? -4.690 -5.314 4.197 1.00 0.00 507 LYS A O 8
ATOM 18352 N N . VAL A 1 55 ? -2.692 -5.722 3.267 1.00 0.00 508 VAL A N 8
ATOM 18353 C CA . VAL A 1 55 ? -2.174 -4.409 3.603 1.00 0.00 508 VAL A CA 8
ATOM 18354 C C . VAL A 1 55 ? -3.058 -3.298 3.056 1.00 0.00 508 VAL A C 8
ATOM 18355 O O . VAL A 1 55 ? -3.585 -2.491 3.812 1.00 0.00 508 VAL A O 8
ATOM 18368 N N . LEU A 1 56 ? -3.174 -3.245 1.745 1.00 0.00 509 LEU A N 8
ATOM 18369 C CA . LEU A 1 56 ? -3.937 -2.208 1.059 1.00 0.00 509 LEU A CA 8
ATOM 18370 C C . LEU A 1 56 ? -5.361 -1.972 1.584 1.00 0.00 509 LEU A C 8
ATOM 18371 O O . LEU A 1 56 ? -5.680 -0.862 2.008 1.00 0.00 509 LEU A O 8
ATOM 18387 N N . TRP A 1 57 ? -6.235 -2.969 1.492 1.00 0.00 510 TRP A N 8
ATOM 18388 C CA . TRP A 1 57 ? -7.633 -2.785 1.894 1.00 0.00 510 TRP A CA 8
ATOM 18389 C C . TRP A 1 57 ? -7.859 -2.698 3.396 1.00 0.00 510 TRP A C 8
ATOM 18390 O O . TRP A 1 57 ? -8.569 -1.822 3.888 1.00 0.00 510 TRP A O 8
ATOM 18411 N N . SER A 1 58 ? -7.301 -3.644 4.099 1.00 0.00 511 SER A N 8
ATOM 18412 C CA . SER A 1 58 ? -7.471 -3.751 5.532 1.00 0.00 511 SER A CA 8
ATOM 18413 C C . SER A 1 58 ? -6.915 -2.566 6.287 1.00 0.00 511 SER A C 8
ATOM 18414 O O . SER A 1 58 ? -7.519 -2.080 7.243 1.00 0.00 511 SER A O 8
ATOM 18422 N N . ALA A 1 59 ? -5.710 -2.191 5.930 1.00 0.00 512 ALA A N 8
ATOM 18423 C CA . ALA A 1 59 ? -4.997 -1.164 6.647 1.00 0.00 512 ALA A CA 8
ATOM 18424 C C . ALA A 1 59 ? -5.476 0.264 6.516 1.00 0.00 512 ALA A C 8
ATOM 18425 O O . ALA A 1 59 ? -5.941 0.849 7.497 1.00 0.00 512 ALA A O 8
ATOM 18432 N N . GLY A 1 60 ? -5.231 0.877 5.375 1.00 0.00 513 GLY A N 8
ATOM 18433 C CA . GLY A 1 60 ? -5.521 2.293 5.285 1.00 0.00 513 GLY A CA 8
ATOM 18434 C C . GLY A 1 60 ? -6.588 2.814 4.365 1.00 0.00 513 GLY A C 8
ATOM 18435 O O . GLY A 1 60 ? -7.155 3.871 4.646 1.00 0.00 513 GLY A O 8
ATOM 18439 N N . LEU A 1 61 ? -6.757 2.220 3.203 1.00 0.00 514 LEU A N 8
ATOM 18440 C CA . LEU A 1 61 ? -7.641 2.852 2.233 1.00 0.00 514 LEU A CA 8
ATOM 18441 C C . LEU A 1 61 ? -8.987 2.232 1.916 1.00 0.00 514 LEU A C 8
ATOM 18442 O O . LEU A 1 61 ? -9.933 2.989 1.686 1.00 0.00 514 LEU A O 8
ATOM 18458 N N . VAL A 1 62 ? -9.109 0.923 1.741 1.00 0.00 515 VAL A N 8
ATOM 18459 C CA . VAL A 1 62 ? -10.403 0.468 1.265 1.00 0.00 515 VAL A CA 8
ATOM 18460 C C . VAL A 1 62 ? -10.827 -0.972 1.609 1.00 0.00 515 VAL A C 8
ATOM 18461 O O . VAL A 1 62 ? -10.059 -1.790 2.092 1.00 0.00 515 VAL A O 8
ATOM 18474 N N . ALA A 1 63 ? -12.092 -1.229 1.271 1.00 0.00 516 ALA A N 8
ATOM 18475 C CA . ALA A 1 63 ? -12.795 -2.497 1.403 1.00 0.00 516 ALA A CA 8
ATOM 18476 C C . ALA A 1 63 ? -12.220 -3.522 0.433 1.00 0.00 516 ALA A C 8
ATOM 18477 O O . ALA A 1 63 ? -12.792 -4.589 0.215 1.00 0.00 516 ALA A O 8
ATOM 18484 N N . SER A 1 64 ? -11.172 -3.100 -0.258 1.00 0.00 517 SER A N 8
ATOM 18485 C CA . SER A 1 64 ? -10.564 -3.814 -1.342 1.00 0.00 517 SER A CA 8
ATOM 18486 C C . SER A 1 64 ? -10.075 -5.220 -1.012 1.00 0.00 517 SER A C 8
ATOM 18487 O O . SER A 1 64 ? -9.469 -5.850 -1.875 1.00 0.00 517 SER A O 8
ATOM 18495 N N . LYS A 1 65 ? -10.373 -5.783 0.155 1.00 0.00 518 LYS A N 8
ATOM 18496 C CA . LYS A 1 65 ? -9.968 -7.168 0.350 1.00 0.00 518 LYS A CA 8
ATOM 18497 C C . LYS A 1 65 ? -10.395 -7.874 -0.933 1.00 0.00 518 LYS A C 8
ATOM 18498 O O . LYS A 1 65 ? -9.583 -8.477 -1.635 1.00 0.00 518 LYS A O 8
ATOM 18517 N N . SER A 1 66 ? -11.663 -7.672 -1.283 1.00 0.00 519 SER A N 8
ATOM 18518 C CA . SER A 1 66 ? -12.212 -8.152 -2.543 1.00 0.00 519 SER A CA 8
ATOM 18519 C C . SER A 1 66 ? -11.717 -7.270 -3.707 1.00 0.00 519 SER A C 8
ATOM 18520 O O . SER A 1 66 ? -11.116 -7.749 -4.680 1.00 0.00 519 SER A O 8
ATOM 18528 N N . GLU A 1 67 ? -12.000 -5.957 -3.589 1.00 0.00 520 GLU A N 8
ATOM 18529 C CA . GLU A 1 67 ? -11.629 -4.973 -4.605 1.00 0.00 520 GLU A CA 8
ATOM 18530 C C . GLU A 1 67 ? -10.129 -4.966 -4.869 1.00 0.00 520 GLU A C 8
ATOM 18531 O O . GLU A 1 67 ? -9.682 -4.988 -6.016 1.00 0.00 520 GLU A O 8
ATOM 18543 N N . GLY A 1 68 ? -9.366 -4.929 -3.793 1.00 0.00 521 GLY A N 8
ATOM 18544 C CA . GLY A 1 68 ? -7.922 -4.912 -3.867 1.00 0.00 521 GLY A CA 8
ATOM 18545 C C . GLY A 1 68 ? -7.407 -5.984 -4.770 1.00 0.00 521 GLY A C 8
ATOM 18546 O O . GLY A 1 68 ? -6.718 -5.690 -5.735 1.00 0.00 521 GLY A O 8
ATOM 18550 N N . GLN A 1 69 ? -7.762 -7.229 -4.482 1.00 0.00 522 GLN A N 8
ATOM 18551 C CA . GLN A 1 69 ? -7.337 -8.343 -5.310 1.00 0.00 522 GLN A CA 8
ATOM 18552 C C . GLN A 1 69 ? -7.590 -8.010 -6.777 1.00 0.00 522 GLN A C 8
ATOM 18553 O O . GLN A 1 69 ? -6.712 -8.178 -7.622 1.00 0.00 522 GLN A O 8
ATOM 18567 N N . ARG A 1 70 ? -8.789 -7.511 -7.067 1.00 0.00 523 ARG A N 8
ATOM 18568 C CA . ARG A 1 70 ? -9.149 -7.121 -8.428 1.00 0.00 523 ARG A CA 8
ATOM 18569 C C . ARG A 1 70 ? -8.076 -6.216 -9.035 1.00 0.00 523 ARG A C 8
ATOM 18570 O O . ARG A 1 70 ? -7.625 -6.445 -10.152 1.00 0.00 523 ARG A O 8
ATOM 18591 N N . ILE A 1 71 ? -7.672 -5.195 -8.289 1.00 0.00 524 ILE A N 8
ATOM 18592 C CA . ILE A 1 71 ? -6.645 -4.265 -8.748 1.00 0.00 524 ILE A CA 8
ATOM 18593 C C . ILE A 1 71 ? -5.354 -5.014 -9.033 1.00 0.00 524 ILE A C 8
ATOM 18594 O O . ILE A 1 71 ? -4.809 -4.953 -10.134 1.00 0.00 524 ILE A O 8
ATOM 18610 N N . ILE A 1 72 ? -4.900 -5.755 -8.037 1.00 0.00 525 ILE A N 8
ATOM 18611 C CA . ILE A 1 72 ? -3.708 -6.567 -8.158 1.00 0.00 525 ILE A CA 8
ATOM 18612 C C . ILE A 1 72 ? -3.842 -7.398 -9.429 1.00 0.00 525 ILE A C 8
ATOM 18613 O O . ILE A 1 72 ? -2.944 -7.444 -10.269 1.00 0.00 525 ILE A O 8
ATOM 18629 N N . ASN A 1 73 ? -5.019 -8.008 -9.572 1.00 0.00 526 ASN A N 8
ATOM 18630 C CA . ASN A 1 73 ? -5.361 -8.799 -10.751 1.00 0.00 526 ASN A CA 8
ATOM 18631 C C . ASN A 1 73 ? -5.237 -7.911 -11.973 1.00 0.00 526 ASN A C 8
ATOM 18632 O O . ASN A 1 73 ? -4.588 -8.253 -12.962 1.00 0.00 526 ASN A O 8
ATOM 18643 N N . ASN A 1 74 ? -5.831 -6.733 -11.845 1.00 0.00 527 ASN A N 8
ATOM 18644 C CA . ASN A 1 74 ? -5.777 -5.702 -12.871 1.00 0.00 527 ASN A CA 8
ATOM 18645 C C . ASN A 1 74 ? -4.327 -5.555 -13.312 1.00 0.00 527 ASN A C 8
ATOM 18646 O O . ASN A 1 74 ? -4.031 -5.354 -14.490 1.00 0.00 527 ASN A O 8
ATOM 18657 N N . ASN A 1 75 ? -3.433 -5.640 -12.331 1.00 0.00 528 ASN A N 8
ATOM 18658 C CA . ASN A 1 75 ? -2.004 -5.505 -12.559 1.00 0.00 528 ASN A CA 8
ATOM 18659 C C . ASN A 1 75 ? -1.599 -4.066 -12.797 1.00 0.00 528 ASN A C 8
ATOM 18660 O O . ASN A 1 75 ? -0.737 -3.765 -13.623 1.00 0.00 528 ASN A O 8
ATOM 18671 N N . GLY A 1 76 ? -2.210 -3.186 -12.016 1.00 0.00 529 GLY A N 8
ATOM 18672 C CA . GLY A 1 76 ? -1.888 -1.776 -12.094 1.00 0.00 529 GLY A CA 8
ATOM 18673 C C . GLY A 1 76 ? -1.198 -1.287 -10.830 1.00 0.00 529 GLY A C 8
ATOM 18674 O O . GLY A 1 76 ? -1.198 -0.091 -10.544 1.00 0.00 529 GLY A O 8
ATOM 18678 N N . ALA A 1 77 ? -0.623 -2.218 -10.059 1.00 0.00 530 ALA A N 8
ATOM 18679 C CA . ALA A 1 77 ? 0.051 -1.869 -8.813 1.00 0.00 530 ALA A CA 8
ATOM 18680 C C . ALA A 1 77 ? 1.419 -2.554 -8.675 1.00 0.00 530 ALA A C 8
ATOM 18681 O O . ALA A 1 77 ? 1.709 -3.532 -9.353 1.00 0.00 530 ALA A O 8
ATOM 18688 N N . TYR A 1 78 ? 2.231 -2.040 -7.756 1.00 0.00 531 TYR A N 8
ATOM 18689 C CA . TYR A 1 78 ? 3.551 -2.594 -7.450 1.00 0.00 531 TYR A CA 8
ATOM 18690 C C . TYR A 1 78 ? 3.707 -2.689 -5.934 1.00 0.00 531 TYR A C 8
ATOM 18691 O O . TYR A 1 78 ? 2.966 -2.030 -5.194 1.00 0.00 531 TYR A O 8
ATOM 18709 N N . VAL A 1 79 ? 4.671 -3.482 -5.456 1.00 0.00 532 VAL A N 8
ATOM 18710 C CA . VAL A 1 79 ? 4.867 -3.587 -4.014 1.00 0.00 532 VAL A CA 8
ATOM 18711 C C . VAL A 1 79 ? 6.323 -3.320 -3.616 1.00 0.00 532 VAL A C 8
ATOM 18712 O O . VAL A 1 79 ? 7.274 -3.818 -4.235 1.00 0.00 532 VAL A O 8
ATOM 18725 N N . GLY A 1 80 ? 6.464 -2.515 -2.562 1.00 0.00 533 GLY A N 8
ATOM 18726 C CA . GLY A 1 80 ? 7.772 -2.155 -2.063 1.00 0.00 533 GLY A CA 8
ATOM 18727 C C . GLY A 1 80 ? 7.897 -2.271 -0.560 1.00 0.00 533 GLY A C 8
ATOM 18728 O O . GLY A 1 80 ? 6.928 -2.073 0.175 1.00 0.00 533 GLY A O 8
ATOM 18732 N N . SER A 1 81 ? 9.099 -2.598 -0.111 1.00 0.00 534 SER A N 8
ATOM 18733 C CA . SER A 1 81 ? 9.377 -2.742 1.317 1.00 0.00 534 SER A CA 8
ATOM 18734 C C . SER A 1 81 ? 10.685 -2.061 1.715 1.00 0.00 534 SER A C 8
ATOM 18735 O O . SER A 1 81 ? 11.673 -2.135 0.985 1.00 0.00 534 SER A O 8
ATOM 18743 N N . ARG A 1 82 ? 10.707 -1.425 2.886 1.00 0.00 535 ARG A N 8
ATOM 18744 C CA . ARG A 1 82 ? 11.930 -0.777 3.363 1.00 0.00 535 ARG A CA 8
ATOM 18745 C C . ARG A 1 82 ? 11.905 -0.558 4.877 1.00 0.00 535 ARG A C 8
ATOM 18746 O O . ARG A 1 82 ? 11.492 0.498 5.346 1.00 0.00 535 ARG A O 8
ATOM 18767 N N . PRO A 1 83 ? 12.389 -1.546 5.655 1.00 0.00 536 PRO A N 8
ATOM 18768 C CA . PRO A 1 83 ? 12.442 -1.468 7.108 1.00 0.00 536 PRO A CA 8
ATOM 18769 C C . PRO A 1 83 ? 13.774 -0.916 7.625 1.00 0.00 536 PRO A C 8
ATOM 18770 O O . PRO A 1 83 ? 13.893 0.281 7.888 1.00 0.00 536 PRO A O 8
ATOM 18781 N N . GLY A 1 84 ? 14.772 -1.788 7.773 1.00 0.00 537 GLY A N 8
ATOM 18782 C CA . GLY A 1 84 ? 16.070 -1.350 8.258 1.00 0.00 537 GLY A CA 8
ATOM 18783 C C . GLY A 1 84 ? 16.425 -1.929 9.618 1.00 0.00 537 GLY A C 8
ATOM 18784 O O . GLY A 1 84 ? 17.561 -1.795 10.075 1.00 0.00 537 GLY A O 8
ATOM 18788 N N . VAL A 1 85 ? 15.458 -2.570 10.273 1.00 0.00 538 VAL A N 8
ATOM 18789 C CA . VAL A 1 85 ? 15.688 -3.161 11.590 1.00 0.00 538 VAL A CA 8
ATOM 18790 C C . VAL A 1 85 ? 15.536 -4.678 11.558 1.00 0.00 538 VAL A C 8
ATOM 18791 O O . VAL A 1 85 ? 15.597 -5.345 12.593 1.00 0.00 538 VAL A O 8
ATOM 18804 N N . LYS A 1 86 ? 15.339 -5.209 10.367 1.00 0.00 539 LYS A N 8
ATOM 18805 C CA . LYS A 1 86 ? 15.175 -6.642 10.169 1.00 0.00 539 LYS A CA 8
ATOM 18806 C C . LYS A 1 86 ? 16.238 -7.443 10.924 1.00 0.00 539 LYS A C 8
ATOM 18807 O O . LYS A 1 86 ? 17.379 -7.004 11.067 1.00 0.00 539 LYS A O 8
ATOM 18826 N N . LYS A 1 87 ? 15.850 -8.624 11.396 1.00 0.00 540 LYS A N 8
ATOM 18827 C CA . LYS A 1 87 ? 16.760 -9.501 12.127 1.00 0.00 540 LYS A CA 8
ATOM 18828 C C . LYS A 1 87 ? 16.758 -10.899 11.515 1.00 0.00 540 LYS A C 8
ATOM 18829 O O . LYS A 1 87 ? 17.705 -11.292 10.835 1.00 0.00 540 LYS A O 8
ATOM 18848 N N . ASN A 1 88 ? 15.675 -11.636 11.746 1.00 0.00 541 ASN A N 8
ATOM 18849 C CA . ASN A 1 88 ? 15.532 -12.977 11.206 1.00 0.00 541 ASN A CA 8
ATOM 18850 C C . ASN A 1 88 ? 15.599 -12.925 9.691 1.00 0.00 541 ASN A C 8
ATOM 18851 O O . ASN A 1 88 ? 14.642 -12.534 9.029 1.00 0.00 541 ASN A O 8
ATOM 18862 N N . GLU A 1 89 ? 16.750 -13.299 9.160 1.00 0.00 542 GLU A N 8
ATOM 18863 C CA . GLU A 1 89 ? 16.988 -13.275 7.717 1.00 0.00 542 GLU A CA 8
ATOM 18864 C C . GLU A 1 89 ? 15.832 -13.912 6.940 1.00 0.00 542 GLU A C 8
ATOM 18865 O O . GLU A 1 89 ? 15.766 -15.132 6.805 1.00 0.00 542 GLU A O 8
ATOM 18877 N N . PRO A 1 90 ? 14.909 -13.072 6.416 1.00 0.00 543 PRO A N 8
ATOM 18878 C CA . PRO A 1 90 ? 13.738 -13.506 5.626 1.00 0.00 543 PRO A CA 8
ATOM 18879 C C . PRO A 1 90 ? 14.076 -14.422 4.443 1.00 0.00 543 PRO A C 8
ATOM 18880 O O . PRO A 1 90 ? 13.722 -14.108 3.306 1.00 0.00 543 PRO A O 8
ATOM 18891 N N . GLY A 1 91 ? 14.762 -15.540 4.681 1.00 0.00 544 GLY A N 8
ATOM 18892 C CA . GLY A 1 91 ? 15.105 -16.417 3.571 1.00 0.00 544 GLY A CA 8
ATOM 18893 C C . GLY A 1 91 ? 15.811 -15.658 2.464 1.00 0.00 544 GLY A C 8
ATOM 18894 O O . GLY A 1 91 ? 15.354 -15.640 1.323 1.00 0.00 544 GLY A O 8
ATOM 18898 N N . GLY A 1 92 ? 16.910 -15.003 2.835 1.00 0.00 545 GLY A N 8
ATOM 18899 C CA . GLY A 1 92 ? 17.690 -14.180 1.917 1.00 0.00 545 GLY A CA 8
ATOM 18900 C C . GLY A 1 92 ? 16.880 -13.091 1.226 1.00 0.00 545 GLY A C 8
ATOM 18901 O O . GLY A 1 92 ? 17.255 -11.922 1.313 1.00 0.00 545 GLY A O 8
ATOM 18905 N N . GLY A 1 93 ? 15.762 -13.434 0.580 1.00 0.00 546 GLY A N 8
ATOM 18906 C CA . GLY A 1 93 ? 14.934 -12.416 -0.057 1.00 0.00 546 GLY A CA 8
ATOM 18907 C C . GLY A 1 93 ? 15.732 -11.228 -0.563 1.00 0.00 546 GLY A C 8
ATOM 18908 O O . GLY A 1 93 ? 15.484 -10.101 -0.138 1.00 0.00 546 GLY A O 8
ATOM 18912 N N . MET A 1 94 ? 16.730 -11.501 -1.414 1.00 0.00 547 MET A N 8
ATOM 18913 C CA . MET A 1 94 ? 17.640 -10.473 -1.960 1.00 0.00 547 MET A CA 8
ATOM 18914 C C . MET A 1 94 ? 17.234 -9.040 -1.594 1.00 0.00 547 MET A C 8
ATOM 18915 O O . MET A 1 94 ? 18.032 -8.311 -1.005 1.00 0.00 547 MET A O 8
ATOM 18929 N N . PRO A 1 95 ? 15.993 -8.606 -1.899 1.00 0.00 548 PRO A N 8
ATOM 18930 C CA . PRO A 1 95 ? 15.543 -7.271 -1.549 1.00 0.00 548 PRO A CA 8
ATOM 18931 C C . PRO A 1 95 ? 14.937 -7.248 -0.149 1.00 0.00 548 PRO A C 8
ATOM 18932 O O . PRO A 1 95 ? 13.945 -7.926 0.121 1.00 0.00 548 PRO A O 8
ATOM 18943 N N . ASP A 1 96 ? 15.531 -6.454 0.735 1.00 0.00 549 ASP A N 8
ATOM 18944 C CA . ASP A 1 96 ? 15.051 -6.324 2.098 1.00 0.00 549 ASP A CA 8
ATOM 18945 C C . ASP A 1 96 ? 14.826 -4.859 2.396 1.00 0.00 549 ASP A C 8
ATOM 18946 O O . ASP A 1 96 ? 13.841 -4.474 3.027 1.00 0.00 549 ASP A O 8
ATOM 18955 N N . ASP A 1 97 ? 15.761 -4.044 1.921 1.00 0.00 550 ASP A N 8
ATOM 18956 C CA . ASP A 1 97 ? 15.691 -2.615 2.112 1.00 0.00 550 ASP A CA 8
ATOM 18957 C C . ASP A 1 97 ? 14.693 -2.008 1.141 1.00 0.00 550 ASP A C 8
ATOM 18958 O O . ASP A 1 97 ? 13.938 -1.108 1.487 1.00 0.00 550 ASP A O 8
ATOM 18967 N N . LEU A 1 98 ? 14.692 -2.518 -0.079 1.00 0.00 551 LEU A N 8
ATOM 18968 C CA . LEU A 1 98 ? 13.780 -2.038 -1.103 1.00 0.00 551 LEU A CA 8
ATOM 18969 C C . LEU A 1 98 ? 13.089 -3.215 -1.776 1.00 0.00 551 LEU A C 8
ATOM 18970 O O . LEU A 1 98 ? 13.710 -4.239 -2.036 1.00 0.00 551 LEU A O 8
ATOM 18986 N N . THR A 1 99 ? 11.810 -3.066 -2.074 1.00 0.00 552 THR A N 8
ATOM 18987 C CA . THR A 1 99 ? 11.081 -4.130 -2.740 1.00 0.00 552 THR A CA 8
ATOM 18988 C C . THR A 1 99 ? 10.270 -3.587 -3.907 1.00 0.00 552 THR A C 8
ATOM 18989 O O . THR A 1 99 ? 9.744 -2.477 -3.862 1.00 0.00 552 THR A O 8
ATOM 19000 N N . PHE A 1 100 ? 10.159 -4.397 -4.935 1.00 0.00 553 PHE A N 8
ATOM 19001 C CA . PHE A 1 100 ? 9.389 -4.063 -6.110 1.00 0.00 553 PHE A CA 8
ATOM 19002 C C . PHE A 1 100 ? 8.549 -5.266 -6.476 1.00 0.00 553 PHE A C 8
ATOM 19003 O O . PHE A 1 100 ? 9.045 -6.383 -6.465 1.00 0.00 553 PHE A O 8
ATOM 19020 N N . THR A 1 101 ? 7.308 -5.071 -6.823 1.00 0.00 554 THR A N 8
ATOM 19021 C CA . THR A 1 101 ? 6.494 -6.201 -7.217 1.00 0.00 554 THR A CA 8
ATOM 19022 C C . THR A 1 101 ? 5.730 -5.874 -8.479 1.00 0.00 554 THR A C 8
ATOM 19023 O O . THR A 1 101 ? 5.187 -4.781 -8.613 1.00 0.00 554 THR A O 8
ATOM 19034 N N . PRO A 1 102 ? 5.640 -6.822 -9.413 1.00 0.00 555 PRO A N 8
ATOM 19035 C CA . PRO A 1 102 ? 4.897 -6.612 -10.626 1.00 0.00 555 PRO A CA 8
ATOM 19036 C C . PRO A 1 102 ? 3.436 -6.941 -10.398 1.00 0.00 555 PRO A C 8
ATOM 19037 O O . PRO A 1 102 ? 2.706 -7.245 -11.339 1.00 0.00 555 PRO A O 8
ATOM 19048 N N . ILE A 1 103 ? 3.010 -6.832 -9.130 1.00 0.00 556 ILE A N 8
ATOM 19049 C CA . ILE A 1 103 ? 1.632 -7.069 -8.768 1.00 0.00 556 ILE A CA 8
ATOM 19050 C C . ILE A 1 103 ? 1.180 -8.519 -8.999 1.00 0.00 556 ILE A C 8
ATOM 19051 O O . ILE A 1 103 ? 0.018 -8.767 -9.325 1.00 0.00 556 ILE A O 8
ATOM 19067 N N . LYS A 1 104 ? 2.084 -9.477 -8.838 1.00 0.00 557 LYS A N 8
ATOM 19068 C CA . LYS A 1 104 ? 1.728 -10.876 -9.054 1.00 0.00 557 LYS A CA 8
ATOM 19069 C C . LYS A 1 104 ? 1.581 -11.518 -7.691 1.00 0.00 557 LYS A C 8
ATOM 19070 O O . LYS A 1 104 ? 2.371 -11.270 -6.782 1.00 0.00 557 LYS A O 8
ATOM 19089 N N . THR A 1 105 ? 0.469 -12.225 -7.522 1.00 0.00 558 THR A N 8
ATOM 19090 C CA . THR A 1 105 ? 0.109 -12.756 -6.223 1.00 0.00 558 THR A CA 8
ATOM 19091 C C . THR A 1 105 ? 1.125 -13.689 -5.576 1.00 0.00 558 THR A C 8
ATOM 19092 O O . THR A 1 105 ? 1.352 -14.819 -6.003 1.00 0.00 558 THR A O 8
ATOM 19103 N N . TRP A 1 106 ? 1.610 -13.190 -4.446 1.00 0.00 559 TRP A N 8
ATOM 19104 C CA . TRP A 1 106 ? 2.493 -13.877 -3.528 1.00 0.00 559 TRP A CA 8
ATOM 19105 C C . TRP A 1 106 ? 1.974 -13.496 -2.145 1.00 0.00 559 TRP A C 8
ATOM 19106 O O . TRP A 1 106 ? 2.026 -12.316 -1.794 1.00 0.00 559 TRP A O 8
ATOM 19127 N N . ASN A 1 107 ? 1.403 -14.416 -1.384 1.00 0.00 560 ASN A N 8
ATOM 19128 C CA . ASN A 1 107 ? 0.826 -14.006 -0.106 1.00 0.00 560 ASN A CA 8
ATOM 19129 C C . ASN A 1 107 ? 1.774 -14.083 1.087 1.00 0.00 560 ASN A C 8
ATOM 19130 O O . ASN A 1 107 ? 2.221 -13.059 1.595 1.00 0.00 560 ASN A O 8
ATOM 19141 N N . ALA A 1 108 ? 2.027 -15.286 1.565 1.00 0.00 561 ALA A N 8
ATOM 19142 C CA . ALA A 1 108 ? 2.866 -15.478 2.743 1.00 0.00 561 ALA A CA 8
ATOM 19143 C C . ALA A 1 108 ? 4.361 -15.268 2.532 1.00 0.00 561 ALA A C 8
ATOM 19144 O O . ALA A 1 108 ? 4.969 -14.409 3.167 1.00 0.00 561 ALA A O 8
ATOM 19151 N N . SER A 1 109 ? 4.968 -16.093 1.698 1.00 0.00 562 SER A N 8
ATOM 19152 C CA . SER A 1 109 ? 6.410 -16.028 1.480 1.00 0.00 562 SER A CA 8
ATOM 19153 C C . SER A 1 109 ? 6.908 -14.612 1.201 1.00 0.00 562 SER A C 8
ATOM 19154 O O . SER A 1 109 ? 7.871 -14.151 1.823 1.00 0.00 562 SER A O 8
ATOM 19162 N N . LYS A 1 110 ? 6.279 -13.934 0.262 1.00 0.00 563 LYS A N 8
ATOM 19163 C CA . LYS A 1 110 ? 6.697 -12.585 -0.104 1.00 0.00 563 LYS A CA 8
ATOM 19164 C C . LYS A 1 110 ? 6.374 -11.551 0.972 1.00 0.00 563 LYS A C 8
ATOM 19165 O O . LYS A 1 110 ? 7.235 -10.758 1.346 1.00 0.00 563 LYS A O 8
ATOM 19184 N N . THR A 1 111 ? 5.143 -11.551 1.464 1.00 0.00 564 THR A N 8
ATOM 19185 C CA . THR A 1 111 ? 4.741 -10.594 2.490 1.00 0.00 564 THR A CA 8
ATOM 19186 C C . THR A 1 111 ? 5.734 -10.601 3.656 1.00 0.00 564 THR A C 8
ATOM 19187 O O . THR A 1 111 ? 6.408 -9.607 3.914 1.00 0.00 564 THR A O 8
ATOM 19198 N N . GLN A 1 112 ? 5.849 -11.725 4.339 1.00 0.00 565 GLN A N 8
ATOM 19199 C CA . GLN A 1 112 ? 6.778 -11.847 5.446 1.00 0.00 565 GLN A CA 8
ATOM 19200 C C . GLN A 1 112 ? 8.176 -11.371 5.052 1.00 0.00 565 GLN A C 8
ATOM 19201 O O . GLN A 1 112 ? 8.818 -10.628 5.787 1.00 0.00 565 GLN A O 8
ATOM 19215 N N . GLU A 1 113 ? 8.652 -11.827 3.899 1.00 0.00 566 GLU A N 8
ATOM 19216 C CA . GLU A 1 113 ? 9.986 -11.479 3.417 1.00 0.00 566 GLU A CA 8
ATOM 19217 C C . GLU A 1 113 ? 10.247 -9.977 3.478 1.00 0.00 566 GLU A C 8
ATOM 19218 O O . GLU A 1 113 ? 11.077 -9.516 4.261 1.00 0.00 566 GLU A O 8
ATOM 19230 N N . PHE A 1 114 ? 9.552 -9.220 2.640 1.00 0.00 567 PHE A N 8
ATOM 19231 C CA . PHE A 1 114 ? 9.733 -7.773 2.596 1.00 0.00 567 PHE A CA 8
ATOM 19232 C C . PHE A 1 114 ? 8.780 -7.064 3.535 1.00 0.00 567 PHE A C 8
ATOM 19233 O O . PHE A 1 114 ? 9.182 -6.233 4.350 1.00 0.00 567 PHE A O 8
ATOM 19250 N N . ILE A 1 115 ? 7.511 -7.398 3.393 1.00 0.00 568 ILE A N 8
ATOM 19251 C CA . ILE A 1 115 ? 6.442 -6.819 4.189 1.00 0.00 568 ILE A CA 8
ATOM 19252 C C . ILE A 1 115 ? 6.651 -6.981 5.677 1.00 0.00 568 ILE A C 8
ATOM 19253 O O . ILE A 1 115 ? 5.777 -6.644 6.475 1.00 0.00 568 ILE A O 8
ATOM 19269 N N . ILE A 1 116 ? 7.828 -7.444 6.063 1.00 0.00 569 ILE A N 8
ATOM 19270 C CA . ILE A 1 116 ? 8.117 -7.571 7.474 1.00 0.00 569 ILE A CA 8
ATOM 19271 C C . ILE A 1 116 ? 7.842 -6.199 8.031 1.00 0.00 569 ILE A C 8
ATOM 19272 O O . ILE A 1 116 ? 7.248 -6.040 9.097 1.00 0.00 569 ILE A O 8
ATOM 19288 N N . ASP A 1 117 ? 8.186 -5.213 7.205 1.00 0.00 570 ASP A N 8
ATOM 19289 C CA . ASP A 1 117 ? 7.897 -3.831 7.486 1.00 0.00 570 ASP A CA 8
ATOM 19290 C C . ASP A 1 117 ? 8.001 -3.530 8.955 1.00 0.00 570 ASP A C 8
ATOM 19291 O O . ASP A 1 117 ? 7.053 -3.017 9.551 1.00 0.00 570 ASP A O 8
ATOM 19300 N N . GLY A 1 118 ? 9.139 -3.839 9.552 1.00 0.00 571 GLY A N 8
ATOM 19301 C CA . GLY A 1 118 ? 9.264 -3.557 10.957 1.00 0.00 571 GLY A CA 8
ATOM 19302 C C . GLY A 1 118 ? 8.876 -2.124 11.191 1.00 0.00 571 GLY A C 8
ATOM 19303 O O . GLY A 1 118 ? 8.080 -1.820 12.078 1.00 0.00 571 GLY A O 8
ATOM 19307 N N . ASP A 1 119 ? 9.381 -1.245 10.330 1.00 0.00 572 ASP A N 8
ATOM 19308 C CA . ASP A 1 119 ? 9.010 0.148 10.392 1.00 0.00 572 ASP A CA 8
ATOM 19309 C C . ASP A 1 119 ? 8.344 0.634 9.095 1.00 0.00 572 ASP A C 8
ATOM 19310 O O . ASP A 1 119 ? 7.728 1.700 9.096 1.00 0.00 572 ASP A O 8
ATOM 19319 N N . LEU A 1 120 ? 8.485 -0.104 7.969 1.00 0.00 573 LEU A N 8
ATOM 19320 C CA . LEU A 1 120 ? 7.892 0.377 6.723 1.00 0.00 573 LEU A CA 8
ATOM 19321 C C . LEU A 1 120 ? 7.261 -0.677 5.846 1.00 0.00 573 LEU A C 8
ATOM 19322 O O . LEU A 1 120 ? 7.849 -1.711 5.559 1.00 0.00 573 LEU A O 8
ATOM 19338 N N . LEU A 1 121 ? 6.102 -0.324 5.341 1.00 0.00 574 LEU A N 8
ATOM 19339 C CA . LEU A 1 121 ? 5.387 -1.125 4.375 1.00 0.00 574 LEU A CA 8
ATOM 19340 C C . LEU A 1 121 ? 4.900 -0.158 3.302 1.00 0.00 574 LEU A C 8
ATOM 19341 O O . LEU A 1 121 ? 4.344 0.883 3.643 1.00 0.00 574 LEU A O 8
ATOM 19357 N N . ILE A 1 122 ? 5.068 -0.470 2.034 1.00 0.00 575 ILE A N 8
ATOM 19358 C CA . ILE A 1 122 ? 4.581 0.435 0.986 1.00 0.00 575 ILE A CA 8
ATOM 19359 C C . ILE A 1 122 ? 3.826 -0.309 -0.089 1.00 0.00 575 ILE A C 8
ATOM 19360 O O . ILE A 1 122 ? 4.262 -1.355 -0.574 1.00 0.00 575 ILE A O 8
ATOM 19376 N N . LEU A 1 123 ? 2.723 0.275 -0.495 1.00 0.00 576 LEU A N 8
ATOM 19377 C CA . LEU A 1 123 ? 1.919 -0.272 -1.552 1.00 0.00 576 LEU A CA 8
ATOM 19378 C C . LEU A 1 123 ? 1.575 0.846 -2.501 1.00 0.00 576 LEU A C 8
ATOM 19379 O O . LEU A 1 123 ? 1.173 1.924 -2.065 1.00 0.00 576 LEU A O 8
ATOM 19395 N N . LYS A 1 124 ? 1.686 0.610 -3.784 1.00 0.00 577 LYS A N 8
ATOM 19396 C CA . LYS A 1 124 ? 1.322 1.650 -4.726 1.00 0.00 577 LYS A CA 8
ATOM 19397 C C . LYS A 1 124 ? 0.348 1.104 -5.756 1.00 0.00 577 LYS A C 8
ATOM 19398 O O . LYS A 1 124 ? 0.553 0.020 -6.297 1.00 0.00 577 LYS A O 8
ATOM 19417 N N . LEU A 1 125 ? -0.696 1.863 -6.047 1.00 0.00 578 LEU A N 8
ATOM 19418 C CA . LEU A 1 125 ? -1.663 1.442 -7.040 1.00 0.00 578 LEU A CA 8
ATOM 19419 C C . LEU A 1 125 ? -1.815 2.532 -8.081 1.00 0.00 578 LEU A C 8
ATOM 19420 O O . LEU A 1 125 ? -1.980 3.718 -7.754 1.00 0.00 578 LEU A O 8
ATOM 19436 N N . GLY A 1 126 ? -1.770 2.110 -9.338 1.00 0.00 579 GLY A N 8
ATOM 19437 C CA . GLY A 1 126 ? -1.881 3.035 -10.434 1.00 0.00 579 GLY A CA 8
ATOM 19438 C C . GLY A 1 126 ? -3.300 3.279 -10.852 1.00 0.00 579 GLY A C 8
ATOM 19439 O O . GLY A 1 126 ? -3.547 4.091 -11.745 1.00 0.00 579 GLY A O 8
ATOM 19443 N N . LYS A 1 127 ? -4.252 2.604 -10.216 1.00 0.00 580 LYS A N 8
ATOM 19444 C CA . LYS A 1 127 ? -5.629 2.829 -10.582 1.00 0.00 580 LYS A CA 8
ATOM 19445 C C . LYS A 1 127 ? -5.988 4.249 -10.205 1.00 0.00 580 LYS A C 8
ATOM 19446 O O . LYS A 1 127 ? -6.456 5.024 -11.040 1.00 0.00 580 LYS A O 8
ATOM 19465 N N . TRP A 1 128 ? -5.691 4.618 -8.962 1.00 0.00 581 TRP A N 8
ATOM 19466 C CA . TRP A 1 128 ? -5.910 5.980 -8.529 1.00 0.00 581 TRP A CA 8
ATOM 19467 C C . TRP A 1 128 ? -4.830 6.509 -7.591 1.00 0.00 581 TRP A C 8
ATOM 19468 O O . TRP A 1 128 ? -4.333 7.622 -7.769 1.00 0.00 581 TRP A O 8
ATOM 19489 N N . LYS A 1 129 ? -4.552 5.750 -6.526 1.00 0.00 582 LYS A N 8
ATOM 19490 C CA . LYS A 1 129 ? -3.630 6.206 -5.504 1.00 0.00 582 LYS A CA 8
ATOM 19491 C C . LYS A 1 129 ? -2.701 5.135 -4.978 1.00 0.00 582 LYS A C 8
ATOM 19492 O O . LYS A 1 129 ? -2.936 3.933 -5.123 1.00 0.00 582 LYS A O 8
ATOM 19511 N N . MET A 1 130 ? -1.688 5.598 -4.277 1.00 0.00 583 MET A N 8
ATOM 19512 C CA . MET A 1 130 ? -0.759 4.736 -3.599 1.00 0.00 583 MET A CA 8
ATOM 19513 C C . MET A 1 130 ? -1.030 4.889 -2.114 1.00 0.00 583 MET A C 8
ATOM 19514 O O . MET A 1 130 ? -1.178 6.001 -1.602 1.00 0.00 583 MET A O 8
ATOM 19528 N N . LYS A 1 131 ? -1.071 3.776 -1.432 1.00 0.00 584 LYS A N 8
ATOM 19529 C CA . LYS A 1 131 ? -1.293 3.769 -0.008 1.00 0.00 584 LYS A CA 8
ATOM 19530 C C . LYS A 1 131 ? -0.037 3.239 0.645 1.00 0.00 584 LYS A C 8
ATOM 19531 O O . LYS A 1 131 ? 0.529 2.236 0.217 1.00 0.00 584 LYS A O 8
ATOM 19550 N N . LEU A 1 132 ? 0.395 3.917 1.676 1.00 0.00 585 LEU A N 8
ATOM 19551 C CA . LEU A 1 132 ? 1.590 3.532 2.394 1.00 0.00 585 LEU A CA 8
ATOM 19552 C C . LEU A 1 132 ? 1.221 3.307 3.838 1.00 0.00 585 LEU A C 8
ATOM 19553 O O . LEU A 1 132 ? 0.447 4.066 4.414 1.00 0.00 585 LEU A O 8
ATOM 19569 N N . VAL A 1 133 ? 1.738 2.248 4.411 1.00 0.00 586 VAL A N 8
ATOM 19570 C CA . VAL A 1 133 ? 1.411 1.925 5.776 1.00 0.00 586 VAL A CA 8
ATOM 19571 C C . VAL A 1 133 ? 2.636 1.589 6.605 1.00 0.00 586 VAL A C 8
ATOM 19572 O O . VAL A 1 133 ? 3.573 0.955 6.129 1.00 0.00 586 VAL A O 8
ATOM 19585 N N . SER A 1 134 ? 2.592 1.984 7.866 1.00 0.00 587 SER A N 8
ATOM 19586 C CA . SER A 1 134 ? 3.672 1.682 8.794 1.00 0.00 587 SER A CA 8
ATOM 19587 C C . SER A 1 134 ? 3.148 0.655 9.789 1.00 0.00 587 SER A C 8
ATOM 19588 O O . SER A 1 134 ? 2.011 0.767 10.247 1.00 0.00 587 SER A O 8
ATOM 19596 N N . ILE A 1 135 ? 3.938 -0.364 10.100 1.00 0.00 588 ILE A N 8
ATOM 19597 C CA . ILE A 1 135 ? 3.473 -1.398 11.010 1.00 0.00 588 ILE A CA 8
ATOM 19598 C C . ILE A 1 135 ? 4.477 -1.741 12.086 1.00 0.00 588 ILE A C 8
ATOM 19599 O O . ILE A 1 135 ? 5.670 -1.899 11.830 1.00 0.00 588 ILE A O 8
ATOM 19615 N N . VAL A 1 136 ? 3.956 -1.880 13.294 1.00 0.00 589 VAL A N 8
ATOM 19616 C CA . VAL A 1 136 ? 4.769 -2.237 14.445 1.00 0.00 589 VAL A CA 8
ATOM 19617 C C . VAL A 1 136 ? 4.107 -3.349 15.247 1.00 0.00 589 VAL A C 8
ATOM 19618 O O . VAL A 1 136 ? 2.897 -3.327 15.476 1.00 0.00 589 VAL A O 8
ATOM 19631 N N . SER A 1 137 ? 4.906 -4.319 15.673 1.00 0.00 590 SER A N 8
ATOM 19632 C CA . SER A 1 137 ? 4.394 -5.437 16.451 1.00 0.00 590 SER A CA 8
ATOM 19633 C C . SER A 1 137 ? 4.269 -5.051 17.918 1.00 0.00 590 SER A C 8
ATOM 19634 O O . SER A 1 137 ? 5.058 -4.257 18.430 1.00 0.00 590 SER A O 8
ATOM 19642 N N . ASP A 1 138 ? 3.278 -5.619 18.594 1.00 0.00 591 ASP A N 8
ATOM 19643 C CA . ASP A 1 138 ? 3.053 -5.335 20.007 1.00 0.00 591 ASP A CA 8
ATOM 19644 C C . ASP A 1 138 ? 4.340 -5.502 20.803 1.00 0.00 591 ASP A C 8
ATOM 19645 O O . ASP A 1 138 ? 4.734 -4.620 21.563 1.00 0.00 591 ASP A O 8
ATOM 19654 N N . GLU A 1 139 ? 4.986 -6.644 20.619 1.00 0.00 592 GLU A N 8
ATOM 19655 C CA . GLU A 1 139 ? 6.238 -6.958 21.313 1.00 0.00 592 GLU A CA 8
ATOM 19656 C C . GLU A 1 139 ? 7.264 -5.840 21.140 1.00 0.00 592 GLU A C 8
ATOM 19657 O O . GLU A 1 139 ? 7.831 -5.345 22.119 1.00 0.00 592 GLU A O 8
ATOM 19669 N N . LYS A 1 140 ? 7.485 -5.428 19.894 1.00 0.00 593 LYS A N 8
ATOM 19670 C CA . LYS A 1 140 ? 8.430 -4.348 19.603 1.00 0.00 593 LYS A CA 8
ATOM 19671 C C . LYS A 1 140 ? 8.119 -3.165 20.504 1.00 0.00 593 LYS A C 8
ATOM 19672 O O . LYS A 1 140 ? 8.997 -2.606 21.170 1.00 0.00 593 LYS A O 8
ATOM 19691 N N . PHE A 1 141 ? 6.840 -2.821 20.536 1.00 0.00 594 PHE A N 8
ATOM 19692 C CA . PHE A 1 141 ? 6.353 -1.744 21.369 1.00 0.00 594 PHE A CA 8
ATOM 19693 C C . PHE A 1 141 ? 6.858 -1.928 22.792 1.00 0.00 594 PHE A C 8
ATOM 19694 O O . PHE A 1 141 ? 7.376 -0.999 23.401 1.00 0.00 594 PHE A O 8
ATOM 19711 N N . LYS A 1 142 ? 6.720 -3.135 23.321 1.00 0.00 595 LYS A N 8
ATOM 19712 C CA . LYS A 1 142 ? 7.179 -3.428 24.671 1.00 0.00 595 LYS A CA 8
ATOM 19713 C C . LYS A 1 142 ? 8.601 -2.920 24.853 1.00 0.00 595 LYS A C 8
ATOM 19714 O O . LYS A 1 142 ? 8.916 -2.266 25.842 1.00 0.00 595 LYS A O 8
ATOM 19733 N N . GLU A 1 143 ? 9.454 -3.238 23.889 1.00 0.00 596 GLU A N 8
ATOM 19734 C CA . GLU A 1 143 ? 10.851 -2.826 23.938 1.00 0.00 596 GLU A CA 8
ATOM 19735 C C . GLU A 1 143 ? 11.017 -1.307 24.091 1.00 0.00 596 GLU A C 8
ATOM 19736 O O . GLU A 1 143 ? 11.589 -0.842 25.076 1.00 0.00 596 GLU A O 8
ATOM 19748 N N . LEU A 1 144 ? 10.544 -0.535 23.107 1.00 0.00 597 LEU A N 8
ATOM 19749 C CA . LEU A 1 144 ? 10.687 0.933 23.156 1.00 0.00 597 LEU A CA 8
ATOM 19750 C C . LEU A 1 144 ? 10.066 1.531 24.423 1.00 0.00 597 LEU A C 8
ATOM 19751 O O . LEU A 1 144 ? 10.746 2.152 25.240 1.00 0.00 597 LEU A O 8
ATOM 19767 N N . GLY A 1 145 ? 8.770 1.322 24.560 1.00 0.00 598 GLY A N 8
ATOM 19768 C CA . GLY A 1 145 ? 7.998 1.804 25.690 1.00 0.00 598 GLY A CA 8
ATOM 19769 C C . GLY A 1 145 ? 8.160 0.948 26.932 1.00 0.00 598 GLY A C 8
ATOM 19770 O O . GLY A 1 145 ? 7.337 1.024 27.843 1.00 0.00 598 GLY A O 8
ATOM 19774 N N . LEU A 1 146 ? 9.167 0.071 26.943 1.00 0.00 599 LEU A N 8
ATOM 19775 C CA . LEU A 1 146 ? 9.353 -0.871 28.050 1.00 0.00 599 LEU A CA 8
ATOM 19776 C C . LEU A 1 146 ? 9.258 -0.202 29.418 1.00 0.00 599 LEU A C 8
ATOM 19777 O O . LEU A 1 146 ? 9.041 -0.885 30.420 1.00 0.00 599 LEU A O 8
ATOM 19793 N N . THR A 1 147 ? 9.347 1.121 29.474 1.00 0.00 600 THR A N 8
ATOM 19794 C CA . THR A 1 147 ? 9.184 1.807 30.746 1.00 0.00 600 THR A CA 8
ATOM 19795 C C . THR A 1 147 ? 8.168 2.933 30.611 1.00 0.00 600 THR A C 8
ATOM 19796 O O . THR A 1 147 ? 8.498 4.112 30.743 1.00 0.00 600 THR A O 8
ATOM 19807 N N . ALA A 1 148 ? 6.923 2.548 30.363 1.00 0.00 601 ALA A N 8
ATOM 19808 C CA . ALA A 1 148 ? 5.832 3.498 30.225 1.00 0.00 601 ALA A CA 8
ATOM 19809 C C . ALA A 1 148 ? 4.636 3.063 31.065 1.00 0.00 601 ALA A C 8
ATOM 19810 O O . ALA A 1 148 ? 4.457 1.874 31.325 1.00 0.00 601 ALA A O 8
ATOM 19817 N N . PRO A 1 149 ? 3.783 4.010 31.482 1.00 0.00 602 PRO A N 8
ATOM 19818 C CA . PRO A 1 149 ? 2.592 3.688 32.271 1.00 0.00 602 PRO A CA 8
ATOM 19819 C C . PRO A 1 149 ? 1.693 2.700 31.531 1.00 0.00 602 PRO A C 8
ATOM 19820 O O . PRO A 1 149 ? 0.874 2.011 32.138 1.00 0.00 602 PRO A O 8
ATOM 19831 N N . GLY A 1 150 ? 1.863 2.642 30.212 1.00 0.00 603 GLY A N 8
ATOM 19832 C CA . GLY A 1 150 ? 1.079 1.746 29.385 1.00 0.00 603 GLY A CA 8
ATOM 19833 C C . GLY A 1 150 ? 1.273 0.285 29.742 1.00 0.00 603 GLY A C 8
ATOM 19834 O O . GLY A 1 150 ? 0.300 -0.452 29.905 1.00 0.00 603 GLY A O 8
ATOM 19838 N N . TRP A 1 151 ? 2.526 -0.143 29.857 1.00 0.00 604 TRP A N 8
ATOM 19839 C CA . TRP A 1 151 ? 2.835 -1.528 30.190 1.00 0.00 604 TRP A CA 8
ATOM 19840 C C . TRP A 1 151 ? 2.367 -1.873 31.591 1.00 0.00 604 TRP A C 8
ATOM 19841 O O . TRP A 1 151 ? 1.764 -2.920 31.814 1.00 0.00 604 TRP A O 8
ATOM 19862 N N . ASP A 1 152 ? 2.669 -1.004 32.537 1.00 0.00 605 ASP A N 8
ATOM 19863 C CA . ASP A 1 152 ? 2.303 -1.227 33.922 1.00 0.00 605 ASP A CA 8
ATOM 19864 C C . ASP A 1 152 ? 0.829 -1.585 34.053 1.00 0.00 605 ASP A C 8
ATOM 19865 O O . ASP A 1 152 ? 0.488 -2.664 34.545 1.00 0.00 605 ASP A O 8
ATOM 19874 N N . GLU A 1 153 ? -0.037 -0.687 33.611 1.00 0.00 606 GLU A N 8
ATOM 19875 C CA . GLU A 1 153 ? -1.477 -0.908 33.689 1.00 0.00 606 GLU A CA 8
ATOM 19876 C C . GLU A 1 153 ? -1.923 -2.140 32.897 1.00 0.00 606 GLU A C 8
ATOM 19877 O O . GLU A 1 153 ? -2.513 -3.061 33.465 1.00 0.00 606 GLU A O 8
ATOM 19889 N N . VAL A 1 154 ? -1.648 -2.150 31.602 1.00 0.00 607 VAL A N 8
ATOM 19890 C CA . VAL A 1 154 ? -2.044 -3.257 30.725 1.00 0.00 607 VAL A CA 8
ATOM 19891 C C . VAL A 1 154 ? -1.637 -4.639 31.247 1.00 0.00 607 VAL A C 8
ATOM 19892 O O . VAL A 1 154 ? -2.482 -5.441 31.647 1.00 0.00 607 VAL A O 8
ATOM 19905 N N . VAL A 1 155 ? -0.349 -4.914 31.191 1.00 0.00 608 VAL A N 8
ATOM 19906 C CA . VAL A 1 155 ? 0.212 -6.194 31.596 1.00 0.00 608 VAL A CA 8
ATOM 19907 C C . VAL A 1 155 ? 0.166 -6.425 33.109 1.00 0.00 608 VAL A C 8
ATOM 19908 O O . VAL A 1 155 ? -0.436 -7.389 33.580 1.00 0.00 608 VAL A O 8
ATOM 19921 N N . GLY A 1 156 ? 0.824 -5.551 33.858 1.00 0.00 609 GLY A N 8
ATOM 19922 C CA . GLY A 1 156 ? 0.872 -5.686 35.301 1.00 0.00 609 GLY A CA 8
ATOM 19923 C C . GLY A 1 156 ? -0.497 -5.716 35.945 1.00 0.00 609 GLY A C 8
ATOM 19924 O O . GLY A 1 156 ? -0.879 -6.711 36.561 1.00 0.00 609 GLY A O 8
ATOM 19928 N N . LYS A 1 157 ? -1.236 -4.625 35.805 1.00 0.00 610 LYS A N 8
ATOM 19929 C CA . LYS A 1 157 ? -2.572 -4.531 36.381 1.00 0.00 610 LYS A CA 8
ATOM 19930 C C . LYS A 1 157 ? -3.505 -5.571 35.769 1.00 0.00 610 LYS A C 8
ATOM 19931 O O . LYS A 1 157 ? -4.188 -6.304 36.485 1.00 0.00 610 LYS A O 8
ATOM 19950 N N . GLY A 1 158 ? -3.527 -5.631 34.442 1.00 0.00 611 GLY A N 8
ATOM 19951 C CA . GLY A 1 158 ? -4.380 -6.585 33.758 1.00 0.00 611 GLY A CA 8
ATOM 19952 C C . GLY A 1 158 ? -5.842 -6.187 33.793 1.00 0.00 611 GLY A C 8
ATOM 19953 O O . GLY A 1 158 ? -6.694 -6.964 34.222 1.00 0.00 611 GLY A O 8
ATOM 19957 N N . LYS A 1 159 ? -6.133 -4.972 33.339 1.00 0.00 612 LYS A N 8
ATOM 19958 C CA . LYS A 1 159 ? -7.503 -4.470 33.320 1.00 0.00 612 LYS A CA 8
ATOM 19959 C C . LYS A 1 159 ? -8.404 -5.369 32.479 1.00 0.00 612 LYS A C 8
ATOM 19960 O O . LYS A 1 159 ? -9.615 -5.423 32.692 1.00 0.00 612 LYS A O 8
ATOM 19979 N N . GLU A 1 160 ? -7.807 -6.074 31.523 1.00 0.00 613 GLU A N 8
ATOM 19980 C CA . GLU A 1 160 ? -8.557 -6.971 30.653 1.00 0.00 613 GLU A CA 8
ATOM 19981 C C . GLU A 1 160 ? -8.901 -8.267 31.378 1.00 0.00 613 GLU A C 8
ATOM 19982 O O . GLU A 1 160 ? -8.445 -8.503 32.497 1.00 0.00 613 GLU A O 8
ATOM 19994 N N . GLU A 1 161 ? -9.710 -9.107 30.736 1.00 0.00 614 GLU A N 8
ATOM 19995 C CA . GLU A 1 161 ? -10.112 -10.378 31.327 1.00 0.00 614 GLU A CA 8
ATOM 19996 C C . GLU A 1 161 ? -8.892 -11.241 31.649 1.00 0.00 614 GLU A C 8
ATOM 19997 O O . GLU A 1 161 ? -8.730 -11.698 32.780 1.00 0.00 614 GLU A O 8
ATOM 20009 N N . PRO A 1 162 ? -8.012 -11.472 30.658 1.00 0.00 615 PRO A N 8
ATOM 20010 C CA . PRO A 1 162 ? -6.805 -12.281 30.852 1.00 0.00 615 PRO A CA 8
ATOM 20011 C C . PRO A 1 162 ? -5.890 -11.698 31.923 1.00 0.00 615 PRO A C 8
ATOM 20012 O O . PRO A 1 162 ? -4.961 -10.949 31.622 1.00 0.00 615 PRO A O 8
ATOM 20023 N N . SER A 1 163 ? -6.161 -12.045 33.177 1.00 0.00 616 SER A N 8
ATOM 20024 C CA . SER A 1 163 ? -5.362 -11.553 34.295 1.00 0.00 616 SER A CA 8
ATOM 20025 C C . SER A 1 163 ? -4.003 -12.245 34.337 1.00 0.00 616 SER A C 8
ATOM 20026 O O . SER A 1 163 ? -3.868 -13.394 33.917 1.00 0.00 616 SER A O 8
ATOM 20034 N N . PRO A 1 164 ? -2.972 -11.552 34.850 1.00 0.00 617 PRO A N 8
ATOM 20035 C CA . PRO A 1 164 ? -1.617 -12.105 34.947 1.00 0.00 617 PRO A CA 8
ATOM 20036 C C . PRO A 1 164 ? -1.595 -13.461 35.643 1.00 0.00 617 PRO A C 8
ATOM 20037 O O . PRO A 1 164 ? -2.340 -13.632 36.630 1.00 0.00 617 PRO A O 8
ATOM 20049 N N . MET A 1 1 ? 15.359 49.237 -20.780 1.00 0.00 454 MET A N 9
ATOM 20050 C CA . MET A 1 1 ? 14.856 50.511 -21.368 1.00 0.00 454 MET A CA 9
ATOM 20051 C C . MET A 1 1 ? 15.688 51.707 -20.909 1.00 0.00 454 MET A C 9
ATOM 20052 O O . MET A 1 1 ? 16.166 52.492 -21.729 1.00 0.00 454 MET A O 9
ATOM 20068 N N . PRO A 1 2 ? 15.872 51.867 -19.585 1.00 0.00 455 PRO A N 9
ATOM 20069 C CA . PRO A 1 2 ? 16.646 52.975 -19.027 1.00 0.00 455 PRO A CA 9
ATOM 20070 C C . PRO A 1 2 ? 18.148 52.710 -19.064 1.00 0.00 455 PRO A C 9
ATOM 20071 O O . PRO A 1 2 ? 18.587 51.560 -19.051 1.00 0.00 455 PRO A O 9
ATOM 20082 N N . ARG A 1 3 ? 18.932 53.783 -19.109 1.00 0.00 456 ARG A N 9
ATOM 20083 C CA . ARG A 1 3 ? 20.385 53.666 -19.147 1.00 0.00 456 ARG A CA 9
ATOM 20084 C C . ARG A 1 3 ? 20.931 53.193 -17.802 1.00 0.00 456 ARG A C 9
ATOM 20085 O O . ARG A 1 3 ? 21.997 52.582 -17.735 1.00 0.00 456 ARG A O 9
ATOM 20106 N N . THR A 1 4 ? 20.195 53.482 -16.732 1.00 0.00 457 THR A N 9
ATOM 20107 C CA . THR A 1 4 ? 20.609 53.084 -15.392 1.00 0.00 457 THR A CA 9
ATOM 20108 C C . THR A 1 4 ? 20.695 51.566 -15.276 1.00 0.00 457 THR A C 9
ATOM 20109 O O . THR A 1 4 ? 21.512 51.036 -14.523 1.00 0.00 457 THR A O 9
ATOM 20120 N N . ALA A 1 5 ? 19.847 50.871 -16.027 1.00 0.00 458 ALA A N 9
ATOM 20121 C CA . ALA A 1 5 ? 19.829 49.412 -16.009 1.00 0.00 458 ALA A CA 9
ATOM 20122 C C . ALA A 1 5 ? 21.178 48.841 -16.431 1.00 0.00 458 ALA A C 9
ATOM 20123 O O . ALA A 1 5 ? 21.704 49.184 -17.491 1.00 0.00 458 ALA A O 9
ATOM 20130 N N . SER A 1 6 ? 21.732 47.968 -15.597 1.00 0.00 459 SER A N 9
ATOM 20131 C CA . SER A 1 6 ? 23.021 47.348 -15.884 1.00 0.00 459 SER A CA 9
ATOM 20132 C C . SER A 1 6 ? 22.839 46.060 -16.682 1.00 0.00 459 SER A C 9
ATOM 20133 O O . SER A 1 6 ? 21.784 45.428 -16.625 1.00 0.00 459 SER A O 9
ATOM 20141 N N . PRO A 1 7 ? 23.871 45.651 -17.440 1.00 0.00 460 PRO A N 9
ATOM 20142 C CA . PRO A 1 7 ? 23.822 44.430 -18.251 1.00 0.00 460 PRO A CA 9
ATOM 20143 C C . PRO A 1 7 ? 23.393 43.212 -17.440 1.00 0.00 460 PRO A C 9
ATOM 20144 O O . PRO A 1 7 ? 23.621 43.147 -16.231 1.00 0.00 460 PRO A O 9
ATOM 20155 N N . GLY A 1 8 ? 22.770 42.249 -18.111 1.00 0.00 461 GLY A N 9
ATOM 20156 C CA . GLY A 1 8 ? 22.319 41.046 -17.436 1.00 0.00 461 GLY A CA 9
ATOM 20157 C C . GLY A 1 8 ? 20.827 41.054 -17.172 1.00 0.00 461 GLY A C 9
ATOM 20158 O O . GLY A 1 8 ? 20.392 40.919 -16.028 1.00 0.00 461 GLY A O 9
ATOM 20162 N N . ASN A 1 9 ? 20.041 41.212 -18.231 1.00 0.00 462 ASN A N 9
ATOM 20163 C CA . ASN A 1 9 ? 18.589 41.238 -18.109 1.00 0.00 462 ASN A CA 9
ATOM 20164 C C . ASN A 1 9 ? 18.012 39.824 -18.164 1.00 0.00 462 ASN A C 9
ATOM 20165 O O . ASN A 1 9 ? 18.563 38.947 -18.828 1.00 0.00 462 ASN A O 9
ATOM 20176 N N . PRO A 1 10 ? 16.891 39.585 -17.463 1.00 0.00 463 PRO A N 9
ATOM 20177 C CA . PRO A 1 10 ? 16.242 38.270 -17.435 1.00 0.00 463 PRO A CA 9
ATOM 20178 C C . PRO A 1 10 ? 15.970 37.730 -18.834 1.00 0.00 463 PRO A C 9
ATOM 20179 O O . PRO A 1 10 ? 15.856 38.493 -19.794 1.00 0.00 463 PRO A O 9
ATOM 20190 N N . LYS A 1 11 ? 15.865 36.410 -18.944 1.00 0.00 464 LYS A N 9
ATOM 20191 C CA . LYS A 1 11 ? 15.605 35.768 -20.228 1.00 0.00 464 LYS A CA 9
ATOM 20192 C C . LYS A 1 11 ? 14.144 35.932 -20.631 1.00 0.00 464 LYS A C 9
ATOM 20193 O O . LYS A 1 11 ? 13.284 36.203 -19.793 1.00 0.00 464 LYS A O 9
ATOM 20212 N N . SER A 1 12 ? 13.868 35.766 -21.921 1.00 0.00 465 SER A N 9
ATOM 20213 C CA . SER A 1 12 ? 12.509 35.896 -22.435 1.00 0.00 465 SER A CA 9
ATOM 20214 C C . SER A 1 12 ? 11.835 34.531 -22.559 1.00 0.00 465 SER A C 9
ATOM 20215 O O . SER A 1 12 ? 10.883 34.368 -23.323 1.00 0.00 465 SER A O 9
ATOM 20223 N N . SER A 1 13 ? 12.333 33.555 -21.805 1.00 0.00 466 SER A N 9
ATOM 20224 C CA . SER A 1 13 ? 11.774 32.208 -21.835 1.00 0.00 466 SER A CA 9
ATOM 20225 C C . SER A 1 13 ? 10.330 32.204 -21.341 1.00 0.00 466 SER A C 9
ATOM 20226 O O . SER A 1 13 ? 9.547 31.322 -21.692 1.00 0.00 466 SER A O 9
ATOM 20234 N N . LEU A 1 14 ? 9.984 33.195 -20.524 1.00 0.00 467 LEU A N 9
ATOM 20235 C CA . LEU A 1 14 ? 8.634 33.303 -19.983 1.00 0.00 467 LEU A CA 9
ATOM 20236 C C . LEU A 1 14 ? 7.908 34.511 -20.569 1.00 0.00 467 LEU A C 9
ATOM 20237 O O . LEU A 1 14 ? 7.672 35.502 -19.877 1.00 0.00 467 LEU A O 9
ATOM 20253 N N . SER A 1 15 ? 7.554 34.418 -21.847 1.00 0.00 468 SER A N 9
ATOM 20254 C CA . SER A 1 15 ? 6.853 35.501 -22.527 1.00 0.00 468 SER A CA 9
ATOM 20255 C C . SER A 1 15 ? 5.497 35.028 -23.040 1.00 0.00 468 SER A C 9
ATOM 20256 O O . SER A 1 15 ? 5.105 35.333 -24.167 1.00 0.00 468 SER A O 9
ATOM 20264 N N . GLY A 1 16 ? 4.785 34.276 -22.205 1.00 0.00 469 GLY A N 9
ATOM 20265 C CA . GLY A 1 16 ? 3.483 33.767 -22.589 1.00 0.00 469 GLY A CA 9
ATOM 20266 C C . GLY A 1 16 ? 3.361 32.274 -22.363 1.00 0.00 469 GLY A C 9
ATOM 20267 O O . GLY A 1 16 ? 2.297 31.781 -21.989 1.00 0.00 469 GLY A O 9
ATOM 20271 N N . PHE A 1 17 ? 4.456 31.556 -22.586 1.00 0.00 470 PHE A N 9
ATOM 20272 C CA . PHE A 1 17 ? 4.474 30.110 -22.400 1.00 0.00 470 PHE A CA 9
ATOM 20273 C C . PHE A 1 17 ? 5.490 29.717 -21.335 1.00 0.00 470 PHE A C 9
ATOM 20274 O O . PHE A 1 17 ? 6.689 29.950 -21.489 1.00 0.00 470 PHE A O 9
ATOM 20291 N N . VAL A 1 18 ? 5.003 29.117 -20.254 1.00 0.00 471 VAL A N 9
ATOM 20292 C CA . VAL A 1 18 ? 5.870 28.691 -19.164 1.00 0.00 471 VAL A CA 9
ATOM 20293 C C . VAL A 1 18 ? 5.907 27.172 -19.053 1.00 0.00 471 VAL A C 9
ATOM 20294 O O . VAL A 1 18 ? 4.935 26.543 -18.637 1.00 0.00 471 VAL A O 9
ATOM 20307 N N . ASN A 1 19 ? 7.038 26.592 -19.431 1.00 0.00 472 ASN A N 9
ATOM 20308 C CA . ASN A 1 19 ? 7.212 25.145 -19.378 1.00 0.00 472 ASN A CA 9
ATOM 20309 C C . ASN A 1 19 ? 8.679 24.779 -19.161 1.00 0.00 472 ASN A C 9
ATOM 20310 O O . ASN A 1 19 ? 9.414 24.532 -20.117 1.00 0.00 472 ASN A O 9
ATOM 20321 N N . PRO A 1 20 ? 9.125 24.739 -17.893 1.00 0.00 473 PRO A N 9
ATOM 20322 C CA . PRO A 1 20 ? 10.510 24.402 -17.555 1.00 0.00 473 PRO A CA 9
ATOM 20323 C C . PRO A 1 20 ? 10.809 22.919 -17.750 1.00 0.00 473 PRO A C 9
ATOM 20324 O O . PRO A 1 20 ? 9.898 22.093 -17.788 1.00 0.00 473 PRO A O 9
ATOM 20335 N N . GLN A 1 21 ? 12.091 22.590 -17.877 1.00 0.00 474 GLN A N 9
ATOM 20336 C CA . GLN A 1 21 ? 12.508 21.205 -18.069 1.00 0.00 474 GLN A CA 9
ATOM 20337 C C . GLN A 1 21 ? 12.058 20.335 -16.900 1.00 0.00 474 GLN A C 9
ATOM 20338 O O . GLN A 1 21 ? 11.576 19.219 -17.093 1.00 0.00 474 GLN A O 9
ATOM 20352 N N . SER A 1 22 ? 12.217 20.854 -15.687 1.00 0.00 475 SER A N 9
ATOM 20353 C CA . SER A 1 22 ? 11.827 20.126 -14.486 1.00 0.00 475 SER A CA 9
ATOM 20354 C C . SER A 1 22 ? 11.135 21.055 -13.494 1.00 0.00 475 SER A C 9
ATOM 20355 O O . SER A 1 22 ? 10.072 20.733 -12.963 1.00 0.00 475 SER A O 9
ATOM 20363 N N . GLY A 1 23 ? 11.747 22.209 -13.250 1.00 0.00 476 GLY A N 9
ATOM 20364 C CA . GLY A 1 23 ? 11.178 23.171 -12.323 1.00 0.00 476 GLY A CA 9
ATOM 20365 C C . GLY A 1 23 ? 11.694 22.997 -10.908 1.00 0.00 476 GLY A C 9
ATOM 20366 O O . GLY A 1 23 ? 11.986 23.977 -10.223 1.00 0.00 476 GLY A O 9
ATOM 20370 N N . ASN A 1 24 ? 11.806 21.746 -10.468 1.00 0.00 477 ASN A N 9
ATOM 20371 C CA . ASN A 1 24 ? 12.290 21.447 -9.123 1.00 0.00 477 ASN A CA 9
ATOM 20372 C C . ASN A 1 24 ? 11.528 22.254 -8.070 1.00 0.00 477 ASN A C 9
ATOM 20373 O O . ASN A 1 24 ? 12.132 22.932 -7.238 1.00 0.00 477 ASN A O 9
ATOM 20384 N N . PRO A 1 25 ? 10.185 22.192 -8.095 1.00 0.00 478 PRO A N 9
ATOM 20385 C CA . PRO A 1 25 ? 9.345 22.922 -7.142 1.00 0.00 478 PRO A CA 9
ATOM 20386 C C . PRO A 1 25 ? 9.318 22.265 -5.767 1.00 0.00 478 PRO A C 9
ATOM 20387 O O . PRO A 1 25 ? 9.420 22.941 -4.743 1.00 0.00 478 PRO A O 9
ATOM 20398 N N . HIS A 1 26 ? 9.176 20.943 -5.749 1.00 0.00 479 HIS A N 9
ATOM 20399 C CA . HIS A 1 26 ? 9.133 20.197 -4.498 1.00 0.00 479 HIS A CA 9
ATOM 20400 C C . HIS A 1 26 ? 10.489 19.573 -4.185 1.00 0.00 479 HIS A C 9
ATOM 20401 O O . HIS A 1 26 ? 11.003 18.762 -4.956 1.00 0.00 479 HIS A O 9
ATOM 20416 N N . ALA A 1 27 ? 11.062 19.955 -3.048 1.00 0.00 480 ALA A N 9
ATOM 20417 C CA . ALA A 1 27 ? 12.357 19.433 -2.630 1.00 0.00 480 ALA A CA 9
ATOM 20418 C C . ALA A 1 27 ? 12.273 17.937 -2.331 1.00 0.00 480 ALA A C 9
ATOM 20419 O O . ALA A 1 27 ? 11.669 17.531 -1.339 1.00 0.00 480 ALA A O 9
ATOM 20426 N N . PRO A 1 28 ? 12.874 17.087 -3.188 1.00 0.00 481 PRO A N 9
ATOM 20427 C CA . PRO A 1 28 ? 12.858 15.634 -3.011 1.00 0.00 481 PRO A CA 9
ATOM 20428 C C . PRO A 1 28 ? 13.872 15.150 -1.974 1.00 0.00 481 PRO A C 9
ATOM 20429 O O . PRO A 1 28 ? 14.515 14.118 -2.163 1.00 0.00 481 PRO A O 9
ATOM 20440 N N . GLN A 1 29 ? 14.012 15.893 -0.877 1.00 0.00 482 GLN A N 9
ATOM 20441 C CA . GLN A 1 29 ? 14.947 15.521 0.180 1.00 0.00 482 GLN A CA 9
ATOM 20442 C C . GLN A 1 29 ? 14.698 14.090 0.638 1.00 0.00 482 GLN A C 9
ATOM 20443 O O . GLN A 1 29 ? 15.633 13.332 0.893 1.00 0.00 482 GLN A O 9
ATOM 20457 N N . THR A 1 30 ? 13.424 13.734 0.734 1.00 0.00 483 THR A N 9
ATOM 20458 C CA . THR A 1 30 ? 13.030 12.399 1.157 1.00 0.00 483 THR A CA 9
ATOM 20459 C C . THR A 1 30 ? 11.906 11.871 0.274 1.00 0.00 483 THR A C 9
ATOM 20460 O O . THR A 1 30 ? 11.347 12.604 -0.542 1.00 0.00 483 THR A O 9
ATOM 20471 N N . ASN A 1 31 ? 11.572 10.601 0.451 1.00 0.00 484 ASN A N 9
ATOM 20472 C CA . ASN A 1 31 ? 10.508 9.978 -0.318 1.00 0.00 484 ASN A CA 9
ATOM 20473 C C . ASN A 1 31 ? 9.269 9.811 0.548 1.00 0.00 484 ASN A C 9
ATOM 20474 O O . ASN A 1 31 ? 8.170 9.627 0.039 1.00 0.00 484 ASN A O 9
ATOM 20485 N N . PHE A 1 32 ? 9.463 9.889 1.862 1.00 0.00 485 PHE A N 9
ATOM 20486 C CA . PHE A 1 32 ? 8.376 9.753 2.825 1.00 0.00 485 PHE A CA 9
ATOM 20487 C C . PHE A 1 32 ? 7.191 10.646 2.462 1.00 0.00 485 PHE A C 9
ATOM 20488 O O . PHE A 1 32 ? 6.040 10.219 2.499 1.00 0.00 485 PHE A O 9
ATOM 20505 N N . ALA A 1 33 ? 7.476 11.899 2.156 1.00 0.00 486 ALA A N 9
ATOM 20506 C CA . ALA A 1 33 ? 6.432 12.855 1.824 1.00 0.00 486 ALA A CA 9
ATOM 20507 C C . ALA A 1 33 ? 5.778 12.587 0.463 1.00 0.00 486 ALA A C 9
ATOM 20508 O O . ALA A 1 33 ? 4.553 12.632 0.343 1.00 0.00 486 ALA A O 9
ATOM 20515 N N . ASN A 1 34 ? 6.589 12.371 -0.571 1.00 0.00 487 ASN A N 9
ATOM 20516 C CA . ASN A 1 34 ? 6.057 12.173 -1.924 1.00 0.00 487 ASN A CA 9
ATOM 20517 C C . ASN A 1 34 ? 5.343 10.831 -2.157 1.00 0.00 487 ASN A C 9
ATOM 20518 O O . ASN A 1 34 ? 4.119 10.797 -2.292 1.00 0.00 487 ASN A O 9
ATOM 20529 N N . MET A 1 35 ? 6.102 9.736 -2.257 1.00 0.00 488 MET A N 9
ATOM 20530 C CA . MET A 1 35 ? 5.509 8.420 -2.537 1.00 0.00 488 MET A CA 9
ATOM 20531 C C . MET A 1 35 ? 4.369 8.064 -1.576 1.00 0.00 488 MET A C 9
ATOM 20532 O O . MET A 1 35 ? 3.269 7.724 -2.008 1.00 0.00 488 MET A O 9
ATOM 20546 N N . PRO A 1 36 ? 4.622 8.128 -0.262 1.00 0.00 489 PRO A N 9
ATOM 20547 C CA . PRO A 1 36 ? 3.634 7.801 0.785 1.00 0.00 489 PRO A CA 9
ATOM 20548 C C . PRO A 1 36 ? 2.434 8.750 0.826 1.00 0.00 489 PRO A C 9
ATOM 20549 O O . PRO A 1 36 ? 2.009 9.162 1.905 1.00 0.00 489 PRO A O 9
ATOM 20560 N N . SER A 1 37 ? 1.891 9.096 -0.347 1.00 0.00 490 SER A N 9
ATOM 20561 C CA . SER A 1 37 ? 0.740 9.998 -0.432 1.00 0.00 490 SER A CA 9
ATOM 20562 C C . SER A 1 37 ? -0.247 9.741 0.701 1.00 0.00 490 SER A C 9
ATOM 20563 O O . SER A 1 37 ? -0.751 10.678 1.319 1.00 0.00 490 SER A O 9
ATOM 20571 N N . ALA A 1 38 ? -0.497 8.469 0.992 1.00 0.00 491 ALA A N 9
ATOM 20572 C CA . ALA A 1 38 ? -1.399 8.116 2.082 1.00 0.00 491 ALA A CA 9
ATOM 20573 C C . ALA A 1 38 ? -0.777 7.038 2.965 1.00 0.00 491 ALA A C 9
ATOM 20574 O O . ALA A 1 38 ? -0.215 6.067 2.461 1.00 0.00 491 ALA A O 9
ATOM 20581 N N . ARG A 1 39 ? -0.879 7.207 4.281 1.00 0.00 492 ARG A N 9
ATOM 20582 C CA . ARG A 1 39 ? -0.325 6.241 5.221 1.00 0.00 492 ARG A CA 9
ATOM 20583 C C . ARG A 1 39 ? -1.294 5.938 6.362 1.00 0.00 492 ARG A C 9
ATOM 20584 O O . ARG A 1 39 ? -1.872 6.846 6.961 1.00 0.00 492 ARG A O 9
ATOM 20605 N N . VAL A 1 40 ? -1.431 4.659 6.680 1.00 0.00 493 VAL A N 9
ATOM 20606 C CA . VAL A 1 40 ? -2.285 4.224 7.778 1.00 0.00 493 VAL A CA 9
ATOM 20607 C C . VAL A 1 40 ? -1.579 3.171 8.645 1.00 0.00 493 VAL A C 9
ATOM 20608 O O . VAL A 1 40 ? -0.599 2.558 8.210 1.00 0.00 493 VAL A O 9
ATOM 20621 N N . THR A 1 41 ? -2.087 2.939 9.859 1.00 0.00 494 THR A N 9
ATOM 20622 C CA . THR A 1 41 ? -1.498 1.928 10.736 1.00 0.00 494 THR A CA 9
ATOM 20623 C C . THR A 1 41 ? -2.534 0.874 11.138 1.00 0.00 494 THR A C 9
ATOM 20624 O O . THR A 1 41 ? -3.663 1.199 11.507 1.00 0.00 494 THR A O 9
ATOM 20635 N N . LEU A 1 42 ? -2.122 -0.390 11.067 1.00 0.00 495 LEU A N 9
ATOM 20636 C CA . LEU A 1 42 ? -2.971 -1.526 11.420 1.00 0.00 495 LEU A CA 9
ATOM 20637 C C . LEU A 1 42 ? -2.193 -2.528 12.272 1.00 0.00 495 LEU A C 9
ATOM 20638 O O . LEU A 1 42 ? -0.967 -2.478 12.319 1.00 0.00 495 LEU A O 9
ATOM 20654 N N . PRO A 1 43 ? -2.880 -3.465 12.947 1.00 0.00 496 PRO A N 9
ATOM 20655 C CA . PRO A 1 43 ? -2.205 -4.481 13.759 1.00 0.00 496 PRO A CA 9
ATOM 20656 C C . PRO A 1 43 ? -1.391 -5.436 12.876 1.00 0.00 496 PRO A C 9
ATOM 20657 O O . PRO A 1 43 ? -1.939 -6.099 11.996 1.00 0.00 496 PRO A O 9
ATOM 20668 N N . LYS A 1 44 ? -0.080 -5.479 13.101 1.00 0.00 497 LYS A N 9
ATOM 20669 C CA . LYS A 1 44 ? 0.827 -6.323 12.317 1.00 0.00 497 LYS A CA 9
ATOM 20670 C C . LYS A 1 44 ? 0.404 -7.792 12.281 1.00 0.00 497 LYS A C 9
ATOM 20671 O O . LYS A 1 44 ? 0.711 -8.510 11.330 1.00 0.00 497 LYS A O 9
ATOM 20690 N N . SER A 1 45 ? -0.249 -8.247 13.338 1.00 0.00 498 SER A N 9
ATOM 20691 C CA . SER A 1 45 ? -0.652 -9.653 13.446 1.00 0.00 498 SER A CA 9
ATOM 20692 C C . SER A 1 45 ? -1.590 -10.121 12.325 1.00 0.00 498 SER A C 9
ATOM 20693 O O . SER A 1 45 ? -1.374 -11.182 11.742 1.00 0.00 498 SER A O 9
ATOM 20701 N N . LEU A 1 46 ? -2.639 -9.355 12.044 1.00 0.00 499 LEU A N 9
ATOM 20702 C CA . LEU A 1 46 ? -3.606 -9.739 11.012 1.00 0.00 499 LEU A CA 9
ATOM 20703 C C . LEU A 1 46 ? -3.058 -9.569 9.593 1.00 0.00 499 LEU A C 9
ATOM 20704 O O . LEU A 1 46 ? -3.692 -9.988 8.624 1.00 0.00 499 LEU A O 9
ATOM 20720 N N . VAL A 1 47 ? -1.895 -8.945 9.470 1.00 0.00 500 VAL A N 9
ATOM 20721 C CA . VAL A 1 47 ? -1.283 -8.713 8.168 1.00 0.00 500 VAL A CA 9
ATOM 20722 C C . VAL A 1 47 ? -0.666 -9.983 7.595 1.00 0.00 500 VAL A C 9
ATOM 20723 O O . VAL A 1 47 ? -0.496 -10.119 6.384 1.00 0.00 500 VAL A O 9
ATOM 20736 N N . TYR A 1 48 ? -0.307 -10.885 8.487 1.00 0.00 501 TYR A N 9
ATOM 20737 C CA . TYR A 1 48 ? 0.334 -12.145 8.136 1.00 0.00 501 TYR A CA 9
ATOM 20738 C C . TYR A 1 48 ? -0.426 -12.961 7.080 1.00 0.00 501 TYR A C 9
ATOM 20739 O O . TYR A 1 48 ? 0.172 -13.784 6.399 1.00 0.00 501 TYR A O 9
ATOM 20757 N N . ASP A 1 49 ? -1.745 -12.824 7.013 1.00 0.00 502 ASP A N 9
ATOM 20758 C CA . ASP A 1 49 ? -2.535 -13.652 6.088 1.00 0.00 502 ASP A CA 9
ATOM 20759 C C . ASP A 1 49 ? -2.453 -13.251 4.599 1.00 0.00 502 ASP A C 9
ATOM 20760 O O . ASP A 1 49 ? -2.213 -14.114 3.756 1.00 0.00 502 ASP A O 9
ATOM 20769 N N . LYS A 1 50 ? -2.654 -11.974 4.255 1.00 0.00 503 LYS A N 9
ATOM 20770 C CA . LYS A 1 50 ? -2.598 -11.556 2.858 1.00 0.00 503 LYS A CA 9
ATOM 20771 C C . LYS A 1 50 ? -1.508 -10.519 2.620 1.00 0.00 503 LYS A C 9
ATOM 20772 O O . LYS A 1 50 ? -1.338 -9.579 3.393 1.00 0.00 503 LYS A O 9
ATOM 20791 N N . THR A 1 51 ? -0.759 -10.708 1.554 1.00 0.00 504 THR A N 9
ATOM 20792 C CA . THR A 1 51 ? 0.321 -9.785 1.217 1.00 0.00 504 THR A CA 9
ATOM 20793 C C . THR A 1 51 ? -0.181 -8.436 0.670 1.00 0.00 504 THR A C 9
ATOM 20794 O O . THR A 1 51 ? -0.168 -7.427 1.375 1.00 0.00 504 THR A O 9
ATOM 20805 N N . PHE A 1 52 ? -0.609 -8.431 -0.599 1.00 0.00 505 PHE A N 9
ATOM 20806 C CA . PHE A 1 52 ? -1.100 -7.217 -1.260 1.00 0.00 505 PHE A CA 9
ATOM 20807 C C . PHE A 1 52 ? -2.502 -6.792 -0.817 1.00 0.00 505 PHE A C 9
ATOM 20808 O O . PHE A 1 52 ? -2.715 -5.675 -0.346 1.00 0.00 505 PHE A O 9
ATOM 20825 N N . SER A 1 53 ? -3.461 -7.680 -1.055 1.00 0.00 506 SER A N 9
ATOM 20826 C CA . SER A 1 53 ? -4.874 -7.432 -0.785 1.00 0.00 506 SER A CA 9
ATOM 20827 C C . SER A 1 53 ? -5.180 -6.871 0.607 1.00 0.00 506 SER A C 9
ATOM 20828 O O . SER A 1 53 ? -5.569 -5.710 0.745 1.00 0.00 506 SER A O 9
ATOM 20836 N N . LYS A 1 54 ? -5.064 -7.710 1.624 1.00 0.00 507 LYS A N 9
ATOM 20837 C CA . LYS A 1 54 ? -5.397 -7.298 2.985 1.00 0.00 507 LYS A CA 9
ATOM 20838 C C . LYS A 1 54 ? -4.728 -5.996 3.386 1.00 0.00 507 LYS A C 9
ATOM 20839 O O . LYS A 1 54 ? -5.384 -5.098 3.916 1.00 0.00 507 LYS A O 9
ATOM 20858 N N . VAL A 1 55 ? -3.434 -5.890 3.158 1.00 0.00 508 VAL A N 9
ATOM 20859 C CA . VAL A 1 55 ? -2.704 -4.689 3.531 1.00 0.00 508 VAL A CA 9
ATOM 20860 C C . VAL A 1 55 ? -3.356 -3.431 2.972 1.00 0.00 508 VAL A C 9
ATOM 20861 O O . VAL A 1 55 ? -3.701 -2.514 3.719 1.00 0.00 508 VAL A O 9
ATOM 20874 N N . LEU A 1 56 ? -3.479 -3.375 1.661 1.00 0.00 509 LEU A N 9
ATOM 20875 C CA . LEU A 1 56 ? -4.026 -2.206 0.994 1.00 0.00 509 LEU A CA 9
ATOM 20876 C C . LEU A 1 56 ? -5.448 -1.811 1.425 1.00 0.00 509 LEU A C 9
ATOM 20877 O O . LEU A 1 56 ? -5.649 -0.695 1.903 1.00 0.00 509 LEU A O 9
ATOM 20893 N N . TRP A 1 57 ? -6.440 -2.669 1.199 1.00 0.00 510 TRP A N 9
ATOM 20894 C CA . TRP A 1 57 ? -7.819 -2.299 1.518 1.00 0.00 510 TRP A CA 9
ATOM 20895 C C . TRP A 1 57 ? -8.142 -2.272 3.002 1.00 0.00 510 TRP A C 9
ATOM 20896 O O . TRP A 1 57 ? -8.702 -1.306 3.518 1.00 0.00 510 TRP A O 9
ATOM 20917 N N . SER A 1 58 ? -7.837 -3.355 3.660 1.00 0.00 511 SER A N 9
ATOM 20918 C CA . SER A 1 58 ? -8.140 -3.514 5.064 1.00 0.00 511 SER A CA 9
ATOM 20919 C C . SER A 1 58 ? -7.439 -2.495 5.930 1.00 0.00 511 SER A C 9
ATOM 20920 O O . SER A 1 58 ? -8.034 -1.924 6.845 1.00 0.00 511 SER A O 9
ATOM 20928 N N . ALA A 1 59 ? -6.154 -2.344 5.704 1.00 0.00 512 ALA A N 9
ATOM 20929 C CA . ALA A 1 59 ? -5.354 -1.485 6.534 1.00 0.00 512 ALA A CA 9
ATOM 20930 C C . ALA A 1 59 ? -5.557 0.012 6.381 1.00 0.00 512 ALA A C 9
ATOM 20931 O O . ALA A 1 59 ? -6.041 0.668 7.305 1.00 0.00 512 ALA A O 9
ATOM 20938 N N . GLY A 1 60 ? -5.063 0.574 5.287 1.00 0.00 513 GLY A N 9
ATOM 20939 C CA . GLY A 1 60 ? -5.091 2.018 5.172 1.00 0.00 513 GLY A CA 9
ATOM 20940 C C . GLY A 1 60 ? -5.917 2.708 4.110 1.00 0.00 513 GLY A C 9
ATOM 20941 O O . GLY A 1 60 ? -6.305 3.859 4.310 1.00 0.00 513 GLY A O 9
ATOM 20945 N N . LEU A 1 61 ? -6.039 2.130 2.927 1.00 0.00 514 LEU A N 9
ATOM 20946 C CA . LEU A 1 61 ? -6.647 2.900 1.842 1.00 0.00 514 LEU A CA 9
ATOM 20947 C C . LEU A 1 61 ? -8.047 2.561 1.359 1.00 0.00 514 LEU A C 9
ATOM 20948 O O . LEU A 1 61 ? -8.744 3.481 0.928 1.00 0.00 514 LEU A O 9
ATOM 20964 N N . VAL A 1 62 ? -8.455 1.303 1.262 1.00 0.00 515 VAL A N 9
ATOM 20965 C CA . VAL A 1 62 ? -9.748 1.106 0.619 1.00 0.00 515 VAL A CA 9
ATOM 20966 C C . VAL A 1 62 ? -10.571 -0.142 1.007 1.00 0.00 515 VAL A C 9
ATOM 20967 O O . VAL A 1 62 ? -10.120 -1.045 1.696 1.00 0.00 515 VAL A O 9
ATOM 20980 N N . ALA A 1 63 ? -11.804 -0.132 0.486 1.00 0.00 516 ALA A N 9
ATOM 20981 C CA . ALA A 1 63 ? -12.827 -1.166 0.625 1.00 0.00 516 ALA A CA 9
ATOM 20982 C C . ALA A 1 63 ? -12.615 -2.220 -0.454 1.00 0.00 516 ALA A C 9
ATOM 20983 O O . ALA A 1 63 ? -13.440 -3.108 -0.671 1.00 0.00 516 ALA A O 9
ATOM 20990 N N . SER A 1 64 ? -11.555 -1.993 -1.205 1.00 0.00 517 SER A N 9
ATOM 20991 C CA . SER A 1 64 ? -11.177 -2.717 -2.372 1.00 0.00 517 SER A CA 9
ATOM 20992 C C . SER A 1 64 ? -10.923 -4.203 -2.167 1.00 0.00 517 SER A C 9
ATOM 20993 O O . SER A 1 64 ? -10.391 -4.838 -3.069 1.00 0.00 517 SER A O 9
ATOM 21001 N N . LYS A 1 65 ? -11.299 -4.807 -1.036 1.00 0.00 518 LYS A N 9
ATOM 21002 C CA . LYS A 1 65 ? -11.061 -6.246 -0.920 1.00 0.00 518 LYS A CA 9
ATOM 21003 C C . LYS A 1 65 ? -11.409 -6.811 -2.291 1.00 0.00 518 LYS A C 9
ATOM 21004 O O . LYS A 1 65 ? -10.633 -7.550 -2.896 1.00 0.00 518 LYS A O 9
ATOM 21023 N N . SER A 1 66 ? -12.531 -6.336 -2.818 1.00 0.00 519 SER A N 9
ATOM 21024 C CA . SER A 1 66 ? -12.939 -6.657 -4.174 1.00 0.00 519 SER A CA 9
ATOM 21025 C C . SER A 1 66 ? -12.063 -5.869 -5.171 1.00 0.00 519 SER A C 9
ATOM 21026 O O . SER A 1 66 ? -11.469 -6.432 -6.101 1.00 0.00 519 SER A O 9
ATOM 21034 N N . GLU A 1 67 ? -12.003 -4.538 -4.956 1.00 0.00 520 GLU A N 9
ATOM 21035 C CA . GLU A 1 67 ? -11.233 -3.643 -5.818 1.00 0.00 520 GLU A CA 9
ATOM 21036 C C . GLU A 1 67 ? -9.734 -3.952 -5.784 1.00 0.00 520 GLU A C 9
ATOM 21037 O O . GLU A 1 67 ? -9.086 -4.021 -6.825 1.00 0.00 520 GLU A O 9
ATOM 21049 N N . GLY A 1 68 ? -9.188 -4.126 -4.588 1.00 0.00 521 GLY A N 9
ATOM 21050 C CA . GLY A 1 68 ? -7.782 -4.413 -4.427 1.00 0.00 521 GLY A CA 9
ATOM 21051 C C . GLY A 1 68 ? -7.347 -5.525 -5.327 1.00 0.00 521 GLY A C 9
ATOM 21052 O O . GLY A 1 68 ? -6.478 -5.333 -6.167 1.00 0.00 521 GLY A O 9
ATOM 21056 N N . GLN A 1 69 ? -7.969 -6.684 -5.175 1.00 0.00 522 GLN A N 9
ATOM 21057 C CA . GLN A 1 69 ? -7.650 -7.829 -6.008 1.00 0.00 522 GLN A CA 9
ATOM 21058 C C . GLN A 1 69 ? -7.619 -7.410 -7.478 1.00 0.00 522 GLN A C 9
ATOM 21059 O O . GLN A 1 69 ? -6.672 -7.722 -8.198 1.00 0.00 522 GLN A O 9
ATOM 21073 N N . ARG A 1 70 ? -8.650 -6.684 -7.913 1.00 0.00 523 ARG A N 9
ATOM 21074 C CA . ARG A 1 70 ? -8.717 -6.207 -9.295 1.00 0.00 523 ARG A CA 9
ATOM 21075 C C . ARG A 1 70 ? -7.413 -5.509 -9.694 1.00 0.00 523 ARG A C 9
ATOM 21076 O O . ARG A 1 70 ? -6.846 -5.800 -10.741 1.00 0.00 523 ARG A O 9
ATOM 21097 N N . ILE A 1 71 ? -6.941 -4.593 -8.850 1.00 0.00 524 ILE A N 9
ATOM 21098 C CA . ILE A 1 71 ? -5.700 -3.871 -9.114 1.00 0.00 524 ILE A CA 9
ATOM 21099 C C . ILE A 1 71 ? -4.555 -4.857 -9.265 1.00 0.00 524 ILE A C 9
ATOM 21100 O O . ILE A 1 71 ? -3.864 -4.884 -10.282 1.00 0.00 524 ILE A O 9
ATOM 21116 N N . ILE A 1 72 ? -4.393 -5.691 -8.252 1.00 0.00 525 ILE A N 9
ATOM 21117 C CA . ILE A 1 72 ? -3.373 -6.719 -8.257 1.00 0.00 525 ILE A CA 9
ATOM 21118 C C . ILE A 1 72 ? -3.481 -7.493 -9.567 1.00 0.00 525 ILE A C 9
ATOM 21119 O O . ILE A 1 72 ? -2.499 -7.705 -10.276 1.00 0.00 525 ILE A O 9
ATOM 21135 N N . ASN A 1 73 ? -4.722 -7.869 -9.884 1.00 0.00 526 ASN A N 9
ATOM 21136 C CA . ASN A 1 73 ? -5.047 -8.581 -11.119 1.00 0.00 526 ASN A CA 9
ATOM 21137 C C . ASN A 1 73 ? -4.604 -7.738 -12.294 1.00 0.00 526 ASN A C 9
ATOM 21138 O O . ASN A 1 73 ? -3.914 -8.201 -13.203 1.00 0.00 526 ASN A O 9
ATOM 21149 N N . ASN A 1 74 ? -4.978 -6.471 -12.218 1.00 0.00 527 ASN A N 9
ATOM 21150 C CA . ASN A 1 74 ? -4.608 -5.479 -13.212 1.00 0.00 527 ASN A CA 9
ATOM 21151 C C . ASN A 1 74 ? -3.115 -5.610 -13.475 1.00 0.00 527 ASN A C 9
ATOM 21152 O O . ASN A 1 74 ? -2.650 -5.491 -14.609 1.00 0.00 527 ASN A O 9
ATOM 21163 N N . ASN A 1 75 ? -2.372 -5.840 -12.395 1.00 0.00 528 ASN A N 9
ATOM 21164 C CA . ASN A 1 75 ? -0.926 -5.975 -12.460 1.00 0.00 528 ASN A CA 9
ATOM 21165 C C . ASN A 1 75 ? -0.262 -4.636 -12.676 1.00 0.00 528 ASN A C 9
ATOM 21166 O O . ASN A 1 75 ? 0.725 -4.511 -13.402 1.00 0.00 528 ASN A O 9
ATOM 21177 N N . GLY A 1 76 ? -0.809 -3.642 -11.996 1.00 0.00 529 GLY A N 9
ATOM 21178 C CA . GLY A 1 76 ? -0.261 -2.303 -12.066 1.00 0.00 529 GLY A CA 9
ATOM 21179 C C . GLY A 1 76 ? 0.294 -1.857 -10.725 1.00 0.00 529 GLY A C 9
ATOM 21180 O O . GLY A 1 76 ? 0.439 -0.661 -10.473 1.00 0.00 529 GLY A O 9
ATOM 21184 N N . ALA A 1 77 ? 0.591 -2.825 -9.855 1.00 0.00 530 ALA A N 9
ATOM 21185 C CA . ALA A 1 77 ? 1.116 -2.531 -8.529 1.00 0.00 530 ALA A CA 9
ATOM 21186 C C . ALA A 1 77 ? 2.319 -3.421 -8.186 1.00 0.00 530 ALA A C 9
ATOM 21187 O O . ALA A 1 77 ? 2.464 -4.514 -8.719 1.00 0.00 530 ALA A O 9
ATOM 21194 N N . TYR A 1 78 ? 3.153 -2.953 -7.266 1.00 0.00 531 TYR A N 9
ATOM 21195 C CA . TYR A 1 78 ? 4.318 -3.702 -6.804 1.00 0.00 531 TYR A CA 9
ATOM 21196 C C . TYR A 1 78 ? 4.361 -3.657 -5.272 1.00 0.00 531 TYR A C 9
ATOM 21197 O O . TYR A 1 78 ? 3.736 -2.785 -4.663 1.00 0.00 531 TYR A O 9
ATOM 21215 N N . VAL A 1 79 ? 5.062 -4.604 -4.637 1.00 0.00 532 VAL A N 9
ATOM 21216 C CA . VAL A 1 79 ? 5.103 -4.626 -3.170 1.00 0.00 532 VAL A CA 9
ATOM 21217 C C . VAL A 1 79 ? 6.527 -4.621 -2.613 1.00 0.00 532 VAL A C 9
ATOM 21218 O O . VAL A 1 79 ? 7.422 -5.334 -3.090 1.00 0.00 532 VAL A O 9
ATOM 21231 N N . GLY A 1 80 ? 6.715 -3.786 -1.587 1.00 0.00 533 GLY A N 9
ATOM 21232 C CA . GLY A 1 80 ? 8.012 -3.663 -0.958 1.00 0.00 533 GLY A CA 9
ATOM 21233 C C . GLY A 1 80 ? 7.989 -3.675 0.562 1.00 0.00 533 GLY A C 9
ATOM 21234 O O . GLY A 1 80 ? 6.960 -3.416 1.191 1.00 0.00 533 GLY A O 9
ATOM 21238 N N . SER A 1 81 ? 9.157 -3.957 1.139 1.00 0.00 534 SER A N 9
ATOM 21239 C CA . SER A 1 81 ? 9.343 -3.983 2.594 1.00 0.00 534 SER A CA 9
ATOM 21240 C C . SER A 1 81 ? 10.606 -3.233 2.986 1.00 0.00 534 SER A C 9
ATOM 21241 O O . SER A 1 81 ? 11.643 -3.397 2.347 1.00 0.00 534 SER A O 9
ATOM 21249 N N . ARG A 1 82 ? 10.536 -2.432 4.045 1.00 0.00 535 ARG A N 9
ATOM 21250 C CA . ARG A 1 82 ? 11.714 -1.700 4.497 1.00 0.00 535 ARG A CA 9
ATOM 21251 C C . ARG A 1 82 ? 11.598 -1.243 5.951 1.00 0.00 535 ARG A C 9
ATOM 21252 O O . ARG A 1 82 ? 11.139 -0.138 6.225 1.00 0.00 535 ARG A O 9
ATOM 21273 N N . PRO A 1 83 ? 12.057 -2.077 6.902 1.00 0.00 536 PRO A N 9
ATOM 21274 C CA . PRO A 1 83 ? 12.025 -1.740 8.328 1.00 0.00 536 PRO A CA 9
ATOM 21275 C C . PRO A 1 83 ? 13.036 -0.657 8.687 1.00 0.00 536 PRO A C 9
ATOM 21276 O O . PRO A 1 83 ? 12.808 0.145 9.593 1.00 0.00 536 PRO A O 9
ATOM 21287 N N . GLY A 1 84 ? 14.156 -0.640 7.970 1.00 0.00 537 GLY A N 9
ATOM 21288 C CA . GLY A 1 84 ? 15.188 0.348 8.226 1.00 0.00 537 GLY A CA 9
ATOM 21289 C C . GLY A 1 84 ? 15.885 0.129 9.554 1.00 0.00 537 GLY A C 9
ATOM 21290 O O . GLY A 1 84 ? 15.925 1.027 10.397 1.00 0.00 537 GLY A O 9
ATOM 21294 N N . VAL A 1 85 ? 16.436 -1.065 9.744 1.00 0.00 538 VAL A N 9
ATOM 21295 C CA . VAL A 1 85 ? 17.134 -1.397 10.980 1.00 0.00 538 VAL A CA 9
ATOM 21296 C C . VAL A 1 85 ? 18.604 -1.673 10.730 1.00 0.00 538 VAL A C 9
ATOM 21297 O O . VAL A 1 85 ? 19.472 -1.198 11.462 1.00 0.00 538 VAL A O 9
ATOM 21310 N N . LYS A 1 86 ? 18.873 -2.461 9.706 1.00 0.00 539 LYS A N 9
ATOM 21311 C CA . LYS A 1 86 ? 20.233 -2.827 9.372 1.00 0.00 539 LYS A CA 9
ATOM 21312 C C . LYS A 1 86 ? 20.706 -2.131 8.105 1.00 0.00 539 LYS A C 9
ATOM 21313 O O . LYS A 1 86 ? 19.905 -1.637 7.311 1.00 0.00 539 LYS A O 9
ATOM 21332 N N . LYS A 1 87 ? 22.017 -2.100 7.930 1.00 0.00 540 LYS A N 9
ATOM 21333 C CA . LYS A 1 87 ? 22.626 -1.468 6.765 1.00 0.00 540 LYS A CA 9
ATOM 21334 C C . LYS A 1 87 ? 23.055 -2.514 5.739 1.00 0.00 540 LYS A C 9
ATOM 21335 O O . LYS A 1 87 ? 24.023 -2.317 5.004 1.00 0.00 540 LYS A O 9
ATOM 21354 N N . ASN A 1 88 ? 22.327 -3.625 5.694 1.00 0.00 541 ASN A N 9
ATOM 21355 C CA . ASN A 1 88 ? 22.627 -4.698 4.760 1.00 0.00 541 ASN A CA 9
ATOM 21356 C C . ASN A 1 88 ? 21.764 -4.574 3.513 1.00 0.00 541 ASN A C 9
ATOM 21357 O O . ASN A 1 88 ? 20.598 -4.971 3.504 1.00 0.00 541 ASN A O 9
ATOM 21368 N N . GLU A 1 89 ? 22.351 -4.019 2.466 1.00 0.00 542 GLU A N 9
ATOM 21369 C CA . GLU A 1 89 ? 21.656 -3.829 1.196 1.00 0.00 542 GLU A CA 9
ATOM 21370 C C . GLU A 1 89 ? 20.971 -5.117 0.740 1.00 0.00 542 GLU A C 9
ATOM 21371 O O . GLU A 1 89 ? 21.411 -6.217 1.076 1.00 0.00 542 GLU A O 9
ATOM 21383 N N . PRO A 1 90 ? 19.878 -4.994 -0.033 1.00 0.00 543 PRO A N 9
ATOM 21384 C CA . PRO A 1 90 ? 19.126 -6.146 -0.540 1.00 0.00 543 PRO A CA 9
ATOM 21385 C C . PRO A 1 90 ? 20.023 -7.180 -1.213 1.00 0.00 543 PRO A C 9
ATOM 21386 O O . PRO A 1 90 ? 19.876 -8.382 -0.994 1.00 0.00 543 PRO A O 9
ATOM 21397 N N . GLY A 1 91 ? 20.954 -6.703 -2.035 1.00 0.00 544 GLY A N 9
ATOM 21398 C CA . GLY A 1 91 ? 21.865 -7.596 -2.732 1.00 0.00 544 GLY A CA 9
ATOM 21399 C C . GLY A 1 91 ? 21.148 -8.714 -3.468 1.00 0.00 544 GLY A C 9
ATOM 21400 O O . GLY A 1 91 ? 21.720 -9.782 -3.684 1.00 0.00 544 GLY A O 9
ATOM 21404 N N . GLY A 1 92 ? 19.902 -8.455 -3.865 1.00 0.00 545 GLY A N 9
ATOM 21405 C CA . GLY A 1 92 ? 19.090 -9.432 -4.591 1.00 0.00 545 GLY A CA 9
ATOM 21406 C C . GLY A 1 92 ? 18.948 -10.805 -3.926 1.00 0.00 545 GLY A C 9
ATOM 21407 O O . GLY A 1 92 ? 17.925 -11.458 -4.110 1.00 0.00 545 GLY A O 9
ATOM 21411 N N . GLY A 1 93 ? 19.957 -11.247 -3.174 1.00 0.00 546 GLY A N 9
ATOM 21412 C CA . GLY A 1 93 ? 19.919 -12.544 -2.497 1.00 0.00 546 GLY A CA 9
ATOM 21413 C C . GLY A 1 93 ? 18.675 -12.793 -1.645 1.00 0.00 546 GLY A C 9
ATOM 21414 O O . GLY A 1 93 ? 18.797 -13.106 -0.462 1.00 0.00 546 GLY A O 9
ATOM 21418 N N . MET A 1 94 ? 17.485 -12.661 -2.225 1.00 0.00 547 MET A N 9
ATOM 21419 C CA . MET A 1 94 ? 16.244 -12.883 -1.485 1.00 0.00 547 MET A CA 9
ATOM 21420 C C . MET A 1 94 ? 16.230 -12.080 -0.182 1.00 0.00 547 MET A C 9
ATOM 21421 O O . MET A 1 94 ? 16.018 -12.632 0.897 1.00 0.00 547 MET A O 9
ATOM 21435 N N . PRO A 1 95 ? 16.466 -10.760 -0.270 1.00 0.00 548 PRO A N 9
ATOM 21436 C CA . PRO A 1 95 ? 16.489 -9.877 0.899 1.00 0.00 548 PRO A CA 9
ATOM 21437 C C . PRO A 1 95 ? 15.104 -9.642 1.493 1.00 0.00 548 PRO A C 9
ATOM 21438 O O . PRO A 1 95 ? 14.086 -9.937 0.868 1.00 0.00 548 PRO A O 9
ATOM 21449 N N . ASP A 1 96 ? 15.083 -9.089 2.701 1.00 0.00 549 ASP A N 9
ATOM 21450 C CA . ASP A 1 96 ? 13.849 -8.782 3.396 1.00 0.00 549 ASP A CA 9
ATOM 21451 C C . ASP A 1 96 ? 13.838 -7.308 3.767 1.00 0.00 549 ASP A C 9
ATOM 21452 O O . ASP A 1 96 ? 12.780 -6.716 3.983 1.00 0.00 549 ASP A O 9
ATOM 21461 N N . ASP A 1 97 ? 15.032 -6.713 3.825 1.00 0.00 550 ASP A N 9
ATOM 21462 C CA . ASP A 1 97 ? 15.165 -5.308 4.152 1.00 0.00 550 ASP A CA 9
ATOM 21463 C C . ASP A 1 97 ? 14.388 -4.484 3.141 1.00 0.00 550 ASP A C 9
ATOM 21464 O O . ASP A 1 97 ? 13.601 -3.623 3.505 1.00 0.00 550 ASP A O 9
ATOM 21473 N N . LEU A 1 98 ? 14.598 -4.795 1.868 1.00 0.00 551 LEU A N 9
ATOM 21474 C CA . LEU A 1 98 ? 13.906 -4.132 0.775 1.00 0.00 551 LEU A CA 9
ATOM 21475 C C . LEU A 1 98 ? 13.129 -5.174 -0.010 1.00 0.00 551 LEU A C 9
ATOM 21476 O O . LEU A 1 98 ? 13.619 -6.277 -0.228 1.00 0.00 551 LEU A O 9
ATOM 21492 N N . THR A 1 99 ? 11.925 -4.841 -0.436 1.00 0.00 552 THR A N 9
ATOM 21493 C CA . THR A 1 99 ? 11.135 -5.793 -1.195 1.00 0.00 552 THR A CA 9
ATOM 21494 C C . THR A 1 99 ? 10.512 -5.168 -2.434 1.00 0.00 552 THR A C 9
ATOM 21495 O O . THR A 1 99 ? 10.129 -3.999 -2.449 1.00 0.00 552 THR A O 9
ATOM 21506 N N . PHE A 1 100 ? 10.375 -5.991 -3.451 1.00 0.00 553 PHE A N 9
ATOM 21507 C CA . PHE A 1 100 ? 9.740 -5.615 -4.695 1.00 0.00 553 PHE A CA 9
ATOM 21508 C C . PHE A 1 100 ? 8.798 -6.743 -5.076 1.00 0.00 553 PHE A C 9
ATOM 21509 O O . PHE A 1 100 ? 9.162 -7.905 -4.956 1.00 0.00 553 PHE A O 9
ATOM 21526 N N . THR A 1 101 ? 7.608 -6.442 -5.534 1.00 0.00 554 THR A N 9
ATOM 21527 C CA . THR A 1 101 ? 6.701 -7.506 -5.917 1.00 0.00 554 THR A CA 9
ATOM 21528 C C . THR A 1 101 ? 6.084 -7.211 -7.272 1.00 0.00 554 THR A C 9
ATOM 21529 O O . THR A 1 101 ? 5.701 -6.080 -7.554 1.00 0.00 554 THR A O 9
ATOM 21540 N N . PRO A 1 102 ? 5.974 -8.227 -8.134 1.00 0.00 555 PRO A N 9
ATOM 21541 C CA . PRO A 1 102 ? 5.397 -8.062 -9.452 1.00 0.00 555 PRO A CA 9
ATOM 21542 C C . PRO A 1 102 ? 3.884 -8.212 -9.436 1.00 0.00 555 PRO A C 9
ATOM 21543 O O . PRO A 1 102 ? 3.273 -8.498 -10.461 1.00 0.00 555 PRO A O 9
ATOM 21554 N N . ILE A 1 103 ? 3.288 -7.946 -8.270 1.00 0.00 556 ILE A N 9
ATOM 21555 C CA . ILE A 1 103 ? 1.843 -7.971 -8.118 1.00 0.00 556 ILE A CA 9
ATOM 21556 C C . ILE A 1 103 ? 1.175 -9.339 -8.322 1.00 0.00 556 ILE A C 9
ATOM 21557 O O . ILE A 1 103 ? 0.046 -9.403 -8.810 1.00 0.00 556 ILE A O 9
ATOM 21573 N N . LYS A 1 104 ? 1.834 -10.427 -7.964 1.00 0.00 557 LYS A N 9
ATOM 21574 C CA . LYS A 1 104 ? 1.225 -11.740 -8.156 1.00 0.00 557 LYS A CA 9
ATOM 21575 C C . LYS A 1 104 ? 0.754 -12.233 -6.803 1.00 0.00 557 LYS A C 9
ATOM 21576 O O . LYS A 1 104 ? 1.480 -12.184 -5.820 1.00 0.00 557 LYS A O 9
ATOM 21595 N N . THR A 1 105 ? -0.525 -12.585 -6.746 1.00 0.00 558 THR A N 9
ATOM 21596 C CA . THR A 1 105 ? -1.148 -12.946 -5.485 1.00 0.00 558 THR A CA 9
ATOM 21597 C C . THR A 1 105 ? -0.488 -14.110 -4.758 1.00 0.00 558 THR A C 9
ATOM 21598 O O . THR A 1 105 ? -0.503 -15.258 -5.204 1.00 0.00 558 THR A O 9
ATOM 21609 N N . TRP A 1 106 ? 0.004 -13.770 -3.577 1.00 0.00 559 TRP A N 9
ATOM 21610 C CA . TRP A 1 106 ? 0.602 -14.698 -2.632 1.00 0.00 559 TRP A CA 9
ATOM 21611 C C . TRP A 1 106 ? 0.090 -14.278 -1.265 1.00 0.00 559 TRP A C 9
ATOM 21612 O O . TRP A 1 106 ? 0.393 -13.171 -0.821 1.00 0.00 559 TRP A O 9
ATOM 21633 N N . ASN A 1 107 ? -0.737 -15.082 -0.620 1.00 0.00 560 ASN A N 9
ATOM 21634 C CA . ASN A 1 107 ? -1.298 -14.641 0.647 1.00 0.00 560 ASN A CA 9
ATOM 21635 C C . ASN A 1 107 ? -0.322 -14.720 1.817 1.00 0.00 560 ASN A C 9
ATOM 21636 O O . ASN A 1 107 ? 0.179 -13.698 2.268 1.00 0.00 560 ASN A O 9
ATOM 21647 N N . ALA A 1 108 ? -0.091 -15.925 2.322 1.00 0.00 561 ALA A N 9
ATOM 21648 C CA . ALA A 1 108 ? 0.788 -16.138 3.475 1.00 0.00 561 ALA A CA 9
ATOM 21649 C C . ALA A 1 108 ? 2.292 -16.034 3.208 1.00 0.00 561 ALA A C 9
ATOM 21650 O O . ALA A 1 108 ? 3.009 -15.318 3.908 1.00 0.00 561 ALA A O 9
ATOM 21657 N N . SER A 1 109 ? 2.780 -16.807 2.256 1.00 0.00 562 SER A N 9
ATOM 21658 C CA . SER A 1 109 ? 4.211 -16.847 1.967 1.00 0.00 562 SER A CA 9
ATOM 21659 C C . SER A 1 109 ? 4.830 -15.460 1.808 1.00 0.00 562 SER A C 9
ATOM 21660 O O . SER A 1 109 ? 5.829 -15.132 2.459 1.00 0.00 562 SER A O 9
ATOM 21668 N N . LYS A 1 110 ? 4.255 -14.656 0.931 1.00 0.00 563 LYS A N 9
ATOM 21669 C CA . LYS A 1 110 ? 4.785 -13.325 0.676 1.00 0.00 563 LYS A CA 9
ATOM 21670 C C . LYS A 1 110 ? 4.557 -12.380 1.837 1.00 0.00 563 LYS A C 9
ATOM 21671 O O . LYS A 1 110 ? 5.468 -11.667 2.240 1.00 0.00 563 LYS A O 9
ATOM 21690 N N . THR A 1 111 ? 3.345 -12.347 2.358 1.00 0.00 564 THR A N 9
ATOM 21691 C CA . THR A 1 111 ? 3.025 -11.448 3.458 1.00 0.00 564 THR A CA 9
ATOM 21692 C C . THR A 1 111 ? 4.073 -11.546 4.563 1.00 0.00 564 THR A C 9
ATOM 21693 O O . THR A 1 111 ? 4.835 -10.613 4.787 1.00 0.00 564 THR A O 9
ATOM 21704 N N . GLN A 1 112 ? 4.132 -12.684 5.234 1.00 0.00 565 GLN A N 9
ATOM 21705 C CA . GLN A 1 112 ? 5.107 -12.886 6.294 1.00 0.00 565 GLN A CA 9
ATOM 21706 C C . GLN A 1 112 ? 6.509 -12.483 5.835 1.00 0.00 565 GLN A C 9
ATOM 21707 O O . GLN A 1 112 ? 7.235 -11.798 6.556 1.00 0.00 565 GLN A O 9
ATOM 21721 N N . GLU A 1 113 ? 6.891 -12.932 4.644 1.00 0.00 566 GLU A N 9
ATOM 21722 C CA . GLU A 1 113 ? 8.215 -12.643 4.096 1.00 0.00 566 GLU A CA 9
ATOM 21723 C C . GLU A 1 113 ? 8.572 -11.154 4.166 1.00 0.00 566 GLU A C 9
ATOM 21724 O O . GLU A 1 113 ? 9.502 -10.765 4.872 1.00 0.00 566 GLU A O 9
ATOM 21736 N N . PHE A 1 114 ? 7.859 -10.337 3.399 1.00 0.00 567 PHE A N 9
ATOM 21737 C CA . PHE A 1 114 ? 8.126 -8.907 3.339 1.00 0.00 567 PHE A CA 9
ATOM 21738 C C . PHE A 1 114 ? 7.349 -8.119 4.393 1.00 0.00 567 PHE A C 9
ATOM 21739 O O . PHE A 1 114 ? 7.878 -7.205 5.019 1.00 0.00 567 PHE A O 9
ATOM 21756 N N . ILE A 1 115 ? 6.103 -8.492 4.586 1.00 0.00 568 ILE A N 9
ATOM 21757 C CA . ILE A 1 115 ? 5.223 -7.852 5.560 1.00 0.00 568 ILE A CA 9
ATOM 21758 C C . ILE A 1 115 ? 5.718 -7.970 6.974 1.00 0.00 568 ILE A C 9
ATOM 21759 O O . ILE A 1 115 ? 5.009 -7.619 7.914 1.00 0.00 568 ILE A O 9
ATOM 21775 N N . ILE A 1 116 ? 6.932 -8.433 7.148 1.00 0.00 569 ILE A N 9
ATOM 21776 C CA . ILE A 1 116 ? 7.451 -8.512 8.481 1.00 0.00 569 ILE A CA 9
ATOM 21777 C C . ILE A 1 116 ? 7.316 -7.101 9.014 1.00 0.00 569 ILE A C 9
ATOM 21778 O O . ILE A 1 116 ? 6.767 -6.874 10.092 1.00 0.00 569 ILE A O 9
ATOM 21794 N N . ASP A 1 117 ? 7.713 -6.154 8.163 1.00 0.00 570 ASP A N 9
ATOM 21795 C CA . ASP A 1 117 ? 7.536 -4.737 8.429 1.00 0.00 570 ASP A CA 9
ATOM 21796 C C . ASP A 1 117 ? 7.600 -4.422 9.905 1.00 0.00 570 ASP A C 9
ATOM 21797 O O . ASP A 1 117 ? 6.617 -3.919 10.457 1.00 0.00 570 ASP A O 9
ATOM 21806 N N . GLY A 1 118 ? 8.707 -4.710 10.571 1.00 0.00 571 GLY A N 9
ATOM 21807 C CA . GLY A 1 118 ? 8.731 -4.409 11.982 1.00 0.00 571 GLY A CA 9
ATOM 21808 C C . GLY A 1 118 ? 8.311 -2.979 12.187 1.00 0.00 571 GLY A C 9
ATOM 21809 O O . GLY A 1 118 ? 7.451 -2.687 13.019 1.00 0.00 571 GLY A O 9
ATOM 21813 N N . ASP A 1 119 ? 8.861 -2.089 11.369 1.00 0.00 572 ASP A N 9
ATOM 21814 C CA . ASP A 1 119 ? 8.466 -0.701 11.415 1.00 0.00 572 ASP A CA 9
ATOM 21815 C C . ASP A 1 119 ? 7.872 -0.219 10.086 1.00 0.00 572 ASP A C 9
ATOM 21816 O O . ASP A 1 119 ? 7.239 0.836 10.050 1.00 0.00 572 ASP A O 9
ATOM 21825 N N . LEU A 1 120 ? 8.091 -0.955 8.974 1.00 0.00 573 LEU A N 9
ATOM 21826 C CA . LEU A 1 120 ? 7.570 -0.492 7.695 1.00 0.00 573 LEU A CA 9
ATOM 21827 C C . LEU A 1 120 ? 7.007 -1.567 6.802 1.00 0.00 573 LEU A C 9
ATOM 21828 O O . LEU A 1 120 ? 7.613 -2.608 6.586 1.00 0.00 573 LEU A O 9
ATOM 21844 N N . LEU A 1 121 ? 5.891 -1.226 6.207 1.00 0.00 574 LEU A N 9
ATOM 21845 C CA . LEU A 1 121 ? 5.242 -2.047 5.219 1.00 0.00 574 LEU A CA 9
ATOM 21846 C C . LEU A 1 121 ? 4.882 -1.108 4.076 1.00 0.00 574 LEU A C 9
ATOM 21847 O O . LEU A 1 121 ? 4.368 -0.018 4.326 1.00 0.00 574 LEU A O 9
ATOM 21863 N N . ILE A 1 122 ? 5.129 -1.490 2.839 1.00 0.00 575 ILE A N 9
ATOM 21864 C CA . ILE A 1 122 ? 4.787 -0.605 1.721 1.00 0.00 575 ILE A CA 9
ATOM 21865 C C . ILE A 1 122 ? 4.059 -1.330 0.612 1.00 0.00 575 ILE A C 9
ATOM 21866 O O . ILE A 1 122 ? 4.451 -2.419 0.187 1.00 0.00 575 ILE A O 9
ATOM 21882 N N . LEU A 1 123 ? 3.032 -0.675 0.107 1.00 0.00 576 LEU A N 9
ATOM 21883 C CA . LEU A 1 123 ? 2.267 -1.183 -1.001 1.00 0.00 576 LEU A CA 9
ATOM 21884 C C . LEU A 1 123 ? 2.094 -0.056 -1.982 1.00 0.00 576 LEU A C 9
ATOM 21885 O O . LEU A 1 123 ? 1.753 1.059 -1.584 1.00 0.00 576 LEU A O 9
ATOM 21901 N N . LYS A 1 124 ? 2.288 -0.311 -3.250 1.00 0.00 577 LYS A N 9
ATOM 21902 C CA . LYS A 1 124 ? 2.089 0.751 -4.212 1.00 0.00 577 LYS A CA 9
ATOM 21903 C C . LYS A 1 124 ? 1.269 0.277 -5.388 1.00 0.00 577 LYS A C 9
ATOM 21904 O O . LYS A 1 124 ? 1.520 -0.790 -5.943 1.00 0.00 577 LYS A O 9
ATOM 21923 N N . LEU A 1 125 ? 0.310 1.090 -5.792 1.00 0.00 578 LEU A N 9
ATOM 21924 C CA . LEU A 1 125 ? -0.512 0.762 -6.933 1.00 0.00 578 LEU A CA 9
ATOM 21925 C C . LEU A 1 125 ? -0.446 1.919 -7.914 1.00 0.00 578 LEU A C 9
ATOM 21926 O O . LEU A 1 125 ? -0.617 3.090 -7.533 1.00 0.00 578 LEU A O 9
ATOM 21942 N N . GLY A 1 126 ? -0.204 1.583 -9.175 1.00 0.00 579 GLY A N 9
ATOM 21943 C CA . GLY A 1 126 ? -0.089 2.591 -10.200 1.00 0.00 579 GLY A CA 9
ATOM 21944 C C . GLY A 1 126 ? -1.387 2.902 -10.884 1.00 0.00 579 GLY A C 9
ATOM 21945 O O . GLY A 1 126 ? -1.435 3.783 -11.744 1.00 0.00 579 GLY A O 9
ATOM 21949 N N . LYS A 1 127 ? -2.451 2.207 -10.515 1.00 0.00 580 LYS A N 9
ATOM 21950 C CA . LYS A 1 127 ? -3.720 2.484 -11.138 1.00 0.00 580 LYS A CA 9
ATOM 21951 C C . LYS A 1 127 ? -4.243 3.808 -10.621 1.00 0.00 580 LYS A C 9
ATOM 21952 O O . LYS A 1 127 ? -4.634 4.669 -11.408 1.00 0.00 580 LYS A O 9
ATOM 21971 N N . TRP A 1 128 ? -4.208 3.999 -9.303 1.00 0.00 581 TRP A N 9
ATOM 21972 C CA . TRP A 1 128 ? -4.645 5.263 -8.739 1.00 0.00 581 TRP A CA 9
ATOM 21973 C C . TRP A 1 128 ? -3.762 5.785 -7.609 1.00 0.00 581 TRP A C 9
ATOM 21974 O O . TRP A 1 128 ? -3.381 6.955 -7.608 1.00 0.00 581 TRP A O 9
ATOM 21995 N N . LYS A 1 129 ? -3.522 4.950 -6.596 1.00 0.00 582 LYS A N 9
ATOM 21996 C CA . LYS A 1 129 ? -2.785 5.402 -5.430 1.00 0.00 582 LYS A CA 9
ATOM 21997 C C . LYS A 1 129 ? -1.798 4.397 -4.883 1.00 0.00 582 LYS A C 9
ATOM 21998 O O . LYS A 1 129 ? -1.879 3.193 -5.135 1.00 0.00 582 LYS A O 9
ATOM 22017 N N . MET A 1 130 ? -0.930 4.910 -4.036 1.00 0.00 583 MET A N 9
ATOM 22018 C CA . MET A 1 130 ? 0.016 4.110 -3.309 1.00 0.00 583 MET A CA 9
ATOM 22019 C C . MET A 1 130 ? -0.322 4.282 -1.843 1.00 0.00 583 MET A C 9
ATOM 22020 O O . MET A 1 130 ? -0.550 5.397 -1.360 1.00 0.00 583 MET A O 9
ATOM 22034 N N . LYS A 1 131 ? -0.351 3.177 -1.151 1.00 0.00 584 LYS A N 9
ATOM 22035 C CA . LYS A 1 131 ? -0.658 3.178 0.254 1.00 0.00 584 LYS A CA 9
ATOM 22036 C C . LYS A 1 131 ? 0.503 2.573 1.005 1.00 0.00 584 LYS A C 9
ATOM 22037 O O . LYS A 1 131 ? 1.012 1.513 0.648 1.00 0.00 584 LYS A O 9
ATOM 22056 N N . LEU A 1 132 ? 0.889 3.235 2.063 1.00 0.00 585 LEU A N 9
ATOM 22057 C CA . LEU A 1 132 ? 1.959 2.770 2.896 1.00 0.00 585 LEU A CA 9
ATOM 22058 C C . LEU A 1 132 ? 1.382 2.523 4.264 1.00 0.00 585 LEU A C 9
ATOM 22059 O O . LEU A 1 132 ? 0.592 3.320 4.766 1.00 0.00 585 LEU A O 9
ATOM 22075 N N . VAL A 1 133 ? 1.742 1.414 4.849 1.00 0.00 586 VAL A N 9
ATOM 22076 C CA . VAL A 1 133 ? 1.217 1.067 6.139 1.00 0.00 586 VAL A CA 9
ATOM 22077 C C . VAL A 1 133 ? 2.312 0.608 7.080 1.00 0.00 586 VAL A C 9
ATOM 22078 O O . VAL A 1 133 ? 3.192 -0.161 6.696 1.00 0.00 586 VAL A O 9
ATOM 22091 N N . SER A 1 134 ? 2.234 1.046 8.325 1.00 0.00 587 SER A N 9
ATOM 22092 C CA . SER A 1 134 ? 3.205 0.628 9.324 1.00 0.00 587 SER A CA 9
ATOM 22093 C C . SER A 1 134 ? 2.506 -0.352 10.252 1.00 0.00 587 SER A C 9
ATOM 22094 O O . SER A 1 134 ? 1.359 -0.126 10.638 1.00 0.00 587 SER A O 9
ATOM 22102 N N . ILE A 1 135 ? 3.161 -1.455 10.585 1.00 0.00 588 ILE A N 9
ATOM 22103 C CA . ILE A 1 135 ? 2.533 -2.451 11.432 1.00 0.00 588 ILE A CA 9
ATOM 22104 C C . ILE A 1 135 ? 3.434 -2.937 12.547 1.00 0.00 588 ILE A C 9
ATOM 22105 O O . ILE A 1 135 ? 4.617 -3.212 12.350 1.00 0.00 588 ILE A O 9
ATOM 22121 N N . VAL A 1 136 ? 2.834 -3.056 13.720 1.00 0.00 589 VAL A N 9
ATOM 22122 C CA . VAL A 1 136 ? 3.535 -3.531 14.903 1.00 0.00 589 VAL A CA 9
ATOM 22123 C C . VAL A 1 136 ? 2.780 -4.684 15.553 1.00 0.00 589 VAL A C 9
ATOM 22124 O O . VAL A 1 136 ? 1.555 -4.653 15.669 1.00 0.00 589 VAL A O 9
ATOM 22137 N N . SER A 1 137 ? 3.523 -5.706 15.968 1.00 0.00 590 SER A N 9
ATOM 22138 C CA . SER A 1 137 ? 2.929 -6.878 16.599 1.00 0.00 590 SER A CA 9
ATOM 22139 C C . SER A 1 137 ? 2.103 -6.490 17.820 1.00 0.00 590 SER A C 9
ATOM 22140 O O . SER A 1 137 ? 2.363 -5.474 18.461 1.00 0.00 590 SER A O 9
ATOM 22148 N N . ASP A 1 138 ? 1.108 -7.308 18.131 1.00 0.00 591 ASP A N 9
ATOM 22149 C CA . ASP A 1 138 ? 0.229 -7.074 19.270 1.00 0.00 591 ASP A CA 9
ATOM 22150 C C . ASP A 1 138 ? 1.015 -6.813 20.549 1.00 0.00 591 ASP A C 9
ATOM 22151 O O . ASP A 1 138 ? 0.728 -5.867 21.279 1.00 0.00 591 ASP A O 9
ATOM 22160 N N . GLU A 1 139 ? 1.986 -7.671 20.830 1.00 0.00 592 GLU A N 9
ATOM 22161 C CA . GLU A 1 139 ? 2.799 -7.552 22.041 1.00 0.00 592 GLU A CA 9
ATOM 22162 C C . GLU A 1 139 ? 3.569 -6.233 22.098 1.00 0.00 592 GLU A C 9
ATOM 22163 O O . GLU A 1 139 ? 3.513 -5.515 23.099 1.00 0.00 592 GLU A O 9
ATOM 22175 N N . LYS A 1 140 ? 4.297 -5.923 21.031 1.00 0.00 593 LYS A N 9
ATOM 22176 C CA . LYS A 1 140 ? 5.091 -4.690 20.976 1.00 0.00 593 LYS A CA 9
ATOM 22177 C C . LYS A 1 140 ? 4.223 -3.469 21.266 1.00 0.00 593 LYS A C 9
ATOM 22178 O O . LYS A 1 140 ? 4.488 -2.695 22.190 1.00 0.00 593 LYS A O 9
ATOM 22197 N N . PHE A 1 141 ? 3.173 -3.325 20.471 1.00 0.00 594 PHE A N 9
ATOM 22198 C CA . PHE A 1 141 ? 2.227 -2.231 20.615 1.00 0.00 594 PHE A CA 9
ATOM 22199 C C . PHE A 1 141 ? 1.757 -2.117 22.058 1.00 0.00 594 PHE A C 9
ATOM 22200 O O . PHE A 1 141 ? 1.733 -1.033 22.633 1.00 0.00 594 PHE A O 9
ATOM 22217 N N . LYS A 1 142 ? 1.390 -3.243 22.640 1.00 0.00 595 LYS A N 9
ATOM 22218 C CA . LYS A 1 142 ? 0.931 -3.289 24.019 1.00 0.00 595 LYS A CA 9
ATOM 22219 C C . LYS A 1 142 ? 1.905 -2.546 24.927 1.00 0.00 595 LYS A C 9
ATOM 22220 O O . LYS A 1 142 ? 1.501 -1.734 25.752 1.00 0.00 595 LYS A O 9
ATOM 22239 N N . GLU A 1 143 ? 3.190 -2.850 24.770 1.00 0.00 596 GLU A N 9
ATOM 22240 C CA . GLU A 1 143 ? 4.240 -2.235 25.577 1.00 0.00 596 GLU A CA 9
ATOM 22241 C C . GLU A 1 143 ? 4.274 -0.708 25.442 1.00 0.00 596 GLU A C 9
ATOM 22242 O O . GLU A 1 143 ? 4.145 0.008 26.434 1.00 0.00 596 GLU A O 9
ATOM 22254 N N . LEU A 1 144 ? 4.478 -0.211 24.223 1.00 0.00 597 LEU A N 9
ATOM 22255 C CA . LEU A 1 144 ? 4.560 1.239 23.995 1.00 0.00 597 LEU A CA 9
ATOM 22256 C C . LEU A 1 144 ? 3.362 1.982 24.581 1.00 0.00 597 LEU A C 9
ATOM 22257 O O . LEU A 1 144 ? 3.514 2.971 25.299 1.00 0.00 597 LEU A O 9
ATOM 22273 N N . GLY A 1 145 ? 2.181 1.499 24.250 1.00 0.00 598 GLY A N 9
ATOM 22274 C CA . GLY A 1 145 ? 0.950 2.101 24.709 1.00 0.00 598 GLY A CA 9
ATOM 22275 C C . GLY A 1 145 ? 0.414 1.452 25.964 1.00 0.00 598 GLY A C 9
ATOM 22276 O O . GLY A 1 145 ? -0.730 1.676 26.331 1.00 0.00 598 GLY A O 9
ATOM 22280 N N . LEU A 1 146 ? 1.220 0.610 26.601 1.00 0.00 599 LEU A N 9
ATOM 22281 C CA . LEU A 1 146 ? 0.779 -0.126 27.794 1.00 0.00 599 LEU A CA 9
ATOM 22282 C C . LEU A 1 146 ? 0.130 0.761 28.866 1.00 0.00 599 LEU A C 9
ATOM 22283 O O . LEU A 1 146 ? -0.345 0.244 29.877 1.00 0.00 599 LEU A O 9
ATOM 22299 N N . THR A 1 147 ? 0.067 2.075 28.653 1.00 0.00 600 THR A N 9
ATOM 22300 C CA . THR A 1 147 ? -0.579 2.952 29.623 1.00 0.00 600 THR A CA 9
ATOM 22301 C C . THR A 1 147 ? -1.549 3.900 28.937 1.00 0.00 600 THR A C 9
ATOM 22302 O O . THR A 1 147 ? -1.355 5.114 28.901 1.00 0.00 600 THR A O 9
ATOM 22313 N N . ALA A 1 148 ? -2.607 3.305 28.406 1.00 0.00 601 ALA A N 9
ATOM 22314 C CA . ALA A 1 148 ? -3.662 4.030 27.719 1.00 0.00 601 ALA A CA 9
ATOM 22315 C C . ALA A 1 148 ? -5.024 3.573 28.245 1.00 0.00 601 ALA A C 9
ATOM 22316 O O . ALA A 1 148 ? -5.086 2.799 29.199 1.00 0.00 601 ALA A O 9
ATOM 22323 N N . PRO A 1 149 ? -6.140 4.027 27.644 1.00 0.00 602 PRO A N 9
ATOM 22324 C CA . PRO A 1 149 ? -7.473 3.623 28.095 1.00 0.00 602 PRO A CA 9
ATOM 22325 C C . PRO A 1 149 ? -7.798 2.172 27.737 1.00 0.00 602 PRO A C 9
ATOM 22326 O O . PRO A 1 149 ? -8.523 1.494 28.463 1.00 0.00 602 PRO A O 9
ATOM 22337 N N . GLY A 1 150 ? -7.258 1.701 26.614 1.00 0.00 603 GLY A N 9
ATOM 22338 C CA . GLY A 1 150 ? -7.503 0.338 26.182 1.00 0.00 603 GLY A CA 9
ATOM 22339 C C . GLY A 1 150 ? -6.797 -0.697 27.039 1.00 0.00 603 GLY A C 9
ATOM 22340 O O . GLY A 1 150 ? -7.400 -1.683 27.466 1.00 0.00 603 GLY A O 9
ATOM 22344 N N . TRP A 1 151 ? -5.511 -0.475 27.271 1.00 0.00 604 TRP A N 9
ATOM 22345 C CA . TRP A 1 151 ? -4.680 -1.380 28.054 1.00 0.00 604 TRP A CA 9
ATOM 22346 C C . TRP A 1 151 ? -5.038 -1.333 29.521 1.00 0.00 604 TRP A C 9
ATOM 22347 O O . TRP A 1 151 ? -5.167 -2.366 30.173 1.00 0.00 604 TRP A O 9
ATOM 22368 N N . ASP A 1 152 ? -5.180 -0.138 30.043 1.00 0.00 605 ASP A N 9
ATOM 22369 C CA . ASP A 1 152 ? -5.505 0.042 31.444 1.00 0.00 605 ASP A CA 9
ATOM 22370 C C . ASP A 1 152 ? -6.698 -0.823 31.835 1.00 0.00 605 ASP A C 9
ATOM 22371 O O . ASP A 1 152 ? -6.580 -1.701 32.695 1.00 0.00 605 ASP A O 9
ATOM 22380 N N . GLU A 1 153 ? -7.832 -0.586 31.192 1.00 0.00 606 GLU A N 9
ATOM 22381 C CA . GLU A 1 153 ? -9.046 -1.344 31.469 1.00 0.00 606 GLU A CA 9
ATOM 22382 C C . GLU A 1 153 ? -8.889 -2.838 31.177 1.00 0.00 606 GLU A C 9
ATOM 22383 O O . GLU A 1 153 ? -9.048 -3.668 32.075 1.00 0.00 606 GLU A O 9
ATOM 22395 N N . VAL A 1 154 ? -8.598 -3.176 29.928 1.00 0.00 607 VAL A N 9
ATOM 22396 C CA . VAL A 1 154 ? -8.456 -4.576 29.508 1.00 0.00 607 VAL A CA 9
ATOM 22397 C C . VAL A 1 154 ? -7.449 -5.378 30.336 1.00 0.00 607 VAL A C 9
ATOM 22398 O O . VAL A 1 154 ? -7.817 -6.263 31.109 1.00 0.00 607 VAL A O 9
ATOM 22411 N N . VAL A 1 155 ? -6.184 -5.082 30.127 1.00 0.00 608 VAL A N 9
ATOM 22412 C CA . VAL A 1 155 ? -5.079 -5.765 30.784 1.00 0.00 608 VAL A CA 9
ATOM 22413 C C . VAL A 1 155 ? -5.041 -5.534 32.295 1.00 0.00 608 VAL A C 9
ATOM 22414 O O . VAL A 1 155 ? -5.083 -6.483 33.077 1.00 0.00 608 VAL A O 9
ATOM 22427 N N . GLY A 1 156 ? -4.939 -4.272 32.696 1.00 0.00 609 GLY A N 9
ATOM 22428 C CA . GLY A 1 156 ? -4.867 -3.938 34.104 1.00 0.00 609 GLY A CA 9
ATOM 22429 C C . GLY A 1 156 ? -6.070 -4.410 34.890 1.00 0.00 609 GLY A C 9
ATOM 22430 O O . GLY A 1 156 ? -5.948 -5.252 35.781 1.00 0.00 609 GLY A O 9
ATOM 22434 N N . LYS A 1 157 ? -7.234 -3.868 34.562 1.00 0.00 610 LYS A N 9
ATOM 22435 C CA . LYS A 1 157 ? -8.468 -4.240 35.246 1.00 0.00 610 LYS A CA 9
ATOM 22436 C C . LYS A 1 157 ? -8.757 -5.728 35.073 1.00 0.00 610 LYS A C 9
ATOM 22437 O O . LYS A 1 157 ? -9.021 -6.436 36.044 1.00 0.00 610 LYS A O 9
ATOM 22456 N N . GLY A 1 158 ? -8.703 -6.195 33.830 1.00 0.00 611 GLY A N 9
ATOM 22457 C CA . GLY A 1 158 ? -8.960 -7.596 33.553 1.00 0.00 611 GLY A CA 9
ATOM 22458 C C . GLY A 1 158 ? -10.436 -7.893 33.377 1.00 0.00 611 GLY A C 9
ATOM 22459 O O . GLY A 1 158 ? -10.994 -8.739 34.077 1.00 0.00 611 GLY A O 9
ATOM 22463 N N . LYS A 1 159 ? -11.071 -7.196 32.440 1.00 0.00 612 LYS A N 9
ATOM 22464 C CA . LYS A 1 159 ? -12.492 -7.391 32.176 1.00 0.00 612 LYS A CA 9
ATOM 22465 C C . LYS A 1 159 ? -12.703 -8.323 30.987 1.00 0.00 612 LYS A C 9
ATOM 22466 O O . LYS A 1 159 ? -13.622 -8.131 30.190 1.00 0.00 612 LYS A O 9
ATOM 22485 N N . GLU A 1 160 ? -11.846 -9.333 30.873 1.00 0.00 613 GLU A N 9
ATOM 22486 C CA . GLU A 1 160 ? -11.939 -10.296 29.781 1.00 0.00 613 GLU A CA 9
ATOM 22487 C C . GLU A 1 160 ? -12.150 -11.707 30.317 1.00 0.00 613 GLU A C 9
ATOM 22488 O O . GLU A 1 160 ? -11.465 -12.138 31.245 1.00 0.00 613 GLU A O 9
ATOM 22500 N N . GLU A 1 161 ? -13.102 -12.424 29.727 1.00 0.00 614 GLU A N 9
ATOM 22501 C CA . GLU A 1 161 ? -13.402 -13.788 30.145 1.00 0.00 614 GLU A CA 9
ATOM 22502 C C . GLU A 1 161 ? -12.176 -14.686 29.997 1.00 0.00 614 GLU A C 9
ATOM 22503 O O . GLU A 1 161 ? -11.688 -15.249 30.975 1.00 0.00 614 GLU A O 9
ATOM 22515 N N . PRO A 1 162 ? -11.660 -14.831 28.763 1.00 0.00 615 PRO A N 9
ATOM 22516 C CA . PRO A 1 162 ? -10.484 -15.665 28.494 1.00 0.00 615 PRO A CA 9
ATOM 22517 C C . PRO A 1 162 ? -9.194 -15.023 28.990 1.00 0.00 615 PRO A C 9
ATOM 22518 O O . PRO A 1 162 ? -8.495 -14.346 28.235 1.00 0.00 615 PRO A O 9
ATOM 22529 N N . SER A 1 163 ? -8.884 -15.238 30.264 1.00 0.00 616 SER A N 9
ATOM 22530 C CA . SER A 1 163 ? -7.676 -14.679 30.863 1.00 0.00 616 SER A CA 9
ATOM 22531 C C . SER A 1 163 ? -6.425 -15.321 30.262 1.00 0.00 616 SER A C 9
ATOM 22532 O O . SER A 1 163 ? -6.169 -16.507 30.470 1.00 0.00 616 SER A O 9
ATOM 22540 N N . PRO A 1 164 ? -5.624 -14.546 29.507 1.00 0.00 617 PRO A N 9
ATOM 22541 C CA . PRO A 1 164 ? -4.398 -15.055 28.883 1.00 0.00 617 PRO A CA 9
ATOM 22542 C C . PRO A 1 164 ? -3.481 -15.746 29.885 1.00 0.00 617 PRO A C 9
ATOM 22543 O O . PRO A 1 164 ? -3.464 -15.321 31.061 1.00 0.00 617 PRO A O 9
ATOM 22555 N N . MET A 1 1 ? 57.507 28.602 -10.166 1.00 0.00 454 MET A N 10
ATOM 22556 C CA . MET A 1 1 ? 57.336 29.888 -9.438 1.00 0.00 454 MET A CA 10
ATOM 22557 C C . MET A 1 1 ? 56.144 30.674 -9.978 1.00 0.00 454 MET A C 10
ATOM 22558 O O . MET A 1 1 ? 55.687 30.435 -11.096 1.00 0.00 454 MET A O 10
ATOM 22574 N N . PRO A 1 2 ? 55.625 31.629 -9.187 1.00 0.00 455 PRO A N 10
ATOM 22575 C CA . PRO A 1 2 ? 54.480 32.452 -9.591 1.00 0.00 455 PRO A CA 10
ATOM 22576 C C . PRO A 1 2 ? 54.837 33.433 -10.703 1.00 0.00 455 PRO A C 10
ATOM 22577 O O . PRO A 1 2 ? 53.992 33.790 -11.524 1.00 0.00 455 PRO A O 10
ATOM 22588 N N . ARG A 1 3 ? 56.093 33.865 -10.723 1.00 0.00 456 ARG A N 10
ATOM 22589 C CA . ARG A 1 3 ? 56.562 34.805 -11.734 1.00 0.00 456 ARG A CA 10
ATOM 22590 C C . ARG A 1 3 ? 56.546 34.169 -13.122 1.00 0.00 456 ARG A C 10
ATOM 22591 O O . ARG A 1 3 ? 56.426 34.864 -14.131 1.00 0.00 456 ARG A O 10
ATOM 22612 N N . THR A 1 4 ? 56.668 32.847 -13.165 1.00 0.00 457 THR A N 10
ATOM 22613 C CA . THR A 1 4 ? 56.666 32.120 -14.430 1.00 0.00 457 THR A CA 10
ATOM 22614 C C . THR A 1 4 ? 55.298 31.503 -14.703 1.00 0.00 457 THR A C 10
ATOM 22615 O O . THR A 1 4 ? 55.196 30.446 -15.324 1.00 0.00 457 THR A O 10
ATOM 22626 N N . ALA A 1 5 ? 54.250 32.171 -14.233 1.00 0.00 458 ALA A N 10
ATOM 22627 C CA . ALA A 1 5 ? 52.888 31.688 -14.426 1.00 0.00 458 ALA A CA 10
ATOM 22628 C C . ALA A 1 5 ? 52.148 32.531 -15.457 1.00 0.00 458 ALA A C 10
ATOM 22629 O O . ALA A 1 5 ? 52.140 33.760 -15.380 1.00 0.00 458 ALA A O 10
ATOM 22636 N N . SER A 1 6 ? 51.524 31.863 -16.422 1.00 0.00 459 SER A N 10
ATOM 22637 C CA . SER A 1 6 ? 50.780 32.552 -17.471 1.00 0.00 459 SER A CA 10
ATOM 22638 C C . SER A 1 6 ? 49.275 32.442 -17.231 1.00 0.00 459 SER A C 10
ATOM 22639 O O . SER A 1 6 ? 48.808 31.499 -16.595 1.00 0.00 459 SER A O 10
ATOM 22647 N N . PRO A 1 7 ? 48.496 33.411 -17.744 1.00 0.00 460 PRO A N 10
ATOM 22648 C CA . PRO A 1 7 ? 47.039 33.418 -17.583 1.00 0.00 460 PRO A CA 10
ATOM 22649 C C . PRO A 1 7 ? 46.362 32.315 -18.391 1.00 0.00 460 PRO A C 10
ATOM 22650 O O . PRO A 1 7 ? 46.436 32.297 -19.619 1.00 0.00 460 PRO A O 10
ATOM 22661 N N . GLY A 1 8 ? 45.701 31.399 -17.692 1.00 0.00 461 GLY A N 10
ATOM 22662 C CA . GLY A 1 8 ? 45.020 30.304 -18.360 1.00 0.00 461 GLY A CA 10
ATOM 22663 C C . GLY A 1 8 ? 45.822 29.018 -18.333 1.00 0.00 461 GLY A C 10
ATOM 22664 O O . GLY A 1 8 ? 46.116 28.440 -19.378 1.00 0.00 461 GLY A O 10
ATOM 22668 N N . ASN A 1 9 ? 46.176 28.570 -17.132 1.00 0.00 462 ASN A N 10
ATOM 22669 C CA . ASN A 1 9 ? 46.949 27.344 -16.973 1.00 0.00 462 ASN A CA 10
ATOM 22670 C C . ASN A 1 9 ? 46.036 26.163 -16.651 1.00 0.00 462 ASN A C 10
ATOM 22671 O O . ASN A 1 9 ? 44.997 26.327 -16.012 1.00 0.00 462 ASN A O 10
ATOM 22682 N N . PRO A 1 10 ? 46.414 24.950 -17.093 1.00 0.00 463 PRO A N 10
ATOM 22683 C CA . PRO A 1 10 ? 45.623 23.739 -16.849 1.00 0.00 463 PRO A CA 10
ATOM 22684 C C . PRO A 1 10 ? 45.289 23.554 -15.373 1.00 0.00 463 PRO A C 10
ATOM 22685 O O . PRO A 1 10 ? 46.092 23.879 -14.499 1.00 0.00 463 PRO A O 10
ATOM 22696 N N . LYS A 1 11 ? 44.098 23.030 -15.102 1.00 0.00 464 LYS A N 10
ATOM 22697 C CA . LYS A 1 11 ? 43.657 22.800 -13.731 1.00 0.00 464 LYS A CA 10
ATOM 22698 C C . LYS A 1 11 ? 43.655 21.311 -13.402 1.00 0.00 464 LYS A C 10
ATOM 22699 O O . LYS A 1 11 ? 43.088 20.503 -14.138 1.00 0.00 464 LYS A O 10
ATOM 22718 N N . SER A 1 12 ? 44.294 20.954 -12.292 1.00 0.00 465 SER A N 10
ATOM 22719 C CA . SER A 1 12 ? 44.365 19.561 -11.866 1.00 0.00 465 SER A CA 10
ATOM 22720 C C . SER A 1 12 ? 43.535 19.328 -10.606 1.00 0.00 465 SER A C 10
ATOM 22721 O O . SER A 1 12 ? 43.770 18.372 -9.866 1.00 0.00 465 SER A O 10
ATOM 22729 N N . SER A 1 13 ? 42.563 20.205 -10.366 1.00 0.00 466 SER A N 10
ATOM 22730 C CA . SER A 1 13 ? 41.701 20.091 -9.194 1.00 0.00 466 SER A CA 10
ATOM 22731 C C . SER A 1 13 ? 41.053 18.710 -9.120 1.00 0.00 466 SER A C 10
ATOM 22732 O O . SER A 1 13 ? 40.681 18.246 -8.042 1.00 0.00 466 SER A O 10
ATOM 22740 N N . LEU A 1 14 ? 40.922 18.059 -10.272 1.00 0.00 467 LEU A N 10
ATOM 22741 C CA . LEU A 1 14 ? 40.321 16.732 -10.335 1.00 0.00 467 LEU A CA 10
ATOM 22742 C C . LEU A 1 14 ? 41.391 15.658 -10.490 1.00 0.00 467 LEU A C 10
ATOM 22743 O O . LEU A 1 14 ? 41.684 15.214 -11.601 1.00 0.00 467 LEU A O 10
ATOM 22759 N N . SER A 1 15 ? 41.975 15.245 -9.370 1.00 0.00 468 SER A N 10
ATOM 22760 C CA . SER A 1 15 ? 43.016 14.223 -9.382 1.00 0.00 468 SER A CA 10
ATOM 22761 C C . SER A 1 15 ? 42.825 13.236 -8.234 1.00 0.00 468 SER A C 10
ATOM 22762 O O . SER A 1 15 ? 43.783 12.860 -7.559 1.00 0.00 468 SER A O 10
ATOM 22770 N N . GLY A 1 16 ? 41.581 12.820 -8.017 1.00 0.00 469 GLY A N 10
ATOM 22771 C CA . GLY A 1 16 ? 41.289 11.882 -6.950 1.00 0.00 469 GLY A CA 10
ATOM 22772 C C . GLY A 1 16 ? 40.160 12.357 -6.060 1.00 0.00 469 GLY A C 10
ATOM 22773 O O . GLY A 1 16 ? 39.342 11.557 -5.604 1.00 0.00 469 GLY A O 10
ATOM 22777 N N . PHE A 1 17 ? 40.109 13.663 -5.818 1.00 0.00 470 PHE A N 10
ATOM 22778 C CA . PHE A 1 17 ? 39.063 14.241 -4.984 1.00 0.00 470 PHE A CA 10
ATOM 22779 C C . PHE A 1 17 ? 38.063 15.007 -5.837 1.00 0.00 470 PHE A C 10
ATOM 22780 O O . PHE A 1 17 ? 38.411 15.991 -6.491 1.00 0.00 470 PHE A O 10
ATOM 22797 N N . VAL A 1 18 ? 36.817 14.551 -5.825 1.00 0.00 471 VAL A N 10
ATOM 22798 C CA . VAL A 1 18 ? 35.762 15.192 -6.597 1.00 0.00 471 VAL A CA 10
ATOM 22799 C C . VAL A 1 18 ? 34.722 15.827 -5.684 1.00 0.00 471 VAL A C 10
ATOM 22800 O O . VAL A 1 18 ? 33.959 15.132 -5.011 1.00 0.00 471 VAL A O 10
ATOM 22813 N N . ASN A 1 19 ? 34.701 17.152 -5.664 1.00 0.00 472 ASN A N 10
ATOM 22814 C CA . ASN A 1 19 ? 33.759 17.893 -4.833 1.00 0.00 472 ASN A CA 10
ATOM 22815 C C . ASN A 1 19 ? 32.457 18.157 -5.586 1.00 0.00 472 ASN A C 10
ATOM 22816 O O . ASN A 1 19 ? 32.440 18.205 -6.816 1.00 0.00 472 ASN A O 10
ATOM 22827 N N . PRO A 1 20 ? 31.344 18.333 -4.853 1.00 0.00 473 PRO A N 10
ATOM 22828 C CA . PRO A 1 20 ? 30.033 18.593 -5.456 1.00 0.00 473 PRO A CA 10
ATOM 22829 C C . PRO A 1 20 ? 30.071 19.742 -6.458 1.00 0.00 473 PRO A C 10
ATOM 22830 O O . PRO A 1 20 ? 30.679 20.782 -6.203 1.00 0.00 473 PRO A O 10
ATOM 22841 N N . GLN A 1 21 ? 29.418 19.547 -7.599 1.00 0.00 474 GLN A N 10
ATOM 22842 C CA . GLN A 1 21 ? 29.376 20.566 -8.641 1.00 0.00 474 GLN A CA 10
ATOM 22843 C C . GLN A 1 21 ? 27.968 20.707 -9.210 1.00 0.00 474 GLN A C 10
ATOM 22844 O O . GLN A 1 21 ? 27.466 21.818 -9.382 1.00 0.00 474 GLN A O 10
ATOM 22858 N N . SER A 1 22 ? 27.335 19.574 -9.499 1.00 0.00 475 SER A N 10
ATOM 22859 C CA . SER A 1 22 ? 25.983 19.570 -10.049 1.00 0.00 475 SER A CA 10
ATOM 22860 C C . SER A 1 22 ? 25.021 20.336 -9.146 1.00 0.00 475 SER A C 10
ATOM 22861 O O . SER A 1 22 ? 24.017 20.876 -9.612 1.00 0.00 475 SER A O 10
ATOM 22869 N N . GLY A 1 23 ? 25.333 20.381 -7.856 1.00 0.00 476 GLY A N 10
ATOM 22870 C CA . GLY A 1 23 ? 24.484 21.086 -6.912 1.00 0.00 476 GLY A CA 10
ATOM 22871 C C . GLY A 1 23 ? 23.653 20.146 -6.060 1.00 0.00 476 GLY A C 10
ATOM 22872 O O . GLY A 1 23 ? 23.248 20.501 -4.953 1.00 0.00 476 GLY A O 10
ATOM 22876 N N . ASN A 1 24 ? 23.397 18.945 -6.578 1.00 0.00 477 ASN A N 10
ATOM 22877 C CA . ASN A 1 24 ? 22.607 17.943 -5.864 1.00 0.00 477 ASN A CA 10
ATOM 22878 C C . ASN A 1 24 ? 21.365 18.564 -5.221 1.00 0.00 477 ASN A C 10
ATOM 22879 O O . ASN A 1 24 ? 21.129 18.405 -4.023 1.00 0.00 477 ASN A O 10
ATOM 22890 N N . PRO A 1 25 ? 20.552 19.282 -6.015 1.00 0.00 478 PRO A N 10
ATOM 22891 C CA . PRO A 1 25 ? 19.330 19.927 -5.519 1.00 0.00 478 PRO A CA 10
ATOM 22892 C C . PRO A 1 25 ? 18.254 18.919 -5.124 1.00 0.00 478 PRO A C 10
ATOM 22893 O O . PRO A 1 25 ? 17.326 19.248 -4.387 1.00 0.00 478 PRO A O 10
ATOM 22904 N N . HIS A 1 26 ? 18.383 17.692 -5.620 1.00 0.00 479 HIS A N 10
ATOM 22905 C CA . HIS A 1 26 ? 17.417 16.639 -5.317 1.00 0.00 479 HIS A CA 10
ATOM 22906 C C . HIS A 1 26 ? 17.288 16.433 -3.810 1.00 0.00 479 HIS A C 10
ATOM 22907 O O . HIS A 1 26 ? 18.284 16.234 -3.114 1.00 0.00 479 HIS A O 10
ATOM 22922 N N . ALA A 1 27 ? 16.056 16.483 -3.315 1.00 0.00 480 ALA A N 10
ATOM 22923 C CA . ALA A 1 27 ? 15.796 16.304 -1.892 1.00 0.00 480 ALA A CA 10
ATOM 22924 C C . ALA A 1 27 ? 14.535 15.472 -1.664 1.00 0.00 480 ALA A C 10
ATOM 22925 O O . ALA A 1 27 ? 13.862 15.078 -2.617 1.00 0.00 480 ALA A O 10
ATOM 22932 N N . PRO A 1 28 ? 14.198 15.191 -0.391 1.00 0.00 481 PRO A N 10
ATOM 22933 C CA . PRO A 1 28 ? 13.019 14.400 -0.030 1.00 0.00 481 PRO A CA 10
ATOM 22934 C C . PRO A 1 28 ? 11.721 15.207 -0.099 1.00 0.00 481 PRO A C 10
ATOM 22935 O O . PRO A 1 28 ? 10.847 15.064 0.756 1.00 0.00 481 PRO A O 10
ATOM 22946 N N . GLN A 1 29 ? 11.599 16.053 -1.119 1.00 0.00 482 GLN A N 10
ATOM 22947 C CA . GLN A 1 29 ? 10.410 16.874 -1.293 1.00 0.00 482 GLN A CA 10
ATOM 22948 C C . GLN A 1 29 ? 9.226 16.021 -1.722 1.00 0.00 482 GLN A C 10
ATOM 22949 O O . GLN A 1 29 ? 8.217 15.948 -1.021 1.00 0.00 482 GLN A O 10
ATOM 22963 N N . THR A 1 30 ? 9.351 15.373 -2.878 1.00 0.00 483 THR A N 10
ATOM 22964 C CA . THR A 1 30 ? 8.279 14.525 -3.382 1.00 0.00 483 THR A CA 10
ATOM 22965 C C . THR A 1 30 ? 8.721 13.067 -3.459 1.00 0.00 483 THR A C 10
ATOM 22966 O O . THR A 1 30 ? 8.794 12.479 -4.539 1.00 0.00 483 THR A O 10
ATOM 22977 N N . ASN A 1 31 ? 8.976 12.485 -2.296 1.00 0.00 484 ASN A N 10
ATOM 22978 C CA . ASN A 1 31 ? 9.371 11.087 -2.198 1.00 0.00 484 ASN A CA 10
ATOM 22979 C C . ASN A 1 31 ? 8.507 10.412 -1.146 1.00 0.00 484 ASN A C 10
ATOM 22980 O O . ASN A 1 31 ? 7.634 9.608 -1.455 1.00 0.00 484 ASN A O 10
ATOM 22991 N N . PHE A 1 32 ? 8.745 10.798 0.099 1.00 0.00 485 PHE A N 10
ATOM 22992 C CA . PHE A 1 32 ? 7.984 10.298 1.235 1.00 0.00 485 PHE A CA 10
ATOM 22993 C C . PHE A 1 32 ? 6.578 10.887 1.212 1.00 0.00 485 PHE A C 10
ATOM 22994 O O . PHE A 1 32 ? 5.585 10.197 1.425 1.00 0.00 485 PHE A O 10
ATOM 23011 N N . ALA A 1 33 ? 6.520 12.192 0.999 1.00 0.00 486 ALA A N 10
ATOM 23012 C CA . ALA A 1 33 ? 5.262 12.924 0.978 1.00 0.00 486 ALA A CA 10
ATOM 23013 C C . ALA A 1 33 ? 4.417 12.642 -0.271 1.00 0.00 486 ALA A C 10
ATOM 23014 O O . ALA A 1 33 ? 3.205 12.446 -0.171 1.00 0.00 486 ALA A O 10
ATOM 23021 N N . ASN A 1 34 ? 5.039 12.690 -1.449 1.00 0.00 487 ASN A N 10
ATOM 23022 C CA . ASN A 1 34 ? 4.309 12.511 -2.709 1.00 0.00 487 ASN A CA 10
ATOM 23023 C C . ASN A 1 34 ? 3.809 11.082 -2.972 1.00 0.00 487 ASN A C 10
ATOM 23024 O O . ASN A 1 34 ? 2.604 10.832 -2.924 1.00 0.00 487 ASN 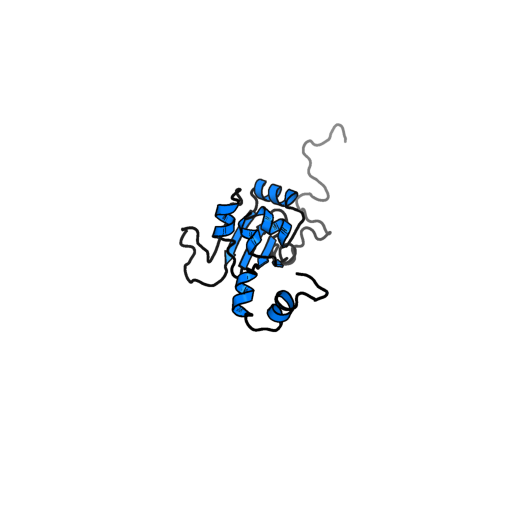A O 10
ATOM 23035 N N . MET A 1 35 ? 4.716 10.158 -3.299 1.00 0.00 488 MET A N 10
ATOM 23036 C CA . MET A 1 35 ? 4.310 8.783 -3.622 1.00 0.00 488 MET A CA 10
ATOM 23037 C C . MET A 1 35 ? 3.401 8.179 -2.548 1.00 0.00 488 MET A C 10
ATOM 23038 O O . MET A 1 35 ? 2.316 7.682 -2.852 1.00 0.00 488 MET A O 10
ATOM 23052 N N . PRO A 1 36 ? 3.831 8.213 -1.279 1.00 0.00 489 PRO A N 10
ATOM 23053 C CA . PRO A 1 36 ? 3.070 7.673 -0.142 1.00 0.00 489 PRO A CA 10
ATOM 23054 C C . PRO A 1 36 ? 1.919 8.588 0.275 1.00 0.00 489 PRO A C 10
ATOM 23055 O O . PRO A 1 36 ? 1.695 8.816 1.463 1.00 0.00 489 PRO A O 10
ATOM 23066 N N . SER A 1 37 ? 1.207 9.124 -0.718 1.00 0.00 490 SER A N 10
ATOM 23067 C CA . SER A 1 37 ? 0.089 10.035 -0.484 1.00 0.00 490 SER A CA 10
ATOM 23068 C C . SER A 1 37 ? -0.756 9.641 0.725 1.00 0.00 490 SER A C 10
ATOM 23069 O O . SER A 1 37 ? -1.331 10.505 1.388 1.00 0.00 490 SER A O 10
ATOM 23077 N N . ALA A 1 38 ? -0.839 8.348 1.019 1.00 0.00 491 ALA A N 10
ATOM 23078 C CA . ALA A 1 38 ? -1.632 7.898 2.160 1.00 0.00 491 ALA A CA 10
ATOM 23079 C C . ALA A 1 38 ? -0.873 6.896 3.028 1.00 0.00 491 ALA A C 10
ATOM 23080 O O . ALA A 1 38 ? -0.242 5.972 2.516 1.00 0.00 491 ALA A O 10
ATOM 23087 N N . ARG A 1 39 ? -0.964 7.071 4.348 1.00 0.00 492 ARG A N 10
ATOM 23088 C CA . ARG A 1 39 ? -0.322 6.175 5.296 1.00 0.00 492 ARG A CA 10
ATOM 23089 C C . ARG A 1 39 ? -1.281 5.851 6.438 1.00 0.00 492 ARG A C 10
ATOM 23090 O O . ARG A 1 39 ? -1.923 6.741 6.994 1.00 0.00 492 ARG A O 10
ATOM 23111 N N . VAL A 1 40 ? -1.359 4.583 6.789 1.00 0.00 493 VAL A N 10
ATOM 23112 C CA . VAL A 1 40 ? -2.218 4.138 7.871 1.00 0.00 493 VAL A CA 10
ATOM 23113 C C . VAL A 1 40 ? -1.513 3.130 8.778 1.00 0.00 493 VAL A C 10
ATOM 23114 O O . VAL A 1 40 ? -0.511 2.526 8.383 1.00 0.00 493 VAL A O 10
ATOM 23127 N N . THR A 1 41 ? -2.061 2.902 9.974 1.00 0.00 494 THR A N 10
ATOM 23128 C CA . THR A 1 41 ? -1.487 1.911 10.880 1.00 0.00 494 THR A CA 10
ATOM 23129 C C . THR A 1 41 ? -2.515 0.823 11.197 1.00 0.00 494 THR A C 10
ATOM 23130 O O . THR A 1 41 ? -3.670 1.113 11.514 1.00 0.00 494 THR A O 10
ATOM 23141 N N . LEU A 1 42 ? -2.076 -0.430 11.115 1.00 0.00 495 LEU A N 10
ATOM 23142 C CA . LEU A 1 42 ? -2.928 -1.584 11.396 1.00 0.00 495 LEU A CA 10
ATOM 23143 C C . LEU A 1 42 ? -2.186 -2.617 12.251 1.00 0.00 495 LEU A C 10
ATOM 23144 O O . LEU A 1 42 ? -0.958 -2.586 12.336 1.00 0.00 495 LEU A O 10
ATOM 23160 N N . PRO A 1 43 ? -2.911 -3.561 12.884 1.00 0.00 496 PRO A N 10
ATOM 23161 C CA . PRO A 1 43 ? -2.290 -4.607 13.708 1.00 0.00 496 PRO A CA 10
ATOM 23162 C C . PRO A 1 43 ? -1.460 -5.588 12.869 1.00 0.00 496 PRO A C 10
ATOM 23163 O O . PRO A 1 43 ? -1.980 -6.255 11.975 1.00 0.00 496 PRO A O 10
ATOM 23174 N N . LYS A 1 44 ? -0.164 -5.655 13.166 1.00 0.00 497 LYS A N 10
ATOM 23175 C CA . LYS A 1 44 ? 0.775 -6.526 12.451 1.00 0.00 497 LYS A CA 10
ATOM 23176 C C . LYS A 1 44 ? 0.314 -7.980 12.367 1.00 0.00 497 LYS A C 10
ATOM 23177 O O . LYS A 1 44 ? 0.675 -8.698 11.433 1.00 0.00 497 LYS A O 10
ATOM 23196 N N . SER A 1 45 ? -0.428 -8.427 13.362 1.00 0.00 498 SER A N 10
ATOM 23197 C CA . SER A 1 45 ? -0.874 -9.820 13.418 1.00 0.00 498 SER A CA 10
ATOM 23198 C C . SER A 1 45 ? -1.743 -10.249 12.227 1.00 0.00 498 SER A C 10
ATOM 23199 O O . SER A 1 45 ? -1.514 -11.307 11.642 1.00 0.00 498 SER A O 10
ATOM 23207 N N . LEU A 1 46 ? -2.748 -9.451 11.887 1.00 0.00 499 LEU A N 10
ATOM 23208 C CA . LEU A 1 46 ? -3.656 -9.787 10.785 1.00 0.00 499 LEU A CA 10
ATOM 23209 C C . LEU A 1 46 ? -3.021 -9.597 9.406 1.00 0.00 499 LEU A C 10
ATOM 23210 O O . LEU A 1 46 ? -3.612 -9.968 8.393 1.00 0.00 499 LEU A O 10
ATOM 23226 N N . VAL A 1 47 ? -1.840 -9.003 9.365 1.00 0.00 500 VAL A N 10
ATOM 23227 C CA . VAL A 1 47 ? -1.158 -8.748 8.102 1.00 0.00 500 VAL A CA 10
ATOM 23228 C C . VAL A 1 47 ? -0.544 -10.010 7.514 1.00 0.00 500 VAL A C 10
ATOM 23229 O O . VAL A 1 47 ? -0.331 -10.110 6.306 1.00 0.00 500 VAL A O 10
ATOM 23242 N N . TYR A 1 48 ? -0.235 -10.952 8.384 1.00 0.00 501 TYR A N 10
ATOM 23243 C CA . TYR A 1 48 ? 0.396 -12.207 8.001 1.00 0.00 501 TYR A CA 10
ATOM 23244 C C . TYR A 1 48 ? -0.351 -12.976 6.902 1.00 0.00 501 TYR A C 10
ATOM 23245 O O . TYR A 1 48 ? 0.262 -13.746 6.169 1.00 0.00 501 TYR A O 10
ATOM 23263 N N . ASP A 1 49 ? -1.670 -12.847 6.841 1.00 0.00 502 ASP A N 10
ATOM 23264 C C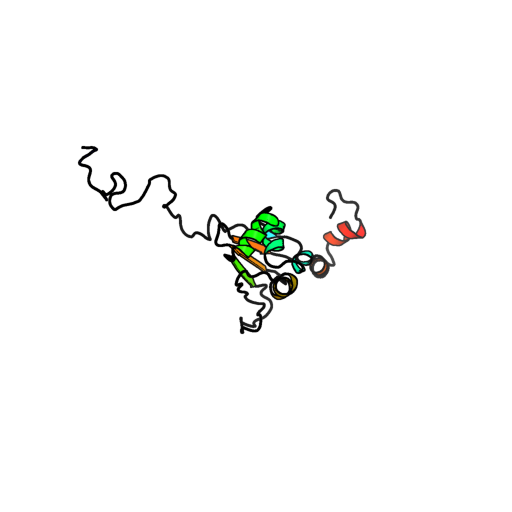A . ASP A 1 49 ? -2.456 -13.627 5.871 1.00 0.00 502 ASP A CA 10
ATOM 23265 C C . ASP A 1 49 ? -2.385 -13.135 4.413 1.00 0.00 502 ASP A C 10
ATOM 23266 O O . ASP A 1 49 ? -2.140 -13.939 3.514 1.00 0.00 502 ASP A O 10
ATOM 23275 N N . LYS A 1 50 ? -2.605 -11.843 4.159 1.00 0.00 503 LYS A N 10
ATOM 23276 C CA . LYS A 1 50 ? -2.564 -11.331 2.798 1.00 0.00 503 LYS A CA 10
ATOM 23277 C C . LYS A 1 50 ? -1.486 -10.270 2.626 1.00 0.00 503 LYS A C 10
ATOM 23278 O O . LYS A 1 50 ? -1.349 -9.356 3.436 1.00 0.00 503 LYS A O 10
ATOM 23297 N N . THR A 1 51 ? -0.712 -10.412 1.577 1.00 0.00 504 THR A N 10
ATOM 23298 C CA . THR A 1 51 ? 0.364 -9.474 1.288 1.00 0.00 504 THR A CA 10
ATOM 23299 C C . THR A 1 51 ? -0.141 -8.112 0.775 1.00 0.00 504 THR A C 10
ATOM 23300 O O . THR A 1 51 ? -0.132 -7.115 1.496 1.00 0.00 504 THR A O 10
ATOM 23311 N N . PHE A 1 52 ? -0.561 -8.097 -0.489 1.00 0.00 505 PHE A N 10
ATOM 23312 C CA . PHE A 1 52 ? -1.061 -6.889 -1.165 1.00 0.00 505 PHE A CA 10
ATOM 23313 C C . PHE A 1 52 ? -2.465 -6.479 -0.725 1.00 0.00 505 PHE A C 10
ATOM 23314 O O . PHE A 1 52 ? -2.692 -5.372 -0.235 1.00 0.00 505 PHE A O 10
ATOM 23331 N N . SER A 1 53 ? -3.409 -7.372 -0.996 1.00 0.00 506 SER A N 10
ATOM 23332 C CA . SER A 1 53 ? -4.825 -7.144 -0.743 1.00 0.00 506 SER A CA 10
ATOM 23333 C C . SER A 1 53 ? -5.155 -6.625 0.651 1.00 0.00 506 SER A C 10
ATOM 23334 O O . SER A 1 53 ? -5.548 -5.472 0.817 1.00 0.00 506 SER A O 10
ATOM 23342 N N . LYS A 1 54 ? -5.049 -7.488 1.645 1.00 0.00 507 LYS A N 10
ATOM 23343 C CA . LYS A 1 54 ? -5.421 -7.117 3.004 1.00 0.00 507 LYS A CA 10
ATOM 23344 C C . LYS A 1 54 ? -4.818 -5.792 3.445 1.00 0.00 507 LYS A C 10
ATOM 23345 O O . LYS A 1 54 ? -5.530 -4.939 3.979 1.00 0.00 507 LYS A O 10
ATOM 23364 N N . VAL A 1 55 ? -3.529 -5.610 3.240 1.00 0.00 508 VAL A N 10
ATOM 23365 C CA . VAL A 1 55 ? -2.878 -4.374 3.651 1.00 0.00 508 VAL A CA 10
ATOM 23366 C C . VAL A 1 55 ? -3.560 -3.140 3.067 1.00 0.00 508 VAL A C 10
ATOM 23367 O O . VAL A 1 55 ? -3.963 -2.236 3.802 1.00 0.00 508 VAL A O 10
ATOM 23380 N N . LEU A 1 56 ? -3.642 -3.089 1.749 1.00 0.00 509 LEU A N 10
ATOM 23381 C CA . LEU A 1 56 ? -4.211 -1.939 1.055 1.00 0.00 509 LEU A CA 10
ATOM 23382 C C . LEU A 1 56 ? -5.673 -1.612 1.405 1.00 0.00 509 LEU A C 10
ATOM 23383 O O . LEU A 1 56 ? -5.958 -0.516 1.887 1.00 0.00 509 LEU A O 10
ATOM 23399 N N . TRP A 1 57 ? -6.602 -2.514 1.105 1.00 0.00 510 TRP A N 10
ATOM 23400 C CA . TRP A 1 57 ? -8.024 -2.245 1.333 1.00 0.00 510 TRP A CA 10
ATOM 23401 C C . TRP A 1 57 ? -8.436 -2.266 2.795 1.00 0.00 510 TRP A C 10
ATOM 23402 O O . TRP A 1 57 ? -9.133 -1.375 3.281 1.00 0.00 510 TRP A O 10
ATOM 23423 N N . SER A 1 58 ? -8.044 -3.312 3.468 1.00 0.00 511 SER A N 10
ATOM 23424 C CA . SER A 1 58 ? -8.402 -3.521 4.849 1.00 0.00 511 SER A CA 10
ATOM 23425 C C . SER A 1 58 ? -7.858 -2.450 5.758 1.00 0.00 511 SER A C 10
ATOM 23426 O O . SER A 1 58 ? -8.555 -1.961 6.647 1.00 0.00 511 SER A O 10
ATOM 23434 N N . ALA A 1 59 ? -6.585 -2.160 5.602 1.00 0.00 512 ALA A N 10
ATOM 23435 C CA . ALA A 1 59 ? -5.936 -1.235 6.487 1.00 0.00 512 ALA A CA 10
ATOM 23436 C C . ALA A 1 59 ? -6.304 0.234 6.342 1.00 0.00 512 ALA A C 10
ATOM 23437 O O . ALA A 1 59 ? -6.949 0.796 7.228 1.00 0.00 512 ALA A O 10
ATOM 23444 N N . GLY A 1 60 ? -5.801 0.888 5.302 1.00 0.00 513 GLY A N 10
ATOM 23445 C CA . GLY A 1 60 ? -6.019 2.321 5.208 1.00 0.00 513 GLY A CA 10
ATOM 23446 C C . GLY A 1 60 ? -6.792 2.907 4.062 1.00 0.00 513 GLY A C 10
ATOM 23447 O O . GLY A 1 60 ? -7.355 3.995 4.197 1.00 0.00 513 GLY A O 10
ATOM 23451 N N . LEU A 1 61 ? -6.654 2.329 2.891 1.00 0.00 514 LEU A N 10
ATOM 23452 C CA . LEU A 1 61 ? -7.176 2.995 1.715 1.00 0.00 514 LEU A CA 10
ATOM 23453 C C . LEU A 1 61 ? -8.534 2.617 1.190 1.00 0.00 514 LEU A C 10
ATOM 23454 O O . LEU A 1 61 ? -9.268 3.520 0.786 1.00 0.00 514 LEU A O 10
ATOM 23470 N N . VAL A 1 62 ? -8.869 1.350 1.043 1.00 0.00 515 VAL A N 10
ATOM 23471 C CA . VAL A 1 62 ? -10.130 1.100 0.373 1.00 0.00 515 VAL A CA 10
ATOM 23472 C C . VAL A 1 62 ? -10.883 -0.186 0.750 1.00 0.00 515 VAL A C 10
ATOM 23473 O O . VAL A 1 62 ? -10.372 -1.088 1.393 1.00 0.00 515 VAL A O 10
ATOM 23486 N N . ALA A 1 63 ? -12.106 -0.234 0.226 1.00 0.00 516 ALA A N 10
ATOM 23487 C CA . ALA A 1 63 ? -13.041 -1.345 0.315 1.00 0.00 516 ALA A CA 10
ATOM 23488 C C . ALA A 1 63 ? -12.560 -2.464 -0.607 1.00 0.00 516 ALA A C 10
ATOM 23489 O O . ALA A 1 63 ? -13.266 -3.437 -0.871 1.00 0.00 516 ALA A O 10
ATOM 23496 N N . SER A 1 64 ? -11.407 -2.199 -1.208 1.00 0.00 517 SER A N 10
ATOM 23497 C CA . SER A 1 64 ? -10.798 -2.982 -2.240 1.00 0.00 517 SER A CA 10
ATOM 23498 C C . SER A 1 64 ? -10.500 -4.433 -1.889 1.00 0.00 517 SER A C 10
ATOM 23499 O O . SER A 1 64 ? -9.876 -5.116 -2.696 1.00 0.00 517 SER A O 10
ATOM 23507 N N . LYS A 1 65 ? -10.966 -4.969 -0.764 1.00 0.00 518 LYS A N 10
ATOM 23508 C CA . LYS A 1 65 ? -10.714 -6.387 -0.549 1.00 0.00 518 LYS A CA 10
ATOM 23509 C C . LYS A 1 65 ? -11.044 -7.041 -1.890 1.00 0.00 518 LYS A C 10
ATOM 23510 O O . LYS A 1 65 ? -10.227 -7.754 -2.472 1.00 0.00 518 LYS A O 10
ATOM 23529 N N . SER A 1 66 ? -12.207 -6.672 -2.420 1.00 0.00 519 SER A N 10
ATOM 23530 C CA . SER A 1 66 ? -12.624 -7.084 -3.752 1.00 0.00 519 SER A CA 10
ATOM 23531 C C . SER A 1 66 ? -11.851 -6.283 -4.824 1.00 0.00 519 SER A C 10
ATOM 23532 O O . SER A 1 66 ? -11.201 -6.849 -5.714 1.00 0.00 519 SER A O 10
ATOM 23540 N N . GLU A 1 67 ? -11.957 -4.941 -4.729 1.00 0.00 520 GLU A N 10
ATOM 23541 C CA . GLU A 1 67 ? -11.316 -4.031 -5.681 1.00 0.00 520 GLU A CA 10
ATOM 23542 C C . GLU A 1 67 ? -9.802 -4.202 -5.712 1.00 0.00 520 GLU A C 10
ATOM 23543 O O . GLU A 1 67 ? -9.197 -4.294 -6.781 1.00 0.00 520 GLU A O 10
ATOM 23555 N N . GLY A 1 68 ? -9.202 -4.238 -4.537 1.00 0.00 521 GLY A N 10
ATOM 23556 C CA . GLY A 1 68 ? -7.771 -4.390 -4.412 1.00 0.00 521 GLY A CA 10
ATOM 23557 C C . GLY A 1 68 ? -7.276 -5.525 -5.252 1.00 0.00 521 GLY A C 10
ATOM 23558 O O . GLY A 1 68 ? -6.406 -5.335 -6.093 1.00 0.00 521 GLY A O 10
ATOM 23562 N N . GLN A 1 69 ? -7.858 -6.699 -5.058 1.00 0.00 522 GLN A N 10
ATOM 23563 C CA . GLN A 1 69 ? -7.492 -7.862 -5.842 1.00 0.00 522 GLN A CA 10
ATOM 23564 C C . GLN A 1 69 ? -7.485 -7.485 -7.320 1.00 0.00 522 GLN A C 10
ATOM 23565 O O . GLN A 1 69 ? -6.533 -7.778 -8.041 1.00 0.00 522 GLN A O 10
ATOM 23579 N N . ARG A 1 70 ? -8.547 -6.807 -7.755 1.00 0.00 523 ARG A N 10
ATOM 23580 C CA . ARG A 1 70 ? -8.656 -6.358 -9.142 1.00 0.00 523 ARG A CA 10
ATOM 23581 C C . ARG A 1 70 ? -7.384 -5.627 -9.576 1.00 0.00 523 ARG A C 10
ATOM 23582 O O . ARG A 1 70 ? -6.822 -5.923 -10.624 1.00 0.00 523 ARG A O 10
ATOM 23603 N N . ILE A 1 71 ? -6.930 -4.680 -8.757 1.00 0.00 524 ILE A N 10
ATOM 23604 C CA . ILE A 1 71 ? -5.714 -3.928 -9.053 1.00 0.00 524 ILE A CA 10
ATOM 23605 C C . ILE A 1 71 ? -4.547 -4.886 -9.222 1.00 0.00 524 ILE A C 10
ATOM 23606 O O . ILE A 1 71 ? -3.893 -4.922 -10.263 1.00 0.00 524 ILE A O 10
ATOM 23622 N N . ILE A 1 72 ? -4.328 -5.694 -8.196 1.00 0.00 525 ILE A N 10
ATOM 23623 C CA . ILE A 1 72 ? -3.284 -6.698 -8.212 1.00 0.00 525 ILE A CA 10
ATOM 23624 C C . ILE A 1 72 ? -3.415 -7.506 -9.501 1.00 0.00 525 ILE A C 10
ATOM 23625 O O . ILE A 1 72 ? -2.449 -7.708 -10.237 1.00 0.00 525 ILE A O 10
ATOM 23641 N N . ASN A 1 73 ? -4.655 -7.918 -9.776 1.00 0.00 526 ASN A N 10
ATOM 23642 C CA . ASN A 1 73 ? -4.991 -8.661 -10.991 1.00 0.00 526 ASN A CA 10
ATOM 23643 C C . ASN A 1 73 ? -4.585 -7.831 -12.189 1.00 0.00 526 ASN A C 10
ATOM 23644 O O . ASN A 1 73 ? -3.896 -8.295 -13.098 1.00 0.00 526 ASN A O 10
ATOM 23655 N N . ASN A 1 74 ? -4.981 -6.568 -12.128 1.00 0.00 527 ASN A N 10
ATOM 23656 C CA . ASN A 1 74 ? -4.642 -5.584 -13.140 1.00 0.00 527 ASN A CA 10
ATOM 23657 C C . ASN A 1 74 ? -3.147 -5.693 -13.410 1.00 0.00 527 ASN A C 10
ATOM 23658 O O . ASN A 1 74 ? -2.688 -5.583 -14.546 1.00 0.00 527 ASN A O 10
ATOM 23669 N N . ASN A 1 75 ? -2.402 -5.898 -12.328 1.00 0.00 528 ASN A N 10
ATOM 23670 C CA . ASN A 1 75 ? -0.955 -6.013 -12.385 1.00 0.00 528 ASN A CA 10
ATOM 23671 C C . ASN A 1 75 ? -0.298 -4.671 -12.608 1.00 0.00 528 ASN A C 10
ATOM 23672 O O . ASN A 1 75 ? 0.694 -4.549 -13.325 1.00 0.00 528 ASN A O 10
ATOM 23683 N N . GLY A 1 76 ? -0.853 -3.674 -11.937 1.00 0.00 529 GLY A N 10
ATOM 23684 C CA . GLY A 1 76 ? -0.306 -2.335 -12.010 1.00 0.00 529 GLY A CA 10
ATOM 23685 C C . GLY A 1 76 ? 0.248 -1.895 -10.668 1.00 0.00 529 GLY A C 10
ATOM 23686 O O . GLY A 1 76 ? 0.307 -0.700 -10.374 1.00 0.00 529 GLY A O 10
ATOM 23690 N N . ALA A 1 77 ? 0.642 -2.869 -9.841 1.00 0.00 530 ALA A N 10
ATOM 23691 C CA . ALA A 1 77 ? 1.175 -2.581 -8.517 1.00 0.00 530 ALA A CA 10
ATOM 23692 C C . ALA A 1 77 ? 2.457 -3.376 -8.226 1.00 0.00 530 ALA A C 10
ATOM 23693 O O . ALA A 1 77 ? 2.709 -4.412 -8.828 1.00 0.00 530 ALA A O 10
ATOM 23700 N N . TYR A 1 78 ? 3.232 -2.890 -7.265 1.00 0.00 531 TYR A N 10
ATOM 23701 C CA . TYR A 1 78 ? 4.460 -3.545 -6.821 1.00 0.00 531 TYR A CA 10
ATOM 23702 C C . TYR A 1 78 ? 4.472 -3.562 -5.292 1.00 0.00 531 TYR A C 10
ATOM 23703 O O . TYR A 1 78 ? 3.777 -2.758 -4.665 1.00 0.00 531 TYR A O 10
ATOM 23721 N N . VAL A 1 79 ? 5.243 -4.464 -4.679 1.00 0.00 532 VAL A N 10
ATOM 23722 C CA . VAL A 1 79 ? 5.272 -4.509 -3.219 1.00 0.00 532 VAL A CA 10
ATOM 23723 C C . VAL A 1 79 ? 6.696 -4.428 -2.662 1.00 0.00 532 VAL A C 10
ATOM 23724 O O . VAL A 1 79 ? 7.629 -5.079 -3.153 1.00 0.00 532 VAL A O 10
ATOM 23737 N N . GLY A 1 80 ? 6.837 -3.599 -1.626 1.00 0.00 533 GLY A N 10
ATOM 23738 C CA . GLY A 1 80 ? 8.125 -3.402 -0.995 1.00 0.00 533 GLY A CA 10
ATOM 23739 C C . GLY A 1 80 ? 8.086 -3.453 0.519 1.00 0.00 533 GLY A C 10
ATOM 23740 O O . GLY A 1 80 ? 7.060 -3.176 1.141 1.00 0.00 533 GLY A O 10
ATOM 23744 N N . SER A 1 81 ? 9.224 -3.813 1.105 1.00 0.00 534 SER A N 10
ATOM 23745 C CA . SER A 1 81 ? 9.360 -3.902 2.561 1.00 0.00 534 SER A CA 10
ATOM 23746 C C . SER A 1 81 ? 10.643 -3.241 3.039 1.00 0.00 534 SER A C 10
ATOM 23747 O O . SER A 1 81 ? 11.700 -3.443 2.447 1.00 0.00 534 SER A O 10
ATOM 23755 N N . ARG A 1 82 ? 10.567 -2.481 4.126 1.00 0.00 535 ARG A N 10
ATOM 23756 C CA . ARG A 1 82 ? 11.763 -1.849 4.666 1.00 0.00 535 ARG A CA 10
ATOM 23757 C C . ARG A 1 82 ? 11.594 -1.432 6.128 1.00 0.00 535 ARG A C 10
ATOM 23758 O O . ARG A 1 82 ? 11.193 -0.306 6.414 1.00 0.00 535 ARG A O 10
ATOM 23779 N N . PRO A 1 83 ? 11.941 -2.324 7.073 1.00 0.00 536 PRO A N 10
ATOM 23780 C CA . PRO A 1 83 ? 11.846 -2.031 8.506 1.00 0.00 536 PRO A CA 10
ATOM 23781 C C . PRO A 1 83 ? 12.924 -1.054 8.967 1.00 0.00 536 PRO A C 10
ATOM 23782 O O . PRO A 1 83 ? 12.673 -0.188 9.805 1.00 0.00 536 PRO A O 10
ATOM 23793 N N . GLY A 1 84 ? 14.123 -1.201 8.411 1.00 0.00 537 GLY A N 10
ATOM 23794 C CA . GLY A 1 84 ? 15.221 -0.324 8.776 1.00 0.00 537 GLY A CA 10
ATOM 23795 C C . GLY A 1 84 ? 15.939 -0.785 10.029 1.00 0.00 537 GLY A C 10
ATOM 23796 O O . GLY A 1 84 ? 16.111 -0.015 10.973 1.00 0.00 537 GLY A O 10
ATOM 23800 N N . VAL A 1 85 ? 16.358 -2.047 10.038 1.00 0.00 538 VAL A N 10
ATOM 23801 C CA . VAL A 1 85 ? 17.060 -2.610 11.184 1.00 0.00 538 VAL A CA 10
ATOM 23802 C C . VAL A 1 85 ? 18.478 -3.007 10.824 1.00 0.00 538 VAL A C 10
ATOM 23803 O O . VAL A 1 85 ? 19.422 -2.731 11.564 1.00 0.00 538 VAL A O 10
ATOM 23816 N N . LYS A 1 86 ? 18.615 -3.679 9.698 1.00 0.00 539 LYS A N 10
ATOM 23817 C CA . LYS A 1 86 ? 19.911 -4.144 9.251 1.00 0.00 539 LYS A CA 10
ATOM 23818 C C . LYS A 1 86 ? 20.427 -3.358 8.060 1.00 0.00 539 LYS A C 10
ATOM 23819 O O . LYS A 1 86 ? 19.673 -2.674 7.365 1.00 0.00 539 LYS A O 10
ATOM 23838 N N . LYS A 1 87 ? 21.725 -3.470 7.839 1.00 0.00 540 LYS A N 10
ATOM 23839 C CA . LYS A 1 87 ? 22.389 -2.784 6.736 1.00 0.00 540 LYS A CA 10
ATOM 23840 C C . LYS A 1 87 ? 22.716 -3.758 5.608 1.00 0.00 540 LYS A C 10
ATOM 23841 O O . LYS A 1 87 ? 23.700 -3.583 4.889 1.00 0.00 540 LYS A O 10
ATOM 23860 N N . ASN A 1 88 ? 21.884 -4.784 5.459 1.00 0.00 541 ASN A N 10
ATOM 23861 C CA . ASN A 1 88 ? 22.080 -5.783 4.423 1.00 0.00 541 ASN A CA 10
ATOM 23862 C C . ASN A 1 88 ? 21.259 -5.444 3.188 1.00 0.00 541 ASN A C 10
ATOM 23863 O O . ASN A 1 88 ? 20.056 -5.701 3.132 1.00 0.00 541 ASN A O 10
ATOM 23874 N N . GLU A 1 89 ? 21.926 -4.860 2.205 1.00 0.00 542 GLU A N 10
ATOM 23875 C CA . GLU A 1 89 ? 21.283 -4.467 0.952 1.00 0.00 542 GLU A CA 10
ATOM 23876 C C . GLU A 1 89 ? 20.450 -5.613 0.372 1.00 0.00 542 GLU A C 10
ATOM 23877 O O . GLU A 1 89 ? 20.438 -6.718 0.914 1.00 0.00 542 GLU A O 10
ATOM 23889 N N . PRO A 1 90 ? 19.737 -5.360 -0.741 1.00 0.00 543 PRO A N 10
ATOM 23890 C CA . PRO A 1 90 ? 18.897 -6.372 -1.389 1.00 0.00 543 PRO A CA 10
ATOM 23891 C C . PRO A 1 90 ? 19.592 -7.725 -1.514 1.00 0.00 543 PRO A C 10
ATOM 23892 O O . PRO A 1 90 ? 19.047 -8.755 -1.117 1.00 0.00 543 PRO A O 10
ATOM 23903 N N . GLY A 1 91 ? 20.800 -7.716 -2.065 1.00 0.00 544 GLY A N 10
ATOM 23904 C CA . GLY A 1 91 ? 21.552 -8.949 -2.229 1.00 0.00 544 GLY A CA 10
ATOM 23905 C C . GLY A 1 91 ? 20.756 -10.050 -2.910 1.00 0.00 544 GLY A C 10
ATOM 23906 O O . GLY A 1 91 ? 21.078 -11.226 -2.758 1.00 0.00 544 GLY A O 10
ATOM 23910 N N . GLY A 1 92 ? 19.733 -9.661 -3.675 1.00 0.00 545 GLY A N 10
ATOM 23911 C CA . GLY A 1 92 ? 18.889 -10.615 -4.398 1.00 0.00 545 GLY A CA 10
ATOM 23912 C C . GLY A 1 92 ? 18.281 -11.735 -3.550 1.00 0.00 545 GLY A C 10
ATOM 23913 O O . GLY A 1 92 ? 17.099 -12.030 -3.696 1.00 0.00 545 GLY A O 10
ATOM 23917 N N . GLY A 1 93 ? 19.083 -12.370 -2.696 1.00 0.00 546 GLY A N 10
ATOM 23918 C CA . GLY A 1 93 ? 18.622 -13.472 -1.849 1.00 0.00 546 GLY A CA 10
ATOM 23919 C C . GLY A 1 93 ? 17.349 -13.199 -1.048 1.00 0.00 546 GLY A C 10
ATOM 23920 O O . GLY A 1 93 ? 17.345 -13.359 0.172 1.00 0.00 546 GLY A O 10
ATOM 23924 N N . MET A 1 94 ? 16.268 -12.805 -1.716 1.00 0.00 547 MET A N 10
ATOM 23925 C CA . MET A 1 94 ? 14.999 -12.536 -1.040 1.00 0.00 547 MET A CA 10
ATOM 23926 C C . MET A 1 94 ? 15.184 -11.583 0.141 1.00 0.00 547 MET A C 10
ATOM 23927 O O . MET A 1 94 ? 14.777 -11.882 1.264 1.00 0.00 547 MET A O 10
ATOM 23941 N N . PRO A 1 95 ? 15.800 -10.416 -0.101 1.00 0.00 548 PRO A N 10
ATOM 23942 C CA . PRO A 1 95 ? 16.041 -9.412 0.938 1.00 0.00 548 PRO A CA 10
ATOM 23943 C C . PRO A 1 95 ? 14.774 -9.039 1.704 1.00 0.00 548 PRO A C 10
ATOM 23944 O O . PRO A 1 95 ? 13.661 -9.346 1.281 1.00 0.00 548 PRO A O 10
ATOM 23955 N N . ASP A 1 96 ? 14.966 -8.355 2.826 1.00 0.00 549 ASP A N 10
ATOM 23956 C CA . ASP A 1 96 ? 13.872 -7.904 3.664 1.00 0.00 549 ASP A CA 10
ATOM 23957 C C . ASP A 1 96 ? 13.974 -6.398 3.853 1.00 0.00 549 ASP A C 10
ATOM 23958 O O . ASP A 1 96 ? 12.975 -5.718 4.087 1.00 0.00 549 ASP A O 10
ATOM 23967 N N . ASP A 1 97 ? 15.199 -5.880 3.730 1.00 0.00 550 ASP A N 10
ATOM 23968 C CA . ASP A 1 97 ? 15.438 -4.456 3.867 1.00 0.00 550 ASP A CA 10
ATOM 23969 C C . ASP A 1 97 ? 14.623 -3.709 2.824 1.00 0.00 550 ASP A C 10
ATOM 23970 O O . ASP A 1 97 ? 13.931 -2.741 3.124 1.00 0.00 550 ASP A O 10
ATOM 23979 N N . LEU A 1 98 ? 14.693 -4.200 1.597 1.00 0.00 551 LEU A N 10
ATOM 23980 C CA . LEU A 1 98 ? 13.941 -3.629 0.494 1.00 0.00 551 LEU A CA 10
ATOM 23981 C C . LEU A 1 98 ? 13.233 -4.746 -0.251 1.00 0.00 551 LEU A C 10
ATOM 23982 O O . LEU A 1 98 ? 13.802 -5.814 -0.455 1.00 0.00 551 LEU A O 10
ATOM 23998 N N . THR A 1 99 ? 12.002 -4.514 -0.667 1.00 0.00 552 THR A N 10
ATOM 23999 C CA . THR A 1 99 ? 11.276 -5.537 -1.399 1.00 0.00 552 THR A CA 10
ATOM 24000 C C . THR A 1 99 ? 10.596 -4.975 -2.636 1.00 0.00 552 THR A C 10
ATOM 24001 O O . THR A 1 99 ? 10.136 -3.835 -2.658 1.00 0.00 552 THR A O 10
ATOM 24012 N N . PHE A 1 100 ? 10.502 -5.814 -3.641 1.00 0.00 553 PHE A N 10
ATOM 24013 C CA . PHE A 1 100 ? 9.828 -5.481 -4.873 1.00 0.00 553 PHE A CA 10
ATOM 24014 C C . PHE A 1 100 ? 8.949 -6.655 -5.248 1.00 0.00 553 PHE A C 10
ATOM 24015 O O . PHE A 1 100 ? 9.380 -7.795 -5.160 1.00 0.00 553 PHE A O 10
ATOM 24032 N N . THR A 1 101 ? 7.742 -6.408 -5.681 1.00 0.00 554 THR A N 10
ATOM 24033 C CA . THR A 1 101 ? 6.884 -7.503 -6.079 1.00 0.00 554 THR A CA 10
ATOM 24034 C C . THR A 1 101 ? 6.239 -7.183 -7.407 1.00 0.00 554 THR A C 10
ATOM 24035 O O . THR A 1 101 ? 5.824 -6.051 -7.644 1.00 0.00 554 THR A O 10
ATOM 24046 N N . PRO A 1 102 ? 6.143 -8.166 -8.302 1.00 0.00 555 PRO A N 10
ATOM 24047 C CA . PRO A 1 102 ? 5.540 -7.951 -9.598 1.00 0.00 555 PRO A CA 10
ATOM 24048 C C . PRO A 1 102 ? 4.028 -8.065 -9.544 1.00 0.00 555 PRO A C 10
ATOM 24049 O O . PRO A 1 102 ? 3.383 -8.264 -10.570 1.00 0.00 555 PRO A O 10
ATOM 24060 N N . ILE A 1 103 ? 3.464 -7.886 -8.343 1.00 0.00 556 ILE A N 10
ATOM 24061 C CA . ILE A 1 103 ? 2.026 -7.911 -8.168 1.00 0.00 556 ILE A CA 10
ATOM 24062 C C . ILE A 1 103 ? 1.384 -9.266 -8.494 1.00 0.00 556 ILE A C 10
ATOM 24063 O O . ILE A 1 103 ? 0.247 -9.318 -8.966 1.00 0.00 556 ILE A O 10
ATOM 24079 N N . LYS A 1 104 ? 2.091 -10.358 -8.247 1.00 0.00 557 LYS A N 10
ATOM 24080 C CA . LYS A 1 104 ? 1.539 -11.676 -8.540 1.00 0.00 557 LYS A CA 10
ATOM 24081 C C . LYS A 1 104 ? 1.126 -12.280 -7.219 1.00 0.00 557 LYS A C 10
ATOM 24082 O O . LYS A 1 104 ? 1.905 -12.346 -6.269 1.00 0.00 557 LYS A O 10
ATOM 24101 N N . THR A 1 105 ? -0.168 -12.575 -7.135 1.00 0.00 558 THR A N 10
ATOM 24102 C CA . THR A 1 105 ? -0.764 -13.006 -5.889 1.00 0.00 558 THR A CA 10
ATOM 24103 C C . THR A 1 105 ? -0.159 -14.248 -5.256 1.00 0.00 558 THR A C 10
ATOM 24104 O O . THR A 1 105 ? -0.291 -15.370 -5.744 1.00 0.00 558 THR A O 10
ATOM 24115 N N . TRP A 1 106 ? 0.389 -13.992 -4.075 1.00 0.00 559 TRP A N 10
ATOM 24116 C CA . TRP A 1 106 ? 0.931 -14.986 -3.170 1.00 0.00 559 TRP A CA 10
ATOM 24117 C C . TRP A 1 106 ? 0.452 -14.523 -1.799 1.00 0.00 559 TRP A C 10
ATOM 24118 O O . TRP A 1 106 ? 0.837 -13.440 -1.357 1.00 0.00 559 TRP A O 10
ATOM 24139 N N . ASN A 1 107 ? -0.452 -15.252 -1.166 1.00 0.00 560 ASN A N 10
ATOM 24140 C CA . ASN A 1 107 ? -1.014 -14.763 0.090 1.00 0.00 560 ASN A CA 10
ATOM 24141 C C . ASN A 1 107 ? -0.032 -14.741 1.256 1.00 0.00 560 ASN A C 10
ATOM 24142 O O . ASN A 1 107 ? 0.429 -13.676 1.660 1.00 0.00 560 ASN A O 10
ATOM 24153 N N . ALA A 1 108 ? 0.250 -15.904 1.816 1.00 0.00 561 ALA A N 10
ATOM 24154 C CA . ALA A 1 108 ? 1.138 -16.010 2.969 1.00 0.00 561 ALA A CA 10
ATOM 24155 C C . ALA A 1 108 ? 2.624 -15.825 2.666 1.00 0.00 561 ALA A C 10
ATOM 24156 O O . ALA A 1 108 ? 3.323 -15.098 3.376 1.00 0.00 561 ALA A O 10
ATOM 24163 N N . SER A 1 109 ? 3.120 -16.516 1.656 1.00 0.00 562 SER A N 10
ATOM 24164 C CA . SER A 1 109 ? 4.538 -16.451 1.316 1.00 0.00 562 SER A CA 10
ATOM 24165 C C . SER A 1 109 ? 5.054 -15.015 1.212 1.00 0.00 562 SER A C 10
ATOM 24166 O O . SER A 1 109 ? 6.039 -14.647 1.863 1.00 0.00 562 SER A O 10
ATOM 24174 N N . LYS A 1 110 ? 4.402 -14.212 0.384 1.00 0.00 563 LYS A N 10
ATOM 24175 C CA . LYS A 1 110 ? 4.825 -12.832 0.185 1.00 0.00 563 LYS A CA 10
ATOM 24176 C C . LYS A 1 110 ? 4.581 -11.978 1.414 1.00 0.00 563 LYS A C 10
ATOM 24177 O O . LYS A 1 110 ? 5.458 -11.235 1.843 1.00 0.00 563 LYS A O 10
ATOM 24196 N N . THR A 1 111 ? 3.384 -12.058 1.965 1.00 0.00 564 THR A N 10
ATOM 24197 C CA . THR A 1 111 ? 3.031 -11.257 3.130 1.00 0.00 564 THR A CA 10
ATOM 24198 C C . THR A 1 111 ? 4.084 -11.366 4.230 1.00 0.00 564 THR A C 10
ATOM 24199 O O . THR A 1 111 ? 4.828 -10.425 4.478 1.00 0.00 564 THR A O 10
ATOM 24210 N N . GLN A 1 112 ? 4.156 -12.513 4.880 1.00 0.00 565 GLN A N 10
ATOM 24211 C CA . GLN A 1 112 ? 5.123 -12.726 5.946 1.00 0.00 565 GLN A CA 10
ATOM 24212 C C . GLN A 1 112 ? 6.530 -12.297 5.526 1.00 0.00 565 GLN A C 10
ATOM 24213 O O . GLN A 1 112 ? 7.234 -11.629 6.282 1.00 0.00 565 GLN A O 10
ATOM 24227 N N . GLU A 1 113 ? 6.948 -12.711 4.335 1.00 0.00 566 GLU A N 10
ATOM 24228 C CA . GLU A 1 113 ? 8.287 -12.398 3.838 1.00 0.00 566 GLU A CA 10
ATOM 24229 C C . GLU A 1 113 ? 8.633 -10.910 3.953 1.00 0.00 566 GLU A C 10
ATOM 24230 O O . GLU A 1 113 ? 9.605 -10.541 4.611 1.00 0.00 566 GLU A O 10
ATOM 24242 N N . PHE A 1 114 ? 7.869 -10.071 3.268 1.00 0.00 567 PHE A N 10
ATOM 24243 C CA . PHE A 1 114 ? 8.133 -8.638 3.246 1.00 0.00 567 PHE A CA 10
ATOM 24244 C C . PHE A 1 114 ? 7.295 -7.854 4.258 1.00 0.00 567 PHE A C 10
ATOM 24245 O O . PHE A 1 114 ? 7.723 -6.824 4.772 1.00 0.00 567 PHE A O 10
ATOM 24262 N N . ILE A 1 115 ? 6.105 -8.342 4.522 1.00 0.00 568 ILE A N 10
ATOM 24263 C CA . ILE A 1 115 ? 5.182 -7.702 5.451 1.00 0.00 568 ILE A CA 10
ATOM 24264 C C . ILE A 1 115 ? 5.584 -7.858 6.885 1.00 0.00 568 ILE A C 10
ATOM 24265 O O . ILE A 1 115 ? 4.828 -7.483 7.781 1.00 0.00 568 ILE A O 10
ATOM 24281 N N . ILE A 1 116 ? 6.768 -8.374 7.127 1.00 0.00 569 ILE A N 10
ATOM 24282 C CA . ILE A 1 116 ? 7.196 -8.511 8.492 1.00 0.00 569 ILE A CA 10
ATOM 24283 C C . ILE A 1 116 ? 7.037 -7.131 9.084 1.00 0.00 569 ILE A C 10
ATOM 24284 O O . ILE A 1 116 ? 6.513 -6.962 10.185 1.00 0.00 569 ILE A O 10
ATOM 24300 N N . ASP A 1 117 ? 7.369 -6.141 8.257 1.00 0.00 570 ASP A N 10
ATOM 24301 C CA . ASP A 1 117 ? 7.143 -4.750 8.585 1.00 0.00 570 ASP A CA 10
ATOM 24302 C C . ASP A 1 117 ? 7.287 -4.488 10.071 1.00 0.00 570 ASP A C 10
ATOM 24303 O O . ASP A 1 117 ? 6.329 -4.047 10.709 1.00 0.00 570 ASP A O 10
ATOM 24312 N N . GLY A 1 118 ? 8.450 -4.745 10.653 1.00 0.00 571 GLY A N 10
ATOM 24313 C CA . GLY A 1 118 ? 8.548 -4.466 12.061 1.00 0.00 571 GLY A CA 10
ATOM 24314 C C . GLY A 1 118 ? 8.163 -3.029 12.272 1.00 0.00 571 GLY A C 10
ATOM 24315 O O . GLY A 1 118 ? 7.317 -2.713 13.110 1.00 0.00 571 GLY A O 10
ATOM 24319 N N . ASP A 1 119 ? 8.720 -2.163 11.429 1.00 0.00 572 ASP A N 10
ATOM 24320 C CA . ASP A 1 119 ? 8.357 -0.765 11.448 1.00 0.00 572 ASP A CA 10
ATOM 24321 C C . ASP A 1 119 ? 7.791 -0.288 10.102 1.00 0.00 572 ASP A C 10
ATOM 24322 O O . ASP A 1 119 ? 7.183 0.781 10.045 1.00 0.00 572 ASP A O 10
ATOM 24331 N N . LEU A 1 120 ? 8.014 -1.040 8.997 1.00 0.00 573 LEU A N 10
ATOM 24332 C CA . LEU A 1 120 ? 7.523 -0.576 7.702 1.00 0.00 573 LEU A CA 10
ATOM 24333 C C . LEU A 1 120 ? 6.952 -1.636 6.786 1.00 0.00 573 LEU A C 10
ATOM 24334 O O . LEU A 1 120 ? 7.538 -2.689 6.565 1.00 0.00 573 LEU A O 10
ATOM 24350 N N . LEU A 1 121 ? 5.850 -1.269 6.177 1.00 0.00 574 LEU A N 10
ATOM 24351 C CA . LEU A 1 121 ? 5.213 -2.068 5.162 1.00 0.00 574 LEU A CA 10
ATOM 24352 C C . LEU A 1 121 ? 4.857 -1.095 4.047 1.00 0.00 574 LEU A C 10
ATOM 24353 O O . LEU A 1 121 ? 4.316 -0.024 4.325 1.00 0.00 574 LEU A O 10
ATOM 24369 N N . ILE A 1 122 ? 5.129 -1.431 2.803 1.00 0.00 575 ILE A N 10
ATOM 24370 C CA . ILE A 1 122 ? 4.786 -0.521 1.707 1.00 0.00 575 ILE A CA 10
ATOM 24371 C C . ILE A 1 122 ? 4.095 -1.241 0.576 1.00 0.00 575 ILE A C 10
ATOM 24372 O O . ILE A 1 122 ? 4.517 -2.315 0.141 1.00 0.00 575 ILE A O 10
ATOM 24388 N N . LEU A 1 123 ? 3.062 -0.606 0.068 1.00 0.00 576 LEU A N 10
ATOM 24389 C CA . LEU A 1 123 ? 2.327 -1.123 -1.052 1.00 0.00 576 LEU A CA 10
ATOM 24390 C C . LEU A 1 123 ? 2.132 0.002 -2.033 1.00 0.00 576 LEU A C 10
ATOM 24391 O O . LEU A 1 123 ? 1.766 1.109 -1.637 1.00 0.00 576 LEU A O 10
ATOM 24407 N N . LYS A 1 124 ? 2.335 -0.256 -3.298 1.00 0.00 577 LYS A N 10
ATOM 24408 C CA . LYS A 1 124 ? 2.116 0.791 -4.274 1.00 0.00 577 LYS A CA 10
ATOM 24409 C C . LYS A 1 124 ? 1.240 0.294 -5.402 1.00 0.00 577 LYS A C 10
ATOM 24410 O O . LYS A 1 124 ? 1.460 -0.789 -5.940 1.00 0.00 577 LYS A O 10
ATOM 24429 N N . LEU A 1 125 ? 0.273 1.107 -5.790 1.00 0.00 578 LEU A N 10
ATOM 24430 C CA . LEU A 1 125 ? -0.593 0.755 -6.891 1.00 0.00 578 LEU A CA 10
ATOM 24431 C C . LEU A 1 125 ? -0.541 1.878 -7.910 1.00 0.00 578 LEU A C 10
ATOM 24432 O O . LEU A 1 125 ? -0.673 3.063 -7.562 1.00 0.00 578 LEU A O 10
ATOM 24448 N N . GLY A 1 126 ? -0.350 1.493 -9.164 1.00 0.00 579 GLY A N 10
ATOM 24449 C CA . GLY A 1 126 ? -0.246 2.460 -10.228 1.00 0.00 579 GLY A CA 10
ATOM 24450 C C . GLY A 1 126 ? -1.561 2.786 -10.870 1.00 0.00 579 GLY A C 10
ATOM 24451 O O . GLY A 1 126 ? -1.616 3.633 -11.762 1.00 0.00 579 GLY A O 10
ATOM 24455 N N . LYS A 1 127 ? -2.632 2.141 -10.431 1.00 0.00 580 LYS A N 10
ATOM 24456 C CA . LYS A 1 127 ? -3.911 2.441 -11.016 1.00 0.00 580 LYS A CA 10
ATOM 24457 C C . LYS A 1 127 ? -4.358 3.804 -10.534 1.00 0.00 580 LYS A C 10
ATOM 24458 O O . LYS A 1 127 ? -4.727 4.655 -11.341 1.00 0.00 580 LYS A O 10
ATOM 24477 N N . TRP A 1 128 ? -4.268 4.042 -9.225 1.00 0.00 581 TRP A N 10
ATOM 24478 C CA . TRP A 1 128 ? -4.621 5.347 -8.697 1.00 0.00 581 TRP A CA 10
ATOM 24479 C C . TRP A 1 128 ? -3.677 5.858 -7.611 1.00 0.00 581 TRP A C 10
ATOM 24480 O O . TRP A 1 128 ? -3.234 7.005 -7.658 1.00 0.00 581 TRP A O 10
ATOM 24501 N N . LYS A 1 129 ? -3.461 5.045 -6.576 1.00 0.00 582 LYS A N 10
ATOM 24502 C CA . LYS A 1 129 ? -2.677 5.492 -5.436 1.00 0.00 582 LYS A CA 10
ATOM 24503 C C . LYS A 1 129 ? -1.744 4.451 -4.857 1.00 0.00 582 LYS A C 10
ATOM 24504 O O . LYS A 1 129 ? -1.902 3.244 -5.056 1.00 0.00 582 LYS A O 10
ATOM 24523 N N . MET A 1 130 ? -0.835 4.942 -4.036 1.00 0.00 583 MET A N 10
ATOM 24524 C CA . MET A 1 130 ? 0.059 4.107 -3.281 1.00 0.00 583 MET A CA 10
ATOM 24525 C C . MET A 1 130 ? -0.386 4.213 -1.831 1.00 0.00 583 MET A C 10
ATOM 24526 O O . MET A 1 130 ? -0.640 5.309 -1.320 1.00 0.00 583 MET A O 10
ATOM 24540 N N . LYS A 1 131 ? -0.456 3.085 -1.177 1.00 0.00 584 LYS A N 10
ATOM 24541 C CA . LYS A 1 131 ? -0.843 3.041 0.214 1.00 0.00 584 LYS A CA 10
ATOM 24542 C C . LYS A 1 131 ? 0.299 2.430 0.994 1.00 0.00 584 LYS A C 10
ATOM 24543 O O . LYS A 1 131 ? 0.867 1.413 0.599 1.00 0.00 584 LYS A O 10
ATOM 24562 N N . LEU A 1 132 ? 0.633 3.057 2.095 1.00 0.00 585 LEU A N 10
ATOM 24563 C CA . LEU A 1 132 ? 1.706 2.596 2.936 1.00 0.00 585 LEU A CA 10
ATOM 24564 C C . LEU A 1 132 ? 1.150 2.292 4.299 1.00 0.00 585 LEU A C 10
ATOM 24565 O O . LEU A 1 132 ? 0.336 3.046 4.825 1.00 0.00 585 LEU A O 10
ATOM 24581 N N . VAL A 1 133 ? 1.562 1.184 4.859 1.00 0.00 586 VAL A N 10
ATOM 24582 C CA . VAL A 1 133 ? 1.073 0.781 6.152 1.00 0.00 586 VAL A CA 10
ATOM 24583 C C . VAL A 1 133 ? 2.204 0.341 7.073 1.00 0.00 586 VAL A C 10
ATOM 24584 O O . VAL A 1 133 ? 3.101 -0.390 6.663 1.00 0.00 586 VAL A O 10
ATOM 24597 N N . SER A 1 134 ? 2.133 0.761 8.327 1.00 0.00 587 SER A N 10
ATOM 24598 C CA . SER A 1 134 ? 3.126 0.369 9.324 1.00 0.00 587 SER A CA 10
ATOM 24599 C C . SER A 1 134 ? 2.441 -0.584 10.303 1.00 0.00 587 SER A C 10
ATOM 24600 O O . SER A 1 134 ? 1.298 -0.340 10.690 1.00 0.00 587 SER A O 10
ATOM 24608 N N . ILE A 1 135 ? 3.096 -1.678 10.686 1.00 0.00 588 ILE A N 10
ATOM 24609 C CA . ILE A 1 135 ? 2.456 -2.627 11.588 1.00 0.00 588 ILE A CA 10
ATOM 24610 C C . ILE A 1 135 ? 3.337 -3.075 12.740 1.00 0.00 588 ILE A C 10
ATOM 24611 O O . ILE A 1 135 ? 4.510 -3.407 12.571 1.00 0.00 588 ILE A O 10
ATOM 24627 N N . VAL A 1 136 ? 2.718 -3.110 13.910 1.00 0.00 589 VAL A N 10
ATOM 24628 C CA . VAL A 1 136 ? 3.373 -3.551 15.133 1.00 0.00 589 VAL A CA 10
ATOM 24629 C C . VAL A 1 136 ? 2.477 -4.518 15.892 1.00 0.00 589 VAL A C 10
ATOM 24630 O O . VAL A 1 136 ? 1.269 -4.304 15.998 1.00 0.00 589 VAL A O 10
ATOM 24643 N N . SER A 1 137 ? 3.069 -5.578 16.423 1.00 0.00 590 SER A N 10
ATOM 24644 C CA . SER A 1 137 ? 2.313 -6.566 17.173 1.00 0.00 590 SER A CA 10
ATOM 24645 C C . SER A 1 137 ? 1.811 -5.966 18.477 1.00 0.00 590 SER A C 10
ATOM 24646 O O . SER A 1 137 ? 2.589 -5.419 19.257 1.00 0.00 590 SER A O 10
ATOM 24654 N N . ASP A 1 138 ? 0.508 -6.072 18.715 1.00 0.00 591 ASP A N 10
ATOM 24655 C CA . ASP A 1 138 ? -0.086 -5.538 19.935 1.00 0.00 591 ASP A CA 10
ATOM 24656 C C . ASP A 1 138 ? 0.694 -6.019 21.149 1.00 0.00 591 ASP A C 10
ATOM 24657 O O . ASP A 1 138 ? 1.086 -5.230 22.006 1.00 0.00 591 ASP A O 10
ATOM 24666 N N . GLU A 1 139 ? 0.918 -7.322 21.199 1.00 0.00 592 GLU A N 10
ATOM 24667 C CA . GLU A 1 139 ? 1.660 -7.950 22.290 1.00 0.00 592 GLU A CA 10
ATOM 24668 C C . GLU A 1 139 ? 3.001 -7.255 22.517 1.00 0.00 592 GLU A C 10
ATOM 24669 O O . GLU A 1 139 ? 3.337 -6.896 23.647 1.00 0.00 592 GLU A O 10
ATOM 24681 N N . LYS A 1 140 ? 3.764 -7.052 21.439 1.00 0.00 593 LYS A N 10
ATOM 24682 C CA . LYS A 1 140 ? 5.059 -6.378 21.545 1.00 0.00 593 LYS A CA 10
ATOM 24683 C C . LYS A 1 140 ? 4.884 -5.073 22.302 1.00 0.00 593 LYS A C 10
ATOM 24684 O O . LYS A 1 140 ? 5.606 -4.774 23.259 1.00 0.00 593 LYS A O 10
ATOM 24703 N N . PHE A 1 141 ? 3.884 -4.318 21.873 1.00 0.00 594 PHE A N 10
ATOM 24704 C CA . PHE A 1 141 ? 3.547 -3.060 22.502 1.00 0.00 594 PHE A CA 10
ATOM 24705 C C . PHE A 1 141 ? 3.422 -3.257 24.005 1.00 0.00 594 PHE A C 10
ATOM 24706 O O . PHE A 1 141 ? 3.993 -2.508 24.787 1.00 0.00 594 PHE A O 10
ATOM 24723 N N . LYS A 1 142 ? 2.685 -4.277 24.414 1.00 0.00 595 LYS A N 10
ATOM 24724 C CA . LYS A 1 142 ? 2.511 -4.567 25.828 1.00 0.00 595 LYS A CA 10
ATOM 24725 C C . LYS A 1 142 ? 3.864 -4.586 26.525 1.00 0.00 595 LYS A C 10
ATOM 24726 O O . LYS A 1 142 ? 4.039 -3.977 27.573 1.00 0.00 595 LYS A O 10
ATOM 24745 N N . GLU A 1 143 ? 4.812 -5.297 25.932 1.00 0.00 596 GLU A N 10
ATOM 24746 C CA . GLU A 1 143 ? 6.156 -5.412 26.489 1.00 0.00 596 GLU A CA 10
ATOM 24747 C C . GLU A 1 143 ? 6.783 -4.045 26.792 1.00 0.00 596 GLU A C 10
ATOM 24748 O O . GLU A 1 143 ? 7.195 -3.790 27.924 1.00 0.00 596 GLU A O 10
ATOM 24760 N N . LEU A 1 144 ? 6.879 -3.179 25.783 1.00 0.00 597 LEU A N 10
ATOM 24761 C CA . LEU A 1 144 ? 7.494 -1.852 25.982 1.00 0.00 597 LEU A CA 10
ATOM 24762 C C . LEU A 1 144 ? 6.683 -0.982 26.949 1.00 0.00 597 LEU A C 10
ATOM 24763 O O . LEU A 1 144 ? 7.160 -0.593 28.015 1.00 0.00 597 LEU A O 10
ATOM 24779 N N . GLY A 1 145 ? 5.459 -0.691 26.549 1.00 0.00 598 GLY A N 10
ATOM 24780 C CA . GLY A 1 145 ? 4.537 0.121 27.322 1.00 0.00 598 GLY A CA 10
ATOM 24781 C C . GLY A 1 145 ? 3.887 -0.627 28.473 1.00 0.00 598 GLY A C 10
ATOM 24782 O O . GLY A 1 145 ? 2.871 -0.177 29.001 1.00 0.00 598 GLY A O 10
ATOM 24786 N N . LEU A 1 146 ? 4.412 -1.806 28.819 1.00 0.00 599 LEU A N 10
ATOM 24787 C CA . LEU A 1 146 ? 3.800 -2.646 29.855 1.00 0.00 599 LEU A CA 10
ATOM 24788 C C . LEU A 1 146 ? 3.448 -1.866 31.119 1.00 0.00 599 LEU A C 10
ATOM 24789 O O . LEU A 1 146 ? 2.645 -2.338 31.924 1.00 0.00 599 LEU A O 10
ATOM 24805 N N . THR A 1 147 ? 3.982 -0.662 31.282 1.00 0.00 600 THR A N 10
ATOM 24806 C CA . THR A 1 147 ? 3.622 0.144 32.437 1.00 0.00 600 THR A CA 10
ATOM 24807 C C . THR A 1 147 ? 3.269 1.565 32.017 1.00 0.00 600 THR A C 10
ATOM 24808 O O . THR A 1 147 ? 3.963 2.524 32.358 1.00 0.00 600 THR A O 10
ATOM 24819 N N . ALA A 1 148 ? 2.167 1.687 31.288 1.00 0.00 601 ALA A N 10
ATOM 24820 C CA . ALA A 1 148 ? 1.686 2.981 30.826 1.00 0.00 601 ALA A CA 10
ATOM 24821 C C . ALA A 1 148 ? 0.200 3.135 31.125 1.00 0.00 601 ALA A C 10
ATOM 24822 O O . ALA A 1 148 ? -0.477 2.158 31.445 1.00 0.00 601 ALA A O 10
ATOM 24829 N N . PRO A 1 149 ? -0.341 4.355 30.998 1.00 0.00 602 PRO A N 10
ATOM 24830 C CA . PRO A 1 149 ? -1.765 4.606 31.231 1.00 0.00 602 PRO A CA 10
ATOM 24831 C C . PRO A 1 149 ? -2.624 3.983 30.133 1.00 0.00 602 PRO A C 10
ATOM 24832 O O . PRO A 1 149 ? -3.846 3.890 30.257 1.00 0.00 602 PRO A O 10
ATOM 24843 N N . GLY A 1 150 ? -1.965 3.559 29.055 1.00 0.00 603 GLY A N 10
ATOM 24844 C CA . GLY A 1 150 ? -2.651 2.949 27.935 1.00 0.00 603 GLY A CA 10
ATOM 24845 C C . GLY A 1 150 ? -3.186 1.566 28.249 1.00 0.00 603 GLY A C 10
ATOM 24846 O O . GLY A 1 150 ? -4.343 1.266 27.965 1.00 0.00 603 GLY A O 10
ATOM 24850 N N . TRP A 1 151 ? -2.341 0.714 28.821 1.00 0.00 604 TRP A N 10
ATOM 24851 C CA . TRP A 1 151 ? -2.731 -0.649 29.159 1.00 0.00 604 TRP A CA 10
ATOM 24852 C C . TRP A 1 151 ? -3.824 -0.672 30.208 1.00 0.00 604 TRP A C 10
ATOM 24853 O O . TRP A 1 151 ? -4.800 -1.408 30.082 1.00 0.00 604 TRP A O 10
ATOM 24874 N N . ASP A 1 152 ? -3.653 0.116 31.250 1.00 0.00 605 ASP A N 10
ATOM 24875 C CA . ASP A 1 152 ? -4.617 0.165 32.328 1.00 0.00 605 ASP A CA 10
ATOM 24876 C C . ASP A 1 152 ? -6.015 0.376 31.777 1.00 0.00 605 ASP A C 10
ATOM 24877 O O . ASP A 1 152 ? -6.936 -0.388 32.078 1.00 0.00 605 ASP A O 10
ATOM 24886 N N . GLU A 1 153 ? -6.153 1.400 30.955 1.00 0.00 606 GLU A N 10
ATOM 24887 C CA . GLU A 1 153 ? -7.427 1.728 30.341 1.00 0.00 606 GLU A CA 10
ATOM 24888 C C . GLU A 1 153 ? -7.956 0.601 29.455 1.00 0.00 606 GLU A C 10
ATOM 24889 O O . GLU A 1 153 ? -9.020 0.041 29.725 1.00 0.00 606 GLU A O 10
ATOM 24901 N N . VAL A 1 154 ? -7.218 0.291 28.405 1.00 0.00 607 VAL A N 10
ATOM 24902 C CA . VAL A 1 154 ? -7.606 -0.745 27.444 1.00 0.00 607 VAL A CA 10
ATOM 24903 C C . VAL A 1 154 ? -7.984 -2.083 28.084 1.00 0.00 607 VAL A C 10
ATOM 24904 O O . VAL A 1 154 ? -9.145 -2.492 28.064 1.00 0.00 607 VAL A O 10
ATOM 24917 N N . VAL A 1 155 ? -6.983 -2.769 28.596 1.00 0.00 608 VAL A N 10
ATOM 24918 C CA . VAL A 1 155 ? -7.146 -4.087 29.194 1.00 0.00 608 VAL A CA 10
ATOM 24919 C C . VAL A 1 155 ? -7.911 -4.064 30.520 1.00 0.00 608 VAL A C 10
ATOM 24920 O O . VAL A 1 155 ? -8.940 -4.726 30.662 1.00 0.00 608 VAL A O 10
ATOM 24933 N N . GLY A 1 156 ? -7.393 -3.323 31.490 1.00 0.00 609 GLY A N 10
ATOM 24934 C CA . GLY A 1 156 ? -8.023 -3.253 32.794 1.00 0.00 609 GLY A CA 10
ATOM 24935 C C . GLY A 1 156 ? -9.440 -2.721 32.749 1.00 0.00 609 GLY A C 10
ATOM 24936 O O . GLY A 1 156 ? -10.388 -3.428 33.089 1.00 0.00 609 GLY A O 10
ATOM 24940 N N . LYS A 1 157 ? -9.584 -1.471 32.331 1.00 0.00 610 LYS A N 10
ATOM 24941 C CA . LYS A 1 157 ? -10.897 -0.842 32.245 1.00 0.00 610 LYS A CA 10
ATOM 24942 C C . LYS A 1 157 ? -11.719 -1.443 31.108 1.00 0.00 610 LYS A C 10
ATOM 24943 O O . LYS A 1 157 ? -12.680 -2.175 31.344 1.00 0.00 610 LYS A O 10
ATOM 24962 N N . GLY A 1 158 ? -11.335 -1.128 29.876 1.00 0.00 611 GLY A N 10
ATOM 24963 C CA . GLY A 1 158 ? -12.046 -1.644 28.722 1.00 0.00 611 GLY A CA 10
ATOM 24964 C C . GLY A 1 158 ? -12.975 -0.615 28.106 1.00 0.00 611 GLY A C 10
ATOM 24965 O O . GLY A 1 158 ? -14.132 -0.912 27.810 1.00 0.00 611 GLY A O 10
ATOM 24969 N N . LYS A 1 159 ? -1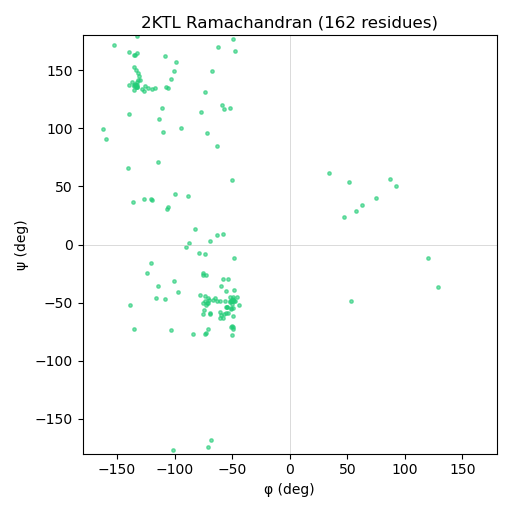2.466 0.598 27.914 1.00 0.00 612 LYS A N 10
ATOM 24970 C CA . LYS A 1 159 ? -13.256 1.675 27.330 1.00 0.00 612 LYS A CA 10
ATOM 24971 C C . LYS A 1 159 ? -12.944 1.839 25.846 1.00 0.00 612 LYS A C 10
ATOM 24972 O O . LYS A 1 159 ? -12.877 2.957 25.335 1.00 0.00 612 LYS A O 10
ATOM 24991 N N . GLU A 1 160 ? -12.755 0.717 25.159 1.00 0.00 613 GLU A N 10
ATOM 24992 C CA . GLU A 1 160 ? -12.450 0.737 23.733 1.00 0.00 613 GLU A CA 10
ATOM 24993 C C . GLU A 1 160 ? -13.695 1.066 22.916 1.00 0.00 613 GLU A C 10
ATOM 24994 O O . GLU A 1 160 ? -14.801 1.135 23.451 1.00 0.00 613 GLU A O 10
ATOM 25006 N N . GLU A 1 161 ? -13.507 1.267 21.615 1.00 0.00 614 GLU A N 10
ATOM 25007 C CA . GLU A 1 161 ? -14.615 1.588 20.723 1.00 0.00 614 GLU A CA 10
ATOM 25008 C C . GLU A 1 161 ? -15.626 0.445 20.677 1.00 0.00 614 GLU A C 10
ATOM 25009 O O . GLU A 1 161 ? -16.792 0.623 21.031 1.00 0.00 614 GLU A O 10
ATOM 25021 N N . PRO A 1 162 ? -15.194 -0.750 20.236 1.00 0.00 615 PRO A N 10
ATOM 25022 C CA . PRO A 1 162 ? -16.069 -1.922 20.145 1.00 0.00 615 PRO A CA 10
ATOM 25023 C C . PRO A 1 162 ? -16.417 -2.491 21.516 1.00 0.00 615 PRO A C 10
ATOM 25024 O O . PRO A 1 162 ? -15.573 -3.087 22.185 1.00 0.00 615 PRO A O 10
ATOM 25035 N N . SER A 1 163 ? -17.666 -2.304 21.929 1.00 0.00 616 SER A N 10
ATOM 25036 C CA . SER A 1 163 ? -18.127 -2.799 23.220 1.00 0.00 616 SER A CA 10
ATOM 25037 C C . SER A 1 163 ? -18.160 -4.328 23.238 1.00 0.00 616 SER A C 10
ATOM 25038 O O . SER A 1 163 ? -18.981 -4.944 22.558 1.00 0.00 616 SER A O 10
ATOM 25046 N N . PRO A 1 164 ? -17.266 -4.965 24.018 1.00 0.00 617 PRO A N 10
ATOM 25047 C CA . PRO A 1 164 ? -17.206 -6.427 24.113 1.00 0.00 617 PRO A CA 10
ATOM 25048 C C . PRO A 1 164 ? -18.415 -7.010 24.836 1.00 0.00 617 PRO A C 10
ATOM 25049 O O . PRO A 1 164 ? -18.319 -8.159 25.316 1.00 0.00 617 PRO A O 10
ATOM 25061 N N . MET A 1 1 ? 10.015 14.519 -25.931 1.00 0.00 454 MET A N 11
ATOM 25062 C CA . MET A 1 1 ? 10.615 13.160 -25.872 1.00 0.00 454 MET A CA 11
ATOM 25063 C C . MET A 1 1 ? 9.750 12.142 -26.610 1.00 0.00 454 MET A C 11
ATOM 25064 O O . MET A 1 1 ? 8.537 12.312 -26.723 1.00 0.00 454 MET A O 11
ATOM 25080 N N . PRO A 1 2 ? 10.367 11.064 -27.125 1.00 0.00 455 PRO A N 11
ATOM 25081 C CA . PRO A 1 2 ? 9.648 10.015 -27.855 1.00 0.00 455 PRO A CA 11
ATOM 25082 C C . PRO A 1 2 ? 8.751 9.186 -26.942 1.00 0.00 455 PRO A C 11
ATOM 25083 O O . PRO A 1 2 ? 8.922 9.185 -25.722 1.00 0.00 455 PRO A O 11
ATOM 25094 N N . ARG A 1 3 ? 7.796 8.482 -27.540 1.00 0.00 456 ARG A N 11
ATOM 25095 C CA . ARG A 1 3 ? 6.873 7.647 -26.780 1.00 0.00 456 ARG A CA 11
ATOM 25096 C C . ARG A 1 3 ? 7.470 6.268 -26.518 1.00 0.00 456 ARG A C 11
ATOM 25097 O O . ARG A 1 3 ? 7.120 5.605 -25.540 1.00 0.00 456 ARG A O 11
ATOM 25118 N N . THR A 1 4 ? 8.372 5.839 -27.396 1.00 0.00 457 THR A N 11
ATOM 25119 C CA . THR A 1 4 ? 9.016 4.538 -27.256 1.00 0.00 457 THR A CA 11
ATOM 25120 C C . THR A 1 4 ? 10.381 4.675 -26.589 1.00 0.00 457 THR A C 11
ATOM 25121 O O . THR A 1 4 ? 11.335 3.991 -26.958 1.00 0.00 457 THR A O 11
ATOM 25132 N N . ALA A 1 5 ? 10.466 5.563 -25.604 1.00 0.00 458 ALA A N 11
ATOM 25133 C CA . ALA A 1 5 ? 11.713 5.790 -24.884 1.00 0.00 458 ALA A CA 11
ATOM 25134 C C . ALA A 1 5 ? 11.997 4.654 -23.907 1.00 0.00 458 ALA A C 11
ATOM 25135 O O . ALA A 1 5 ? 11.537 4.675 -22.765 1.00 0.00 458 ALA A O 11
ATOM 25142 N N . SER A 1 6 ? 12.757 3.664 -24.363 1.00 0.00 459 SER A N 11
ATOM 25143 C CA . SER A 1 6 ? 13.103 2.520 -23.527 1.00 0.00 459 SER A CA 11
ATOM 25144 C C . SER A 1 6 ? 14.405 2.770 -22.771 1.00 0.00 459 SER A C 11
ATOM 25145 O O . SER A 1 6 ? 15.170 3.671 -23.117 1.00 0.00 459 SER A O 11
ATOM 25153 N N . PRO A 1 7 ? 14.676 1.972 -21.724 1.00 0.00 460 PRO A N 11
ATOM 25154 C CA . PRO A 1 7 ? 15.893 2.112 -20.918 1.00 0.00 460 PRO A CA 11
ATOM 25155 C C . PRO A 1 7 ? 17.146 1.705 -21.688 1.00 0.00 460 PRO A C 11
ATOM 25156 O O . PRO A 1 7 ? 17.084 1.405 -22.881 1.00 0.00 460 PRO A O 11
ATOM 25167 N N . GLY A 1 8 ? 18.282 1.697 -20.998 1.00 0.00 461 GLY A N 11
ATOM 25168 C CA . GLY A 1 8 ? 19.532 1.326 -21.633 1.00 0.00 461 GLY A CA 11
ATOM 25169 C C . GLY A 1 8 ? 20.441 2.517 -21.865 1.00 0.00 461 GLY A C 11
ATOM 25170 O O . GLY A 1 8 ? 21.080 2.625 -22.911 1.00 0.00 461 GLY A O 11
ATOM 25174 N N . ASN A 1 9 ? 20.500 3.414 -20.886 1.00 0.00 462 ASN A N 11
ATOM 25175 C CA . ASN A 1 9 ? 21.337 4.604 -20.987 1.00 0.00 462 ASN A CA 11
ATOM 25176 C C . ASN A 1 9 ? 22.696 4.371 -20.332 1.00 0.00 462 ASN A C 11
ATOM 25177 O O . ASN A 1 9 ? 22.866 3.436 -19.549 1.00 0.00 462 ASN A O 11
ATOM 25188 N N . PRO A 1 10 ? 23.688 5.223 -20.645 1.00 0.00 463 PRO A N 11
ATOM 25189 C CA . PRO A 1 10 ? 25.037 5.107 -20.082 1.00 0.00 463 PRO A CA 11
ATOM 25190 C C . PRO A 1 10 ? 25.023 5.014 -18.560 1.00 0.00 463 PRO A C 11
ATOM 25191 O O . PRO A 1 10 ? 24.673 5.973 -17.872 1.00 0.00 463 PRO A O 11
ATOM 25202 N N . LYS A 1 11 ? 25.406 3.853 -18.040 1.00 0.00 464 LYS A N 11
ATOM 25203 C CA . LYS A 1 11 ? 25.437 3.634 -16.598 1.00 0.00 464 LYS A CA 11
ATOM 25204 C C . LYS A 1 11 ? 26.872 3.478 -16.103 1.00 0.00 464 LYS A C 11
ATOM 25205 O O . LYS A 1 11 ? 27.590 2.571 -16.524 1.00 0.00 464 LYS A O 11
ATOM 25224 N N . SER A 1 12 ? 27.282 4.368 -15.205 1.00 0.00 465 SER A N 11
ATOM 25225 C CA . SER A 1 12 ? 28.630 4.330 -14.650 1.00 0.00 465 SER A CA 11
ATOM 25226 C C . SER A 1 12 ? 28.595 4.050 -13.151 1.00 0.00 465 SER A C 11
ATOM 25227 O O . SER A 1 12 ? 28.875 2.935 -12.711 1.00 0.00 465 SER A O 11
ATOM 25235 N N . SER A 1 13 ? 28.247 5.069 -12.372 1.00 0.00 466 SER A N 11
ATOM 25236 C CA . SER A 1 13 ? 28.173 4.932 -10.922 1.00 0.00 466 SER A CA 11
ATOM 25237 C C . SER A 1 13 ? 26.921 4.164 -10.509 1.00 0.00 466 SER A C 11
ATOM 25238 O O . SER A 1 13 ? 26.887 3.537 -9.450 1.00 0.00 466 SER A O 11
ATOM 25246 N N . LEU A 1 14 ? 25.893 4.217 -11.351 1.00 0.00 467 LEU A N 11
ATOM 25247 C CA . LEU A 1 14 ? 24.640 3.526 -11.070 1.00 0.00 467 LEU A CA 11
ATOM 25248 C C . LEU A 1 14 ? 24.490 2.291 -11.953 1.00 0.00 467 LEU A C 11
ATOM 25249 O O . LEU A 1 14 ? 23.665 2.262 -12.866 1.00 0.00 467 LEU A O 11
ATOM 25265 N N . SER A 1 15 ? 25.294 1.270 -11.671 1.00 0.00 468 SER A N 11
ATOM 25266 C CA . SER A 1 15 ? 25.251 0.030 -12.436 1.00 0.00 468 SER A CA 11
ATOM 25267 C C . SER A 1 15 ? 24.787 -1.130 -11.561 1.00 0.00 468 SER A C 11
ATOM 25268 O O . SER A 1 15 ? 25.342 -2.227 -11.617 1.00 0.00 468 SER A O 11
ATOM 25276 N N . GLY A 1 16 ? 23.765 -0.877 -10.750 1.00 0.00 469 GLY A N 11
ATOM 25277 C CA . GLY A 1 16 ? 23.243 -1.906 -9.870 1.00 0.00 469 GLY A CA 11
ATOM 25278 C C . GLY A 1 16 ? 23.132 -1.432 -8.436 1.00 0.00 469 GLY A C 11
ATOM 25279 O O . GLY A 1 16 ? 22.190 -1.785 -7.727 1.00 0.00 469 GLY A O 11
ATOM 25283 N N . PHE A 1 17 ? 24.098 -0.625 -8.008 1.00 0.00 470 PHE A N 11
ATOM 25284 C CA . PHE A 1 17 ? 24.107 -0.096 -6.650 1.00 0.00 470 PHE A CA 11
ATOM 25285 C C . PHE A 1 17 ? 23.932 1.418 -6.663 1.00 0.00 470 PHE A C 11
ATOM 25286 O O . PHE A 1 17 ? 24.765 2.145 -7.206 1.00 0.00 470 PHE A O 11
ATOM 25303 N N . VAL A 1 18 ? 22.846 1.887 -6.060 1.00 0.00 471 VAL A N 11
ATOM 25304 C CA . VAL A 1 18 ? 22.564 3.315 -6.002 1.00 0.00 471 VAL A CA 11
ATOM 25305 C C . VAL A 1 18 ? 22.648 3.833 -4.571 1.00 0.00 471 VAL A C 11
ATOM 25306 O O . VAL A 1 18 ? 21.786 3.546 -3.742 1.00 0.00 471 VAL A O 11
ATOM 25319 N N . ASN A 1 19 ? 23.695 4.598 -4.294 1.00 0.00 472 ASN A N 11
ATOM 25320 C CA . ASN A 1 19 ? 23.902 5.161 -2.964 1.00 0.00 472 ASN A CA 11
ATOM 25321 C C . ASN A 1 19 ? 24.323 6.626 -3.053 1.00 0.00 472 ASN A C 11
ATOM 25322 O O . ASN A 1 19 ? 24.988 7.032 -4.006 1.00 0.00 472 ASN A O 11
ATOM 25333 N N . PRO A 1 20 ? 23.941 7.442 -2.054 1.00 0.00 473 PRO A N 11
ATOM 25334 C CA . PRO A 1 20 ? 24.283 8.868 -2.025 1.00 0.00 473 PRO A CA 11
ATOM 25335 C C . PRO A 1 20 ? 25.780 9.107 -2.189 1.00 0.00 473 PRO A C 11
ATOM 25336 O O . PRO A 1 20 ? 26.567 8.823 -1.284 1.00 0.00 473 PRO A O 11
ATOM 25347 N N . GLN A 1 21 ? 26.168 9.630 -3.347 1.00 0.00 474 GLN A N 11
ATOM 25348 C CA . GLN A 1 21 ? 27.572 9.908 -3.628 1.00 0.00 474 GLN A CA 11
ATOM 25349 C C . GLN A 1 21 ? 27.845 11.409 -3.596 1.00 0.00 474 GLN A C 11
ATOM 25350 O O . GLN A 1 21 ? 28.923 11.846 -3.194 1.00 0.00 474 GLN A O 11
ATOM 25364 N N . SER A 1 22 ? 26.861 12.193 -4.024 1.00 0.00 475 SER A N 11
ATOM 25365 C CA . SER A 1 22 ? 26.994 13.644 -4.044 1.00 0.00 475 SER A CA 11
ATOM 25366 C C . SER A 1 22 ? 26.232 14.278 -2.884 1.00 0.00 475 SER A C 11
ATOM 25367 O O . SER A 1 22 ? 26.614 15.334 -2.381 1.00 0.00 475 SER A O 11
ATOM 25375 N N . GLY A 1 23 ? 25.152 13.626 -2.466 1.00 0.00 476 GLY A N 11
ATOM 25376 C CA . GLY A 1 23 ? 24.354 14.141 -1.369 1.00 0.00 476 GLY A CA 11
ATOM 25377 C C . GLY A 1 23 ? 22.872 14.174 -1.690 1.00 0.00 476 GLY A C 11
ATOM 25378 O O . GLY A 1 23 ? 22.036 14.164 -0.788 1.00 0.00 476 GLY A O 11
ATOM 25382 N N . ASN A 1 24 ? 22.548 14.217 -2.983 1.00 0.00 477 ASN A N 11
ATOM 25383 C CA . ASN A 1 24 ? 21.157 14.253 -3.435 1.00 0.00 477 ASN A CA 11
ATOM 25384 C C . ASN A 1 24 ? 20.324 15.231 -2.604 1.00 0.00 477 ASN A C 11
ATOM 25385 O O . ASN A 1 24 ? 19.264 14.875 -2.087 1.00 0.00 477 ASN A O 11
ATOM 25396 N N . PRO A 1 25 ? 20.794 16.483 -2.465 1.00 0.00 478 PRO A N 11
ATOM 25397 C CA . PRO A 1 25 ? 20.089 17.510 -1.694 1.00 0.00 478 PRO A CA 11
ATOM 25398 C C . PRO A 1 25 ? 18.894 18.088 -2.447 1.00 0.00 478 PRO A C 11
ATOM 25399 O O . PRO A 1 25 ? 17.971 18.629 -1.840 1.00 0.00 478 PRO A O 11
ATOM 25410 N N . HIS A 1 26 ? 18.920 17.972 -3.771 1.00 0.00 479 HIS A N 11
ATOM 25411 C CA . HIS A 1 26 ? 17.839 18.487 -4.604 1.00 0.00 479 HIS A CA 11
ATOM 25412 C C . HIS A 1 26 ? 16.519 17.792 -4.279 1.00 0.00 479 HIS A C 11
ATOM 25413 O O . HIS A 1 26 ? 16.132 16.831 -4.944 1.00 0.00 479 HIS A O 11
ATOM 25428 N N . ALA A 1 27 ? 15.832 18.290 -3.258 1.00 0.00 480 ALA A N 11
ATOM 25429 C CA . ALA A 1 27 ? 14.553 17.725 -2.847 1.00 0.00 480 ALA A CA 11
ATOM 25430 C C . ALA A 1 27 ? 13.572 18.830 -2.456 1.00 0.00 480 ALA A C 11
ATOM 25431 O O . ALA A 1 27 ? 13.918 19.729 -1.690 1.00 0.00 480 ALA A O 11
ATOM 25438 N N . PRO A 1 28 ? 12.330 18.782 -2.976 1.00 0.00 481 PRO A N 11
ATOM 25439 C CA . PRO A 1 28 ? 11.312 19.792 -2.669 1.00 0.00 481 PRO A CA 11
ATOM 25440 C C . PRO A 1 28 ? 11.220 20.089 -1.171 1.00 0.00 481 PRO A C 11
ATOM 25441 O O . PRO A 1 28 ? 11.763 21.086 -0.694 1.00 0.00 481 PRO A O 11
ATOM 25452 N N . GLN A 1 29 ? 10.547 19.213 -0.431 1.00 0.00 482 GLN A N 11
ATOM 25453 C CA . GLN A 1 29 ? 10.405 19.373 1.008 1.00 0.00 482 GLN A CA 11
ATOM 25454 C C . GLN A 1 29 ? 10.636 18.038 1.698 1.00 0.00 482 GLN A C 11
ATOM 25455 O O . GLN A 1 29 ? 11.663 17.819 2.338 1.00 0.00 482 GLN A O 11
ATOM 25469 N N . THR A 1 30 ? 9.668 17.144 1.543 1.00 0.00 483 THR A N 11
ATOM 25470 C CA . THR A 1 30 ? 9.742 15.815 2.128 1.00 0.00 483 THR A CA 11
ATOM 25471 C C . THR A 1 30 ? 9.266 14.767 1.124 1.00 0.00 483 THR A C 11
ATOM 25472 O O . THR A 1 30 ? 8.511 15.077 0.202 1.00 0.00 483 THR A O 11
ATOM 25483 N N . ASN A 1 31 ? 9.694 13.528 1.320 1.00 0.00 484 ASN A N 11
ATOM 25484 C CA . ASN A 1 31 ? 9.297 12.434 0.448 1.00 0.00 484 ASN A CA 11
ATOM 25485 C C . ASN A 1 31 ? 8.094 11.728 1.049 1.00 0.00 484 ASN A C 11
ATOM 25486 O O . ASN A 1 31 ? 7.203 11.273 0.337 1.00 0.00 484 ASN A O 11
ATOM 25497 N N . PHE A 1 32 ? 8.077 11.670 2.376 1.00 0.00 485 PHE A N 11
ATOM 25498 C CA . PHE A 1 32 ? 6.989 11.051 3.120 1.00 0.00 485 PHE A CA 11
ATOM 25499 C C . PHE A 1 32 ? 5.635 11.573 2.646 1.00 0.00 485 PHE A C 11
ATOM 25500 O O . PHE A 1 32 ? 4.690 10.814 2.453 1.00 0.00 485 PHE A O 11
ATOM 25517 N N . ALA A 1 33 ? 5.539 12.885 2.512 1.00 0.00 486 ALA A N 11
ATOM 25518 C CA . ALA A 1 33 ? 4.297 13.532 2.108 1.00 0.00 486 ALA A CA 11
ATOM 25519 C C . ALA A 1 33 ? 3.894 13.258 0.652 1.00 0.00 486 ALA A C 11
ATOM 25520 O O . ALA A 1 33 ? 2.724 12.984 0.380 1.00 0.00 486 ALA A O 11
ATOM 25527 N N . ASN A 1 34 ? 4.828 13.400 -0.292 1.00 0.00 487 ASN A N 11
ATOM 25528 C CA . ASN A 1 34 ? 4.487 13.235 -1.713 1.00 0.00 487 ASN A CA 11
ATOM 25529 C C . ASN A 1 34 ? 4.188 11.790 -2.145 1.00 0.00 487 ASN A C 11
ATOM 25530 O O . ASN A 1 34 ? 3.030 11.449 -2.380 1.00 0.00 487 ASN A O 11
ATOM 25541 N N . MET A 1 35 ? 5.217 10.948 -2.279 1.00 0.00 488 MET A N 11
ATOM 25542 C CA . MET A 1 35 ? 5.001 9.562 -2.719 1.00 0.00 488 MET A CA 11
ATOM 25543 C C . MET A 1 35 ? 3.952 8.856 -1.859 1.00 0.00 488 MET A C 11
ATOM 25544 O O . MET A 1 35 ? 2.979 8.301 -2.368 1.00 0.00 488 MET A O 11
ATOM 25558 N N . PRO A 1 36 ? 4.150 8.881 -0.533 1.00 0.00 489 PRO A N 11
ATOM 25559 C CA . PRO A 1 36 ? 3.255 8.262 0.456 1.00 0.00 489 PRO A CA 11
ATOM 25560 C C . PRO A 1 36 ? 1.971 9.061 0.669 1.00 0.00 489 PRO A C 11
ATOM 25561 O O . PRO A 1 36 ? 1.558 9.286 1.807 1.00 0.00 489 PRO A O 11
ATOM 25572 N N . SER A 1 37 ? 1.364 9.517 -0.429 1.00 0.00 490 SER A N 11
ATOM 25573 C CA . SER A 1 37 ? 0.142 10.324 -0.372 1.00 0.00 490 SER A CA 11
ATOM 25574 C C . SER A 1 37 ? -0.796 9.877 0.744 1.00 0.00 490 SER A C 11
ATOM 25575 O O . SER A 1 37 ? -1.504 10.699 1.326 1.00 0.00 490 SER A O 11
ATOM 25583 N N . ALA A 1 38 ? -0.790 8.589 1.067 1.00 0.00 491 ALA A N 11
ATOM 25584 C CA . ALA A 1 38 ? -1.636 8.093 2.144 1.00 0.00 491 ALA A CA 11
ATOM 25585 C C . ALA A 1 38 ? -0.843 7.203 3.095 1.00 0.00 491 ALA A C 11
ATOM 25586 O O . ALA A 1 38 ? -0.088 6.335 2.657 1.00 0.00 491 ALA A O 11
ATOM 25593 N N . ARG A 1 39 ? -1.036 7.398 4.396 1.00 0.00 492 ARG A N 11
ATOM 25594 C CA . ARG A 1 39 ? -0.363 6.591 5.402 1.00 0.00 492 ARG A CA 11
ATOM 25595 C C . ARG A 1 39 ? -1.344 6.192 6.494 1.00 0.00 492 ARG A C 11
ATOM 25596 O O . ARG A 1 39 ? -2.110 7.021 6.986 1.00 0.00 492 ARG A O 11
ATOM 25617 N N . VAL A 1 40 ? -1.312 4.932 6.872 1.00 0.00 493 VAL A N 11
ATOM 25618 C CA . VAL A 1 40 ? -2.191 4.425 7.909 1.00 0.00 493 VAL A CA 11
ATOM 25619 C C . VAL A 1 40 ? -1.458 3.500 8.880 1.00 0.00 493 VAL A C 11
ATOM 25620 O O . VAL A 1 40 ? -0.395 2.970 8.553 1.00 0.00 493 VAL A O 11
ATOM 25633 N N . THR A 1 41 ? -2.059 3.241 10.042 1.00 0.00 494 THR A N 11
ATOM 25634 C CA . THR A 1 41 ? -1.466 2.300 10.987 1.00 0.00 494 THR A CA 11
ATOM 25635 C C . THR A 1 41 ? -2.402 1.100 11.151 1.00 0.00 494 THR A C 11
ATOM 25636 O O . THR A 1 41 ? -3.608 1.260 11.332 1.00 0.00 494 THR A O 11
ATOM 25647 N N . LEU A 1 42 ? -1.833 -0.098 11.079 1.00 0.00 495 LEU A N 11
ATOM 25648 C CA . LEU A 1 42 ? -2.595 -1.334 11.209 1.00 0.00 495 LEU A CA 11
ATOM 25649 C C . LEU A 1 42 ? -1.855 -2.333 12.105 1.00 0.00 495 LEU A C 11
ATOM 25650 O O . LEU A 1 42 ? -0.654 -2.194 12.330 1.00 0.00 495 LEU A O 11
ATOM 25666 N N . PRO A 1 43 ? -2.548 -3.368 12.618 1.00 0.00 496 PRO A N 11
ATOM 25667 C CA . PRO A 1 43 ? -1.922 -4.391 13.461 1.00 0.00 496 PRO A CA 11
ATOM 25668 C C . PRO A 1 43 ? -1.009 -5.309 12.639 1.00 0.00 496 PRO A C 11
ATOM 25669 O O . PRO A 1 43 ? -1.453 -5.959 11.693 1.00 0.00 496 PRO A O 11
ATOM 25680 N N . LYS A 1 44 ? 0.270 -5.331 12.998 1.00 0.00 497 LYS A N 11
ATOM 25681 C CA . LYS A 1 44 ? 1.278 -6.134 12.299 1.00 0.00 497 LYS A CA 11
ATOM 25682 C C . LYS A 1 44 ? 0.939 -7.622 12.241 1.00 0.00 497 LYS A C 11
ATOM 25683 O O . LYS A 1 44 ? 1.362 -8.323 11.321 1.00 0.00 497 LYS A O 11
ATOM 25702 N N . SER A 1 45 ? 0.233 -8.112 13.242 1.00 0.00 498 SER A N 11
ATOM 25703 C CA . SER A 1 45 ? -0.093 -9.539 13.315 1.00 0.00 498 SER A CA 11
ATOM 25704 C C . SER A 1 45 ? -0.963 -10.039 12.153 1.00 0.00 498 SER A C 11
ATOM 25705 O O . SER A 1 45 ? -0.666 -11.078 11.561 1.00 0.00 498 SER A O 11
ATOM 25713 N N . LEU A 1 46 ? -2.044 -9.331 11.845 1.00 0.00 499 LEU A N 11
ATOM 25714 C CA . LEU A 1 46 ? -2.952 -9.751 10.774 1.00 0.00 499 LEU A CA 11
ATOM 25715 C C . LEU A 1 46 ? -2.382 -9.524 9.370 1.00 0.00 499 LEU A C 11
ATOM 25716 O O . LEU A 1 46 ? -2.966 -9.970 8.383 1.00 0.00 499 LEU A O 11
ATOM 25732 N N . VAL A 1 47 ? -1.257 -8.825 9.276 1.00 0.00 500 VAL A N 11
ATOM 25733 C CA . VAL A 1 47 ? -0.644 -8.544 7.981 1.00 0.00 500 VAL A CA 11
ATOM 25734 C C . VAL A 1 47 ? 0.057 -9.777 7.411 1.00 0.00 500 VAL A C 11
ATOM 25735 O O . VAL A 1 47 ? 0.244 -9.909 6.202 1.00 0.00 500 VAL A O 11
ATOM 25748 N N . TYR A 1 48 ? 0.454 -10.656 8.313 1.00 0.00 501 TYR A N 11
ATOM 25749 C CA . TYR A 1 48 ? 1.162 -11.887 7.981 1.00 0.00 501 TYR A CA 11
ATOM 25750 C C . TYR A 1 48 ? 0.447 -12.759 6.940 1.00 0.00 501 TYR A C 11
ATOM 25751 O O . TYR A 1 48 ? 1.090 -13.558 6.266 1.00 0.00 501 TYR A O 11
ATOM 25769 N N . ASP A 1 49 ? -0.879 -12.699 6.884 1.00 0.00 502 ASP A N 11
ATOM 25770 C CA . ASP A 1 49 ? -1.636 -13.578 5.979 1.00 0.00 502 ASP A CA 11
ATOM 25771 C C . ASP A 1 49 ? -1.630 -13.185 4.483 1.00 0.00 502 ASP A C 11
ATOM 25772 O O . ASP A 1 49 ? -1.375 -14.041 3.637 1.00 0.00 502 ASP A O 11
ATOM 25781 N N . LYS A 1 50 ? -1.932 -11.926 4.137 1.00 0.00 503 LYS A N 11
ATOM 25782 C CA . LYS A 1 50 ? -1.970 -11.519 2.736 1.00 0.00 503 LYS A CA 11
ATOM 25783 C C . LYS A 1 50 ? -0.976 -10.408 2.423 1.00 0.00 503 LYS A C 11
ATOM 25784 O O . LYS A 1 50 ? -0.831 -9.447 3.175 1.00 0.00 503 LYS A O 11
ATOM 25803 N N . THR A 1 51 ? -0.292 -10.552 1.309 1.00 0.00 504 THR A N 11
ATOM 25804 C CA . THR A 1 51 ? 0.683 -9.555 0.884 1.00 0.00 504 THR A CA 11
ATOM 25805 C C . THR A 1 51 ? 0.039 -8.270 0.341 1.00 0.00 504 THR A C 11
ATOM 25806 O O . THR A 1 51 ? 0.015 -7.242 1.015 1.00 0.00 504 THR A O 11
ATOM 25817 N N . PHE A 1 52 ? -0.462 -8.343 -0.896 1.00 0.00 505 PHE A N 11
ATOM 25818 C CA . PHE A 1 52 ? -1.086 -7.197 -1.557 1.00 0.00 505 PHE A CA 11
ATOM 25819 C C . PHE A 1 52 ? -2.489 -6.872 -1.044 1.00 0.00 505 PHE A C 11
ATOM 25820 O O . PHE A 1 52 ? -2.757 -5.762 -0.586 1.00 0.00 505 PHE A O 11
ATOM 25837 N N . SER A 1 53 ? -3.394 -7.832 -1.197 1.00 0.00 506 SER A N 11
ATOM 25838 C CA . SER A 1 53 ? -4.796 -7.661 -0.837 1.00 0.00 506 SER A CA 11
ATOM 25839 C C . SER A 1 53 ? -5.035 -7.095 0.563 1.00 0.00 506 SER A C 11
ATOM 25840 O O . SER A 1 53 ? -5.457 -5.951 0.713 1.00 0.00 506 SER A O 11
ATOM 25848 N N . LYS A 1 54 ? -4.809 -7.907 1.582 1.00 0.00 507 LYS A N 11
ATOM 25849 C CA . LYS A 1 54 ? -5.074 -7.486 2.954 1.00 0.00 507 LYS A CA 11
ATOM 25850 C C . LYS A 1 54 ? -4.472 -6.128 3.274 1.00 0.00 507 LYS A C 11
ATOM 25851 O O . LYS A 1 54 ? -5.152 -5.262 3.826 1.00 0.00 507 LYS A O 11
ATOM 25870 N N . VAL A 1 55 ? -3.210 -5.937 2.942 1.00 0.00 508 VAL A N 11
ATOM 25871 C CA . VAL A 1 55 ? -2.544 -4.675 3.221 1.00 0.00 508 VAL A CA 11
ATOM 25872 C C . VAL A 1 55 ? -3.310 -3.483 2.653 1.00 0.00 508 VAL A C 11
ATOM 25873 O O . VAL A 1 55 ? -3.683 -2.568 3.388 1.00 0.00 508 VAL A O 11
ATOM 25886 N N . LEU A 1 56 ? -3.503 -3.480 1.348 1.00 0.00 509 LEU A N 11
ATOM 25887 C CA . LEU A 1 56 ? -4.164 -2.375 0.664 1.00 0.00 509 LEU A CA 11
ATOM 25888 C C . LEU A 1 56 ? -5.571 -2.031 1.172 1.00 0.00 509 LEU A C 11
ATOM 25889 O O . LEU A 1 56 ? -5.810 -0.898 1.588 1.00 0.00 509 LEU A O 11
ATOM 25905 N N . TRP A 1 57 ? -6.515 -2.959 1.076 1.00 0.00 510 TRP A N 11
ATOM 25906 C CA . TRP A 1 57 ? -7.895 -2.664 1.464 1.00 0.00 510 TRP A CA 11
ATOM 25907 C C . TRP A 1 57 ? -8.121 -2.549 2.966 1.00 0.00 510 TRP A C 11
ATOM 25908 O O . TRP A 1 57 ? -8.735 -1.600 3.452 1.00 0.00 510 TRP A O 11
ATOM 25929 N N . SER A 1 58 ? -7.673 -3.548 3.677 1.00 0.00 511 SER A N 11
ATOM 25930 C CA . SER A 1 58 ? -7.863 -3.631 5.109 1.00 0.00 511 SER A CA 11
ATOM 25931 C C . SER A 1 58 ? -7.161 -2.528 5.867 1.00 0.00 511 SER A C 11
ATOM 25932 O O . SER A 1 58 ? -7.707 -1.959 6.812 1.00 0.00 511 SER A O 11
ATOM 25940 N N . ALA A 1 59 ? -5.912 -2.315 5.525 1.00 0.00 512 ALA A N 11
ATOM 25941 C CA . ALA A 1 59 ? -5.086 -1.384 6.247 1.00 0.00 512 ALA A CA 11
ATOM 25942 C C . ALA A 1 59 ? -5.387 0.098 6.093 1.00 0.00 512 ALA A C 11
ATOM 25943 O O . ALA A 1 59 ? -5.792 0.745 7.060 1.00 0.00 512 ALA A O 11
ATOM 25950 N N . GLY A 1 60 ? -5.061 0.668 4.946 1.00 0.00 513 GLY A N 11
ATOM 25951 C CA . GLY A 1 60 ? -5.185 2.110 4.825 1.00 0.00 513 GLY A CA 11
ATOM 25952 C C . GLY A 1 60 ? -6.174 2.720 3.877 1.00 0.00 513 GLY A C 11
ATOM 25953 O O . GLY A 1 60 ? -6.606 3.850 4.109 1.00 0.00 513 GLY A O 11
ATOM 25957 N N . LEU A 1 61 ? -6.400 2.106 2.736 1.00 0.00 514 LEU A N 11
ATOM 25958 C CA . LEU A 1 61 ? -7.184 2.804 1.730 1.00 0.00 514 LEU A CA 11
ATOM 25959 C C . LEU A 1 61 ? -8.603 2.361 1.452 1.00 0.00 514 LEU A C 11
ATOM 25960 O O . LEU A 1 61 ? -9.454 3.233 1.260 1.00 0.00 514 LEU A O 11
ATOM 25976 N N . VAL A 1 62 ? -8.894 1.081 1.285 1.00 0.00 515 VAL A N 11
ATOM 25977 C CA . VAL A 1 62 ? -10.254 0.800 0.862 1.00 0.00 515 VAL A CA 11
ATOM 25978 C C . VAL A 1 62 ? -10.845 -0.579 1.207 1.00 0.00 515 VAL A C 11
ATOM 25979 O O . VAL A 1 62 ? -10.171 -1.489 1.655 1.00 0.00 515 VAL A O 11
ATOM 25992 N N . ALA A 1 63 ? -12.141 -0.682 0.914 1.00 0.00 516 ALA A N 11
ATOM 25993 C CA . ALA A 1 63 ? -12.977 -1.866 1.062 1.00 0.00 516 ALA A CA 11
ATOM 25994 C C . ALA A 1 63 ? -12.538 -2.933 0.065 1.00 0.00 516 ALA A C 11
ATOM 25995 O O . ALA A 1 63 ? -13.221 -3.933 -0.153 1.00 0.00 516 ALA A O 11
ATOM 26002 N N . SER A 1 64 ? -11.468 -2.606 -0.641 1.00 0.00 517 SER A N 11
ATOM 26003 C CA . SER A 1 64 ? -10.942 -3.343 -1.747 1.00 0.00 517 SER A CA 11
ATOM 26004 C C . SER A 1 64 ? -10.572 -4.793 -1.461 1.00 0.00 517 SER A C 11
ATOM 26005 O O . SER A 1 64 ? -10.022 -5.443 -2.344 1.00 0.00 517 SER A O 11
ATOM 26013 N N . LYS A 1 65 ? -10.907 -5.364 -0.307 1.00 0.00 518 LYS A N 11
ATOM 26014 C CA . LYS A 1 65 ? -10.606 -6.782 -0.155 1.00 0.00 518 LYS A CA 11
ATOM 26015 C C . LYS A 1 65 ? -11.062 -7.409 -1.471 1.00 0.00 518 LYS A C 11
ATOM 26016 O O . LYS A 1 65 ? -10.304 -8.107 -2.144 1.00 0.00 518 LYS A O 11
ATOM 26035 N N . SER A 1 66 ? -12.269 -7.027 -1.880 1.00 0.00 519 SER A N 11
ATOM 26036 C CA . SER A 1 66 ? -12.813 -7.406 -3.175 1.00 0.00 519 SER A CA 11
ATOM 26037 C C . SER A 1 66 ? -12.140 -6.579 -4.292 1.00 0.00 519 SER A C 11
ATOM 26038 O O . SER A 1 66 ? -11.540 -7.121 -5.231 1.00 0.00 519 SER A O 11
ATOM 26046 N N . GLU A 1 67 ? -12.267 -5.239 -4.174 1.00 0.00 520 GLU A N 11
ATOM 26047 C CA . GLU A 1 67 ? -11.708 -4.310 -5.158 1.00 0.00 520 GLU A CA 11
ATOM 26048 C C . GLU A 1 67 ? -10.201 -4.467 -5.296 1.00 0.00 520 GLU A C 11
ATOM 26049 O O . GLU A 1 67 ? -9.666 -4.540 -6.401 1.00 0.00 520 GLU A O 11
ATOM 26061 N N . GLY A 1 68 ? -9.531 -4.513 -4.161 1.00 0.00 521 GLY A N 11
ATOM 26062 C CA . GLY A 1 68 ? -8.093 -4.654 -4.117 1.00 0.00 521 GLY A CA 11
ATOM 26063 C C . GLY A 1 68 ? -7.632 -5.772 -4.992 1.00 0.00 521 GLY A C 11
ATOM 26064 O O . GLY A 1 68 ? -6.822 -5.558 -5.883 1.00 0.00 521 GLY A O 11
ATOM 26068 N N . GLN A 1 69 ? -8.173 -6.962 -4.771 1.00 0.00 522 GLN A N 11
ATOM 26069 C CA . GLN A 1 69 ? -7.827 -8.110 -5.585 1.00 0.00 522 GLN A CA 11
ATOM 26070 C C . GLN A 1 69 ? -7.906 -7.717 -7.057 1.00 0.00 522 GLN A C 11
ATOM 26071 O O . GLN A 1 69 ? -6.988 -7.980 -7.831 1.00 0.00 522 GLN A O 11
ATOM 26085 N N . ARG A 1 70 ? -9.003 -7.058 -7.427 1.00 0.00 523 ARG A N 11
ATOM 26086 C CA . ARG A 1 70 ? -9.195 -6.592 -8.798 1.00 0.00 523 ARG A CA 11
ATOM 26087 C C . ARG A 1 70 ? -7.971 -5.818 -9.290 1.00 0.00 523 ARG A C 11
ATOM 26088 O O . ARG A 1 70 ? -7.460 -6.079 -10.374 1.00 0.00 523 ARG A O 11
ATOM 26109 N N . ILE A 1 71 ? -7.502 -4.870 -8.484 1.00 0.00 524 ILE A N 11
ATOM 26110 C CA . ILE A 1 71 ? -6.331 -4.075 -8.838 1.00 0.00 524 ILE A CA 11
ATOM 26111 C C . ILE A 1 71 ? -5.141 -4.990 -9.068 1.00 0.00 524 ILE A C 11
ATOM 26112 O O . ILE A 1 71 ? -4.527 -4.988 -10.134 1.00 0.00 524 ILE A O 11
ATOM 26128 N N . ILE A 1 72 ? -4.856 -5.805 -8.069 1.00 0.00 525 ILE A N 11
ATOM 26129 C CA . ILE A 1 72 ? -3.784 -6.775 -8.145 1.00 0.00 525 ILE A CA 11
ATOM 26130 C C . ILE A 1 72 ? -3.954 -7.560 -9.440 1.00 0.00 525 ILE A C 11
ATOM 26131 O O . ILE A 1 72 ? -3.023 -7.722 -10.228 1.00 0.00 525 ILE A O 11
ATOM 26147 N N . ASN A 1 73 ? -5.196 -7.996 -9.654 1.00 0.00 526 ASN A N 11
ATOM 26148 C CA . ASN A 1 73 ? -5.585 -8.720 -10.861 1.00 0.00 526 ASN A CA 11
ATOM 26149 C C . ASN A 1 73 ? -5.225 -7.872 -12.057 1.00 0.00 526 ASN A C 11
ATOM 26150 O O . ASN A 1 73 ? -4.566 -8.321 -12.996 1.00 0.00 526 ASN A O 11
ATOM 26161 N N . ASN A 1 74 ? -5.617 -6.608 -11.962 1.00 0.00 527 ASN A N 11
ATOM 26162 C CA . ASN A 1 74 ? -5.301 -5.617 -12.975 1.00 0.00 527 ASN A CA 11
ATOM 26163 C C . ASN A 1 74 ? -3.816 -5.740 -13.276 1.00 0.00 527 ASN A C 11
ATOM 26164 O O . ASN A 1 74 ? -3.380 -5.652 -14.424 1.00 0.00 527 ASN A O 11
ATOM 26175 N N . ASN A 1 75 ? -3.048 -5.948 -12.207 1.00 0.00 528 ASN A N 11
ATOM 26176 C CA . ASN A 1 75 ? -1.607 -6.094 -12.301 1.00 0.00 528 ASN A CA 11
ATOM 26177 C C . ASN A 1 75 ? -0.924 -4.766 -12.575 1.00 0.00 528 ASN A C 11
ATOM 26178 O O . ASN A 1 75 ? 0.033 -4.686 -13.346 1.00 0.00 528 ASN A O 11
ATOM 26189 N N . GLY A 1 76 ? -1.419 -3.729 -11.913 1.00 0.00 529 GLY A N 11
ATOM 26190 C CA . GLY A 1 76 ? -0.833 -2.408 -12.073 1.00 0.00 529 GLY A CA 11
ATOM 26191 C C . GLY A 1 76 ? -0.211 -1.879 -10.787 1.00 0.00 529 GLY A C 11
ATOM 26192 O O . GLY A 1 76 ? -0.150 -0.667 -10.580 1.00 0.00 529 GLY A O 11
ATOM 26196 N N . ALA A 1 77 ? 0.239 -2.784 -9.913 1.00 0.00 530 ALA A N 11
ATOM 26197 C CA . ALA A 1 77 ? 0.839 -2.385 -8.644 1.00 0.00 530 ALA A CA 11
ATOM 26198 C C . ALA A 1 77 ? 2.146 -3.145 -8.344 1.00 0.00 530 ALA A C 11
ATOM 26199 O O . ALA A 1 77 ? 2.430 -4.180 -8.936 1.00 0.00 530 ALA A O 11
ATOM 26206 N N . TYR A 1 78 ? 2.919 -2.624 -7.397 1.00 0.00 531 TYR A N 11
ATOM 26207 C CA . TYR A 1 78 ? 4.174 -3.239 -6.952 1.00 0.00 531 TYR A CA 11
ATOM 26208 C C . TYR A 1 78 ? 4.208 -3.236 -5.419 1.00 0.00 531 TYR A C 11
ATOM 26209 O O . TYR A 1 78 ? 3.535 -2.412 -4.794 1.00 0.00 531 TYR A O 11
ATOM 26227 N N . VAL A 1 79 ? 4.975 -4.142 -4.800 1.00 0.00 532 VAL A N 11
ATOM 26228 C CA . VAL A 1 79 ? 5.022 -4.169 -3.340 1.00 0.00 532 VAL A CA 11
ATOM 26229 C C . VAL A 1 79 ? 6.452 -4.117 -2.810 1.00 0.00 532 VAL A C 11
ATOM 26230 O O . VAL A 1 79 ? 7.357 -4.803 -3.303 1.00 0.00 532 VAL A O 11
ATOM 26243 N N . GLY A 1 80 ? 6.630 -3.279 -1.792 1.00 0.00 533 GLY A N 11
ATOM 26244 C CA . GLY A 1 80 ? 7.929 -3.115 -1.186 1.00 0.00 533 GLY A CA 11
ATOM 26245 C C . GLY A 1 80 ? 7.906 -3.142 0.326 1.00 0.00 533 GLY A C 11
ATOM 26246 O O . GLY A 1 80 ? 6.892 -2.838 0.953 1.00 0.00 533 GLY A O 11
ATOM 26250 N N . SER A 1 81 ? 9.046 -3.498 0.901 1.00 0.00 534 SER A N 11
ATOM 26251 C CA . SER A 1 81 ? 9.205 -3.547 2.356 1.00 0.00 534 SER A CA 11
ATOM 26252 C C . SER A 1 81 ? 10.513 -2.893 2.783 1.00 0.00 534 SER A C 11
ATOM 26253 O O . SER A 1 81 ? 11.533 -3.057 2.120 1.00 0.00 534 SER A O 11
ATOM 26261 N N . ARG A 1 82 ? 10.491 -2.164 3.897 1.00 0.00 535 ARG A N 11
ATOM 26262 C CA . ARG A 1 82 ? 11.707 -1.520 4.389 1.00 0.00 535 ARG A CA 11
ATOM 26263 C C . ARG A 1 82 ? 11.621 -1.170 5.877 1.00 0.00 535 ARG A C 11
ATOM 26264 O O . ARG A 1 82 ? 11.202 -0.073 6.240 1.00 0.00 535 ARG A O 11
ATOM 26285 N N . PRO A 1 83 ? 12.057 -2.088 6.758 1.00 0.00 536 PRO A N 11
ATOM 26286 C CA . PRO A 1 83 ? 12.051 -1.856 8.206 1.00 0.00 536 PRO A CA 11
ATOM 26287 C C . PRO A 1 83 ? 13.073 -0.802 8.619 1.00 0.00 536 PRO A C 11
ATOM 26288 O O . PRO A 1 83 ? 12.768 0.104 9.395 1.00 0.00 536 PRO A O 11
ATOM 26299 N N . GLY A 1 84 ? 14.288 -0.923 8.090 1.00 0.00 537 GLY A N 11
ATOM 26300 C CA . GLY A 1 84 ? 15.337 0.029 8.408 1.00 0.00 537 GLY A CA 11
ATOM 26301 C C . GLY A 1 84 ? 16.232 -0.431 9.546 1.00 0.00 537 GLY A C 11
ATOM 26302 O O . GLY A 1 84 ? 16.997 0.362 10.096 1.00 0.00 537 GLY A O 11
ATOM 26306 N N . VAL A 1 85 ? 16.140 -1.709 9.901 1.00 0.00 538 VAL A N 11
ATOM 26307 C CA . VAL A 1 85 ? 16.953 -2.260 10.980 1.00 0.00 538 VAL A CA 11
ATOM 26308 C C . VAL A 1 85 ? 17.907 -3.331 10.474 1.00 0.00 538 VAL A C 11
ATOM 26309 O O . VAL A 1 85 ? 18.411 -4.145 11.248 1.00 0.00 538 VAL A O 11
ATOM 26322 N N . LYS A 1 86 ? 18.142 -3.342 9.173 1.00 0.00 539 LYS A N 11
ATOM 26323 C CA . LYS A 1 86 ? 19.022 -4.331 8.579 1.00 0.00 539 LYS A CA 11
ATOM 26324 C C . LYS A 1 86 ? 20.350 -3.732 8.148 1.00 0.00 539 LYS A C 11
ATOM 26325 O O . LYS A 1 86 ? 20.421 -2.947 7.202 1.00 0.00 539 LYS A O 11
ATOM 26344 N N . LYS A 1 87 ? 21.402 -4.125 8.852 1.00 0.00 540 LYS A N 11
ATOM 26345 C CA . LYS A 1 87 ? 22.752 -3.653 8.558 1.00 0.00 540 LYS A CA 11
ATOM 26346 C C . LYS A 1 87 ? 23.611 -4.780 7.984 1.00 0.00 540 LYS A C 11
ATOM 26347 O O . LYS A 1 87 ? 24.763 -4.564 7.606 1.00 0.00 540 LYS A O 11
ATOM 26366 N N . ASN A 1 88 ? 23.039 -5.978 7.910 1.00 0.00 541 ASN A N 11
ATOM 26367 C CA . ASN A 1 88 ? 23.734 -7.132 7.374 1.00 0.00 541 ASN A CA 11
ATOM 26368 C C . ASN A 1 88 ? 23.369 -7.323 5.912 1.00 0.00 541 ASN A C 11
ATOM 26369 O O . ASN A 1 88 ? 22.275 -7.780 5.587 1.00 0.00 541 ASN A O 11
ATOM 26380 N N . GLU A 1 89 ? 24.290 -6.956 5.037 1.00 0.00 542 GLU A N 11
ATOM 26381 C CA . GLU A 1 89 ? 24.074 -7.066 3.596 1.00 0.00 542 GLU A CA 11
ATOM 26382 C C . GLU A 1 89 ? 23.516 -8.444 3.229 1.00 0.00 542 GLU A C 11
ATOM 26383 O O . GLU A 1 89 ? 24.254 -9.429 3.175 1.00 0.00 542 GLU A O 11
ATOM 26395 N N . PRO A 1 90 ? 22.192 -8.529 2.981 1.00 0.00 543 PRO A N 11
ATOM 26396 C CA . PRO A 1 90 ? 21.515 -9.785 2.627 1.00 0.00 543 PRO A CA 11
ATOM 26397 C C . PRO A 1 90 ? 22.170 -10.549 1.476 1.00 0.00 543 PRO A C 11
ATOM 26398 O O . PRO A 1 90 ? 21.802 -11.694 1.210 1.00 0.00 543 PRO A O 11
ATOM 26409 N N . GLY A 1 91 ? 23.123 -9.929 0.779 1.00 0.00 544 GLY A N 11
ATOM 26410 C CA . GLY A 1 91 ? 23.762 -10.610 -0.337 1.00 0.00 544 GLY A CA 11
ATOM 26411 C C . GLY A 1 91 ? 22.741 -11.161 -1.315 1.00 0.00 544 GLY A C 11
ATOM 26412 O O . GLY A 1 91 ? 22.728 -12.356 -1.609 1.00 0.00 544 GLY A O 11
ATOM 26416 N N . GLY A 1 92 ? 21.864 -10.277 -1.790 1.00 0.00 545 GLY A N 11
ATOM 26417 C CA . GLY A 1 92 ? 20.799 -10.659 -2.710 1.00 0.00 545 GLY A CA 11
ATOM 26418 C C . GLY A 1 92 ? 19.910 -11.796 -2.208 1.00 0.00 545 GLY A C 11
ATOM 26419 O O . GLY A 1 92 ? 18.893 -12.092 -2.831 1.00 0.00 545 GLY A O 11
ATOM 26423 N N . GLY A 1 93 ? 20.273 -12.409 -1.080 1.00 0.00 546 GLY A N 11
ATOM 26424 C CA . GLY A 1 93 ? 19.480 -13.480 -0.480 1.00 0.00 546 GLY A CA 11
ATOM 26425 C C . GLY A 1 93 ? 18.015 -13.118 -0.243 1.00 0.00 546 GLY A C 11
ATOM 26426 O O . GLY A 1 93 ? 17.540 -13.223 0.888 1.00 0.00 546 GLY A O 11
ATOM 26430 N N . MET A 1 94 ? 17.294 -12.678 -1.271 1.00 0.00 547 MET A N 11
ATOM 26431 C CA . MET A 1 94 ? 15.891 -12.295 -1.102 1.00 0.00 547 MET A CA 11
ATOM 26432 C C . MET A 1 94 ? 15.738 -11.294 0.049 1.00 0.00 547 MET A C 11
ATOM 26433 O O . MET A 1 94 ? 14.966 -11.517 0.983 1.00 0.00 547 MET A O 11
ATOM 26447 N N . PRO A 1 95 ? 16.494 -10.179 -0.003 1.00 0.00 548 PRO A N 11
ATOM 26448 C CA . PRO A 1 95 ? 16.467 -9.142 1.034 1.00 0.00 548 PRO A CA 11
ATOM 26449 C C . PRO A 1 95 ? 15.059 -8.739 1.456 1.00 0.00 548 PRO A C 11
ATOM 26450 O O . PRO A 1 95 ? 14.075 -9.050 0.784 1.00 0.00 548 PRO A O 11
ATOM 26461 N N . ASP A 1 96 ? 14.986 -8.021 2.573 1.00 0.00 549 ASP A N 11
ATOM 26462 C CA . ASP A 1 96 ? 13.730 -7.533 3.110 1.00 0.00 549 ASP A CA 11
ATOM 26463 C C . ASP A 1 96 ? 13.806 -6.022 3.281 1.00 0.00 549 ASP A C 11
ATOM 26464 O O . ASP A 1 96 ? 12.784 -5.340 3.345 1.00 0.00 549 ASP A O 11
ATOM 26473 N N . ASP A 1 97 ? 15.037 -5.498 3.336 1.00 0.00 550 ASP A N 11
ATOM 26474 C CA . ASP A 1 97 ? 15.248 -4.067 3.478 1.00 0.00 550 ASP A CA 11
ATOM 26475 C C . ASP A 1 97 ? 14.444 -3.347 2.412 1.00 0.00 550 ASP A C 11
ATOM 26476 O O . ASP A 1 97 ? 13.789 -2.340 2.669 1.00 0.00 550 ASP A O 11
ATOM 26485 N N . LEU A 1 98 ? 14.479 -3.914 1.217 1.00 0.00 551 LEU A N 11
ATOM 26486 C CA . LEU A 1 98 ? 13.727 -3.391 0.095 1.00 0.00 551 LEU A CA 11
ATOM 26487 C C . LEU A 1 98 ? 12.982 -4.538 -0.563 1.00 0.00 551 LEU A C 11
ATOM 26488 O O . LEU A 1 98 ? 13.527 -5.627 -0.712 1.00 0.00 551 LEU A O 11
ATOM 26504 N N . THR A 1 99 ? 11.748 -4.306 -0.966 1.00 0.00 552 THR A N 11
ATOM 26505 C CA . THR A 1 99 ? 10.987 -5.356 -1.615 1.00 0.00 552 THR A CA 11
ATOM 26506 C C . THR A 1 99 ? 10.284 -4.852 -2.865 1.00 0.00 552 THR A C 11
ATOM 26507 O O . THR A 1 99 ? 9.858 -3.701 -2.945 1.00 0.00 552 THR A O 11
ATOM 26518 N N . PHE A 1 100 ? 10.142 -5.742 -3.821 1.00 0.00 553 PHE A N 11
ATOM 26519 C CA . PHE A 1 100 ? 9.453 -5.453 -5.056 1.00 0.00 553 PHE A CA 11
ATOM 26520 C C . PHE A 1 100 ? 8.514 -6.601 -5.366 1.00 0.00 553 PHE A C 11
ATOM 26521 O O . PHE A 1 100 ? 8.885 -7.756 -5.228 1.00 0.00 553 PHE A O 11
ATOM 26538 N N . THR A 1 101 ? 7.318 -6.307 -5.804 1.00 0.00 554 THR A N 11
ATOM 26539 C CA . THR A 1 101 ? 6.392 -7.364 -6.154 1.00 0.00 554 THR A CA 11
ATOM 26540 C C . THR A 1 101 ? 5.777 -7.058 -7.499 1.00 0.00 554 THR A C 11
ATOM 26541 O O . THR A 1 101 ? 5.444 -5.911 -7.787 1.00 0.00 554 THR A O 11
ATOM 26552 N N . PRO A 1 102 ? 5.620 -8.068 -8.352 1.00 0.00 555 PRO A N 11
ATOM 26553 C CA . PRO A 1 102 ? 5.046 -7.869 -9.662 1.00 0.00 555 PRO A CA 11
ATOM 26554 C C . PRO A 1 102 ? 3.529 -7.884 -9.630 1.00 0.00 555 PRO A C 11
ATOM 26555 O O . PRO A 1 102 ? 2.891 -8.145 -10.646 1.00 0.00 555 PRO A O 11
ATOM 26566 N N . ILE A 1 103 ? 2.962 -7.574 -8.456 1.00 0.00 556 ILE A N 11
ATOM 26567 C CA . ILE A 1 103 ? 1.519 -7.495 -8.288 1.00 0.00 556 ILE A CA 11
ATOM 26568 C C . ILE A 1 103 ? 0.811 -8.812 -8.564 1.00 0.00 556 ILE A C 11
ATOM 26569 O O . ILE A 1 103 ? -0.338 -8.828 -9.004 1.00 0.00 556 ILE A O 11
ATOM 26585 N N . LYS A 1 104 ? 1.481 -9.913 -8.296 1.00 0.00 557 LYS A N 11
ATOM 26586 C CA . LYS A 1 104 ? 0.881 -11.213 -8.512 1.00 0.00 557 LYS A CA 11
ATOM 26587 C C . LYS A 1 104 ? 0.550 -11.725 -7.137 1.00 0.00 557 LYS A C 11
ATOM 26588 O O . LYS A 1 104 ? 1.410 -11.799 -6.259 1.00 0.00 557 LYS A O 11
ATOM 26607 N N . THR A 1 105 ? -0.738 -11.932 -6.915 1.00 0.00 558 THR A N 11
ATOM 26608 C CA . THR A 1 105 ? -1.207 -12.264 -5.594 1.00 0.00 558 THR A CA 11
ATOM 26609 C C . THR A 1 105 ? -0.558 -13.499 -5.000 1.00 0.00 558 THR A C 11
ATOM 26610 O O . THR A 1 105 ? -0.735 -14.624 -5.466 1.00 0.00 558 THR A O 11
ATOM 26621 N N . TRP A 1 106 ? 0.125 -13.236 -3.897 1.00 0.00 559 TRP A N 11
ATOM 26622 C CA . TRP A 1 106 ? 0.777 -14.231 -3.072 1.00 0.00 559 TRP A CA 11
ATOM 26623 C C . TRP A 1 106 ? 0.447 -13.833 -1.641 1.00 0.00 559 TRP A C 11
ATOM 26624 O O . TRP A 1 106 ? 0.849 -12.758 -1.199 1.00 0.00 559 TRP A O 11
ATOM 26645 N N . ASN A 1 107 ? -0.353 -14.623 -0.945 1.00 0.00 560 ASN A N 11
ATOM 26646 C CA . ASN A 1 107 ? -0.782 -14.224 0.391 1.00 0.00 560 ASN A CA 11
ATOM 26647 C C . ASN A 1 107 ? 0.258 -14.434 1.488 1.00 0.00 560 ASN A C 11
ATOM 26648 O O . ASN A 1 107 ? 0.820 -13.473 2.003 1.00 0.00 560 ASN A O 11
ATOM 26659 N N . ALA A 1 108 ? 0.463 -15.675 1.884 1.00 0.00 561 ALA A N 11
ATOM 26660 C CA . ALA A 1 108 ? 1.381 -15.985 2.976 1.00 0.00 561 ALA A CA 11
ATOM 26661 C C . ALA A 1 108 ? 2.867 -15.850 2.652 1.00 0.00 561 ALA A C 11
ATOM 26662 O O . ALA A 1 108 ? 3.571 -15.058 3.275 1.00 0.00 561 ALA A O 11
ATOM 26669 N N . SER A 1 109 ? 3.357 -16.665 1.736 1.00 0.00 562 SER A N 11
ATOM 26670 C CA . SER A 1 109 ? 4.778 -16.671 1.403 1.00 0.00 562 SER A CA 11
ATOM 26671 C C . SER A 1 109 ? 5.338 -15.277 1.142 1.00 0.00 562 SER A C 11
ATOM 26672 O O . SER A 1 109 ? 6.374 -14.897 1.699 1.00 0.00 562 SER A O 11
ATOM 26680 N N . LYS A 1 110 ? 4.672 -14.524 0.287 1.00 0.00 563 LYS A N 11
ATOM 26681 C CA . LYS A 1 110 ? 5.140 -13.189 -0.060 1.00 0.00 563 LYS A CA 11
ATOM 26682 C C . LYS A 1 110 ? 4.984 -12.197 1.084 1.00 0.00 563 LYS A C 11
ATOM 26683 O O . LYS A 1 110 ? 5.917 -11.461 1.400 1.00 0.00 563 LYS A O 11
ATOM 26702 N N . THR A 1 111 ? 3.804 -12.155 1.683 1.00 0.00 564 THR A N 11
ATOM 26703 C CA . THR A 1 111 ? 3.542 -11.215 2.766 1.00 0.00 564 THR A CA 11
ATOM 26704 C C . THR A 1 111 ? 4.593 -11.346 3.869 1.00 0.00 564 THR A C 11
ATOM 26705 O O . THR A 1 111 ? 5.372 -10.429 4.095 1.00 0.00 564 THR A O 11
ATOM 26716 N N . GLN A 1 112 ? 4.644 -12.490 4.528 1.00 0.00 565 GLN A N 11
ATOM 26717 C CA . GLN A 1 112 ? 5.622 -12.724 5.582 1.00 0.00 565 GLN A CA 11
ATOM 26718 C C . GLN A 1 112 ? 7.030 -12.330 5.128 1.00 0.00 565 GLN A C 11
ATOM 26719 O O . GLN A 1 112 ? 7.758 -11.659 5.857 1.00 0.00 565 GLN A O 11
ATOM 26733 N N . GLU A 1 113 ? 7.414 -12.771 3.934 1.00 0.00 566 GLU A N 11
ATOM 26734 C CA . GLU A 1 113 ? 8.744 -12.483 3.399 1.00 0.00 566 GLU A CA 11
ATOM 26735 C C . GLU A 1 113 ? 9.099 -10.997 3.493 1.00 0.00 566 GLU A C 11
ATOM 26736 O O . GLU A 1 113 ? 10.134 -10.638 4.050 1.00 0.00 566 GLU A O 11
ATOM 26748 N N . PHE A 1 114 ? 8.259 -10.143 2.916 1.00 0.00 567 PHE A N 11
ATOM 26749 C CA . PHE A 1 114 ? 8.515 -8.705 2.913 1.00 0.00 567 PHE A CA 11
ATOM 26750 C C . PHE A 1 114 ? 7.761 -7.981 4.035 1.00 0.00 567 PHE A C 11
ATOM 26751 O O . PHE A 1 114 ? 8.314 -7.136 4.738 1.00 0.00 567 PHE A O 11
ATOM 26768 N N . ILE A 1 115 ? 6.500 -8.336 4.178 1.00 0.00 568 ILE A N 11
ATOM 26769 C CA . ILE A 1 115 ? 5.588 -7.772 5.173 1.00 0.00 568 ILE A CA 11
ATOM 26770 C C . ILE A 1 115 ? 6.041 -7.920 6.598 1.00 0.00 568 ILE A C 11
ATOM 26771 O O . ILE A 1 115 ? 5.266 -7.630 7.508 1.00 0.00 568 ILE A O 11
ATOM 26787 N N . ILE A 1 116 ? 7.260 -8.354 6.829 1.00 0.00 569 ILE A N 11
ATOM 26788 C CA . ILE A 1 116 ? 7.693 -8.472 8.201 1.00 0.00 569 ILE A CA 11
ATOM 26789 C C . ILE A 1 116 ? 7.468 -7.098 8.789 1.00 0.00 569 ILE A C 11
ATOM 26790 O O . ILE A 1 116 ? 6.935 -6.952 9.888 1.00 0.00 569 ILE A O 11
ATOM 26806 N N . ASP A 1 117 ? 7.771 -6.097 7.962 1.00 0.00 570 ASP A N 11
ATOM 26807 C CA . ASP A 1 117 ? 7.497 -4.709 8.274 1.00 0.00 570 ASP A CA 11
ATOM 26808 C C . ASP A 1 117 ? 7.582 -4.418 9.753 1.00 0.00 570 ASP A C 11
ATOM 26809 O O . ASP A 1 117 ? 6.612 -3.915 10.325 1.00 0.00 570 ASP A O 11
ATOM 26818 N N . GLY A 1 118 ? 8.699 -4.715 10.399 1.00 0.00 571 GLY A N 11
ATOM 26819 C CA . GLY A 1 118 ? 8.744 -4.425 11.811 1.00 0.00 571 GLY A CA 11
ATOM 26820 C C . GLY A 1 118 ? 8.327 -2.996 12.018 1.00 0.00 571 GLY A C 11
ATOM 26821 O O . GLY A 1 118 ? 7.481 -2.698 12.862 1.00 0.00 571 GLY A O 11
ATOM 26825 N N . ASP A 1 119 ? 8.866 -2.116 11.184 1.00 0.00 572 ASP A N 11
ATOM 26826 C CA . ASP A 1 119 ? 8.481 -0.726 11.220 1.00 0.00 572 ASP A CA 11
ATOM 26827 C C . ASP A 1 119 ? 7.874 -0.252 9.893 1.00 0.00 572 ASP A C 11
ATOM 26828 O O . ASP A 1 119 ? 7.271 0.820 9.854 1.00 0.00 572 ASP A O 11
ATOM 26837 N N . LEU A 1 120 ? 8.061 -1.000 8.781 1.00 0.00 573 LEU A N 11
ATOM 26838 C CA . LEU A 1 120 ? 7.534 -0.522 7.507 1.00 0.00 573 LEU A CA 11
ATOM 26839 C C . LEU A 1 120 ? 6.912 -1.563 6.604 1.00 0.00 573 LEU A C 11
ATOM 26840 O O . LEU A 1 120 ? 7.478 -2.618 6.339 1.00 0.00 573 LEU A O 11
ATOM 26856 N N . LEU A 1 121 ? 5.796 -1.165 6.043 1.00 0.00 574 LEU A N 11
ATOM 26857 C CA . LEU A 1 121 ? 5.105 -1.930 5.034 1.00 0.00 574 LEU A CA 11
ATOM 26858 C C . LEU A 1 121 ? 4.729 -0.921 3.950 1.00 0.00 574 LEU A C 11
ATOM 26859 O O . LEU A 1 121 ? 4.211 0.148 4.272 1.00 0.00 574 LEU A O 11
ATOM 26875 N N . ILE A 1 122 ? 4.961 -1.226 2.689 1.00 0.00 575 ILE A N 11
ATOM 26876 C CA . ILE A 1 122 ? 4.597 -0.284 1.621 1.00 0.00 575 ILE A CA 11
ATOM 26877 C C . ILE A 1 122 ? 3.886 -0.971 0.478 1.00 0.00 575 ILE A C 11
ATOM 26878 O O . ILE A 1 122 ? 4.294 -2.042 0.020 1.00 0.00 575 ILE A O 11
ATOM 26894 N N . LEU A 1 123 ? 2.857 -0.315 -0.015 1.00 0.00 576 LEU A N 11
ATOM 26895 C CA . LEU A 1 123 ? 2.110 -0.805 -1.145 1.00 0.00 576 LEU A CA 11
ATOM 26896 C C . LEU A 1 123 ? 1.921 0.332 -2.116 1.00 0.00 576 LEU A C 11
ATOM 26897 O O . LEU A 1 123 ? 1.549 1.432 -1.711 1.00 0.00 576 LEU A O 11
ATOM 26913 N N . LYS A 1 124 ? 2.121 0.087 -3.388 1.00 0.00 577 LYS A N 11
ATOM 26914 C CA . LYS A 1 124 ? 1.893 1.144 -4.351 1.00 0.00 577 LYS A CA 11
ATOM 26915 C C . LYS A 1 124 ? 1.060 0.634 -5.504 1.00 0.00 577 LYS A C 11
ATOM 26916 O O . LYS A 1 124 ? 1.324 -0.437 -6.045 1.00 0.00 577 LYS A O 11
ATOM 26935 N N . LEU A 1 125 ? 0.077 1.417 -5.906 1.00 0.00 578 LEU A N 11
ATOM 26936 C CA . LEU A 1 125 ? -0.753 1.048 -7.031 1.00 0.00 578 LEU A CA 11
ATOM 26937 C C . LEU A 1 125 ? -0.704 2.176 -8.042 1.00 0.00 578 LEU A C 11
ATOM 26938 O O . LEU A 1 125 ? -0.874 3.356 -7.693 1.00 0.00 578 LEU A O 11
ATOM 26954 N N . GLY A 1 126 ? -0.474 1.803 -9.296 1.00 0.00 579 GLY A N 11
ATOM 26955 C CA . GLY A 1 126 ? -0.372 2.780 -10.351 1.00 0.00 579 GLY A CA 11
ATOM 26956 C C . GLY A 1 126 ? -1.688 3.102 -10.991 1.00 0.00 579 GLY A C 11
ATOM 26957 O O . GLY A 1 126 ? -1.754 3.962 -11.870 1.00 0.00 579 GLY A O 11
ATOM 26961 N N . LYS A 1 127 ? -2.750 2.440 -10.559 1.00 0.00 580 LYS A N 11
ATOM 26962 C CA . LYS A 1 127 ? -4.038 2.730 -11.135 1.00 0.00 580 LYS A CA 11
ATOM 26963 C C . LYS A 1 127 ? -4.503 4.079 -10.639 1.00 0.00 580 LYS A C 11
ATOM 26964 O O . LYS A 1 127 ? -4.898 4.933 -11.434 1.00 0.00 580 LYS A O 11
ATOM 26983 N N . TRP A 1 128 ? -4.419 4.301 -9.329 1.00 0.00 581 TRP A N 11
ATOM 26984 C CA . TRP A 1 128 ? -4.803 5.587 -8.790 1.00 0.00 581 TRP A CA 11
ATOM 26985 C C . TRP A 1 128 ? -3.893 6.112 -7.682 1.00 0.00 581 TRP A C 11
ATOM 26986 O O . TRP A 1 128 ? -3.477 7.270 -7.714 1.00 0.00 581 TRP A O 11
ATOM 27007 N N . LYS A 1 129 ? -3.671 5.297 -6.647 1.00 0.00 582 LYS A N 11
ATOM 27008 C CA . LYS A 1 129 ? -2.913 5.761 -5.497 1.00 0.00 582 LYS A CA 11
ATOM 27009 C C . LYS A 1 129 ? -1.957 4.746 -4.910 1.00 0.00 582 LYS A C 11
ATOM 27010 O O . LYS A 1 129 ? -2.080 3.535 -5.115 1.00 0.00 582 LYS A O 11
ATOM 27029 N N . MET A 1 130 ? -1.069 5.260 -4.079 1.00 0.00 583 MET A N 11
ATOM 27030 C CA . MET A 1 130 ? -0.155 4.453 -3.318 1.00 0.00 583 MET A CA 11
ATOM 27031 C C . MET A 1 130 ? -0.587 4.566 -1.866 1.00 0.00 583 MET A C 11
ATOM 27032 O O . MET A 1 130 ? -0.847 5.660 -1.355 1.00 0.00 583 MET A O 11
ATOM 27046 N N . LYS A 1 131 ? -0.632 3.439 -1.211 1.00 0.00 584 LYS A N 11
ATOM 27047 C CA . LYS A 1 131 ? -0.998 3.380 0.182 1.00 0.00 584 LYS A CA 11
ATOM 27048 C C . LYS A 1 131 ? 0.175 2.791 0.937 1.00 0.00 584 LYS A C 11
ATOM 27049 O O . LYS A 1 131 ? 0.773 1.806 0.513 1.00 0.00 584 LYS A O 11
ATOM 27068 N N . LEU A 1 132 ? 0.501 3.405 2.042 1.00 0.00 585 LEU A N 11
ATOM 27069 C CA . LEU A 1 132 ? 1.608 2.970 2.861 1.00 0.00 585 LEU A CA 11
ATOM 27070 C C . LEU A 1 132 ? 1.091 2.649 4.237 1.00 0.00 585 LEU A C 11
ATOM 27071 O O . LEU A 1 132 ? 0.263 3.374 4.783 1.00 0.00 585 LEU A O 11
ATOM 27087 N N . VAL A 1 133 ? 1.556 1.556 4.789 1.00 0.00 586 VAL A N 11
ATOM 27088 C CA . VAL A 1 133 ? 1.108 1.140 6.094 1.00 0.00 586 VAL A CA 11
ATOM 27089 C C . VAL A 1 133 ? 2.272 0.771 6.997 1.00 0.00 586 VAL A C 11
ATOM 27090 O O . VAL A 1 133 ? 3.189 0.065 6.583 1.00 0.00 586 VAL A O 11
ATOM 27103 N N . SER A 1 134 ? 2.207 1.208 8.246 1.00 0.00 587 SER A N 11
ATOM 27104 C CA . SER A 1 134 ? 3.236 0.863 9.215 1.00 0.00 587 SER A CA 11
ATOM 27105 C C . SER A 1 134 ? 2.593 -0.038 10.257 1.00 0.00 587 SER A C 11
ATOM 27106 O O . SER A 1 134 ? 1.482 0.239 10.712 1.00 0.00 587 SER A O 11
ATOM 27114 N N . ILE A 1 135 ? 3.254 -1.128 10.617 1.00 0.00 588 ILE A N 11
ATOM 27115 C CA . ILE A 1 135 ? 2.677 -2.047 11.578 1.00 0.00 588 ILE A CA 11
ATOM 27116 C C . ILE A 1 135 ? 3.648 -2.510 12.638 1.00 0.00 588 ILE A C 11
ATOM 27117 O O . ILE A 1 135 ? 4.813 -2.803 12.366 1.00 0.00 588 ILE A O 11
ATOM 27133 N N . VAL A 1 136 ? 3.129 -2.606 13.847 1.00 0.00 589 VAL A N 11
ATOM 27134 C CA . VAL A 1 136 ? 3.905 -3.072 14.982 1.00 0.00 589 VAL A CA 11
ATOM 27135 C C . VAL A 1 136 ? 3.122 -4.108 15.772 1.00 0.00 589 VAL A C 11
ATOM 27136 O O . VAL A 1 136 ? 1.898 -4.032 15.879 1.00 0.00 589 VAL A O 11
ATOM 27149 N N . SER A 1 137 ? 3.838 -5.078 16.325 1.00 0.00 590 SER A N 11
ATOM 27150 C CA . SER A 1 137 ? 3.211 -6.133 17.108 1.00 0.00 590 SER A CA 11
ATOM 27151 C C . SER A 1 137 ? 2.332 -5.541 18.201 1.00 0.00 590 SER A C 11
ATOM 27152 O O . SER A 1 137 ? 2.673 -4.519 18.797 1.00 0.00 590 SER A O 11
ATOM 27160 N N . ASP A 1 138 ? 1.202 -6.184 18.463 1.00 0.00 591 ASP A N 11
ATOM 27161 C CA . ASP A 1 138 ? 0.276 -5.716 19.488 1.00 0.00 591 ASP A CA 11
ATOM 27162 C C . ASP A 1 138 ? 1.012 -5.458 20.795 1.00 0.00 591 ASP A C 11
ATOM 27163 O O . ASP A 1 138 ? 0.859 -4.406 21.413 1.00 0.00 591 ASP A O 11
ATOM 27172 N N . GLU A 1 139 ? 1.808 -6.433 21.204 1.00 0.00 592 GLU A N 11
ATOM 27173 C CA . GLU A 1 139 ? 2.586 -6.341 22.441 1.00 0.00 592 GLU A CA 11
ATOM 27174 C C . GLU A 1 139 ? 3.418 -5.061 22.476 1.00 0.00 592 GLU A C 11
ATOM 27175 O O . GLU A 1 139 ? 3.364 -4.298 23.444 1.00 0.00 592 GLU A O 11
ATOM 27187 N N . LYS A 1 140 ? 4.172 -4.819 21.406 1.00 0.00 593 LYS A N 11
ATOM 27188 C CA . LYS A 1 140 ? 4.999 -3.614 21.310 1.00 0.00 593 LYS A CA 11
ATOM 27189 C C . LYS A 1 140 ? 4.146 -2.397 21.633 1.00 0.00 593 LYS A C 11
ATOM 27190 O O . LYS A 1 140 ? 4.511 -1.546 22.452 1.00 0.00 593 LYS A O 11
ATOM 27209 N N . PHE A 1 141 ? 2.985 -2.352 20.995 1.00 0.00 594 PHE A N 11
ATOM 27210 C CA . PHE A 1 141 ? 2.030 -1.286 21.206 1.00 0.00 594 PHE A CA 11
ATOM 27211 C C . PHE A 1 141 ? 1.799 -1.099 22.699 1.00 0.00 594 PHE A C 11
ATOM 27212 O O . PHE A 1 141 ? 1.853 0.013 23.208 1.00 0.00 594 PHE A O 11
ATOM 27229 N N . LYS A 1 142 ? 1.562 -2.194 23.405 1.00 0.00 595 LYS A N 11
ATOM 27230 C CA . LYS A 1 142 ? 1.350 -2.133 24.843 1.00 0.00 595 LYS A CA 11
ATOM 27231 C C . LYS A 1 142 ? 2.450 -1.308 25.485 1.00 0.00 595 LYS A C 11
ATOM 27232 O O . LYS A 1 142 ? 2.187 -0.433 26.301 1.00 0.00 595 LYS A O 11
ATOM 27251 N N . GLU A 1 143 ? 3.686 -1.604 25.110 1.00 0.00 596 GLU A N 11
ATOM 27252 C CA . GLU A 1 143 ? 4.841 -0.901 25.650 1.00 0.00 596 GLU A CA 11
ATOM 27253 C C . GLU A 1 143 ? 4.720 0.622 25.509 1.00 0.00 596 GLU A C 11
ATOM 27254 O O . GLU A 1 143 ? 4.694 1.339 26.509 1.00 0.00 596 GLU A O 11
ATOM 27266 N N . LEU A 1 144 ? 4.673 1.119 24.270 1.00 0.00 597 LEU A N 11
ATOM 27267 C CA . LEU A 1 144 ? 4.586 2.573 24.035 1.00 0.00 597 LEU A CA 11
ATOM 27268 C C . LEU A 1 144 ? 3.363 3.196 24.718 1.00 0.00 597 LEU A C 11
ATOM 27269 O O . LEU A 1 144 ? 3.484 4.075 25.570 1.00 0.00 597 LEU A O 11
ATOM 27285 N N . GLY A 1 145 ? 2.197 2.723 24.317 1.00 0.00 598 GLY A N 11
ATOM 27286 C CA . GLY A 1 145 ? 0.925 3.188 24.839 1.00 0.00 598 GLY A CA 11
ATOM 27287 C C . GLY A 1 145 ? 0.568 2.581 26.183 1.00 0.00 598 GLY A C 11
ATOM 27288 O O . GLY A 1 145 ? -0.594 2.622 26.586 1.00 0.00 598 GLY A O 11
ATOM 27292 N N . LEU A 1 146 ? 1.535 1.944 26.845 1.00 0.00 599 LEU A N 11
ATOM 27293 C CA . LEU A 1 146 ? 1.274 1.239 28.104 1.00 0.00 599 LEU A CA 11
ATOM 27294 C C . LEU A 1 146 ? 0.461 2.069 29.096 1.00 0.00 599 LEU A C 11
ATOM 27295 O O . LEU A 1 146 ? -0.097 1.514 30.043 1.00 0.00 599 LEU A O 11
ATOM 27311 N N . THR A 1 147 ? 0.330 3.370 28.867 1.00 0.00 600 THR A N 11
ATOM 27312 C CA . THR A 1 147 ? -0.492 4.184 29.747 1.00 0.00 600 THR A CA 11
ATOM 27313 C C . THR A 1 147 ? -1.443 5.060 28.941 1.00 0.00 600 THR A C 11
ATOM 27314 O O . THR A 1 147 ? -1.338 6.287 28.944 1.00 0.00 600 THR A O 11
ATOM 27325 N N . ALA A 1 148 ? -2.382 4.412 28.268 1.00 0.00 601 ALA A N 11
ATOM 27326 C CA . ALA A 1 148 ? -3.379 5.108 27.467 1.00 0.00 601 ALA A CA 11
ATOM 27327 C C . ALA A 1 148 ? -4.776 4.588 27.786 1.00 0.00 601 ALA A C 11
ATOM 27328 O O . ALA A 1 148 ? -4.924 3.536 28.408 1.00 0.00 601 ALA A O 11
ATOM 27335 N N . PRO A 1 149 ? -5.824 5.298 27.343 1.00 0.00 602 PRO A N 11
ATOM 27336 C CA . PRO A 1 149 ? -7.207 4.873 27.570 1.00 0.00 602 PRO A CA 11
ATOM 27337 C C . PRO A 1 149 ? -7.544 3.625 26.756 1.00 0.00 602 PRO A C 11
ATOM 27338 O O . PRO A 1 149 ? -8.570 2.981 26.975 1.00 0.00 602 PRO A O 11
ATOM 27349 N N . GLY A 1 150 ? -6.664 3.296 25.811 1.00 0.00 603 GLY A N 11
ATOM 27350 C CA . GLY A 1 150 ? -6.859 2.138 24.962 1.00 0.00 603 GLY A CA 11
ATOM 27351 C C . GLY A 1 150 ? -6.679 0.823 25.698 1.00 0.00 603 GLY A C 11
ATOM 27352 O O . GLY A 1 150 ? -7.518 -0.070 25.592 1.00 0.00 603 GLY A O 11
ATOM 27356 N N . TRP A 1 151 ? -5.581 0.697 26.437 1.00 0.00 604 TRP A N 11
ATOM 27357 C CA . TRP A 1 151 ? -5.296 -0.522 27.180 1.00 0.00 604 TRP A CA 11
ATOM 27358 C C . TRP A 1 151 ? -6.323 -0.751 28.272 1.00 0.00 604 TRP A C 11
ATOM 27359 O O . TRP A 1 151 ? -6.824 -1.859 28.444 1.00 0.00 604 TRP A O 11
ATOM 27380 N N . ASP A 1 152 ? -6.612 0.292 29.024 1.00 0.00 605 ASP A N 11
ATOM 27381 C CA . ASP A 1 152 ? -7.557 0.201 30.119 1.00 0.00 605 ASP A CA 11
ATOM 27382 C C . ASP A 1 152 ? -8.861 -0.448 29.673 1.00 0.00 605 ASP A C 11
ATOM 27383 O O . ASP A 1 152 ? -9.271 -1.470 30.230 1.00 0.00 605 ASP A O 11
ATOM 27392 N N . GLU A 1 153 ? -9.503 0.139 28.675 1.00 0.00 606 GLU A N 11
ATOM 27393 C CA . GLU A 1 153 ? -10.766 -0.384 28.166 1.00 0.00 606 GLU A CA 11
ATOM 27394 C C . GLU A 1 153 ? -10.631 -1.797 27.593 1.00 0.00 606 GLU A C 11
ATOM 27395 O O . GLU A 1 153 ? -11.332 -2.710 28.034 1.00 0.00 606 GLU A O 11
ATOM 27407 N N . VAL A 1 154 ? -9.746 -1.976 26.621 1.00 0.00 607 VAL A N 11
ATOM 27408 C CA . VAL A 1 154 ? -9.550 -3.280 25.976 1.00 0.00 607 VAL A CA 11
ATOM 27409 C C . VAL A 1 154 ? -9.232 -4.416 26.953 1.00 0.00 607 VAL A C 11
ATOM 27410 O O . VAL A 1 154 ? -10.047 -5.313 27.170 1.00 0.00 607 VAL A O 11
ATOM 27423 N N . VAL A 1 155 ? -8.029 -4.385 27.496 1.00 0.00 608 VAL A N 11
ATOM 27424 C CA . VAL A 1 155 ? -7.540 -5.408 28.408 1.00 0.00 608 VAL A CA 11
ATOM 27425 C C . VAL A 1 155 ? -8.266 -5.411 29.756 1.00 0.00 608 VAL A C 11
ATOM 27426 O O . VAL A 1 155 ? -8.842 -6.422 30.158 1.00 0.00 608 VAL A O 11
ATOM 27439 N N . GLY A 1 156 ? -8.214 -4.285 30.455 1.00 0.00 609 GLY A N 11
ATOM 27440 C CA . GLY A 1 156 ? -8.845 -4.183 31.756 1.00 0.00 609 GLY A CA 11
ATOM 27441 C C . GLY A 1 156 ? -10.334 -4.450 31.718 1.00 0.00 609 GLY A C 11
ATOM 27442 O O . GLY A 1 156 ? -10.819 -5.399 32.334 1.00 0.00 609 GLY A O 11
ATOM 27446 N N . LYS A 1 157 ? -11.062 -3.611 30.994 1.00 0.00 610 LYS A N 11
ATOM 27447 C CA . LYS A 1 157 ? -12.508 -3.759 30.879 1.00 0.00 610 LYS A CA 11
ATOM 27448 C C . LYS A 1 157 ? -12.865 -5.064 30.172 1.00 0.00 610 LYS A C 11
ATOM 27449 O O . LYS A 1 157 ? -13.693 -5.836 30.655 1.00 0.00 610 LYS A O 11
ATOM 27468 N N . GLY A 1 158 ? -12.235 -5.301 29.026 1.00 0.00 611 GLY A N 11
ATOM 27469 C CA . GLY A 1 158 ? -12.499 -6.512 28.271 1.00 0.00 611 GLY A CA 11
ATOM 27470 C C . GLY A 1 158 ? -13.226 -6.236 26.969 1.00 0.00 611 GLY A C 11
ATOM 27471 O O . GLY A 1 158 ? -14.294 -6.795 26.716 1.00 0.00 611 GLY A O 11
ATOM 27475 N N . LYS A 1 159 ? -12.648 -5.371 26.143 1.00 0.00 612 LYS A N 11
ATOM 27476 C CA . LYS A 1 159 ? -13.247 -5.021 24.860 1.00 0.00 612 LYS A CA 11
ATOM 27477 C C . LYS A 1 159 ? -12.809 -5.996 23.771 1.00 0.00 612 LYS A C 11
ATOM 27478 O O . LYS A 1 159 ? -13.554 -6.264 22.828 1.00 0.00 612 LYS A O 11
ATOM 27497 N N . GLU A 1 160 ? -11.596 -6.522 23.908 1.00 0.00 613 GLU A N 11
ATOM 27498 C CA . GLU A 1 160 ? -11.059 -7.467 22.934 1.00 0.00 613 GLU A CA 11
ATOM 27499 C C . GLU A 1 160 ? -11.740 -8.825 23.061 1.00 0.00 613 GLU A C 11
ATOM 27500 O O . GLU A 1 160 ? -12.243 -9.182 24.127 1.00 0.00 613 GLU A O 11
ATOM 27512 N N . GLU A 1 161 ? -11.753 -9.580 21.968 1.00 0.00 614 GLU A N 11
ATOM 27513 C CA . GLU A 1 161 ? -12.373 -10.900 21.957 1.00 0.00 614 GLU A CA 11
ATOM 27514 C C . GLU A 1 161 ? -11.705 -11.824 22.974 1.00 0.00 614 GLU A C 11
ATOM 27515 O O . GLU A 1 161 ? -12.353 -12.310 23.901 1.00 0.00 614 GLU A O 11
ATOM 27527 N N . PRO A 1 162 ? -10.394 -12.080 22.813 1.00 0.00 615 PRO A N 11
ATOM 27528 C CA . PRO A 1 162 ? -9.644 -12.950 23.723 1.00 0.00 615 PRO A CA 11
ATOM 27529 C C . PRO A 1 162 ? -9.393 -12.295 25.077 1.00 0.00 615 PRO A C 11
ATOM 27530 O O . PRO A 1 162 ? -8.345 -11.689 25.299 1.00 0.00 615 PRO A O 11
ATOM 27541 N N . SER A 1 163 ? -10.362 -12.421 25.977 1.00 0.00 616 SER A N 11
ATOM 27542 C CA . SER A 1 163 ? -10.245 -11.841 27.311 1.00 0.00 616 SER A CA 11
ATOM 27543 C C . SER A 1 163 ? -9.545 -12.807 28.265 1.00 0.00 616 SER A C 11
ATOM 27544 O O . SER A 1 163 ? -9.650 -14.023 28.116 1.00 0.00 616 SER A O 11
ATOM 27552 N N . PRO A 1 164 ? -8.820 -12.273 29.263 1.00 0.00 617 PRO A N 11
ATOM 27553 C CA . PRO A 1 164 ? -8.102 -13.093 30.244 1.00 0.00 617 PRO A CA 11
ATOM 27554 C C . PRO A 1 164 ? -9.048 -13.819 31.194 1.00 0.00 617 PRO A C 11
ATOM 27555 O O . PRO A 1 164 ? -8.553 -14.565 32.065 1.00 0.00 617 PRO A O 11
ATOM 27567 N N . MET A 1 1 ? 1.817 23.801 -44.597 1.00 0.00 454 MET A N 12
ATOM 27568 C CA . MET A 1 1 ? 2.813 23.244 -45.550 1.00 0.00 454 MET A CA 12
ATOM 27569 C C . MET A 1 1 ? 3.838 24.300 -45.956 1.00 0.00 454 MET A C 12
ATOM 27570 O O . MET A 1 1 ? 3.723 24.912 -47.019 1.00 0.00 454 MET A O 12
ATOM 27586 N N . PRO A 1 2 ? 4.858 24.528 -45.112 1.00 0.00 455 PRO A N 12
ATOM 27587 C CA . PRO A 1 2 ? 5.906 25.516 -45.389 1.00 0.00 455 PRO A CA 12
ATOM 27588 C C . PRO A 1 2 ? 6.822 25.084 -46.530 1.00 0.00 455 PRO A C 12
ATOM 27589 O O . PRO A 1 2 ? 7.447 24.025 -46.469 1.00 0.00 455 PRO A O 12
ATOM 27600 N N . ARG A 1 3 ? 6.896 25.911 -47.567 1.00 0.00 456 ARG A N 12
ATOM 27601 C CA . ARG A 1 3 ? 7.736 25.613 -48.723 1.00 0.00 456 ARG A CA 12
ATOM 27602 C C . ARG A 1 3 ? 9.171 26.075 -48.489 1.00 0.00 456 ARG A C 12
ATOM 27603 O O . ARG A 1 3 ? 10.111 25.528 -49.066 1.00 0.00 456 ARG A O 12
ATOM 27624 N N . THR A 1 4 ? 9.335 27.086 -47.640 1.00 0.00 457 THR A N 12
ATOM 27625 C CA . THR A 1 4 ? 10.657 27.619 -47.332 1.00 0.00 457 THR A CA 12
ATOM 27626 C C . THR A 1 4 ? 11.348 26.776 -46.266 1.00 0.00 457 THR A C 12
ATOM 27627 O O . THR A 1 4 ? 12.558 26.554 -46.324 1.00 0.00 457 THR A O 12
ATOM 27638 N N . ALA A 1 5 ? 10.573 26.310 -45.292 1.00 0.00 458 ALA A N 12
ATOM 27639 C CA . ALA A 1 5 ? 11.112 25.492 -44.212 1.00 0.00 458 ALA A CA 12
ATOM 27640 C C . ALA A 1 5 ? 11.746 24.216 -44.755 1.00 0.00 458 ALA A C 12
ATOM 27641 O O . ALA A 1 5 ? 11.052 23.323 -45.243 1.00 0.00 458 ALA A O 12
ATOM 27648 N N . SER A 1 6 ? 13.071 24.136 -44.667 1.00 0.00 459 SER A N 12
ATOM 27649 C CA . SER A 1 6 ? 13.800 22.969 -45.150 1.00 0.00 459 SER A CA 12
ATOM 27650 C C . SER A 1 6 ? 14.373 22.166 -43.985 1.00 0.00 459 SER A C 12
ATOM 27651 O O . SER A 1 6 ? 14.734 22.728 -42.950 1.00 0.00 459 SER A O 12
ATOM 27659 N N . PRO A 1 7 ? 14.465 20.833 -44.138 1.00 0.00 460 PRO A N 12
ATOM 27660 C CA . PRO A 1 7 ? 14.998 19.954 -43.092 1.00 0.00 460 PRO A CA 12
ATOM 27661 C C . PRO A 1 7 ? 16.509 20.090 -42.936 1.00 0.00 460 PRO A C 12
ATOM 27662 O O . PRO A 1 7 ? 17.125 20.986 -43.512 1.00 0.00 460 PRO A O 12
ATOM 27673 N N . GLY A 1 8 ? 17.100 19.193 -42.153 1.00 0.00 461 GLY A N 12
ATOM 27674 C CA . GLY A 1 8 ? 18.534 19.229 -41.935 1.00 0.00 461 GLY A CA 12
ATOM 27675 C C . GLY A 1 8 ? 18.933 20.208 -40.849 1.00 0.00 461 GLY A C 12
ATOM 27676 O O . GLY A 1 8 ? 20.043 20.742 -40.862 1.00 0.00 461 GLY A O 12
ATOM 27680 N N . ASN A 1 9 ? 18.027 20.445 -39.905 1.00 0.00 462 ASN A N 12
ATOM 27681 C CA . ASN A 1 9 ? 18.292 21.366 -38.807 1.00 0.00 462 ASN A CA 12
ATOM 27682 C C . ASN A 1 9 ? 17.272 21.184 -37.684 1.00 0.00 462 ASN A C 12
ATOM 27683 O O . ASN A 1 9 ? 16.104 20.889 -37.939 1.00 0.00 462 ASN A O 12
ATOM 27694 N N . PRO A 1 10 ? 17.702 21.358 -36.422 1.00 0.00 463 PRO A N 12
ATOM 27695 C CA . PRO A 1 10 ? 16.819 21.211 -35.261 1.00 0.00 463 PRO A CA 12
ATOM 27696 C C . PRO A 1 10 ? 15.856 22.385 -35.113 1.00 0.00 463 PRO A C 12
ATOM 27697 O O . PRO A 1 10 ? 15.797 23.265 -35.972 1.00 0.00 463 PRO A O 12
ATOM 27708 N N . LYS A 1 11 ? 15.103 22.392 -34.019 1.00 0.00 464 LYS A N 12
ATOM 27709 C CA . LYS A 1 11 ? 14.143 23.459 -33.757 1.00 0.00 464 LYS A CA 12
ATOM 27710 C C . LYS A 1 11 ? 14.773 24.562 -32.913 1.00 0.00 464 LYS A C 12
ATOM 27711 O O . LYS A 1 11 ? 15.941 24.476 -32.533 1.00 0.00 464 LYS A O 12
ATOM 27730 N N . SER A 1 12 ? 13.992 25.597 -32.622 1.00 0.00 465 SER A N 12
ATOM 27731 C CA . SER A 1 12 ? 14.475 26.717 -31.822 1.00 0.00 465 SER A CA 12
ATOM 27732 C C . SER A 1 12 ? 14.045 26.577 -30.363 1.00 0.00 465 SER A C 12
ATOM 27733 O O . SER A 1 12 ? 13.988 27.563 -29.628 1.00 0.00 465 SER A O 12
ATOM 27741 N N . SER A 1 13 ? 13.744 25.349 -29.950 1.00 0.00 466 SER A N 12
ATOM 27742 C CA . SER A 1 13 ? 13.321 25.088 -28.579 1.00 0.00 466 SER A CA 12
ATOM 27743 C C . SER A 1 13 ? 14.415 25.473 -27.587 1.00 0.00 466 SER A C 12
ATOM 27744 O O . SER A 1 13 ? 14.133 25.797 -26.434 1.00 0.00 466 SER A O 12
ATOM 27752 N N . LEU A 1 14 ? 15.663 25.433 -28.043 1.00 0.00 467 LEU A N 12
ATOM 27753 C CA . LEU A 1 14 ? 16.798 25.777 -27.194 1.00 0.00 467 LEU A CA 12
ATOM 27754 C C . LEU A 1 14 ? 17.308 27.179 -27.508 1.00 0.00 467 LEU A C 12
ATOM 27755 O O . LEU A 1 14 ? 18.285 27.346 -28.237 1.00 0.00 467 LEU A O 12
ATOM 27771 N N . SER A 1 15 ? 16.639 28.184 -26.952 1.00 0.00 468 SER A N 12
ATOM 27772 C CA . SER A 1 15 ? 17.024 29.573 -27.172 1.00 0.00 468 SER A CA 12
ATOM 27773 C C . SER A 1 15 ? 16.944 30.370 -25.873 1.00 0.00 468 SER A C 12
ATOM 27774 O O . SER A 1 15 ? 16.450 31.498 -25.854 1.00 0.00 468 SER A O 12
ATOM 27782 N N . GLY A 1 16 ? 17.429 29.774 -24.789 1.00 0.00 469 GLY A N 12
ATOM 27783 C CA . GLY A 1 16 ? 17.402 30.441 -23.500 1.00 0.00 469 GLY A CA 12
ATOM 27784 C C . GLY A 1 16 ? 16.795 29.571 -22.417 1.00 0.00 469 GLY A C 12
ATOM 27785 O O . GLY A 1 16 ? 17.244 29.591 -21.270 1.00 0.00 469 GLY A O 12
ATOM 27789 N N . PHE A 1 17 ? 15.776 28.801 -22.784 1.00 0.00 470 PHE A N 12
ATOM 27790 C CA . PHE A 1 17 ? 15.109 27.914 -21.838 1.00 0.00 470 PHE A CA 12
ATOM 27791 C C . PHE A 1 17 ? 15.296 26.457 -22.243 1.00 0.00 470 PHE A C 12
ATOM 27792 O O . PHE A 1 17 ? 14.857 26.040 -23.315 1.00 0.00 470 PHE A O 12
ATOM 27809 N N . VAL A 1 18 ? 15.953 25.690 -21.381 1.00 0.00 471 VAL A N 12
ATOM 27810 C CA . VAL A 1 18 ? 16.198 24.280 -21.650 1.00 0.00 471 VAL A CA 12
ATOM 27811 C C . VAL A 1 18 ? 15.426 23.393 -20.681 1.00 0.00 471 VAL A C 12
ATOM 27812 O O . VAL A 1 18 ? 15.760 23.305 -19.499 1.00 0.00 471 VAL A O 12
ATOM 27825 N N . ASN A 1 19 ? 14.393 22.738 -21.193 1.00 0.00 472 ASN A N 12
ATOM 27826 C CA . ASN A 1 19 ? 13.565 21.855 -20.381 1.00 0.00 472 ASN A CA 12
ATOM 27827 C C . ASN A 1 19 ? 13.714 20.402 -20.832 1.00 0.00 472 ASN A C 12
ATOM 27828 O O . ASN A 1 19 ? 12.973 19.935 -21.698 1.00 0.00 472 ASN A O 12
ATOM 27839 N N . PRO A 1 20 ? 14.676 19.666 -20.248 1.00 0.00 473 PRO A N 12
ATOM 27840 C CA . PRO A 1 20 ? 14.914 18.261 -20.596 1.00 0.00 473 PRO A CA 12
ATOM 27841 C C . PRO A 1 20 ? 13.775 17.354 -20.144 1.00 0.00 473 PRO A C 12
ATOM 27842 O O . PRO A 1 20 ? 13.158 17.586 -19.105 1.00 0.00 473 PRO A O 12
ATOM 27853 N N . GLN A 1 21 ? 13.502 16.319 -20.933 1.00 0.00 474 GLN A N 12
ATOM 27854 C CA . GLN A 1 21 ? 12.437 15.376 -20.613 1.00 0.00 474 GLN A CA 12
ATOM 27855 C C . GLN A 1 21 ? 12.996 14.131 -19.933 1.00 0.00 474 GLN A C 12
ATOM 27856 O O . GLN A 1 21 ? 12.520 13.019 -20.161 1.00 0.00 474 GLN A O 12
ATOM 27870 N N . SER A 1 22 ? 14.009 14.325 -19.095 1.00 0.00 475 SER A N 12
ATOM 27871 C CA . SER A 1 22 ? 14.634 13.218 -18.381 1.00 0.00 475 SER A CA 12
ATOM 27872 C C . SER A 1 22 ? 13.946 12.978 -17.040 1.00 0.00 475 SER A C 12
ATOM 27873 O O . SER A 1 22 ? 13.906 11.852 -16.546 1.00 0.00 475 SER A O 12
ATOM 27881 N N . GLY A 1 23 ? 13.404 14.044 -16.459 1.00 0.00 476 GLY A N 12
ATOM 27882 C CA . GLY A 1 23 ? 12.724 13.928 -15.182 1.00 0.00 476 GLY A CA 12
ATOM 27883 C C . GLY A 1 23 ? 13.298 14.859 -14.133 1.00 0.00 476 GLY A C 12
ATOM 27884 O O . GLY A 1 23 ? 13.513 14.459 -12.988 1.00 0.00 476 GLY A O 12
ATOM 27888 N N . ASN A 1 24 ? 13.547 16.106 -14.523 1.00 0.00 477 ASN A N 12
ATOM 27889 C CA . ASN A 1 24 ? 14.099 17.102 -13.610 1.00 0.00 477 ASN A CA 12
ATOM 27890 C C . ASN A 1 24 ? 13.311 17.156 -12.301 1.00 0.00 477 ASN A C 12
ATOM 27891 O O . ASN A 1 24 ? 13.889 17.075 -11.217 1.00 0.00 477 ASN A O 12
ATOM 27902 N N . PRO A 1 25 ? 11.974 17.296 -12.382 1.00 0.00 478 PRO A N 12
ATOM 27903 C CA . PRO A 1 25 ? 11.118 17.360 -11.197 1.00 0.00 478 PRO A CA 12
ATOM 27904 C C . PRO A 1 25 ? 10.839 15.983 -10.606 1.00 0.00 478 PRO A C 12
ATOM 27905 O O . PRO A 1 25 ? 10.599 15.849 -9.405 1.00 0.00 478 PRO A O 12
ATOM 27916 N N . HIS A 1 26 ? 10.870 14.961 -11.455 1.00 0.00 479 HIS A N 12
ATOM 27917 C CA . HIS A 1 26 ? 10.621 13.593 -11.016 1.00 0.00 479 HIS A CA 12
ATOM 27918 C C . HIS A 1 26 ? 11.679 13.141 -10.014 1.00 0.00 479 HIS A C 12
ATOM 27919 O O . HIS A 1 26 ? 12.860 13.039 -10.346 1.00 0.00 479 HIS A O 12
ATOM 27934 N N . ALA A 1 27 ? 11.246 12.871 -8.787 1.00 0.00 480 ALA A N 12
ATOM 27935 C CA . ALA A 1 27 ? 12.156 12.429 -7.736 1.00 0.00 480 ALA A CA 12
ATOM 27936 C C . ALA A 1 27 ? 12.595 10.985 -7.962 1.00 0.00 480 ALA A C 12
ATOM 27937 O O . ALA A 1 27 ? 11.898 10.213 -8.620 1.00 0.00 480 ALA A O 12
ATOM 27944 N N . PRO A 1 28 ? 13.763 10.600 -7.418 1.00 0.00 481 PRO A N 12
ATOM 27945 C CA . PRO A 1 28 ? 14.291 9.239 -7.567 1.00 0.00 481 PRO A CA 12
ATOM 27946 C C . PRO A 1 28 ? 13.321 8.183 -7.047 1.00 0.00 481 PRO A C 12
ATOM 27947 O O . PRO A 1 28 ? 12.723 7.441 -7.825 1.00 0.00 481 PRO A O 12
ATOM 27958 N N . GLN A 1 29 ? 13.168 8.118 -5.728 1.00 0.00 482 GLN A N 12
ATOM 27959 C CA . GLN A 1 29 ? 12.269 7.154 -5.109 1.00 0.00 482 GLN A CA 12
ATOM 27960 C C . GLN A 1 29 ? 11.435 7.813 -4.018 1.00 0.00 482 GLN A C 12
ATOM 27961 O O . GLN A 1 29 ? 11.036 7.163 -3.052 1.00 0.00 482 GLN A O 12
ATOM 27975 N N . THR A 1 30 ? 11.177 9.108 -4.175 1.00 0.00 483 THR A N 12
ATOM 27976 C CA . THR A 1 30 ? 10.391 9.850 -3.197 1.00 0.00 483 THR A CA 12
ATOM 27977 C C . THR A 1 30 ? 8.928 9.420 -3.246 1.00 0.00 483 THR A C 12
ATOM 27978 O O . THR A 1 30 ? 8.049 10.197 -3.623 1.00 0.00 483 THR A O 12
ATOM 27989 N N . ASN A 1 31 ? 8.678 8.175 -2.857 1.00 0.00 484 ASN A N 12
ATOM 27990 C CA . ASN A 1 31 ? 7.330 7.624 -2.846 1.00 0.00 484 ASN A CA 12
ATOM 27991 C C . ASN A 1 31 ? 7.022 6.964 -1.504 1.00 0.00 484 ASN A C 12
ATOM 27992 O O . ASN A 1 31 ? 6.201 7.457 -0.732 1.00 0.00 484 ASN A O 12
ATOM 28003 N N . PHE A 1 32 ? 7.689 5.843 -1.234 1.00 0.00 485 PHE A N 12
ATOM 28004 C CA . PHE A 1 32 ? 7.488 5.113 0.014 1.00 0.00 485 PHE A CA 12
ATOM 28005 C C . PHE A 1 32 ? 8.065 5.887 1.193 1.00 0.00 485 PHE A C 12
ATOM 28006 O O . PHE A 1 32 ? 7.381 6.116 2.191 1.00 0.00 485 PHE A O 12
ATOM 28023 N N . ALA A 1 33 ? 9.322 6.300 1.070 1.00 0.00 486 ALA A N 12
ATOM 28024 C CA . ALA A 1 33 ? 9.980 7.061 2.123 1.00 0.00 486 ALA A CA 12
ATOM 28025 C C . ALA A 1 33 ? 9.215 8.348 2.393 1.00 0.00 486 ALA A C 12
ATOM 28026 O O . ALA A 1 33 ? 8.929 8.691 3.541 1.00 0.00 486 ALA A O 12
ATOM 28033 N N . ASN A 1 34 ? 8.880 9.049 1.318 1.00 0.00 487 ASN A N 12
ATOM 28034 C CA . ASN A 1 34 ? 8.139 10.298 1.407 1.00 0.00 487 ASN A CA 12
ATOM 28035 C C . ASN A 1 34 ? 6.704 10.052 1.864 1.00 0.00 487 ASN A C 12
ATOM 28036 O O . ASN A 1 34 ? 6.210 10.737 2.758 1.00 0.00 487 ASN A O 12
ATOM 28047 N N . MET A 1 35 ? 6.032 9.086 1.230 1.00 0.00 488 MET A N 12
ATOM 28048 C CA . MET A 1 35 ? 4.642 8.762 1.559 1.00 0.00 488 MET A CA 12
ATOM 28049 C C . MET A 1 35 ? 3.781 10.022 1.550 1.00 0.00 488 MET A C 12
ATOM 28050 O O . MET A 1 35 ? 3.072 10.318 2.513 1.00 0.00 488 MET A O 12
ATOM 28064 N N . PRO A 1 36 ? 3.857 10.800 0.456 1.00 0.00 489 PRO A N 12
ATOM 28065 C CA . PRO A 1 36 ? 3.117 12.055 0.315 1.00 0.00 489 PRO A CA 12
ATOM 28066 C C . PRO A 1 36 ? 1.652 11.883 -0.084 1.00 0.00 489 PRO A C 12
ATOM 28067 O O . PRO A 1 36 ? 1.008 12.857 -0.476 1.00 0.00 489 PRO A O 12
ATOM 28078 N N . SER A 1 37 ? 1.109 10.666 0.008 1.00 0.00 490 SER A N 12
ATOM 28079 C CA . SER A 1 37 ? -0.291 10.469 -0.363 1.00 0.00 490 SER A CA 12
ATOM 28080 C C . SER A 1 37 ? -1.126 9.903 0.785 1.00 0.00 490 SER A C 12
ATOM 28081 O O . SER A 1 37 ? -1.969 10.608 1.341 1.00 0.00 490 SER A O 12
ATOM 28089 N N . ALA A 1 38 ? -0.895 8.643 1.156 1.00 0.00 491 ALA A N 12
ATOM 28090 C CA . ALA A 1 38 ? -1.654 8.047 2.256 1.00 0.00 491 ALA A CA 12
ATOM 28091 C C . ALA A 1 38 ? -0.778 7.247 3.217 1.00 0.00 491 ALA A C 12
ATOM 28092 O O . ALA A 1 38 ? 0.036 6.430 2.783 1.00 0.00 491 ALA A O 12
ATOM 28099 N N . ARG A 1 39 ? -1.002 7.412 4.520 1.00 0.00 492 ARG A N 12
ATOM 28100 C CA . ARG A 1 39 ? -0.288 6.626 5.514 1.00 0.00 492 ARG A CA 12
ATOM 28101 C C . ARG A 1 39 ? -1.267 6.158 6.584 1.00 0.00 492 ARG A C 12
ATOM 28102 O O . ARG A 1 39 ? -2.049 6.948 7.114 1.00 0.00 492 ARG A O 12
ATOM 28123 N N . VAL A 1 40 ? -1.213 4.882 6.902 1.00 0.00 493 VAL A N 12
ATOM 28124 C CA . VAL A 1 40 ? -2.080 4.295 7.909 1.00 0.00 493 VAL A CA 12
ATOM 28125 C C . VAL A 1 40 ? -1.327 3.293 8.790 1.00 0.00 493 VAL A C 12
ATOM 28126 O O . VAL A 1 40 ? -0.264 2.807 8.402 1.00 0.00 493 VAL A O 12
ATOM 28139 N N . THR A 1 41 ? -1.898 2.929 9.941 1.00 0.00 494 THR A N 12
ATOM 28140 C CA . THR A 1 41 ? -1.268 1.918 10.793 1.00 0.00 494 THR A CA 12
ATOM 28141 C C . THR A 1 41 ? -2.285 0.847 11.201 1.00 0.00 494 THR A C 12
ATOM 28142 O O . THR A 1 41 ? -3.392 1.159 11.640 1.00 0.00 494 THR A O 12
ATOM 28153 N N . LEU A 1 42 ? -1.882 -0.418 11.069 1.00 0.00 495 LEU A N 12
ATOM 28154 C CA . LEU A 1 42 ? -2.725 -1.555 11.436 1.00 0.00 495 LEU A CA 12
ATOM 28155 C C . LEU A 1 42 ? -1.909 -2.610 12.185 1.00 0.00 495 LEU A C 12
ATOM 28156 O O . LEU A 1 42 ? -0.680 -2.602 12.124 1.00 0.00 495 LEU A O 12
ATOM 28172 N N . PRO A 1 43 ? -2.568 -3.547 12.890 1.00 0.00 496 PRO A N 12
ATOM 28173 C CA . PRO A 1 43 ? -1.863 -4.608 13.620 1.00 0.00 496 PRO A CA 12
ATOM 28174 C C . PRO A 1 43 ? -1.079 -5.522 12.672 1.00 0.00 496 PRO A C 12
ATOM 28175 O O . PRO A 1 43 ? -1.654 -6.157 11.789 1.00 0.00 496 PRO A O 12
ATOM 28186 N N . LYS A 1 44 ? 0.238 -5.570 12.856 1.00 0.00 497 LYS A N 12
ATOM 28187 C CA . LYS A 1 44 ? 1.121 -6.381 12.015 1.00 0.00 497 LYS A CA 12
ATOM 28188 C C . LYS A 1 44 ? 0.737 -7.861 11.993 1.00 0.00 497 LYS A C 12
ATOM 28189 O O . LYS A 1 44 ? 0.997 -8.561 11.015 1.00 0.00 497 LYS A O 12
ATOM 28208 N N . SER A 1 45 ? 0.166 -8.342 13.086 1.00 0.00 498 SER A N 12
ATOM 28209 C CA . SER A 1 45 ? -0.199 -9.755 13.203 1.00 0.00 498 SER A CA 12
ATOM 28210 C C . SER A 1 45 ? -1.124 -10.244 12.082 1.00 0.00 498 SER A C 12
ATOM 28211 O O . SER A 1 45 ? -0.886 -11.302 11.498 1.00 0.00 498 SER A O 12
ATOM 28219 N N . LEU A 1 46 ? -2.184 -9.496 11.797 1.00 0.00 499 LEU A N 12
ATOM 28220 C CA . LEU A 1 46 ? -3.144 -9.887 10.760 1.00 0.00 499 LEU A CA 12
ATOM 28221 C C . LEU A 1 46 ? -2.588 -9.701 9.348 1.00 0.00 499 LEU A C 12
ATOM 28222 O O . LEU A 1 46 ? -3.216 -10.108 8.371 1.00 0.00 499 LEU A O 12
ATOM 28238 N N . VAL A 1 47 ? -1.427 -9.071 9.243 1.00 0.00 500 VAL A N 12
ATOM 28239 C CA . VAL A 1 47 ? -0.805 -8.814 7.950 1.00 0.00 500 VAL A CA 12
ATOM 28240 C C . VAL A 1 47 ? -0.196 -10.079 7.353 1.00 0.00 500 VAL A C 12
ATOM 28241 O O . VAL A 1 47 ? -0.024 -10.195 6.140 1.00 0.00 500 VAL A O 12
ATOM 28254 N N . TYR A 1 48 ? 0.147 -11.007 8.229 1.00 0.00 501 TYR A N 12
ATOM 28255 C CA . TYR A 1 48 ? 0.766 -12.269 7.849 1.00 0.00 501 TYR A CA 12
ATOM 28256 C C . TYR A 1 48 ? -0.019 -13.050 6.786 1.00 0.00 501 TYR A C 12
ATOM 28257 O O . TYR A 1 48 ? 0.560 -13.856 6.063 1.00 0.00 501 TYR A O 12
ATOM 28275 N N . ASP A 1 49 ? -1.341 -12.898 6.757 1.00 0.00 502 ASP A N 12
ATOM 28276 C CA . ASP A 1 49 ? -2.169 -13.682 5.829 1.00 0.00 502 ASP A CA 12
ATOM 28277 C C . ASP A 1 49 ? -2.147 -13.221 4.354 1.00 0.00 502 ASP A C 12
ATOM 28278 O O . ASP A 1 49 ? -1.955 -14.051 3.467 1.00 0.00 502 ASP A O 12
ATOM 28287 N N . LYS A 1 50 ? -2.358 -11.929 4.071 1.00 0.00 503 LYS A N 12
ATOM 28288 C CA . LYS A 1 50 ? -2.370 -11.453 2.692 1.00 0.00 503 LYS A CA 12
ATOM 28289 C C . LYS A 1 50 ? -1.293 -10.408 2.442 1.00 0.00 503 LYS A C 12
ATOM 28290 O O . LYS A 1 50 ? -1.089 -9.498 3.243 1.00 0.00 503 LYS A O 12
ATOM 28309 N N . THR A 1 51 ? -0.598 -10.549 1.332 1.00 0.00 504 THR A N 12
ATOM 28310 C CA . THR A 1 51 ? 0.460 -9.609 0.985 1.00 0.00 504 THR A CA 12
ATOM 28311 C C . THR A 1 51 ? -0.076 -8.245 0.525 1.00 0.00 504 THR A C 12
ATOM 28312 O O . THR A 1 51 ? -0.029 -7.274 1.270 1.00 0.00 504 THR A O 12
ATOM 28323 N N . PHE A 1 52 ? -0.566 -8.186 -0.717 1.00 0.00 505 PHE A N 12
ATOM 28324 C CA . PHE A 1 52 ? -1.099 -6.947 -1.292 1.00 0.00 505 PHE A CA 12
ATOM 28325 C C . PHE A 1 52 ? -2.488 -6.565 -0.773 1.00 0.00 505 PHE A C 12
ATOM 28326 O O . PHE A 1 52 ? -2.701 -5.463 -0.271 1.00 0.00 505 PHE A O 12
ATOM 28343 N N . SER A 1 53 ? -3.439 -7.468 -0.987 1.00 0.00 506 SER A N 12
ATOM 28344 C CA . SER A 1 53 ? -4.841 -7.253 -0.649 1.00 0.00 506 SER A CA 12
ATOM 28345 C C . SER A 1 53 ? -5.115 -6.731 0.762 1.00 0.00 506 SER A C 12
ATOM 28346 O O . SER A 1 53 ? -5.559 -5.599 0.929 1.00 0.00 506 SER A O 12
ATOM 28354 N N . LYS A 1 54 ? -4.928 -7.570 1.766 1.00 0.00 507 LYS A N 12
ATOM 28355 C CA . LYS A 1 54 ? -5.274 -7.190 3.135 1.00 0.00 507 LYS A CA 12
ATOM 28356 C C . LYS A 1 54 ? -4.753 -5.823 3.548 1.00 0.00 507 LYS A C 12
ATOM 28357 O O . LYS A 1 54 ? -5.508 -5.018 4.100 1.00 0.00 507 LYS A O 12
ATOM 28376 N N . VAL A 1 55 ? -3.486 -5.556 3.315 1.00 0.00 508 VAL A N 12
ATOM 28377 C CA . VAL A 1 55 ? -2.918 -4.275 3.718 1.00 0.00 508 VAL A CA 12
ATOM 28378 C C . VAL A 1 55 ? -3.552 -3.112 2.972 1.00 0.00 508 VAL A C 12
ATOM 28379 O O . VAL A 1 55 ? -3.946 -2.122 3.590 1.00 0.00 508 VAL A O 12
ATOM 28392 N N . LEU A 1 56 ? -3.632 -3.210 1.660 1.00 0.00 509 LEU A N 12
ATOM 28393 C CA . LEU A 1 56 ? -4.184 -2.130 0.857 1.00 0.00 509 LEU A CA 12
ATOM 28394 C C . LEU A 1 56 ? -5.606 -1.705 1.254 1.00 0.00 509 LEU A C 12
ATOM 28395 O O . LEU A 1 56 ? -5.827 -0.543 1.600 1.00 0.00 509 LEU A O 12
ATOM 28411 N N . TRP A 1 57 ? -6.574 -2.606 1.149 1.00 0.00 510 TRP A N 12
ATOM 28412 C CA . TRP A 1 57 ? -7.965 -2.263 1.443 1.00 0.00 510 TRP A CA 12
ATOM 28413 C C . TRP A 1 57 ? -8.277 -2.080 2.923 1.00 0.00 510 TRP A C 12
ATOM 28414 O O . TRP A 1 57 ? -8.922 -1.115 3.328 1.00 0.00 510 TRP A O 12
ATOM 28435 N N . SER A 1 58 ? -7.866 -3.042 3.708 1.00 0.00 511 SER A N 12
ATOM 28436 C CA . SER A 1 58 ? -8.146 -3.055 5.129 1.00 0.00 511 SER A CA 12
ATOM 28437 C C . SER A 1 58 ? -7.514 -1.900 5.873 1.00 0.00 511 SER A C 12
ATOM 28438 O O . SER A 1 58 ? -8.130 -1.294 6.750 1.00 0.00 511 SER A O 12
ATOM 28446 N N . ALA A 1 59 ? -6.249 -1.681 5.603 1.00 0.00 512 ALA A N 12
ATOM 28447 C CA . ALA A 1 59 ? -5.484 -0.696 6.328 1.00 0.00 512 ALA A CA 12
ATOM 28448 C C . ALA A 1 59 ? -5.796 0.769 6.078 1.00 0.00 512 ALA A C 12
ATOM 28449 O O . ALA A 1 59 ? -6.288 1.455 6.976 1.00 0.00 512 ALA A O 12
ATOM 28456 N N . GLY A 1 60 ? -5.393 1.284 4.930 1.00 0.00 513 GLY A N 12
ATOM 28457 C CA . GLY A 1 60 ? -5.537 2.715 4.721 1.00 0.00 513 GLY A CA 12
ATOM 28458 C C . GLY A 1 60 ? -6.457 3.245 3.663 1.00 0.00 513 GLY A C 12
ATOM 28459 O O . GLY A 1 60 ? -6.935 4.375 3.792 1.00 0.00 513 GLY A O 12
ATOM 28463 N N . LEU A 1 61 ? -6.576 2.562 2.543 1.00 0.00 514 LEU A N 12
ATOM 28464 C CA . LEU A 1 61 ? -7.291 3.179 1.438 1.00 0.00 514 LEU A CA 12
ATOM 28465 C C . LEU A 1 61 ? -8.706 2.738 1.140 1.00 0.00 514 LEU A C 12
ATOM 28466 O O . LEU A 1 61 ? -9.536 3.604 0.855 1.00 0.00 514 LEU A O 12
ATOM 28482 N N . VAL A 1 62 ? -9.011 1.454 1.063 1.00 0.00 515 VAL A N 12
ATOM 28483 C CA . VAL A 1 62 ? -10.358 1.155 0.621 1.00 0.00 515 VAL A CA 12
ATOM 28484 C C . VAL A 1 62 ? -10.959 -0.201 1.032 1.00 0.00 515 VAL A C 12
ATOM 28485 O O . VAL A 1 62 ? -10.291 -1.090 1.530 1.00 0.00 515 VAL A O 12
ATOM 28498 N N . ALA A 1 63 ? -12.251 -0.321 0.723 1.00 0.00 516 ALA A N 12
ATOM 28499 C CA . ALA A 1 63 ? -13.084 -1.502 0.915 1.00 0.00 516 ALA A CA 12
ATOM 28500 C C . ALA A 1 63 ? -12.626 -2.611 -0.027 1.00 0.00 516 ALA A C 12
ATOM 28501 O O . ALA A 1 63 ? -13.301 -3.624 -0.210 1.00 0.00 516 ALA A O 12
ATOM 28508 N N . SER A 1 64 ? -11.549 -2.307 -0.734 1.00 0.00 517 SER A N 12
ATOM 28509 C CA . SER A 1 64 ? -11.001 -3.086 -1.801 1.00 0.00 517 SER A CA 12
ATOM 28510 C C . SER A 1 64 ? -10.618 -4.520 -1.455 1.00 0.00 517 SER A C 12
ATOM 28511 O O . SER A 1 64 ? -10.056 -5.197 -2.310 1.00 0.00 517 SER A O 12
ATOM 28519 N N . LYS A 1 65 ? -10.951 -5.049 -0.284 1.00 0.00 518 LYS A N 12
ATOM 28520 C CA . LYS A 1 65 ? -10.633 -6.456 -0.083 1.00 0.00 518 LYS A CA 12
ATOM 28521 C C . LYS A 1 65 ? -11.084 -7.136 -1.373 1.00 0.00 518 LYS A C 12
ATOM 28522 O O . LYS A 1 65 ? -10.320 -7.850 -2.023 1.00 0.00 518 LYS A O 12
ATOM 28541 N N . SER A 1 66 ? -12.296 -6.781 -1.792 1.00 0.00 519 SER A N 12
ATOM 28542 C CA . SER A 1 66 ? -12.837 -7.212 -3.073 1.00 0.00 519 SER A CA 12
ATOM 28543 C C . SER A 1 66 ? -12.172 -6.418 -4.221 1.00 0.00 519 SER A C 12
ATOM 28544 O O . SER A 1 66 ? -11.550 -6.987 -5.131 1.00 0.00 519 SER A O 12
ATOM 28552 N N . GLU A 1 67 ? -12.328 -5.078 -4.159 1.00 0.00 520 GLU A N 12
ATOM 28553 C CA . GLU A 1 67 ? -11.779 -4.178 -5.174 1.00 0.00 520 GLU A CA 12
ATOM 28554 C C . GLU A 1 67 ? -10.270 -4.325 -5.301 1.00 0.00 520 GLU A C 12
ATOM 28555 O O . GLU A 1 67 ? -9.730 -4.433 -6.402 1.00 0.00 520 GLU A O 12
ATOM 28567 N N . GLY A 1 68 ? -9.605 -4.324 -4.163 1.00 0.00 521 GLY A N 12
ATOM 28568 C CA . GLY A 1 68 ? -8.167 -4.453 -4.107 1.00 0.00 521 GLY A CA 12
ATOM 28569 C C . GLY A 1 68 ? -7.698 -5.599 -4.941 1.00 0.00 521 GLY A C 12
ATOM 28570 O O . GLY A 1 68 ? -6.873 -5.414 -5.824 1.00 0.00 521 GLY A O 12
ATOM 28574 N N . GLN A 1 69 ? -8.251 -6.778 -4.697 1.00 0.00 522 GLN A N 12
ATOM 28575 C CA . GLN A 1 69 ? -7.897 -7.950 -5.475 1.00 0.00 522 GLN A CA 12
ATOM 28576 C C . GLN A 1 69 ? -7.946 -7.590 -6.956 1.00 0.00 522 GLN A C 12
ATOM 28577 O O . GLN A 1 69 ? -7.014 -7.873 -7.707 1.00 0.00 522 GLN A O 12
ATOM 28591 N N . ARG A 1 70 ? -9.031 -6.930 -7.358 1.00 0.00 523 ARG A N 12
ATOM 28592 C CA . ARG A 1 70 ? -9.196 -6.488 -8.741 1.00 0.00 523 ARG A CA 12
ATOM 28593 C C . ARG A 1 70 ? -7.957 -5.730 -9.221 1.00 0.00 523 ARG A C 12
ATOM 28594 O O . ARG A 1 70 ? -7.426 -6.013 -10.290 1.00 0.00 523 ARG A O 12
ATOM 28615 N N . ILE A 1 71 ? -7.496 -4.773 -8.422 1.00 0.00 524 ILE A N 12
ATOM 28616 C CA . ILE A 1 71 ? -6.312 -3.989 -8.764 1.00 0.00 524 ILE A CA 12
ATOM 28617 C C . ILE A 1 71 ? -5.128 -4.919 -8.973 1.00 0.00 524 ILE A C 12
ATOM 28618 O O . ILE A 1 71 ? -4.500 -4.932 -10.029 1.00 0.00 524 ILE A O 12
ATOM 28634 N N . ILE A 1 72 ? -4.869 -5.729 -7.964 1.00 0.00 525 ILE A N 12
ATOM 28635 C CA . ILE A 1 72 ? -3.806 -6.711 -8.013 1.00 0.00 525 ILE A CA 12
ATOM 28636 C C . ILE A 1 72 ? -3.961 -7.505 -9.306 1.00 0.00 525 ILE A C 12
ATOM 28637 O O . ILE A 1 72 ? -3.018 -7.683 -10.076 1.00 0.00 525 ILE A O 12
ATOM 28653 N N . ASN A 1 73 ? -5.204 -7.929 -9.536 1.00 0.00 526 ASN A N 12
ATOM 28654 C CA . ASN A 1 73 ? -5.587 -8.664 -10.739 1.00 0.00 526 ASN A CA 12
ATOM 28655 C C . ASN A 1 73 ? -5.212 -7.835 -11.945 1.00 0.00 526 ASN A C 12
ATOM 28656 O O . ASN A 1 73 ? -4.566 -8.308 -12.882 1.00 0.00 526 ASN A O 12
ATOM 28667 N N . ASN A 1 74 ? -5.585 -6.567 -11.867 1.00 0.00 527 ASN A N 12
ATOM 28668 C CA . ASN A 1 74 ? -5.265 -5.591 -12.894 1.00 0.00 527 ASN A CA 12
ATOM 28669 C C . ASN A 1 74 ? -3.786 -5.739 -13.222 1.00 0.00 527 ASN A C 12
ATOM 28670 O O . ASN A 1 74 ? -3.372 -5.650 -14.378 1.00 0.00 527 ASN A O 12
ATOM 28681 N N . ASN A 1 75 ? -3.000 -5.956 -12.171 1.00 0.00 528 ASN A N 12
ATOM 28682 C CA . ASN A 1 75 ? -1.562 -6.108 -12.297 1.00 0.00 528 ASN A CA 12
ATOM 28683 C C . ASN A 1 75 ? -0.888 -4.779 -12.575 1.00 0.00 528 ASN A C 12
ATOM 28684 O O . ASN A 1 75 ? 0.056 -4.689 -13.361 1.00 0.00 528 ASN A O 12
ATOM 28695 N N . GLY A 1 76 ? -1.377 -3.747 -11.894 1.00 0.00 529 GLY A N 12
ATOM 28696 C CA . GLY A 1 76 ? -0.806 -2.420 -12.049 1.00 0.00 529 GLY A CA 12
ATOM 28697 C C . GLY A 1 76 ? -0.218 -1.879 -10.752 1.00 0.00 529 GLY A C 12
ATOM 28698 O O . GLY A 1 76 ? -0.238 -0.671 -10.515 1.00 0.00 529 GLY A O 12
ATOM 28702 N N . ALA A 1 77 ? 0.290 -2.775 -9.903 1.00 0.00 530 ALA A N 12
ATOM 28703 C CA . ALA A 1 77 ? 0.862 -2.377 -8.619 1.00 0.00 530 ALA A CA 12
ATOM 28704 C C . ALA A 1 77 ? 2.221 -3.051 -8.343 1.00 0.00 530 ALA A C 12
ATOM 28705 O O . ALA A 1 77 ? 2.583 -4.040 -8.974 1.00 0.00 530 ALA A O 12
ATOM 28712 N N . TYR A 1 78 ? 2.946 -2.507 -7.372 1.00 0.00 531 TYR A N 12
ATOM 28713 C CA . TYR A 1 78 ? 4.240 -3.039 -6.937 1.00 0.00 531 TYR A CA 12
ATOM 28714 C C . TYR A 1 78 ? 4.266 -3.078 -5.404 1.00 0.00 531 TYR A C 12
ATOM 28715 O O . TYR A 1 78 ? 3.579 -2.280 -4.760 1.00 0.00 531 TYR A O 12
ATOM 28733 N N . VAL A 1 79 ? 5.048 -3.986 -4.804 1.00 0.00 532 VAL A N 12
ATOM 28734 C CA . VAL A 1 79 ? 5.099 -4.045 -3.344 1.00 0.00 532 VAL A CA 12
ATOM 28735 C C . VAL A 1 79 ? 6.528 -3.951 -2.825 1.00 0.00 532 VAL A C 12
ATOM 28736 O O . VAL A 1 79 ? 7.455 -4.588 -3.343 1.00 0.00 532 VAL A O 12
ATOM 28749 N N . GLY A 1 80 ? 6.684 -3.137 -1.787 1.00 0.00 533 GLY A N 12
ATOM 28750 C CA . GLY A 1 80 ? 7.984 -2.939 -1.192 1.00 0.00 533 GLY A CA 12
ATOM 28751 C C . GLY A 1 80 ? 7.983 -3.024 0.317 1.00 0.00 533 GLY A C 12
ATOM 28752 O O . GLY A 1 80 ? 6.978 -2.749 0.971 1.00 0.00 533 GLY A O 12
ATOM 28756 N N . SER A 1 81 ? 9.129 -3.407 0.860 1.00 0.00 534 SER A N 12
ATOM 28757 C CA . SER A 1 81 ? 9.308 -3.523 2.307 1.00 0.00 534 SER A CA 12
ATOM 28758 C C . SER A 1 81 ? 10.619 -2.885 2.745 1.00 0.00 534 SER A C 12
ATOM 28759 O O . SER A 1 81 ? 11.627 -3.005 2.053 1.00 0.00 534 SER A O 12
ATOM 28767 N N . ARG A 1 82 ? 10.616 -2.219 3.896 1.00 0.00 535 ARG A N 12
ATOM 28768 C CA . ARG A 1 82 ? 11.836 -1.592 4.396 1.00 0.00 535 ARG A CA 12
ATOM 28769 C C . ARG A 1 82 ? 11.786 -1.328 5.900 1.00 0.00 535 ARG A C 12
ATOM 28770 O O . ARG A 1 82 ? 11.376 -0.253 6.333 1.00 0.00 535 ARG A O 12
ATOM 28791 N N . PRO A 1 83 ? 12.249 -2.292 6.717 1.00 0.00 536 PRO A N 12
ATOM 28792 C CA . PRO A 1 83 ? 12.280 -2.144 8.177 1.00 0.00 536 PRO A CA 12
ATOM 28793 C C . PRO A 1 83 ? 13.120 -0.945 8.609 1.00 0.00 536 PRO A C 12
ATOM 28794 O O . PRO A 1 83 ? 12.624 -0.033 9.271 1.00 0.00 536 PRO A O 12
ATOM 28805 N N . GLY A 1 84 ? 14.394 -0.951 8.225 1.00 0.00 537 GLY A N 12
ATOM 28806 C CA . GLY A 1 84 ? 15.281 0.143 8.574 1.00 0.00 537 GLY A CA 12
ATOM 28807 C C . GLY A 1 84 ? 16.403 -0.274 9.510 1.00 0.00 537 GLY A C 12
ATOM 28808 O O . GLY A 1 84 ? 17.140 0.574 10.015 1.00 0.00 537 GLY A O 12
ATOM 28812 N N . VAL A 1 85 ? 16.536 -1.576 9.746 1.00 0.00 538 VAL A N 12
ATOM 28813 C CA . VAL A 1 85 ? 17.581 -2.086 10.631 1.00 0.00 538 VAL A CA 12
ATOM 28814 C C . VAL A 1 85 ? 18.574 -2.967 9.880 1.00 0.00 538 VAL A C 12
ATOM 28815 O O . VAL A 1 85 ? 19.313 -3.742 10.488 1.00 0.00 538 VAL A O 12
ATOM 28828 N N . LYS A 1 86 ? 18.587 -2.847 8.559 1.00 0.00 539 LYS A N 12
ATOM 28829 C CA . LYS A 1 86 ? 19.488 -3.635 7.728 1.00 0.00 539 LYS A CA 12
ATOM 28830 C C . LYS A 1 86 ? 20.947 -3.411 8.128 1.00 0.00 539 LYS A C 12
ATOM 28831 O O . LYS A 1 86 ? 21.464 -2.297 8.045 1.00 0.00 539 LYS A O 12
ATOM 28850 N N . LYS A 1 87 ? 21.601 -4.481 8.560 1.00 0.00 540 LYS A N 12
ATOM 28851 C CA . LYS A 1 87 ? 23.000 -4.416 8.971 1.00 0.00 540 LYS A CA 12
ATOM 28852 C C . LYS A 1 87 ? 23.828 -5.483 8.261 1.00 0.00 540 LYS A C 12
ATOM 28853 O O . LYS A 1 87 ? 24.961 -5.233 7.846 1.00 0.00 540 LYS A O 12
ATOM 28872 N N . ASN A 1 88 ? 23.251 -6.670 8.122 1.00 0.00 541 ASN A N 12
ATOM 28873 C CA . ASN A 1 88 ? 23.919 -7.777 7.463 1.00 0.00 541 ASN A CA 12
ATOM 28874 C C . ASN A 1 88 ? 23.492 -7.854 6.007 1.00 0.00 541 ASN A C 12
ATOM 28875 O O . ASN A 1 88 ? 22.415 -8.355 5.688 1.00 0.00 541 ASN A O 12
ATOM 28886 N N . GLU A 1 89 ? 24.344 -7.344 5.132 1.00 0.00 542 GLU A N 12
ATOM 28887 C CA . GLU A 1 89 ? 24.066 -7.334 3.697 1.00 0.00 542 GLU A CA 12
ATOM 28888 C C . GLU A 1 89 ? 23.584 -8.708 3.225 1.00 0.00 542 GLU A C 12
ATOM 28889 O O . GLU A 1 89 ? 24.374 -9.642 3.086 1.00 0.00 542 GLU A O 12
ATOM 28901 N N . PRO A 1 90 ? 22.264 -8.845 2.985 1.00 0.00 543 PRO A N 12
ATOM 28902 C CA . PRO A 1 90 ? 21.650 -10.105 2.540 1.00 0.00 543 PRO A CA 12
ATOM 28903 C C . PRO A 1 90 ? 22.327 -10.748 1.327 1.00 0.00 543 PRO A C 12
ATOM 28904 O O . PRO A 1 90 ? 21.975 -11.865 0.947 1.00 0.00 543 PRO A O 12
ATOM 28915 N N . GLY A 1 91 ? 23.284 -10.056 0.704 1.00 0.00 544 GLY A N 12
ATOM 28916 C CA . GLY A 1 91 ? 23.943 -10.623 -0.462 1.00 0.00 544 GLY A CA 12
ATOM 28917 C C . GLY A 1 91 ? 22.941 -11.087 -1.503 1.00 0.00 544 GLY A C 12
ATOM 28918 O O . GLY A 1 91 ? 22.944 -12.249 -1.910 1.00 0.00 544 GLY A O 12
ATOM 28922 N N . GLY A 1 92 ? 22.063 -10.170 -1.908 1.00 0.00 545 GLY A N 12
ATOM 28923 C CA . GLY A 1 92 ? 21.018 -10.473 -2.877 1.00 0.00 545 GLY A CA 12
ATOM 28924 C C . GLY A 1 92 ? 20.134 -11.661 -2.501 1.00 0.00 545 GLY A C 12
ATOM 28925 O O . GLY A 1 92 ? 19.146 -11.923 -3.181 1.00 0.00 545 GLY A O 12
ATOM 28929 N N . GLY A 1 93 ? 20.469 -12.354 -1.410 1.00 0.00 546 GLY A N 12
ATOM 28930 C CA . GLY A 1 93 ? 19.678 -13.480 -0.923 1.00 0.00 546 GLY A CA 12
ATOM 28931 C C . GLY A 1 93 ? 18.199 -13.162 -0.711 1.00 0.00 546 GLY A C 12
ATOM 28932 O O . GLY A 1 93 ? 17.688 -13.355 0.392 1.00 0.00 546 GLY A O 12
ATOM 28936 N N . MET A 1 94 ? 17.503 -12.658 -1.730 1.00 0.00 547 MET A N 12
ATOM 28937 C CA . MET A 1 94 ? 16.089 -12.310 -1.579 1.00 0.00 547 MET A CA 12
ATOM 28938 C C . MET A 1 94 ? 15.888 -11.393 -0.366 1.00 0.00 547 MET A C 12
ATOM 28939 O O . MET A 1 94 ? 15.093 -11.690 0.527 1.00 0.00 547 MET A O 12
ATOM 28953 N N . PRO A 1 95 ? 16.629 -10.269 -0.320 1.00 0.00 548 PRO A N 12
ATOM 28954 C CA . PRO A 1 95 ? 16.561 -9.304 0.782 1.00 0.00 548 PRO A CA 12
ATOM 28955 C C . PRO A 1 95 ? 15.137 -8.941 1.190 1.00 0.00 548 PRO A C 12
ATOM 28956 O O . PRO A 1 95 ? 14.176 -9.208 0.470 1.00 0.00 548 PRO A O 12
ATOM 28967 N N . ASP A 1 96 ? 15.030 -8.300 2.350 1.00 0.00 549 ASP A N 12
ATOM 28968 C CA . ASP A 1 96 ? 13.761 -7.851 2.885 1.00 0.00 549 ASP A CA 12
ATOM 28969 C C . ASP A 1 96 ? 13.832 -6.352 3.155 1.00 0.00 549 ASP A C 12
ATOM 28970 O O . ASP A 1 96 ? 12.806 -5.683 3.275 1.00 0.00 549 ASP A O 12
ATOM 28979 N N . ASP A 1 97 ? 15.061 -5.827 3.229 1.00 0.00 550 ASP A N 12
ATOM 28980 C CA . ASP A 1 97 ? 15.272 -4.409 3.462 1.00 0.00 550 ASP A CA 12
ATOM 28981 C C . ASP A 1 97 ? 14.507 -3.618 2.415 1.00 0.00 550 ASP A C 12
ATOM 28982 O O . ASP A 1 97 ? 13.901 -2.592 2.703 1.00 0.00 550 ASP A O 12
ATOM 28991 N N . LEU A 1 98 ? 14.520 -4.144 1.202 1.00 0.00 551 LEU A N 12
ATOM 28992 C CA . LEU A 1 98 ? 13.803 -3.549 0.091 1.00 0.00 551 LEU A CA 12
ATOM 28993 C C . LEU A 1 98 ? 13.006 -4.639 -0.602 1.00 0.00 551 LEU A C 12
ATOM 28994 O O . LEU A 1 98 ? 13.498 -5.749 -0.772 1.00 0.00 551 LEU A O 12
ATOM 29010 N N . THR A 1 99 ? 11.788 -4.339 -1.009 1.00 0.00 552 THR A N 12
ATOM 29011 C CA . THR A 1 99 ? 10.984 -5.339 -1.687 1.00 0.00 552 THR A CA 12
ATOM 29012 C C . THR A 1 99 ? 10.319 -4.789 -2.935 1.00 0.00 552 THR A C 12
ATOM 29013 O O . THR A 1 99 ? 9.908 -3.630 -2.992 1.00 0.00 552 THR A O 12
ATOM 29024 N N . PHE A 1 100 ? 10.181 -5.656 -3.911 1.00 0.00 553 PHE A N 12
ATOM 29025 C CA . PHE A 1 100 ? 9.516 -5.334 -5.147 1.00 0.00 553 PHE A CA 12
ATOM 29026 C C . PHE A 1 100 ? 8.571 -6.467 -5.476 1.00 0.00 553 PHE A C 12
ATOM 29027 O O . PHE A 1 100 ? 8.932 -7.626 -5.353 1.00 0.00 553 PHE A O 12
ATOM 29044 N N . THR A 1 101 ? 7.379 -6.158 -5.906 1.00 0.00 554 THR A N 12
ATOM 29045 C CA . THR A 1 101 ? 6.444 -7.203 -6.262 1.00 0.00 554 THR A CA 12
ATOM 29046 C C . THR A 1 101 ? 5.802 -6.875 -7.590 1.00 0.00 554 THR A C 12
ATOM 29047 O O . THR A 1 101 ? 5.454 -5.725 -7.848 1.00 0.00 554 THR A O 12
ATOM 29058 N N . PRO A 1 102 ? 5.627 -7.870 -8.458 1.00 0.00 555 PRO A N 12
ATOM 29059 C CA . PRO A 1 102 ? 5.014 -7.647 -9.750 1.00 0.00 555 PRO A CA 12
ATOM 29060 C C . PRO A 1 102 ? 3.495 -7.642 -9.655 1.00 0.00 555 PRO A C 12
ATOM 29061 O O . PRO A 1 102 ? 2.805 -7.802 -10.659 1.00 0.00 555 PRO A O 12
ATOM 29072 N N . ILE A 1 103 ? 2.992 -7.431 -8.432 1.00 0.00 556 ILE A N 12
ATOM 29073 C CA . ILE A 1 103 ? 1.566 -7.353 -8.175 1.00 0.00 556 ILE A CA 12
ATOM 29074 C C . ILE A 1 103 ? 0.816 -8.632 -8.507 1.00 0.00 556 ILE A C 12
ATOM 29075 O O . ILE A 1 103 ? -0.349 -8.593 -8.904 1.00 0.00 556 ILE A O 12
ATOM 29091 N N . LYS A 1 104 ? 1.469 -9.765 -8.337 1.00 0.00 557 LYS A N 12
ATOM 29092 C CA . LYS A 1 104 ? 0.830 -11.035 -8.616 1.00 0.00 557 LYS A CA 12
ATOM 29093 C C . LYS A 1 104 ? 0.496 -11.613 -7.267 1.00 0.00 557 LYS A C 12
ATOM 29094 O O . LYS A 1 104 ? 1.342 -11.681 -6.375 1.00 0.00 557 LYS A O 12
ATOM 29113 N N . THR A 1 105 ? -0.787 -11.876 -7.077 1.00 0.00 558 THR A N 12
ATOM 29114 C CA . THR A 1 105 ? -1.267 -12.267 -5.776 1.00 0.00 558 THR A CA 12
ATOM 29115 C C . THR A 1 105 ? -0.588 -13.493 -5.198 1.00 0.00 558 THR A C 12
ATOM 29116 O O . THR A 1 105 ? -0.721 -14.615 -5.686 1.00 0.00 558 THR A O 12
ATOM 29127 N N . TRP A 1 106 ? 0.061 -13.224 -4.077 1.00 0.00 559 TRP A N 12
ATOM 29128 C CA . TRP A 1 106 ? 0.730 -14.205 -3.246 1.00 0.00 559 TRP A CA 12
ATOM 29129 C C . TRP A 1 106 ? 0.352 -13.818 -1.825 1.00 0.00 559 TRP A C 12
ATOM 29130 O O . TRP A 1 106 ? 0.698 -12.725 -1.381 1.00 0.00 559 TRP A O 12
ATOM 29151 N N . ASN A 1 107 ? -0.435 -14.634 -1.145 1.00 0.00 560 ASN A N 12
ATOM 29152 C CA . ASN A 1 107 ? -0.914 -14.233 0.177 1.00 0.00 560 ASN A CA 12
ATOM 29153 C C . ASN A 1 107 ? 0.073 -14.444 1.322 1.00 0.00 560 ASN A C 12
ATOM 29154 O O . ASN A 1 107 ? 0.618 -13.483 1.855 1.00 0.00 560 ASN A O 12
ATOM 29165 N N . ALA A 1 108 ? 0.252 -15.682 1.739 1.00 0.00 561 ALA A N 12
ATOM 29166 C CA . ALA A 1 108 ? 1.119 -15.980 2.872 1.00 0.00 561 ALA A CA 12
ATOM 29167 C C . ALA A 1 108 ? 2.612 -15.845 2.599 1.00 0.00 561 ALA A C 12
ATOM 29168 O O . ALA A 1 108 ? 3.299 -15.063 3.253 1.00 0.00 561 ALA A O 12
ATOM 29175 N N . SER A 1 109 ? 3.124 -16.641 1.680 1.00 0.00 562 SER A N 12
ATOM 29176 C CA . SER A 1 109 ? 4.551 -16.637 1.382 1.00 0.00 562 SER A CA 12
ATOM 29177 C C . SER A 1 109 ? 5.104 -15.233 1.157 1.00 0.00 562 SER A C 12
ATOM 29178 O O . SER A 1 109 ? 6.125 -14.855 1.742 1.00 0.00 562 SER A O 12
ATOM 29186 N N . LYS A 1 110 ? 4.447 -14.470 0.302 1.00 0.00 563 LYS A N 12
ATOM 29187 C CA . LYS A 1 110 ? 4.912 -13.124 -0.009 1.00 0.00 563 LYS A CA 12
ATOM 29188 C C . LYS A 1 110 ? 4.718 -12.153 1.148 1.00 0.00 563 LYS A C 12
ATOM 29189 O O . LYS A 1 110 ? 5.634 -11.413 1.500 1.00 0.00 563 LYS A O 12
ATOM 29208 N N . THR A 1 111 ? 3.523 -12.133 1.719 1.00 0.00 564 THR A N 12
ATOM 29209 C CA . THR A 1 111 ? 3.223 -11.216 2.811 1.00 0.00 564 THR A CA 12
ATOM 29210 C C . THR A 1 111 ? 4.236 -11.354 3.948 1.00 0.00 564 THR A C 12
ATOM 29211 O O . THR A 1 111 ? 5.009 -10.438 4.206 1.00 0.00 564 THR A O 12
ATOM 29222 N N . GLN A 1 112 ? 4.266 -12.502 4.601 1.00 0.00 565 GLN A N 12
ATOM 29223 C CA . GLN A 1 112 ? 5.209 -12.736 5.684 1.00 0.00 565 GLN A CA 12
ATOM 29224 C C . GLN A 1 112 ? 6.631 -12.348 5.278 1.00 0.00 565 GLN A C 12
ATOM 29225 O O . GLN A 1 112 ? 7.336 -11.678 6.027 1.00 0.00 565 GLN A O 12
ATOM 29239 N N . GLU A 1 113 ? 7.055 -12.791 4.097 1.00 0.00 566 GLU A N 12
ATOM 29240 C CA . GLU A 1 113 ? 8.402 -12.506 3.608 1.00 0.00 566 GLU A CA 12
ATOM 29241 C C . GLU A 1 113 ? 8.754 -11.022 3.711 1.00 0.00 566 GLU A C 12
ATOM 29242 O O . GLU A 1 113 ? 9.653 -10.639 4.460 1.00 0.00 566 GLU A O 12
ATOM 29254 N N . PHE A 1 114 ? 8.071 -10.197 2.926 1.00 0.00 567 PHE A N 12
ATOM 29255 C CA . PHE A 1 114 ? 8.343 -8.766 2.902 1.00 0.00 567 PHE A CA 12
ATOM 29256 C C . PHE A 1 114 ? 7.560 -8.003 3.973 1.00 0.00 567 PHE A C 12
ATOM 29257 O O . PHE A 1 114 ? 8.095 -7.125 4.648 1.00 0.00 567 PHE A O 12
ATOM 29274 N N . ILE A 1 115 ? 6.297 -8.352 4.114 1.00 0.00 568 ILE A N 12
ATOM 29275 C CA . ILE A 1 115 ? 5.391 -7.731 5.079 1.00 0.00 568 ILE A CA 12
ATOM 29276 C C . ILE A 1 115 ? 5.812 -7.912 6.513 1.00 0.00 568 ILE A C 12
ATOM 29277 O O . ILE A 1 115 ? 5.061 -7.561 7.426 1.00 0.00 568 ILE A O 12
ATOM 29293 N N . ILE A 1 116 ? 6.998 -8.432 6.735 1.00 0.00 569 ILE A N 12
ATOM 29294 C CA . ILE A 1 116 ? 7.451 -8.601 8.093 1.00 0.00 569 ILE A CA 12
ATOM 29295 C C . ILE A 1 116 ? 7.333 -7.234 8.718 1.00 0.00 569 ILE A C 12
ATOM 29296 O O . ILE A 1 116 ? 6.803 -7.072 9.817 1.00 0.00 569 ILE A O 12
ATOM 29312 N N . ASP A 1 117 ? 7.714 -6.245 7.920 1.00 0.00 570 ASP A N 12
ATOM 29313 C CA . ASP A 1 117 ? 7.541 -4.854 8.277 1.00 0.00 570 ASP A CA 12
ATOM 29314 C C . ASP A 1 117 ? 7.688 -4.603 9.756 1.00 0.00 570 ASP A C 12
ATOM 29315 O O . ASP A 1 117 ? 6.741 -4.112 10.378 1.00 0.00 570 ASP A O 12
ATOM 29324 N N . GLY A 1 118 ? 8.828 -4.905 10.351 1.00 0.00 571 GLY A N 12
ATOM 29325 C CA . GLY A 1 118 ? 8.919 -4.629 11.761 1.00 0.00 571 GLY A CA 12
ATOM 29326 C C . GLY A 1 118 ? 8.513 -3.197 11.984 1.00 0.00 571 GLY A C 12
ATOM 29327 O O . GLY A 1 118 ? 7.691 -2.897 12.850 1.00 0.00 571 GLY A O 12
ATOM 29331 N N . ASP A 1 119 ? 9.038 -2.318 11.133 1.00 0.00 572 ASP A N 12
ATOM 29332 C CA . ASP A 1 119 ? 8.666 -0.922 11.176 1.00 0.00 572 ASP A CA 12
ATOM 29333 C C . ASP A 1 119 ? 8.044 -0.424 9.860 1.00 0.00 572 ASP A C 12
ATOM 29334 O O . ASP A 1 119 ? 7.472 0.666 9.842 1.00 0.00 572 ASP A O 12
ATOM 29343 N N . LEU A 1 120 ? 8.196 -1.160 8.734 1.00 0.00 573 LEU A N 12
ATOM 29344 C CA . LEU A 1 120 ? 7.665 -0.643 7.471 1.00 0.00 573 LEU A CA 12
ATOM 29345 C C . LEU A 1 120 ? 6.999 -1.646 6.554 1.00 0.00 573 LEU A C 12
ATOM 29346 O O . LEU A 1 120 ? 7.528 -2.715 6.266 1.00 0.00 573 LEU A O 12
ATOM 29362 N N . LEU A 1 121 ? 5.883 -1.206 6.016 1.00 0.00 574 LEU A N 12
ATOM 29363 C CA . LEU A 1 121 ? 5.150 -1.936 5.009 1.00 0.00 574 LEU A CA 12
ATOM 29364 C C . LEU A 1 121 ? 4.772 -0.910 3.942 1.00 0.00 574 LEU A C 12
ATOM 29365 O O . LEU A 1 121 ? 4.269 0.156 4.286 1.00 0.00 574 LEU A O 12
ATOM 29381 N N . ILE A 1 122 ? 4.973 -1.199 2.671 1.00 0.00 575 ILE A N 12
ATOM 29382 C CA . ILE A 1 122 ? 4.593 -0.239 1.622 1.00 0.00 575 ILE A CA 12
ATOM 29383 C C . ILE A 1 122 ? 3.861 -0.914 0.482 1.00 0.00 575 ILE A C 12
ATOM 29384 O O . ILE A 1 122 ? 4.270 -1.974 0.002 1.00 0.00 575 ILE A O 12
ATOM 29400 N N . LEU A 1 123 ? 2.820 -0.260 0.009 1.00 0.00 576 LEU A N 12
ATOM 29401 C CA . LEU A 1 123 ? 2.070 -0.752 -1.119 1.00 0.00 576 LEU A CA 12
ATOM 29402 C C . LEU A 1 123 ? 1.860 0.388 -2.080 1.00 0.00 576 LEU A C 12
ATOM 29403 O O . LEU A 1 123 ? 1.481 1.484 -1.669 1.00 0.00 576 LEU A O 12
ATOM 29419 N N . LYS A 1 124 ? 2.058 0.149 -3.352 1.00 0.00 577 LYS A N 12
ATOM 29420 C CA . LYS A 1 124 ? 1.820 1.206 -4.311 1.00 0.00 577 LYS A CA 12
ATOM 29421 C C . LYS A 1 124 ? 1.000 0.693 -5.473 1.00 0.00 577 LYS A C 12
ATOM 29422 O O . LYS A 1 124 ? 1.281 -0.369 -6.021 1.00 0.00 577 LYS A O 12
ATOM 29441 N N . LEU A 1 125 ? 0.011 1.468 -5.877 1.00 0.00 578 LEU A N 12
ATOM 29442 C CA . LEU A 1 125 ? -0.806 1.098 -7.010 1.00 0.00 578 LEU A CA 12
ATOM 29443 C C . LEU A 1 125 ? -0.749 2.230 -8.019 1.00 0.00 578 LEU A C 12
ATOM 29444 O O . LEU A 1 125 ? -0.926 3.408 -7.668 1.00 0.00 578 LEU A O 12
ATOM 29460 N N . GLY A 1 126 ? -0.504 1.860 -9.270 1.00 0.00 579 GLY A N 12
ATOM 29461 C CA . GLY A 1 126 ? -0.390 2.838 -10.322 1.00 0.00 579 GLY A CA 12
ATOM 29462 C C . GLY A 1 126 ? -1.697 3.163 -10.980 1.00 0.00 579 GLY A C 12
ATOM 29463 O O . GLY A 1 126 ? -1.746 4.022 -11.862 1.00 0.00 579 GLY A O 12
ATOM 29467 N N . LYS A 1 127 ? -2.769 2.505 -10.564 1.00 0.00 580 LYS A N 12
ATOM 29468 C CA . LYS A 1 127 ? -4.044 2.800 -11.163 1.00 0.00 580 LYS A CA 12
ATOM 29469 C C . LYS A 1 127 ? -4.540 4.132 -10.644 1.00 0.00 580 LYS A C 12
ATOM 29470 O O . LYS A 1 127 ? -4.938 4.993 -11.429 1.00 0.00 580 LYS A O 12
ATOM 29489 N N . TRP A 1 128 ? -4.483 4.327 -9.328 1.00 0.00 581 TRP A N 12
ATOM 29490 C CA . TRP A 1 128 ? -4.905 5.596 -8.771 1.00 0.00 581 TRP A CA 12
ATOM 29491 C C . TRP A 1 128 ? -4.024 6.125 -7.643 1.00 0.00 581 TRP A C 12
ATOM 29492 O O . TRP A 1 128 ? -3.649 7.298 -7.647 1.00 0.00 581 TRP A O 12
ATOM 29513 N N . LYS A 1 129 ? -3.783 5.301 -6.620 1.00 0.00 582 LYS A N 12
ATOM 29514 C CA . LYS A 1 129 ? -3.056 5.775 -5.453 1.00 0.00 582 LYS A CA 12
ATOM 29515 C C . LYS A 1 129 ? -2.060 4.791 -4.878 1.00 0.00 582 LYS A C 12
ATOM 29516 O O . LYS A 1 129 ? -2.127 3.582 -5.106 1.00 0.00 582 LYS A O 12
ATOM 29535 N N . MET A 1 130 ? -1.204 5.333 -4.031 1.00 0.00 583 MET A N 12
ATOM 29536 C CA . MET A 1 130 ? -0.255 4.561 -3.277 1.00 0.00 583 MET A CA 12
ATOM 29537 C C . MET A 1 130 ? -0.656 4.687 -1.821 1.00 0.00 583 MET A C 12
ATOM 29538 O O . MET A 1 130 ? -0.939 5.780 -1.318 1.00 0.00 583 MET A O 12
ATOM 29552 N N . LYS A 1 131 ? -0.656 3.568 -1.157 1.00 0.00 584 LYS A N 12
ATOM 29553 C CA . LYS A 1 131 ? -0.997 3.509 0.239 1.00 0.00 584 LYS A CA 12
ATOM 29554 C C . LYS A 1 131 ? 0.169 2.869 0.965 1.00 0.00 584 LYS A C 12
ATOM 29555 O O . LYS A 1 131 ? 0.720 1.866 0.520 1.00 0.00 584 LYS A O 12
ATOM 29574 N N . LEU A 1 132 ? 0.549 3.460 2.070 1.00 0.00 585 LEU A N 12
ATOM 29575 C CA . LEU A 1 132 ? 1.661 2.966 2.853 1.00 0.00 585 LEU A CA 12
ATOM 29576 C C . LEU A 1 132 ? 1.170 2.640 4.240 1.00 0.00 585 LEU A C 12
ATOM 29577 O O . LEU A 1 132 ? 0.390 3.387 4.822 1.00 0.00 585 LEU A O 12
ATOM 29593 N N . VAL A 1 133 ? 1.610 1.519 4.759 1.00 0.00 586 VAL A N 12
ATOM 29594 C CA . VAL A 1 133 ? 1.192 1.094 6.072 1.00 0.00 586 VAL A CA 12
ATOM 29595 C C . VAL A 1 133 ? 2.376 0.678 6.931 1.00 0.00 586 VAL A C 12
ATOM 29596 O O . VAL A 1 133 ? 3.245 -0.064 6.482 1.00 0.00 586 VAL A O 12
ATOM 29609 N N . SER A 1 134 ? 2.371 1.099 8.185 1.00 0.00 587 SER A N 12
ATOM 29610 C CA . SER A 1 134 ? 3.412 0.693 9.115 1.00 0.00 587 SER A CA 12
ATOM 29611 C C . SER A 1 134 ? 2.752 -0.209 10.144 1.00 0.00 587 SER A C 12
ATOM 29612 O O . SER A 1 134 ? 1.665 0.106 10.629 1.00 0.00 587 SER A O 12
ATOM 29620 N N . ILE A 1 135 ? 3.367 -1.338 10.464 1.00 0.00 588 ILE A N 12
ATOM 29621 C CA . ILE A 1 135 ? 2.758 -2.245 11.417 1.00 0.00 588 ILE A CA 12
ATOM 29622 C C . ILE A 1 135 ? 3.721 -2.778 12.454 1.00 0.00 588 ILE A C 12
ATOM 29623 O O . ILE A 1 135 ? 4.905 -2.993 12.193 1.00 0.00 588 ILE A O 12
ATOM 29639 N N . VAL A 1 136 ? 3.168 -3.008 13.629 1.00 0.00 589 VAL A N 12
ATOM 29640 C CA . VAL A 1 136 ? 3.918 -3.549 14.751 1.00 0.00 589 VAL A CA 12
ATOM 29641 C C . VAL A 1 136 ? 3.151 -4.694 15.397 1.00 0.00 589 VAL A C 12
ATOM 29642 O O . VAL A 1 136 ? 1.919 -4.699 15.404 1.00 0.00 589 VAL A O 12
ATOM 29655 N N . SER A 1 137 ? 3.880 -5.667 15.934 1.00 0.00 590 SER A N 12
ATOM 29656 C CA . SER A 1 137 ? 3.261 -6.822 16.577 1.00 0.00 590 SER A CA 12
ATOM 29657 C C . SER A 1 137 ? 2.137 -6.389 17.512 1.00 0.00 590 SER A C 12
ATOM 29658 O O . SER A 1 137 ? 2.211 -5.332 18.138 1.00 0.00 590 SER A O 12
ATOM 29666 N N . ASP A 1 138 ? 1.099 -7.211 17.605 1.00 0.00 591 ASP A N 12
ATOM 29667 C CA . ASP A 1 138 ? -0.041 -6.912 18.465 1.00 0.00 591 ASP A CA 12
ATOM 29668 C C . ASP A 1 138 ? 0.429 -6.553 19.867 1.00 0.00 591 ASP A C 12
ATOM 29669 O O . ASP A 1 138 ? 0.028 -5.536 20.429 1.00 0.00 591 ASP A O 12
ATOM 29678 N N . GLU A 1 139 ? 1.286 -7.399 20.420 1.00 0.00 592 GLU A N 12
ATOM 29679 C CA . GLU A 1 139 ? 1.835 -7.190 21.760 1.00 0.00 592 GLU A CA 12
ATOM 29680 C C . GLU A 1 139 ? 2.421 -5.787 21.895 1.00 0.00 592 GLU A C 12
ATOM 29681 O O . GLU A 1 139 ? 2.105 -5.057 22.837 1.00 0.00 592 GLU A O 12
ATOM 29693 N N . LYS A 1 140 ? 3.257 -5.405 20.932 1.00 0.00 593 LYS A N 12
ATOM 29694 C CA . LYS A 1 140 ? 3.866 -4.073 20.929 1.00 0.00 593 LYS A CA 12
ATOM 29695 C C . LYS A 1 140 ? 2.773 -3.032 21.123 1.00 0.00 593 LYS A C 12
ATOM 29696 O O . LYS A 1 140 ? 2.868 -2.140 21.974 1.00 0.00 593 LYS A O 12
ATOM 29715 N N . PHE A 1 141 ? 1.719 -3.186 20.335 1.00 0.00 594 PHE A N 12
ATOM 29716 C CA . PHE A 1 141 ? 0.569 -2.313 20.406 1.00 0.00 594 PHE A CA 12
ATOM 29717 C C . PHE A 1 141 ? 0.109 -2.194 21.851 1.00 0.00 594 PHE A C 12
ATOM 29718 O O . PHE A 1 141 ? -0.107 -1.098 22.353 1.00 0.00 594 PHE A O 12
ATOM 29735 N N . LYS A 1 142 ? -0.024 -3.324 22.529 1.00 0.00 595 LYS A N 12
ATOM 29736 C CA . LYS A 1 142 ? -0.438 -3.323 23.924 1.00 0.00 595 LYS A CA 12
ATOM 29737 C C . LYS A 1 142 ? 0.399 -2.325 24.705 1.00 0.00 595 LYS A C 12
ATOM 29738 O O . LYS A 1 142 ? -0.125 -1.522 25.466 1.00 0.00 595 LYS A O 12
ATOM 29757 N N . GLU A 1 143 ? 1.707 -2.391 24.507 1.00 0.00 596 GLU A N 12
ATOM 29758 C CA . GLU A 1 143 ? 2.632 -1.499 25.192 1.00 0.00 596 GLU A CA 12
ATOM 29759 C C . GLU A 1 143 ? 2.253 -0.022 25.023 1.00 0.00 596 GLU A C 12
ATOM 29760 O O . GLU A 1 143 ? 1.961 0.661 26.005 1.00 0.00 596 GLU A O 12
ATOM 29772 N N . LEU A 1 144 ? 2.282 0.478 23.785 1.00 0.00 597 LEU A N 12
ATOM 29773 C CA . LEU A 1 144 ? 1.959 1.894 23.528 1.00 0.00 597 LEU A CA 12
ATOM 29774 C C . LEU A 1 144 ? 0.554 2.263 24.017 1.00 0.00 597 LEU A C 12
ATOM 29775 O O . LEU A 1 144 ? 0.379 3.110 24.892 1.00 0.00 597 LEU A O 12
ATOM 29791 N N . GLY A 1 145 ? -0.431 1.609 23.428 1.00 0.00 598 GLY A N 12
ATOM 29792 C CA . GLY A 1 145 ? -1.832 1.813 23.747 1.00 0.00 598 GLY A CA 12
ATOM 29793 C C . GLY A 1 145 ? -2.270 1.128 25.029 1.00 0.00 598 GLY A C 12
ATOM 29794 O O . GLY A 1 145 ? -3.467 0.940 25.245 1.00 0.00 598 GLY A O 12
ATOM 29798 N N . LEU A 1 146 ? -1.314 0.677 25.845 1.00 0.00 599 LEU A N 12
ATOM 29799 C CA . LEU A 1 146 ? -1.635 -0.084 27.057 1.00 0.00 599 LEU A CA 12
ATOM 29800 C C . LEU A 1 146 ? -2.742 0.564 27.886 1.00 0.00 599 LEU A C 12
ATOM 29801 O O . LEU A 1 146 ? -3.358 -0.108 28.714 1.00 0.00 599 LEU A O 12
ATOM 29817 N N . THR A 1 147 ? -3.052 1.830 27.635 1.00 0.00 600 THR A N 12
ATOM 29818 C CA . THR A 1 147 ? -4.150 2.464 28.346 1.00 0.00 600 THR A CA 12
ATOM 29819 C C . THR A 1 147 ? -5.111 3.115 27.362 1.00 0.00 600 THR A C 12
ATOM 29820 O O . THR A 1 147 ? -5.266 4.336 27.331 1.00 0.00 600 THR A O 12
ATOM 29831 N N . ALA A 1 148 ? -5.768 2.278 26.569 1.00 0.00 601 ALA A N 12
ATOM 29832 C CA . ALA A 1 148 ? -6.735 2.740 25.586 1.00 0.00 601 ALA A CA 12
ATOM 29833 C C . ALA A 1 148 ? -8.024 1.931 25.682 1.00 0.00 601 ALA A C 12
ATOM 29834 O O . ALA A 1 148 ? -8.001 0.770 26.089 1.00 0.00 601 ALA A O 12
ATOM 29841 N N . PRO A 1 149 ? -9.165 2.516 25.288 1.00 0.00 602 PRO A N 12
ATOM 29842 C CA . PRO A 1 149 ? -10.449 1.812 25.317 1.00 0.00 602 PRO A CA 12
ATOM 29843 C C . PRO A 1 149 ? -10.394 0.529 24.491 1.00 0.00 602 PRO A C 12
ATOM 29844 O O . PRO A 1 149 ? -11.191 -0.387 24.687 1.00 0.00 602 PRO A O 12
ATOM 29855 N N . GLY A 1 150 ? -9.436 0.479 23.567 1.00 0.00 603 GLY A N 12
ATOM 29856 C CA . GLY A 1 150 ? -9.265 -0.679 22.713 1.00 0.00 603 GLY A CA 12
ATOM 29857 C C . GLY A 1 150 ? -8.947 -1.945 23.487 1.00 0.00 603 GLY A C 12
ATOM 29858 O O . GLY A 1 150 ? -9.569 -2.983 23.266 1.00 0.00 603 GLY A O 12
ATOM 29862 N N . TRP A 1 151 ? -7.974 -1.865 24.389 1.00 0.00 604 TRP A N 12
ATOM 29863 C CA . TRP A 1 151 ? -7.576 -3.017 25.187 1.00 0.00 604 TRP A CA 12
ATOM 29864 C C . TRP A 1 151 ? -8.698 -3.459 26.106 1.00 0.00 604 TRP A C 12
ATOM 29865 O O . TRP A 1 151 ? -8.998 -4.646 26.210 1.00 0.00 604 TRP A O 12
ATOM 29886 N N . ASP A 1 152 ? -9.300 -2.505 26.789 1.00 0.00 605 ASP A N 12
ATOM 29887 C CA . ASP A 1 152 ? -10.373 -2.796 27.720 1.00 0.00 605 ASP A CA 12
ATOM 29888 C C . ASP A 1 152 ? -11.438 -3.673 27.078 1.00 0.00 605 ASP A C 12
ATOM 29889 O O . ASP A 1 152 ? -11.727 -4.768 27.568 1.00 0.00 605 ASP A O 12
ATOM 29898 N N . GLU A 1 153 ? -12.018 -3.193 25.988 1.00 0.00 606 GLU A N 12
ATOM 29899 C CA . GLU A 1 153 ? -13.061 -3.932 25.287 1.00 0.00 606 GLU A CA 12
ATOM 29900 C C . GLU A 1 153 ? -12.577 -5.289 24.768 1.00 0.00 606 GLU A C 12
ATOM 29901 O O . GLU A 1 153 ? -13.157 -6.323 25.108 1.00 0.00 606 GLU A O 12
ATOM 29913 N N . VAL A 1 154 ? -11.531 -5.287 23.951 1.00 0.00 607 VAL A N 12
ATOM 29914 C CA . VAL A 1 154 ? -10.994 -6.522 23.367 1.00 0.00 607 VAL A CA 12
ATOM 29915 C C . VAL A 1 154 ? -10.616 -7.590 24.399 1.00 0.00 607 VAL A C 12
ATOM 29916 O O . VAL A 1 154 ? -11.269 -8.628 24.504 1.00 0.00 607 VAL A O 12
ATOM 29929 N N . VAL A 1 155 ? -9.538 -7.337 25.114 1.00 0.00 608 VAL A N 12
ATOM 29930 C CA . VAL A 1 155 ? -9.007 -8.262 26.106 1.00 0.00 608 VAL A CA 12
ATOM 29931 C C . VAL A 1 155 ? -9.919 -8.430 27.322 1.00 0.00 608 VAL A C 12
ATOM 29932 O O . VAL A 1 155 ? -10.339 -9.541 27.645 1.00 0.00 608 VAL A O 12
ATOM 29945 N N . GLY A 1 156 ? -10.199 -7.329 28.005 1.00 0.00 609 GLY A N 12
ATOM 29946 C CA . GLY A 1 156 ? -11.032 -7.374 29.191 1.00 0.00 609 GLY A CA 12
ATOM 29947 C C . GLY A 1 156 ? -12.419 -7.918 28.925 1.00 0.00 609 GLY A C 12
ATOM 29948 O O . GLY A 1 156 ? -12.804 -8.950 29.474 1.00 0.00 609 GLY A O 12
ATOM 29952 N N . LYS A 1 157 ? -13.169 -7.223 28.083 1.00 0.00 610 LYS A N 12
ATOM 29953 C CA . LYS A 1 157 ? -14.525 -7.641 27.745 1.00 0.00 610 LYS A CA 12
ATOM 29954 C C . LYS A 1 157 ? -14.513 -8.964 26.985 1.00 0.00 610 LYS A C 12
ATOM 29955 O O . LYS A 1 157 ? -15.118 -9.946 27.417 1.00 0.00 610 LYS A O 12
ATOM 29974 N N . GLY A 1 158 ? -13.820 -8.984 25.850 1.00 0.00 611 GLY A N 12
ATOM 29975 C CA . GLY A 1 158 ? -13.743 -10.190 25.048 1.00 0.00 611 GLY A CA 12
ATOM 29976 C C . GLY A 1 158 ? -14.263 -9.986 23.639 1.00 0.00 611 GLY A C 12
ATOM 29977 O O . GLY A 1 158 ? -15.173 -10.689 23.198 1.00 0.00 611 GLY A O 12
ATOM 29981 N N . LYS A 1 159 ? -13.687 -9.020 22.932 1.00 0.00 612 LYS A N 12
ATOM 29982 C CA . LYS A 1 159 ? -14.097 -8.723 21.565 1.00 0.00 612 LYS A CA 12
ATOM 29983 C C . LYS A 1 159 ? -13.172 -9.402 20.557 1.00 0.00 612 LYS A C 12
ATOM 29984 O O . LYS A 1 159 ? -12.937 -8.881 19.467 1.00 0.00 612 LYS A O 12
ATOM 30003 N N . GLU A 1 160 ? -12.650 -10.566 20.930 1.00 0.00 613 GLU A N 12
ATOM 30004 C CA . GLU A 1 160 ? -11.752 -11.315 20.060 1.00 0.00 613 GLU A CA 12
ATOM 30005 C C . GLU A 1 160 ? -12.476 -12.490 19.412 1.00 0.00 613 GLU A C 12
ATOM 30006 O O . GLU A 1 160 ? -13.664 -12.707 19.649 1.00 0.00 613 GLU A O 12
ATOM 30018 N N . GLU A 1 161 ? -11.751 -13.246 18.593 1.00 0.00 614 GLU A N 12
ATOM 30019 C CA . GLU A 1 161 ? -12.326 -14.399 17.910 1.00 0.00 614 GLU A CA 12
ATOM 30020 C C . GLU A 1 161 ? -12.801 -15.446 18.915 1.00 0.00 614 GLU A C 12
ATOM 30021 O O . GLU A 1 161 ? -13.986 -15.781 18.961 1.00 0.00 614 GLU A O 12
ATOM 30033 N N . PRO A 1 162 ? -11.881 -15.981 19.738 1.00 0.00 615 PRO A N 12
ATOM 30034 C CA . PRO A 1 162 ? -12.216 -16.994 20.744 1.00 0.00 615 PRO A CA 12
ATOM 30035 C C . PRO A 1 162 ? -12.987 -16.407 21.922 1.00 0.00 615 PRO A C 12
ATOM 30036 O O . PRO A 1 162 ? -12.399 -16.043 22.940 1.00 0.00 615 PRO A O 12
ATOM 30047 N N . SER A 1 163 ? -14.304 -16.316 21.775 1.00 0.00 616 SER A N 12
ATOM 30048 C CA . SER A 1 163 ? -15.154 -15.772 22.828 1.00 0.00 616 SER A CA 12
ATOM 30049 C C . SER A 1 163 ? -15.331 -16.781 23.962 1.00 0.00 616 SER A C 12
ATOM 30050 O O . SER A 1 163 ? -15.310 -17.991 23.736 1.00 0.00 616 SER A O 12
ATOM 30058 N N . PRO A 1 164 ? -15.508 -16.292 25.202 1.00 0.00 617 PRO A N 12
ATOM 30059 C CA . PRO A 1 164 ? -15.688 -17.157 26.372 1.00 0.00 617 PRO A CA 12
ATOM 30060 C C . PRO A 1 164 ? -16.796 -18.185 26.167 1.00 0.00 617 PRO A C 12
ATOM 30061 O O . PRO A 1 164 ? -17.768 -17.870 25.449 1.00 0.00 617 PRO A O 12
#

Nearest PDB structures (foldseek):
  2ktl-assembly1_A  TM=7.153E-01  e=3.085E-29  Aspergillus nidulans FGSC A4
  8dtd-assembly1_A  TM=3.324E-01  e=7.135E+00  Bacillus cereus ATCC 10987
  2ktl-assembly1_A  TM=7.413E-01  e=1.526E-29  Aspergillus nidulans FGSC A4
  4nb1-assembly1_B  TM=4.765E-01  e=2.395E+00  Staphylococcus aureus subsp. aureus N315
  8dtd-assembly1_A  TM=3.175E-01  e=2.885E+00  Bacillus cereus ATCC 10987

Secondary structure (DSSP, 8-state):
--TT--SS---STTSS----SSSSS---S-TTTSTT-EEEE--GGGGGS-SHHIIIIIIIS-STHHHHHHHHHHT-EEEEE--S-------SSS-SSS--------SHHHHHHHTT-SS-EEEEESSS-EEEEE---HHHHHHHTTTSHHHIIIIII---SS--

Foldseek 3Di:
DDPPDDDPDDDVPPDPDDDDPPAPPNDDPCPQVVVVDAEWEDALVVQQFWAFLCCDAVTIDHPCVVPRVVQLVVQQWWWWAAQPPDDPPCVPVLDQNIGIHSSHTDTRVNRVRNVVQCFWTWIAGPVDGTYTYHHHHPVVVCVVVVPPVVCCCPVVVNPDDDRD

Sequence (164 aa):
MPRTASPGNPKSSLSGFVNPQSGNPHAPQTNFANMPSARVTLPKSLVYDKTFSKVLWSAGLVASKSEGQRIINNNGAYVGSRPGVKKNEPGGGMPDDLTFTPIKTWNASKTQEFIIDGDLLILKLGKWKMKLVSIVSDEKFKELGLTAPGWDEVVGKGKEEPSPMPRTASPGNPKSSLSGFVNPQSGNPHAPQTNFANMPSARVTLPKSLVYDKTFSKVLWSAGLVASKSEGQRIINNNGAYVGSRPGVKKNEPGGGMPDDLTFTPIKTWNASKTQEFIIDGDLLILKLGKWKMKLVSIVSDEKFKELGLTAPGWDEVVGKGKEEPSPMPRTASPGNPKSSLSGFVNPQSGNPHAPQTNFANMPSARVTLPKSLVYDKTFSKVLWSAGLVASKSEGQRIINNNGAYVGSRPGVKKNEPGGGMPDDLTFTPIKTWNASKTQEFIIDGDLLILKLGKWKMKLVSIVSDEKFKELGLTAPGWDEVVGKGKEEPSPMPRTASPGNPKSSLSGFVNPQSGNPHAPQTNFANMPSARVTLPKSLVYDKTFSKVLWSAGLVASKSEGQRIINNNGAYVGSRPGVKKNEPGGGMPDDLTFTPIKTWNASKTQEFIIDGDLLILKLGKWKMKLVSIVSDEKFKELGLTAPGWDEVVGKGKEEPSPMPRTASPGNPKSSLSGFVNPQSGNPHAPQTNFANMPSARVTLPKSLVYDKTFSKVLWSAGLVASKSEGQRIINNNGAYVGSRPGVKKNEPGGGMPDDLTFTPIKTWNASKTQEFIIDGDLLILKLGKWKMKLVSIVSDEKFKELGLTAPGWDEVVGKGKEEPSPMPRTASPGNPKSSLSGFVNPQSGNPHAPQTNFANMPSARVTLPKSLVYDKTFSKVLWSAGLVASKSEGQRIINNNGAYVGSRPGVKKNEPGGGMPDDLTFTPIKTWNASKTQEFIIDGDLLILKLGKWKMKLVSIVSDEKFKELGLTAPGWDEVVGKGKEEPSPMPRTASPGNPKSSLSGFVNPQSGNPHAPQTNFANMPSARVTLPKSLVYDKTFSKVLWSAGLVASKSEGQRIINNNGAYVGSRPGVKKNEPGGGMPDDLTFTPIKTWNASKTQEFIIDGDLLILKLGKWKMKLVSIVSDEKFKELGLTAPGWDEVVGKGKEEPSPMPRTASPGNPKSSLSGFVNPQSGNPHAPQTNFANMPSARVTLPKSLVYDKTFSKVLWSAGLVASKSEGQRIINNNGAYVGSRPGVKKNEPGGGMPDDLTFTPIKTWNASKTQEFIIDGDLLILKLGKWKMKLVSIVSDEKFKELGLTAPGWDEVVGKGKEEPSPMPRTASPGNPKSSLSGFVNPQSGNPHAPQTNFANMPSARVTLPKSLVYDKTFSKVLWSAGLVASKSEGQRIINNNGAYVGSRPGVKKNEPGGGMPDDLTFTPIKTWNASKTQEFIIDGDLLILKLGKWKMKLVSIVSDEKFKELGLTAPGWDEVVGKGKEEPSPMPRTASPGNPKSSLSGFVNPQSGNPHAPQTNFANMPSARVTLPKSLVYDKTFSKVLWSAGLVASKSEGQRIINNNGAYVGSRPGVKKNEPGGGMPDDLTFTPIKTWNASKTQEFIIDGDLLILKLGKWKMKLVSIVSDEKFKELGLTAPGWDEVVGKGKEEPSPMPRTASPGNPKSSLSGFVNPQSGNPHAPQTNFANMPSARVTLPKSLVYDKTFSKVLWSAGLVASKSEGQRIINNNGAYVGSRPGVKKNEPGGGMPDDLTFTPIKTWNASKTQEFIIDGDLLILKLGKWKMKLVSIVSDEKFKELGLTAPGWDEVVGKGKEEPSPMPRTASPGNPKSSLSGFVNPQSGNPHAPQTNFANMPSARVTLPKSLVYDKTFSKVLWSAGLVASKSEGQRIINNNGAYVGSRPGVKKNEPGGGMPDDLTFTPIKTWNASKTQEFIIDGDLLILKLGKWKMKLVSIVSDEKFKELGLTAPGWDEVVGKGKEEPSP

Radius of gyration: 23.46 Å; Cα contacts (8 Å, |Δi|>4): 286; chains: 1; bounding box: 45×41×86 Å